Protein 5KSB (pdb70)

Radius of gyration: 41.84 Å; Cα contacts (8 Å, |Δi|>4): 4181; chains: 10; bounding box: 160×86×89 Å

CATH classification: 3.10.320.10 (+1 more: 2.60.40.10)

Sequence (1623 aa):
DIVADHVASYGVNLYQSYGPSGQYTHEFDGDEQFYVDLGRKETVWSLPVLRQFRFDPQFALTNIAVLKHNLNSLIKRSNSTAATNEVPEVTVFSKSPVTLGQPNILICLVDNIFPPVVNITWLSNGHSVTEGVSETSFLSKSDHSFFKISYLTLLPSAEESYDCKVEHWGLDKPLLKHWEPDSPEDFVYQFKGMCYFTNGTERVRLVTRYIYNREEYARFDSDVGVYRAVTPLGPPAAEYWNSQKEVLERTRAELDTVCRHNYQLELRTTLQRRVEPTVTISPLLVCSVTDFYPAQIKVRWFRNDQEETTGVVSTPLIRNGDWTFQILVMLEMTPQRGDVYTCHVEHPSLQNPIIVEWRADIVADHVASYGVNLYQSYGPSGQYTHEFDGDEQFYVDLGRKETVWSLPVLRQFRFDPQFALTNIAVLKHNLNSLIKRSNSTAATNEVPEVTVFSKSPVTLGQPNILICLVDNIFPPVVNITWLSNGHSVTEGVSETSFLSKSDHSFFKISYLTLLPSAEESYDCKVEHWGLDKPLLKHWEPDSPEDFVYQFKGMCYFTNGTERVRLVTRYIYNREEYARFDSDVGVYRAVTPLGPPAAEYWNSQKEVLERTRAELDTVCRHNYQLELRTTLQRRVEPTVTISPLLVCSVTDFYPAQIKVRWFRNDQEETTGVVSTPLIRNGDWTFQILVMLEMTPQRGDVYTCHVEHPSLQNPIIVEWRDQVTQSPEALRLQEGESSSLNCSYTVSGLRGLFWYRQDPGKGPEFLFTLYSAGEEKEKERLKATLTKKESFLHITAPKPEDSATYLCAVQASGGSYIPTFGRGTSLIVHPYIQNPDPAVYQLRDSKSSDKSVCLFTDFDSQTNVSQSKDSDVYITDKCVLDMRSMDFKSNSAVAWSNKSDFACANAFNNSIIPEDTFFPSGVTQTPKHLITATGQRVTLRCSPRSGDLSVYWYQQSLDQGLQFLIQYYNGEERAKGNILERFSAQQFPDLHSELNLSSLELGDSALYFCASSNRGLGTDTQYFGPGTRLTVLEDLKNVFPPEVAVFEPSEAEISHTQKATLVCLATGFFPDHVELSWWVNGKEVHSGVCTDPQPLKEQPALNDSRYALSSRLRVSATFWQNPRNHFRCQVQFYGLSENDEWTQDRAKPVTQIVSAEAWGRADQVTQSPEALRLQEGESSSLNCSYTVSGLRGLFWYRQDPGKGPEFLFTLYSAGEEKEKERLKATLTKKESFLHITAPKPEDSATYLCAVQASGGSYIPTFGRGTSLIVHPYIQNPDPAVYQLRDSKSSDKSVCLFTDFDSQTNVSQSKDSDVYITDKCVLDMRSMDFKSNSAVAWSNKSDFACANAFNNSIIPEDTFFPSGVTQTPKHLITATGQRVTLRCSPRSGDLSVYWYQQSLDQGLQFLIQYYNGEERAKGNILERFSAQQFPDLHSELNLSSLELGDSALYFCASSNRGLGTDTQYFGPGTRLTVLEDLKNVFPPEVAVFEPSEAEISHTQKATLVCLATGFFPDHVELSWWVNGKEVHSGVCTDPQPLKEQPALNDSRYALSSRLRVSATFWQNPRNHFRCQVQFYGLSENDEWTQDRAKPVTQIVSAEAWGRAGPQQSFPEQEAGPQQSFPEQEA

Secondary structure (DSSP, 8-state):
----SEEEEEEEEEEETTTTEEEEEEEETTEEEEEEETTTTEEEESSTTGGGS---THHHHHHHHHHHHHHHHHHHHTTS-PPPP---EEEEEESS---TTS-EEEEEEEEEESSS--EEEEEETTEEE-TTEEE---EE-TTS-EEEEEEEEE---SS--EEEEEE-TT-SS-EEEEE--/------EEEEEEEEEEETTTTEEEEEEEEEETTEEEEEEETTT-SEEESSTTSHHHHHHHHH-HHHHHHHHTHIIIIIIHHHHHHTTTTTT--B--EEEEE--EEEEEEEEBSS--EEEEEETTEE--TTEEEPP-EE-SSS-EEEEEEE-----TT--EEEEEE-TT-SS-EEEEE--/----SEEEEEEEEEEETTTTEEEEEEEETTEEEEEEETTTTEEEESSGGGTTS---THHHHHHHHHHHHHHHHHHHHTTSPPPPPPPPEEEEEESS---TTS-EEEEEEEEEE-SS--EEEEEETTEEE-TTEEE---EE-TTS-EEEEEEEEE---SS--EEEEEE-TT-SS-EEEEE--/-PPP--EEEEEEEEEEETTTTEEEEEEEEEETTEEEEEEETTT-SEEESSTTSHHHHHHHHH-HHHHHHHHTHIIIIIIHHHHHHHHTGGG--B--EEEEE--EEEEEEEEBSS--EEEEEETTEE--SS-EEPPPEE-SSS-EEEEEEE-----TT--EEEEEE-TT-SS-EEEEE-/--EEEE-SEEEEETT--EEEEEEE--SSEEEEEEEEE-TTS--EEEEEE-STT-EEEETTEEEEE-SSEEEEEE-S--GGG-EEEEEEEEEGGGTTS-EE---EEEEEE---SS---EEEEPBPPTT-S-EEEEEES--TT-------STTEEEPPPEEEEETTTTEEEEEEEEEE--TT--GGGTTSSS---SS-B---/--EEE-SEEEEETT--EEEEEE--TT--EEEEEEEETTTEEEEEEEEETTEEEEE-S--TTEEEEE-TTS-EEEEE-S--GGG-EEEEEEEESSSSTTPPPEE---EEEEEES-GGG-B--EEEEEBPPHHHHHHHSEEEEEEEEEEEBSS-EEEEEEETTEEE-TTEEE-SSPEESSTT-SSPPEEEEEEEEEEHHHHH-TT-EEEEEEEE--B-TTS---SSSPP-BSEEEEEEEE---/--EEEESSEEEEETT--EEEEEEE--SSEEEEEEEEE-TTSPPEEEEEE-STT-EEEETTEEEEE-SSEEEEEE-S--GGG-SEEEEEEEETTTTT--EE---EEEEEEPP-SS---EEEEPBPPSS---EEEEEEEE-TT-------STTEEEPPPEEEEETTTTEEEEEEEEEE--TT--GGGTTTTS---TT-B---/--EEE-SEEEEETT--EEEEEE--TT--EEEEEEEETTTEEEEEEEEETTEEEEE-S--SSEEEEE-TTS-EEEEE-S--GGG-SEEEEEEESS-STTPPPEE---EEEEEES-GGG-B--EEEEEBPPHHHHHHHSEEEEEEEEEEEBS--EEEEEEETTEEE-TTEEE-SSPEESSTT-TT--EEEEEEEEEEHHHHH-TT-EEEEEEEE--B-TTS---SSSPP-BSEEEEEEEE---/----PPPPPP-/----PPPPPP-

Structure (mmCIF, N/CA/C/O backbone):
data_5KSB
#
_entry.id   5KSB
#
_cell.length_a   115.890
_cell.length_b   125.050
_cell.length_c   165.630
_cell.angle_alpha   90.00
_cell.angle_beta   90.00
_cell.angle_gamma   90.00
#
_symmetry.space_group_name_H-M   'P 21 21 21'
#
loop_
_entity.id
_entity.type
_entity.pdbx_description
1 polymer 'HLA class II histocompatibility antigen, DQ alpha 1 chain'
2 polymer 'HLA class II histocompatibility antigen, DQ beta 1 chain'
3 polymer 'T15 TCR alpha TRAV20*02'
4 polymer 'T15 TCR beta TRBV9*01'
5 polymer 'DQ8.5-glia-gamma1 peptide'
6 branched 2-acetamido-2-deoxy-beta-D-glucopyranose-(1-4)-2-acetamido-2-deoxy-beta-D-glucopyranose
7 non-polymer 2-acetamido-2-deoxy-beta-D-glucopyranose
8 water water
#
loop_
_atom_site.group_PDB
_atom_site.id
_atom_site.type_symbol
_atom_site.label_atom_id
_atom_site.label_alt_id
_atom_site.label_comp_id
_atom_site.label_asym_id
_atom_site.label_entity_id
_atom_site.label_seq_id
_atom_site.pdbx_PDB_ins_code
_atom_site.Cartn_x
_atom_site.Cartn_y
_atom_site.Cartn_z
_atom_site.occupancy
_atom_site.B_iso_or_equiv
_atom_site.auth_seq_id
_atom_site.auth_comp_id
_atom_site.auth_asym_id
_atom_site.auth_atom_id
_atom_site.pdbx_PDB_model_num
ATOM 1 N N . ASP A 1 2 ? -72.154 -3.235 18.029 1.00 74.93 0 ASP A N 1
ATOM 2 C CA . ASP A 1 2 ? -71.415 -4.468 17.761 1.00 72.28 0 ASP A CA 1
ATOM 3 C C . ASP A 1 2 ? -71.488 -4.863 16.273 1.00 74.53 0 ASP A C 1
ATOM 4 O O . ASP A 1 2 ? -72.447 -4.499 15.582 1.00 75.88 0 ASP A O 1
ATOM 9 N N . ILE A 1 3 ? -70.469 -5.616 15.791 1.00 67.39 1 ILE A N 1
ATOM 10 C CA . ILE A 1 3 ? -70.370 -6.067 14.398 1.00 65.39 1 ILE A CA 1
ATOM 11 C C . ILE A 1 3 ? -71.324 -7.254 14.167 1.00 66.69 1 ILE A C 1
ATOM 12 O O . ILE A 1 3 ? -71.217 -8.283 14.842 1.00 65.14 1 ILE A O 1
ATOM 17 N N . VAL A 1 4 ? -72.258 -7.092 13.208 1.00 62.49 2 VAL A N 1
ATOM 18 C CA . VAL A 1 4 ? -73.230 -8.126 12.845 1.00 61.42 2 VAL A CA 1
ATOM 19 C C . VAL A 1 4 ? -72.642 -8.984 11.692 1.00 60.38 2 VAL A C 1
ATOM 20 O O . VAL A 1 4 ? -72.208 -8.447 10.664 1.00 60.23 2 VAL A O 1
ATOM 24 N N . ALA A 1 5 ? -72.591 -10.316 11.906 1.00 52.27 3 ALA A N 1
ATOM 25 C CA . ALA A 1 5 ? -72.072 -11.295 10.946 1.00 49.05 3 ALA A CA 1
ATOM 26 C C . ALA A 1 5 ? -72.719 -12.659 11.143 1.00 48.63 3 ALA A C 1
ATOM 27 O O . ALA A 1 5 ? -73.045 -13.019 12.279 1.00 48.28 3 ALA A O 1
ATOM 29 N N . ASP A 1 6 ? -72.878 -13.428 10.041 1.00 41.76 4 ASP A N 1
ATOM 30 C CA . ASP A 1 6 ? -73.433 -14.784 10.067 1.00 40.05 4 ASP A CA 1
ATOM 31 C C . ASP A 1 6 ? -72.586 -15.693 10.956 1.00 41.30 4 ASP A C 1
ATOM 32 O O . ASP A 1 6 ? -73.135 -16.399 11.798 1.00 41.25 4 ASP A O 1
ATOM 37 N N . HIS A 1 7 ? -71.248 -15.637 10.789 1.00 36.17 5 HIS A N 1
ATOM 38 C CA . HIS A 1 7 ? -70.271 -16.400 11.570 1.00 34.43 5 HIS A CA 1
ATOM 39 C C . HIS A 1 7 ? -69.151 -15.503 12.064 1.00 36.55 5 HIS A C 1
ATOM 40 O O . HIS A 1 7 ? -68.668 -14.652 11.319 1.00 34.74 5 HIS A O 1
ATOM 47 N N . VAL A 1 8 ? -68.745 -15.702 13.331 1.00 34.09 6 VAL A N 1
ATOM 48 C CA . VAL A 1 8 ? -67.666 -14.970 14.001 1.00 33.88 6 VAL A CA 1
ATOM 49 C C . VAL A 1 8 ? -66.627 -15.980 14.495 1.00 37.64 6 VAL A C 1
ATOM 50 O O . VAL A 1 8 ? -66.975 -16.932 15.202 1.00 37.28 6 VAL A O 1
ATOM 54 N N . ALA A 1 9 ? -65.350 -15.758 14.155 1.00 34.02 7 ALA A N 1
ATOM 55 C CA . ALA A 1 9 ? -64.284 -16.664 14.570 1.00 32.75 7 ALA A CA 1
ATOM 56 C C . ALA A 1 9 ? -63.040 -15.931 15.036 1.00 34.83 7 ALA A C 1
ATOM 57 O O . ALA A 1 9 ? -62.698 -14.889 14.483 1.00 34.44 7 ALA A O 1
ATOM 59 N N . SER A 1 10 ? -62.357 -16.498 16.046 1.00 30.64 8 SER A N 1
ATOM 60 C CA . SER A 1 10 ? -61.097 -15.998 16.600 1.00 29.71 8 SER A CA 1
ATOM 61 C C . SER A 1 10 ? -59.986 -16.984 16.275 1.00 32.81 8 SER A C 1
ATOM 62 O O . SER A 1 10 ? -60.024 -18.133 16.719 1.00 31.44 8 SER A O 1
ATOM 65 N N . TYR A 1 11 ? -59.002 -16.537 15.489 1.00 29.93 9 TYR A N 1
ATOM 66 C CA . TYR A 1 11 ? -57.857 -17.352 15.101 1.00 29.34 9 TYR A CA 1
ATOM 67 C C . TYR A 1 11 ? -56.543 -16.656 15.465 1.00 31.66 9 TYR A C 1
ATOM 68 O O . TYR A 1 11 ? -55.835 -16.211 14.572 1.00 30.77 9 TYR A O 1
ATOM 77 N N . GLY A 1 12 A -56.205 -16.564 16.746 1.00 28.29 9 GLY A N 1
ATOM 78 C CA . GLY A 1 12 A -56.999 -17.060 17.861 1.00 28.21 9 GLY A CA 1
ATOM 79 C C . GLY A 1 12 A -57.059 -16.092 19.016 1.00 31.90 9 GLY A C 1
ATOM 80 O O . GLY A 1 12 A -56.798 -14.895 18.849 1.00 31.37 9 GLY A O 1
ATOM 81 N N . VAL A 1 13 ? -57.428 -16.612 20.191 1.00 28.31 10 VAL A N 1
ATOM 82 C CA . VAL A 1 13 ? -57.480 -15.850 21.431 1.00 28.35 10 VAL A CA 1
ATOM 83 C C . VAL A 1 13 ? -56.141 -16.063 22.117 1.00 30.49 10 VAL A C 1
ATOM 84 O O . VAL A 1 13 ? -55.833 -17.174 22.557 1.00 29.94 10 VAL A O 1
ATOM 88 N N . ASN A 1 14 ? -55.329 -15.008 22.134 1.00 26.30 11 ASN A N 1
ATOM 89 C CA . ASN A 1 14 ? -54.011 -14.984 22.750 1.00 26.58 11 ASN A CA 1
ATOM 90 C C . ASN A 1 14 ? -54.131 -14.285 24.103 1.00 32.50 11 ASN A C 1
ATOM 91 O O . ASN A 1 14 ? -54.672 -13.181 24.174 1.00 32.66 11 ASN A O 1
ATOM 96 N N . LEU A 1 15 ? -53.666 -14.930 25.178 1.00 30.67 12 LEU A N 1
ATOM 97 C CA . LEU A 1 15 ? -53.782 -14.387 26.532 1.00 32.49 12 LEU A CA 1
ATOM 98 C C . LEU A 1 15 ? -52.504 -14.590 27.338 1.00 37.41 12 LEU A C 1
ATOM 99 O O . LEU A 1 15 ? -51.894 -15.655 27.267 1.00 36.71 12 LEU A O 1
ATOM 104 N N . TYR A 1 16 ? -52.101 -13.556 28.100 1.00 35.50 13 TYR A N 1
ATOM 105 C CA . TYR A 1 16 ? -50.921 -13.587 28.971 1.00 36.21 13 TYR A CA 1
ATOM 106 C C . TYR A 1 16 ? -51.122 -12.654 30.160 1.00 39.78 13 TYR A C 1
ATOM 107 O O . TYR A 1 16 ? -51.589 -11.523 29.981 1.00 39.11 13 TYR A O 1
ATOM 116 N N . GLN A 1 17 ? -50.779 -13.135 31.370 1.00 36.99 14 GLN A N 1
ATOM 117 C CA . GLN A 1 17 ? -50.928 -12.357 32.604 1.00 38.33 14 GLN A CA 1
ATOM 118 C C . GLN A 1 17 ? -49.729 -12.514 33.554 1.00 44.72 14 GLN A C 1
ATOM 119 O O . GLN A 1 17 ? -49.048 -13.543 33.544 1.00 44.31 14 GLN A O 1
ATOM 125 N N . SER A 1 18 ? -49.501 -11.478 34.385 1.00 43.55 15 SER A N 1
ATOM 126 C CA . SER A 1 18 ? -48.418 -11.407 35.370 1.00 45.62 15 SER A CA 1
ATOM 127 C C . SER A 1 18 ? -48.591 -12.420 36.528 1.00 52.76 15 SER A C 1
ATOM 128 O O . SER A 1 18 ? -47.605 -12.728 37.201 1.00 53.98 15 SER A O 1
ATOM 131 N N . TYR A 1 19 ? -49.818 -12.944 36.752 1.00 50.16 16 TYR A N 1
ATOM 132 C CA . TYR A 1 19 ? -50.058 -13.923 37.813 1.00 51.95 16 TYR A CA 1
ATOM 133 C C . TYR A 1 19 ? -49.591 -15.309 37.353 1.00 55.86 16 TYR A C 1
ATOM 134 O O . TYR A 1 19 ? -50.231 -15.940 36.507 1.00 54.10 16 TYR A O 1
ATOM 143 N N . GLY A 1 20 ? -48.459 -15.742 37.901 1.00 53.83 17 GLY A N 1
ATOM 144 C CA . GLY A 1 20 ? -47.842 -17.023 37.587 1.00 53.30 17 GLY A CA 1
ATOM 145 C C . GLY A 1 20 ? -46.398 -16.913 37.130 1.00 57.57 17 GLY A C 1
ATOM 146 O O . GLY A 1 20 ? -45.497 -17.276 37.895 1.00 58.52 17 GLY A O 1
ATOM 147 N N . PRO A 1 21 ? -46.117 -16.416 35.889 1.00 52.76 18 PRO A N 1
ATOM 148 C CA . PRO A 1 21 ? -47.058 -15.941 34.856 1.00 50.35 18 PRO A CA 1
ATOM 149 C C . PRO A 1 21 ? -47.764 -17.091 34.162 1.00 52.40 18 PRO A C 1
ATOM 150 O O . PRO A 1 21 ? -47.298 -18.229 34.211 1.00 52.75 18 PRO A O 1
ATOM 154 N N . SER A 1 22 ? -48.891 -16.795 33.521 1.00 46.61 19 SER A N 1
ATOM 155 C CA . SER A 1 22 ? -49.660 -17.809 32.818 1.00 44.72 19 SER A CA 1
ATOM 156 C C . SER A 1 22 ? -50.093 -17.325 31.427 1.00 46.21 19 SER A C 1
ATOM 157 O O . SER A 1 22 ? -50.293 -16.128 31.203 1.00 45.14 19 SER A O 1
ATOM 160 N N . GLY A 1 23 ? -50.216 -18.271 30.509 1.00 41.72 20 GLY A N 1
ATOM 161 C CA . GLY A 1 23 ? -50.648 -18.005 29.146 1.00 40.25 20 GLY A CA 1
ATOM 162 C C . GLY A 1 23 ? -51.777 -18.916 28.702 1.00 43.75 20 GLY A C 1
ATOM 163 O O . GLY A 1 23 ? -52.031 -19.956 29.325 1.00 44.53 20 GLY A O 1
ATOM 164 N N . GLN A 1 24 ? -52.466 -18.531 27.614 1.00 37.87 21 GLN A N 1
ATOM 165 C CA . GLN A 1 24 ? -53.535 -19.335 27.035 1.00 36.33 21 GLN A CA 1
ATOM 166 C C . GLN A 1 24 ? -53.681 -19.045 25.549 1.00 37.42 21 GLN A C 1
ATOM 167 O O . GLN A 1 24 ? -53.841 -17.894 25.148 1.00 36.20 21 GLN A O 1
ATOM 173 N N . TYR A 1 25 ? -53.625 -20.098 24.737 1.00 33.36 22 TYR A N 1
ATOM 174 C CA . TYR A 1 25 ? -53.839 -19.972 23.305 1.00 32.26 22 TYR A CA 1
ATOM 175 C C . TYR A 1 25 ? -55.013 -20.860 22.915 1.00 35.73 22 TYR A C 1
ATOM 176 O O . TYR A 1 25 ? -54.996 -22.055 23.192 1.00 35.84 22 TYR A O 1
ATOM 185 N N . THR A 1 26 ? -56.039 -20.264 22.301 1.00 32.21 23 THR A N 1
ATOM 186 C CA . THR A 1 26 ? -57.255 -20.953 21.852 1.00 32.11 23 THR A CA 1
ATOM 187 C C . THR A 1 26 ? -57.735 -20.434 20.483 1.00 34.76 23 THR A C 1
ATOM 188 O O . THR A 1 26 ? -57.357 -19.342 20.063 1.00 34.25 23 THR A O 1
ATOM 192 N N . HIS A 1 27 ? -58.579 -21.212 19.806 1.00 30.50 24 HIS A N 1
ATOM 193 C CA . HIS A 1 27 ? -59.263 -20.802 18.577 1.00 29.80 24 HIS A CA 1
ATOM 194 C C . HIS A 1 27 ? -60.740 -20.956 18.813 1.00 33.13 24 HIS A C 1
ATOM 195 O O . HIS A 1 27 ? -61.159 -21.946 19.420 1.00 33.63 24 HIS A O 1
ATOM 202 N N .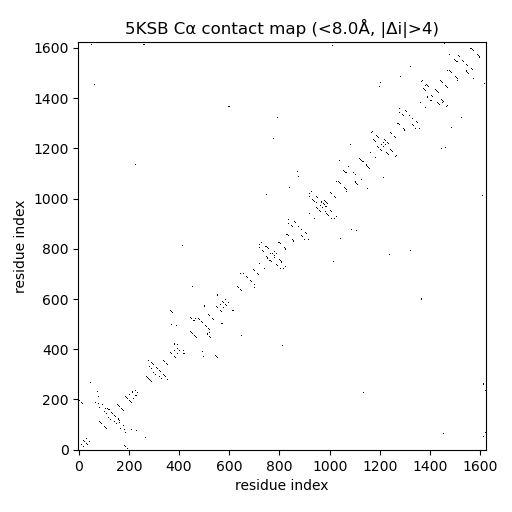 GLU A 1 28 ? -61.532 -19.986 18.371 1.00 28.33 25 GLU A N 1
ATOM 203 C CA . GLU A 1 28 ? -62.963 -20.064 18.593 1.00 28.15 25 GLU A CA 1
ATOM 204 C C . GLU A 1 28 ? -63.741 -19.957 17.293 1.00 32.07 25 GLU A C 1
ATOM 205 O O . GLU A 1 28 ? -63.313 -19.276 16.364 1.00 30.92 25 GLU A O 1
ATOM 211 N N . PHE A 1 29 ? -64.868 -20.676 17.217 1.00 29.97 26 PHE A N 1
ATOM 212 C CA . PHE A 1 29 ? -65.777 -20.607 16.082 1.00 30.31 26 PHE A CA 1
ATOM 213 C C . PHE A 1 29 ? -67.214 -20.562 16.572 1.00 36.17 26 PHE A C 1
ATOM 214 O O . PHE A 1 29 ? -67.728 -21.560 17.080 1.00 36.83 26 PHE A O 1
ATOM 222 N N . ASP A 1 30 ? -67.861 -19.393 16.371 1.00 33.44 27 ASP A N 1
ATOM 223 C CA . ASP A 1 30 ? -69.233 -19.042 16.747 1.00 34.41 27 ASP A CA 1
ATOM 224 C C . ASP A 1 30 ? -69.448 -19.224 18.262 1.00 40.67 27 ASP A C 1
ATOM 225 O O . ASP A 1 30 ? -70.494 -19.703 18.697 1.00 41.64 27 ASP A O 1
ATOM 230 N N . GLY A 1 31 ? -68.452 -18.801 19.041 1.00 38.14 28 GLY A N 1
ATOM 231 C CA . GLY A 1 31 ? -68.476 -18.842 20.499 1.00 39.10 28 GLY A CA 1
ATOM 232 C C . GLY A 1 31 ? -68.060 -20.155 21.128 1.00 43.76 28 GLY A C 1
ATOM 233 O O . GLY A 1 31 ? -68.120 -20.292 22.357 1.00 44.35 28 GLY A O 1
ATOM 234 N N . ASP A 1 32 ? -67.644 -21.132 20.298 1.00 39.36 29 ASP A N 1
ATOM 235 C CA . ASP A 1 32 ? -67.207 -22.445 20.773 1.00 39.21 29 ASP A CA 1
ATOM 236 C C . ASP A 1 32 ? -65.709 -22.615 20.570 1.00 41.57 29 ASP A C 1
ATOM 237 O O . ASP A 1 32 ? -65.172 -22.195 19.547 1.00 40.88 29 ASP A O 1
ATOM 242 N N . GLU A 1 33 ? -65.040 -23.237 21.548 1.00 37.09 30 GLU A N 1
ATOM 243 C CA . GLU A 1 33 ? -63.604 -23.500 21.536 1.00 35.39 30 GLU A CA 1
ATOM 244 C C . GLU A 1 33 ? -63.287 -24.642 20.561 1.00 37.60 30 GLU A C 1
ATOM 245 O O . GLU A 1 33 ? -63.725 -25.786 20.759 1.00 37.89 30 GLU A O 1
ATOM 251 N N . GLN A 1 34 ? -62.553 -24.307 19.488 1.00 31.69 31 GLN A N 1
ATOM 252 C CA . GLN A 1 34 ? -62.114 -25.259 18.466 1.00 30.20 31 GLN A CA 1
ATOM 253 C C . GLN A 1 34 ? -61.022 -26.141 19.052 1.00 32.32 31 GLN A C 1
ATOM 254 O O . GLN A 1 34 ? -61.051 -27.359 18.888 1.00 31.91 31 GLN A O 1
ATOM 260 N N . PHE A 1 35 ? -60.068 -25.506 19.763 1.00 27.53 32 PHE A N 1
ATOM 261 C CA . PHE A 1 35 ? -58.941 -26.148 20.439 1.00 26.73 32 PHE A CA 1
ATOM 262 C C . PHE A 1 35 ? -58.201 -25.166 21.339 1.00 31.07 32 PHE A C 1
ATOM 263 O O . PHE A 1 35 ? -58.392 -23.948 21.243 1.00 30.03 32 PHE A O 1
ATOM 271 N N . TYR A 1 36 ? -57.301 -25.714 22.160 1.00 27.77 33 TYR A N 1
ATOM 272 C CA . TYR A 1 36 ? -56.392 -24.968 23.006 1.00 27.16 33 TYR A CA 1
ATOM 273 C C . TYR A 1 36 ? -55.019 -25.601 22.888 1.00 31.94 33 TYR A C 1
ATOM 274 O O . TYR A 1 36 ? -54.896 -26.759 22.456 1.00 32.17 33 TYR A O 1
ATOM 283 N N . VAL A 1 37 ? -53.988 -24.855 23.303 1.00 28.08 34 VAL A N 1
ATOM 284 C CA . VAL A 1 37 ? -52.627 -25.365 23.324 1.00 27.73 34 VAL A CA 1
ATOM 285 C C . VAL A 1 37 ? -52.149 -25.398 24.772 1.00 33.71 34 VAL A C 1
ATOM 286 O O . VAL A 1 37 ? -52.093 -24.352 25.426 1.00 32.65 34 VAL A O 1
ATOM 290 N N . ASP A 1 38 ? -51.850 -26.612 25.277 1.00 32.87 35 ASP A N 1
ATOM 291 C CA . ASP A 1 38 ? -51.310 -26.820 26.621 1.00 34.56 35 ASP A CA 1
ATOM 292 C C . ASP A 1 38 ? -49.854 -26.409 26.553 1.00 38.19 35 ASP A C 1
ATOM 293 O O . ASP A 1 38 ? -49.036 -27.155 26.021 1.00 36.91 35 ASP A O 1
ATOM 298 N N . LEU A 1 39 ? -49.554 -25.176 26.997 1.00 35.78 36 LEU A N 1
ATOM 299 C CA . LEU A 1 39 ? -48.215 -24.576 26.919 1.00 36.40 36 LEU A CA 1
ATOM 300 C C . LEU A 1 39 ? -47.184 -25.309 27.792 1.00 44.61 36 LEU A C 1
ATOM 301 O O . LEU A 1 39 ? -46.022 -25.423 27.386 1.00 45.03 36 LEU A O 1
ATOM 306 N N . GLY A 1 40 ? -47.624 -25.831 28.938 1.00 43.28 37 GLY A N 1
ATOM 307 C CA . GLY A 1 40 ? -46.778 -26.597 29.841 1.00 45.61 37 GLY A CA 1
ATOM 308 C C . GLY A 1 40 ? -46.423 -27.950 29.257 1.00 52.09 37 GLY A C 1
ATOM 309 O O . GLY A 1 40 ? -45.255 -28.352 29.282 1.00 53.81 37 GLY A O 1
ATOM 310 N N . ARG A 1 41 ? -47.436 -28.646 28.698 1.00 47.98 38 ARG A N 1
ATOM 311 C CA . ARG A 1 41 ? -47.313 -29.970 28.083 1.00 48.20 38 ARG A CA 1
ATOM 312 C C . ARG A 1 41 ? -46.813 -29.925 26.625 1.00 50.31 38 ARG A C 1
ATOM 313 O O . ARG A 1 41 ? -46.470 -30.979 26.083 1.00 50.52 38 ARG A O 1
ATOM 321 N N . LYS A 1 42 ? -46.790 -28.721 25.993 1.00 45.62 39 LYS A N 1
ATOM 322 C CA . LYS A 1 42 ? -46.409 -28.473 24.585 1.00 44.64 39 LYS A CA 1
ATOM 323 C C . LYS A 1 42 ? -47.239 -29.401 23.640 1.00 47.88 39 LYS A C 1
ATOM 324 O O . LYS A 1 42 ? -46.681 -30.169 22.846 1.00 47.79 39 LYS A O 1
ATOM 330 N N . GLU A 1 43 ? -48.583 -29.328 23.770 1.00 43.45 40 GLU A N 1
ATOM 331 C CA . GLU A 1 43 ? -49.551 -30.160 23.046 1.00 42.62 40 GLU A CA 1
ATOM 332 C C . GLU A 1 43 ? -50.796 -29.395 22.636 1.00 43.35 40 GLU A C 1
ATOM 333 O O . GLU A 1 43 ? -51.309 -28.589 23.411 1.00 42.61 40 GLU A O 1
ATOM 339 N N . THR A 1 44 ? -51.316 -29.695 21.441 1.00 38.40 41 THR A N 1
ATOM 340 C CA . THR A 1 44 ? -52.552 -29.101 20.936 1.00 36.80 41 THR A CA 1
ATOM 341 C C . THR A 1 44 ? -53.705 -30.044 21.325 1.00 39.96 41 THR A C 1
ATOM 342 O O . THR A 1 44 ? -53.656 -31.238 21.014 1.00 39.96 41 THR A O 1
ATOM 346 N N . VAL A 1 45 ? -54.716 -29.518 22.034 1.00 35.71 42 VAL A N 1
ATOM 347 C CA . VAL A 1 45 ? -55.851 -30.322 22.491 1.00 35.93 42 VAL A CA 1
ATOM 348 C C . VAL A 1 45 ? -57.120 -29.876 21.769 1.00 40.15 42 VAL A C 1
ATOM 349 O O . VAL A 1 45 ? -57.553 -28.732 21.937 1.00 39.63 42 VAL A O 1
ATOM 353 N N . TRP A 1 46 ? -57.724 -30.798 20.994 1.00 37.02 43 TRP A N 1
ATOM 354 C CA . TRP A 1 46 ? -58.934 -30.545 20.202 1.00 36.71 43 TRP A CA 1
ATOM 355 C C . TRP A 1 46 ? -60.222 -30.781 20.999 1.00 40.88 43 TRP A C 1
ATOM 356 O O . TRP A 1 46 ? -60.230 -31.591 21.927 1.00 41.53 43 TRP A O 1
ATOM 367 N N . SER A 1 47 ? -61.283 -30.122 20.583 1.00 37.01 44 SER A N 1
ATOM 368 C CA . SER A 1 47 ? -62.562 -30.153 21.237 1.00 37.72 44 SER A CA 1
ATOM 369 C C . SER A 1 47 ? -63.694 -30.597 20.305 1.00 42.45 44 SER A C 1
ATOM 370 O O . SER A 1 47 ? -64.824 -30.515 20.650 1.00 41.86 44 SER A O 1
ATOM 373 N N . LEU A 1 48 ? -63.346 -31.076 19.124 1.00 40.00 45 LEU A N 1
ATOM 374 C CA . LEU A 1 48 ? -64.221 -31.675 18.124 1.00 40.35 45 LEU A CA 1
ATOM 375 C C . LEU A 1 48 ? -63.491 -32.818 17.414 1.00 45.44 45 LEU A C 1
ATOM 376 O O . LEU A 1 48 ? -62.385 -32.610 16.908 1.00 44.37 45 LEU A O 1
ATOM 381 N N . PRO A 1 49 ? -64.085 -34.025 17.335 1.00 44.01 46 PRO A N 1
ATOM 382 C CA . PRO A 1 49 ? -63.384 -35.138 16.663 1.00 44.89 46 PRO A CA 1
ATOM 383 C C . PRO A 1 49 ? -63.024 -34.861 15.195 1.00 47.49 46 PRO A C 1
ATOM 384 O O . PRO A 1 49 ? -62.026 -35.399 14.727 1.00 48.04 46 PRO A O 1
ATOM 388 N N . VAL A 1 50 ? -63.799 -34.013 14.485 1.00 41.75 47 VAL A N 1
ATOM 389 C CA . VAL A 1 50 ? -63.557 -33.678 13.068 1.00 39.96 47 VAL A CA 1
ATOM 390 C C . VAL A 1 50 ? -62.275 -32.835 12.922 1.00 41.18 47 VAL A C 1
ATOM 391 O O . VAL A 1 50 ? -61.544 -32.964 11.934 1.00 40.96 47 VAL A O 1
ATOM 395 N N . LEU A 1 51 ? -62.013 -31.993 13.918 1.00 35.71 48 LEU A N 1
ATOM 396 C CA . LEU A 1 51 ? -60.890 -31.060 13.977 1.00 34.17 48 LEU A CA 1
ATOM 397 C C . LEU A 1 51 ? -59.573 -31.722 14.381 1.00 37.41 48 LEU A C 1
ATOM 398 O O . LEU A 1 51 ? -58.504 -31.192 14.070 1.00 35.93 48 LEU A O 1
ATOM 403 N N . ARG A 1 52 ? -59.653 -32.868 15.084 1.00 34.68 49 ARG A N 1
ATOM 404 C CA . ARG A 1 52 ? -58.517 -33.580 15.665 1.00 34.79 49 ARG A CA 1
ATOM 405 C C . ARG A 1 52 ? -57.442 -33.982 14.649 1.00 40.36 49 ARG A C 1
ATOM 406 O O . ARG A 1 52 ? -56.276 -34.119 15.041 1.00 40.66 49 ARG A O 1
ATOM 414 N N . GLN A 1 53 ? -57.802 -34.132 13.368 1.00 37.18 50 GLN A N 1
ATOM 415 C CA . GLN A 1 53 ? -56.814 -34.545 12.382 1.00 37.54 50 GLN A CA 1
ATOM 416 C C . GLN A 1 53 ? -55.995 -33.374 11.832 1.00 39.96 50 GLN A C 1
ATOM 417 O O . GLN A 1 53 ? -55.005 -33.615 11.134 1.00 40.20 50 GLN A O 1
ATOM 423 N N . PHE A 1 54 ? -56.353 -32.121 12.186 1.00 34.49 51 PHE A N 1
ATOM 424 C CA . PHE A 1 54 ? -55.569 -30.964 11.761 1.00 32.97 51 PHE A CA 1
ATOM 425 C C . PHE A 1 54 ? -54.234 -30.943 12.503 1.00 37.96 51 PHE A C 1
ATOM 426 O O . PHE A 1 54 ? -54.129 -31.461 13.620 1.00 38.16 51 PHE A O 1
ATOM 434 N N . ARG A 1 55 ? -53.208 -30.391 11.854 1.00 34.81 53 ARG A N 1
ATOM 435 C CA . ARG A 1 55 ? -51.875 -30.335 12.424 1.00 35.66 53 ARG A CA 1
ATOM 436 C C . ARG A 1 55 ? -51.541 -28.910 12.818 1.00 40.26 53 ARG A C 1
ATOM 437 O O . ARG A 1 55 ? -51.070 -28.122 11.990 1.00 40.66 53 ARG A O 1
ATOM 445 N N . PHE A 1 56 ? -51.838 -28.563 14.080 1.00 35.92 54 PHE A N 1
ATOM 446 C CA . PHE A 1 56 ? -51.498 -27.256 14.625 1.00 34.06 54 PHE A CA 1
ATOM 447 C C . PHE A 1 56 ? -50.360 -27.465 15.603 1.00 36.77 54 PHE A C 1
ATOM 448 O O . PHE A 1 56 ? -50.515 -28.190 16.590 1.00 37.00 54 PHE A O 1
ATOM 456 N N . ASP A 1 57 ? -49.196 -26.889 15.280 1.00 32.38 55 ASP A N 1
ATOM 457 C CA . ASP A 1 57 ? -47.971 -27.009 16.061 1.00 33.00 55 ASP A CA 1
ATOM 458 C C . ASP A 1 57 ? -48.088 -26.188 17.350 1.00 37.81 55 ASP A C 1
ATOM 459 O O . ASP A 1 57 ? -48.332 -24.973 17.294 1.00 36.37 55 ASP A O 1
ATOM 464 N N . PRO A 1 58 ? -47.896 -26.842 18.525 1.00 35.75 56 PRO A N 1
ATOM 465 C CA . PRO A 1 58 ? -47.961 -26.106 19.801 1.00 35.98 56 PRO A CA 1
ATOM 466 C C . PRO A 1 58 ? -46.937 -24.968 19.896 1.00 41.10 56 PRO A C 1
ATOM 467 O O . PRO A 1 58 ? -47.175 -24.014 20.635 1.00 40.89 56 PRO A O 1
ATOM 471 N N . GLN A 1 59 ? -45.805 -25.070 19.146 1.00 38.31 57 GLN A N 1
ATOM 472 C CA . GLN A 1 59 ? -44.736 -24.063 19.084 1.00 38.04 57 GLN A CA 1
ATOM 473 C C . GLN A 1 59 ? -45.302 -22.700 18.660 1.00 40.56 57 GLN A C 1
ATOM 474 O O . GLN A 1 59 ? -44.982 -21.702 19.296 1.00 40.34 57 GLN A O 1
ATOM 480 N N . PHE A 1 60 ? -46.209 -22.687 17.656 1.00 35.86 58 PHE A N 1
ATOM 481 C CA . PHE A 1 60 ? -46.891 -21.508 17.109 1.00 34.52 58 PHE A CA 1
ATOM 482 C C . PHE A 1 60 ? -47.693 -20.745 18.170 1.00 39.48 58 PHE A C 1
ATOM 483 O O . PHE A 1 60 ? -47.951 -19.552 17.995 1.00 39.58 58 PHE A O 1
ATOM 491 N N . ALA A 1 61 ? -48.089 -21.422 19.260 1.00 35.90 59 ALA A N 1
ATOM 492 C CA . ALA A 1 61 ? -48.791 -20.782 20.364 1.00 35.40 59 ALA A CA 1
ATOM 493 C C . ALA A 1 61 ? -47.778 -20.113 21.285 1.00 39.93 59 ALA A C 1
ATOM 494 O O . ALA A 1 61 ? -47.912 -18.920 21.570 1.00 40.44 59 ALA A O 1
ATOM 496 N N . LEU A 1 62 ? -46.732 -20.871 21.698 1.00 35.68 60 LEU A N 1
ATOM 497 C CA . LEU A 1 62 ? -45.620 -20.426 22.546 1.00 36.15 60 LEU A CA 1
ATOM 498 C C . LEU A 1 62 ? -44.910 -19.214 21.916 1.00 38.40 60 LEU A C 1
ATOM 499 O O . LEU A 1 62 ? -44.436 -18.317 22.630 1.00 38.40 60 LEU A O 1
ATOM 504 N N . THR A 1 63 ? -44.850 -19.220 20.569 1.00 32.54 61 THR A N 1
ATOM 505 C CA . THR A 1 63 ? -44.214 -18.246 19.700 1.00 31.16 61 THR A CA 1
ATOM 506 C C . THR A 1 63 ? -44.989 -16.905 19.765 1.00 33.20 61 THR A C 1
ATOM 507 O O . THR A 1 63 ? -44.354 -15.857 19.853 1.00 32.59 61 THR A O 1
ATOM 511 N N . ASN A 1 64 ? -46.338 -16.941 19.772 1.00 29.33 62 ASN A N 1
ATOM 512 C CA . ASN A 1 64 ? -47.177 -15.735 19.823 1.00 28.42 62 ASN A CA 1
ATOM 513 C C . ASN A 1 64 ? -47.236 -15.172 21.231 1.00 32.56 62 ASN A C 1
ATOM 514 O O . ASN A 1 64 ? -47.066 -13.961 21.398 1.00 33.02 62 ASN A O 1
ATOM 519 N N . ILE A 1 65 ? -47.438 -16.044 22.245 1.00 28.16 63 ILE A N 1
ATOM 520 C CA . ILE A 1 65 ? -47.492 -15.656 23.659 1.00 28.49 63 ILE A CA 1
ATOM 521 C C . ILE A 1 65 ? -46.214 -14.867 24.041 1.00 33.02 63 ILE A C 1
ATOM 522 O O . ILE A 1 65 ? -46.313 -13.917 24.822 1.00 34.08 63 ILE A O 1
ATOM 527 N N . ALA A 1 66 ? -45.047 -15.205 23.430 1.00 28.11 64 ALA A N 1
ATOM 528 C CA . ALA A 1 66 ? -43.766 -14.520 23.655 1.00 28.01 64 ALA A CA 1
ATOM 529 C C . ALA A 1 66 ? -43.852 -13.027 23.304 1.00 33.34 64 ALA A C 1
ATOM 530 O O . ALA A 1 66 ? -43.260 -12.203 24.004 1.00 34.98 64 ALA A O 1
ATOM 532 N N . VAL A 1 67 ? -44.613 -12.678 22.244 1.00 29.26 65 VAL A N 1
ATOM 533 C CA . VAL A 1 67 ? -44.81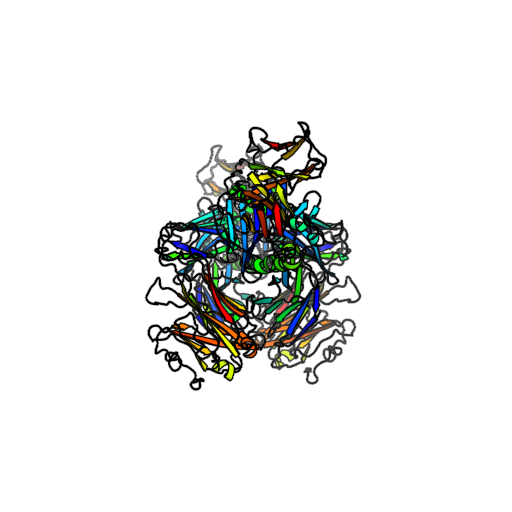5 -11.292 21.789 1.00 28.67 65 VAL A CA 1
ATOM 534 C C . VAL A 1 67 ? -45.741 -10.592 22.801 1.00 32.47 65 VAL A C 1
ATOM 535 O O . VAL A 1 67 ? -45.518 -9.428 23.134 1.00 32.50 65 VAL A O 1
ATOM 539 N N . LEU A 1 68 ? -46.742 -11.328 23.324 1.00 28.84 66 LEU A N 1
ATOM 540 C CA . LEU A 1 68 ? -47.682 -10.813 24.330 1.00 29.31 66 LEU A CA 1
ATOM 541 C C . LEU A 1 68 ? -46.957 -10.524 25.649 1.00 34.01 66 LEU A C 1
ATOM 542 O O . LEU A 1 68 ? -47.263 -9.525 26.309 1.00 33.74 66 LEU A O 1
ATOM 547 N N . LYS A 1 69 ? -45.964 -11.377 25.997 1.00 30.68 67 LYS A N 1
ATOM 548 C CA . LYS A 1 69 ? -45.132 -11.213 27.183 1.00 31.88 67 LYS A CA 1
ATOM 549 C C . LYS A 1 69 ? -44.403 -9.864 27.099 1.00 37.57 67 LYS A C 1
ATOM 550 O O . LYS A 1 69 ? -44.368 -9.122 28.089 1.00 38.65 67 LYS A O 1
ATOM 556 N N . HIS A 1 70 ? -43.873 -9.541 25.900 1.00 33.39 68 HIS A N 1
ATOM 557 C CA . HIS A 1 70 ? -43.162 -8.300 25.612 1.00 34.00 68 HIS A CA 1
ATOM 558 C C . HIS A 1 70 ? -44.111 -7.102 25.646 1.00 38.38 68 HIS A C 1
ATOM 559 O O . HIS A 1 70 ? -43.778 -6.080 26.254 1.00 39.27 68 HIS A O 1
ATOM 566 N N . ASN A 1 71 ? -45.269 -7.223 24.966 1.00 33.98 69 ASN A N 1
ATOM 567 C CA . ASN A 1 71 ? -46.286 -6.179 24.857 1.00 34.07 69 ASN A CA 1
ATOM 568 C C . ASN A 1 71 ? -46.854 -5.790 26.219 1.00 41.22 69 ASN A C 1
ATOM 569 O O . ASN A 1 71 ? -47.045 -4.600 26.456 1.00 42.52 69 ASN A O 1
ATOM 574 N N . LEU A 1 72 ? -47.078 -6.768 27.123 1.00 39.20 70 LEU A N 1
ATOM 575 C CA . LEU A 1 72 ? -47.587 -6.521 28.474 1.00 40.95 70 LEU A CA 1
ATOM 576 C C . LEU A 1 72 ? -46.598 -5.659 29.286 1.00 47.64 70 LEU A C 1
ATOM 577 O O . LEU A 1 72 ? -47.029 -4.698 29.927 1.00 49.00 70 LEU A O 1
ATOM 582 N N . ASN A 1 73 ? -45.281 -5.972 29.212 1.00 44.52 71 ASN A N 1
ATOM 583 C CA . ASN A 1 73 ? -44.207 -5.225 29.880 1.00 46.24 71 ASN A CA 1
ATOM 584 C C . ASN A 1 73 ? -44.229 -3.758 29.454 1.00 50.24 71 ASN A C 1
ATOM 585 O O . ASN A 1 73 ? -44.118 -2.868 30.302 1.00 51.69 71 ASN A O 1
ATOM 590 N N . SER A 1 74 ? -44.415 -3.523 28.141 1.00 45.42 72 SER A N 1
ATOM 591 C CA . SER A 1 74 ? -44.478 -2.207 27.507 1.00 46.15 72 SER A CA 1
ATOM 592 C C . SER A 1 74 ? -45.702 -1.411 27.961 1.00 51.04 72 SER A C 1
ATOM 593 O O . SER A 1 74 ? -45.600 -0.188 28.133 1.00 51.95 72 SER A O 1
ATOM 596 N N . LEU A 1 75 ? -46.852 -2.100 28.157 1.00 46.62 73 LEU A N 1
ATOM 597 C CA . LEU A 1 75 ? -48.094 -1.444 28.559 1.00 47.42 73 LEU A CA 1
ATOM 598 C C . LEU A 1 75 ? -48.208 -1.267 30.072 1.00 54.08 73 LEU A C 1
ATOM 599 O O . LEU A 1 75 ? -48.954 -0.391 30.516 1.00 54.85 73 LEU A O 1
ATOM 604 N N . ILE A 1 76 ? -47.415 -2.023 30.853 1.00 51.83 74 ILE A N 1
ATOM 605 C CA . ILE A 1 76 ? -47.323 -1.831 32.299 1.00 53.96 74 ILE A CA 1
ATOM 606 C C . ILE A 1 76 ? -46.567 -0.500 32.499 1.00 61.23 74 ILE A C 1
ATOM 607 O O . ILE A 1 76 ? -46.940 0.305 33.356 1.00 63.39 74 ILE A O 1
ATOM 612 N N . LYS A 1 77 ? -45.554 -0.247 31.646 1.00 57.79 75 LYS A N 1
ATOM 613 C CA . LYS A 1 77 ? -44.755 0.979 31.670 1.00 60.23 75 LYS A CA 1
ATOM 614 C C . LYS A 1 77 ? -45.567 2.188 31.160 1.00 64.91 75 LYS A C 1
ATOM 615 O O . LYS A 1 77 ? -45.332 3.316 31.607 1.00 67.37 75 LYS A O 1
ATOM 621 N N . ARG A 1 78 ? -46.513 1.942 30.229 1.00 58.50 76 ARG A N 1
ATOM 622 C CA . ARG A 1 78 ? -47.354 2.953 29.580 1.00 58.05 76 ARG A CA 1
ATOM 623 C C . ARG A 1 78 ? -48.521 3.401 30.471 1.00 61.78 76 ARG A C 1
ATOM 624 O O . ARG A 1 78 ? -48.797 4.595 30.552 1.00 62.78 76 ARG A O 1
ATOM 632 N N . SER A 1 79 ? -49.213 2.454 31.108 1.00 57.23 77 SER A N 1
ATOM 633 C CA . SER A 1 79 ? -50.362 2.752 31.960 1.00 58.25 77 SER A CA 1
ATOM 634 C C . SER A 1 79 ? -49.952 3.280 33.343 1.00 65.03 77 SER A C 1
ATOM 635 O O . SER A 1 79 ? -50.837 3.563 34.157 1.00 66.08 77 SER A O 1
ATOM 638 N N . ASN A 1 80 ? -48.624 3.426 33.604 1.00 62.32 78 ASN A N 1
ATOM 639 C CA . ASN A 1 80 ? -48.048 3.834 34.896 1.00 64.67 78 ASN A CA 1
ATOM 640 C C . ASN A 1 80 ? -48.414 2.741 35.942 1.00 67.63 78 ASN A C 1
ATOM 641 O O . ASN A 1 80 ? -48.786 3.040 37.084 1.00 68.75 78 ASN A O 1
ATOM 646 N N . SER A 1 81 ? -48.317 1.461 35.489 1.00 61.51 79 SER A N 1
ATOM 647 C CA . SER A 1 81 ? -48.604 0.197 36.179 1.00 60.42 79 SER A CA 1
ATOM 648 C C . SER A 1 81 ? -50.041 0.161 36.751 1.00 64.84 79 SER A C 1
ATOM 649 O O . SER A 1 81 ? -50.245 0.237 37.968 1.00 66.31 79 SER A O 1
ATOM 652 N N . THR A 1 82 ? -51.032 0.034 35.844 1.00 59.73 80 THR A N 1
ATOM 653 C CA . THR A 1 82 ? -52.455 -0.031 36.177 1.00 59.47 80 THR A CA 1
ATOM 654 C C . THR A 1 82 ? -52.907 -1.492 36.121 1.00 61.46 80 THR A C 1
ATOM 655 O O . THR A 1 82 ? -53.026 -2.083 35.042 1.00 58.65 80 THR A O 1
ATOM 659 N N . ALA A 1 83 ? -53.161 -2.062 37.306 1.00 59.26 81 ALA A N 1
ATOM 660 C CA . ALA A 1 83 ? -53.603 -3.439 37.475 1.00 57.74 81 ALA A CA 1
ATOM 661 C C . ALA A 1 83 ? -55.039 -3.629 36.997 1.00 60.01 81 ALA A C 1
ATOM 662 O O . ALA A 1 83 ? -55.819 -2.671 36.937 1.00 60.17 81 ALA A O 1
ATOM 664 N N . ALA A 1 84 ? -55.370 -4.874 36.637 1.00 54.54 82 ALA A N 1
ATOM 665 C CA . ALA A 1 84 ? -56.696 -5.253 36.184 1.00 53.21 82 ALA A CA 1
ATOM 666 C C . ALA A 1 84 ? -57.687 -5.164 37.335 1.00 59.10 82 ALA A C 1
ATOM 667 O O . ALA A 1 84 ? -57.321 -5.433 38.484 1.00 59.43 82 ALA A O 1
ATOM 669 N N . THR A 1 85 ? -58.927 -4.750 37.029 1.00 56.49 83 THR A N 1
ATOM 670 C CA . THR A 1 85 ? -59.993 -4.651 38.024 1.00 58.12 83 THR A CA 1
ATOM 671 C C . THR A 1 85 ? -60.667 -6.026 38.135 1.00 62.11 83 THR A C 1
ATOM 672 O O . THR A 1 85 ? -60.993 -6.639 37.108 1.00 60.24 83 THR A O 1
ATOM 676 N N . ASN A 1 86 ? -60.859 -6.510 39.377 1.00 59.89 84 ASN A N 1
ATOM 677 C CA . ASN A 1 86 ? -61.542 -7.775 39.630 1.00 59.08 84 ASN A CA 1
ATOM 678 C C . ASN A 1 86 ? -63.043 -7.582 39.395 1.00 63.76 84 ASN A C 1
ATOM 679 O O . ASN A 1 86 ? -63.608 -6.569 39.824 1.00 64.93 84 ASN A O 1
ATOM 684 N N . GLU A 1 87 ? -63.671 -8.529 38.682 1.00 59.08 85 GLU A N 1
ATOM 685 C CA . GLU A 1 87 ? -65.099 -8.498 38.358 1.00 59.07 85 GLU A CA 1
ATOM 686 C C . GLU A 1 87 ? -65.858 -9.545 39.157 1.00 63.36 85 GLU A C 1
ATOM 687 O O . GLU A 1 87 ? -65.269 -10.536 39.598 1.00 62.44 85 GLU A O 1
ATOM 693 N N . VAL A 1 88 ? -67.170 -9.326 39.335 1.00 60.96 86 VAL A N 1
ATOM 694 C CA . VAL A 1 88 ? -68.028 -10.264 40.047 1.00 61.64 86 VAL A CA 1
ATOM 695 C C . VAL A 1 88 ? -68.602 -11.257 39.015 1.00 63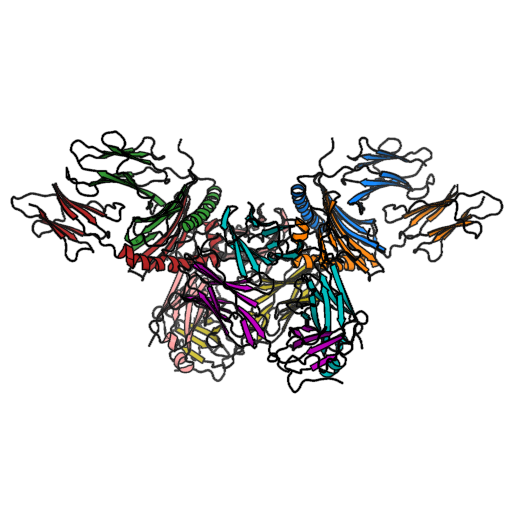.98 86 VAL A C 1
ATOM 696 O O . VAL A 1 88 ? -69.276 -10.842 38.067 1.00 63.18 86 VAL A O 1
ATOM 700 N N . PRO A 1 89 ? -68.318 -12.568 39.169 1.00 59.57 87 PRO A N 1
ATOM 701 C CA . PRO A 1 89 ? -68.822 -13.537 38.188 1.00 57.92 87 PRO A CA 1
ATOM 702 C C . PRO A 1 89 ? -70.264 -13.983 38.442 1.00 62.87 87 PRO A C 1
ATOM 703 O O . PRO A 1 89 ? -70.706 -14.055 39.591 1.00 64.30 87 PRO A O 1
ATOM 707 N N . GLU A 1 90 ? -70.990 -14.288 37.347 1.00 58.36 88 GLU A N 1
ATOM 708 C CA . GLU A 1 90 ? -72.379 -14.758 37.355 1.00 59.02 88 GLU A CA 1
ATOM 709 C C . GLU A 1 90 ? -72.391 -16.272 37.185 1.00 61.48 88 GLU A C 1
ATOM 710 O O . GLU A 1 90 ? -72.041 -16.776 36.114 1.00 59.78 88 GLU A O 1
ATOM 716 N N . VAL A 1 91 ? -72.777 -17.000 38.243 1.00 58.41 89 VAL A N 1
ATOM 717 C CA . VAL A 1 91 ? -72.783 -18.462 38.219 1.00 57.16 89 VAL A CA 1
ATOM 718 C C . VAL A 1 91 ? -74.216 -18.992 38.030 1.00 60.71 89 VAL A C 1
ATOM 719 O O . VAL A 1 91 ? -75.139 -18.575 38.733 1.00 61.81 89 VAL A O 1
ATOM 723 N N . THR A 1 92 ? -74.383 -19.897 37.046 1.00 55.24 90 THR A N 1
ATOM 724 C CA . THR A 1 92 ? -75.651 -20.538 36.699 1.00 55.22 90 THR A CA 1
ATOM 725 C C . THR A 1 92 ? -75.415 -22.047 36.584 1.00 58.03 90 THR A C 1
ATOM 726 O O . THR A 1 92 ? -74.494 -22.473 35.886 1.00 56.25 90 THR A O 1
ATOM 730 N N . VAL A 1 93 ? -76.232 -22.848 37.287 1.00 55.58 91 VAL A N 1
ATOM 731 C CA . VAL A 1 93 ? -76.147 -24.311 37.241 1.00 55.14 91 VAL A CA 1
ATOM 732 C C . VAL A 1 93 ? -77.418 -24.831 36.564 1.00 58.86 91 VAL A C 1
ATOM 733 O O . VAL A 1 93 ? -78.525 -24.404 36.908 1.00 59.68 91 VAL A O 1
ATOM 737 N N . PHE A 1 94 ? -77.244 -25.729 35.578 1.00 53.85 92 PHE A N 1
ATOM 738 C CA . PHE A 1 94 ? -78.332 -26.335 34.810 1.00 54.03 92 PHE A CA 1
ATOM 739 C C . PHE A 1 94 ? -77.898 -27.687 34.223 1.00 57.41 92 PHE A C 1
ATOM 740 O O . PHE A 1 94 ? -76.709 -27.885 33.978 1.00 55.31 92 PHE A O 1
ATOM 748 N N . SER A 1 95 ? -78.862 -28.605 33.993 1.00 55.52 93 SER A N 1
ATOM 749 C CA . SER A 1 95 ? -78.597 -29.930 33.416 1.00 55.23 93 SER A CA 1
ATOM 750 C C . SER A 1 95 ? -78.493 -29.850 31.883 1.00 57.17 93 SER A C 1
ATOM 751 O O . SER A 1 95 ? -79.113 -28.971 31.275 1.00 56.48 93 SER A O 1
ATOM 754 N N . LYS A 1 96 ? -77.705 -30.761 31.269 1.00 52.62 94 LYS A N 1
ATOM 755 C CA . LYS A 1 96 ? -77.497 -30.822 29.816 1.00 51.26 94 LYS A CA 1
ATOM 756 C C . LYS A 1 96 ? -78.779 -31.224 29.083 1.00 57.98 94 LYS A C 1
ATOM 757 O O . LYS A 1 96 ? -79.094 -30.656 28.032 1.00 56.29 94 LYS A O 1
ATOM 763 N N . SER A 1 97 ? -79.491 -32.224 29.641 1.00 58.17 95 SER A N 1
ATOM 764 C CA . SER A 1 97 ? -80.735 -32.801 29.131 1.00 60.23 95 SER A CA 1
ATOM 765 C C . SER A 1 97 ? -81.818 -32.804 30.237 1.00 67.56 95 SER A C 1
ATOM 766 O O . SER A 1 97 ? -81.453 -32.624 31.406 1.00 67.27 95 SER A O 1
ATOM 769 N N . PRO A 1 98 ? -83.138 -32.990 29.925 1.00 67.00 96 PRO A N 1
ATOM 770 C CA . PRO A 1 98 ? -84.155 -32.970 30.997 1.00 69.09 96 PRO A CA 1
ATOM 771 C C . PRO A 1 98 ? -83.911 -34.037 32.071 1.00 75.11 96 PRO A C 1
ATOM 772 O O . PRO A 1 98 ? -83.508 -35.163 31.759 1.00 74.81 96 PRO A O 1
ATOM 776 N N . VAL A 1 99 ? -84.127 -33.647 33.342 1.00 73.47 97 VAL A N 1
ATOM 777 C CA . VAL A 1 99 ? -83.912 -34.451 34.552 1.00 75.11 97 VAL A CA 1
ATOM 778 C C . VAL A 1 99 ? -84.846 -35.670 34.581 1.00 83.44 97 VAL A C 1
ATOM 779 O O . VAL A 1 99 ? -86.068 -35.523 34.508 1.00 84.79 97 VAL A O 1
ATOM 783 N N . THR A 1 100 ? -84.247 -36.872 34.678 1.00 81.78 98 THR A N 1
ATOM 784 C CA . THR A 1 100 ? -84.925 -38.171 34.768 1.00 84.61 98 THR A CA 1
ATOM 785 C C . THR A 1 100 ? -84.106 -39.046 35.721 1.00 90.00 98 THR A C 1
ATOM 786 O O . THR A 1 100 ? -82.913 -39.267 35.481 1.00 88.33 98 THR A O 1
ATOM 790 N N . LEU A 1 101 ? -84.739 -39.514 36.813 1.00 89.20 99 LEU A N 1
ATOM 791 C CA . LEU A 1 101 ? -84.100 -40.331 37.848 1.00 90.27 99 LEU A CA 1
ATOM 792 C C . LEU A 1 101 ? -83.632 -41.668 37.295 1.00 94.95 99 LEU A C 1
ATOM 793 O O . LEU A 1 101 ? -84.381 -42.338 36.583 1.00 95.89 99 LEU A O 1
ATOM 798 N N . GLY A 1 102 ? -82.384 -42.014 37.602 1.00 90.81 100 GLY A N 1
ATOM 799 C CA . GLY A 1 102 ? -81.755 -43.256 37.164 1.00 91.35 100 GLY A CA 1
ATOM 800 C C . GLY A 1 102 ? -81.297 -43.268 35.718 1.00 93.07 100 GLY A C 1
ATOM 801 O O . GLY A 1 102 ? -80.987 -44.336 35.182 1.00 93.72 100 GLY A O 1
ATOM 802 N N . GLN A 1 103 ? -81.238 -42.083 35.082 1.00 86.52 101 GLN A N 1
ATOM 803 C CA . GLN A 1 103 ? -80.796 -41.916 33.697 1.00 84.11 101 GLN A CA 1
ATOM 804 C C . GLN A 1 103 ? -79.574 -40.990 33.653 1.00 84.32 101 GLN A C 1
ATOM 805 O O . GLN A 1 103 ? -79.599 -39.935 34.295 1.00 83.17 101 GLN A O 1
ATOM 811 N N . PRO A 1 104 ? -78.492 -41.360 32.923 1.00 78.37 102 PRO A N 1
ATOM 812 C CA . PRO A 1 104 ? -77.292 -40.505 32.902 1.00 75.22 102 PRO A CA 1
ATOM 813 C C . PRO A 1 104 ? -77.567 -39.091 32.384 1.00 75.82 102 PRO A C 1
ATOM 814 O O . PRO A 1 104 ? -78.249 -38.907 31.374 1.00 75.31 102 PRO A O 1
ATOM 818 N N . ASN A 1 105 ? -77.069 -38.093 33.125 1.00 69.91 103 ASN A N 1
ATOM 819 C CA . ASN A 1 105 ? -77.211 -36.670 32.818 1.00 67.14 103 ASN A CA 1
ATOM 820 C C . ASN A 1 105 ? -75.943 -35.926 33.234 1.00 68.03 103 ASN A C 1
ATOM 821 O O . ASN A 1 105 ? -75.236 -36.387 34.130 1.00 68.41 103 ASN A O 1
ATOM 826 N N . ILE A 1 106 ? -75.646 -34.789 32.579 1.00 61.39 104 ILE A N 1
ATOM 827 C CA . ILE A 1 106 ? -74.461 -33.978 32.887 1.00 59.02 104 ILE A CA 1
ATOM 828 C C . ILE A 1 106 ? -74.896 -32.637 33.474 1.00 62.39 104 ILE A C 1
ATOM 829 O O . ILE A 1 106 ? -75.759 -31.968 32.902 1.00 61.60 104 ILE A O 1
ATOM 834 N N . LEU A 1 107 ? -74.286 -32.249 34.607 1.00 59.32 105 LEU A N 1
ATOM 835 C CA . LEU A 1 107 ? -74.525 -30.962 35.252 1.00 59.11 105 LEU A CA 1
ATOM 836 C C . LEU A 1 107 ? -73.571 -29.923 34.676 1.00 61.50 105 LEU A C 1
ATOM 837 O O . LEU A 1 107 ? -72.378 -30.198 34.545 1.00 60.75 105 LEU A O 1
ATOM 842 N N . ILE A 1 108 ? -74.088 -28.743 34.313 1.00 57.36 106 ILE A N 1
ATOM 843 C CA . ILE A 1 108 ? -73.271 -27.691 33.710 1.00 55.54 106 ILE A CA 1
ATOM 844 C C . ILE A 1 108 ? -73.207 -26.465 34.622 1.00 60.54 106 ILE A C 1
ATOM 845 O O . ILE A 1 108 ? -74.246 -25.902 34.980 1.00 61.21 106 ILE A O 1
ATOM 850 N N . CYS A 1 109 ? -71.982 -26.039 34.964 1.00 56.93 107 CYS A N 1
ATOM 851 C CA . CYS A 1 109 ? -71.770 -24.836 35.761 1.00 57.50 107 CYS A CA 1
ATOM 852 C C . CYS A 1 109 ? -71.174 -23.764 34.869 1.00 58.91 107 CYS A C 1
ATOM 853 O O . CYS A 1 109 ? -70.041 -23.898 34.404 1.00 57.01 107 CYS A O 1
ATOM 856 N N . LEU A 1 110 ? -71.961 -22.725 34.595 1.00 55.25 108 LEU A N 1
ATOM 857 C CA . LEU A 1 110 ? -71.550 -21.614 33.754 1.00 53.60 108 LEU A CA 1
ATOM 858 C C . LEU A 1 110 ? -71.129 -20.445 34.635 1.00 57.80 108 LEU A C 1
ATOM 859 O O . LEU A 1 110 ? -71.959 -19.860 35.337 1.00 58.69 108 LEU A O 1
ATOM 864 N N . VAL A 1 111 ? -69.827 -20.140 34.619 1.00 53.07 109 VAL A N 1
ATOM 865 C CA . VAL A 1 111 ? -69.235 -19.029 35.357 1.00 53.14 109 VAL A CA 1
ATOM 866 C C . VAL A 1 111 ? -68.997 -17.932 34.322 1.00 56.96 109 VAL A C 1
ATOM 867 O O . VAL A 1 111 ? -68.068 -18.030 33.520 1.00 54.84 109 VAL A O 1
ATOM 871 N N . ASP A 1 112 ? -69.901 -16.944 34.274 1.00 55.32 110 ASP A N 1
ATOM 872 C CA . ASP A 1 112 ? -69.822 -15.847 33.314 1.00 55.06 110 ASP A CA 1
ATOM 873 C C . ASP A 1 112 ? -69.235 -14.590 33.971 1.00 59.89 110 ASP A C 1
ATOM 874 O O . ASP A 1 112 ? -69.209 -14.499 35.199 1.00 60.20 110 ASP A O 1
ATOM 879 N N . ASN A 1 113 ? -68.751 -13.634 33.139 1.00 56.31 111 ASN A N 1
ATOM 880 C CA . ASN A 1 113 ? -68.146 -12.355 33.522 1.00 56.89 111 ASN A CA 1
ATOM 881 C C . ASN A 1 113 ? -66.914 -12.604 34.427 1.00 61.21 111 ASN A C 1
ATOM 882 O O . ASN A 1 113 ? -66.895 -12.247 35.613 1.00 62.89 111 ASN A O 1
ATOM 887 N N . ILE A 1 114 ? -65.895 -13.260 33.844 1.00 55.65 112 ILE A N 1
ATOM 888 C CA . ILE A 1 114 ? -64.638 -13.594 34.515 1.00 54.91 112 ILE A CA 1
ATOM 889 C C . ILE A 1 114 ? -63.574 -12.572 34.124 1.00 57.00 112 ILE A C 1
ATOM 890 O O . ILE A 1 114 ? -63.295 -12.385 32.935 1.00 54.37 112 ILE A O 1
ATOM 895 N N . PHE A 1 115 ? -62.994 -11.909 35.134 1.00 55.25 113 PHE A N 1
ATOM 896 C CA . PHE A 1 115 ? -61.893 -10.972 34.971 1.00 55.27 113 PHE A CA 1
ATOM 897 C C . PHE A 1 115 ? -61.265 -10.636 36.317 1.00 60.49 113 PHE A C 1
ATOM 898 O O . PHE A 1 115 ? -61.958 -10.146 37.208 1.00 61.39 113 PHE A O 1
ATOM 906 N N . PRO A 1 116 ? -59.954 -10.914 36.495 1.00 56.98 114 PRO A N 1
ATOM 907 C CA . PRO A 1 116 ? -59.006 -11.493 35.520 1.00 55.01 114 PRO A CA 1
ATOM 908 C C . PRO A 1 116 ? -59.224 -12.998 35.280 1.00 57.30 114 PRO A C 1
ATOM 909 O O . PRO A 1 116 ? -59.876 -13.649 36.101 1.00 57.27 114 PRO A O 1
ATOM 913 N N . PRO A 1 117 ? -58.721 -13.569 34.157 1.00 52.40 115 PRO A N 1
ATOM 914 C CA . PRO A 1 117 ? -58.949 -15.003 33.897 1.00 51.50 115 PRO A CA 1
ATOM 915 C C . PRO A 1 117 ? -58.077 -15.925 34.767 1.00 56.90 115 PRO A C 1
ATOM 916 O O . PRO A 1 117 ? -57.096 -16.515 34.300 1.00 55.51 115 PRO A O 1
ATOM 920 N N . VAL A 1 118 ? -58.460 -16.036 36.054 1.00 55.90 116 VAL A N 1
ATOM 921 C CA . VAL A 1 118 ? -57.858 -16.875 37.105 1.00 57.18 116 VAL A CA 1
ATOM 922 C C . VAL A 1 118 ? -58.965 -17.172 38.115 1.00 62.42 116 VAL A C 1
ATOM 923 O O . VAL A 1 118 ? -59.328 -16.302 38.914 1.00 63.56 116 VAL A O 1
ATOM 927 N N . VAL A 1 119 ? -59.554 -18.380 38.018 1.00 58.30 117 VAL A N 1
ATOM 928 C CA . VAL A 1 119 ? -60.685 -18.790 38.846 1.00 59.30 117 VAL A CA 1
ATOM 929 C C . VAL A 1 119 ? -60.620 -20.300 39.179 1.00 63.97 117 VAL A C 1
ATOM 930 O O . VAL A 1 119 ? -60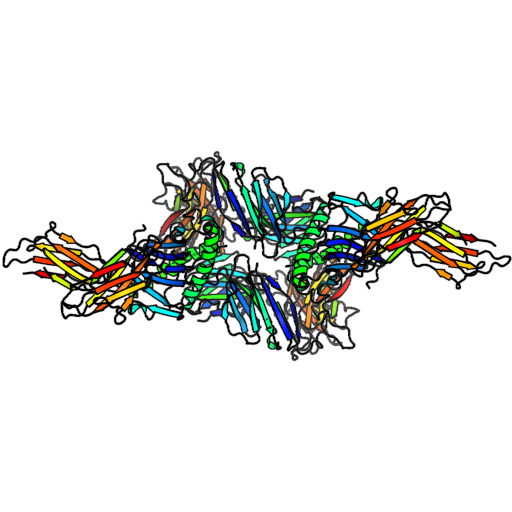.042 -21.088 38.423 1.00 62.79 117 VAL A O 1
ATOM 934 N N . ASN A 1 120 ? -61.214 -20.677 40.330 1.00 61.98 118 ASN A N 1
ATOM 935 C CA . ASN A 1 120 ? -61.334 -22.048 40.827 1.00 62.35 118 ASN A CA 1
ATOM 936 C C . ASN A 1 120 ? -62.793 -22.487 40.768 1.00 65.44 118 ASN A C 1
ATOM 937 O O . ASN A 1 120 ? -63.638 -21.838 41.387 1.00 65.96 118 ASN A O 1
ATOM 942 N N . ILE A 1 121 ? -63.099 -23.564 40.016 1.00 60.61 119 ILE A N 1
ATOM 943 C CA . ILE A 1 121 ? -64.464 -24.092 39.911 1.00 60.58 119 ILE A CA 1
ATOM 944 C C . ILE A 1 121 ? -64.448 -25.566 40.327 1.00 64.76 119 ILE A C 1
ATOM 945 O O . ILE A 1 121 ? -64.078 -26.435 39.532 1.00 62.93 119 ILE A O 1
ATOM 950 N N . THR A 1 122 ? -64.836 -25.834 41.585 1.00 63.54 120 THR A N 1
ATOM 951 C CA . THR A 1 122 ? -64.901 -27.186 42.144 1.00 64.80 120 THR A CA 1
ATOM 952 C C . THR A 1 122 ? -66.361 -27.585 42.337 1.00 69.69 120 THR A C 1
ATOM 953 O O . THR A 1 122 ? -67.227 -26.713 42.454 1.00 68.93 120 THR A O 1
ATOM 957 N N . TRP A 1 123 ? -66.632 -28.899 42.343 1.00 67.96 121 TRP A N 1
ATOM 958 C CA . TRP A 1 123 ? -67.972 -29.453 42.518 1.00 69.37 121 TRP A CA 1
ATOM 959 C C . TRP A 1 123 ? -68.130 -30.120 43.880 1.00 76.09 121 TRP A C 1
ATOM 960 O O . TRP A 1 123 ? -67.174 -30.691 44.409 1.00 76.13 121 TRP A O 1
ATOM 971 N N . LEU A 1 124 ? -69.354 -30.074 44.425 1.00 75.18 122 LEU A N 1
ATOM 972 C CA . LEU A 1 124 ? -69.703 -30.679 45.708 1.00 78.22 122 LEU A CA 1
ATOM 973 C C . LEU A 1 124 ? -70.945 -31.560 45.593 1.00 85.27 122 LEU A C 1
ATOM 974 O O . LEU A 1 124 ? -71.956 -31.116 45.052 1.00 84.10 122 LEU A O 1
ATOM 979 N N . SER A 1 125 ? -70.915 -32.772 46.095 1.00 85.55 123 SER A N 1
ATOM 980 C CA . SER A 1 125 ? -72.153 -33.496 46.200 1.00 87.64 123 SER A CA 1
ATOM 981 C C . SER A 1 125 ? -72.448 -33.645 47.662 1.00 95.67 123 SER A C 1
ATOM 982 O O . SER A 1 125 ? -71.684 -34.265 48.388 1.00 96.55 123 SER A O 1
ATOM 985 N N . ASN A 1 126 ? -73.567 -33.099 48.100 1.00 94.46 124 ASN A N 1
ATOM 986 C CA . ASN A 1 126 ? -73.928 -33.239 49.489 1.00 97.54 124 ASN A CA 1
ATOM 987 C C . ASN A 1 126 ? -72.778 -32.797 50.378 1.00 102.48 124 ASN A C 1
ATOM 988 O O . ASN A 1 126 ? -72.371 -33.513 51.275 1.00 104.19 124 ASN A O 1
ATOM 993 N N . GLY A 1 127 ? -72.233 -31.626 50.115 1.00 97.52 125 GLY A N 1
ATOM 994 C CA . GLY A 1 127 ? -71.185 -31.104 50.960 1.00 98.05 125 GLY A CA 1
ATOM 995 C C . GLY A 1 127 ? -69.787 -31.608 50.705 1.00 101.90 125 GLY A C 1
ATOM 996 O O . GLY A 1 127 ? -68.877 -30.816 50.664 1.00 100.33 125 GLY A O 1
ATOM 997 N N . HIS A 1 128 ? -69.573 -32.906 50.568 1.00 99.86 126 HIS A N 1
ATOM 998 C CA . HIS A 1 128 ? -68.205 -33.327 50.242 1.00 99.15 126 HIS A CA 1
ATOM 999 C C . HIS A 1 128 ? -67.794 -32.950 48.815 1.00 99.65 126 HIS A C 1
ATOM 1000 O O . HIS A 1 128 ? -68.647 -32.752 47.952 1.00 97.71 126 HIS A O 1
ATOM 1007 N N . SER A 1 129 ? -66.474 -32.866 48.584 1.00 95.15 127 SER A N 1
ATOM 1008 C CA . SER A 1 129 ? -65.846 -32.533 47.303 1.00 92.19 127 SER A CA 1
ATOM 1009 C C . SER A 1 129 ? -66.024 -33.647 46.272 1.00 94.95 127 SER A C 1
ATOM 1010 O O . SER A 1 129 ? -66.181 -34.806 46.655 1.00 96.31 127 SER A O 1
ATOM 1013 N N . VAL A 1 130 ? -65.989 -33.296 44.965 1.00 88.92 128 VAL A N 1
ATOM 1014 C CA . VAL A 1 130 ? -66.116 -34.258 43.860 1.00 87.97 128 VAL A CA 1
ATOM 1015 C C . VAL A 1 130 ? -64.929 -34.105 42.906 1.00 90.11 128 VAL A C 1
ATOM 1016 O O . VAL A 1 130 ? -64.694 -33.012 42.377 1.00 88.10 128 VAL A O 1
ATOM 1020 N N . THR A 1 131 ? -64.209 -35.216 42.668 1.00 86.86 129 THR A N 1
ATOM 1021 C CA . THR A 1 131 ? -63.045 -35.271 41.780 1.00 84.89 129 THR A CA 1
ATOM 1022 C C . THR A 1 131 ? -63.344 -36.123 40.536 1.00 86.53 129 THR A C 1
ATOM 1023 O O . THR A 1 131 ? -62.893 -35.777 39.444 1.00 83.98 129 THR A O 1
ATOM 1027 N N . GLU A 1 132 ? -64.112 -37.223 40.705 1.00 83.79 130 GLU A N 1
ATOM 1028 C CA . GLU A 1 132 ? -64.489 -38.152 39.634 1.00 82.84 130 GLU A CA 1
ATOM 1029 C C . GLU A 1 132 ? -65.611 -37.584 38.757 1.00 82.74 130 GLU A C 1
ATOM 1030 O O . GLU A 1 132 ? -66.578 -37.024 39.277 1.00 82.35 130 GLU A O 1
ATOM 1036 N N . GLY A 1 133 ? -65.462 -37.741 37.440 1.00 76.38 131 GLY A N 1
ATOM 1037 C CA . GLY A 1 133 ? -66.430 -37.290 36.441 1.00 74.07 131 GLY A CA 1
ATOM 1038 C C . GLY A 1 133 ? -66.495 -35.790 36.213 1.00 74.20 131 GLY A C 1
ATOM 1039 O O . GLY A 1 133 ? -67.450 -35.296 35.604 1.00 72.79 131 GLY A O 1
ATOM 1040 N N . VAL A 1 134 ? -65.473 -35.054 36.689 1.00 68.66 132 VAL A N 1
ATOM 1041 C CA . VAL A 1 134 ? -65.395 -33.599 36.555 1.00 65.82 132 VAL A CA 1
ATOM 1042 C C . VAL A 1 134 ? -64.460 -33.241 35.406 1.00 66.18 132 VAL A C 1
ATOM 1043 O O . VAL A 1 134 ? -63.323 -33.722 35.348 1.00 65.86 132 VAL A O 1
ATOM 1047 N N . SER A 1 135 ? -64.953 -32.382 34.507 1.00 59.61 133 SER A N 1
ATOM 1048 C CA . SER A 1 135 ? -64.223 -31.837 33.367 1.00 56.65 133 SER A CA 1
ATOM 1049 C C . SER A 1 135 ? -64.584 -30.362 33.220 1.00 59.01 133 SER A C 1
ATOM 1050 O O . SER A 1 135 ? -65.602 -29.925 33.756 1.00 59.03 133 SER A O 1
ATOM 1053 N N . GLU A 1 136 ? -63.748 -29.590 32.520 1.00 53.83 134 GLU A N 1
ATOM 1054 C CA . GLU A 1 136 ? -64.011 -28.169 32.302 1.00 52.22 134 GLU A CA 1
ATOM 1055 C C . GLU A 1 136 ? -63.477 -27.720 30.935 1.00 52.98 134 GLU A C 1
ATOM 1056 O O . GLU A 1 136 ? -62.749 -28.470 30.277 1.00 52.54 134 GLU A O 1
ATOM 1062 N N . THR A 1 137 ? -63.875 -26.513 30.504 1.00 47.09 135 THR A N 1
ATOM 1063 C CA . THR A 1 137 ? -63.414 -25.908 29.259 1.00 44.89 135 THR A CA 1
ATOM 1064 C C . THR A 1 137 ? -62.279 -24.935 29.614 1.00 48.26 135 THR A C 1
ATOM 1065 O O . THR A 1 137 ? -61.757 -24.977 30.734 1.00 49.17 135 THR A O 1
ATOM 1069 N N . SER A 1 138 ? -61.888 -24.080 28.661 1.00 42.46 136 SER A N 1
ATOM 1070 C CA . SER A 1 138 ? -60.877 -23.053 28.865 1.00 41.12 136 SER A CA 1
ATOM 1071 C C . SER A 1 138 ? -61.589 -21.716 29.055 1.00 45.27 136 SER A C 1
ATOM 1072 O O . SER A 1 138 ? -62.826 -21.687 29.111 1.00 45.03 136 SER A O 1
ATOM 1075 N N . PHE A 1 139 ? -60.822 -20.616 29.172 1.00 41.72 137 PHE A N 1
ATOM 1076 C CA . PHE A 1 139 ? -61.390 -19.282 29.291 1.00 41.61 137 PHE A CA 1
ATOM 1077 C C . PHE A 1 139 ? -61.817 -18.842 27.908 1.00 45.00 137 PHE A C 1
ATOM 1078 O O . PHE A 1 139 ? -60.966 -18.631 27.034 1.00 44.39 137 PHE A O 1
ATOM 1086 N N . LEU A 1 140 ? -63.140 -18.815 27.682 1.00 40.97 138 LEU A N 1
ATOM 1087 C CA . LEU A 1 140 ? -63.723 -18.444 26.399 1.00 39.91 138 LEU A CA 1
ATOM 1088 C C . LEU A 1 140 ? -63.942 -16.930 26.346 1.00 43.93 138 LEU A C 1
ATOM 1089 O O . LEU A 1 140 ? -64.449 -16.339 27.305 1.00 44.71 138 LEU A O 1
ATOM 1094 N N . SER A 1 141 ? -63.501 -16.305 25.237 1.00 39.22 139 SER A N 1
ATOM 1095 C CA . SER A 1 141 ? -63.529 -14.860 25.029 1.00 39.14 139 SER A CA 1
ATOM 1096 C C . SER A 1 141 ? -64.937 -14.292 24.856 1.00 43.92 139 SER A C 1
ATOM 1097 O O . SER A 1 141 ? -65.837 -14.964 24.354 1.00 43.76 139 SER A O 1
ATOM 1100 N N . LYS A 1 142 ? -65.094 -13.029 25.280 1.00 41.54 140 LYS A N 1
ATOM 1101 C CA . LYS A 1 142 ? -66.307 -12.210 25.205 1.00 42.25 140 LYS A CA 1
ATOM 1102 C C . LYS A 1 142 ? -65.960 -10.879 24.542 1.00 45.54 140 LYS A C 1
ATOM 1103 O O . LYS A 1 142 ? -64.818 -10.437 24.664 1.00 44.94 140 LYS A O 1
ATOM 1109 N N . SER A 1 143 ? -66.926 -10.243 23.842 1.00 42.33 141 SER A N 1
ATOM 1110 C CA . SER A 1 143 ? -66.724 -8.963 23.144 1.00 42.43 141 SER A CA 1
ATOM 1111 C C . SER A 1 143 ? -66.249 -7.855 24.092 1.00 47.59 141 SER A C 1
ATOM 1112 O O . SER A 1 143 ? -65.406 -7.051 23.688 1.00 47.38 141 SER A O 1
ATOM 1115 N N . ASP A 1 144 ? -66.743 -7.853 25.363 1.00 45.44 142 ASP A N 1
ATOM 1116 C CA . ASP A 1 144 ? -66.383 -6.901 26.429 1.00 46.43 142 ASP A CA 1
ATOM 1117 C C . ASP A 1 144 ? -65.001 -7.226 27.059 1.00 49.15 142 ASP A C 1
ATOM 1118 O O . ASP A 1 144 ? -64.596 -6.590 28.035 1.00 50.06 142 ASP A O 1
ATOM 1123 N N . HIS A 1 145 ? -64.281 -8.197 26.460 1.00 43.76 143 HIS A N 1
ATOM 1124 C CA . HIS A 1 145 ? -62.916 -8.659 26.750 1.00 42.44 143 HIS A CA 1
ATOM 1125 C C . HIS A 1 145 ? -62.800 -9.289 28.150 1.00 47.35 143 HIS A C 1
ATOM 1126 O O . HIS A 1 145 ? -61.705 -9.420 28.708 1.00 47.01 143 HIS A O 1
ATOM 1133 N N . SER A 1 146 ? -63.940 -9.788 28.648 1.00 44.29 144 SER A N 1
ATOM 1134 C CA . SER A 1 146 ? -64.042 -10.566 29.869 1.00 44.13 144 SER A CA 1
ATOM 1135 C C . SER A 1 146 ? -64.097 -12.030 29.441 1.00 47.29 144 SER A C 1
ATOM 1136 O O . SER A 1 146 ? -63.925 -12.325 28.251 1.00 45.60 144 SER A O 1
ATOM 1139 N N . PHE A 1 147 ? -64.316 -12.951 30.381 1.00 44.41 145 PHE A N 1
ATOM 1140 C CA . PHE A 1 147 ? -64.340 -14.365 30.035 1.00 42.99 145 PHE A CA 1
ATOM 1141 C C . PHE A 1 147 ? -65.514 -15.104 30.649 1.00 47.84 145 PHE A C 1
ATOM 1142 O O . PHE A 1 147 ? -66.313 -14.531 31.392 1.00 48.07 145 PHE A O 1
ATOM 1150 N N . PHE A 1 148 ? -65.627 -16.385 30.272 1.00 44.58 146 PHE A N 1
ATOM 1151 C CA . PHE A 1 148 ? -66.573 -17.359 30.785 1.00 45.38 146 PHE A CA 1
ATOM 1152 C C . PHE A 1 148 ? -65.946 -18.741 30.614 1.00 49.45 146 PHE A C 1
ATOM 1153 O O . PHE A 1 148 ? -65.261 -19.000 29.619 1.00 47.74 146 PHE A O 1
ATOM 1161 N N . LYS A 1 149 ? -66.122 -19.589 31.633 1.00 47.19 147 LYS A N 1
ATOM 1162 C CA . LYS A 1 149 ? -65.623 -20.959 31.687 1.00 46.51 147 LYS A CA 1
ATOM 1163 C C . LYS A 1 149 ? -66.767 -21.865 32.128 1.00 51.61 147 LYS A C 1
ATOM 1164 O O . LYS A 1 149 ? -67.545 -21.477 33.004 1.00 52.56 147 LYS A O 1
ATOM 1170 N N . ILE A 1 150 ? -66.889 -23.052 31.509 1.00 48.03 148 ILE A N 1
ATOM 1171 C CA . ILE A 1 150 ? -67.954 -24.010 31.818 1.00 48.91 148 ILE A CA 1
ATOM 1172 C C . ILE A 1 150 ? -67.345 -25.303 32.387 1.00 54.77 148 ILE A C 1
ATOM 1173 O O . ILE A 1 150 ? -66.407 -25.852 31.802 1.00 53.79 148 ILE A O 1
ATOM 1178 N N . SER A 1 151 ? -67.895 -25.778 33.527 1.00 53.28 149 SER A N 1
ATOM 1179 C CA . SER A 1 151 ? -67.473 -27.005 34.191 1.00 53.94 149 SER A CA 1
ATOM 1180 C C . SER A 1 151 ? -68.610 -28.029 34.172 1.00 58.97 149 SER A C 1
ATOM 1181 O O . SER A 1 151 ? -69.760 -27.701 34.484 1.00 59.42 149 SER A O 1
ATOM 1184 N N . TYR A 1 152 ? -68.275 -29.266 33.780 1.00 55.28 150 TYR A N 1
ATOM 1185 C CA . TYR A 1 152 ? -69.198 -30.385 33.625 1.00 55.87 150 TYR A CA 1
ATOM 1186 C C . TYR A 1 152 ? -69.065 -31.389 34.754 1.00 62.64 150 TYR A C 1
ATOM 1187 O O . TYR A 1 152 ? -68.033 -31.442 35.425 1.00 62.25 150 TYR A O 1
ATOM 1196 N N . LEU A 1 153 ? -70.127 -32.192 34.952 1.00 62.13 151 LEU A N 1
ATOM 1197 C CA . LEU A 1 153 ? -70.214 -33.229 35.971 1.00 64.51 151 LEU A CA 1
ATOM 1198 C C . LEU A 1 153 ? -71.120 -34.366 35.490 1.00 70.90 151 LEU A C 1
ATOM 1199 O O . LEU A 1 153 ? -72.347 -34.240 35.529 1.00 71.73 151 LEU A O 1
ATOM 1204 N N . THR A 1 154 ? -70.506 -35.469 35.027 1.00 68.67 152 THR A N 1
ATOM 1205 C CA . THR A 1 154 ? -71.216 -36.668 34.569 1.00 70.00 152 THR A CA 1
ATOM 1206 C C . THR A 1 154 ? -71.596 -37.490 35.803 1.00 76.01 152 THR A C 1
ATOM 1207 O O . THR A 1 154 ? -70.718 -37.867 36.587 1.00 75.86 152 THR A O 1
ATOM 1211 N N . LEU A 1 155 ? -72.927 -37.638 35.982 1.00 74.26 153 LEU A N 1
ATOM 1212 C CA . LEU A 1 155 ? -73.646 -38.177 37.171 1.00 76.67 153 LEU A CA 1
ATOM 1213 C C . LEU A 1 155 ? -74.932 -38.986 36.909 1.00 84.10 153 LEU A C 1
ATOM 1214 O O . LEU A 1 155 ? -75.511 -38.909 35.845 1.00 83.01 153 LEU A O 1
ATOM 1219 N N . LEU A 1 156 ? -75.382 -39.754 37.904 1.00 84.23 154 LEU A N 1
ATOM 1220 C CA . LEU A 1 156 ? -76.719 -40.342 37.891 1.00 86.37 154 LEU A CA 1
ATOM 1221 C C . LEU A 1 156 ? -77.568 -39.652 38.975 1.00 93.06 154 LEU A C 1
ATOM 1222 O O . LEU A 1 156 ? -77.145 -39.592 40.136 1.00 93.99 154 LEU A O 1
ATOM 1227 N N . PRO A 1 157 ? -78.727 -39.058 38.611 1.00 89.87 155 PRO A N 1
ATOM 1228 C CA . PRO A 1 157 ? -79.524 -38.339 39.615 1.00 90.59 155 PRO A CA 1
ATOM 1229 C C . PRO A 1 157 ? -80.387 -39.257 40.479 1.00 96.87 155 PRO A C 1
ATOM 1230 O O . PRO A 1 157 ? -81.035 -40.184 39.984 1.00 97.26 155 PRO A O 1
ATOM 1234 N N . SER A 1 158 ? -80.386 -38.970 41.789 1.00 94.76 156 SER A N 1
ATOM 1235 C CA . SER A 1 158 ? -81.153 -39.670 42.815 1.00 97.64 156 SER A CA 1
ATOM 1236 C C . SER A 1 158 ? -82.136 -38.706 43.490 1.00 102.59 156 SER A C 1
ATOM 1237 O O . SER A 1 158 ? -81.972 -37.486 43.397 1.00 99.69 156 SER A O 1
ATOM 1240 N N . ALA A 1 159 ? -83.152 -39.263 44.175 1.00 102.84 157 ALA A N 1
ATOM 1241 C CA . ALA A 1 159 ? -84.200 -38.513 44.867 1.00 104.18 157 ALA A CA 1
ATOM 1242 C C . ALA A 1 159 ? -83.657 -37.618 45.994 1.00 108.54 157 ALA A C 1
ATOM 1243 O O . ALA A 1 159 ? -84.228 -36.554 46.237 1.00 108.64 157 ALA A O 1
ATOM 1245 N N . GLU A 1 160 ? -82.564 -38.040 46.614 1.00 104.92 158 GLU A N 1
ATOM 1246 C CA . GLU A 1 160 ? -81.972 -37.290 47.702 1.00 104.49 158 GLU A CA 1
ATOM 1247 C C . GLU A 1 160 ? -80.588 -36.717 47.460 1.00 104.56 158 GLU A C 1
ATOM 1248 O O . GLU A 1 160 ? -80.018 -36.114 48.362 1.00 103.70 158 GLU A O 1
ATOM 1250 N N . GLU A 1 161 ? -80.053 -36.907 46.261 1.00 98.24 159 GLU A N 1
ATOM 1251 C CA . GLU A 1 161 ? -78.719 -36.421 45.884 1.00 95.24 159 GLU A CA 1
ATOM 1252 C C . GLU A 1 161 ? -78.751 -34.948 45.415 1.00 95.78 159 GLU A C 1
ATOM 1253 O O . GLU A 1 161 ? -79.290 -34.640 44.346 1.00 93.70 159 GLU A O 1
ATOM 1259 N N . SER A 1 162 ? -78.090 -34.078 46.160 1.00 91.09 160 SER A N 1
ATOM 1260 C CA . SER A 1 162 ? -78.029 -32.667 45.854 1.00 88.81 160 SER A CA 1
ATOM 1261 C C . SER A 1 162 ? -76.613 -32.305 45.438 1.00 89.29 160 SER A C 1
ATOM 1262 O O . SER A 1 162 ? -75.665 -32.990 45.814 1.00 89.52 160 SER A O 1
ATOM 1265 N N . TYR A 1 163 ? -76.468 -31.239 44.653 1.00 82.12 161 TYR A N 1
ATOM 1266 C CA . TYR A 1 163 ? -75.156 -30.856 44.127 1.00 78.91 161 TYR A CA 1
ATOM 1267 C C . TYR A 1 163 ? -74.905 -29.360 44.221 1.00 79.66 161 TYR A C 1
ATOM 1268 O O . TYR A 1 163 ? -75.841 -28.568 44.112 1.00 79.03 161 TYR A O 1
ATOM 1277 N N . ASP A 1 164 ? -73.631 -28.978 44.417 1.00 74.36 162 ASP A N 1
ATOM 1278 C CA . ASP A 1 164 ? -73.216 -27.582 44.565 1.00 73.01 162 ASP A CA 1
ATOM 1279 C C . ASP A 1 164 ? -72.000 -27.233 43.705 1.00 73.13 162 ASP A C 1
ATOM 1280 O O . ASP A 1 164 ? -71.072 -28.033 43.578 1.00 71.93 162 ASP A O 1
ATOM 1285 N N . CYS A 1 165 ? -72.003 -26.017 43.139 1.00 67.90 163 CYS A N 1
ATOM 1286 C CA . CYS A 1 165 ? -70.896 -25.497 42.343 1.00 65.56 163 CYS A CA 1
ATOM 1287 C C . CYS A 1 165 ? -70.191 -24.384 43.139 1.00 68.69 163 CYS A C 1
ATOM 1288 O O . CYS A 1 165 ? -70.746 -23.293 43.305 1.00 67.96 163 CYS A O 1
ATOM 1291 N N . LYS A 1 166 ? -68.991 -24.694 43.678 1.00 65.35 164 LYS A N 1
ATOM 1292 C CA . LYS A 1 166 ? -68.168 -23.774 44.473 1.00 65.52 164 LYS A CA 1
ATOM 1293 C C . LYS A 1 166 ? -67.192 -23.031 43.565 1.00 67.10 164 LYS A C 1
ATOM 1294 O O . LYS A 1 166 ? -66.342 -23.651 42.919 1.00 65.52 164 LYS A O 1
ATOM 1296 N N . VAL A 1 167 ? -67.341 -21.702 43.500 1.00 63.20 165 VAL A N 1
ATOM 1297 C CA . VAL A 1 167 ? -66.520 -20.830 42.662 1.00 61.26 165 VAL A CA 1
ATOM 1298 C C . VAL A 1 167 ? -65.731 -19.858 43.551 1.00 66.44 165 VAL A C 1
ATOM 1299 O O . VAL A 1 167 ? -66.322 -19.124 44.343 1.00 67.33 165 VAL A O 1
ATOM 1303 N N . GLU A 1 168 ? -64.395 -19.864 43.406 1.00 62.74 166 GLU A N 1
ATOM 1304 C CA . GLU A 1 168 ? -63.481 -18.985 44.140 1.00 63.59 166 GLU A CA 1
ATOM 1305 C C . GLU A 1 168 ? -62.836 -17.981 43.179 1.00 66.45 166 GLU A C 1
ATOM 1306 O O . GLU A 1 168 ? -62.099 -18.384 42.273 1.00 64.35 166 GLU A O 1
ATOM 1312 N N . HIS A 1 169 ? -63.115 -16.683 43.372 1.00 64.18 167 HIS A N 1
ATOM 1313 C CA . HIS A 1 169 ? -62.568 -15.599 42.547 1.00 63.18 167 HIS A CA 1
ATOM 1314 C C . HIS A 1 169 ? -62.239 -14.393 43.430 1.00 68.97 167 HIS A C 1
ATOM 1315 O O . HIS A 1 169 ? -62.846 -14.223 44.491 1.00 70.53 167 HIS A O 1
ATOM 1322 N N . TRP A 1 170 ? -61.274 -13.561 42.991 1.00 65.22 168 TRP A N 1
ATOM 1323 C CA . TRP A 1 170 ? -60.816 -12.372 43.718 1.00 66.74 168 TRP A CA 1
ATOM 1324 C C . TRP A 1 170 ? -61.909 -11.303 43.796 1.00 72.87 168 TRP A C 1
ATOM 1325 O O . TRP A 1 170 ? -61.959 -10.561 44.783 1.00 74.55 168 TRP A O 1
ATOM 1336 N N . GLY A 1 171 ? -62.798 -11.286 42.797 1.00 68.72 169 GLY A N 1
ATOM 1337 C CA . GLY A 1 171 ? -63.950 -10.390 42.738 1.00 69.70 169 GLY A CA 1
ATOM 1338 C C . GLY A 1 171 ? -65.031 -10.726 43.755 1.00 75.85 169 GLY A C 1
ATOM 1339 O O . GLY A 1 171 ? -65.953 -9.931 43.963 1.00 76.69 169 GLY A O 1
ATOM 1340 N N . LEU A 1 172 ? -64.926 -11.913 44.394 1.00 72.94 170 LEU A N 1
ATOM 1341 C CA . LEU A 1 172 ? -65.851 -12.406 45.420 1.00 74.64 170 LEU A CA 1
ATOM 1342 C C . LEU A 1 172 ? -65.189 -12.375 46.794 1.00 81.68 170 LEU A C 1
ATOM 1343 O O . LEU A 1 172 ? -64.035 -12.786 46.918 1.00 81.17 170 LEU A O 1
ATOM 1348 N N . ASP A 1 173 ? -65.914 -11.891 47.823 1.00 81.06 171 ASP A N 1
ATOM 1349 C CA . ASP A 1 173 ? -65.405 -11.817 49.200 1.00 83.30 171 ASP A CA 1
ATOM 1350 C C . ASP A 1 173 ? -65.397 -13.210 49.843 1.00 86.82 171 ASP A C 1
ATOM 1351 O O . ASP A 1 173 ? -64.478 -13.543 50.598 1.00 87.14 171 ASP A O 1
ATOM 1356 N N . LYS A 1 174 ? -66.426 -14.015 49.527 1.00 82.07 172 LYS A N 1
ATOM 1357 C CA . LYS A 1 174 ? -66.609 -15.387 49.992 1.00 81.87 172 LYS A CA 1
ATOM 1358 C C . LYS A 1 174 ? -66.829 -16.307 48.775 1.00 82.93 172 LYS A C 1
ATOM 1359 O O . LYS A 1 174 ? -67.382 -15.830 47.777 1.00 81.47 172 LYS A O 1
ATOM 1361 N N . PRO A 1 175 ? -66.411 -17.604 48.807 1.00 78.06 173 PRO A N 1
ATOM 1362 C CA . PRO A 1 175 ? -66.629 -18.476 47.636 1.00 75.53 173 PRO A CA 1
ATOM 1363 C C . PRO A 1 175 ? -68.115 -18.652 47.322 1.00 79.93 173 PRO A C 1
ATOM 1364 O O . PRO A 1 175 ? -68.895 -18.994 48.216 1.00 81.70 173 PRO A O 1
ATOM 1368 N N . LEU A 1 176 ? -68.510 -18.355 46.065 1.00 74.40 174 LEU A N 1
ATOM 1369 C CA . LEU A 1 176 ? -69.904 -18.429 45.622 1.00 73.91 174 LEU A CA 1
ATOM 1370 C C . LEU A 1 176 ? -70.337 -19.870 45.397 1.00 76.70 174 LEU A C 1
ATOM 1371 O O . LEU A 1 176 ? -69.614 -20.653 44.781 1.00 74.41 174 LEU A O 1
ATOM 1376 N N . LEU A 1 177 ? -71.532 -20.206 45.910 1.00 74.95 175 LEU A N 1
ATOM 1377 C CA . LEU A 1 177 ? -72.131 -21.531 45.810 1.00 74.83 175 LEU A CA 1
ATOM 1378 C C . LEU A 1 177 ? -73.503 -21.468 45.152 1.00 78.29 175 LEU A C 1
ATOM 1379 O O . LEU A 1 177 ? -74.416 -20.810 45.665 1.00 79.26 175 LEU A O 1
ATOM 1384 N N . LYS A 1 178 ? -73.630 -22.139 43.994 1.00 72.88 176 LYS A N 1
ATOM 1385 C CA . LYS A 1 178 ? -74.879 -22.227 43.252 1.00 72.26 176 LYS A CA 1
ATOM 1386 C C . LYS A 1 178 ? -75.388 -23.659 43.364 1.00 77.41 176 LYS A C 1
ATOM 1387 O O . LYS A 1 178 ? -74.834 -24.579 42.757 1.00 75.48 176 LYS A O 1
ATOM 1393 N N . HIS A 1 179 ? -76.406 -23.839 44.217 1.00 76.92 177 HIS A N 1
ATOM 1394 C CA . HIS A 1 179 ? -77.026 -25.123 44.532 1.00 78.36 177 HIS A CA 1
ATOM 1395 C C . HIS A 1 179 ? -77.900 -25.653 43.389 1.00 81.72 177 HIS A C 1
ATOM 1396 O O . HIS A 1 179 ? -78.493 -24.875 42.639 1.00 80.67 177 HIS A O 1
ATOM 1403 N N . TRP A 1 180 ? -77.982 -26.993 43.290 1.00 78.63 178 TRP A N 1
ATOM 1404 C CA . TRP A 1 180 ? -78.792 -27.735 42.330 1.00 78.29 178 TRP A CA 1
ATOM 1405 C C . TRP A 1 180 ? -79.435 -28.945 43.002 1.00 84.21 178 TRP A C 1
ATOM 1406 O O . TRP A 1 180 ? -78.793 -29.624 43.806 1.00 84.10 178 TRP A O 1
ATOM 1417 N N . GLU A 1 181 ? -80.692 -29.233 42.635 1.00 82.54 179 GLU A N 1
ATOM 1418 C CA . GLU A 1 181 ? -81.443 -30.388 43.131 1.00 85.01 179 GLU A CA 1
ATOM 1419 C C . GLU A 1 181 ? -82.504 -30.827 42.101 1.00 89.29 179 GLU A C 1
ATOM 1420 O O . GLU A 1 181 ? -83.060 -29.966 41.411 1.00 88.12 179 GLU A O 1
ATOM 1426 N N . PRO A 1 182 ? -82.792 -32.150 41.967 1.00 87.23 180 PRO A N 1
ATOM 1427 C CA . PRO A 1 182 ? -83.820 -32.586 40.999 1.00 90.36 180 PRO A CA 1
ATOM 1428 C C . PRO A 1 182 ? -85.245 -32.286 41.478 1.00 102.73 180 PRO A C 1
ATOM 1429 O O . PRO A 1 182 ? -85.561 -32.402 42.664 1.00 55.94 180 PRO A O 1
ATOM 1433 N N . ASP B 2 27 ? -56.944 -9.987 50.960 1.00 104.25 2 ASP B N 1
ATOM 1434 C CA . ASP B 2 27 ? -56.013 -9.329 50.045 1.00 101.86 2 ASP B CA 1
ATOM 1435 C C . ASP B 2 27 ? -56.363 -9.626 48.585 1.00 100.70 2 ASP B C 1
ATOM 1436 O O . ASP B 2 27 ? -56.868 -10.711 48.274 1.00 98.84 2 ASP B O 1
ATOM 1438 N N . SER B 2 28 ? -56.091 -8.654 47.693 1.00 94.54 3 SER B N 1
ATOM 1439 C CA . SER B 2 28 ? -56.347 -8.787 46.258 1.00 89.61 3 SER B CA 1
ATOM 1440 C C . SER B 2 28 ? -55.012 -8.920 45.490 1.00 88.76 3 SER B C 1
ATOM 1441 O O . SER B 2 28 ? -54.226 -7.964 45.463 1.00 89.21 3 SER B O 1
ATOM 1444 N N . PRO B 2 29 ? -54.729 -10.107 44.887 1.00 80.44 4 PRO B N 1
ATOM 1445 C CA . PRO B 2 29 ? -53.450 -10.291 44.176 1.00 77.67 4 PRO B CA 1
ATOM 1446 C C . PRO B 2 29 ? -53.338 -9.415 42.926 1.00 75.42 4 PRO B C 1
ATOM 1447 O O . PRO B 2 29 ? -54.272 -9.335 42.127 1.00 72.33 4 PRO B O 1
ATOM 1451 N N . GLU B 2 30 ? -52.189 -8.736 42.790 1.00 70.35 5 GLU B N 1
ATOM 1452 C CA . GLU B 2 30 ? -51.871 -7.824 41.692 1.00 67.34 5 GLU B CA 1
ATOM 1453 C C . GLU B 2 30 ? -51.740 -8.584 40.362 1.00 65.09 5 GLU B C 1
ATOM 1454 O O . GLU B 2 30 ? -50.921 -9.502 40.245 1.00 63.96 5 GLU B O 1
ATOM 1460 N N . ASP B 2 31 ? -52.546 -8.194 39.364 1.00 57.64 6 ASP B N 1
ATOM 1461 C CA . ASP B 2 31 ? -52.516 -8.850 38.060 1.00 53.61 6 ASP B CA 1
ATOM 1462 C C . ASP B 2 31 ? -52.660 -7.859 36.915 1.00 54.30 6 ASP B C 1
ATOM 1463 O O . ASP B 2 31 ? -53.515 -6.972 36.949 1.00 54.03 6 ASP B O 1
ATOM 1468 N N . PHE B 2 32 ? -51.805 -8.031 35.898 1.00 48.18 7 PHE B N 1
ATOM 1469 C CA . PHE B 2 32 ? -51.787 -7.259 34.660 1.00 45.58 7 PHE B CA 1
ATOM 1470 C C . PHE B 2 32 ? -52.089 -8.202 33.515 1.00 44.84 7 PHE B C 1
ATOM 1471 O O . PHE B 2 32 ? -51.377 -9.194 33.339 1.00 43.38 7 PHE B O 1
ATOM 1479 N N . VAL B 2 33 ? -53.157 -7.928 32.761 1.00 39.50 8 VAL B N 1
ATOM 1480 C CA . VAL B 2 33 ? -53.566 -8.819 31.674 1.00 37.16 8 VAL B CA 1
ATOM 1481 C C . VAL B 2 33 ? -53.351 -8.158 30.298 1.00 40.70 8 VAL B C 1
ATOM 1482 O O . VAL B 2 33 ? -53.516 -6.945 30.149 1.00 39.94 8 VAL B O 1
ATOM 1486 N N . TYR B 2 34 ? -52.963 -8.983 29.307 1.00 36.74 9 TYR B N 1
ATOM 1487 C CA . TYR B 2 34 ? -52.801 -8.589 27.913 1.00 35.38 9 TYR B CA 1
ATOM 1488 C C . TYR B 2 34 ? -53.491 -9.625 27.028 1.00 38.85 9 TYR B C 1
ATOM 1489 O O . TYR B 2 34 ? -53.276 -10.827 27.197 1.00 38.81 9 TYR B O 1
ATOM 1498 N N . GLN B 2 35 ? -54.327 -9.156 26.097 1.00 34.90 10 GLN B N 1
ATOM 1499 C CA . GLN B 2 35 ? -55.081 -10.008 25.179 1.00 33.55 10 GLN B CA 1
ATOM 1500 C C . GLN B 2 35 ? -54.909 -9.579 23.727 1.00 37.50 10 GLN B C 1
ATOM 1501 O O . GLN B 2 35 ? -54.944 -8.382 23.425 1.00 37.90 10 GLN B O 1
ATOM 1507 N N . PHE B 2 36 ? -54.772 -10.560 22.825 1.00 32.81 11 PHE B N 1
ATOM 1508 C CA . PHE B 2 36 ? -54.715 -10.334 21.381 1.00 31.44 11 PHE B CA 1
ATOM 1509 C C . PHE B 2 36 ? -55.713 -11.286 20.712 1.00 35.17 11 PHE B C 1
ATOM 1510 O O . PHE B 2 36 ? -55.632 -12.502 20.911 1.00 34.36 11 PHE B O 1
ATOM 1518 N N . LYS B 2 37 ? -56.662 -10.732 19.939 1.00 31.79 12 LYS B N 1
ATOM 1519 C CA . LYS B 2 37 ? -57.708 -11.517 19.271 1.00 30.88 12 LYS B CA 1
ATOM 1520 C C . LYS B 2 37 ? -57.701 -11.273 17.743 1.00 35.41 12 LYS B C 1
ATOM 1521 O O . LYS B 2 37 ? -57.818 -10.125 17.306 1.00 35.09 12 LYS B O 1
ATOM 1527 N N . GLY B 2 38 ? -57.542 -12.347 16.966 1.00 32.51 13 GLY B N 1
ATOM 1528 C CA . GLY B 2 38 ? -57.564 -12.304 15.503 1.00 32.83 13 GLY B CA 1
ATOM 1529 C C . GLY B 2 38 ? -58.949 -12.691 15.030 1.00 38.32 13 GLY B C 1
ATOM 1530 O O . GLY B 2 38 ? -59.231 -13.872 14.822 1.00 37.93 13 GLY B O 1
ATOM 1531 N N . MET B 2 39 ? -59.840 -11.703 14.913 1.00 35.78 14 MET B N 1
ATOM 1532 C CA . MET B 2 39 ? -61.245 -11.940 14.625 1.00 35.72 14 MET B CA 1
ATOM 1533 C C . MET B 2 39 ? -61.663 -11.777 13.164 1.00 38.40 14 MET B C 1
ATOM 1534 O O . MET B 2 39 ? -61.521 -10.712 12.567 1.00 38.06 14 MET B O 1
ATOM 1539 N N . CYS B 2 40 ? -62.252 -12.847 12.623 1.00 34.59 15 CYS B N 1
ATOM 1540 C CA . CYS B 2 40 ? -62.799 -12.899 11.273 1.00 34.50 15 CYS B CA 1
ATOM 1541 C C . CYS B 2 40 ? -64.332 -12.952 11.342 1.00 38.28 15 CYS B C 1
ATOM 1542 O O . CYS B 2 40 ? -64.901 -13.752 12.091 1.00 37.18 15 CYS B O 1
ATOM 1545 N N . TYR B 2 41 ? -64.985 -12.073 10.572 1.00 35.53 16 TYR B N 1
ATOM 1546 C CA . TYR B 2 41 ? -66.437 -11.956 10.497 1.00 35.60 16 TYR B CA 1
ATOM 1547 C C . TYR B 2 41 ? -66.897 -12.369 9.088 1.00 39.73 16 TYR B C 1
ATOM 1548 O O . TYR B 2 41 ? -66.554 -11.714 8.099 1.00 39.70 16 TYR B O 1
ATOM 1557 N N . PHE B 2 42 ? -67.629 -13.492 9.006 1.00 36.43 17 PHE B N 1
ATOM 1558 C CA . PHE B 2 42 ? -68.128 -14.055 7.752 1.00 37.29 17 PHE B CA 1
ATOM 1559 C C . PHE B 2 42 ? -69.635 -13.824 7.598 1.00 44.45 17 PHE B C 1
ATOM 1560 O O . PHE B 2 42 ? -70.401 -14.127 8.510 1.00 44.01 17 PHE B O 1
ATOM 1568 N N . THR B 2 43 ? -70.054 -13.272 6.447 1.00 43.97 18 THR B N 1
ATOM 1569 C CA . THR B 2 43 ? -71.459 -12.996 6.117 1.00 45.99 18 THR B CA 1
ATOM 1570 C C . THR B 2 43 ? -71.693 -13.397 4.646 1.00 53.28 18 THR B C 1
ATOM 1571 O O . THR B 2 43 ? -70.789 -13.234 3.822 1.00 53.15 18 THR B O 1
ATOM 1575 N N . ASN B 2 44 ? -72.891 -13.940 4.333 1.00 52.44 19 ASN B N 1
ATOM 1576 C CA . ASN B 2 44 ? -73.330 -14.434 3.013 1.00 54.93 19 ASN B CA 1
ATOM 1577 C C . ASN B 2 44 ? -72.276 -15.371 2.402 1.00 59.06 19 ASN B C 1
ATOM 1578 O O . ASN B 2 44 ? -71.925 -15.251 1.222 1.00 60.04 19 ASN B O 1
ATOM 1583 N N . GLY B 2 45 ? -71.775 -16.279 3.235 1.00 54.26 20 GLY B N 1
ATOM 1584 C CA . GLY B 2 45 ? -70.749 -17.233 2.852 1.00 53.74 20 GLY B CA 1
ATOM 1585 C C . GLY B 2 45 ? -69.391 -16.598 2.646 1.00 56.70 20 GLY B C 1
ATOM 1586 O O . GLY B 2 45 ? -68.849 -15.957 3.553 1.00 55.03 20 GLY B O 1
ATOM 1587 N N . THR B 2 46 ? -68.850 -16.765 1.433 1.00 54.14 21 THR B N 1
ATOM 1588 C CA . THR B 2 46 ? -67.523 -16.294 1.042 1.00 53.75 21 THR B CA 1
ATOM 1589 C C . THR B 2 46 ? -67.482 -14.827 0.616 1.00 59.03 21 THR B C 1
ATOM 1590 O O . THR B 2 46 ? -66.396 -14.243 0.600 1.00 59.04 21 THR B O 1
ATOM 1594 N N . GLU B 2 47 ? -68.640 -14.240 0.257 1.00 56.12 22 GLU B N 1
ATOM 1595 C CA . GLU B 2 47 ? -68.746 -12.866 -0.244 1.00 56.49 22 GLU B CA 1
ATOM 1596 C C . GLU B 2 47 ? -68.209 -11.820 0.742 1.00 56.70 22 GLU B C 1
ATOM 1597 O O . GLU B 2 47 ? -67.147 -11.252 0.481 1.00 56.41 22 GLU B O 1
ATOM 1603 N N . ARG B 2 48 ? -68.915 -11.584 1.859 1.00 50.56 23 ARG B N 1
ATOM 1604 C CA . ARG B 2 48 ? -68.537 -10.599 2.871 1.00 48.61 23 ARG B CA 1
ATOM 1605 C C . ARG B 2 48 ? -67.532 -11.193 3.903 1.00 47.95 23 ARG B C 1
ATOM 1606 O O . ARG B 2 48 ? -67.855 -12.142 4.625 1.00 46.89 23 ARG B O 1
ATOM 1614 N N . VAL B 2 49 ? -66.299 -10.642 3.925 1.00 41.84 24 VAL B N 1
ATOM 1615 C CA . VAL B 2 49 ? -65.214 -11.040 4.836 1.00 39.14 24 VAL B CA 1
ATOM 1616 C C . VAL B 2 49 ? -64.557 -9.789 5.422 1.00 41.59 24 VAL B C 1
ATOM 1617 O O . VAL B 2 49 ? -64.258 -8.833 4.696 1.00 41.22 24 VAL B O 1
ATOM 1621 N N . ARG B 2 50 ? -64.333 -9.820 6.745 1.00 36.63 25 ARG B N 1
ATOM 1622 C CA . ARG B 2 50 ? -63.716 -8.753 7.517 1.00 35.83 25 ARG B CA 1
ATOM 1623 C C . ARG B 2 50 ? -62.761 -9.340 8.551 1.00 39.64 25 ARG B C 1
ATOM 1624 O O . ARG B 2 50 ? -63.082 -10.344 9.191 1.00 38.77 25 ARG B O 1
ATOM 1632 N N . LEU B 2 51 ? -61.581 -8.714 8.697 1.00 36.14 26 LEU B N 1
ATOM 1633 C CA . LEU B 2 51 ? -60.562 -9.082 9.676 1.00 34.61 26 LEU B CA 1
ATOM 1634 C C . LEU B 2 51 ? -60.407 -7.936 10.664 1.00 37.53 26 LEU B C 1
ATOM 1635 O O . LEU B 2 51 ? -60.276 -6.779 10.252 1.00 38.11 26 LEU B O 1
ATOM 1640 N N . VAL B 2 52 ? -60.466 -8.256 11.964 1.00 32.14 27 VAL B N 1
ATOM 1641 C CA . VAL B 2 52 ? -60.291 -7.298 13.053 1.00 31.72 27 VAL B CA 1
ATOM 1642 C C . VAL B 2 52 ? -59.325 -7.909 14.074 1.00 34.77 27 VAL B C 1
ATOM 1643 O O . VAL B 2 52 ? -59.659 -8.892 14.732 1.00 33.43 27 VAL B O 1
ATOM 1647 N N . THR B 2 53 ? -58.113 -7.343 14.177 1.00 31.83 28 THR B N 1
ATOM 1648 C CA . THR B 2 53 ? -57.117 -7.796 15.147 1.00 30.70 28 THR B CA 1
ATOM 1649 C C . THR B 2 53 ? -57.146 -6.799 16.297 1.00 33.99 28 THR B C 1
ATOM 1650 O O . THR B 2 53 ? -56.855 -5.623 16.090 1.00 34.64 28 THR B O 1
ATOM 1654 N N . ARG B 2 54 ? -57.575 -7.252 17.483 1.00 28.94 29 ARG B N 1
ATOM 1655 C CA . ARG B 2 54 ? -57.720 -6.392 18.656 1.00 29.03 29 ARG B CA 1
ATOM 1656 C C . ARG B 2 54 ? -56.543 -6.562 19.617 1.00 32.09 29 ARG B C 1
ATOM 1657 O O . ARG B 2 54 ? -56.172 -7.694 19.942 1.00 31.54 29 ARG B O 1
ATOM 1665 N N . TYR B 2 55 ? -55.954 -5.433 20.053 1.00 28.24 30 TYR B N 1
ATOM 1666 C CA . TYR B 2 55 ? -54.841 -5.375 21.008 1.00 28.29 30 TYR B CA 1
ATOM 1667 C C . TYR B 2 55 ? -55.403 -4.803 22.310 1.00 31.73 30 TYR B C 1
ATOM 1668 O O . TYR B 2 55 ? -55.842 -3.649 22.339 1.00 31.81 30 TYR B O 1
ATOM 1677 N N . ILE B 2 56 ? -55.501 -5.657 23.348 1.00 28.05 31 ILE B N 1
ATOM 1678 C CA . ILE B 2 56 ? -56.162 -5.334 24.614 1.00 29.08 31 ILE B CA 1
ATOM 1679 C C . ILE B 2 56 ? -55.220 -5.388 25.817 1.00 34.70 31 ILE B C 1
ATOM 1680 O O . ILE B 2 56 ? -54.524 -6.380 26.022 1.00 33.08 31 ILE B O 1
ATOM 1685 N N . TYR B 2 57 ? -55.260 -4.324 26.638 1.00 34.55 32 TYR B N 1
ATOM 1686 C CA . TYR B 2 57 ? -54.571 -4.241 27.924 1.00 36.86 32 TYR B CA 1
ATOM 1687 C C . TYR B 2 57 ? -55.655 -4.279 29.003 1.00 42.81 32 TYR B C 1
ATOM 1688 O O . TYR B 2 57 ? -56.480 -3.364 29.077 1.00 43.27 32 TYR B O 1
ATOM 1697 N N . ASN B 2 58 ? -55.688 -5.382 29.787 1.00 39.82 33 ASN B N 1
ATOM 1698 C CA . ASN B 2 58 ? -56.691 -5.728 30.798 1.00 40.70 33 ASN B CA 1
ATOM 1699 C C . ASN B 2 58 ? -58.010 -5.942 30.059 1.00 45.84 33 ASN B C 1
ATOM 1700 O O . ASN B 2 58 ? -58.119 -6.932 29.332 1.00 44.03 33 ASN B O 1
ATOM 1705 N N . ARG B 2 59 ? -58.983 -5.022 30.193 1.00 44.89 34 ARG B N 1
ATOM 1706 C CA . ARG B 2 59 ? -60.262 -5.109 29.478 1.00 44.28 34 ARG B CA 1
ATOM 1707 C C . ARG B 2 59 ? -60.403 -3.915 28.525 1.00 48.95 34 ARG B C 1
ATOM 1708 O O . ARG B 2 59 ? -61.445 -3.732 27.887 1.00 48.65 34 ARG B O 1
ATOM 1716 N N . GLU B 2 60 ? -59.323 -3.128 28.411 1.00 45.99 35 GLU B N 1
ATOM 1717 C CA . GLU B 2 60 ? -59.265 -1.946 27.574 1.00 46.02 35 GLU B CA 1
ATOM 1718 C C . GLU B 2 60 ? -58.567 -2.257 26.252 1.00 47.59 35 GLU B C 1
ATOM 1719 O O . GLU B 2 60 ? -57.348 -2.453 26.221 1.00 46.88 35 GLU B O 1
ATOM 1725 N N . GLU B 2 61 ? -59.360 -2.310 25.161 1.00 42.56 36 GLU B N 1
ATOM 1726 C CA . GLU B 2 61 ? -58.871 -2.482 23.792 1.00 40.47 36 GLU B CA 1
ATOM 1727 C C . GLU B 2 61 ? -58.337 -1.116 23.399 1.00 44.36 36 GLU B C 1
ATOM 1728 O O . GLU B 2 61 ? -59.104 -0.153 23.361 1.00 45.44 36 GLU B O 1
ATOM 1734 N N . TYR B 2 62 ? -57.014 -1.004 23.235 1.00 39.51 37 TYR B N 1
ATOM 1735 C CA . TYR B 2 62 ? -56.367 0.271 22.962 1.00 39.57 37 TYR B CA 1
ATOM 1736 C C . TYR B 2 62 ? -56.043 0.475 21.472 1.00 42.09 37 TYR B C 1
ATOM 1737 O O . TYR B 2 62 ? -55.934 1.622 21.036 1.00 43.04 37 TYR B O 1
ATOM 1746 N N . ALA B 2 63 ? -55.875 -0.612 20.701 1.00 36.09 38 ALA B N 1
ATOM 1747 C CA . ALA B 2 63 ? -55.576 -0.519 19.271 1.00 35.11 38 ALA B CA 1
ATOM 1748 C C . ALA B 2 63 ? -56.163 -1.700 18.497 1.00 38.14 38 ALA B C 1
ATOM 1749 O O . ALA B 2 63 ? -56.199 -2.824 19.009 1.00 37.07 38 ALA B O 1
ATOM 1751 N N . ARG B 2 64 ? -56.617 -1.447 17.259 1.00 34.22 39 ARG B N 1
ATOM 1752 C CA . ARG B 2 64 ? -57.155 -2.504 16.408 1.00 32.66 39 ARG B CA 1
ATOM 1753 C C . ARG B 2 64 ? -56.934 -2.225 14.926 1.00 37.35 39 ARG B C 1
ATOM 1754 O O . ARG B 2 64 ? -56.981 -1.074 14.475 1.00 38.72 39 ARG B O 1
ATOM 1762 N N . PHE B 2 65 ? -56.700 -3.296 14.169 1.00 32.42 40 PHE B N 1
ATOM 1763 C CA . PHE B 2 65 ? -56.627 -3.208 12.723 1.00 31.50 40 PHE B CA 1
ATOM 1764 C C . PHE B 2 65 ? -57.967 -3.681 12.208 1.00 32.98 40 PHE B C 1
ATOM 1765 O O . PHE B 2 65 ? -58.483 -4.686 12.696 1.00 31.53 40 PHE B O 1
ATOM 1773 N N . ASP B 2 66 ? -58.532 -2.965 11.242 1.00 29.11 41 ASP B N 1
ATOM 1774 C CA . ASP B 2 66 ? -59.786 -3.345 10.605 1.00 28.52 41 ASP B CA 1
ATOM 1775 C C . ASP B 2 66 ? -59.554 -3.336 9.101 1.00 31.68 41 ASP B C 1
ATOM 1776 O O . ASP B 2 66 ? -59.134 -2.319 8.544 1.00 32.76 41 ASP B O 1
ATOM 1781 N N . SER B 2 67 ? -59.801 -4.483 8.455 1.00 26.78 42 SER B N 1
ATOM 1782 C CA . SER B 2 67 ? -59.615 -4.692 7.017 1.00 26.77 42 SER B CA 1
ATOM 1783 C C . SER B 2 67 ? -60.435 -3.701 6.192 1.00 31.98 42 SER B C 1
ATOM 1784 O O . SER B 2 67 ? -59.966 -3.254 5.142 1.00 32.74 42 SER B O 1
ATOM 1787 N N . ASP B 2 68 ? -61.634 -3.337 6.688 1.00 28.50 43 ASP B N 1
ATOM 1788 C CA . ASP B 2 68 ? -62.532 -2.373 6.055 1.00 29.86 43 ASP B CA 1
ATOM 1789 C C . ASP B 2 68 ? -61.971 -0.958 6.146 1.00 35.95 43 ASP B C 1
ATOM 1790 O O . ASP B 2 68 ? -62.236 -0.154 5.250 1.00 38.49 43 ASP B O 1
ATOM 1795 N N . VAL B 2 69 ? -61.183 -0.660 7.215 1.00 31.24 44 VAL B N 1
ATOM 1796 C CA . VAL B 2 69 ? -60.542 0.640 7.483 1.00 31.72 44 VAL B CA 1
ATOM 1797 C C . VAL B 2 69 ? -59.215 0.753 6.691 1.00 34.77 44 VAL B C 1
ATOM 1798 O O . VAL B 2 69 ? -58.984 1.781 6.043 1.00 35.29 44 VAL B O 1
ATOM 1802 N N . GLY B 2 70 ? -58.370 -0.286 6.776 1.00 29.08 45 GLY B N 1
ATOM 1803 C CA . GLY B 2 70 ? -57.107 -0.377 6.044 1.00 28.74 45 GLY B CA 1
ATOM 1804 C C . GLY B 2 70 ? -55.820 -0.115 6.794 1.00 31.83 45 GLY B C 1
ATOM 1805 O O . GLY B 2 70 ? -54.737 -0.393 6.275 1.00 30.34 45 GLY B O 1
ATOM 1806 N N . VAL B 2 71 ? -55.921 0.436 8.001 1.00 29.69 46 VAL B N 1
ATOM 1807 C CA . VAL B 2 71 ? -54.776 0.753 8.857 1.00 30.28 46 VAL B CA 1
ATOM 1808 C C . VAL B 2 71 ? -55.116 0.442 10.316 1.00 36.00 46 VAL B C 1
ATOM 1809 O O . VAL B 2 71 ? -56.283 0.226 10.651 1.00 36.27 46 VAL B O 1
ATOM 1813 N N . TYR B 2 72 ? -54.095 0.433 11.179 1.00 33.81 47 TYR B N 1
ATOM 1814 C CA . TYR B 2 72 ? -54.248 0.273 12.621 1.00 34.26 47 TYR B CA 1
ATOM 1815 C C . TYR B 2 72 ? -54.845 1.556 13.182 1.00 41.18 47 TYR B C 1
ATOM 1816 O O . TYR B 2 72 ? -54.549 2.641 12.666 1.00 42.36 47 TYR B O 1
ATOM 1825 N N . ARG B 2 73 ? -55.687 1.459 14.215 1.00 38.60 48 ARG B N 1
ATOM 1826 C CA . ARG B 2 73 ? -56.259 2.671 14.805 1.00 40.47 48 ARG B CA 1
ATOM 1827 C C . ARG B 2 73 ? -56.131 2.674 16.323 1.00 45.18 48 ARG B C 1
ATOM 1828 O O . ARG B 2 73 ? -56.032 1.614 16.941 1.00 43.83 48 ARG B O 1
ATOM 1836 N N . ALA B 2 74 ? -56.079 3.876 16.909 1.00 43.86 49 ALA B N 1
ATOM 1837 C CA . ALA B 2 74 ? -55.983 4.081 18.349 1.00 44.81 49 ALA B CA 1
ATOM 1838 C C . ALA B 2 74 ? -57.385 4.243 18.930 1.00 50.47 49 ALA B C 1
ATOM 1839 O O . ALA B 2 74 ? -58.082 5.219 18.631 1.00 52.21 49 ALA B O 1
ATOM 1841 N N . VAL B 2 75 ? -57.812 3.252 19.719 1.00 46.06 50 VAL B N 1
ATOM 1842 C CA . VAL B 2 75 ? -59.133 3.189 20.348 1.00 45.95 50 VAL B CA 1
ATOM 1843 C C . VAL B 2 75 ? -59.164 4.066 21.623 1.00 51.59 50 VAL B C 1
ATOM 1844 O O . VAL B 2 75 ? -60.185 4.710 21.891 1.00 52.18 50 VAL B O 1
ATOM 1848 N N . THR B 2 76 ? -58.056 4.069 22.406 1.00 48.25 51 THR B N 1
ATOM 1849 C CA . THR B 2 76 ? -57.915 4.804 23.674 1.00 50.10 51 THR B CA 1
ATOM 1850 C C . THR B 2 76 ? -56.581 5.606 23.698 1.00 54.64 51 THR B C 1
ATOM 1851 O O . THR B 2 76 ? -55.728 5.340 22.846 1.00 53.45 51 THR B O 1
ATOM 1855 N N . PRO B 2 77 ? -56.341 6.540 24.671 1.00 52.85 52 PRO B N 1
ATOM 1856 C CA . PRO B 2 77 ? -55.071 7.305 24.680 1.00 53.64 52 PRO B CA 1
ATOM 1857 C C . PRO B 2 77 ? -53.793 6.462 24.863 1.00 55.92 52 PRO B C 1
ATOM 1858 O O . PRO B 2 77 ? -52.687 7.016 24.836 1.00 56.96 52 PRO B O 1
ATOM 1862 N N . LEU B 2 78 ? -53.940 5.134 25.029 1.00 49.34 53 LEU B N 1
ATOM 1863 C CA . LEU B 2 78 ? -52.833 4.183 25.153 1.00 47.40 53 LEU B CA 1
ATOM 1864 C C . LEU B 2 78 ? -52.562 3.507 23.795 1.00 48.85 53 LEU B C 1
ATOM 1865 O O . LEU B 2 78 ? -51.719 2.620 23.698 1.00 47.74 53 LEU B O 1
ATOM 1870 N N . GLY B 2 79 ? -53.271 3.959 22.764 1.00 44.48 54 GLY B N 1
ATOM 1871 C CA . GLY B 2 79 ? -53.196 3.426 21.409 1.00 41.94 54 GLY B CA 1
ATOM 1872 C C . GLY B 2 79 ? -52.195 4.049 20.456 1.00 44.19 54 GLY B C 1
ATOM 1873 O O . GLY B 2 79 ? -51.575 3.294 19.701 1.00 41.77 54 GLY B O 1
ATOM 1874 N N . PRO B 2 80 ? -52.020 5.408 20.417 1.00 41.99 55 PRO B N 1
ATOM 1875 C CA . PRO B 2 80 ? -51.071 6.012 19.452 1.00 41.89 55 PRO B CA 1
ATOM 1876 C C . PRO B 2 80 ? -49.620 5.475 19.484 1.00 44.41 55 PRO B C 1
ATOM 1877 O O . PRO B 2 80 ? -49.100 5.274 18.383 1.00 42.60 55 PRO B O 1
ATOM 1881 N N . PRO B 2 81 ? -48.944 5.175 20.635 1.00 41.38 56 PRO B N 1
ATOM 1882 C CA . PRO B 2 81 ? -47.568 4.642 20.547 1.00 41.33 56 PRO B CA 1
ATOM 1883 C C . PRO B 2 81 ? -47.470 3.314 19.787 1.00 46.31 56 PRO B C 1
ATOM 1884 O O . PRO B 2 81 ? -46.415 3.005 19.225 1.00 46.69 56 PRO B O 1
ATOM 1888 N N . ALA B 2 82 ? -48.568 2.539 19.768 1.00 42.39 57 ALA B N 1
ATOM 1889 C CA . ALA B 2 82 ? -48.654 1.263 19.071 1.00 40.73 57 ALA B CA 1
ATOM 1890 C C . ALA B 2 82 ? -49.172 1.446 17.628 1.00 45.21 57 ALA B C 1
ATOM 1891 O O . ALA B 2 82 ? -48.503 1.008 16.686 1.00 45.01 57 ALA B O 1
ATOM 1893 N N . ALA B 2 83 ? -50.349 2.096 17.459 1.00 41.60 58 ALA B N 1
ATOM 1894 C CA . ALA B 2 83 ? -50.993 2.335 16.164 1.00 40.90 58 ALA B CA 1
ATOM 1895 C C . ALA B 2 83 ? -50.072 3.059 15.169 1.00 46.65 58 ALA B C 1
ATOM 1896 O O . ALA B 2 83 ? -49.892 2.550 14.063 1.00 46.58 58 ALA B O 1
ATOM 1898 N N . GLU B 2 84 ? -49.468 4.207 15.566 1.00 43.86 59 GLU B N 1
ATOM 1899 C CA . GLU B 2 84 ? -48.579 5.002 14.707 1.00 44.65 59 GLU B CA 1
ATOM 1900 C C . GLU B 2 84 ? -47.334 4.220 14.276 1.00 47.25 59 GLU B C 1
ATOM 1901 O O . GLU B 2 84 ? -46.922 4.303 13.113 1.00 46.77 59 GLU B O 1
ATOM 1907 N N . TYR B 2 85 ? -46.737 3.475 15.226 1.00 42.48 60 TYR B N 1
ATOM 1908 C CA . TYR B 2 85 ? -45.529 2.695 15.010 1.00 41.69 60 TYR B CA 1
ATOM 1909 C C . TYR B 2 85 ? -45.773 1.632 13.950 1.00 44.95 60 TYR B C 1
ATOM 1910 O O . TYR B 2 85 ? -44.955 1.492 13.044 1.00 45.29 60 TYR B O 1
ATOM 1919 N N . TRP B 2 86 ? -46.922 0.935 14.018 1.00 40.03 61 TRP B N 1
ATOM 1920 C CA . TRP B 2 86 ? -47.264 -0.117 13.064 1.00 38.07 61 TRP B CA 1
ATOM 1921 C C . TRP B 2 86 ? -47.745 0.468 11.723 1.00 41.82 61 TRP B C 1
ATOM 1922 O O . TRP B 2 86 ? -47.727 -0.231 10.707 1.00 41.40 61 TRP B O 1
ATOM 1933 N N . ASN B 2 87 ? -48.134 1.750 11.712 1.00 38.11 62 ASN B N 1
ATOM 1934 C CA . ASN B 2 87 ? -48.593 2.421 10.501 1.00 37.49 62 ASN B CA 1
ATOM 1935 C C . ASN B 2 87 ? -47.425 3.010 9.717 1.00 40.91 62 ASN B C 1
ATOM 1936 O O . ASN B 2 87 ? -47.541 3.185 8.501 1.00 40.87 62 ASN B O 1
ATOM 1941 N N . SER B 2 88 ? -46.301 3.304 10.400 1.00 37.13 63 SER B N 1
ATOM 1942 C CA . SER B 2 88 ? -45.121 3.893 9.767 1.00 38.02 63 SER B CA 1
ATOM 1943 C C . SER B 2 88 ? -44.436 2.951 8.759 1.00 42.31 63 SER B C 1
ATOM 1944 O O . SER B 2 88 ? -43.895 3.445 7.764 1.00 44.27 63 SER B O 1
ATOM 1947 N N . GLN B 2 89 ? -44.467 1.619 8.999 1.00 36.15 64 GLN B N 1
ATOM 1948 C CA . GLN B 2 89 ? -43.800 0.629 8.140 1.00 35.22 64 GLN B CA 1
ATOM 1949 C C . GLN B 2 89 ? -44.773 -0.045 7.175 1.00 38.40 64 GLN B C 1
ATOM 1950 O O . GLN B 2 89 ? -45.727 -0.686 7.629 1.00 36.53 64 GLN B O 1
ATOM 1956 N N . LYS B 2 90 ? -44.513 0.054 5.847 1.00 36.18 65 LYS B N 1
ATOM 1957 C CA . LYS B 2 90 ? -45.382 -0.559 4.828 1.00 35.82 65 LYS B CA 1
ATOM 1958 C C . LYS B 2 90 ? -45.381 -2.089 4.920 1.00 40.67 65 LYS B C 1
ATOM 1959 O O . LYS B 2 90 ? -46.418 -2.693 4.672 1.00 39.70 65 LYS B O 1
ATOM 1965 N N . GLU B 2 91 ? -44.255 -2.706 5.328 1.00 38.98 66 GLU B N 1
ATOM 1966 C CA . GLU B 2 91 ? -44.164 -4.160 5.460 1.00 38.71 66 GLU B CA 1
ATOM 1967 C C . GLU B 2 91 ? -45.047 -4.666 6.607 1.00 40.35 66 GLU B C 1
ATOM 1968 O O . GLU B 2 91 ? -45.510 -5.803 6.524 1.00 39.57 66 GLU B O 1
ATOM 1974 N N . VAL B 2 92 ? -45.302 -3.834 7.650 1.00 35.43 67 VAL B N 1
ATOM 1975 C CA . VAL B 2 92 ? -46.187 -4.215 8.766 1.00 33.42 67 VAL B CA 1
ATOM 1976 C C . VAL B 2 92 ? -47.634 -4.155 8.262 1.00 34.93 67 VAL B C 1
ATOM 1977 O O . VAL B 2 92 ? -48.407 -5.073 8.513 1.00 32.65 67 VAL B O 1
ATOM 1981 N N . LEU B 2 93 ? -47.976 -3.091 7.515 1.00 32.30 68 LEU B N 1
ATOM 1982 C CA . LEU B 2 93 ? -49.306 -2.905 6.934 1.00 31.56 68 LEU B CA 1
ATOM 1983 C C . LEU B 2 93 ? -49.611 -4.016 5.930 1.00 34.66 68 LEU B C 1
ATOM 1984 O O . LEU B 2 93 ? -50.657 -4.643 6.052 1.00 33.97 68 LEU B O 1
ATOM 1989 N N . GLU B 2 94 ? -48.670 -4.317 5.007 1.00 30.79 69 GLU B N 1
ATOM 1990 C CA . GLU B 2 94 ? -48.823 -5.366 3.997 1.00 29.65 69 GLU B CA 1
ATOM 1991 C C . GLU B 2 94 ? -49.030 -6.754 4.645 1.00 31.35 69 GLU B C 1
ATOM 1992 O O . GLU B 2 94 ? -49.995 -7.432 4.288 1.00 30.12 69 GLU B O 1
ATOM 1998 N N . ARG B 2 95 ? -48.191 -7.135 5.637 1.00 27.85 70 ARG B N 1
ATOM 1999 C CA . ARG B 2 95 ? -48.278 -8.435 6.319 1.00 27.24 70 ARG B CA 1
ATOM 2000 C C . ARG B 2 95 ? -49.577 -8.585 7.135 1.00 31.65 70 ARG B C 1
ATOM 2001 O O . ARG B 2 95 ? -50.057 -9.716 7.284 1.00 31.38 70 ARG B O 1
ATOM 2009 N N . THR B 2 96 ? -50.137 -7.464 7.657 1.00 27.76 71 THR B N 1
ATOM 2010 C CA . THR B 2 96 ? -51.395 -7.471 8.410 1.00 26.36 71 THR B CA 1
ATOM 2011 C C . THR B 2 96 ? -52.547 -7.587 7.438 1.00 30.04 71 THR B C 1
ATOM 2012 O O . THR B 2 96 ? -53.397 -8.455 7.619 1.00 29.12 71 THR B O 1
ATOM 2016 N N . ARG B 2 97 ? -52.569 -6.716 6.402 1.00 28.10 72 ARG B N 1
ATOM 2017 C CA . ARG B 2 97 ? -53.593 -6.667 5.344 1.00 28.62 72 ARG B CA 1
ATOM 2018 C C . ARG B 2 97 ? -53.756 -8.018 4.645 1.00 33.95 72 ARG B C 1
ATOM 2019 O O . ARG B 2 97 ? -54.867 -8.347 4.227 1.00 34.16 72 ARG B O 1
ATOM 2027 N N . ALA B 2 98 ? -52.657 -8.803 4.545 1.00 31.16 73 ALA B N 1
ATOM 2028 C CA . ALA B 2 98 ? -52.625 -10.137 3.934 1.00 31.13 73 ALA B CA 1
ATOM 2029 C C . ALA B 2 98 ? -53.429 -11.181 4.724 1.00 33.36 73 ALA B C 1
ATOM 2030 O O . ALA B 2 98 ? -53.865 -12.167 4.128 1.00 34.35 73 ALA B O 1
ATOM 2032 N N . GLU B 2 99 ? -53.615 -10.980 6.048 1.00 27.23 74 GLU B N 1
ATOM 2033 C CA . GLU B 2 99 ? -54.318 -11.936 6.906 1.00 26.00 74 GLU B CA 1
ATOM 2034 C C . GLU B 2 99 ? -55.819 -12.028 6.592 1.00 31.79 74 GLU B C 1
ATOM 2035 O O . GLU B 2 99 ? -56.443 -13.007 7.010 1.00 31.62 74 GLU B O 1
ATOM 2041 N N . LEU B 2 100 ? -56.390 -11.076 5.805 1.00 28.98 75 LEU B N 1
ATOM 2042 C CA . LEU B 2 100 ? -57.793 -11.175 5.389 1.00 28.84 75 LEU B CA 1
ATOM 2043 C C . LEU B 2 100 ? -57.966 -12.400 4.446 1.00 35.09 75 LEU B C 1
ATOM 2044 O O . LEU B 2 100 ? -59.063 -12.977 4.363 1.00 35.44 75 LEU B O 1
ATOM 2049 N N . ASP B 2 101 ? -56.865 -12.815 3.788 1.00 31.59 76 ASP B N 1
ATOM 2050 C CA . ASP B 2 101 ? -56.858 -13.949 2.881 1.00 32.40 76 ASP B CA 1
ATOM 2051 C C . ASP B 2 101 ? -56.121 -15.135 3.469 1.00 35.54 76 ASP B C 1
ATOM 2052 O O . ASP B 2 101 ? -56.606 -16.262 3.350 1.00 34.49 76 ASP B O 1
ATOM 2057 N N . THR B 2 102 ? -54.940 -14.891 4.082 1.00 32.37 77 THR B N 1
ATOM 2058 C CA . THR B 2 102 ? -54.084 -15.950 4.634 1.00 31.95 77 THR B CA 1
ATOM 2059 C C . THR B 2 102 ? -54.619 -16.523 5.954 1.00 34.74 77 THR B C 1
ATOM 2060 O O . THR B 2 102 ? -54.181 -17.606 6.335 1.00 34.88 77 THR B O 1
ATOM 2064 N N . VAL B 2 103 ? -55.547 -15.828 6.644 1.00 30.02 78 VAL B N 1
ATOM 2065 C CA . VAL B 2 103 ? -56.092 -16.323 7.907 1.00 28.75 78 VAL B CA 1
ATOM 2066 C C . VAL B 2 103 ? -57.595 -16.499 7.798 1.00 35.32 78 VAL B C 1
ATOM 2067 O O . VAL B 2 103 ? -58.071 -17.583 8.096 1.00 35.70 78 VAL B O 1
ATOM 2071 N N . CYS B 2 104 ? -58.351 -15.465 7.391 1.00 33.70 79 CYS B N 1
ATOM 2072 C CA . CYS B 2 104 ? -59.818 -15.553 7.331 1.00 33.50 79 CYS B CA 1
ATOM 2073 C C . CYS B 2 104 ? -60.314 -16.501 6.231 1.00 35.63 79 CYS B C 1
ATOM 2074 O O . CYS B 2 104 ? -60.896 -17.531 6.561 1.00 34.29 79 CYS B O 1
ATOM 2077 N N . ARG B 2 105 ? -60.087 -16.158 4.944 1.00 32.62 80 ARG B N 1
ATOM 2078 C CA . ARG B 2 105 ? -60.533 -16.947 3.789 1.00 33.17 80 ARG B CA 1
ATOM 2079 C C . ARG B 2 105 ? -59.910 -18.346 3.775 1.00 36.69 80 ARG B C 1
ATOM 2080 O O . ARG B 2 105 ? -60.593 -19.297 3.396 1.00 36.80 80 ARG B O 1
ATOM 2088 N N . HIS B 2 106 ? -58.647 -18.477 4.232 1.00 32.81 81 HIS B N 1
ATOM 2089 C CA . HIS B 2 106 ? -57.946 -19.757 4.337 1.00 32.83 81 HIS B CA 1
ATOM 2090 C C . HIS B 2 106 ? -58.685 -20.673 5.300 1.00 36.07 81 HIS B C 1
ATOM 2091 O O . HIS B 2 106 ? -59.076 -21.777 4.908 1.00 37.57 81 HIS B O 1
ATOM 2098 N N . ASN B 2 107 ? -58.880 -20.210 6.550 1.00 30.09 82 ASN B N 1
ATOM 2099 C CA . ASN B 2 107 ? -59.525 -20.976 7.610 1.00 29.25 82 ASN B CA 1
ATOM 2100 C C . ASN B 2 107 ? -60.994 -21.259 7.337 1.00 34.75 82 ASN B C 1
ATOM 2101 O O . ASN B 2 107 ? -61.453 -22.330 7.731 1.00 36.00 82 ASN B O 1
ATOM 2106 N N . TYR B 2 108 ? -61.714 -20.362 6.625 1.00 30.76 83 TYR B N 1
ATOM 2107 C CA . TYR B 2 108 ? -63.124 -20.579 6.269 1.00 30.72 83 TYR B CA 1
ATOM 2108 C C . TYR B 2 108 ? -63.288 -21.829 5.393 1.00 35.89 83 TYR B C 1
ATOM 2109 O O . TYR B 2 108 ? -64.290 -22.535 5.520 1.00 35.79 83 TYR B O 1
ATOM 2118 N N . GLN B 2 109 ? -62.287 -22.122 4.539 1.00 33.17 84 GLN B N 1
ATOM 2119 C CA . GLN B 2 109 ? -62.295 -23.303 3.672 1.00 34.20 84 GLN B CA 1
ATOM 2120 C C . GLN B 2 109 ? -62.231 -24.575 4.505 1.00 37.64 84 GLN B C 1
ATOM 2121 O O . GLN B 2 109 ? -62.792 -25.589 4.102 1.00 37.77 84 GLN B O 1
ATOM 2127 N N . LEU B 2 110 ? -61.589 -24.503 5.683 1.00 33.41 85 LEU B N 1
ATOM 2128 C CA . LEU B 2 110 ? -61.488 -25.621 6.619 1.00 33.32 85 LEU B CA 1
ATOM 2129 C C . LEU B 2 110 ? -62.779 -25.723 7.408 1.00 39.19 85 LEU B C 1
ATOM 2130 O O . LEU B 2 110 ? -63.232 -26.833 7.700 1.00 40.09 85 LEU B O 1
ATOM 2135 N N . GLU B 2 111 ? -63.404 -24.568 7.706 1.00 35.94 86 GLU B N 1
ATOM 2136 C CA . GLU B 2 111 ? -64.670 -24.520 8.436 1.00 36.11 86 GLU B CA 1
ATOM 2137 C C . GLU B 2 111 ? -65.804 -25.139 7.618 1.00 42.93 86 GLU B C 1
ATOM 2138 O O . GLU B 2 111 ? -66.599 -25.900 8.179 1.00 43.65 86 GLU B O 1
ATOM 2144 N N . LEU B 2 112 ? -65.825 -24.879 6.285 1.00 39.99 87 LEU B N 1
ATOM 2145 C CA . LEU B 2 112 ? -66.808 -25.418 5.341 1.00 40.95 87 LEU B CA 1
ATOM 2146 C C . LEU B 2 112 ? -66.830 -26.942 5.324 1.00 45.65 87 LEU B C 1
ATOM 2147 O O . LEU B 2 112 ? -67.875 -27.522 5.050 1.00 46.83 87 LEU B O 1
ATOM 2152 N N . ARG B 2 113 ? -65.682 -27.580 5.603 1.00 41.40 88 ARG B N 1
ATOM 2153 C CA . ARG B 2 113 ? -65.516 -29.031 5.621 1.00 41.96 88 ARG B CA 1
ATOM 2154 C C . ARG B 2 113 ? -65.725 -29.650 7.018 1.00 45.48 88 ARG B C 1
ATOM 2155 O O . ARG B 2 113 ? -66.057 -30.834 7.109 1.00 46.03 88 ARG B O 1
ATOM 2163 N N . THR B 2 114 ? -65.517 -28.868 8.099 1.00 40.26 89 THR B N 1
ATOM 2164 C CA . THR B 2 114 ? -65.606 -29.402 9.456 1.00 38.64 89 THR B CA 1
ATOM 2165 C C . THR B 2 114 ? -66.799 -28.845 10.240 1.00 39.91 89 THR B C 1
ATOM 2166 O O . THR B 2 114 ? -67.855 -29.480 10.274 1.00 40.49 89 THR B O 1
ATOM 2170 N N . THR B 2 115 ? -66.606 -27.698 10.901 1.00 34.04 90 THR B N 1
ATOM 2171 C CA . THR B 2 115 ? -67.548 -27.043 11.798 1.00 33.36 90 THR B CA 1
ATOM 2172 C C . THR B 2 115 ? -68.862 -26.579 11.093 1.00 38.15 90 THR B C 1
ATOM 2173 O O . THR B 2 115 ? -69.915 -26.573 11.745 1.00 37.82 90 THR B O 1
ATOM 2177 N N . LEU B 2 116 ? -68.810 -26.210 9.794 1.00 34.45 91 LEU B N 1
ATOM 2178 C CA . LEU B 2 116 ? -70.016 -25.762 9.092 1.00 34.16 91 LEU B CA 1
ATOM 2179 C C . LEU B 2 116 ? -70.863 -26.949 8.596 1.00 37.59 91 LEU B C 1
ATOM 2180 O O . LEU B 2 116 ? -72.046 -26.749 8.298 1.00 38.65 91 LEU B O 1
ATOM 2185 N N . GLN B 2 117 ? -70.288 -28.172 8.550 1.00 32.36 92 GLN B N 1
ATOM 2186 C CA . GLN B 2 117 ? -71.015 -29.384 8.146 1.00 33.13 92 GLN B CA 1
ATOM 2187 C C . GLN B 2 117 ? -71.739 -30.007 9.324 1.00 37.28 92 GLN B C 1
ATOM 2188 O O . GLN B 2 117 ? -72.707 -30.731 9.110 1.00 38.27 92 GLN B O 1
ATOM 2194 N N . ARG B 2 118 ? -71.259 -29.746 10.560 1.00 33.28 93 ARG B N 1
ATOM 2195 C CA . ARG B 2 118 ? -71.798 -30.268 11.823 1.00 33.42 93 ARG B CA 1
ATOM 2196 C C . ARG B 2 118 ? -73.313 -30.034 11.961 1.00 39.40 93 ARG B C 1
ATOM 2197 O O . ARG B 2 118 ? -73.769 -28.902 12.116 1.00 38.49 93 ARG B O 1
ATOM 2205 N N . ARG B 2 119 ? -74.068 -31.134 11.902 1.00 38.39 94 ARG B N 1
ATOM 2206 C CA . ARG B 2 119 ? -75.513 -31.160 12.047 1.00 39.47 94 ARG B CA 1
ATOM 2207 C C . ARG B 2 119 ? -75.875 -32.156 13.137 1.00 45.82 94 ARG B C 1
ATOM 2208 O O . ARG B 2 119 ? -75.751 -33.370 12.946 1.00 47.62 94 ARG B O 1
ATOM 2216 N N . VAL B 2 120 ? -76.278 -31.633 14.296 1.00 41.73 95 VAL B N 1
ATOM 2217 C CA . VAL B 2 120 ? -76.724 -32.417 15.441 1.00 42.15 95 VAL B CA 1
ATOM 2218 C C . VAL B 2 120 ? -78.212 -32.098 15.611 1.00 47.67 95 VAL B C 1
ATOM 2219 O O . VAL B 2 120 ? -78.584 -30.929 15.764 1.00 46.61 95 VAL B O 1
ATOM 2223 N N . GLU B 2 121 ? -79.057 -33.140 15.508 1.00 46.17 96 GLU B N 1
ATOM 2224 C CA . GLU B 2 121 ? -80.515 -33.043 15.593 1.00 47.19 96 GLU B CA 1
ATOM 2225 C C . GLU B 2 121 ? -80.981 -32.960 17.065 1.00 51.66 96 GLU B C 1
ATOM 2226 O O . GLU B 2 121 ? -80.379 -33.598 17.934 1.00 51.00 96 GLU B O 1
ATOM 2232 N N . PRO B 2 122 ? -82.032 -32.158 17.367 1.00 49.16 97 PRO B N 1
ATOM 2233 C CA . PRO B 2 122 ? -82.452 -31.997 18.769 1.00 49.75 97 PRO B CA 1
ATOM 2234 C C . PRO B 2 122 ? -83.385 -33.083 19.307 1.00 57.27 97 PRO B C 1
ATOM 2235 O O . PRO B 2 122 ? -83.973 -33.848 18.540 1.00 58.42 97 PRO B O 1
ATOM 2239 N N . THR B 2 123 ? -83.533 -33.115 20.649 1.00 55.12 98 THR B N 1
ATOM 2240 C CA . THR B 2 123 ? -84.408 -34.025 21.397 1.00 57.16 98 THR B CA 1
ATOM 2241 C C . THR B 2 123 ? -85.554 -33.168 21.956 1.00 62.71 98 THR B C 1
ATOM 2242 O O . THR B 2 123 ? -85.299 -32.273 22.768 1.00 62.18 98 THR B O 1
ATOM 2246 N N . VAL B 2 124 ? -86.797 -33.406 21.493 1.00 60.41 99 VAL B N 1
ATOM 2247 C CA . VAL B 2 124 ? -87.953 -32.613 21.918 1.00 60.85 99 VAL B CA 1
ATOM 2248 C C . VAL B 2 124 ? -88.796 -33.415 22.905 1.00 67.98 99 VAL B C 1
ATOM 2249 O O . VAL B 2 124 ? -89.237 -34.517 22.585 1.00 69.17 99 VAL B O 1
ATOM 2253 N N . THR B 2 125 ? -88.995 -32.859 24.116 1.00 65.66 100 THR B N 1
ATOM 2254 C CA . THR B 2 125 ? -89.780 -33.476 25.192 1.00 67.92 100 THR B CA 1
ATOM 2255 C C . THR B 2 125 ? -90.708 -32.460 25.848 1.00 73.39 100 THR B C 1
ATOM 2256 O O . THR B 2 125 ? -90.338 -31.294 26.001 1.00 71.38 100 THR B O 1
ATOM 2260 N N . ILE B 2 126 ? -91.902 -32.915 26.259 1.00 73.18 101 ILE B N 1
ATOM 2261 C CA . ILE B 2 126 ? -92.874 -32.086 26.970 1.00 74.73 101 ILE B CA 1
ATOM 2262 C C . ILE B 2 126 ? -93.005 -32.656 28.392 1.00 81.32 101 ILE B C 1
ATOM 2263 O O . ILE B 2 126 ? -93.234 -33.859 28.554 1.00 82.41 101 ILE B O 1
ATOM 2268 N N . SER B 2 127 ? -92.819 -31.792 29.411 1.00 78.52 102 SER B N 1
ATOM 2269 C CA . SER B 2 127 ? -92.899 -32.154 30.827 1.00 80.48 102 SER B CA 1
ATOM 2270 C C . SER B 2 127 ? -93.569 -31.039 31.657 1.00 86.24 102 SER B C 1
ATOM 2271 O O . SER B 2 127 ? -93.304 -29.862 31.401 1.00 84.81 102 SER B O 1
ATOM 2273 N N . PRO B 2 128 ? -94.431 -31.363 32.652 1.00 85.49 103 PRO B N 1
ATOM 2274 C CA . PRO B 2 128 ? -95.055 -30.293 33.449 1.00 90.11 103 PRO B CA 1
ATOM 2275 C C . PRO B 2 128 ? -94.126 -29.791 34.553 1.00 123.45 103 PRO B C 1
ATOM 2276 O O . PRO B 2 128 ? -94.054 -28.592 34.808 1.00 85.62 103 PRO B O 1
ATOM 2280 N N . LEU B 2 139 ? -96.370 -24.037 33.406 1.00 92.59 114 LEU B N 1
ATOM 2281 C CA . LEU B 2 139 ? -97.341 -25.128 33.449 1.00 94.44 114 LEU B CA 1
ATOM 2282 C C . LEU B 2 139 ? -96.863 -26.312 32.594 1.00 96.07 114 LEU B C 1
ATOM 2283 O O . LEU B 2 139 ? -96.769 -27.431 33.101 1.00 96.36 114 LEU B O 1
ATOM 2288 N N . LEU B 2 140 ? -96.554 -26.058 31.307 1.00 89.98 115 LEU B N 1
ATOM 2289 C CA . LEU B 2 140 ? -96.059 -27.054 30.353 1.00 87.69 115 LEU B CA 1
ATOM 2290 C C . LEU B 2 140 ? -94.792 -26.518 29.684 1.00 87.71 115 LEU B C 1
ATOM 2291 O O . LEU B 2 140 ? -94.784 -25.366 29.243 1.00 86.28 115 LEU B O 1
ATOM 2293 N N . VAL B 2 141 ? -93.712 -27.322 29.636 1.00 82.25 116 VAL B N 1
ATOM 2294 C CA . VAL B 2 141 ? -92.463 -26.847 29.041 1.00 79.28 116 VAL B CA 1
ATOM 2295 C C . VAL B 2 141 ? -91.933 -27.819 27.962 1.00 82.05 116 VAL B C 1
ATOM 2296 O O . VAL B 2 141 ? -91.867 -29.034 28.168 1.00 82.10 116 VAL B O 1
ATOM 2300 N N . CYS B 2 142 ? -91.559 -27.241 26.807 1.00 77.30 117 CYS B N 1
ATOM 2301 C CA . CYS B 2 142 ? -90.982 -27.930 25.656 1.00 75.78 117 CYS B CA 1
ATOM 2302 C C . CYS B 2 142 ? -89.464 -27.832 25.755 1.00 75.59 117 CYS B C 1
ATOM 2303 O O . CYS B 2 142 ? -88.896 -26.763 25.524 1.00 73.60 117 CYS B O 1
ATOM 2306 N N . SER B 2 143 ? -88.817 -28.932 26.158 1.00 70.86 118 SER B N 1
ATOM 2307 C CA . SER B 2 143 ? -87.367 -28.996 26.321 1.00 68.17 118 SER B CA 1
ATOM 2308 C C . SER B 2 143 ? -86.715 -29.483 25.023 1.00 68.44 118 SER B C 1
ATOM 2309 O O . SER B 2 143 ? -86.881 -30.643 24.637 1.00 69.13 118 SER B O 1
ATOM 2312 N N . VAL B 2 144 ? -86.012 -28.574 24.334 1.00 61.07 119 VAL B N 1
ATOM 2313 C CA . VAL B 2 144 ? -85.311 -28.846 23.079 1.00 58.73 119 VAL B CA 1
ATOM 2314 C C . VAL B 2 144 ? -83.836 -29.007 23.466 1.00 60.93 119 VAL B C 1
ATOM 2315 O O . VAL B 2 144 ? -83.164 -28.030 23.805 1.00 58.84 119 VAL B O 1
ATOM 2319 N N . THR B 2 145 ? -83.363 -30.267 23.484 1.00 58.14 120 THR B N 1
ATOM 2320 C CA . THR B 2 145 ? -82.056 -30.641 24.005 1.00 57.10 120 THR B CA 1
ATOM 2321 C C . THR B 2 145 ? -81.035 -31.066 22.917 1.00 59.33 120 THR B C 1
ATOM 2322 O O . THR B 2 145 ? -81.367 -31.778 21.967 1.00 59.35 120 THR B O 1
ATOM 2326 N N . ASP B 2 146 ? -79.777 -30.590 23.117 1.00 54.03 121 ASP B N 1
ATOM 2327 C CA . ASP B 2 146 ? -78.517 -30.858 22.412 1.00 52.66 121 ASP B CA 1
ATOM 2328 C C . ASP B 2 146 ? -78.609 -30.857 20.875 1.00 54.79 121 ASP B C 1
ATOM 2329 O O . ASP B 2 146 ? -78.807 -31.903 20.256 1.00 55.48 121 ASP B O 1
ATOM 2334 N N . PHE B 2 147 ? -78.379 -29.681 20.266 1.00 48.91 122 PHE B N 1
ATOM 2335 C CA . PHE B 2 147 ? -78.426 -29.498 18.813 1.00 47.51 122 PHE B CA 1
ATOM 2336 C C . PHE B 2 147 ? -77.325 -28.545 18.291 1.00 48.12 122 PHE B C 1
ATOM 2337 O O . PHE B 2 147 ? -76.765 -27.751 19.050 1.00 45.92 122 PHE B O 1
ATOM 2345 N N . TYR B 2 148 ? -77.018 -28.656 16.980 1.00 43.76 123 TYR B N 1
ATOM 2346 C CA . TYR B 2 148 ? -76.055 -27.825 16.253 1.00 41.52 123 TYR B CA 1
ATOM 2347 C C . TYR B 2 148 ? -76.484 -27.711 14.776 1.00 44.73 123 TYR B C 1
ATOM 2348 O O . TYR B 2 148 ? -76.830 -28.731 14.177 1.00 44.87 123 TYR B O 1
ATOM 2357 N N . PRO B 2 149 ? -76.521 -26.507 14.160 1.00 40.75 124 PRO B N 1
ATOM 2358 C CA . PRO B 2 149 ? -76.114 -25.184 14.679 1.00 39.16 124 PRO B CA 1
ATOM 2359 C C . PRO B 2 149 ? -77.113 -24.550 15.657 1.00 42.84 124 PRO B C 1
ATOM 2360 O O . PRO B 2 149 ? -78.055 -25.207 16.098 1.00 43.00 124 PRO B O 1
ATOM 2364 N N . ALA B 2 150 ? -76.870 -23.270 16.014 1.00 38.71 125 ALA B N 1
ATOM 2365 C CA . ALA B 2 150 ? -77.669 -22.477 16.949 1.00 38.47 125 ALA B CA 1
ATOM 2366 C C . ALA B 2 150 ? -79.088 -22.183 16.437 1.00 42.95 125 ALA B C 1
ATOM 2367 O O . ALA B 2 150 ? -80.022 -22.166 17.238 1.00 43.31 125 ALA B O 1
ATOM 2369 N N . GLN B 2 151 ? -79.239 -21.958 15.159 1.00 39.83 126 GLN B N 1
ATOM 2370 C CA . GLN B 2 151 ? -80.523 -21.679 14.580 1.00 41.27 126 GLN B CA 1
ATOM 2371 C C . GLN B 2 151 ? -81.625 -22.640 14.941 1.00 45.94 126 GLN B C 1
ATOM 2372 O O . GLN B 2 151 ? -81.525 -23.802 14.703 1.00 46.59 126 GLN B O 1
ATOM 2378 N N . ILE B 2 152 ? -82.703 -22.122 15.492 1.00 42.36 127 ILE B N 1
ATOM 2379 C CA . ILE B 2 152 ? -83.858 -22.923 15.921 1.00 43.14 127 ILE B CA 1
ATOM 2380 C C . ILE B 2 152 ? -85.145 -22.072 15.880 1.00 49.36 127 ILE B C 1
ATOM 2381 O O . ILE B 2 152 ? -85.083 -20.843 15.898 1.00 48.84 127 ILE B O 1
ATOM 2386 N N . LYS B 2 153 ? -86.306 -22.743 15.826 1.00 48.56 128 LYS B N 1
ATOM 2387 C CA . LYS B 2 153 ? -87.620 -22.114 15.824 1.00 50.28 128 LYS B CA 1
ATOM 2388 C C . LYS B 2 153 ? -88.618 -23.040 16.534 1.00 56.07 128 LYS B C 1
ATOM 2389 O O . LYS B 2 153 ? -89.073 -24.033 15.961 1.00 56.67 128 LYS B O 1
ATOM 2395 N N . VAL B 2 154 ? -88.931 -22.711 17.797 1.00 53.14 129 VAL B N 1
ATOM 2396 C CA . VAL B 2 154 ? -89.886 -23.447 18.631 1.00 54.66 129 VAL B CA 1
ATOM 2397 C C . VAL B 2 154 ? -91.240 -22.707 18.594 1.00 62.78 129 VAL B C 1
ATOM 2398 O O . VAL B 2 154 ? -91.272 -21.481 18.752 1.00 62.80 129 VAL B O 1
ATOM 2402 N N . ARG B 2 155 ? -92.344 -23.449 18.363 1.00 62.04 130 ARG B N 1
ATOM 2403 C CA . ARG B 2 155 ? -93.704 -22.905 18.276 1.00 64.67 130 ARG B CA 1
ATOM 2404 C C . ARG B 2 155 ? -94.720 -23.819 18.955 1.00 72.61 130 ARG B C 1
ATOM 2405 O O . ARG B 2 155 ? -94.736 -25.023 18.698 1.00 72.51 130 ARG B O 1
ATOM 2413 N N . TRP B 2 156 ? -95.618 -23.270 19.743 1.00 72.73 131 TRP B N 1
ATOM 2414 C CA . TRP B 2 156 ? -96.675 -24.069 20.315 1.00 75.68 131 TRP B CA 1
ATOM 2415 C C . TRP B 2 156 ? -97.911 -23.968 19.470 1.00 85.36 131 TRP B C 1
ATOM 2416 O O . TRP B 2 156 ? -98.185 -22.932 18.911 1.00 85.77 131 TRP B O 1
ATOM 2427 N N . PHE B 2 157 ? -98.657 -25.047 19.358 1.00 85.91 132 PHE B N 1
ATOM 2428 C CA . PHE B 2 157 ? -99.925 -24.987 18.664 1.00 89.64 132 PHE B CA 1
ATOM 2429 C C . PHE B 2 157 ? -101.066 -25.470 19.543 1.00 98.42 132 PHE B C 1
ATOM 2430 O O . PHE B 2 157 ? -101.014 -26.579 20.052 1.00 98.02 132 PHE B O 1
ATOM 2438 N N . ARG B 2 158 ? -102.082 -24.634 19.697 1.00 98.93 133 ARG B N 1
ATOM 2439 C CA . ARG B 2 158 ? -103.338 -25.078 20.240 1.00 102.44 133 ARG B CA 1
ATOM 2440 C C . ARG B 2 158 ? -104.117 -25.623 19.067 1.00 109.68 133 ARG B C 1
ATOM 2441 O O . ARG B 2 158 ? -104.469 -24.901 18.145 1.00 110.07 133 ARG B O 1
ATOM 2443 N N . ASN B 2 159 ? -104.292 -26.924 19.049 1.00 108.04 134 ASN B N 1
ATOM 2444 C CA . ASN B 2 159 ? -105.281 -27.520 18.191 1.00 110.96 134 ASN B CA 1
ATOM 2445 C C . ASN B 2 159 ? -105.268 -27.098 16.736 1.00 116.54 134 ASN B C 1
ATOM 2446 O O . ASN B 2 159 ? -106.288 -26.735 16.195 1.00 118.91 134 ASN B O 1
ATOM 2451 N N . ASP B 2 160 ? -104.110 -27.144 16.111 1.00 111.43 135 ASP B N 1
ATOM 2452 C CA . ASP B 2 160 ? -103.922 -26.627 14.757 1.00 111.41 135 ASP B CA 1
ATOM 2453 C C . ASP B 2 160 ? -104.088 -25.138 14.749 1.00 115.36 135 ASP B C 1
ATOM 2454 O O . ASP B 2 160 ? -104.304 -24.521 13.723 1.00 115.61 135 ASP B O 1
ATOM 2459 N N . GLN B 2 161 ? -103.952 -24.570 15.933 1.00 111.25 136 GLN B N 1
ATOM 2460 C CA . GLN B 2 161 ? -104.054 -23.156 16.161 1.00 111.05 136 GLN B CA 1
ATOM 2461 C C . GLN B 2 161 ? -102.797 -22.767 16.866 1.00 111.51 136 GLN B C 1
ATOM 2462 O O . GLN B 2 161 ? -102.278 -23.520 17.656 1.00 109.93 136 GLN B O 1
ATOM 2464 N N . GLU B 2 162 ? -102.295 -21.590 16.566 1.00 106.61 137 GLU B N 1
ATOM 2465 C CA . GLU B 2 162 ? -101.110 -21.120 17.223 1.00 103.54 137 GLU B CA 1
ATOM 2466 C C . GLU B 2 162 ? -101.414 -20.905 18.678 1.00 107.74 137 GLU B C 1
ATOM 2467 O O . GLU B 2 162 ? -102.518 -21.082 19.121 1.00 109.88 137 GLU B O 1
ATOM 2473 N N . GLU B 2 163 ? -100.404 -20.528 19.419 1.00 101.89 138 GLU B N 1
ATOM 2474 C CA . GLU B 2 163 ? -100.550 -20.009 20.776 1.00 102.34 138 GLU B CA 1
ATOM 2475 C C . GLU B 2 163 ? -99.392 -19.037 21.036 1.00 104.45 138 GLU B C 1
ATOM 2476 O O . GLU B 2 163 ? -98.249 -19.469 21.206 1.00 101.54 138 GLU B O 1
ATOM 2478 N N . THR B 2 164 ? -99.686 -17.720 20.989 1.00 102.36 139 THR B N 1
ATOM 2479 C CA . THR B 2 164 ? -98.708 -16.629 21.156 1.00 100.63 139 THR B CA 1
ATOM 2480 C C . THR B 2 164 ? -98.464 -16.283 22.633 1.00 103.82 139 THR B C 1
ATOM 2481 O O . THR B 2 164 ? -97.324 -16.003 23.020 1.00 101.19 139 THR B O 1
ATOM 2485 N N . THR B 2 165 ? -99.539 -16.277 23.439 1.00 102.19 140 THR B N 1
ATOM 2486 C CA . THR B 2 165 ? -99.496 -15.968 24.866 1.00 102.62 140 THR B CA 1
ATOM 2487 C C . THR B 2 165 ? -100.296 -17.031 25.638 1.00 107.90 140 THR B C 1
ATOM 2488 O O . THR B 2 165 ? -101.335 -17.468 25.145 1.00 109.31 140 THR B O 1
ATOM 2492 N N . GLY B 2 166 ? -99.822 -17.468 26.813 1.00 103.81 141 GLY B N 1
ATOM 2493 C CA . GLY B 2 166 ? -98.601 -17.017 27.477 1.00 101.62 141 GLY B CA 1
ATOM 2494 C C . GLY B 2 166 ? -97.422 -17.925 27.210 1.00 101.62 141 GLY B C 1
ATOM 2495 O O . GLY B 2 166 ? -97.379 -19.055 27.707 1.00 101.00 141 GLY B O 1
ATOM 2496 N N . VAL B 2 167 ? -96.461 -17.432 26.414 1.00 95.25 142 VAL B N 1
ATOM 2497 C CA . VAL B 2 167 ? -95.259 -18.171 26.032 1.00 91.98 142 VAL B CA 1
ATOM 2498 C C . VAL B 2 167 ? -94.025 -17.469 26.627 1.00 93.96 142 VAL B C 1
ATOM 2499 O O . VAL B 2 167 ? -93.750 -16.313 26.289 1.00 93.23 142 VAL B O 1
ATOM 2503 N N . VAL B 2 168 ? -93.293 -18.172 27.516 1.00 89.37 143 VAL B N 1
ATOM 2504 C CA . VAL B 2 168 ? -92.089 -17.649 28.167 1.00 87.72 143 VAL B CA 1
ATOM 2505 C C . VAL B 2 168 ? -90.872 -18.495 27.763 1.00 87.80 143 VAL B C 1
ATOM 2506 O O . VAL B 2 168 ? -90.521 -19.456 28.453 1.00 87.40 143 VAL B O 1
ATOM 2508 N N . SER B 2 169 ? -90.247 -18.141 26.626 1.00 81.39 144 SER B N 1
ATOM 2509 C CA . SER B 2 169 ? -89.078 -18.847 26.101 1.00 78.36 144 SER B CA 1
ATOM 2510 C C . SER B 2 169 ? -87.796 -18.377 26.770 1.00 79.71 144 SER B C 1
ATOM 2511 O O . SER B 2 169 ? -87.573 -17.171 26.912 1.00 79.78 144 SER B O 1
ATOM 2514 N N . THR B 2 170 ? -86.943 -19.333 27.157 1.00 73.69 145 THR B N 1
ATOM 2515 C CA . THR B 2 170 ? -85.644 -19.027 27.754 1.00 71.90 145 THR B CA 1
ATOM 2516 C C . THR B 2 170 ? -84.697 -18.605 26.633 1.00 71.99 145 THR B C 1
ATOM 2517 O O . THR B 2 170 ? -84.927 -19.025 25.495 1.00 71.28 145 THR B O 1
ATOM 2521 N N . PRO B 2 171 ? -83.613 -17.835 26.891 1.00 65.75 146 PRO B N 1
ATOM 2522 C CA . PRO B 2 171 ? -82.683 -17.519 25.793 1.00 63.00 146 PRO B CA 1
ATOM 2523 C C . PRO B 2 171 ? -81.973 -18.786 25.299 1.00 64.08 146 PRO B C 1
ATOM 2524 O O . PRO B 2 171 ? -82.068 -19.834 25.951 1.00 64.57 146 PRO B O 1
ATOM 2528 N N . LEU B 2 172 ? -81.289 -18.712 24.145 1.00 57.13 147 LEU B N 1
ATOM 2529 C CA . LEU B 2 172 ? -80.579 -19.873 23.617 1.00 54.76 147 LEU B CA 1
ATOM 2530 C C . LEU B 2 172 ? -79.404 -20.205 24.539 1.00 56.97 147 LEU B C 1
ATOM 2531 O O . LEU B 2 172 ? -78.459 -19.426 24.662 1.00 56.22 147 LEU B O 1
ATOM 2536 N N . ILE B 2 173 ? -79.512 -21.339 25.232 1.00 53.02 148 ILE B N 1
ATOM 2537 C CA . ILE B 2 173 ? -78.510 -21.801 26.183 1.00 52.06 148 ILE B CA 1
ATOM 2538 C C . ILE B 2 173 ? -77.391 -22.525 25.436 1.00 53.55 148 ILE B C 1
ATOM 2539 O O . ILE B 2 173 ? -77.648 -23.460 24.672 1.00 52.90 148 ILE B O 1
ATOM 2544 N N . ARG B 2 174 ? -76.146 -22.068 25.663 1.00 48.35 149 ARG B N 1
ATOM 2545 C CA . ARG B 2 174 ? -74.925 -22.643 25.112 1.00 46.28 149 ARG B CA 1
ATOM 2546 C C . ARG B 2 174 ? -74.355 -23.601 26.146 1.00 50.86 149 ARG B C 1
ATOM 2547 O O . ARG B 2 174 ? -74.089 -23.187 27.280 1.00 51.14 149 ARG B O 1
ATOM 2555 N N . ASN B 2 175 ? -74.197 -24.882 25.770 1.00 47.59 150 ASN B N 1
ATOM 2556 C CA . ASN B 2 175 ? -73.686 -25.929 26.660 1.00 48.37 150 ASN B CA 1
ATOM 2557 C C . ASN B 2 175 ? -72.148 -26.000 26.640 1.00 52.25 150 ASN B C 1
ATOM 2558 O O . ASN B 2 175 ? -71.557 -26.605 27.538 1.00 52.72 150 ASN B O 1
ATOM 2563 N N . GLY B 2 176 ? -71.525 -25.386 25.628 1.00 47.61 151 GLY B N 1
ATOM 2564 C CA . GLY B 2 176 ? -70.073 -25.342 25.480 1.00 46.81 151 GLY B CA 1
ATOM 2565 C C . GLY B 2 176 ? -69.427 -26.598 24.928 1.00 52.13 151 GLY B C 1
ATOM 2566 O O . GLY B 2 176 ? -68.215 -26.612 24.695 1.00 51.67 151 GLY B O 1
ATOM 2567 N N . ASP B 2 177 ? -70.211 -27.674 24.745 1.00 50.13 152 ASP B N 1
ATOM 2568 C CA . ASP B 2 177 ? -69.712 -28.927 24.187 1.00 50.29 152 ASP B CA 1
ATOM 2569 C C . ASP B 2 177 ? -70.242 -29.065 22.742 1.00 53.69 152 ASP B C 1
ATOM 2570 O O . ASP B 2 177 ? -70.559 -30.165 22.277 1.00 54.39 152 ASP B O 1
ATOM 2575 N N . TRP B 2 178 ? -70.312 -27.913 22.035 1.00 48.62 153 TRP B N 1
ATOM 2576 C CA . TRP B 2 178 ? -70.751 -27.755 20.646 1.00 47.65 153 TRP B CA 1
ATOM 2577 C C . TRP B 2 178 ? -72.219 -28.197 20.443 1.00 51.63 153 TRP B C 1
ATOM 2578 O O . TRP B 2 178 ? -72.596 -28.620 19.350 1.00 50.99 153 TRP B O 1
ATOM 2589 N N . THR B 2 179 ? -73.044 -28.059 21.496 1.00 48.96 154 THR B N 1
ATOM 2590 C CA . THR B 2 179 ? -74.485 -28.342 21.476 1.00 49.91 154 THR B CA 1
ATOM 2591 C C . THR B 2 179 ? -75.226 -27.175 22.110 1.00 53.27 154 THR B C 1
ATOM 2592 O O . THR B 2 179 ? -74.652 -26.461 22.936 1.00 52.77 154 THR B O 1
ATOM 2596 N N . PHE B 2 180 ? -76.492 -26.979 21.729 1.00 49.81 155 PHE B N 1
ATOM 2597 C CA . PHE B 2 180 ? -77.322 -25.909 22.271 1.00 49.65 155 PHE B CA 1
ATOM 2598 C C . PHE B 2 180 ? -78.578 -26.489 22.925 1.00 54.38 155 PHE B C 1
ATOM 2599 O O . PHE B 2 180 ? -78.925 -27.648 22.693 1.00 54.91 155 PHE B O 1
ATOM 2607 N N . GLN B 2 181 ? -79.234 -25.680 23.767 1.00 50.76 156 GLN B N 1
ATOM 2608 C CA . GLN B 2 181 ? -80.424 -26.034 24.543 1.00 51.48 156 GLN B CA 1
ATOM 2609 C C . GLN B 2 181 ? -81.389 -24.833 24.579 1.00 55.99 156 GLN B C 1
ATOM 2610 O O . GLN B 2 181 ? -80.926 -23.695 24.630 1.00 55.34 156 GLN B O 1
ATOM 2616 N N . ILE B 2 182 ? -82.713 -25.072 24.522 1.00 53.80 157 ILE B N 1
ATOM 2617 C CA . ILE B 2 182 ? -83.716 -24.000 24.601 1.00 54.41 157 ILE B CA 1
ATOM 2618 C C . ILE B 2 182 ? -85.018 -24.567 25.203 1.00 62.41 157 ILE B C 1
ATOM 2619 O O . ILE B 2 182 ? -85.540 -25.583 24.735 1.00 62.59 157 ILE B O 1
ATOM 2624 N N . LEU B 2 183 ? -85.507 -23.911 26.271 1.00 61.96 158 LEU B N 1
ATOM 2625 C CA . LEU B 2 183 ? -86.723 -24.296 26.999 1.00 64.66 158 LEU B CA 1
ATOM 2626 C C . LEU B 2 183 ? -87.823 -23.260 26.783 1.00 72.54 158 LEU B C 1
ATOM 2627 O O . LEU B 2 183 ? -87.578 -22.062 26.930 1.00 72.08 158 LEU B O 1
ATOM 2632 N N . VAL B 2 184 ? -89.024 -23.713 26.400 1.00 72.98 159 VAL B N 1
ATOM 2633 C CA . VAL B 2 184 ? -90.150 -22.812 26.136 1.00 75.37 159 VAL B CA 1
ATOM 2634 C C . VAL B 2 184 ? -91.335 -23.198 27.041 1.00 84.81 159 VAL B C 1
ATOM 2635 O O . VAL B 2 184 ? -91.919 -24.271 26.871 1.00 85.15 159 VAL B O 1
ATOM 2639 N N . MET B 2 185 ? -91.669 -22.316 28.005 1.00 85.38 160 MET B N 1
ATOM 2640 C CA . MET B 2 185 ? -92.768 -22.503 28.960 1.00 89.24 160 MET B CA 1
ATOM 2641 C C . MET B 2 185 ? -94.071 -21.954 28.385 1.00 96.09 160 MET B C 1
ATOM 2642 O O . MET B 2 185 ? -94.086 -20.843 27.849 1.00 95.53 160 MET B O 1
ATOM 2647 N N . LEU B 2 186 ? -95.161 -22.733 28.502 1.00 95.30 161 LEU B N 1
ATOM 2648 C CA . LEU B 2 186 ? -96.488 -22.372 28.000 1.00 97.41 161 LEU B CA 1
ATOM 2649 C C . LEU B 2 186 ? -97.551 -22.439 29.107 1.00 105.31 161 LEU B C 1
ATOM 2650 O O . LEU B 2 186 ? -97.704 -23.476 29.762 1.00 105.74 161 LEU B O 1
ATOM 2655 N N . GLU B 2 187 ? -98.294 -21.331 29.289 1.00 104.45 162 GLU B N 1
ATOM 2656 C CA . GLU B 2 187 ? -99.397 -21.230 30.246 1.00 107.80 162 GLU B CA 1
ATOM 2657 C C . GLU B 2 187 ? -100.663 -21.690 29.535 1.00 114.34 162 GLU B C 1
ATOM 2658 O O . GLU B 2 187 ? -101.111 -21.037 28.590 1.00 114.00 162 GLU B O 1
ATOM 2664 N N . MET B 2 188 ? -101.178 -22.815 29.997 1.00 113.29 163 MET B N 1
ATOM 2665 C CA . MET B 2 188 ? -102.303 -23.475 29.404 1.00 115.46 163 MET B CA 1
ATOM 2666 C C . MET B 2 188 ? -103.439 -23.588 30.400 1.00 123.90 163 MET B C 1
ATOM 2667 O O . MET B 2 188 ? -103.277 -23.299 31.587 1.00 124.55 163 MET B O 1
ATOM 2672 N N . THR B 2 189 ? -104.595 -23.996 29.893 1.00 123.05 164 THR B N 1
ATOM 2673 C CA . THR B 2 189 ? -105.725 -24.390 30.707 1.00 126.58 164 THR B CA 1
ATOM 2674 C C . THR B 2 189 ? -106.110 -25.759 30.230 1.00 131.42 164 THR B C 1
ATOM 2675 O O . THR B 2 189 ? -106.409 -25.896 29.043 1.00 130.67 164 THR B O 1
ATOM 2679 N N . PRO B 2 190 ? -106.143 -26.789 31.185 1.00 129.36 165 PRO B N 1
ATOM 2680 C CA . PRO B 2 190 ? -106.449 -28.096 30.591 1.00 129.45 165 PRO B CA 1
ATOM 2681 C C . PRO B 2 190 ? -107.942 -28.207 30.369 1.00 136.36 165 PRO B C 1
ATOM 2682 O O . PRO B 2 190 ? -108.747 -28.178 31.295 1.00 138.65 165 PRO B O 1
ATOM 2686 N N . GLN B 2 191 ? -108.298 -28.376 29.110 1.00 132.38 166 GLN B N 1
ATOM 2687 C CA . GLN B 2 191 ? -109.673 -28.346 28.704 1.00 135.00 166 GLN B CA 1
ATOM 2688 C C . GLN B 2 191 ? -109.925 -29.623 27.962 1.00 138.57 166 GLN B C 1
ATOM 2689 O O . GLN B 2 191 ? -109.002 -30.271 27.491 1.00 135.59 166 GLN B O 1
ATOM 2691 N N . ARG B 2 192 ? -111.180 -30.016 27.899 1.00 137.94 167 ARG B N 1
ATOM 2692 C CA . ARG B 2 192 ? -111.517 -31.239 27.232 1.00 138.31 167 ARG B CA 1
ATOM 2693 C C . ARG B 2 192 ? -111.188 -31.082 25.757 1.00 139.91 167 ARG B C 1
ATOM 2694 O O . ARG B 2 192 ? -111.226 -29.982 25.222 1.00 138.98 167 ARG B O 1
ATOM 2702 N N . GLY B 2 193 ? -110.796 -32.185 25.134 1.00 134.93 168 GLY B N 1
ATOM 2703 C CA . GLY B 2 193 ? -110.640 -32.279 23.704 1.00 133.25 168 GLY B CA 1
ATOM 2704 C C . GLY B 2 193 ? -109.711 -31.328 22.974 1.00 132.40 168 GLY B C 1
ATOM 2705 O O . GLY B 2 193 ? -110.010 -30.915 21.847 1.00 132.14 168 GLY B O 1
ATOM 2706 N N . ASP B 2 194 ? -108.584 -30.983 23.577 1.00 125.00 169 ASP B N 1
ATOM 2707 C CA . ASP B 2 194 ? -107.582 -30.238 22.832 1.00 121.19 169 ASP B CA 1
ATOM 2708 C C . ASP B 2 194 ? -106.244 -30.915 22.879 1.00 119.54 169 ASP B C 1
ATOM 2709 O O . ASP B 2 194 ? -105.804 -31.336 23.936 1.00 118.52 169 ASP B O 1
ATOM 2714 N N . VAL B 2 195 ? -105.599 -31.023 21.725 1.00 112.56 170 VAL B N 1
ATOM 2715 C CA . VAL B 2 195 ? -104.236 -31.539 21.671 1.00 108.72 170 VAL B CA 1
ATOM 2716 C C . VAL B 2 195 ? -103.221 -30.410 21.551 1.00 107.49 170 VAL B C 1
ATOM 2717 O O . VAL B 2 195 ? -103.293 -29.572 20.661 1.00 106.01 170 VAL B O 1
ATOM 2719 N N . TYR B 2 196 ? -102.269 -30.430 22.475 1.00 101.37 171 TYR B N 1
ATOM 2720 C CA . TYR B 2 196 ? -101.171 -29.480 22.534 1.00 97.98 171 TYR B CA 1
ATOM 2721 C C . TYR B 2 196 ? -99.924 -30.092 21.897 1.00 97.35 171 TYR B C 1
ATOM 2722 O O . TYR B 2 196 ? -99.462 -31.149 22.308 1.00 96.18 171 TYR B O 1
ATOM 2731 N N . THR B 2 197 ? -99.395 -29.408 20.892 1.00 91.28 172 THR B N 1
ATOM 2732 C CA . THR B 2 197 ? -98.196 -29.847 20.212 1.00 88.42 172 THR B CA 1
ATOM 2733 C C . THR B 2 197 ? -97.131 -28.778 20.127 1.00 88.84 172 THR B C 1
ATOM 2734 O O . THR B 2 197 ? -97.403 -27.601 19.940 1.00 88.28 172 THR B O 1
ATOM 2738 N N . CYS B 2 198 ? -95.899 -29.239 20.237 1.00 82.64 173 CYS B N 1
ATOM 2739 C CA . CYS B 2 198 ? -94.716 -28.388 20.181 1.00 79.42 173 CYS B CA 1
ATOM 2740 C C . CYS B 2 198 ? -94.012 -28.618 18.847 1.00 79.06 173 CYS B C 1
ATOM 2741 O O . CYS B 2 198 ? -93.505 -29.716 18.591 1.00 78.31 173 CYS B O 1
ATOM 2744 N N . HIS B 2 199 ? -94.021 -27.592 17.986 1.00 72.73 174 HIS B N 1
ATOM 2745 C CA . HIS B 2 199 ? -93.407 -27.633 16.658 1.00 70.50 174 HIS B CA 1
ATOM 2746 C C . HIS B 2 199 ? -92.015 -27.005 16.711 1.00 69.58 174 HIS B C 1
ATOM 2747 O O . HIS B 2 199 ? -91.871 -25.840 17.084 1.00 68.66 174 HIS B O 1
ATOM 2754 N N . VAL B 2 200 ? -90.986 -27.792 16.381 1.00 63.05 175 VAL B N 1
ATOM 2755 C CA . VAL B 2 200 ? -89.599 -27.340 16.441 1.00 59.87 175 VAL B CA 1
ATOM 2756 C C . VAL B 2 200 ? -88.936 -27.497 15.056 1.00 63.53 175 VAL B C 1
ATOM 2757 O O . VAL B 2 200 ? -88.936 -28.588 14.489 1.00 64.04 175 VAL B O 1
ATOM 2761 N N . GLU B 2 201 ? -88.399 -26.386 14.517 1.00 59.20 176 GLU B N 1
ATOM 2762 C CA . GLU B 2 201 ? -87.713 -26.321 13.221 1.00 58.50 176 GLU B CA 1
ATOM 2763 C C . GLU B 2 201 ? -86.214 -26.101 13.434 1.00 60.11 176 GLU B C 1
ATOM 2764 O O . GLU B 2 201 ? -85.831 -25.292 14.287 1.00 58.63 176 GLU B O 1
ATOM 2770 N N . HIS B 2 202 ? -85.369 -26.832 12.664 1.00 55.69 177 HIS B N 1
ATOM 2771 C CA . HIS B 2 202 ? -83.899 -26.790 12.740 1.00 52.93 177 HIS B CA 1
ATOM 2772 C C . HIS B 2 202 ? -83.261 -27.232 11.389 1.00 57.16 177 HIS B C 1
ATOM 2773 O O . HIS B 2 202 ? -83.836 -28.103 10.723 1.00 58.26 177 HIS B O 1
ATOM 2780 N N . PRO B 2 203 ? -82.072 -26.687 10.983 1.00 52.48 178 PRO B N 1
ATOM 2781 C CA . PRO B 2 203 ? -81.478 -27.069 9.681 1.00 52.47 178 PRO B CA 1
ATOM 2782 C C . PRO B 2 203 ? -81.051 -28.535 9.535 1.00 57.32 178 PRO B C 1
ATOM 2783 O O . PRO B 2 203 ? -80.821 -28.974 8.405 1.00 58.11 178 PRO B O 1
ATOM 2787 N N . SER B 2 204 ? -80.953 -29.291 10.647 1.00 53.44 179 SER B N 1
ATOM 2788 C CA . SER B 2 204 ? -80.599 -30.716 10.621 1.00 53.72 179 SER B CA 1
ATOM 2789 C C . SER B 2 204 ? -81.807 -31.593 10.217 1.00 58.16 179 SER B C 1
ATOM 2790 O O . SER B 2 204 ? -81.628 -32.759 9.850 1.00 59.06 179 SER B O 1
ATOM 2793 N N . LEU B 2 205 ? -83.026 -31.027 10.307 1.00 54.11 180 LEU B N 1
ATOM 2794 C CA . LEU B 2 205 ? -84.285 -31.709 10.005 1.00 55.72 180 LEU B CA 1
ATOM 2795 C C . LEU B 2 205 ? -84.839 -31.290 8.642 1.00 60.25 180 LEU B C 1
ATOM 2796 O O . LEU B 2 205 ? -84.877 -30.097 8.330 1.00 59.96 180 LEU B O 1
ATOM 2801 N N . GLN B 2 206 ? -85.269 -32.277 7.840 1.00 57.81 181 GLN B N 1
ATOM 2802 C CA . GLN B 2 206 ? -85.869 -32.086 6.514 1.00 59.18 181 GLN B CA 1
ATOM 2803 C C . GLN B 2 206 ? -87.319 -31.587 6.665 1.00 62.64 181 GLN B C 1
ATOM 2804 O O . GLN B 2 206 ? -87.828 -30.869 5.797 1.00 62.60 181 GLN B O 1
ATOM 2810 N N . ASN B 2 207 ? -87.970 -31.984 7.773 1.00 58.52 182 ASN B N 1
ATOM 2811 C CA . ASN B 2 207 ? -89.330 -31.609 8.152 1.00 59.03 182 ASN B CA 1
ATOM 2812 C C . ASN B 2 207 ? -89.373 -31.281 9.659 1.00 60.53 182 ASN B C 1
ATOM 2813 O O . ASN B 2 207 ? -88.567 -31.832 10.412 1.00 58.96 182 ASN B O 1
ATOM 2818 N N . PRO B 2 208 ? -90.260 -30.366 10.123 1.00 56.58 183 PRO B N 1
ATOM 2819 C CA . PRO B 2 208 ? -90.271 -30.016 11.558 1.00 55.26 183 PRO B CA 1
ATOM 2820 C C . PRO B 2 208 ? -90.609 -31.191 12.477 1.00 60.10 183 PRO B C 1
ATOM 2821 O O . PRO B 2 208 ? -91.431 -32.042 12.127 1.00 61.74 183 PRO B O 1
ATOM 2825 N N . ILE B 2 209 ? -89.960 -31.232 13.648 1.00 55.04 184 ILE B N 1
ATOM 2826 C CA . ILE B 2 209 ? -90.162 -32.271 14.656 1.00 55.73 184 ILE B CA 1
ATOM 2827 C C . ILE B 2 209 ? -91.353 -31.842 15.533 1.00 60.83 184 ILE B C 1
ATOM 2828 O O . ILE B 2 209 ? -91.358 -30.727 16.064 1.00 59.41 184 ILE B O 1
ATOM 2833 N N . ILE B 2 210 ? -92.399 -32.697 15.603 1.00 59.54 185 ILE B N 1
ATOM 2834 C CA . ILE B 2 210 ? -93.624 -32.423 16.368 1.00 60.80 185 ILE B CA 1
ATOM 2835 C C . ILE B 2 210 ? -93.803 -33.472 17.480 1.00 65.86 185 ILE B C 1
ATOM 2836 O O . ILE B 2 210 ? -93.737 -34.676 17.224 1.00 66.32 185 ILE B O 1
ATOM 2841 N N . VAL B 2 211 ? -94.020 -32.988 18.713 1.00 62.72 186 VAL B N 1
ATOM 2842 C CA . VAL B 2 211 ? -94.256 -33.784 19.919 1.00 64.01 186 VAL B CA 1
ATOM 2843 C C . VAL B 2 211 ? -95.550 -33.259 20.538 1.00 71.70 186 VAL B C 1
ATOM 2844 O O . VAL B 2 211 ? -95.695 -32.045 20.719 1.00 69.98 186 VAL B O 1
ATOM 2848 N N . GLU B 2 212 ? -96.510 -34.171 20.797 1.00 73.17 187 GLU B N 1
ATOM 2849 C CA . GLU B 2 212 ? -97.827 -33.821 21.335 1.00 76.25 187 GLU B CA 1
ATOM 2850 C C . GLU B 2 212 ? -98.006 -34.224 22.805 1.00 83.23 187 GLU B C 1
ATOM 2851 O O . GLU B 2 212 ? -97.295 -35.098 23.310 1.00 82.47 187 GLU B O 1
ATOM 2857 N N . TRP B 2 213 ? -98.962 -33.553 23.479 1.00 82.85 188 TRP B N 1
ATOM 2858 C CA . TRP B 2 213 ? -99.329 -33.757 24.879 1.00 85.10 188 TRP B CA 1
ATOM 2859 C C . TRP B 2 213 ? -100.841 -33.637 25.049 1.00 92.33 188 TRP B C 1
ATOM 2860 O O . TRP B 2 213 ? -101.453 -32.732 24.475 1.00 92.09 188 TRP B O 1
ATOM 2871 N N . ARG B 2 214 ? -101.430 -34.514 25.883 1.00 91.77 189 ARG B N 1
ATOM 2872 C CA . ARG B 2 214 ? -102.871 -34.523 26.159 1.00 94.89 189 ARG B CA 1
ATOM 2873 C C . ARG B 2 214 ? -103.172 -34.481 27.665 1.00 100.23 189 ARG B C 1
ATOM 2874 O O . ARG B 2 214 ? -102.374 -34.969 28.473 1.00 99.23 189 ARG B O 1
ATOM 2882 N N . ALA B 2 215 ? -104.338 -33.905 28.028 1.00 98.64 190 ALA B N 1
ATOM 2883 C CA . ALA B 2 215 ? -104.797 -33.769 29.410 1.00 124.39 190 ALA B CA 1
ATOM 2884 C C . ALA B 2 215 ? -105.239 -35.113 29.999 1.00 151.13 190 ALA B C 1
ATOM 2885 O O . ALA B 2 215 ? -105.683 -36.001 29.275 1.00 110.38 190 ALA B O 1
ATOM 2887 N N . ASP C 1 2 ? 9.706 3.329 18.323 1.00 72.54 0 ASP C N 1
ATOM 2888 C CA . ASP C 1 2 ? 9.719 4.781 18.158 1.00 71.31 0 ASP C CA 1
ATOM 2889 C C . ASP C 1 2 ? 9.975 5.150 16.680 1.00 73.12 0 ASP C C 1
ATOM 2890 O O . ASP C 1 2 ? 11.054 4.863 16.145 1.00 73.86 0 ASP C O 1
ATOM 2895 N N . ILE C 1 3 ? 8.960 5.769 16.025 1.00 66.47 1 ILE C N 1
ATOM 2896 C CA . ILE C 1 3 ? 8.995 6.179 14.613 1.00 64.94 1 ILE C CA 1
ATOM 2897 C C . ILE C 1 3 ? 9.963 7.364 14.438 1.00 66.74 1 ILE C C 1
ATOM 2898 O O . ILE C 1 3 ? 9.814 8.398 15.097 1.00 65.47 1 ILE C O 1
ATOM 2903 N N . VAL C 1 4 ? 10.958 7.194 13.549 1.00 62.74 2 VAL C N 1
ATOM 2904 C CA . VAL C 1 4 ? 11.937 8.239 13.236 1.00 62.18 2 VAL C CA 1
ATOM 2905 C C . VAL C 1 4 ? 11.431 9.007 11.995 1.00 62.96 2 VAL C C 1
ATOM 2906 O O . VAL C 1 4 ? 11.077 8.394 10.982 1.00 63.47 2 VAL C O 1
ATOM 2910 N N . ALA C 1 5 ? 11.344 10.341 12.112 1.00 55.53 3 ALA C N 1
ATOM 2911 C CA . ALA C 1 5 ? 10.881 11.238 11.050 1.00 53.40 3 ALA C CA 1
ATOM 2912 C C . ALA C 1 5 ? 11.487 12.623 11.219 1.00 54.06 3 ALA C C 1
ATOM 2913 O O . ALA C 1 5 ? 11.772 13.028 12.353 1.00 53.88 3 ALA C O 1
ATOM 2915 N N . ASP C 1 6 ? 11.658 13.363 10.102 1.00 47.62 4 ASP C N 1
ATOM 2916 C CA . ASP C 1 6 ? 12.211 14.720 10.120 1.00 46.08 4 ASP C CA 1
ATOM 2917 C C . ASP C 1 6 ? 11.362 15.645 10.990 1.00 47.09 4 ASP C C 1
ATOM 2918 O O . ASP C 1 6 ? 11.922 16.408 11.776 1.00 46.62 4 ASP C O 1
ATOM 2923 N N . HIS C 1 7 ? 10.017 15.534 10.890 1.00 42.23 5 HIS C N 1
ATOM 2924 C CA . HIS C 1 7 ? 9.062 16.329 11.675 1.00 40.58 5 HIS C CA 1
ATOM 2925 C C . HIS C 1 7 ? 7.906 15.477 12.208 1.00 41.53 5 HIS C C 1
ATOM 2926 O O . HIS C 1 7 ? 7.362 14.647 11.478 1.00 39.55 5 HIS C O 1
ATOM 2933 N N . VAL C 1 8 ? 7.534 15.699 13.485 1.00 37.92 6 VAL C N 1
ATOM 2934 C CA . VAL C 1 8 ? 6.432 14.994 14.147 1.00 37.35 6 VAL C CA 1
ATOM 2935 C C . VAL C 1 8 ? 5.442 16.006 14.721 1.00 40.34 6 VAL C C 1
ATOM 2936 O O . VAL C 1 8 ? 5.764 16.782 15.630 1.00 39.59 6 VAL C O 1
ATOM 2940 N N . ALA C 1 9 ? 4.220 15.952 14.207 1.00 36.47 7 ALA C N 1
ATOM 2941 C CA . ALA C 1 9 ? 3.146 16.815 14.644 1.00 35.71 7 ALA C CA 1
ATOM 2942 C C . ALA C 1 9 ? 1.985 15.997 15.154 1.00 40.10 7 ALA C C 1
ATOM 2943 O O . ALA C 1 9 ? 1.786 14.859 14.728 1.00 40.21 7 ALA C O 1
ATOM 2945 N N . SER C 1 10 ? 1.232 16.573 16.086 1.00 36.47 8 SER C N 1
ATOM 2946 C CA . SER C 1 10 ? 0.050 15.967 16.679 1.00 35.70 8 SER C CA 1
ATOM 2947 C C . SER C 1 10 ? -1.120 16.946 16.500 1.00 38.71 8 SER C C 1
ATOM 2948 O O . SER C 1 10 ? -1.090 18.040 17.059 1.00 37.60 8 SER C O 1
ATOM 2951 N N . TYR C 1 11 ? -2.095 16.588 15.634 1.00 35.34 9 TYR C N 1
ATOM 2952 C CA . TYR C 1 11 ? -3.294 17.379 15.330 1.00 34.83 9 TYR C CA 1
ATOM 2953 C C . TYR C 1 11 ? -4.561 16.593 15.680 1.00 38.56 9 TYR C C 1
ATOM 2954 O O . TYR C 1 11 ? -5.226 16.098 14.776 1.00 38.77 9 TYR C O 1
ATOM 2963 N N . GLY C 1 12 A -4.913 16.474 16.955 1.00 35.13 9 GLY C N 1
ATOM 2964 C CA . GLY C 1 12 A -4.184 17.021 18.087 1.00 35.14 9 GLY C CA 1
ATOM 2965 C C . GLY C 1 12 A -4.168 16.104 19.285 1.00 39.75 9 GLY C C 1
ATOM 2966 O O . GLY C 1 12 A -4.634 14.959 19.213 1.00 39.07 9 GLY C O 1
ATOM 2967 N N . VAL C 1 13 ? -3.622 16.607 20.398 1.00 36.82 10 VAL C N 1
ATOM 2968 C CA . VAL C 1 13 ? -3.582 15.842 21.636 1.00 37.06 10 VAL C CA 1
ATOM 2969 C C . VAL C 1 13 ? -4.951 16.020 22.323 1.00 40.29 10 VAL C C 1
ATOM 2970 O O . VAL C 1 13 ? -5.245 17.087 22.872 1.00 40.88 10 VAL C O 1
ATOM 2974 N N . ASN C 1 14 ? -5.804 14.996 22.197 1.00 35.19 11 ASN C N 1
ATOM 2975 C CA . ASN C 1 14 ? -7.142 14.939 22.774 1.00 35.48 11 ASN C CA 1
ATOM 2976 C C . ASN C 1 14 ? -7.069 14.200 24.098 1.00 40.99 11 ASN C C 1
ATOM 2977 O O . ASN C 1 14 ? -6.613 13.051 24.130 1.00 41.00 11 ASN C O 1
ATOM 2982 N N . LEU C 1 15 ? -7.512 14.839 25.189 1.00 38.34 12 LEU C N 1
ATOM 2983 C CA . LEU C 1 15 ? -7.434 14.226 26.513 1.00 39.59 12 LEU C CA 1
ATOM 2984 C C . LEU C 1 15 ? -8.696 14.475 27.353 1.00 45.38 12 LEU C C 1
ATOM 2985 O O . LEU C 1 15 ? -9.220 15.588 27.371 1.00 44.94 12 LEU C O 1
ATOM 2990 N N . TYR C 1 16 ? -9.166 13.422 28.057 1.00 43.05 13 TYR C N 1
ATOM 2991 C CA . TYR C 1 16 ? -10.320 13.486 28.953 1.00 43.87 13 TYR C CA 1
ATOM 2992 C C . TYR C 1 16 ? -10.106 12.593 30.171 1.00 49.18 13 TYR C C 1
ATOM 2993 O O . TYR C 1 16 ? -9.728 11.429 30.018 1.00 48.74 13 TYR C O 1
ATOM 3002 N N . GLN C 1 17 ? -10.376 13.135 31.378 1.00 47.08 14 GLN C N 1
ATOM 3003 C CA . GLN C 1 17 ? -10.237 12.393 32.633 1.00 48.27 14 GLN C CA 1
ATOM 3004 C C . GLN C 1 17 ? -11.444 12.595 33.570 1.00 54.08 14 GLN C C 1
ATOM 3005 O O . GLN C 1 17 ? -12.075 13.659 33.572 1.00 54.42 14 GLN C O 1
ATOM 3011 N N . SER C 1 18 ? -11.741 11.558 34.373 1.00 51.68 15 SER C N 1
ATOM 3012 C CA . SER C 1 18 ? -12.853 11.524 35.326 1.00 53.21 15 SER C CA 1
ATOM 3013 C C . SER C 1 18 ? -12.638 12.471 36.524 1.00 58.63 15 SER C C 1
ATOM 3014 O O . SER C 1 18 ? -13.618 12.823 37.185 1.00 59.73 15 SER C O 1
ATOM 3017 N N . TYR C 1 19 ? -11.381 12.885 36.799 1.00 54.86 16 TYR C N 1
ATOM 3018 C CA . TYR C 1 19 ? -11.108 13.820 37.888 1.00 56.03 16 TYR C CA 1
ATOM 3019 C C . TYR C 1 19 ? -11.475 15.220 37.423 1.00 59.86 16 TYR C C 1
ATOM 3020 O O . TYR C 1 19 ? -10.844 15.751 36.506 1.00 58.26 16 TYR C O 1
ATOM 3029 N N . GLY C 1 20 ? -12.521 15.775 38.030 1.00 57.88 17 GLY C N 1
ATOM 3030 C CA . GLY C 1 20 ? -13.048 17.092 37.703 1.00 57.61 17 GLY C CA 1
ATOM 3031 C C . GLY C 1 20 ? -14.526 17.059 37.361 1.00 62.09 17 GLY C C 1
ATOM 3032 O O . GLY C 1 20 ? -15.343 17.495 38.181 1.00 63.76 17 GLY C O 1
ATOM 3033 N N . PRO C 1 21 ? -14.932 16.534 36.173 1.00 56.94 18 PRO C N 1
ATOM 3034 C CA . PRO C 1 21 ? -14.105 15.994 35.079 1.00 54.74 18 PRO C CA 1
ATOM 3035 C C . PRO C 1 21 ? -13.439 17.110 34.288 1.00 57.80 18 PRO C C 1
ATOM 3036 O O . PRO C 1 21 ? -13.953 18.232 34.220 1.00 58.16 18 PRO C O 1
ATOM 3040 N N . SER C 1 22 ? -12.274 16.810 33.719 1.00 52.35 19 SER C N 1
ATOM 3041 C CA . SER C 1 22 ? -11.529 17.795 32.952 1.00 50.47 19 SER C CA 1
ATOM 3042 C C . SER C 1 22 ? -11.024 17.197 31.644 1.00 51.52 19 SER C C 1
ATOM 3043 O O . SER C 1 22 ? -10.772 15.986 31.554 1.00 50.38 19 SER C O 1
ATOM 3046 N N . GLY C 1 23 ? -10.920 18.058 30.641 1.00 46.51 20 GLY C N 1
ATOM 3047 C CA . GLY C 1 23 ? -10.433 17.709 29.315 1.00 44.88 20 GLY C CA 1
ATOM 3048 C C . GLY C 1 23 ? -9.433 18.715 28.778 1.00 48.29 20 GLY C C 1
ATOM 3049 O O . GLY C 1 23 ? -9.348 19.844 29.280 1.00 48.72 20 GLY C O 1
ATOM 3050 N N . GLN C 1 24 ? -8.662 18.313 27.751 1.00 43.09 21 GLN C N 1
ATOM 3051 C CA . GLN C 1 24 ? -7.690 19.189 27.103 1.00 41.71 21 GLN C CA 1
ATOM 3052 C C . GLN C 1 24 ? -7.619 18.924 25.607 1.00 43.15 21 GLN C C 1
ATOM 3053 O O . GLN C 1 24 ? -7.657 17.776 25.171 1.00 41.93 21 GLN C O 1
ATOM 3059 N N . TYR C 1 25 ? -7.510 20.001 24.828 1.00 39.53 22 TYR C N 1
ATOM 3060 C CA . TYR C 1 25 ? -7.340 19.939 23.387 1.00 38.40 22 TYR C CA 1
ATOM 3061 C C . TYR C 1 25 ? -6.193 20.848 22.968 1.00 42.26 22 TYR C C 1
ATOM 3062 O O . TYR C 1 25 ? -6.276 22.070 23.124 1.00 43.17 22 TYR C O 1
ATOM 3071 N N . THR C 1 26 ? -5.119 20.244 22.453 1.00 36.98 23 THR C N 1
ATOM 3072 C CA . THR C 1 26 ? -3.935 20.951 21.973 1.00 35.70 23 THR C CA 1
ATOM 3073 C C . THR C 1 26 ? -3.515 20.402 20.614 1.00 38.66 23 THR C C 1
ATOM 3074 O O . THR C 1 26 ? -3.994 19.350 20.186 1.00 38.25 23 THR C O 1
ATOM 3078 N N . HIS C 1 27 ? -2.632 21.134 19.932 1.00 34.51 24 HIS C N 1
ATOM 3079 C CA . HIS C 1 27 ? -2.017 20.767 18.660 1.00 33.50 24 HIS C CA 1
ATOM 3080 C C . HIS C 1 27 ? -0.551 20.955 18.812 1.00 35.00 24 HIS C C 1
ATOM 3081 O O . HIS C 1 27 ? -0.116 22.047 19.194 1.00 35.29 24 HIS C O 1
ATOM 3088 N N . GLU C 1 28 ? 0.223 19.908 18.559 1.00 29.24 25 GLU C N 1
ATOM 3089 C CA . GLU C 1 28 ? 1.666 20.011 18.719 1.00 28.24 25 GLU C CA 1
ATOM 3090 C C . GLU C 1 28 ? 2.386 19.892 17.404 1.00 30.48 25 GLU C C 1
ATOM 3091 O O . GLU C 1 28 ? 1.922 19.201 16.503 1.00 29.25 25 GLU C O 1
ATOM 3097 N N . PHE C 1 29 ? 3.491 20.634 17.284 1.00 27.41 26 PHE C N 1
ATOM 3098 C CA . PHE C 1 29 ? 4.396 20.589 16.149 1.00 27.34 26 PHE C CA 1
ATOM 3099 C C . PHE C 1 29 ? 5.814 20.555 16.677 1.00 33.46 26 PHE C C 1
ATOM 3100 O O . PHE C 1 29 ? 6.236 21.482 17.372 1.00 33.44 26 PHE C O 1
ATOM 3108 N N . ASP C 1 30 ? 6.538 19.464 16.345 1.00 31.11 27 ASP C N 1
ATOM 3109 C CA . ASP C 1 30 ? 7.927 19.177 16.700 1.00 31.99 27 ASP C CA 1
ATOM 3110 C C . ASP C 1 30 ? 8.201 19.349 18.206 1.00 37.86 27 ASP C C 1
ATOM 3111 O O . ASP C 1 30 ? 9.251 19.854 18.596 1.00 38.62 27 ASP C O 1
ATOM 3116 N N . GLY C 1 31 ? 7.266 18.883 19.025 1.00 35.73 28 GLY C N 1
ATOM 3117 C CA . GLY C 1 31 ? 7.386 18.898 20.478 1.00 36.87 28 GLY C CA 1
ATOM 3118 C C . GLY C 1 31 ? 6.813 20.112 21.170 1.00 42.76 28 GLY C C 1
ATOM 3119 O O . GLY C 1 31 ? 6.501 20.038 22.360 1.00 43.81 28 GLY C O 1
ATOM 3120 N N . ASP C 1 32 ? 6.685 21.239 20.444 1.00 38.98 29 ASP C N 1
ATOM 3121 C CA . ASP C 1 32 ? 6.165 22.491 20.997 1.00 38.77 29 ASP C CA 1
ATOM 3122 C C . ASP C 1 32 ? 4.659 22.626 20.764 1.00 41.81 29 ASP C C 1
ATOM 3123 O O . ASP C 1 32 ? 4.137 22.183 19.735 1.00 40.97 29 ASP C O 1
ATOM 3128 N N . GLU C 1 33 ? 3.976 23.270 21.724 1.00 37.92 30 GLU C N 1
ATOM 3129 C CA . GLU C 1 33 ? 2.542 23.523 21.705 1.00 36.90 30 GLU C CA 1
ATOM 3130 C C . GLU C 1 33 ? 2.207 24.646 20.724 1.00 41.03 30 GLU C C 1
ATOM 3131 O O . GLU C 1 33 ? 2.756 25.749 20.822 1.00 41.32 30 GLU C O 1
ATOM 3137 N N . GLN C 1 34 ? 1.301 24.367 19.787 1.00 36.80 31 GLN C N 1
ATOM 3138 C CA . GLN C 1 34 ? 0.863 25.365 18.810 1.00 36.35 31 GLN C CA 1
ATOM 3139 C C . GLN C 1 34 ? -0.232 26.244 19.430 1.00 40.02 31 GLN C C 1
ATOM 3140 O O . GLN C 1 34 ? -0.117 27.468 19.421 1.00 40.03 31 GLN C O 1
ATOM 3146 N N . PHE C 1 35 ? -1.272 25.606 20.003 1.00 36.33 32 PHE C N 1
ATOM 3147 C CA . PHE C 1 35 ? -2.410 26.251 20.666 1.00 36.06 32 PHE C CA 1
ATOM 3148 C C . PHE C 1 35 ? -3.143 25.283 21.604 1.00 39.06 32 PHE C C 1
ATOM 3149 O O . PHE C 1 35 ? -2.984 24.069 21.493 1.00 37.32 32 PHE C O 1
ATOM 3157 N N . TYR C 1 36 ? -3.965 25.834 22.504 1.00 36.62 33 TYR C N 1
ATOM 3158 C CA . TYR C 1 36 ? -4.848 25.083 23.386 1.00 36.76 33 TYR C CA 1
ATOM 3159 C C . TYR C 1 36 ? -6.225 25.718 23.311 1.00 42.65 33 TYR C C 1
ATOM 3160 O O . TYR C 1 36 ? -6.336 26.948 23.166 1.00 43.84 33 TYR C O 1
ATOM 3169 N N . VAL C 1 37 ? -7.271 24.892 23.435 1.00 38.27 34 VAL C N 1
ATOM 3170 C CA . VAL C 1 37 ? -8.652 25.369 23.424 1.00 37.88 34 VAL C CA 1
ATOM 3171 C C . VAL C 1 37 ? -9.179 25.418 24.864 1.00 41.67 34 VAL C C 1
ATOM 3172 O O . VAL C 1 37 ? -9.288 24.376 25.521 1.00 40.64 34 VAL C O 1
ATOM 3176 N N . ASP C 1 38 ? -9.474 26.637 25.353 1.00 39.29 35 ASP C N 1
ATOM 3177 C CA . ASP C 1 38 ? -10.047 26.864 26.680 1.00 40.43 35 ASP C CA 1
ATOM 3178 C C . ASP C 1 38 ? -11.493 26.400 26.606 1.00 44.20 35 ASP C C 1
ATOM 3179 O O . ASP C 1 38 ? -12.306 27.054 25.958 1.00 43.10 35 ASP C O 1
ATOM 3184 N N . LEU C 1 39 ? -11.784 25.212 27.163 1.00 41.37 36 LEU C N 1
ATOM 3185 C CA . LEU C 1 39 ? -13.112 24.591 27.075 1.00 41.95 36 LEU C CA 1
ATOM 3186 C C . LEU C 1 39 ? -14.130 25.288 27.992 1.00 49.93 36 LEU C C 1
ATOM 3187 O O . LEU C 1 39 ? -15.329 25.268 27.698 1.00 50.47 36 LEU C O 1
ATOM 3192 N N . GLY C 1 40 ? -13.638 25.933 29.049 1.00 48.55 37 GLY C N 1
ATOM 3193 C CA . GLY C 1 40 ? -14.470 26.687 29.978 1.00 50.93 37 GLY C CA 1
ATOM 3194 C C . GLY C 1 40 ? -14.895 28.020 29.394 1.00 57.08 37 GLY C C 1
ATOM 3195 O O . GLY C 1 40 ? -16.077 28.378 29.441 1.00 58.40 37 GLY C O 1
ATOM 3196 N N . ARG C 1 41 ? -13.921 28.749 28.811 1.00 52.91 38 ARG C N 1
ATOM 3197 C CA . ARG C 1 41 ? -14.097 30.062 28.194 1.00 53.04 38 ARG C CA 1
ATOM 3198 C C . ARG C 1 41 ? -14.530 29.991 26.716 1.00 55.15 38 ARG C C 1
ATOM 3199 O O . ARG C 1 41 ? -14.939 31.016 26.166 1.00 55.69 38 ARG C O 1
ATOM 3207 N N . LYS C 1 42 ? -14.431 28.794 26.079 1.00 49.74 39 LYS C N 1
ATOM 3208 C CA . LYS C 1 42 ? -14.721 28.518 24.658 1.00 48.37 39 LYS C CA 1
ATOM 3209 C C . LYS C 1 42 ? -13.901 29.498 23.796 1.00 51.88 39 LYS C C 1
ATOM 3210 O O . LYS C 1 42 ? -14.450 30.452 23.238 1.00 52.63 39 LYS C O 1
ATOM 3216 N N . GLU C 1 43 ? -12.557 29.303 23.783 1.00 46.93 40 GLU C N 1
ATOM 3217 C CA . GLU C 1 43 ? -11.586 30.185 23.112 1.00 45.69 40 GLU C CA 1
ATOM 3218 C C . GLU C 1 43 ? -10.267 29.483 22.778 1.00 45.70 40 GLU C C 1
ATOM 3219 O O . GLU C 1 43 ? -9.724 28.771 23.623 1.00 44.68 40 GLU C O 1
ATOM 3225 N N . THR C 1 44 ? -9.720 29.745 21.575 1.00 40.41 41 THR C N 1
ATOM 3226 C CA . THR C 1 44 ? -8.429 29.210 21.116 1.00 38.59 41 THR C CA 1
ATOM 3227 C C . THR C 1 44 ? -7.295 30.160 21.568 1.00 42.28 41 THR C C 1
ATOM 3228 O O . THR C 1 44 ? -7.400 31.380 21.386 1.00 41.92 41 THR C O 1
ATOM 3232 N N . VAL C 1 45 ? -6.227 29.596 22.170 1.00 38.42 42 VAL C N 1
ATOM 3233 C CA . VAL C 1 45 ? -5.100 30.375 22.687 1.00 38.54 42 VAL C CA 1
ATOM 3234 C C . VAL C 1 45 ? -3.804 29.926 21.999 1.00 43.67 42 VAL C C 1
ATOM 3235 O O . VAL C 1 45 ? -3.226 28.898 22.349 1.00 43.57 42 VAL C O 1
ATOM 3239 N N . TRP C 1 46 ? -3.356 30.714 21.025 1.00 41.39 43 TRP C N 1
ATOM 3240 C CA . TRP C 1 46 ? -2.146 30.460 20.245 1.00 41.42 43 TRP C CA 1
ATOM 3241 C C . TRP C 1 46 ? -0.891 30.750 21.075 1.00 45.24 43 TRP C C 1
ATOM 3242 O O . TRP C 1 46 ? -0.893 31.679 21.883 1.00 45.57 43 TRP C O 1
ATOM 3253 N N . SER C 1 47 ? 0.143 29.961 20.846 1.00 40.84 44 SER C N 1
ATOM 3254 C CA . SER C 1 47 ? 1.398 30.047 21.546 1.00 40.84 44 SER C CA 1
ATOM 3255 C C . SER C 1 47 ? 2.551 30.532 20.666 1.00 45.15 44 SER C C 1
ATOM 3256 O O . SER C 1 47 ? 3.677 30.569 21.086 1.00 44.81 44 SER C O 1
ATOM 3259 N N . LEU C 1 48 ? 2.210 30.911 19.445 1.00 41.44 45 LEU C N 1
ATOM 3260 C CA . LEU C 1 48 ? 3.079 31.453 18.409 1.00 40.95 45 LEU C CA 1
ATOM 3261 C C . LEU C 1 48 ? 2.348 32.606 17.689 1.00 44.11 45 LEU C C 1
ATOM 3262 O O . LEU C 1 48 ? 1.172 32.452 17.353 1.00 42.91 45 LEU C O 1
ATOM 3267 N N . PRO C 1 49 ? 2.986 33.778 17.475 1.00 41.75 46 PRO C N 1
ATOM 3268 C CA . PRO C 1 49 ? 2.254 34.900 16.856 1.00 42.38 46 PRO C CA 1
ATOM 3269 C C . PRO C 1 49 ? 1.906 34.688 15.379 1.00 45.16 46 PRO C C 1
ATOM 3270 O O . PRO C 1 49 ? 0.816 35.088 14.977 1.00 45.33 46 PRO C O 1
ATOM 3274 N N . VAL C 1 50 ? 2.788 34.039 14.588 1.00 39.97 47 VAL C N 1
ATOM 3275 C CA . VAL C 1 50 ? 2.550 33.771 13.155 1.00 38.86 47 VAL C CA 1
ATOM 3276 C C . VAL C 1 50 ? 1.330 32.859 12.940 1.00 41.88 47 VAL C C 1
ATOM 3277 O O . VAL C 1 50 ? 0.762 32.825 11.849 1.00 42.24 47 VAL C O 1
ATOM 3281 N N . LEU C 1 51 ? 0.928 32.154 13.993 1.00 37.00 48 LEU C N 1
ATOM 3282 C CA . LEU C 1 51 ? -0.179 31.205 14.033 1.00 36.14 48 LEU C CA 1
ATOM 3283 C C . LEU C 1 51 ? -1.527 31.839 14.392 1.00 40.23 48 LEU C C 1
ATOM 3284 O O . LEU C 1 51 ? -2.570 31.252 14.086 1.00 39.58 48 LEU C O 1
ATOM 3289 N N . ARG C 1 52 ? -1.497 32.999 15.091 1.00 36.66 49 ARG C N 1
ATOM 3290 C CA . ARG C 1 52 ? -2.654 33.686 15.672 1.00 36.48 49 ARG C CA 1
ATOM 3291 C C . ARG C 1 52 ? -3.745 34.096 14.663 1.00 41.42 49 ARG C C 1
ATOM 3292 O O . ARG C 1 52 ? -4.889 34.296 15.090 1.00 42.15 49 ARG C O 1
ATOM 3300 N N . GLN C 1 53 ? -3.434 34.200 13.360 1.00 37.58 50 GLN C N 1
ATOM 3301 C CA . GLN C 1 53 ? -4.479 34.600 12.416 1.00 37.93 50 GLN C CA 1
ATOM 3302 C C . GLN C 1 53 ? -5.230 33.392 11.809 1.00 40.42 50 GLN C C 1
ATOM 3303 O O . GLN C 1 53 ? -6.122 33.566 10.971 1.00 39.78 50 GLN C O 1
ATOM 3309 N N . PHE C 1 54 ? -4.917 32.180 12.284 1.00 36.20 51 PHE C N 1
ATOM 3310 C CA . PHE C 1 54 ? -5.614 30.992 11.825 1.00 35.88 51 PHE C CA 1
ATOM 3311 C C . PHE C 1 54 ? -6.967 30.924 12.494 1.00 42.16 51 PHE C C 1
ATOM 3312 O O . PHE C 1 54 ? -7.134 31.426 13.611 1.00 42.47 51 PHE C O 1
ATOM 3320 N N . ARG C 1 55 ? -7.948 30.362 11.789 1.00 39.76 53 ARG C N 1
ATOM 3321 C CA . ARG C 1 55 ? -9.298 30.283 12.317 1.00 40.76 53 ARG C CA 1
ATOM 3322 C C . ARG C 1 55 ? -9.579 28.868 12.795 1.00 46.08 53 ARG C C 1
ATOM 3323 O O . ARG C 1 55 ? -9.938 27.996 11.995 1.00 46.81 53 ARG C O 1
ATOM 3331 N N . PHE C 1 56 ? -9.356 28.617 14.093 1.00 42.19 54 PHE C N 1
ATOM 3332 C CA . PHE C 1 56 ? -9.670 27.304 14.644 1.00 41.12 54 PHE C CA 1
ATOM 3333 C C . PHE C 1 56 ? -10.785 27.479 15.646 1.00 45.67 54 PHE C C 1
ATOM 3334 O O . PHE C 1 56 ? -10.588 28.108 16.689 1.00 46.93 54 PHE C O 1
ATOM 3342 N N . ASP C 1 57 ? -11.970 26.976 15.291 1.00 40.42 55 ASP C N 1
ATOM 3343 C CA . ASP C 1 57 ? -13.176 27.076 16.094 1.00 40.75 55 ASP C CA 1
ATOM 3344 C C . ASP C 1 57 ? -13.027 26.259 17.386 1.00 45.71 55 ASP C C 1
ATOM 3345 O O . ASP C 1 57 ? -12.645 25.083 17.309 1.00 45.19 55 ASP C O 1
ATOM 3350 N N . PRO C 1 58 ? -13.318 26.845 18.578 1.00 42.89 56 PRO C N 1
ATOM 3351 C CA . PRO C 1 58 ? -13.212 26.069 19.827 1.00 42.60 56 PRO C CA 1
ATOM 3352 C C . PRO C 1 58 ? -14.203 24.899 19.889 1.00 46.59 56 PRO C C 1
ATOM 3353 O O . PRO C 1 58 ? -13.871 23.863 20.464 1.00 46.42 56 PRO C O 1
ATOM 3357 N N . GLN C 1 59 ? -15.396 25.050 19.262 1.00 42.79 57 GLN C N 1
ATOM 3358 C CA . GLN C 1 59 ? -16.455 24.034 19.195 1.00 42.51 57 GLN C CA 1
ATOM 3359 C C . GLN C 1 59 ? -15.920 22.712 18.659 1.00 45.13 57 GLN C C 1
ATOM 3360 O O . GLN C 1 59 ? -16.383 21.662 19.090 1.00 45.20 57 GLN C O 1
ATOM 3366 N N . PHE C 1 60 ? -14.924 22.766 17.752 1.00 40.25 58 PHE C N 1
ATOM 3367 C CA . PHE C 1 60 ? -14.288 21.598 17.147 1.00 38.67 58 PHE C CA 1
ATOM 3368 C C . PHE C 1 60 ? -13.574 20.755 18.209 1.00 43.25 58 PHE C C 1
ATOM 3369 O O . PHE C 1 60 ? -13.553 19.525 18.086 1.00 43.55 58 PHE C O 1
ATOM 3377 N N . ALA C 1 61 ? -13.046 21.405 19.277 1.00 39.12 59 ALA C N 1
ATOM 3378 C CA . ALA C 1 61 ? -12.423 20.709 20.402 1.00 38.25 59 ALA C CA 1
ATOM 3379 C C . ALA C 1 61 ? -13.487 20.005 21.250 1.00 43.81 59 ALA C C 1
ATOM 3380 O O . ALA C 1 61 ? -13.339 18.817 21.528 1.00 43.71 59 ALA C O 1
ATOM 3382 N N . LEU C 1 62 ? -14.578 20.732 21.620 1.00 41.07 60 LEU C N 1
ATOM 3383 C CA . LEU C 1 62 ? -15.729 20.237 22.395 1.00 42.01 60 LEU C CA 1
ATOM 3384 C C . LEU C 1 62 ? -16.338 18.995 21.728 1.00 45.01 60 LEU C C 1
ATOM 3385 O O . LEU C 1 62 ? -16.651 18.018 22.413 1.00 45.15 60 LEU C O 1
ATOM 3390 N N . THR C 1 63 ? -16.514 19.071 20.392 1.00 40.20 61 THR C N 1
ATOM 3391 C CA . THR C 1 63 ? -17.040 18.059 19.482 1.00 39.52 61 THR C CA 1
ATOM 3392 C C . THR C 1 63 ? -16.191 16.768 19.583 1.00 42.20 61 THR C C 1
ATOM 3393 O O . THR C 1 63 ? -16.757 15.676 19.632 1.00 42.70 61 THR C O 1
ATOM 3397 N N . ASN C 1 64 ? -14.851 16.899 19.633 1.00 36.64 62 ASN C N 1
ATOM 3398 C CA . ASN C 1 64 ? -13.938 15.762 19.752 1.00 34.98 62 ASN C CA 1
ATOM 3399 C C . ASN C 1 64 ? -13.960 15.178 21.172 1.00 39.15 62 ASN C C 1
ATOM 3400 O O . ASN C 1 64 ? -14.068 13.958 21.318 1.00 39.50 62 ASN C O 1
ATOM 3405 N N . ILE C 1 65 ? -13.887 16.038 22.210 1.00 35.01 63 ILE C N 1
ATOM 3406 C CA . ILE C 1 65 ? -13.899 15.635 23.625 1.00 34.94 63 ILE C CA 1
ATOM 3407 C C . ILE C 1 65 ? -15.193 14.831 23.954 1.00 39.93 63 ILE C C 1
ATOM 3408 O O . ILE C 1 65 ? -15.112 13.850 24.701 1.00 40.08 63 ILE C O 1
ATOM 3413 N N . ALA C 1 66 ? -16.353 15.204 23.346 1.00 36.08 64 ALA C N 1
ATOM 3414 C CA . ALA C 1 66 ? -17.639 14.509 23.512 1.00 36.33 64 ALA C CA 1
ATOM 3415 C C . ALA C 1 66 ? -17.511 13.008 23.180 1.00 40.57 64 ALA C C 1
ATOM 3416 O O . ALA C 1 66 ? -18.069 12.174 23.896 1.00 41.64 64 ALA C O 1
ATOM 3418 N N . VAL C 1 67 ? -16.737 12.673 22.126 1.00 35.93 65 VAL C N 1
ATOM 3419 C CA . VAL C 1 67 ? -16.460 11.300 21.690 1.00 35.28 65 VAL C CA 1
ATOM 3420 C C . VAL C 1 67 ? -15.582 10.606 22.749 1.00 38.71 65 VAL C C 1
ATOM 3421 O O . VAL C 1 67 ? -15.879 9.484 23.143 1.00 38.43 65 VAL C O 1
ATOM 3425 N N . LEU C 1 68 ? -14.530 11.296 23.227 1.00 35.53 66 LEU C N 1
ATOM 3426 C CA . LEU C 1 68 ? -13.590 10.805 24.249 1.00 35.18 66 LEU C CA 1
ATOM 3427 C C . LEU C 1 68 ? -14.304 10.487 25.580 1.00 40.48 66 LEU C C 1
ATOM 3428 O O . LEU C 1 68 ? -14.002 9.466 26.200 1.00 39.09 66 LEU C O 1
ATOM 3433 N N . LYS C 1 69 ? -15.259 11.357 25.996 1.00 38.87 67 LYS C N 1
ATOM 3434 C CA . LYS C 1 69 ? -16.054 11.194 27.215 1.00 40.39 67 LYS C CA 1
ATOM 3435 C C . LYS C 1 69 ? -16.809 9.868 27.144 1.00 45.98 67 LYS C C 1
ATOM 3436 O O . LYS C 1 69 ? -16.830 9.129 28.131 1.00 46.79 67 LYS C O 1
ATOM 3442 N N . HIS C 1 70 ? -17.376 9.552 25.956 1.00 42.49 68 HIS C N 1
ATOM 3443 C CA . HI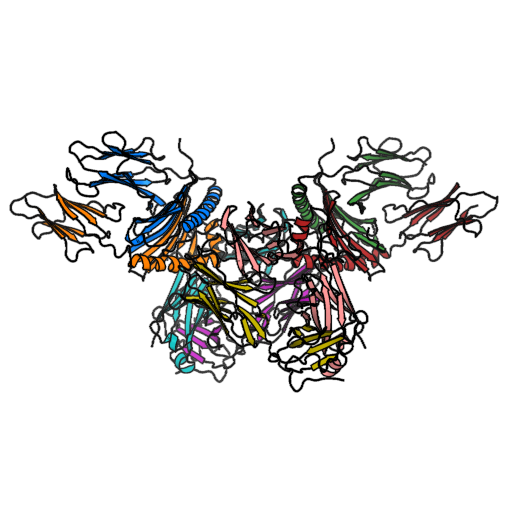S C 1 70 ? -18.105 8.312 25.685 1.00 43.07 68 HIS C CA 1
ATOM 3444 C C . HIS C 1 70 ? -17.141 7.123 25.628 1.00 45.64 68 HIS C C 1
ATOM 3445 O O . HIS C 1 70 ? -17.383 6.115 26.291 1.00 46.12 68 HIS C O 1
ATOM 3452 N N . ASN C 1 71 ? -16.048 7.249 24.849 1.00 40.70 69 ASN C N 1
ATOM 3453 C CA . ASN C 1 71 ? -15.019 6.219 24.695 1.00 39.96 69 ASN C CA 1
ATOM 3454 C C . ASN C 1 71 ? -14.379 5.834 26.030 1.00 46.07 69 ASN C C 1
ATOM 3455 O O . ASN C 1 71 ? -14.029 4.672 26.199 1.00 46.85 69 ASN C O 1
ATOM 3460 N N . LEU C 1 72 ? -14.261 6.785 26.981 1.00 43.61 70 LEU C N 1
ATOM 3461 C CA . LEU C 1 72 ? -13.694 6.534 28.307 1.00 44.38 70 LEU C CA 1
ATOM 3462 C C . LEU C 1 72 ? -14.635 5.650 29.116 1.00 50.99 70 LEU C C 1
ATOM 3463 O O . LEU C 1 72 ? -14.186 4.622 29.622 1.00 51.64 70 LEU C O 1
ATOM 3468 N N . ASN C 1 73 ? -15.940 6.016 29.197 1.00 48.66 71 ASN C N 1
ATOM 3469 C CA . ASN C 1 73 ? -16.965 5.245 29.920 1.00 50.34 71 ASN C CA 1
ATOM 3470 C C . ASN C 1 73 ? -16.996 3.806 29.419 1.00 54.34 71 ASN C C 1
ATOM 3471 O O . ASN C 1 73 ? -17.140 2.880 30.222 1.00 55.62 71 ASN C O 1
ATOM 3476 N N . SER C 1 74 ? -16.818 3.627 28.090 1.00 49.41 72 SER C N 1
ATOM 3477 C CA . SER C 1 74 ? -16.782 2.329 27.421 1.00 49.46 72 SER C CA 1
ATOM 3478 C C . SER C 1 74 ? -15.560 1.530 27.844 1.00 53.69 72 SER C C 1
ATOM 3479 O O . SER C 1 74 ? -15.659 0.314 28.027 1.00 54.13 72 SER C O 1
ATOM 3482 N N . LEU C 1 75 ? -14.412 2.209 28.015 1.00 49.64 73 LEU C N 1
ATOM 3483 C CA . LEU C 1 75 ? -13.187 1.521 28.393 1.00 49.82 73 LEU C CA 1
ATOM 3484 C C . LEU C 1 75 ? -13.054 1.310 29.898 1.00 55.56 73 LEU C C 1
ATOM 3485 O O . LEU C 1 75 ? -12.360 0.376 30.291 1.00 55.50 73 LEU C O 1
ATOM 3490 N N . ILE C 1 76 ? -13.755 2.115 30.733 1.00 53.04 74 ILE C N 1
ATOM 3491 C CA . ILE C 1 76 ? -13.768 1.925 32.187 1.00 54.50 74 ILE C CA 1
ATOM 3492 C C . ILE C 1 76 ? -14.395 0.552 32.452 1.00 61.86 74 ILE C C 1
ATOM 3493 O O . ILE C 1 76 ? -13.822 -0.242 33.192 1.00 62.93 74 ILE C O 1
ATOM 3498 N N . LYS C 1 77 ? -15.519 0.251 31.774 1.00 59.72 75 LYS C N 1
ATOM 3499 C CA . LYS C 1 77 ? -16.229 -1.024 31.896 1.00 61.73 75 LYS C CA 1
ATOM 3500 C C . LYS C 1 77 ? -15.432 -2.187 31.268 1.00 65.68 75 LYS C C 1
ATOM 3501 O O . LYS C 1 77 ? -15.456 -3.290 31.815 1.00 67.32 75 LYS C O 1
ATOM 3507 N N . ARG C 1 78 ? -14.724 -1.939 30.143 1.00 59.95 76 ARG C N 1
ATOM 3508 C CA . ARG C 1 78 ? -13.930 -2.952 29.434 1.00 59.27 76 ARG C CA 1
ATOM 3509 C C . ARG C 1 78 ? -12.654 -3.320 30.208 1.00 63.55 76 ARG C C 1
ATOM 3510 O O . ARG C 1 78 ? -12.311 -4.501 30.287 1.00 64.24 76 ARG C O 1
ATOM 3518 N N . SER C 1 79 ? -11.965 -2.318 30.780 1.00 59.22 77 SER C N 1
ATOM 3519 C CA . SER C 1 79 ? -10.742 -2.513 31.556 1.00 59.57 77 SER C CA 1
ATOM 3520 C C . SER C 1 79 ? -11.020 -3.168 32.908 1.00 66.58 77 SER C C 1
ATOM 3521 O O . SER C 1 79 ? -10.081 -3.359 33.689 1.00 66.77 77 SER C O 1
ATOM 3524 N N . ASN C 1 80 ? -12.308 -3.506 33.187 1.00 65.44 78 ASN C N 1
ATOM 3525 C CA . ASN C 1 80 ? -12.776 -4.127 34.436 1.00 68.21 78 ASN C CA 1
ATOM 3526 C C . ASN C 1 80 ? -12.506 -3.099 35.574 1.00 71.62 78 ASN C C 1
ATOM 3527 O O . ASN C 1 80 ? -12.198 -3.453 36.715 1.00 72.65 78 ASN C O 1
ATOM 3532 N N . SER C 1 81 ? -12.638 -1.800 35.196 1.00 66.17 79 SER C N 1
ATOM 3533 C CA . SER C 1 81 ? -12.453 -0.566 35.962 1.00 65.75 79 SER C CA 1
ATOM 3534 C C . SER C 1 81 ? -11.043 -0.489 36.564 1.00 69.99 79 SER C C 1
ATOM 3535 O O . SER C 1 81 ? -10.857 -0.680 37.767 1.00 71.82 79 SER C O 1
ATOM 3538 N N . THR C 1 82 ? -10.052 -0.216 35.698 1.00 64.48 80 THR C N 1
ATOM 3539 C CA . THR C 1 82 ? -8.647 -0.085 36.075 1.00 64.02 80 THR C CA 1
ATOM 3540 C C . THR C 1 82 ? -8.291 1.400 36.087 1.00 66.44 80 THR C C 1
ATOM 3541 O O . THR C 1 82 ? -8.404 2.072 35.059 1.00 64.33 80 THR C O 1
ATOM 3545 N N . ALA C 1 83 ? -7.870 1.904 37.258 1.00 63.81 81 ALA C N 1
ATOM 3546 C CA . ALA C 1 83 ? -7.487 3.301 37.458 1.00 62.60 81 ALA C CA 1
ATOM 3547 C C . ALA C 1 83 ? -6.045 3.562 37.021 1.00 65.03 81 ALA C C 1
ATOM 3548 O O . ALA C 1 83 ? -5.233 2.635 36.957 1.00 64.52 81 ALA C O 1
ATOM 3550 N N . ALA C 1 84 ? -5.739 4.832 36.713 1.00 60.70 82 ALA C N 1
ATOM 3551 C CA . ALA C 1 84 ? -4.415 5.256 36.274 1.00 59.69 82 ALA C CA 1
ATOM 3552 C C . ALA C 1 84 ? -3.406 5.178 37.418 1.00 65.60 82 ALA C C 1
ATOM 3553 O O . ALA C 1 84 ? -3.735 5.522 38.557 1.00 66.58 82 ALA C O 1
ATOM 3555 N N . THR C 1 85 ? -2.187 4.691 37.111 1.00 62.32 83 THR C N 1
ATOM 3556 C CA . THR C 1 85 ? -1.097 4.547 38.076 1.00 63.73 83 THR C CA 1
ATOM 3557 C C . THR C 1 85 ? -0.397 5.904 38.227 1.00 68.09 83 THR C C 1
ATOM 3558 O O . THR C 1 85 ? 0.058 6.473 37.228 1.00 66.81 83 THR C O 1
ATOM 3562 N N . ASN C 1 86 ? -0.325 6.422 39.472 1.00 65.81 84 ASN C N 1
ATOM 3563 C CA . ASN C 1 86 ? 0.338 7.691 39.779 1.00 65.40 84 ASN C CA 1
ATOM 3564 C C . ASN C 1 86 ? 1.853 7.541 39.568 1.00 70.84 84 ASN C C 1
ATOM 3565 O O . ASN C 1 86 ? 2.481 6.666 40.171 1.00 72.23 84 ASN C O 1
ATOM 3570 N N . GLU C 1 87 ? 2.417 8.359 38.665 1.00 66.15 85 GLU C N 1
ATOM 3571 C CA . GLU C 1 87 ? 3.834 8.320 38.316 1.00 65.84 85 GLU C CA 1
ATOM 3572 C C . GLU C 1 87 ? 4.604 9.405 39.042 1.00 70.20 85 GLU C C 1
ATOM 3573 O O . GLU C 1 87 ? 4.067 10.488 39.293 1.00 69.61 85 GLU C O 1
ATOM 3579 N N . VAL C 1 88 ? 5.873 9.114 39.369 1.00 67.19 86 VAL C N 1
ATOM 3580 C CA . VAL C 1 88 ? 6.751 10.058 40.053 1.00 67.32 86 VAL C CA 1
ATOM 3581 C C . VAL C 1 88 ? 7.262 11.106 39.025 1.00 68.29 86 VAL C C 1
ATOM 3582 O O . VAL C 1 88 ? 7.888 10.735 38.025 1.00 66.94 86 VAL C O 1
ATOM 3586 N N . PRO C 1 89 ? 6.977 12.413 39.251 1.00 62.89 87 PRO C N 1
ATOM 3587 C CA . PRO C 1 89 ? 7.432 13.437 38.300 1.00 60.59 87 PRO C CA 1
ATOM 3588 C C . PRO C 1 89 ? 8.884 13.851 38.507 1.00 64.54 87 PRO C C 1
ATOM 3589 O O . PRO C 1 89 ? 9.388 13.807 39.626 1.00 65.73 87 PRO C O 1
ATOM 3593 N N . GLU C 1 90 ? 9.546 14.268 37.414 1.00 60.17 88 GLU C N 1
ATOM 3594 C CA . GLU C 1 90 ? 10.930 14.760 37.379 1.00 60.88 88 GLU C CA 1
ATOM 3595 C C . GLU C 1 90 ? 10.925 16.282 37.282 1.00 64.10 88 GLU C C 1
ATOM 3596 O O . GLU C 1 90 ? 10.303 16.821 36.366 1.00 62.51 88 GLU C O 1
ATOM 3602 N N . VAL C 1 91 ? 11.603 16.984 38.204 1.00 61.41 89 VAL C N 1
ATOM 3603 C CA . VAL C 1 91 ? 11.620 18.451 38.174 1.00 60.43 89 VAL C CA 1
ATOM 3604 C C . VAL C 1 91 ? 13.053 18.954 37.917 1.00 64.67 89 VAL C C 1
ATOM 3605 O O . VAL C 1 91 ? 14.001 18.502 38.563 1.00 65.63 89 VAL C O 1
ATOM 3609 N N . THR C 1 92 ? 13.193 19.877 36.948 1.00 59.83 90 THR C N 1
ATOM 3610 C CA . THR C 1 92 ? 14.460 20.497 36.567 1.00 60.00 90 THR C CA 1
ATOM 3611 C C . THR C 1 92 ? 14.264 22.014 36.537 1.00 63.02 90 THR C C 1
ATOM 3612 O O . THR C 1 92 ? 13.385 22.506 35.827 1.00 61.33 90 THR C O 1
ATOM 3616 N N . VAL C 1 93 ? 15.062 22.749 37.322 1.00 60.72 91 VAL C N 1
ATOM 3617 C CA . VAL C 1 93 ? 14.990 24.210 37.361 1.00 60.60 91 VAL C CA 1
ATOM 3618 C C . VAL C 1 93 ? 16.256 24.754 36.700 1.00 64.71 91 VAL C C 1
ATOM 3619 O O . VAL C 1 93 ? 17.367 24.338 37.043 1.00 65.83 91 VAL C O 1
ATOM 3623 N N . PHE C 1 94 ? 16.073 25.664 35.728 1.00 59.64 92 PHE C N 1
ATOM 3624 C CA . PHE C 1 94 ? 17.146 26.288 34.952 1.00 59.55 92 PHE C CA 1
ATOM 3625 C C . PHE C 1 94 ? 16.697 27.645 34.401 1.00 63.45 92 PHE C C 1
ATOM 3626 O O . PHE C 1 94 ? 15.501 27.855 34.220 1.00 61.78 92 PHE C O 1
ATOM 3634 N N . SER C 1 95 ? 17.648 28.555 34.122 1.00 61.68 93 SER C N 1
ATOM 3635 C CA . SER C 1 95 ? 17.355 29.885 33.571 1.00 61.54 93 SER C CA 1
ATOM 3636 C C . SER C 1 95 ? 17.164 29.823 32.042 1.00 64.57 93 SER C C 1
ATOM 3637 O O . SER C 1 95 ? 17.567 28.840 31.417 1.00 63.95 93 SER C O 1
ATOM 3640 N N . LYS C 1 96 ? 16.541 30.861 31.446 1.00 60.63 94 LYS C N 1
ATOM 3641 C CA . LYS C 1 96 ? 16.304 30.928 29.998 1.00 59.31 94 LYS C CA 1
ATOM 3642 C C . LYS C 1 96 ? 17.587 31.313 29.272 1.00 65.71 94 LYS C C 1
ATOM 3643 O O . LYS C 1 96 ? 17.888 30.757 28.213 1.00 64.58 94 LYS C O 1
ATOM 3649 N N . SER C 1 97 ? 18.322 32.284 29.844 1.00 65.22 95 SER C N 1
ATOM 3650 C CA . SER C 1 97 ? 19.580 32.830 29.337 1.00 66.99 95 SER C CA 1
ATOM 3651 C C . SER C 1 97 ? 20.662 32.782 30.446 1.00 74.27 95 SER C C 1
ATOM 3652 O O . SER C 1 97 ? 20.283 32.623 31.613 1.00 74.13 95 SER C O 1
ATOM 3655 N N . PRO C 1 98 ? 21.990 32.910 30.146 1.00 73.16 96 PRO C N 1
ATOM 3656 C CA . PRO C 1 98 ? 22.985 32.884 31.236 1.00 75.26 96 PRO C CA 1
ATOM 3657 C C . PRO C 1 98 ? 22.741 34.006 32.253 1.00 80.98 96 PRO C C 1
ATOM 3658 O O . PRO C 1 98 ? 22.378 35.126 31.878 1.00 80.38 96 PRO C O 1
ATOM 3662 N N . VAL C 1 99 ? 22.887 33.667 33.545 1.00 79.31 97 VAL C N 1
ATOM 3663 C CA . VAL C 1 99 ? 22.647 34.542 34.697 1.00 80.65 97 VAL C CA 1
ATOM 3664 C C . VAL C 1 99 ? 23.639 35.721 34.719 1.00 87.66 97 VAL C C 1
ATOM 3665 O O . VAL C 1 99 ? 24.850 35.526 34.588 1.00 88.61 97 VAL C O 1
ATOM 3669 N N . THR C 1 100 ? 23.092 36.943 34.861 1.00 85.30 98 THR C N 1
ATOM 3670 C CA . THR C 1 100 ? 23.819 38.211 34.984 1.00 87.55 98 THR C CA 1
ATOM 3671 C C . THR C 1 100 ? 23.027 39.077 35.974 1.00 92.49 98 THR C C 1
ATOM 3672 O O . THR C 1 100 ? 21.857 39.386 35.725 1.00 91.04 98 THR C O 1
ATOM 3676 N N . LEU C 1 101 ? 23.653 39.420 37.115 1.00 91.08 99 LEU C N 1
ATOM 3677 C CA . LEU C 1 101 ? 23.035 40.199 38.186 1.00 91.72 99 LEU C CA 1
ATOM 3678 C C . LEU C 1 101 ? 22.732 41.627 37.735 1.00 96.41 99 LEU C C 1
ATOM 3679 O O . LEU C 1 101 ? 23.649 42.419 37.504 1.00 97.70 99 LEU C O 1
ATOM 3684 N N . GLY C 1 102 ? 21.439 41.917 37.591 1.00 91.77 100 GLY C N 1
ATOM 3685 C CA . GLY C 1 102 ? 20.940 43.217 37.158 1.00 92.04 100 GLY C CA 1
ATOM 3686 C C . GLY C 1 102 ? 20.270 43.212 35.798 1.00 94.25 100 GLY C C 1
ATOM 3687 O O . GLY C 1 102 ? 19.556 44.162 35.461 1.00 93.78 100 GLY C O 1
ATOM 3688 N N . GLN C 1 103 ? 20.513 42.151 34.999 1.00 89.39 101 GLN C N 1
ATOM 3689 C CA . GLN C 1 103 ? 19.938 41.973 33.662 1.00 87.21 101 GLN C CA 1
ATOM 3690 C C . GLN C 1 103 ? 18.746 40.998 33.746 1.00 88.31 101 GLN C C 1
ATOM 3691 O O . GLN C 1 103 ? 18.902 39.917 34.319 1.00 87.72 101 GLN C O 1
ATOM 3697 N N . PRO C 1 104 ? 17.550 41.368 33.211 1.00 82.61 102 PRO C N 1
ATOM 3698 C CA . PRO C 1 104 ? 16.368 40.489 33.337 1.00 80.06 102 PRO C CA 1
ATOM 3699 C C . PRO C 1 104 ? 16.536 39.089 32.751 1.00 80.65 102 PRO C C 1
ATOM 3700 O O . PRO C 1 104 ? 17.276 38.890 31.785 1.00 80.24 102 PRO C O 1
ATOM 3704 N N . ASN C 1 105 ? 15.841 38.117 33.365 1.00 74.52 103 ASN C N 1
ATOM 3705 C CA . ASN C 1 105 ? 15.856 36.711 32.973 1.00 71.95 103 ASN C CA 1
ATOM 3706 C C . ASN C 1 105 ? 14.527 36.035 33.309 1.00 72.88 103 ASN C C 1
ATOM 3707 O O . ASN C 1 105 ? 13.659 36.639 33.943 1.00 72.63 103 ASN C O 1
ATOM 3712 N N . ILE C 1 106 ? 14.366 34.785 32.854 1.00 67.10 104 ILE C N 1
ATOM 3713 C CA . ILE C 1 106 ? 13.194 33.947 33.089 1.00 64.93 104 ILE C CA 1
ATOM 3714 C C . ILE C 1 106 ? 13.665 32.609 33.662 1.00 67.95 104 ILE C C 1
ATOM 3715 O O . ILE C 1 106 ? 14.534 31.958 33.078 1.00 66.74 104 ILE C O 1
ATOM 3720 N N . LEU C 1 107 ? 13.097 32.217 34.808 1.00 65.10 105 LEU C N 1
ATOM 3721 C CA . LEU C 1 107 ? 13.363 30.928 35.433 1.00 65.00 105 LEU C CA 1
ATOM 3722 C C . LEU C 1 107 ? 12.397 29.903 34.853 1.00 66.86 105 LEU C C 1
ATOM 3723 O O . LEU C 1 107 ? 11.208 30.194 34.714 1.00 65.92 105 LEU C O 1
ATOM 3728 N N . ILE C 1 108 ? 12.905 28.730 34.469 1.00 62.42 106 ILE C N 1
ATOM 3729 C CA . ILE C 1 108 ? 12.087 27.692 33.852 1.00 60.62 106 ILE C CA 1
ATOM 3730 C C . ILE C 1 108 ? 12.051 26.449 34.738 1.00 66.58 106 ILE C C 1
ATOM 3731 O O . ILE C 1 108 ? 13.098 25.970 35.176 1.00 67.23 106 ILE C O 1
ATOM 3736 N N . CYS C 1 109 ? 10.830 25.933 34.988 1.00 63.88 107 CYS C N 1
ATOM 3737 C CA . CYS C 1 109 ? 10.574 24.726 35.776 1.00 64.73 107 CYS C CA 1
ATOM 3738 C C . CYS C 1 109 ? 9.986 23.649 34.855 1.00 65.67 107 CYS C C 1
ATOM 3739 O O . CYS C 1 109 ? 8.864 23.802 34.364 1.00 64.02 107 CYS C O 1
ATOM 3742 N N . LEU C 1 110 ? 10.767 22.586 34.583 1.00 61.13 108 LEU C N 1
ATOM 3743 C CA . LEU C 1 110 ? 10.356 21.485 33.706 1.00 58.87 108 LEU C CA 1
ATOM 3744 C C . LEU C 1 110 ? 9.877 20.305 34.536 1.00 61.20 108 LEU C C 1
ATOM 3745 O O . LEU C 1 110 ? 10.688 19.606 35.147 1.00 61.48 108 LEU C O 1
ATOM 3750 N N . VAL C 1 111 ? 8.553 20.101 34.566 1.00 56.29 109 VAL C N 1
ATOM 3751 C CA . VAL C 1 111 ? 7.926 18.992 35.284 1.00 56.10 109 VAL C CA 1
ATOM 3752 C C . VAL C 1 111 ? 7.643 17.918 34.240 1.00 58.04 109 VAL C C 1
ATOM 3753 O O . VAL C 1 111 ? 6.770 18.083 33.391 1.00 55.75 109 VAL C O 1
ATOM 3757 N N . ASP C 1 112 ? 8.470 16.873 34.251 1.00 55.39 110 ASP C N 1
ATOM 3758 C CA . ASP C 1 112 ? 8.432 15.751 33.322 1.00 54.43 110 ASP C CA 1
ATOM 3759 C C . ASP C 1 112 ? 7.855 14.514 34.020 1.00 58.36 110 ASP C C 1
ATOM 3760 O O . ASP C 1 112 ? 7.810 14.476 35.249 1.00 58.57 110 ASP C O 1
ATOM 3765 N N . ASN C 1 113 ? 7.403 13.516 33.228 1.00 54.29 111 ASN C N 1
ATOM 3766 C CA . ASN C 1 113 ? 6.816 12.241 33.665 1.00 54.41 111 ASN C CA 1
ATOM 3767 C C . ASN C 1 113 ? 5.553 12.461 34.551 1.00 57.58 111 ASN C C 1
ATOM 3768 O O . ASN C 1 113 ? 5.333 11.749 35.538 1.00 58.19 111 ASN C O 1
ATOM 3773 N N . ILE C 1 114 ? 4.710 13.436 34.159 1.00 52.86 112 ILE C N 1
ATOM 3774 C CA . ILE C 1 114 ? 3.453 13.741 34.845 1.00 52.79 112 ILE C CA 1
ATOM 3775 C C . ILE C 1 114 ? 2.394 12.752 34.390 1.00 56.62 112 ILE C C 1
ATOM 3776 O O . ILE C 1 114 ? 2.031 12.734 33.210 1.00 53.95 112 ILE C O 1
ATOM 3781 N N . PHE C 1 115 ? 1.894 11.941 35.326 1.00 56.06 113 PHE C N 1
ATOM 3782 C CA . PHE C 1 115 ? 0.801 11.021 35.056 1.00 56.62 113 PHE C CA 1
ATOM 3783 C C . PHE C 1 115 ? 0.092 10.634 36.350 1.00 62.36 113 PHE C C 1
ATOM 3784 O O . PHE C 1 115 ? 0.736 10.107 37.257 1.00 63.35 113 PHE C O 1
ATOM 3792 N N . PRO C 1 116 ? -1.229 10.903 36.469 1.00 59.28 114 PRO C N 1
ATOM 3793 C CA . PRO C 1 116 ? -2.134 11.508 35.468 1.00 57.99 114 PRO C CA 1
ATOM 3794 C C . PRO C 1 116 ? -1.936 13.030 35.304 1.00 61.25 114 PRO C C 1
ATOM 3795 O O . PRO C 1 116 ? -1.250 13.628 36.134 1.00 61.35 114 PRO C O 1
ATOM 3799 N N . PRO C 1 117 ? -2.487 13.676 34.239 1.00 56.78 115 PRO C N 1
ATOM 3800 C CA . PRO C 1 117 ? -2.269 15.123 34.063 1.00 56.18 115 PRO C CA 1
ATOM 3801 C C . PRO C 1 117 ? -3.109 15.995 35.013 1.00 61.67 115 PRO C C 1
ATOM 3802 O O . PRO C 1 117 ? -4.042 16.690 34.593 1.00 60.67 115 PRO C O 1
ATOM 3806 N N . VAL C 1 118 ? -2.753 15.950 36.310 1.00 60.32 116 VAL C N 1
ATOM 3807 C CA . VAL C 1 118 ? -3.322 16.720 37.423 1.00 61.61 116 VAL C CA 1
ATOM 3808 C C . VAL C 1 118 ? -2.135 17.121 38.306 1.00 67.04 116 VAL C C 1
ATOM 3809 O O . VAL C 1 118 ? -1.620 16.295 39.071 1.00 67.77 116 VAL C O 1
ATOM 3813 N N . VAL C 1 119 ? -1.669 18.374 38.153 1.00 63.34 117 VAL C N 1
ATOM 3814 C CA . VAL C 1 119 ? -0.515 18.888 38.885 1.00 64.19 117 VAL C CA 1
ATOM 3815 C C . VAL C 1 119 ? -0.702 20.390 39.220 1.00 69.23 117 VAL C C 1
ATOM 3816 O O . VAL C 1 119 ? -1.488 21.087 38.568 1.00 68.18 117 VAL C O 1
ATOM 3820 N N . ASN C 1 120 ? 0.020 20.857 40.258 1.00 67.35 118 ASN C N 1
ATOM 3821 C CA . ASN C 1 120 ? 0.047 22.239 40.736 1.00 67.90 118 ASN C CA 1
ATOM 3822 C C . ASN C 1 120 ? 1.484 22.742 40.758 1.00 71.54 118 ASN C C 1
ATOM 3823 O O . ASN C 1 120 ? 2.303 22.210 41.516 1.00 72.72 118 ASN C O 1
ATOM 3828 N N . ILE C 1 121 ? 1.807 23.746 39.929 1.00 66.08 119 ILE C N 1
ATOM 3829 C CA . ILE C 1 121 ? 3.163 24.292 39.913 1.00 65.52 119 ILE C CA 1
ATOM 3830 C C . ILE C 1 121 ? 3.102 25.725 40.420 1.00 69.51 119 ILE C C 1
ATOM 3831 O O . ILE C 1 121 ? 2.543 26.609 39.765 1.00 67.80 119 ILE C O 1
ATOM 3836 N N . THR C 1 122 ? 3.660 25.920 41.622 1.00 68.05 120 THR C N 1
ATOM 3837 C CA . THR C 1 122 ? 3.745 27.193 42.335 1.00 69.34 120 THR C CA 1
ATOM 3838 C C . THR C 1 122 ? 5.216 27.583 42.459 1.00 74.16 120 THR C C 1
ATOM 3839 O O . THR C 1 122 ? 6.079 26.703 42.485 1.00 73.44 120 THR C O 1
ATOM 3843 N N . TRP C 1 123 ? 5.498 28.893 42.528 1.00 72.11 121 TRP C N 1
ATOM 3844 C CA . TRP C 1 123 ? 6.852 29.419 42.693 1.00 73.13 121 TRP C CA 1
ATOM 3845 C C . TRP C 1 123 ? 7.016 30.048 44.070 1.00 79.89 121 TRP C C 1
ATOM 3846 O O . TRP C 1 123 ? 6.039 30.537 44.639 1.00 80.00 121 TRP C O 1
ATOM 3857 N N . LEU C 1 124 ? 8.253 30.045 44.600 1.00 78.74 122 LEU C N 1
ATOM 3858 C CA . LEU C 1 124 ? 8.572 30.598 45.915 1.00 81.35 122 LEU C CA 1
ATOM 3859 C C . LEU C 1 124 ? 9.829 31.472 45.891 1.00 87.51 122 LEU C C 1
ATOM 3860 O O . LEU C 1 124 ? 10.924 30.965 45.626 1.00 86.68 122 LEU C O 1
ATOM 3865 N N . SER C 1 125 ? 9.668 32.753 46.181 1.00 86.55 123 SER C N 1
ATOM 3866 C CA . SER C 1 125 ? 10.819 33.615 46.327 1.00 88.21 123 SER C CA 1
ATOM 3867 C C . SER C 1 125 ? 11.177 33.762 47.789 1.00 95.37 123 SER C C 1
ATOM 3868 O O . SER C 1 125 ? 10.439 34.324 48.572 1.00 95.69 123 SER C O 1
ATOM 3871 N N . ASN C 1 126 ? 12.315 33.203 48.152 1.00 94.08 124 ASN C N 1
ATOM 3872 C CA . ASN C 1 126 ? 12.844 33.363 49.479 1.00 97.12 124 ASN C CA 1
ATOM 3873 C C . ASN C 1 126 ? 11.795 32.961 50.479 1.00 102.82 124 ASN C C 1
ATOM 3874 O O . ASN C 1 126 ? 11.668 33.547 51.537 1.00 104.94 124 ASN C O 1
ATOM 3879 N N . GLY C 1 127 ? 11.049 31.937 50.128 1.00 97.97 125 GLY C N 1
ATOM 3880 C CA . GLY C 1 127 ? 10.208 31.226 51.059 1.00 99.00 125 GLY C CA 1
ATOM 3881 C C . GLY C 1 127 ? 8.760 31.612 51.158 1.00 103.61 125 GLY C C 1
ATOM 3882 O O . GLY C 1 127 ? 7.972 30.775 51.539 1.00 103.33 125 GLY C O 1
ATOM 3883 N N . HIS C 1 128 ? 8.375 32.809 50.741 1.00 100.53 126 HIS C N 1
ATOM 3884 C CA . HIS C 1 128 ? 6.966 33.041 50.403 1.00 99.59 126 HIS C CA 1
ATOM 3885 C C . HIS C 1 128 ? 6.644 32.789 48.924 1.00 100.45 126 HIS C C 1
ATOM 3886 O O . HIS C 1 128 ? 7.544 32.761 48.086 1.00 98.63 126 HIS C O 1
ATOM 3893 N N . SER C 1 129 ? 5.339 32.610 48.622 1.00 96.27 127 SER C N 1
ATOM 3894 C CA . SER C 1 129 ? 4.791 32.337 47.288 1.00 93.44 127 SER C CA 1
ATOM 3895 C C . SER C 1 129 ? 4.798 33.575 46.388 1.00 95.68 127 SER C C 1
ATOM 3896 O O . SER C 1 129 ? 4.734 34.702 46.882 1.00 96.52 127 SER C O 1
ATOM 3899 N N . VAL C 1 130 ? 4.865 33.347 45.059 1.00 89.80 128 VAL C N 1
ATOM 3900 C CA . VAL C 1 130 ? 4.886 34.389 44.027 1.00 88.63 128 VAL C CA 1
ATOM 3901 C C . VAL C 1 130 ? 3.736 34.154 43.044 1.00 90.49 128 VAL C C 1
ATOM 3902 O O . VAL C 1 130 ? 3.546 33.033 42.560 1.00 88.65 128 VAL C O 1
ATOM 3906 N N . THR C 1 131 ? 2.984 35.227 42.751 1.00 86.94 129 THR C N 1
ATOM 3907 C CA . THR C 1 131 ? 1.853 35.219 41.823 1.00 85.07 129 THR C CA 1
ATOM 3908 C C . THR C 1 131 ? 2.207 36.019 40.548 1.00 86.98 129 THR C C 1
ATOM 3909 O O . THR C 1 131 ? 1.864 35.581 39.446 1.00 84.57 129 THR C O 1
ATOM 3913 N N . GLU C 1 132 ? 2.899 37.171 40.704 1.00 84.07 130 GLU C N 1
ATOM 3914 C CA . GLU C 1 132 ? 3.296 38.066 39.614 1.00 82.81 130 GLU C CA 1
ATOM 3915 C C . GLU C 1 132 ? 4.456 37.494 38.794 1.00 83.27 130 GLU C C 1
ATOM 3916 O O . GLU C 1 132 ? 5.465 37.065 39.357 1.00 83.45 130 GLU C O 1
ATOM 3922 N N . GLY C 1 133 ? 4.295 37.516 37.472 1.00 76.65 131 GLY C N 1
ATOM 3923 C CA . GLY C 1 133 ? 5.285 37.028 36.518 1.00 74.49 131 GLY C CA 1
ATOM 3924 C C . GLY C 1 133 ? 5.319 35.520 36.371 1.00 75.20 131 GLY C C 1
ATOM 3925 O O . GLY C 1 133 ? 6.349 34.958 35.988 1.00 74.04 131 GLY C O 1
ATOM 3926 N N . VAL C 1 134 ? 4.189 34.853 36.665 1.00 69.95 132 VAL C N 1
ATOM 3927 C CA . VAL C 1 134 ? 4.074 33.398 36.575 1.00 67.78 132 VAL C CA 1
ATOM 3928 C C . VAL C 1 134 ? 3.144 33.028 35.419 1.00 68.94 132 VAL C C 1
ATOM 3929 O O . VAL C 1 134 ? 2.010 33.514 35.340 1.00 68.32 132 VAL C O 1
ATOM 3933 N N . SER C 1 135 ? 3.643 32.161 34.531 1.00 63.55 133 SER C N 1
ATOM 3934 C CA . SER C 1 135 ? 2.924 31.613 33.383 1.00 61.47 133 SER C CA 1
ATOM 3935 C C . SER C 1 135 ? 3.295 30.135 33.238 1.00 64.72 133 SER C C 1
ATOM 3936 O O . SER C 1 135 ? 4.315 29.718 33.786 1.00 65.22 133 SER C O 1
ATOM 3939 N N . GLU C 1 136 ? 2.464 29.338 32.545 1.00 59.89 134 GLU C N 1
ATOM 3940 C CA . GLU C 1 136 ? 2.746 27.914 32.344 1.00 59.13 134 GLU C CA 1
ATOM 3941 C C . GLU C 1 136 ? 2.067 27.371 31.077 1.00 61.45 134 GLU C C 1
ATOM 3942 O O . GLU C 1 136 ? 0.927 27.733 30.772 1.00 61.29 134 GLU C O 1
ATOM 3948 N N . THR C 1 137 ? 2.776 26.482 30.358 1.00 56.28 135 THR C N 1
ATOM 3949 C CA . THR C 1 137 ? 2.290 25.831 29.136 1.00 54.52 135 THR C CA 1
ATOM 3950 C C . THR C 1 137 ? 1.201 24.799 29.474 1.00 57.29 135 THR C C 1
ATOM 3951 O O . THR C 1 137 ? 0.990 24.496 30.647 1.00 57.83 135 THR C O 1
ATOM 3955 N N . SER C 1 138 ? 0.521 24.250 28.450 1.00 51.80 136 SER C N 1
ATOM 3956 C CA . SER C 1 138 ? -0.479 23.203 28.641 1.00 51.03 136 SER C CA 1
ATOM 3957 C C . SER C 1 138 ? 0.228 21.873 28.900 1.00 54.33 136 SER C C 1
ATOM 3958 O O . SER C 1 138 ? 1.462 21.828 28.896 1.00 54.23 136 SER C O 1
ATOM 3961 N N . PHE C 1 139 ? -0.540 20.788 29.113 1.00 50.25 137 PHE C N 1
ATOM 3962 C CA . PHE C 1 139 ? 0.044 19.462 29.288 1.00 49.44 137 PHE C CA 1
ATOM 3963 C C . PHE C 1 139 ? 0.508 18.970 27.923 1.00 51.17 137 PHE C C 1
ATOM 3964 O O . PHE C 1 139 ? -0.314 18.699 27.039 1.00 49.86 137 PHE C O 1
ATOM 3972 N N . LEU C 1 140 ? 1.832 18.963 27.727 1.00 47.15 138 LEU C N 1
ATOM 3973 C CA . LEU C 1 140 ? 2.465 18.533 26.484 1.00 46.26 138 LEU C CA 1
ATOM 3974 C C . LEU C 1 140 ? 2.628 17.018 26.504 1.00 49.95 138 LEU C C 1
ATOM 3975 O O . LEU C 1 140 ? 2.993 16.451 27.535 1.00 50.62 138 LEU C O 1
ATOM 3980 N N . SER C 1 141 ? 2.296 16.359 25.380 1.00 45.07 139 SER C N 1
ATOM 3981 C CA . SER C 1 141 ? 2.306 14.906 25.257 1.00 44.38 139 SER C CA 1
ATOM 3982 C C . SER C 1 141 ? 3.704 14.324 25.086 1.00 47.80 139 SER C C 1
ATOM 3983 O O . SER C 1 141 ? 4.605 14.981 24.561 1.00 47.43 139 SER C O 1
ATOM 3986 N N . LYS C 1 142 ? 3.858 13.071 25.538 1.00 44.42 140 LYS C N 1
ATOM 3987 C CA . LYS C 1 142 ? 5.073 12.265 25.454 1.00 44.66 140 LYS C CA 1
ATOM 3988 C C . LYS C 1 142 ? 4.764 10.957 24.718 1.00 48.13 140 LYS C C 1
ATOM 3989 O O . LYS C 1 142 ? 3.617 10.503 24.744 1.00 46.97 140 LYS C O 1
ATOM 3995 N N . SER C 1 143 ? 5.782 10.359 24.060 1.00 45.52 141 SER C N 1
ATOM 3996 C CA . SER C 1 143 ? 5.675 9.098 23.304 1.00 45.65 141 SER C CA 1
ATOM 3997 C C . SER C 1 143 ? 5.197 7.929 24.187 1.00 50.45 141 SER C C 1
ATOM 3998 O O . SER C 1 143 ? 4.474 7.052 23.707 1.00 49.32 141 SER C O 1
ATOM 4001 N N . ASP C 1 144 ? 5.588 7.944 25.482 1.00 48.75 142 ASP C N 1
ATOM 4002 C CA . ASP C 1 144 ? 5.226 6.955 26.502 1.00 49.72 142 ASP C CA 1
ATOM 4003 C C . ASP C 1 144 ? 3.811 7.233 27.075 1.00 53.05 142 ASP C C 1
ATOM 4004 O O . ASP C 1 144 ? 3.430 6.654 28.098 1.00 53.95 142 ASP C O 1
ATOM 4009 N N . HIS C 1 145 ? 3.039 8.108 26.385 1.00 47.84 143 HIS C N 1
ATOM 4010 C CA . HIS C 1 145 ? 1.649 8.515 26.646 1.00 47.00 143 HIS C CA 1
ATOM 4011 C C . HIS C 1 145 ? 1.460 9.174 28.021 1.00 51.72 143 HIS C C 1
ATOM 4012 O O . HIS C 1 145 ? 0.334 9.233 28.535 1.00 51.26 143 HIS C O 1
ATOM 4019 N N . SER C 1 146 ? 2.560 9.723 28.580 1.00 48.53 144 SER C N 1
ATOM 4020 C CA . SER C 1 146 ? 2.542 10.501 29.811 1.00 48.44 144 SER C CA 1
ATOM 4021 C C . SER C 1 146 ? 2.613 11.971 29.398 1.00 51.92 144 SER C C 1
ATOM 4022 O O . SER C 1 146 ? 2.523 12.269 28.202 1.00 50.91 144 SER C O 1
ATOM 4025 N N . PHE C 1 147 ? 2.738 12.891 30.355 1.00 48.61 145 PHE C N 1
ATOM 4026 C CA . PHE C 1 147 ? 2.777 14.302 30.011 1.00 47.19 145 PHE C CA 1
ATOM 4027 C C . PHE C 1 147 ? 3.911 15.037 30.706 1.00 51.36 145 PHE C C 1
ATOM 4028 O O . PHE C 1 147 ? 4.555 14.507 31.613 1.00 52.03 145 PHE C O 1
ATOM 4036 N N . PHE C 1 148 ? 4.165 16.262 30.242 1.00 46.84 146 PHE C N 1
ATOM 4037 C CA . PHE C 1 148 ? 5.118 17.192 30.817 1.00 46.57 146 PHE C CA 1
ATOM 4038 C C . PHE C 1 148 ? 4.545 18.587 30.673 1.00 50.61 146 PHE C C 1
ATOM 4039 O O . PHE C 1 148 ? 3.799 18.854 29.729 1.00 48.78 146 PHE C O 1
ATOM 4047 N N . LYS C 1 149 ? 4.864 19.456 31.631 1.00 49.08 147 LYS C N 1
ATOM 4048 C CA . LYS C 1 149 ? 4.412 20.842 31.672 1.00 48.93 147 LYS C CA 1
ATOM 4049 C C . LYS C 1 149 ? 5.590 21.715 32.046 1.00 54.55 147 LYS C C 1
ATOM 4050 O O . LYS C 1 149 ? 6.442 21.283 32.824 1.00 54.97 147 LYS C O 1
ATOM 4056 N N . ILE C 1 150 ? 5.658 22.930 31.474 1.00 52.05 148 ILE C N 1
ATOM 4057 C CA . ILE C 1 150 ? 6.739 23.885 31.738 1.00 52.75 148 ILE C CA 1
ATOM 4058 C C . ILE C 1 150 ? 6.137 25.184 32.291 1.00 57.52 148 ILE C C 1
ATOM 4059 O O . ILE C 1 150 ? 5.150 25.682 31.751 1.00 56.46 148 ILE C O 1
ATOM 4064 N N . SER C 1 151 ? 6.736 25.707 33.383 1.00 55.85 149 SER C N 1
ATOM 4065 C CA . SER C 1 151 ? 6.344 26.947 34.057 1.00 56.49 149 SER C CA 1
ATOM 4066 C C . SER C 1 151 ? 7.436 27.997 33.911 1.00 61.15 149 SER C C 1
ATOM 4067 O O . SER C 1 151 ? 8.605 27.643 33.764 1.00 61.40 149 SER C O 1
ATOM 4070 N N . TYR C 1 152 ? 7.060 29.286 33.967 1.00 58.07 150 TYR C N 1
ATOM 4071 C CA . TYR C 1 152 ? 7.983 30.407 33.792 1.00 58.57 150 TYR C CA 1
ATOM 4072 C C . TYR C 1 152 ? 7.881 31.406 34.932 1.00 66.20 150 TYR C C 1
ATOM 4073 O O . TYR C 1 152 ? 6.839 31.502 35.582 1.00 66.26 150 TYR C O 1
ATOM 4082 N N . LEU C 1 153 ? 8.980 32.148 35.171 1.00 65.74 151 LEU C N 1
ATOM 4083 C CA . LEU C 1 153 ? 9.078 33.171 36.205 1.00 67.91 151 LEU C CA 1
ATOM 4084 C C . LEU C 1 153 ? 10.023 34.297 35.763 1.00 73.92 151 LEU C C 1
ATOM 4085 O O . LEU C 1 153 ? 11.247 34.144 35.813 1.00 74.21 151 LEU C O 1
ATOM 4090 N N . THR C 1 154 ? 9.433 35.429 35.334 1.00 71.90 152 THR C N 1
ATOM 4091 C CA . THR C 1 154 ? 10.151 36.636 34.908 1.00 73.13 152 THR C CA 1
ATOM 4092 C C . THR C 1 154 ? 10.674 37.337 36.162 1.00 79.28 152 THR C C 1
ATOM 4093 O O . THR C 1 154 ? 9.895 37.593 37.086 1.00 79.36 152 THR C O 1
ATOM 4097 N N . LEU C 1 155 ? 12.006 37.533 36.200 1.00 77.28 153 LEU C N 1
ATOM 4098 C CA . LEU C 1 155 ? 12.774 38.038 37.356 1.00 79.39 153 LEU C CA 1
ATOM 4099 C C . LEU C 1 155 ? 14.088 38.783 37.050 1.00 86.56 153 LEU C C 1
ATOM 4100 O O . LEU C 1 155 ? 14.589 38.733 35.942 1.00 85.35 153 LEU C O 1
ATOM 4105 N N . LEU C 1 156 ? 14.640 39.481 38.048 1.00 86.54 154 LEU C N 1
ATOM 4106 C CA . LEU C 1 156 ? 15.964 40.087 37.939 1.00 88.28 154 LEU C CA 1
ATOM 4107 C C . LEU C 1 156 ? 16.911 39.408 38.947 1.00 94.44 154 LEU C C 1
ATOM 4108 O O . LEU C 1 156 ? 16.654 39.459 40.156 1.00 95.37 154 LEU C O 1
ATOM 4113 N N . PRO C 1 157 ? 17.975 38.720 38.459 1.00 91.17 155 PRO C N 1
ATOM 4114 C CA . PRO C 1 157 ? 18.888 38.008 39.375 1.00 92.40 155 PRO C CA 1
ATOM 4115 C C . PRO C 1 157 ? 19.608 38.927 40.363 1.00 98.50 155 PRO C C 1
ATOM 4116 O O . PRO C 1 157 ? 20.168 39.953 39.975 1.00 98.56 155 PRO C O 1
ATOM 4120 N N . SER C 1 158 ? 19.568 38.542 41.649 1.00 96.66 156 SER C N 1
ATOM 4121 C CA . SER C 1 158 ? 20.185 39.252 42.769 1.00 99.39 156 SER C CA 1
ATOM 4122 C C . SER C 1 158 ? 20.829 38.261 43.744 1.00 105.56 156 SER C C 1
ATOM 4123 O O . SER C 1 158 ? 20.348 37.134 43.874 1.00 103.47 156 SER C O 1
ATOM 4126 N N . ALA C 1 159 ? 21.906 38.696 44.438 1.00 105.75 157 ALA C N 1
ATOM 4127 C CA . ALA C 1 159 ? 22.656 37.895 45.416 1.00 107.56 157 ALA C CA 1
ATOM 4128 C C . ALA C 1 159 ? 21.794 37.507 46.624 1.00 112.99 157 ALA C C 1
ATOM 4129 O O . ALA C 1 159 ? 22.032 36.460 47.233 1.00 113.46 157 ALA C O 1
ATOM 4131 N N . GLU C 1 160 ? 20.816 38.332 46.960 1.00 110.21 158 GLU C N 1
ATOM 4132 C CA . GLU C 1 160 ? 19.921 37.951 48.038 1.00 110.61 158 GLU C CA 1
ATOM 4133 C C . GLU C 1 160 ? 18.592 37.299 47.626 1.00 111.86 158 GLU C C 1
ATOM 4134 O O . GLU C 1 160 ? 17.942 36.695 48.468 1.00 111.10 158 GLU C O 1
ATOM 4136 N N . GLU C 1 161 ? 18.263 37.313 46.335 1.00 106.25 159 GLU C N 1
ATOM 4137 C CA . GLU C 1 161 ? 17.016 36.698 45.878 1.00 103.54 159 GLU C CA 1
ATOM 4138 C C . GLU C 1 161 ? 17.178 35.271 45.397 1.00 104.14 159 GLU C C 1
ATOM 4139 O O . GLU C 1 161 ? 17.738 35.018 44.354 1.00 102.04 159 GLU C O 1
ATOM 4145 N N . SER C 1 162 ? 16.609 34.352 46.150 1.00 99.71 160 SER C N 1
ATOM 4146 C CA . SER C 1 162 ? 16.714 32.926 45.939 1.00 98.02 160 SER C CA 1
ATOM 4147 C C . SER C 1 162 ? 15.336 32.341 45.660 1.00 98.89 160 SER C C 1
ATOM 4148 O O . SER C 1 162 ? 14.336 32.834 46.157 1.00 99.17 160 SER C O 1
ATOM 4151 N N . TYR C 1 163 ? 15.273 31.297 44.852 1.00 92.10 161 TYR C N 1
ATOM 4152 C CA . TYR C 1 163 ? 13.979 30.828 44.354 1.00 89.09 161 TYR C CA 1
ATOM 4153 C C . TYR C 1 163 ? 13.792 29.321 44.482 1.00 89.91 161 TYR C C 1
ATOM 4154 O O . TYR C 1 163 ? 14.765 28.565 44.486 1.00 89.38 161 TYR C O 1
ATOM 4163 N N . ASP C 1 164 ? 12.520 28.891 44.580 1.00 84.61 162 ASP C N 1
ATOM 4164 C CA . ASP C 1 164 ? 12.131 27.484 44.707 1.00 83.34 162 ASP C CA 1
ATOM 4165 C C . ASP C 1 164 ? 10.872 27.171 43.889 1.00 83.32 162 ASP C C 1
ATOM 4166 O O . ASP C 1 164 ? 9.937 27.971 43.853 1.00 82.45 162 ASP C O 1
ATOM 4171 N N . CYS C 1 165 ? 10.857 26.003 43.234 1.00 77.30 163 CYS C N 1
ATOM 4172 C CA . CYS C 1 165 ? 9.726 25.529 42.443 1.00 74.51 163 CYS C CA 1
ATOM 4173 C C . CYS C 1 165 ? 8.987 24.458 43.249 1.00 78.62 163 CYS C C 1
ATOM 4174 O O . CYS C 1 165 ? 9.577 23.425 43.573 1.00 78.67 163 CYS C O 1
ATOM 4177 N N . LYS C 1 166 ? 7.720 24.732 43.623 1.00 75.22 164 LYS C N 1
ATOM 4178 C CA . LYS C 1 166 ? 6.884 23.822 44.416 1.00 75.56 164 LYS C CA 1
ATOM 4179 C C . LYS C 1 166 ? 5.901 23.068 43.523 1.00 77.27 164 LYS C C 1
ATOM 4180 O O . LYS C 1 166 ? 5.023 23.673 42.900 1.00 76.05 164 LYS C O 1
ATOM 4182 N N . VAL C 1 167 ? 6.058 21.740 43.464 1.00 73.16 165 VAL C N 1
ATOM 4183 C CA . VAL C 1 167 ? 5.227 20.858 42.645 1.00 71.13 165 VAL C CA 1
ATOM 4184 C C . VAL C 1 167 ? 4.401 19.932 43.554 1.00 75.48 165 VAL C C 1
ATOM 4185 O O . VAL C 1 167 ? 4.958 19.249 44.414 1.00 76.30 165 VAL C O 1
ATOM 4189 N N . GLU C 1 168 ? 3.071 19.930 43.352 1.00 71.52 166 GLU C N 1
ATOM 4190 C CA . GLU C 1 168 ? 2.111 19.088 44.070 1.00 72.39 166 GLU C CA 1
ATOM 4191 C C . GLU C 1 168 ? 1.533 18.031 43.111 1.00 75.63 166 GLU C C 1
ATOM 4192 O O . GLU C 1 168 ? 0.867 18.391 42.136 1.00 73.60 166 GLU C O 1
ATOM 4198 N N . HIS C 1 169 ? 1.801 16.737 43.375 1.00 73.36 167 HIS C N 1
ATOM 4199 C CA . HIS C 1 169 ? 1.327 15.618 42.548 1.00 72.33 167 HIS C CA 1
ATOM 4200 C C . HIS C 1 169 ? 1.008 14.409 43.424 1.00 78.16 167 HIS C C 1
ATOM 4201 O O . HIS C 1 169 ? 1.668 14.204 44.446 1.00 79.77 167 HIS C O 1
ATOM 4208 N N . TRP C 1 170 ? 0.008 13.600 43.012 1.00 74.10 168 TRP C N 1
ATOM 4209 C CA . TRP C 1 170 ? -0.449 12.407 43.741 1.00 75.18 168 TRP C CA 1
ATOM 4210 C C . TRP C 1 170 ? 0.636 11.328 43.830 1.00 79.56 168 TRP C C 1
ATOM 4211 O O . TRP C 1 170 ? 0.651 10.565 44.797 1.00 80.98 168 TRP C O 1
ATOM 4222 N N . GLY C 1 171 ? 1.545 11.308 42.853 1.00 74.80 169 GLY C N 1
ATOM 4223 C CA . GLY C 1 171 ? 2.687 10.399 42.811 1.00 75.27 169 GLY C CA 1
ATOM 4224 C C . GLY C 1 171 ? 3.816 10.834 43.731 1.00 80.84 169 GLY C C 1
ATOM 4225 O O . GLY C 1 171 ? 4.925 10.296 43.652 1.00 80.78 169 GLY C O 1
ATOM 4226 N N . LEU C 1 172 ? 3.536 11.829 44.603 1.00 78.31 170 LEU C N 1
ATOM 4227 C CA . LEU C 1 172 ? 4.446 12.395 45.598 1.00 79.76 170 LEU C CA 1
ATOM 4228 C C . LEU C 1 172 ? 3.746 12.489 46.957 1.00 85.83 170 LEU C C 1
ATOM 4229 O O . LEU C 1 172 ? 2.696 13.134 47.064 1.00 85.32 170 LEU C O 1
ATOM 4234 N N . ASP C 1 173 ? 4.327 11.841 47.991 1.00 84.31 171 ASP C N 1
ATOM 4235 C CA . ASP C 1 173 ? 3.798 11.838 49.364 1.00 86.13 171 ASP C CA 1
ATOM 4236 C C . ASP C 1 173 ? 3.977 13.215 50.015 1.00 89.22 171 ASP C C 1
ATOM 4237 O O . ASP C 1 173 ? 3.093 13.674 50.742 1.00 89.11 171 ASP C O 1
ATOM 4242 N N . LYS C 1 174 ? 5.116 13.871 49.728 1.00 84.83 172 LYS C N 1
ATOM 4243 C CA . LYS C 1 174 ? 5.461 15.208 50.209 1.00 85.00 172 LYS C CA 1
ATOM 4244 C C . LYS C 1 174 ? 5.629 16.157 49.012 1.00 86.11 172 LYS C C 1
ATOM 4245 O O . LYS C 1 174 ? 6.121 15.705 47.972 1.00 84.45 172 LYS C O 1
ATOM 4247 N N . PRO C 1 175 ? 5.235 17.457 49.111 1.00 81.50 173 PRO C N 1
ATOM 4248 C CA . PRO C 1 175 ? 5.421 18.372 47.968 1.00 78.94 173 PRO C CA 1
ATOM 4249 C C . PRO C 1 175 ? 6.897 18.520 47.608 1.00 83.49 173 PRO C C 1
ATOM 4250 O O . PRO C 1 175 ? 7.728 18.730 48.497 1.00 85.57 173 PRO C O 1
ATOM 4254 N N . LEU C 1 176 ? 7.225 18.346 46.315 1.00 77.56 174 LEU C N 1
ATOM 4255 C CA . LEU C 1 176 ? 8.601 18.423 45.829 1.00 76.86 174 LEU C CA 1
ATOM 4256 C C . LEU C 1 176 ? 9.026 19.869 45.610 1.00 79.86 174 LEU C C 1
ATOM 4257 O O . LEU C 1 176 ? 8.364 20.614 44.882 1.00 77.47 174 LEU C O 1
ATOM 4262 N N . LEU C 1 177 ? 10.131 20.260 46.264 1.00 78.20 175 LEU C N 1
ATOM 4263 C CA . LEU C 1 177 ? 10.716 21.594 46.174 1.00 78.16 175 LEU C CA 1
ATOM 4264 C C . LEU C 1 177 ? 12.081 21.497 45.503 1.00 81.77 175 LEU C C 1
ATOM 4265 O O . LEU C 1 177 ? 12.992 20.853 46.037 1.00 82.90 175 LEU C O 1
ATOM 4270 N N . LYS C 1 178 ? 12.201 22.089 44.303 1.00 76.34 176 LYS C N 1
ATOM 4271 C CA . LYS C 1 178 ? 13.445 22.081 43.545 1.00 75.89 176 LYS C CA 1
ATOM 4272 C C . LYS C 1 178 ? 14.087 23.454 43.649 1.00 81.43 176 LYS C C 1
ATOM 4273 O O . LYS C 1 178 ? 13.623 24.420 43.036 1.00 79.89 176 LYS C O 1
ATOM 4279 N N . HIS C 1 179 ? 15.136 23.533 44.477 1.00 80.78 177 HIS C N 1
ATOM 4280 C CA . HIS C 1 179 ? 15.871 24.749 44.807 1.00 82.15 177 HIS C CA 1
ATOM 4281 C C . HIS C 1 179 ? 16.630 25.343 43.620 1.00 84.28 177 HIS C C 1
ATOM 4282 O O . HIS C 1 179 ? 17.031 24.623 42.704 1.00 82.40 177 HIS C O 1
ATOM 4289 N N . TRP C 1 180 ? 16.821 26.674 43.660 1.00 81.40 178 TRP C N 1
ATOM 4290 C CA . TRP C 1 180 ? 17.568 27.460 42.682 1.00 80.70 178 TRP C CA 1
ATOM 4291 C C . TRP C 1 180 ? 18.180 28.697 43.350 1.00 86.08 178 TRP C C 1
ATOM 4292 O O . TRP C 1 180 ? 17.547 29.325 44.204 1.00 86.27 178 TRP C O 1
ATOM 4303 N N . GLU C 1 181 ? 19.407 29.051 42.935 1.00 83.49 179 GLU C N 1
ATOM 4304 C CA . GLU C 1 181 ? 20.141 30.229 43.404 1.00 85.16 179 GLU C CA 1
ATOM 4305 C C . GLU C 1 181 ? 21.283 30.580 42.432 1.00 88.51 179 GLU C C 1
ATOM 4306 O O . GLU C 1 181 ? 21.908 29.667 41.882 1.00 87.41 179 GLU C O 1
ATOM 4312 N N . PRO C 1 182 ? 21.566 31.888 42.199 1.00 85.63 180 PRO C N 1
ATOM 4313 C CA . PRO C 1 182 ? 22.661 32.249 41.279 1.00 89.18 180 PRO C CA 1
ATOM 4314 C C . PRO C 1 182 ? 24.042 32.029 41.906 1.00 113.59 180 PRO C C 1
ATOM 4315 O O . PRO C 1 182 ? 24.737 31.064 41.580 1.00 68.75 180 PRO C O 1
ATOM 4319 N N . ASP D 2 27 ? -4.723 9.137 50.956 1.00 105.84 2 ASP D N 1
ATOM 4320 C CA . ASP D 2 27 ? -5.238 8.330 49.854 1.00 103.07 2 ASP D CA 1
ATOM 4321 C C . ASP D 2 27 ? -5.451 9.192 48.605 1.00 102.78 2 ASP D C 1
ATOM 4322 O O . ASP D 2 27 ? -6.166 10.197 48.667 1.00 102.34 2 ASP D O 1
ATOM 4324 N N . SER D 2 28 ? -4.815 8.802 47.479 1.00 95.97 3 SER D N 1
ATOM 4325 C CA . SER D 2 28 ? -4.906 9.510 46.195 1.00 91.96 3 SER D CA 1
ATOM 4326 C C . SER D 2 28 ? -6.296 9.320 45.550 1.00 93.22 3 SER D C 1
ATOM 4327 O O . SER D 2 28 ? -6.844 8.213 45.619 1.00 93.79 3 SER D O 1
ATOM 4330 N N . PRO D 2 29 ? -6.882 10.372 44.922 1.00 86.45 4 PRO D N 1
ATOM 4331 C CA . PRO D 2 29 ? -8.220 10.218 44.320 1.00 84.69 4 PRO D CA 1
ATOM 4332 C C . PRO D 2 29 ? -8.220 9.331 43.074 1.00 83.72 4 PRO D C 1
ATOM 4333 O O . PRO D 2 29 ? -7.235 9.286 42.333 1.00 81.02 4 PRO D O 1
ATOM 4337 N N . GLU D 2 30 ? -9.343 8.619 42.864 1.00 79.00 5 GLU D N 1
ATOM 4338 C CA . GLU D 2 30 ? -9.573 7.714 41.737 1.00 76.15 5 GLU D CA 1
ATOM 4339 C C . GLU D 2 30 ? -9.589 8.500 40.418 1.00 74.24 5 GLU D C 1
ATOM 4340 O O . GLU D 2 30 ? -10.253 9.538 40.332 1.00 73.38 5 GLU D O 1
ATOM 4346 N N . ASP D 2 31 ? -8.844 8.023 39.406 1.00 66.46 6 ASP D N 1
ATOM 4347 C CA . ASP D 2 31 ? -8.812 8.707 38.117 1.00 62.43 6 ASP D CA 1
ATOM 4348 C C . ASP D 2 31 ? -8.642 7.747 36.950 1.00 62.59 6 ASP D C 1
ATOM 4349 O O . ASP D 2 31 ? -7.737 6.908 36.940 1.00 62.06 6 ASP D O 1
ATOM 4354 N N . PHE D 2 32 ? -9.523 7.903 35.955 1.00 56.38 7 PHE D N 1
ATOM 4355 C CA . PHE D 2 32 ? -9.518 7.156 34.703 1.00 53.77 7 PHE D CA 1
ATOM 4356 C C . PHE D 2 32 ? -9.244 8.154 33.593 1.00 53.26 7 PHE D C 1
ATOM 4357 O O . PHE D 2 32 ? -9.933 9.168 33.495 1.00 51.75 7 PHE D O 1
ATOM 4365 N N . VAL D 2 33 ? -8.188 7.905 32.811 1.00 47.98 8 VAL D N 1
ATOM 4366 C CA . VAL D 2 33 ? -7.725 8.797 31.745 1.00 45.28 8 VAL D CA 1
ATOM 4367 C C . VAL D 2 33 ? -7.937 8.154 30.359 1.00 47.02 8 VAL D C 1
ATOM 4368 O O . VAL D 2 33 ? -7.841 6.935 30.213 1.00 46.75 8 VAL D O 1
ATOM 4372 N N . TYR D 2 34 ? -8.215 8.994 29.351 1.00 41.78 9 TYR D N 1
ATOM 4373 C CA . TYR D 2 34 ? -8.369 8.598 27.952 1.00 40.08 9 TYR D CA 1
ATOM 4374 C C . TYR D 2 34 ? -7.637 9.607 27.052 1.00 42.27 9 TYR D C 1
ATOM 4375 O O . TYR D 2 34 ? -7.714 10.813 27.300 1.00 42.67 9 TYR D O 1
ATOM 4384 N N . GLN D 2 35 ? -6.929 9.118 26.021 1.00 36.78 10 GLN D N 1
ATOM 4385 C CA . GLN D 2 35 ? -6.160 9.955 25.101 1.00 35.09 10 GLN D CA 1
ATOM 4386 C C . GLN D 2 35 ? -6.317 9.552 23.637 1.00 38.13 10 GLN D C 1
ATOM 4387 O O . GLN D 2 35 ? -6.357 8.363 23.317 1.00 37.70 10 GLN D O 1
ATOM 4393 N N . PHE D 2 36 ? -6.337 10.555 22.744 1.00 33.80 11 PHE D N 1
ATOM 4394 C CA . PHE D 2 36 ? -6.383 10.345 21.297 1.00 32.71 11 PHE D CA 1
ATOM 4395 C C . PHE D 2 36 ? -5.435 11.332 20.599 1.00 36.99 11 PHE D C 1
ATOM 4396 O O . PHE D 2 36 ? -5.432 12.522 20.915 1.00 36.86 11 PHE D O 1
ATOM 4404 N N . LYS D 2 37 ? -4.619 10.806 19.664 1.00 33.07 12 LYS D N 1
ATOM 4405 C CA . LYS D 2 37 ? -3.623 11.483 18.807 1.00 32.22 12 LYS D CA 1
ATOM 4406 C C . LYS D 2 37 ? -3.659 10.730 17.461 1.00 38.06 12 LYS D C 1
ATOM 4407 O O . LYS D 2 37 ? -3.735 9.522 17.541 1.00 38.98 12 LYS D O 1
ATOM 4413 N N . GLY D 2 38 ? -3.716 11.332 16.264 1.00 34.56 13 GLY D N 1
ATOM 4414 C CA . GLY D 2 38 ? -3.602 12.733 15.901 1.00 34.26 13 GLY D CA 1
ATOM 4415 C C . GLY D 2 38 ? -2.255 12.986 15.253 1.00 40.20 13 GLY D C 1
ATOM 4416 O O . GLY D 2 38 ? -2.031 14.039 14.658 1.00 40.27 13 GLY D O 1
ATOM 4417 N N . MET D 2 39 ? -1.360 11.994 15.332 1.00 37.90 14 MET D N 1
ATOM 4418 C CA . MET D 2 39 ? 0.037 12.088 14.921 1.00 37.79 14 MET D CA 1
ATOM 4419 C C . MET D 2 39 ? 0.315 11.905 13.418 1.00 39.22 14 MET D C 1
ATOM 4420 O O . MET D 2 39 ? -0.054 10.904 12.807 1.00 38.40 14 MET D O 1
ATOM 4425 N N . CYS D 2 40 ? 1.030 12.899 12.860 1.00 35.06 15 CYS D N 1
ATOM 4426 C CA . CYS D 2 40 ? 1.532 12.978 11.486 1.00 34.72 15 CYS D CA 1
ATOM 4427 C C . CYS D 2 40 ? 3.066 12.931 11.520 1.00 38.98 15 CYS D C 1
ATOM 4428 O O . CYS D 2 40 ? 3.678 13.580 12.374 1.00 37.96 15 CYS D O 1
ATOM 4431 N N . TYR D 2 41 ? 3.680 12.163 10.598 1.00 36.66 16 TYR D N 1
ATOM 4432 C CA . TYR D 2 41 ? 5.131 11.976 10.505 1.00 36.82 16 TYR D CA 1
ATOM 4433 C C . TYR D 2 41 ? 5.626 12.362 9.113 1.00 40.11 16 TYR D C 1
ATOM 4434 O O . TYR D 2 41 ? 5.264 11.705 8.133 1.00 41.42 16 TYR D O 1
ATOM 4443 N N . PHE D 2 42 ? 6.440 13.436 9.030 1.00 34.53 17 PHE D N 1
ATOM 4444 C CA . PHE D 2 42 ? 6.971 13.981 7.775 1.00 34.14 17 PHE D CA 1
ATOM 4445 C C . PHE D 2 42 ? 8.479 13.708 7.613 1.00 40.98 17 PHE D C 1
ATOM 4446 O O . PHE D 2 42 ? 9.242 13.852 8.570 1.00 40.54 17 PHE D O 1
ATOM 4454 N N . THR D 2 43 ? 8.896 13.311 6.391 1.00 40.10 18 THR D N 1
ATOM 4455 C CA . THR D 2 43 ? 10.287 12.985 6.027 1.00 41.58 18 THR D CA 1
ATOM 4456 C C . THR D 2 43 ? 10.567 13.447 4.582 1.00 48.06 18 THR D C 1
ATOM 4457 O O . THR D 2 43 ? 9.720 13.260 3.707 1.00 47.88 18 THR D O 1
ATOM 4461 N N . ASN D 2 44 ? 11.768 14.023 4.344 1.00 47.21 19 ASN D N 1
ATOM 4462 C CA . ASN D 2 44 ? 12.253 14.569 3.063 1.00 49.61 19 ASN D CA 1
ATOM 4463 C C . ASN D 2 44 ? 11.187 15.471 2.438 1.00 53.76 19 ASN D C 1
ATOM 4464 O O . ASN D 2 44 ? 10.791 15.289 1.280 1.00 54.52 19 ASN D O 1
ATOM 4469 N N . GLY D 2 45 ? 10.711 16.409 3.251 1.00 49.13 20 GLY D N 1
ATOM 4470 C CA . GLY D 2 45 ? 9.674 17.351 2.871 1.00 48.65 20 GLY D CA 1
ATOM 4471 C C . GLY D 2 45 ? 8.312 16.709 2.714 1.00 52.00 20 GLY D C 1
ATOM 4472 O O . GLY D 2 45 ? 7.736 16.197 3.679 1.00 50.40 20 GLY D O 1
ATOM 4473 N N . THR D 2 46 ? 7.809 16.713 1.473 1.00 49.77 21 THR D N 1
ATOM 4474 C CA . THR D 2 46 ? 6.479 16.226 1.094 1.00 49.55 21 THR D CA 1
ATOM 4475 C C . THR D 2 46 ? 6.472 14.804 0.491 1.00 54.27 21 THR D C 1
ATOM 4476 O O . THR D 2 46 ? 5.415 14.331 0.054 1.00 54.18 21 THR D O 1
ATOM 4480 N N . GLU D 2 47 ? 7.624 14.123 0.475 1.00 51.08 22 GLU D N 1
ATOM 4481 C CA . GLU D 2 47 ? 7.729 12.811 -0.159 1.00 51.82 22 GLU D CA 1
ATOM 4482 C C . GLU D 2 47 ? 7.344 11.633 0.755 1.00 52.68 22 GLU D C 1
ATOM 4483 O O . GLU D 2 47 ? 6.972 10.583 0.228 1.00 52.94 22 GLU D O 1
ATOM 4489 N N . ARG D 2 48 ? 7.425 11.797 2.091 1.00 46.20 23 ARG D N 1
ATOM 4490 C CA . ARG D 2 48 ? 7.072 10.735 3.039 1.00 44.43 23 ARG D CA 1
ATOM 4491 C C . ARG D 2 48 ? 6.115 11.272 4.105 1.00 43.69 23 ARG D C 1
ATOM 4492 O O . ARG D 2 48 ? 6.494 12.108 4.931 1.00 42.88 23 ARG D O 1
ATOM 4500 N N . VAL D 2 49 ? 4.861 10.802 4.051 1.00 37.11 24 VAL D N 1
ATOM 4501 C CA . VAL D 2 49 ? 3.799 11.187 4.977 1.00 34.44 24 VAL D CA 1
ATOM 4502 C C . VAL D 2 49 ? 3.205 9.936 5.613 1.00 36.96 24 VAL D C 1
ATOM 4503 O O . VAL D 2 49 ? 2.881 8.973 4.910 1.00 37.25 24 VAL D O 1
ATOM 4507 N N . ARG D 2 50 ? 3.058 9.960 6.943 1.00 31.60 25 ARG D N 1
ATOM 4508 C CA . ARG D 2 50 ? 2.495 8.856 7.706 1.00 31.22 25 ARG D CA 1
ATOM 4509 C C . ARG D 2 50 ? 1.541 9.380 8.772 1.00 35.44 25 ARG D C 1
ATOM 4510 O O . ARG D 2 50 ? 1.897 10.263 9.558 1.00 34.31 25 ARG D O 1
ATOM 4518 N N . LEU D 2 51 ? 0.327 8.821 8.796 1.00 32.61 26 LEU D N 1
ATOM 4519 C CA . LEU D 2 51 ? -0.686 9.167 9.784 1.00 31.42 26 LEU D CA 1
ATOM 4520 C C . LEU D 2 51 ? -0.827 7.992 10.731 1.00 35.73 26 LEU D C 1
ATOM 4521 O O . LEU D 2 51 ? -0.940 6.846 10.284 1.00 36.07 26 LEU D O 1
ATOM 4526 N N . VAL D 2 52 ? -0.758 8.280 12.040 1.00 31.50 27 VAL D N 1
ATOM 4527 C CA . VAL D 2 52 ? -0.904 7.299 13.110 1.00 31.50 27 VAL D CA 1
ATOM 4528 C C . VAL D 2 52 ? -1.918 7.852 14.121 1.00 35.82 27 VAL D C 1
ATOM 4529 O O . VAL D 2 52 ? -1.671 8.891 14.739 1.00 35.26 27 VAL D O 1
ATOM 4533 N N . THR D 2 53 ? -3.069 7.175 14.266 1.00 33.00 28 THR D N 1
ATOM 4534 C CA . THR D 2 53 ? -4.090 7.609 15.222 1.00 32.01 28 THR D CA 1
ATOM 4535 C C . THR D 2 53 ? -4.159 6.589 16.363 1.00 35.57 28 THR D C 1
ATOM 4536 O O . THR D 2 53 ? -4.743 5.520 16.220 1.00 36.70 28 THR D O 1
ATOM 4540 N N . ARG D 2 54 ? -3.505 6.935 17.475 1.00 30.17 29 ARG D N 1
ATOM 4541 C CA . ARG D 2 54 ? -3.381 6.198 18.728 1.00 30.14 29 ARG D CA 1
ATOM 4542 C C . ARG D 2 54 ? -4.594 6.431 19.648 1.00 33.06 29 ARG D C 1
ATOM 4543 O O . ARG D 2 54 ? -5.014 7.573 19.846 1.00 32.34 29 ARG D O 1
ATOM 4551 N N . TYR D 2 55 ? -5.154 5.343 20.196 1.00 28.93 30 TYR D N 1
ATOM 4552 C CA . TYR D 2 55 ? -6.273 5.365 21.142 1.00 28.69 30 TYR D CA 1
ATOM 4553 C C . TYR D 2 55 ? -5.711 4.818 22.441 1.00 33.81 30 TYR D C 1
ATOM 4554 O O . TYR D 2 55 ? -5.269 3.664 22.485 1.00 34.65 30 TYR D O 1
ATOM 4563 N N . ILE D 2 56 ? -5.592 5.689 23.456 1.00 29.89 31 ILE D N 1
ATOM 4564 C CA . ILE D 2 56 ? -4.943 5.342 24.718 1.00 30.57 31 ILE D CA 1
ATOM 4565 C C . ILE D 2 56 ? -5.904 5.407 25.914 1.00 35.92 31 ILE D C 1
ATOM 4566 O O . ILE D 2 56 ? -6.614 6.391 26.095 1.00 34.82 31 ILE D O 1
ATOM 4571 N N . TYR D 2 57 ? -5.897 4.346 26.735 1.00 34.62 32 TYR D N 1
ATOM 4572 C CA . TYR D 2 57 ? -6.618 4.273 28.006 1.00 36.24 32 TYR D CA 1
ATOM 4573 C C . TYR D 2 57 ? -5.545 4.318 29.095 1.00 42.27 32 TYR D C 1
ATOM 4574 O O . TYR D 2 57 ? -4.679 3.435 29.129 1.00 42.54 32 TYR D O 1
ATOM 4583 N N . ASN D 2 58 ? -5.561 5.382 29.937 1.00 39.05 33 ASN D N 1
ATOM 4584 C CA . ASN D 2 58 ? -4.534 5.671 30.943 1.00 39.96 33 ASN D CA 1
ATOM 4585 C C . ASN D 2 58 ? -3.221 5.842 30.150 1.00 44.29 33 ASN D C 1
ATOM 4586 O O . ASN D 2 58 ? -3.124 6.815 29.401 1.00 42.06 33 ASN D O 1
ATOM 4591 N N . ARG D 2 59 ? -2.278 4.880 30.211 1.00 43.29 34 ARG D N 1
ATOM 4592 C CA . ARG D 2 59 ? -1.034 4.946 29.426 1.00 42.61 34 ARG D CA 1
ATOM 4593 C C . ARG D 2 59 ? -0.946 3.767 28.448 1.00 46.77 34 ARG D C 1
ATOM 4594 O O . ARG D 2 59 ? 0.042 3.621 27.721 1.00 46.01 34 ARG D O 1
ATOM 4602 N N . GLU D 2 60 ? -2.007 2.950 28.417 1.00 43.94 35 GLU D N 1
ATOM 4603 C CA . GLU D 2 60 ? -2.107 1.777 27.566 1.00 44.04 35 GLU D CA 1
ATOM 4604 C C . GLU D 2 60 ? -2.740 2.148 26.227 1.00 46.07 35 GLU D C 1
ATOM 4605 O O . GLU D 2 60 ? -3.946 2.400 26.160 1.00 45.87 35 GLU D O 1
ATOM 4611 N N . GLU D 2 61 ? -1.917 2.187 25.165 1.00 40.81 36 GLU D N 1
ATOM 4612 C CA . GLU D 2 61 ? -2.381 2.447 23.802 1.00 39.12 36 GLU D CA 1
ATOM 4613 C C . GLU D 2 61 ? -3.012 1.139 23.308 1.00 44.13 36 GLU D C 1
ATOM 4614 O O . GLU D 2 61 ? -2.295 0.222 22.912 1.00 44.81 36 GLU D O 1
ATOM 4620 N N . TYR D 2 62 ? -4.343 1.019 23.433 1.00 40.47 37 TYR D N 1
ATOM 4621 C CA . TYR D 2 62 ? -5.049 -0.218 23.118 1.00 41.17 37 TYR D CA 1
ATOM 4622 C C . TYR D 2 62 ? -5.287 -0.438 21.621 1.00 43.51 37 TYR D C 1
ATOM 4623 O O . TYR D 2 62 ? -5.392 -1.596 21.195 1.00 44.44 37 TYR D O 1
ATOM 4632 N N . ALA D 2 63 ? -5.395 0.642 20.832 1.00 37.38 38 ALA D N 1
ATOM 4633 C CA . ALA D 2 63 ? -5.638 0.520 19.395 1.00 36.76 38 ALA D CA 1
ATOM 4634 C C . ALA D 2 63 ? -5.058 1.696 18.598 1.00 39.57 38 ALA D C 1
ATOM 4635 O O . ALA D 2 63 ? -4.987 2.824 19.095 1.00 38.13 38 ALA D O 1
ATOM 4637 N N . ARG D 2 64 ? -4.673 1.435 17.345 1.00 36.12 39 ARG D N 1
ATOM 4638 C CA . ARG D 2 64 ? -4.149 2.477 16.473 1.00 34.81 39 ARG D CA 1
ATOM 4639 C C . ARG D 2 64 ? -4.422 2.185 15.003 1.00 38.63 39 ARG D C 1
ATOM 4640 O O . ARG D 2 64 ? -4.581 1.024 14.599 1.00 40.26 39 ARG D O 1
ATOM 4648 N N . PHE D 2 65 ? -4.459 3.260 14.212 1.00 32.46 40 PHE D N 1
ATOM 4649 C CA . PHE D 2 65 ? -4.519 3.208 12.765 1.00 31.45 40 PHE D CA 1
ATOM 4650 C C . PHE D 2 65 ? -3.199 3.764 12.266 1.00 34.70 40 PHE D C 1
ATOM 4651 O O . PHE D 2 65 ? -2.794 4.844 12.686 1.00 33.88 40 PHE D O 1
ATOM 4659 N N . ASP D 2 66 ? -2.542 3.035 11.378 1.00 31.37 41 ASP D N 1
ATOM 4660 C CA . ASP D 2 66 ? -1.294 3.426 10.733 1.00 30.91 41 ASP D CA 1
ATOM 4661 C C . ASP D 2 66 ? -1.584 3.482 9.245 1.00 34.41 41 ASP D C 1
ATOM 4662 O O . ASP D 2 66 ? -2.121 2.515 8.705 1.00 35.88 41 ASP D O 1
ATOM 4667 N N . SER D 2 67 ? -1.283 4.608 8.586 1.00 29.86 42 SER D N 1
ATOM 4668 C CA . SER D 2 67 ? -1.550 4.771 7.152 1.00 30.12 42 SER D CA 1
ATOM 4669 C C . SER D 2 67 ? -0.764 3.741 6.319 1.00 36.60 42 SER D C 1
ATOM 4670 O O . SER D 2 67 ? -1.240 3.340 5.250 1.00 37.34 42 SER D O 1
ATOM 4673 N N . ASP D 2 68 ? 0.399 3.273 6.844 1.00 33.80 43 ASP D N 1
ATOM 4674 C CA . ASP D 2 68 ? 1.255 2.274 6.206 1.00 35.44 43 ASP D CA 1
ATOM 4675 C C . ASP D 2 68 ? 0.675 0.870 6.348 1.00 42.10 43 ASP D C 1
ATOM 4676 O O . ASP D 2 68 ? 0.904 0.044 5.465 1.00 44.88 43 ASP D O 1
ATOM 4681 N N . VAL D 2 69 ? -0.073 0.591 7.439 1.00 37.60 44 VAL D N 1
ATOM 4682 C CA . VAL D 2 69 ? -0.732 -0.711 7.657 1.00 38.29 44 VAL D CA 1
ATOM 4683 C C . VAL D 2 69 ? -2.041 -0.729 6.843 1.00 41.74 44 VAL D C 1
ATOM 4684 O O . VAL D 2 69 ? -2.329 -1.718 6.166 1.00 42.70 44 VAL D O 1
ATOM 4688 N N . GLY D 2 70 ? -2.791 0.374 6.906 1.00 36.35 45 GLY D N 1
ATOM 4689 C CA . GLY D 2 70 ? -4.031 0.565 6.165 1.00 36.46 45 GLY D CA 1
ATOM 4690 C C . GLY D 2 70 ? -5.306 0.256 6.916 1.00 41.17 45 GLY D C 1
ATOM 4691 O O . GLY D 2 70 ? -6.396 0.570 6.428 1.00 41.07 45 GLY D O 1
ATOM 4692 N N . VAL D 2 71 ? -5.191 -0.377 8.095 1.00 37.68 46 VAL D N 1
ATOM 4693 C CA . VAL D 2 71 ? -6.345 -0.747 8.922 1.00 37.30 46 VAL D CA 1
ATOM 4694 C C . VAL D 2 71 ? -6.088 -0.445 10.397 1.00 42.13 46 VAL D C 1
ATOM 4695 O O . VAL D 2 71 ? -4.949 -0.176 10.804 1.00 41.47 46 VAL D O 1
ATOM 4699 N N . TYR D 2 72 ? -7.159 -0.524 11.199 1.00 39.13 47 TYR D N 1
ATOM 4700 C CA . TYR D 2 72 ? -7.089 -0.375 12.641 1.00 38.53 47 TYR D CA 1
ATOM 4701 C C . TYR D 2 72 ? -6.470 -1.654 13.209 1.00 44.62 47 TYR D C 1
ATOM 4702 O O . TYR D 2 72 ? -6.588 -2.723 12.590 1.00 45.29 47 TYR D O 1
ATOM 4711 N N . ARG D 2 73 ? -5.763 -1.548 14.342 1.00 41.49 48 ARG D N 1
ATOM 4712 C CA . ARG D 2 73 ? -5.119 -2.723 14.934 1.00 42.86 48 ARG D CA 1
ATOM 4713 C C . ARG D 2 73 ? -5.268 -2.784 16.454 1.00 45.70 48 ARG D C 1
ATOM 4714 O O . ARG D 2 73 ? -5.353 -1.756 17.123 1.00 43.34 48 ARG D O 1
ATOM 4722 N N . ALA D 2 74 ? -5.301 -4.007 16.989 1.00 44.09 49 ALA D N 1
ATOM 4723 C CA . ALA D 2 74 ? -5.382 -4.249 18.424 1.00 44.36 49 ALA D CA 1
ATOM 4724 C C . ALA D 2 74 ? -3.962 -4.359 18.982 1.00 47.83 49 ALA D C 1
ATOM 4725 O O . ALA D 2 74 ? -3.226 -5.297 18.647 1.00 49.44 49 ALA D O 1
ATOM 4727 N N . VAL D 2 75 ? -3.557 -3.373 19.777 1.00 41.73 50 VAL D N 1
ATOM 4728 C CA . VAL D 2 75 ? -2.208 -3.343 20.346 1.00 41.56 50 VAL D CA 1
ATOM 4729 C C . VAL D 2 75 ? -2.179 -4.177 21.656 1.00 47.91 50 VAL D C 1
ATOM 4730 O O . VAL D 2 75 ? -1.164 -4.818 21.968 1.00 48.83 50 VAL D O 1
ATOM 4734 N N . THR D 2 76 ? -3.299 -4.159 22.408 1.00 43.80 51 THR D N 1
ATOM 4735 C CA . THR D 2 76 ? -3.460 -4.848 23.692 1.00 44.86 51 THR D CA 1
ATOM 4736 C C . THR D 2 76 ? -4.804 -5.615 23.715 1.00 49.18 51 THR D C 1
ATOM 4737 O O . THR D 2 76 ? -5.670 -5.295 22.893 1.00 48.12 51 THR D O 1
ATOM 4741 N N . PRO D 2 77 ? -5.039 -6.567 24.668 1.00 46.63 52 PRO D N 1
ATOM 4742 C CA . PRO D 2 77 ? -6.327 -7.303 24.693 1.00 47.48 52 PRO D CA 1
ATOM 4743 C C . PRO D 2 77 ? -7.597 -6.434 24.840 1.00 50.23 52 PRO D C 1
ATOM 4744 O O . PRO D 2 77 ? -8.709 -6.941 24.660 1.00 50.59 52 PRO D O 1
ATOM 4748 N N . LEU D 2 78 ? -7.436 -5.134 25.139 1.00 44.96 53 LEU D N 1
ATOM 4749 C CA . LEU D 2 78 ? -8.530 -4.159 25.258 1.00 43.46 53 LEU D CA 1
ATOM 4750 C C . LEU D 2 78 ? -8.911 -3.573 23.871 1.00 44.99 53 LEU D C 1
ATOM 4751 O O . LEU D 2 78 ? -9.967 -2.957 23.729 1.00 43.24 53 LEU D O 1
ATOM 4756 N N . GLY D 2 79 ? -8.044 -3.798 22.879 1.00 41.10 54 GLY D N 1
ATOM 4757 C CA . GLY D 2 79 ? -8.164 -3.320 21.503 1.00 39.04 54 GLY D CA 1
ATOM 4758 C C . GLY D 2 79 ? -9.138 -4.007 20.561 1.00 41.86 54 GLY D C 1
ATOM 4759 O O . GLY D 2 79 ? -9.810 -3.294 19.807 1.00 39.30 54 GLY D O 1
ATOM 4760 N N . PRO D 2 80 ? -9.238 -5.370 20.524 1.00 40.57 55 PRO D N 1
ATOM 4761 C CA . PRO D 2 80 ? -10.163 -6.021 19.572 1.00 41.10 55 PRO D CA 1
ATOM 4762 C C . PRO D 2 80 ? -11.619 -5.504 19.602 1.00 45.55 55 PRO D C 1
ATOM 4763 O O . PRO D 2 80 ? -12.115 -5.256 18.499 1.00 44.89 55 PRO D O 1
ATOM 4767 N N . PRO D 2 81 ? -12.320 -5.248 20.749 1.00 42.11 56 PRO D N 1
ATOM 4768 C CA . PRO D 2 81 ? -13.687 -4.698 20.644 1.00 41.85 56 PRO D CA 1
ATOM 4769 C C . PRO D 2 81 ? -13.758 -3.397 19.827 1.00 45.67 56 PRO D C 1
ATOM 4770 O O . PRO D 2 81 ? -14.768 -3.151 19.162 1.00 46.23 56 PRO D O 1
ATOM 4774 N N . ALA D 2 82 ? -12.680 -2.583 19.854 1.00 40.57 57 ALA D N 1
ATOM 4775 C CA . ALA D 2 82 ? -12.610 -1.324 19.126 1.00 38.15 57 ALA D CA 1
ATOM 4776 C C . ALA D 2 82 ? -12.141 -1.508 17.676 1.00 41.55 57 ALA D C 1
ATOM 4777 O O . ALA D 2 82 ? -12.810 -1.015 16.768 1.00 41.06 57 ALA D O 1
ATOM 4779 N N . ALA D 2 83 ? -10.992 -2.197 17.462 1.00 37.79 58 ALA D N 1
ATOM 4780 C CA . ALA D 2 83 ? -10.397 -2.415 16.140 1.00 37.21 58 ALA D CA 1
ATOM 4781 C C . ALA D 2 83 ? -11.346 -3.146 15.190 1.00 44.04 58 ALA D C 1
ATOM 4782 O O . ALA D 2 83 ? -11.587 -2.638 14.097 1.00 43.96 58 ALA D O 1
ATOM 4784 N N . GLU D 2 84 ? -11.915 -4.298 15.615 1.00 42.47 59 GLU D N 1
ATOM 4785 C CA . GLU D 2 84 ? -12.838 -5.120 14.813 1.00 44.02 59 GLU D CA 1
ATOM 4786 C C . GLU D 2 84 ? -14.115 -4.350 14.422 1.00 48.40 59 GLU D C 1
ATOM 4787 O O . GLU D 2 84 ? -14.567 -4.468 13.278 1.00 49.08 59 GLU D O 1
ATOM 4793 N N . TYR D 2 85 ? -14.673 -3.549 15.361 1.00 43.39 60 TYR D N 1
ATOM 4794 C CA . TYR D 2 85 ? -15.879 -2.757 15.130 1.00 42.12 60 TYR D CA 1
ATOM 4795 C C . TYR D 2 85 ? -15.615 -1.716 14.047 1.00 45.18 60 TYR D C 1
ATOM 4796 O O . TYR D 2 85 ? -16.408 -1.613 13.113 1.00 46.47 60 TYR D O 1
ATOM 4805 N N . TRP D 2 86 ? -14.485 -0.994 14.141 1.00 38.53 61 TRP D N 1
ATOM 4806 C CA . TRP D 2 86 ? -14.117 0.037 13.181 1.00 35.92 61 TRP D CA 1
ATOM 4807 C C . TRP D 2 86 ? -13.657 -0.564 11.825 1.00 38.92 61 TRP D C 1
ATOM 4808 O O . TRP D 2 86 ? -13.933 0.035 10.786 1.00 38.62 61 TRP D O 1
ATOM 4819 N N . ASN D 2 87 ? -13.012 -1.752 11.827 1.00 34.63 62 ASN D N 1
ATOM 4820 C CA . ASN D 2 87 ? -12.532 -2.415 10.605 1.00 34.13 62 ASN D CA 1
ATOM 4821 C C . ASN D 2 87 ? -13.672 -2.962 9.721 1.00 38.67 62 ASN D C 1
ATOM 4822 O O . ASN D 2 87 ? -13.495 -3.070 8.505 1.00 37.69 62 ASN D O 1
ATOM 4827 N N . SER D 2 88 ? -14.816 -3.336 10.332 1.00 36.51 63 SER D N 1
ATOM 4828 C CA . SER D 2 88 ? -15.977 -3.896 9.634 1.00 38.12 63 SER D CA 1
ATOM 4829 C C . SER D 2 88 ? -16.656 -2.885 8.694 1.00 43.30 63 SER D C 1
ATOM 4830 O O . SER D 2 88 ? -17.182 -3.281 7.650 1.00 45.20 63 SER D O 1
ATOM 4833 N N . GLN D 2 89 ? -16.653 -1.595 9.069 1.00 38.15 64 GLN D N 1
ATOM 4834 C CA . GLN D 2 89 ? -17.285 -0.512 8.312 1.00 37.09 64 GLN D CA 1
ATOM 4835 C C . GLN D 2 89 ? -16.326 0.104 7.269 1.00 39.44 64 GLN D C 1
ATOM 4836 O O . GLN D 2 89 ? -15.293 0.682 7.643 1.00 36.24 64 GLN D O 1
ATOM 4842 N N . LYS D 2 90 ? -16.695 0.000 5.961 1.00 36.99 65 LYS D N 1
ATOM 4843 C CA . LYS D 2 90 ? -15.927 0.559 4.836 1.00 36.18 65 LYS D CA 1
ATOM 4844 C C . LYS D 2 90 ? -15.803 2.072 4.985 1.00 40.02 65 LYS D C 1
ATOM 4845 O O . LYS D 2 90 ? -14.739 2.634 4.728 1.00 40.22 65 LYS D O 1
ATOM 4851 N N . GLU D 2 91 ? -16.891 2.714 5.439 1.00 36.30 66 GLU D N 1
ATOM 4852 C CA . GLU D 2 91 ? -17.035 4.145 5.698 1.00 34.52 66 GLU D CA 1
ATOM 4853 C C . GLU D 2 91 ? -15.983 4.616 6.686 1.00 35.32 66 GLU D C 1
ATOM 4854 O O . GLU D 2 91 ? -15.358 5.648 6.443 1.00 33.94 66 GLU D O 1
ATOM 4860 N N . VAL D 2 92 ? -15.784 3.858 7.791 1.00 30.76 67 VAL D N 1
ATOM 4861 C CA . VAL D 2 92 ? -14.810 4.181 8.844 1.00 28.66 67 VAL D CA 1
ATOM 4862 C C . VAL D 2 92 ? -13.389 4.080 8.276 1.00 31.64 67 VAL D C 1
ATOM 4863 O O . VAL D 2 92 ? -12.589 4.972 8.524 1.00 30.56 67 VAL D O 1
ATOM 4867 N N . LEU D 2 93 ? -13.093 3.058 7.463 1.00 29.09 68 LEU D N 1
ATOM 4868 C CA . LEU D 2 93 ? -11.766 2.933 6.865 1.00 28.71 68 LEU D CA 1
ATOM 4869 C C . LEU D 2 93 ? -11.535 4.045 5.851 1.00 33.41 68 LEU D C 1
ATOM 4870 O O . LEU D 2 93 ? -10.530 4.742 5.976 1.00 32.69 68 LEU D O 1
ATOM 4875 N N . GLU D 2 94 ? -12.496 4.285 4.923 1.00 30.61 69 GLU D N 1
ATOM 4876 C CA . GLU D 2 94 ? -12.411 5.359 3.917 1.00 30.07 69 GLU D CA 1
ATOM 4877 C C . GLU D 2 94 ? -12.166 6.764 4.550 1.00 31.74 69 GLU D C 1
ATOM 4878 O O . GLU D 2 94 ? -11.278 7.479 4.082 1.00 30.64 69 GLU D O 1
ATOM 4884 N N . ARG D 2 95 ? -12.923 7.134 5.618 1.00 27.42 70 ARG D N 1
ATOM 4885 C CA . ARG D 2 95 ? -12.785 8.427 6.309 1.00 25.79 70 ARG D CA 1
ATOM 4886 C C . ARG D 2 95 ? -11.464 8.529 7.064 1.00 27.86 70 ARG D C 1
ATOM 4887 O O . ARG D 2 95 ? -10.883 9.612 7.068 1.00 26.22 70 ARG D O 1
ATOM 4895 N N . THR D 2 96 ? -10.979 7.419 7.684 1.00 24.84 71 THR D N 1
ATOM 4896 C CA . THR D 2 96 ? -9.701 7.402 8.426 1.00 23.53 71 THR D CA 1
ATOM 4897 C C . THR D 2 96 ? -8.523 7.466 7.455 1.00 26.16 71 THR D C 1
ATOM 4898 O O . THR D 2 96 ? -7.597 8.243 7.670 1.00 24.60 71 THR D O 1
ATOM 4902 N N . ARG D 2 97 ? -8.580 6.678 6.376 1.00 24.01 72 ARG D N 1
ATOM 4903 C CA . ARG D 2 97 ? -7.559 6.634 5.328 1.00 24.58 72 ARG D CA 1
ATOM 4904 C C . ARG D 2 97 ? -7.381 7.986 4.646 1.00 30.00 72 ARG D C 1
ATOM 4905 O O . ARG D 2 97 ? -6.265 8.313 4.238 1.00 29.76 72 ARG D O 1
ATOM 4913 N N . ALA D 2 98 ? -8.479 8.772 4.537 1.00 27.61 73 ALA D N 1
ATOM 4914 C CA . ALA D 2 98 ? -8.506 10.098 3.917 1.00 27.29 73 ALA D CA 1
ATOM 4915 C C . ALA D 2 98 ? -7.746 11.143 4.716 1.00 31.15 73 ALA D C 1
ATOM 4916 O O . ALA D 2 98 ? -7.299 12.112 4.117 1.00 31.58 73 ALA D O 1
ATOM 4918 N N . GLU D 2 99 ? -7.593 10.958 6.050 1.00 28.22 74 GLU D N 1
ATOM 4919 C CA . GLU D 2 99 ? -6.926 11.902 6.969 1.00 27.56 74 GLU D CA 1
ATOM 4920 C C . GLU D 2 99 ? -5.424 12.086 6.660 1.00 33.43 74 GLU D C 1
ATOM 4921 O O . GLU D 2 99 ? -4.848 13.101 7.060 1.00 32.61 74 GLU D O 1
ATOM 4927 N N . LEU D 2 100 ? -4.807 11.152 5.906 1.00 31.98 75 LEU D N 1
ATOM 4928 C CA . LEU D 2 100 ? -3.415 11.286 5.471 1.00 32.48 75 LEU D CA 1
ATOM 4929 C C . LEU D 2 100 ? -3.281 12.534 4.593 1.00 38.86 75 LEU D C 1
ATOM 4930 O O . LEU D 2 100 ? -2.304 13.273 4.723 1.00 39.89 75 LEU D O 1
ATOM 4935 N N . ASP D 2 101 ? -4.282 12.778 3.729 1.00 35.13 76 ASP D N 1
ATOM 4936 C CA . ASP D 2 101 ? -4.300 13.914 2.828 1.00 35.51 76 ASP D CA 1
ATOM 4937 C C . ASP D 2 101 ? -4.981 15.125 3.459 1.00 38.10 76 ASP D C 1
ATOM 4938 O O . ASP D 2 101 ? -4.419 16.225 3.405 1.00 38.26 76 ASP D O 1
ATOM 4943 N N . THR D 2 102 ? -6.189 14.933 4.043 1.00 32.48 77 THR D N 1
ATOM 4944 C CA . THR D 2 102 ? -7.001 16.005 4.631 1.00 30.99 77 THR D CA 1
ATOM 4945 C C . THR D 2 102 ? -6.422 16.595 5.932 1.00 32.85 77 THR D C 1
ATOM 4946 O O . THR D 2 102 ? -6.782 17.720 6.266 1.00 32.48 77 THR D O 1
ATOM 4950 N N . VAL D 2 103 ? -5.567 15.863 6.671 1.00 28.31 78 VAL D N 1
ATOM 4951 C CA . VAL D 2 103 ? -5.006 16.401 7.911 1.00 27.32 78 VAL D CA 1
ATOM 4952 C C . VAL D 2 103 ? -3.492 16.567 7.769 1.00 33.60 78 VAL D C 1
ATOM 4953 O O . VAL D 2 103 ? -3.017 17.694 7.859 1.00 33.13 78 VAL D O 1
ATOM 4957 N N . CYS D 2 104 ? -2.738 15.470 7.556 1.00 32.60 79 CYS D N 1
ATOM 4958 C CA . CYS D 2 104 ? -1.271 15.491 7.468 1.00 32.99 79 CYS D CA 1
ATOM 4959 C C . CYS D 2 104 ? -0.768 16.335 6.307 1.00 36.22 79 CYS D C 1
ATOM 4960 O O . CYS D 2 104 ? -0.002 17.274 6.541 1.00 36.20 79 CYS D O 1
ATOM 4963 N N . ARG D 2 105 ? -1.176 16.009 5.069 1.00 32.19 80 ARG D N 1
ATOM 4964 C CA . ARG D 2 105 ? -0.708 16.738 3.893 1.00 32.69 80 ARG D CA 1
ATOM 4965 C C . ARG D 2 105 ? -1.231 18.187 3.874 1.00 36.82 80 ARG D C 1
ATOM 4966 O O . ARG D 2 105 ? -0.470 19.087 3.505 1.00 37.10 80 ARG D O 1
ATOM 4974 N N . HIS D 2 106 ? -2.487 18.417 4.338 1.00 32.86 81 HIS D N 1
ATOM 4975 C CA . HIS D 2 106 ? -3.118 19.744 4.405 1.00 32.48 81 HIS D CA 1
ATOM 4976 C C . HIS D 2 106 ? -2.340 20.663 5.339 1.00 35.69 81 HIS D C 1
ATOM 4977 O O . HIS D 2 106 ? -1.910 21.737 4.909 1.00 36.43 81 HIS D O 1
ATOM 4984 N N . ASN D 2 107 ? -2.132 20.232 6.598 1.00 30.94 82 ASN D N 1
ATOM 4985 C CA . ASN D 2 107 ? -1.422 21.012 7.616 1.00 30.33 82 ASN D CA 1
ATOM 4986 C C . ASN D 2 107 ? 0.061 21.240 7.288 1.00 35.64 82 ASN D C 1
ATOM 4987 O O . ASN D 2 107 ? 0.579 22.295 7.658 1.00 35.88 82 ASN D O 1
ATOM 4992 N N . TYR D 2 108 ? 0.726 20.322 6.548 1.00 32.43 83 TYR D N 1
ATOM 4993 C CA . TYR D 2 108 ? 2.132 20.537 6.171 1.00 32.66 83 TYR D CA 1
ATOM 4994 C C . TYR D 2 108 ? 2.290 21.795 5.329 1.00 38.40 83 TYR D C 1
ATOM 4995 O O . TYR D 2 108 ? 3.293 22.493 5.471 1.00 39.27 83 TYR D O 1
ATOM 5004 N N . GLN D 2 109 ? 1.293 22.095 4.477 1.00 35.04 84 GLN D N 1
ATOM 5005 C CA . GLN D 2 109 ? 1.295 23.288 3.638 1.00 35.90 84 GLN D CA 1
ATOM 5006 C C . GLN D 2 109 ? 1.202 24.531 4.504 1.00 40.35 84 GLN D C 1
ATOM 5007 O O . GLN D 2 109 ? 1.765 25.573 4.144 1.00 41.25 84 GLN D O 1
ATOM 5013 N N . LEU D 2 110 ? 0.514 24.415 5.661 1.00 35.72 85 LEU D N 1
ATOM 5014 C CA . LEU D 2 110 ? 0.382 25.518 6.612 1.00 34.90 85 LEU D CA 1
ATOM 5015 C C . LEU D 2 110 ? 1.714 25.690 7.342 1.00 38.83 85 LEU D C 1
ATOM 5016 O O . LEU D 2 110 ? 2.254 26.798 7.328 1.00 39.47 85 LEU D O 1
ATOM 5021 N N . GLU D 2 111 ? 2.295 24.573 7.866 1.00 33.62 86 GLU D N 1
ATOM 5022 C CA . GLU D 2 111 ? 3.587 24.551 8.568 1.00 32.91 86 GLU D CA 1
ATOM 5023 C C . GLU D 2 111 ? 4.702 25.181 7.718 1.00 37.94 86 GLU D C 1
ATOM 5024 O O . GLU D 2 111 ? 5.489 25.971 8.244 1.00 37.68 86 GLU D O 1
ATOM 5030 N N . LEU D 2 112 ? 4.727 24.877 6.400 1.00 35.15 87 LEU D N 1
ATOM 5031 C CA . LEU D 2 112 ? 5.696 25.401 5.435 1.00 36.30 87 LEU D CA 1
ATOM 5032 C C . LEU D 2 112 ? 5.710 26.920 5.381 1.00 43.09 87 LEU D C 1
ATOM 5033 O O . LEU D 2 112 ? 6.749 27.508 5.085 1.00 44.57 87 LEU D O 1
ATOM 5038 N N . ARG D 2 113 ? 4.556 27.549 5.645 1.00 40.30 88 ARG D N 1
ATOM 5039 C CA . ARG D 2 113 ? 4.364 29.001 5.615 1.00 41.22 88 ARG D CA 1
ATOM 5040 C C . ARG D 2 113 ? 4.433 29.628 7.017 1.00 45.19 88 ARG D C 1
ATOM 5041 O O . ARG D 2 113 ? 4.527 30.850 7.124 1.00 45.83 88 ARG D O 1
ATOM 5049 N N . THR D 2 114 ? 4.412 28.805 8.084 1.00 40.82 89 THR D N 1
ATOM 5050 C CA . THR D 2 114 ? 4.450 29.337 9.442 1.00 39.99 89 THR D CA 1
ATOM 5051 C C . THR D 2 114 ? 5.653 28.755 10.255 1.00 41.40 89 THR D C 1
ATOM 5052 O O . THR D 2 114 ? 6.700 29.405 10.295 1.00 41.73 89 THR D O 1
ATOM 5056 N N . THR D 2 115 ? 5.499 27.572 10.893 1.00 35.26 90 THR D N 1
ATOM 5057 C CA . THR D 2 115 ? 6.485 26.941 11.776 1.00 34.14 90 THR D CA 1
ATOM 5058 C C . THR D 2 115 ? 7.807 26.590 11.092 1.00 39.25 90 THR D C 1
ATOM 5059 O O . THR D 2 115 ? 8.857 26.803 11.701 1.00 40.04 90 THR D O 1
ATOM 5063 N N . LEU D 2 116 ? 7.769 26.054 9.853 1.00 35.20 91 LEU D N 1
ATOM 5064 C CA . LEU D 2 116 ? 8.986 25.661 9.124 1.00 34.92 91 LEU D CA 1
ATOM 5065 C C . LEU D 2 116 ? 9.777 26.873 8.597 1.00 39.03 91 LEU D C 1
ATOM 5066 O O . LEU D 2 116 ? 10.958 26.721 8.263 1.00 39.69 91 LEU D O 1
ATOM 5071 N N . GLN D 2 117 ? 9.145 28.066 8.550 1.00 34.56 92 GLN D N 1
ATOM 5072 C CA . GLN D 2 117 ? 9.814 29.288 8.118 1.00 35.55 92 GLN D CA 1
ATOM 5073 C C . GLN D 2 117 ? 10.437 30.008 9.304 1.00 40.26 92 GLN D C 1
ATOM 5074 O O . GLN D 2 117 ? 11.274 30.885 9.086 1.00 41.56 92 GLN D O 1
ATOM 5080 N N . ARG D 2 118 ? 10.066 29.626 10.552 1.00 36.22 93 ARG D N 1
ATOM 5081 C CA . ARG D 2 118 ? 10.601 30.232 11.781 1.00 37.11 93 ARG D CA 1
ATOM 5082 C C . ARG D 2 118 ? 12.112 30.021 11.881 1.00 43.84 93 ARG D C 1
ATOM 5083 O O . ARG D 2 118 ? 12.594 28.895 11.714 1.00 43.53 93 ARG D O 1
ATOM 5091 N N . ARG D 2 119 ? 12.850 31.118 12.123 1.00 42.46 94 ARG D N 1
ATOM 5092 C CA . ARG D 2 119 ? 14.305 31.123 12.272 1.00 44.14 94 ARG D CA 1
A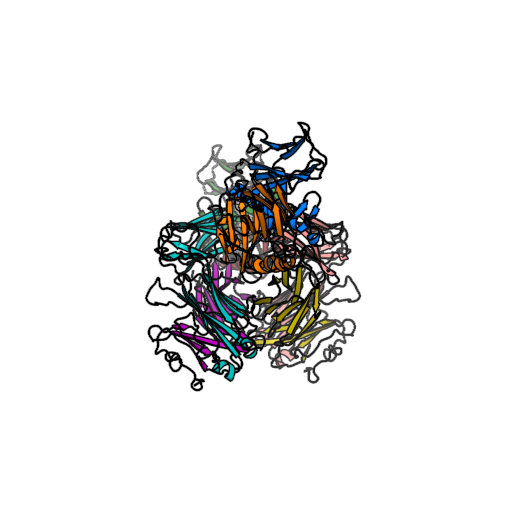TOM 5093 C C . ARG D 2 119 ? 14.711 32.126 13.363 1.00 50.26 94 ARG D C 1
ATOM 5094 O O . ARG D 2 119 ? 14.554 33.338 13.187 1.00 51.74 94 ARG D O 1
ATOM 5102 N N . VAL D 2 120 ? 15.209 31.610 14.495 1.00 46.56 95 VAL D N 1
ATOM 5103 C CA . VAL D 2 120 ? 15.659 32.411 15.635 1.00 47.67 95 VAL D CA 1
ATOM 5104 C C . VAL D 2 120 ? 17.159 32.128 15.846 1.00 53.30 95 VAL D C 1
ATOM 5105 O O . VAL D 2 120 ? 17.551 30.990 16.114 1.00 51.95 95 VAL D O 1
ATOM 5109 N N . GLU D 2 121 ? 17.986 33.170 15.683 1.00 52.71 96 GLU D N 1
ATOM 5110 C CA . GLU D 2 121 ? 19.444 33.112 15.803 1.00 54.43 96 GLU D CA 1
ATOM 5111 C C . GLU D 2 121 ? 19.892 32.913 17.268 1.00 58.33 96 GLU D C 1
ATOM 5112 O O . GLU D 2 121 ? 19.321 33.536 18.174 1.00 57.93 96 GLU D O 1
ATOM 5118 N N . PRO D 2 122 ? 20.910 32.054 17.524 1.00 54.67 97 PRO D N 1
ATOM 5119 C CA . PRO D 2 122 ? 21.341 31.832 18.914 1.00 55.08 97 PRO D CA 1
ATOM 5120 C C . PRO D 2 122 ? 22.260 32.927 19.446 1.00 62.18 97 PRO D C 1
ATOM 5121 O O . PRO D 2 122 ? 22.958 33.586 18.672 1.00 63.34 97 PRO D O 1
ATOM 5125 N N . THR D 2 123 ? 22.257 33.113 20.778 1.00 59.75 98 THR D N 1
ATOM 5126 C CA . THR D 2 123 ? 23.107 34.074 21.477 1.00 62.02 98 THR D CA 1
ATOM 5127 C C . THR D 2 123 ? 24.191 33.247 22.172 1.00 67.75 98 THR D C 1
ATOM 5128 O O . THR D 2 123 ? 23.918 32.539 23.146 1.00 66.81 98 THR D O 1
ATOM 5132 N N . VAL D 2 124 ? 25.412 33.312 21.625 1.00 66.25 99 VAL D N 1
ATOM 5133 C CA . VAL D 2 124 ? 26.560 32.550 22.094 1.00 67.26 99 VAL D CA 1
ATOM 5134 C C . VAL D 2 124 ? 27.444 33.415 22.991 1.00 74.11 99 VAL D C 1
ATOM 5135 O O . VAL D 2 124 ? 27.879 34.492 22.580 1.00 74.78 99 VAL D O 1
ATOM 5139 N N . THR D 2 125 ? 27.689 32.929 24.227 1.00 71.90 100 THR D N 1
ATOM 5140 C CA . THR D 2 125 ? 28.523 33.571 25.255 1.00 74.15 100 THR D CA 1
ATOM 5141 C C . THR D 2 125 ? 29.386 32.538 25.969 1.00 78.48 100 THR D C 1
ATOM 5142 O O . THR D 2 125 ? 28.963 31.391 26.128 1.00 76.32 100 THR D O 1
ATOM 5146 N N . ILE D 2 126 ? 30.579 32.954 26.423 1.00 77.35 101 ILE D N 1
ATOM 5147 C CA . ILE D 2 126 ? 31.494 32.098 27.179 1.00 78.28 101 ILE D CA 1
ATOM 5148 C C . ILE D 2 126 ? 31.661 32.711 28.578 1.00 84.61 101 ILE D C 1
ATOM 5149 O O . ILE D 2 126 ? 31.791 33.929 28.703 1.00 85.95 101 ILE D O 1
ATOM 5154 N N . SER D 2 127 ? 31.614 31.865 29.622 1.00 81.60 102 SER D N 1
ATOM 5155 C CA . SER D 2 127 ? 31.750 32.262 31.024 1.00 83.75 102 SER D CA 1
ATOM 5156 C C . SER D 2 127 ? 32.486 31.173 31.828 1.00 89.08 102 SER D C 1
ATOM 5157 O O . SER D 2 127 ? 32.183 29.989 31.654 1.00 87.15 102 SER D O 1
ATOM 5159 N N . PRO D 2 128 ? 33.453 31.530 32.707 1.00 88.78 103 PRO D N 1
ATOM 5160 C CA . PRO D 2 128 ? 34.166 30.490 33.468 1.00 93.20 103 PRO D CA 1
ATOM 5161 C C . PRO D 2 128 ? 33.392 30.059 34.713 1.00 125.20 103 PRO D C 1
ATOM 5162 O O . PRO D 2 128 ? 33.018 28.895 34.842 1.00 85.27 103 PRO D O 1
ATOM 5166 N N . LEU D 2 139 ? 35.844 23.835 32.963 1.00 100.54 114 LEU D N 1
ATOM 5167 C CA . LEU D 2 139 ? 36.267 25.122 33.517 1.00 102.47 114 LEU D CA 1
ATOM 5168 C C . LEU D 2 139 ? 35.597 26.294 32.771 1.00 104.84 114 LEU D C 1
ATOM 5169 O O . LEU D 2 139 ? 35.118 27.229 33.419 1.00 105.13 114 LEU D O 1
ATOM 5174 N N . LEU D 2 140 ? 35.560 26.235 31.419 1.00 99.18 115 LEU D N 1
ATOM 5175 C CA . LEU D 2 140 ? 34.937 27.246 30.555 1.00 97.18 115 LEU D CA 1
ATOM 5176 C C . LEU D 2 140 ? 33.754 26.626 29.794 1.00 97.12 115 LEU D C 1
ATOM 5177 O O . LEU D 2 140 ? 33.909 25.565 29.180 1.00 96.07 115 LEU D O 1
ATOM 5179 N N . VAL D 2 141 ? 32.570 27.272 29.858 1.00 90.86 116 VAL D N 1
ATOM 5180 C CA . VAL D 2 141 ? 31.351 26.772 29.211 1.00 86.97 116 VAL D CA 1
ATOM 5181 C C . VAL D 2 141 ? 30.857 27.745 28.123 1.00 88.43 116 VAL D C 1
ATOM 5182 O O . VAL D 2 141 ? 30.926 28.965 28.289 1.00 88.74 116 VAL D O 1
ATOM 5186 N N . CYS D 2 142 ? 30.349 27.176 27.016 1.00 82.42 117 CYS D N 1
ATOM 5187 C CA . CYS D 2 142 ? 29.776 27.907 25.885 1.00 80.55 117 CYS D CA 1
ATOM 5188 C C . CYS D 2 142 ? 28.250 27.850 25.993 1.00 80.40 117 CYS D C 1
ATOM 5189 O O . CYS D 2 142 ? 27.667 26.772 25.866 1.00 78.14 117 CYS D O 1
ATOM 5192 N N . SER D 2 143 ? 27.615 28.994 26.288 1.00 75.85 118 SER D N 1
ATOM 5193 C CA . SER D 2 143 ? 26.162 29.102 26.435 1.00 73.06 118 SER D CA 1
ATOM 5194 C C . SER D 2 143 ? 25.506 29.503 25.107 1.00 72.56 118 SER D C 1
ATOM 5195 O O . SER D 2 143 ? 25.618 30.656 24.679 1.00 72.96 118 SER D O 1
ATOM 5198 N N . VAL D 2 144 ? 24.849 28.535 24.449 1.00 64.76 119 VAL D N 1
ATOM 5199 C CA . VAL D 2 144 ? 24.133 28.737 23.185 1.00 62.32 119 VAL D CA 1
ATOM 5200 C C . VAL D 2 144 ? 22.645 28.865 23.563 1.00 64.12 119 VAL D C 1
ATOM 5201 O O . VAL D 2 144 ? 21.941 27.872 23.748 1.00 62.43 119 VAL D O 1
ATOM 5205 N N . THR D 2 145 ? 22.202 30.110 23.731 1.00 61.01 120 THR D N 1
ATOM 5206 C CA . THR D 2 145 ? 20.890 30.468 24.241 1.00 60.29 120 THR D CA 1
ATOM 5207 C C . THR D 2 145 ? 19.921 30.937 23.142 1.00 62.69 120 THR D C 1
ATOM 5208 O O . THR D 2 145 ? 20.326 31.623 22.204 1.00 62.88 120 THR D O 1
ATOM 5212 N N . ASP D 2 146 ? 18.630 30.542 23.305 1.00 57.49 121 ASP D N 1
ATOM 5213 C CA . ASP D 2 146 ? 17.429 30.875 22.531 1.00 55.97 121 ASP D CA 1
ATOM 5214 C C . ASP D 2 146 ? 17.604 30.770 21.010 1.00 58.10 121 ASP D C 1
ATOM 5215 O O . ASP D 2 146 ? 17.987 31.740 20.354 1.00 58.95 121 ASP D O 1
ATOM 5220 N N . PHE D 2 147 ? 17.266 29.600 20.448 1.00 52.28 122 PHE D N 1
ATOM 5221 C CA . PHE D 2 147 ? 17.361 29.356 19.008 1.00 50.95 122 PHE D CA 1
ATOM 5222 C C . PHE D 2 147 ? 16.269 28.387 18.512 1.00 51.57 122 PHE D C 1
ATOM 5223 O O . PHE D 2 147 ? 15.758 27.582 19.284 1.00 49.27 122 PHE D O 1
ATOM 5231 N N . TYR D 2 148 ? 15.895 28.512 17.223 1.00 47.58 123 TYR D N 1
ATOM 5232 C CA . TYR D 2 148 ? 14.898 27.683 16.531 1.00 45.66 123 TYR D CA 1
ATOM 5233 C C . TYR D 2 148 ? 15.194 27.681 15.020 1.00 50.43 123 TYR D C 1
ATOM 5234 O O . TYR D 2 148 ? 15.434 28.759 14.475 1.00 51.22 123 TYR D O 1
ATOM 5243 N N . PRO D 2 149 ? 15.244 26.523 14.312 1.00 46.48 124 PRO D N 1
ATOM 5244 C CA . PRO D 2 149 ? 14.953 25.142 14.751 1.00 44.93 124 PRO D CA 1
ATOM 5245 C C . PRO D 2 149 ? 16.012 24.510 15.664 1.00 49.08 124 PRO D C 1
ATOM 5246 O O . PRO D 2 149 ? 16.970 25.160 16.068 1.00 49.41 124 PRO D O 1
ATOM 5250 N N . ALA D 2 150 ? 15.800 23.229 15.998 1.00 45.49 125 ALA D N 1
ATOM 5251 C CA . ALA D 2 150 ? 16.624 22.414 16.888 1.00 45.68 125 ALA D CA 1
ATOM 5252 C C . ALA D 2 150 ? 18.049 22.127 16.356 1.00 50.12 125 ALA D C 1
ATOM 5253 O O . ALA D 2 150 ? 18.976 22.052 17.169 1.00 50.39 125 ALA D O 1
ATOM 5255 N N . GLN D 2 151 ? 18.212 21.955 15.059 1.00 46.59 126 GLN D N 1
ATOM 5256 C CA . GLN D 2 151 ? 19.504 21.667 14.472 1.00 47.50 126 GLN D CA 1
ATOM 5257 C C . GLN D 2 151 ? 20.604 22.598 14.900 1.00 52.43 126 GLN D C 1
ATOM 5258 O O . GLN D 2 151 ? 20.556 23.764 14.639 1.00 53.18 126 GLN D O 1
ATOM 5264 N N . ILE D 2 152 ? 21.615 22.056 15.545 1.00 48.97 127 ILE D N 1
ATOM 5265 C CA . ILE D 2 152 ? 22.740 22.833 16.063 1.00 49.95 127 ILE D CA 1
ATOM 5266 C C . ILE D 2 152 ? 24.014 21.975 16.078 1.00 55.38 127 ILE D C 1
ATOM 5267 O O . ILE D 2 152 ? 23.947 20.753 16.232 1.00 54.62 127 ILE D O 1
ATOM 5272 N N . LYS D 2 153 ? 25.165 22.632 15.889 1.00 54.32 128 LYS D N 1
ATOM 5273 C CA . LYS D 2 153 ? 26.497 22.037 15.921 1.00 56.01 128 LYS D CA 1
ATOM 5274 C C . LYS D 2 153 ? 27.427 23.023 16.612 1.00 63.48 128 LYS D C 1
ATOM 5275 O O . LYS D 2 153 ? 27.602 24.147 16.133 1.00 64.04 128 LYS D O 1
ATOM 5281 N N . VAL D 2 154 ? 27.976 22.618 17.769 1.00 61.88 129 VAL D N 1
ATOM 5282 C CA . VAL D 2 154 ? 28.896 23.430 18.572 1.00 63.88 129 VAL D CA 1
ATOM 5283 C C . VAL D 2 154 ? 30.263 22.707 18.643 1.00 71.03 129 VAL D C 1
ATOM 5284 O O . VAL D 2 154 ? 30.311 21.513 18.960 1.00 70.98 129 VAL D O 1
ATOM 5288 N N . ARG D 2 155 ? 31.362 23.430 18.324 1.00 69.74 130 ARG D N 1
ATOM 5289 C CA . ARG D 2 155 ? 32.731 22.898 18.325 1.00 71.63 130 ARG D CA 1
ATOM 5290 C C . ARG D 2 155 ? 33.703 23.841 19.042 1.00 79.17 130 ARG D C 1
ATOM 5291 O O . ARG D 2 155 ? 33.789 25.023 18.697 1.00 79.27 130 ARG D O 1
ATOM 5299 N N . TRP D 2 156 ? 34.439 23.310 20.032 1.00 78.67 131 TRP D N 1
ATOM 5300 C CA . TRP D 2 156 ? 35.442 24.053 20.795 1.00 81.70 131 TRP D CA 1
ATOM 5301 C C . TRP D 2 156 ? 36.797 23.980 20.090 1.00 90.03 131 TRP D C 1
ATOM 5302 O O . TRP D 2 156 ? 37.199 22.896 19.667 1.00 90.36 131 TRP D O 1
ATOM 5313 N N . PHE D 2 157 ? 37.501 25.118 19.965 1.00 89.63 132 PHE D N 1
ATOM 5314 C CA . PHE D 2 157 ? 38.810 25.166 19.306 1.00 92.49 132 PHE D CA 1
ATOM 5315 C C . PHE D 2 157 ? 39.869 25.811 20.208 1.00 100.27 132 PHE D C 1
ATOM 5316 O O . PHE D 2 157 ? 39.638 26.891 20.758 1.00 99.97 132 PHE D O 1
ATOM 5324 N N . ARG D 2 158 ? 41.000 25.128 20.287 1.00 99.88 133 ARG D N 1
ATOM 5325 C CA . ARG D 2 158 ? 42.214 25.638 20.848 1.00 103.10 133 ARG D CA 1
ATOM 5326 C C . ARG D 2 158 ? 42.986 26.075 19.642 1.00 109.57 133 ARG D C 1
ATOM 5327 O O . ARG D 2 158 ? 43.514 25.252 18.911 1.00 109.63 133 ARG D O 1
ATOM 5329 N N . ASN D 2 159 ? 42.984 27.364 19.380 1.00 107.74 134 ASN D N 1
ATOM 5330 C CA . ASN D 2 159 ? 43.809 27.905 18.325 1.00 109.96 134 ASN D CA 1
ATOM 5331 C C . ASN D 2 159 ? 43.705 27.238 16.966 1.00 115.28 134 ASN D C 1
ATOM 5332 O O . ASN D 2 159 ? 44.699 26.885 16.381 1.00 116.80 134 ASN D O 1
ATOM 5337 N N . ASP D 2 160 ? 42.499 27.051 16.477 1.00 111.05 135 ASP D N 1
ATOM 5338 C CA . ASP D 2 160 ? 42.276 26.475 15.160 1.00 111.00 135 ASP D CA 1
ATOM 5339 C C . ASP D 2 160 ? 42.566 25.004 15.135 1.00 116.31 135 ASP D C 1
ATOM 5340 O O . ASP D 2 160 ? 42.647 24.371 14.093 1.00 116.13 135 ASP D O 1
ATOM 5345 N N . GLN D 2 161 ? 42.710 24.465 16.318 1.00 113.69 136 GLN D N 1
ATOM 5346 C CA . GLN D 2 161 ? 42.831 23.023 16.522 1.00 113.51 136 GLN D CA 1
ATOM 5347 C C . GLN D 2 161 ? 41.690 22.589 17.441 1.00 115.55 136 GLN D C 1
ATOM 5348 O O . GLN D 2 161 ? 41.637 23.033 18.592 1.00 115.65 136 GLN D O 1
ATOM 5354 N N . GLU D 2 162 ? 40.747 21.778 16.923 1.00 109.88 137 GLU D N 1
ATOM 5355 C CA . GLU D 2 162 ? 39.592 21.313 17.696 1.00 107.52 137 GLU D CA 1
ATOM 5356 C C . GLU D 2 162 ? 40.024 20.419 18.864 1.00 112.57 137 GLU D C 1
ATOM 5357 O O . GLU D 2 162 ? 40.997 19.669 18.744 1.00 114.27 137 GLU D O 1
ATOM 5363 N N . GLU D 2 163 ? 39.306 20.522 19.996 1.00 107.83 138 GLU D N 1
ATOM 5364 C CA . GLU D 2 163 ? 39.563 19.726 21.193 1.00 108.30 138 GLU D CA 1
ATOM 5365 C C . GLU D 2 163 ? 38.365 18.801 21.458 1.00 109.40 138 GLU D C 1
ATOM 5366 O O . GLU D 2 163 ? 37.315 19.249 21.930 1.00 107.02 138 GLU D O 1
ATOM 5368 N N . THR D 2 164 ? 38.523 17.513 21.099 1.00 105.83 139 THR D N 1
ATOM 5369 C CA . THR D 2 164 ? 37.506 16.467 21.272 1.00 103.68 139 THR D CA 1
ATOM 5370 C C . THR D 2 164 ? 37.532 15.917 22.709 1.00 107.45 139 THR D C 1
ATOM 5371 O O . THR D 2 164 ? 36.569 15.277 23.141 1.00 105.53 139 THR D O 1
ATOM 5375 N N . THR D 2 165 ? 38.632 16.176 23.441 1.00 105.64 140 THR D N 1
ATOM 5376 C CA . THR D 2 165 ? 38.822 15.740 24.824 1.00 106.45 140 THR D CA 1
ATOM 5377 C C . THR D 2 165 ? 38.546 16.907 25.779 1.00 109.48 140 THR D C 1
ATOM 5378 O O . THR D 2 165 ? 39.090 18.001 25.597 1.00 109.82 140 THR D O 1
ATOM 5382 N N . GLY D 2 166 ? 37.690 16.659 26.771 1.00 104.46 141 GLY D N 1
ATOM 5383 C CA . GLY D 2 166 ? 37.310 17.646 27.777 1.00 103.85 141 GLY D CA 1
ATOM 5384 C C . GLY D 2 166 ? 35.939 18.262 27.583 1.00 103.51 141 GLY D C 1
ATOM 5385 O O . GLY D 2 166 ? 35.432 18.928 28.490 1.00 103.07 141 GLY D O 1
ATOM 5386 N N . VAL D 2 167 ? 35.329 18.050 26.401 1.00 96.70 142 VAL D N 1
ATOM 5387 C CA . VAL D 2 167 ? 34.006 18.584 26.066 1.00 93.37 142 VAL D CA 1
ATOM 5388 C C . VAL D 2 167 ? 32.909 17.733 26.711 1.00 94.71 142 VAL D C 1
ATOM 5389 O O . VAL D 2 167 ? 32.950 16.503 26.637 1.00 94.38 142 VAL D O 1
ATOM 5393 N N . VAL D 2 168 ? 31.937 18.396 27.352 1.00 89.24 143 VAL D N 1
ATOM 5394 C CA . VAL D 2 168 ? 30.814 17.725 28.000 1.00 87.44 143 VAL D CA 1
ATOM 5395 C C . VAL D 2 168 ? 29.542 18.513 27.699 1.00 87.51 143 VAL D C 1
ATOM 5396 O O . VAL D 2 168 ? 29.029 19.232 28.561 1.00 87.15 143 VAL D O 1
ATOM 5398 N N . SER D 2 169 ? 29.055 18.396 26.450 1.00 81.20 144 SER D N 1
ATOM 5399 C CA . SER D 2 169 ? 27.849 19.083 25.986 1.00 78.49 144 SER D CA 1
ATOM 5400 C C . SER D 2 169 ? 26.610 18.518 26.652 1.00 80.38 144 SER D C 1
ATOM 5401 O O . SER D 2 169 ? 26.423 17.299 26.690 1.00 79.94 144 SER D O 1
ATOM 5404 N N . THR D 2 170 ? 25.772 19.411 27.183 1.00 75.67 145 THR D N 1
ATOM 5405 C CA . THR D 2 170 ? 24.504 19.034 27.803 1.00 74.39 145 THR D CA 1
ATOM 5406 C C . THR D 2 170 ? 23.542 18.641 26.687 1.00 75.14 145 THR D C 1
ATOM 5407 O O . THR D 2 170 ? 23.658 19.221 25.604 1.00 74.71 145 THR D O 1
ATOM 5411 N N . PRO D 2 171 ? 22.565 17.721 26.887 1.00 68.84 146 PRO D N 1
ATOM 5412 C CA . PRO D 2 171 ? 21.612 17.447 25.798 1.00 65.79 146 PRO D CA 1
ATOM 5413 C C . PRO D 2 171 ? 20.825 18.714 25.442 1.00 66.45 146 PRO D C 1
ATOM 5414 O O . PRO D 2 171 ? 20.816 19.674 26.221 1.00 67.33 146 PRO D O 1
ATOM 5418 N N . LEU D 2 172 ? 20.209 18.740 24.254 1.00 58.86 147 LEU D N 1
ATOM 5419 C CA . LEU D 2 172 ? 19.419 19.876 23.779 1.00 56.27 147 LEU D CA 1
ATOM 5420 C C . LEU D 2 172 ? 18.281 20.167 24.764 1.00 57.71 147 LEU D C 1
ATOM 5421 O O . LEU D 2 172 ? 17.506 19.271 25.096 1.00 56.81 147 LEU D O 1
ATOM 5426 N N . ILE D 2 173 ? 18.240 21.397 25.287 1.00 53.44 148 ILE D N 1
ATOM 5427 C CA . ILE D 2 173 ? 17.239 21.826 26.264 1.00 52.38 148 ILE D CA 1
ATOM 5428 C C . ILE D 2 173 ? 16.116 22.572 25.556 1.00 53.34 148 ILE D C 1
ATOM 5429 O O . ILE D 2 173 ? 16.358 23.615 24.956 1.00 53.00 148 ILE D O 1
ATOM 5434 N N . ARG D 2 174 ? 14.888 22.044 25.655 1.00 47.96 149 ARG D N 1
ATOM 5435 C CA . ARG D 2 174 ? 13.675 22.653 25.109 1.00 46.21 149 ARG D CA 1
ATOM 5436 C C . ARG D 2 174 ? 13.111 23.604 26.168 1.00 51.30 149 ARG D C 1
ATOM 5437 O O . ARG D 2 174 ? 12.906 23.187 27.313 1.00 51.66 149 ARG D O 1
ATOM 5445 N N . ASN D 2 175 ? 12.884 24.877 25.800 1.00 48.52 150 ASN D N 1
ATOM 5446 C CA . ASN D 2 175 ? 12.381 25.896 26.729 1.00 49.59 150 ASN D CA 1
ATOM 5447 C C . ASN D 2 175 ? 10.850 25.926 26.776 1.00 53.77 150 ASN D C 1
ATOM 5448 O O . ASN D 2 175 ? 10.284 26.355 27.785 1.00 55.03 150 ASN D O 1
ATOM 5453 N N . GLY D 2 176 ? 10.202 25.456 25.710 1.00 48.49 151 GLY D N 1
ATOM 5454 C CA . GLY D 2 176 ? 8.749 25.398 25.631 1.00 47.69 151 GLY D CA 1
ATOM 5455 C C . GLY D 2 176 ? 8.094 26.650 25.092 1.00 52.98 151 GLY D C 1
ATOM 5456 O O . GLY D 2 176 ? 6.861 26.719 25.019 1.00 52.47 151 GLY D O 1
ATOM 5457 N N . ASP D 2 177 ? 8.906 27.662 24.736 1.00 50.74 152 ASP D N 1
ATOM 5458 C CA . ASP D 2 177 ? 8.410 28.903 24.148 1.00 50.91 152 ASP D CA 1
ATOM 5459 C C . ASP D 2 177 ? 8.978 29.030 22.721 1.00 53.73 152 ASP D C 1
ATOM 5460 O O . ASP D 2 177 ? 9.290 30.128 22.252 1.00 54.74 152 ASP D O 1
ATOM 5465 N N . TRP D 2 178 ? 9.074 27.871 22.027 1.00 48.00 153 TRP D N 1
ATOM 5466 C CA . TRP D 2 178 ? 9.552 27.700 20.651 1.00 46.82 153 TRP D CA 1
ATOM 5467 C C . TRP D 2 178 ? 10.997 28.212 20.477 1.00 50.03 153 TRP D C 1
ATOM 5468 O O . TRP D 2 178 ? 11.344 28.781 19.440 1.00 49.01 153 TRP D O 1
ATOM 5479 N N . THR D 2 179 ? 11.831 27.981 21.511 1.00 47.39 154 THR D N 1
ATOM 5480 C CA . THR D 2 179 ? 13.265 28.291 21.581 1.00 48.46 154 THR D CA 1
ATOM 5481 C C . THR D 2 179 ? 13.985 27.140 22.262 1.00 52.00 154 THR D C 1
ATOM 5482 O O . THR D 2 179 ? 13.410 26.484 23.133 1.00 50.58 154 THR D O 1
ATOM 5486 N N . PHE D 2 180 ? 15.251 26.915 21.881 1.00 49.53 155 PHE D N 1
ATOM 5487 C CA . PHE D 2 180 ? 16.101 25.871 22.438 1.00 49.38 155 PHE D CA 1
ATOM 5488 C C . PHE D 2 180 ? 17.311 26.478 23.143 1.00 53.87 155 PHE D C 1
ATOM 5489 O O . PHE D 2 180 ? 17.588 27.669 23.002 1.00 54.24 155 PHE D O 1
ATOM 5497 N N . GLN D 2 181 ? 18.001 25.647 23.935 1.00 50.59 156 GLN D N 1
ATOM 5498 C CA . GLN D 2 181 ? 19.163 25.991 24.750 1.00 51.79 156 GLN D CA 1
ATOM 5499 C C . GLN D 2 181 ? 20.142 24.812 24.776 1.00 57.56 156 GLN D C 1
ATOM 5500 O O . GLN D 2 181 ? 19.706 23.664 24.791 1.00 56.03 156 GLN D O 1
ATOM 5506 N N . ILE D 2 182 ? 21.457 25.087 24.764 1.00 57.13 157 ILE D N 1
ATOM 5507 C CA . ILE D 2 182 ? 22.488 24.044 24.837 1.00 58.14 157 ILE D CA 1
ATOM 5508 C C . ILE D 2 182 ? 23.772 24.659 25.427 1.00 65.51 157 ILE D C 1
ATOM 5509 O O . ILE D 2 182 ? 24.165 25.768 25.060 1.00 65.15 157 ILE D O 1
ATOM 5514 N N . LEU D 2 183 ? 24.377 23.945 26.391 1.00 65.41 158 LEU D N 1
ATOM 5515 C CA . LEU D 2 183 ? 25.599 24.358 27.089 1.00 68.27 158 LEU D CA 1
ATOM 5516 C C . LEU D 2 183 ? 26.709 23.326 26.856 1.00 75.82 158 LEU D C 1
ATOM 5517 O O . LEU D 2 183 ? 26.500 22.133 27.094 1.00 75.19 158 LEU D O 1
ATOM 5522 N N . VAL D 2 184 ? 27.871 23.777 26.348 1.00 75.83 159 VAL D N 1
ATOM 5523 C CA . VAL D 2 184 ? 29.004 22.886 26.069 1.00 77.75 159 VAL D CA 1
ATOM 5524 C C . VAL D 2 184 ? 30.190 23.292 26.957 1.00 87.64 159 VAL D C 1
ATOM 5525 O O . VAL D 2 184 ? 30.768 24.370 26.780 1.00 88.50 159 VAL D O 1
ATOM 5529 N N . MET D 2 185 ? 30.523 22.423 27.926 1.00 87.81 160 MET D N 1
ATOM 5530 C CA . MET D 2 185 ? 31.617 22.622 28.882 1.00 91.59 160 MET D CA 1
ATOM 5531 C C . MET D 2 185 ? 32.949 22.202 28.251 1.00 98.34 160 MET D C 1
ATOM 5532 O O . MET D 2 185 ? 32.946 21.452 27.273 1.00 97.20 160 MET D O 1
ATOM 5537 N N . LEU D 2 186 ? 34.083 22.692 28.798 1.00 97.99 161 LEU D N 1
ATOM 5538 C CA . LEU D 2 186 ? 35.420 22.376 28.283 1.00 99.67 161 LEU D CA 1
ATOM 5539 C C . LEU D 2 186 ? 36.489 22.402 29.388 1.00 107.39 161 LEU D C 1
ATOM 5540 O O . LEU D 2 186 ? 36.558 23.356 30.170 1.00 108.24 161 LEU D O 1
ATOM 5545 N N . GLU D 2 187 ? 37.336 21.352 29.418 1.00 105.75 162 GLU D N 1
ATOM 5546 C CA . GLU D 2 187 ? 38.475 21.222 30.329 1.00 108.64 162 GLU D CA 1
ATOM 5547 C C . GLU D 2 187 ? 39.641 21.984 29.705 1.00 114.25 162 GLU D C 1
ATOM 5548 O O . GLU D 2 187 ? 40.101 21.617 28.621 1.00 113.29 162 GLU D O 1
ATOM 5554 N N . MET D 2 188 ? 40.076 23.078 30.345 1.00 113.11 163 MET D N 1
ATOM 5555 C CA . MET D 2 188 ? 41.138 23.911 29.783 1.00 115.05 163 MET D CA 1
ATOM 5556 C C . MET D 2 188 ? 42.394 24.014 30.672 1.00 123.02 163 MET D C 1
ATOM 5557 O O . MET D 2 188 ? 42.317 23.884 31.897 1.00 124.01 163 MET D O 1
ATOM 5562 N N . THR D 2 189 ? 43.547 24.257 30.016 1.00 121.32 164 THR D N 1
ATOM 5563 C CA . THR D 2 189 ? 44.866 24.495 30.608 1.00 124.69 164 THR D CA 1
ATOM 5564 C C . THR D 2 189 ? 45.281 25.893 30.100 1.00 129.31 164 THR D C 1
ATOM 5565 O O . THR D 2 189 ? 45.799 26.006 28.984 1.00 128.93 164 THR D O 1
ATOM 5569 N N . PRO D 2 190 ? 45.079 26.958 30.855 1.00 126.58 165 PRO D N 1
ATOM 5570 C CA . PRO D 2 190 ? 45.283 28.304 30.304 1.00 126.99 165 PRO D CA 1
ATOM 5571 C C . PRO D 2 190 ? 46.717 28.831 30.193 1.00 134.35 165 PRO D C 1
ATOM 5572 O O . PRO D 2 190 ? 47.473 28.792 31.149 1.00 136.56 165 PRO D O 1
ATOM 5576 N N . GLN D 2 191 ? 47.050 29.350 29.012 1.00 130.88 166 GLN D N 1
ATOM 5577 C CA . GLN D 2 191 ? 48.317 30.017 28.741 1.00 133.77 166 GLN D CA 1
ATOM 5578 C C . GLN D 2 191 ? 48.011 31.473 28.435 1.00 137.80 166 GLN D C 1
ATOM 5579 O O . GLN D 2 191 ? 47.226 31.774 27.550 1.00 135.13 166 GLN D O 1
ATOM 5585 N N . ARG D 2 192 ? 48.670 32.379 29.143 1.00 137.22 167 ARG D N 1
ATOM 5586 C CA . ARG D 2 192 ? 48.292 33.774 29.126 1.00 137.32 167 ARG D CA 1
ATOM 5587 C C . ARG D 2 192 ? 48.371 34.251 27.710 1.00 140.29 167 ARG D C 1
ATOM 5588 O O . ARG D 2 192 ? 49.329 33.946 27.018 1.00 141.42 167 ARG D O 1
ATOM 5596 N N . GLY D 2 193 ? 47.353 34.997 27.289 1.00 134.35 168 GLY D N 1
ATOM 5597 C CA . GLY D 2 193 ? 47.290 35.579 25.960 1.00 133.21 168 GLY D CA 1
ATOM 5598 C C . GLY D 2 193 ? 46.807 34.629 24.891 1.00 133.03 168 GLY D C 1
ATOM 5599 O O . GLY D 2 193 ? 46.729 34.998 23.740 1.00 131.98 168 GLY D O 1
ATOM 5600 N N . ASP D 2 194 ? 46.482 33.402 25.279 1.00 127.09 169 ASP D N 1
ATOM 5601 C CA . ASP D 2 194 ? 45.985 32.379 24.354 1.00 123.66 169 ASP D CA 1
ATOM 5602 C C . ASP D 2 194 ? 44.542 32.593 23.890 1.00 122.42 169 ASP D C 1
ATOM 5603 O O . ASP D 2 194 ? 43.741 33.214 24.580 1.00 121.31 169 ASP D O 1
ATOM 5608 N N . VAL D 2 195 ? 44.224 32.081 22.707 1.00 115.66 170 VAL D N 1
ATOM 5609 C CA . VAL D 2 195 ? 42.891 32.250 22.150 1.00 111.86 170 VAL D CA 1
ATOM 5610 C C . VAL D 2 195 ? 42.115 30.952 21.955 1.00 110.98 170 VAL D C 1
ATOM 5611 O O . VAL D 2 195 ? 42.527 30.040 21.259 1.00 109.98 170 VAL D O 1
ATOM 5613 N N . TYR D 2 196 ? 40.946 30.919 22.560 1.00 104.52 171 TYR D N 1
ATOM 5614 C CA . TYR D 2 196 ? 40.032 29.805 22.422 1.00 101.11 171 TYR D CA 1
ATOM 5615 C C . TYR D 2 196 ? 38.727 30.239 21.757 1.00 101.14 171 TYR D C 1
ATOM 5616 O O . TYR D 2 196 ? 38.161 31.268 22.093 1.00 100.37 171 TYR D O 1
ATOM 5625 N N . THR D 2 197 ? 38.279 29.468 20.779 1.00 95.14 172 THR D N 1
ATOM 5626 C CA . THR D 2 197 ? 37.035 29.794 20.105 1.00 92.42 172 THR D CA 1
ATOM 5627 C C . THR D 2 197 ? 35.895 28.839 20.434 1.00 92.25 172 THR D C 1
ATOM 5628 O O . THR D 2 197 ? 36.093 27.699 20.815 1.00 91.27 172 THR D O 1
ATOM 5632 N N . CYS D 2 198 ? 34.692 29.351 20.266 1.00 86.30 173 CYS D N 1
ATOM 5633 C CA . CYS D 2 198 ? 33.478 28.529 20.230 1.00 82.87 173 CYS D CA 1
ATOM 5634 C C . CYS D 2 198 ? 32.821 28.683 18.855 1.00 82.48 173 CYS D C 1
ATOM 5635 O O . CYS D 2 198 ? 32.398 29.785 18.494 1.00 81.73 173 CYS D O 1
ATOM 5638 N N . HIS D 2 199 ? 32.778 27.585 18.079 1.00 76.23 174 HIS D N 1
ATOM 5639 C CA . HIS D 2 199 ? 32.230 27.556 16.721 1.00 74.14 174 HIS D CA 1
ATOM 5640 C C . HIS D 2 199 ? 30.815 26.963 16.722 1.00 73.77 174 HIS D C 1
ATOM 5641 O O . HIS D 2 199 ? 30.640 25.769 16.969 1.00 72.35 174 HIS D O 1
ATOM 5648 N N . VAL D 2 200 ? 29.801 27.815 16.470 1.00 67.99 175 VAL D N 1
ATOM 5649 C CA . VAL D 2 200 ? 28.391 27.419 16.521 1.00 64.94 175 VAL D CA 1
ATOM 5650 C C . VAL D 2 200 ? 27.685 27.635 15.155 1.00 66.40 175 VAL D C 1
ATOM 5651 O O . VAL D 2 200 ? 27.666 28.748 14.628 1.00 67.05 175 VAL D O 1
ATOM 5655 N N . GLU D 2 201 ? 27.095 26.552 14.609 1.00 59.94 176 GLU D N 1
ATOM 5656 C CA . GLU D 2 201 ? 26.354 26.537 13.344 1.00 58.25 176 GLU D CA 1
ATOM 5657 C C . GLU D 2 201 ? 24.859 26.303 13.594 1.00 59.61 176 GLU D C 1
ATOM 5658 O O . GLU D 2 201 ? 24.485 25.494 14.451 1.00 58.27 176 GLU D O 1
ATOM 5664 N N . HIS D 2 202 ? 24.010 27.013 12.831 1.00 54.88 177 HIS D N 1
ATOM 5665 C CA . HIS D 2 202 ? 22.551 26.951 12.934 1.00 52.54 177 HIS D CA 1
ATOM 5666 C C . HIS D 2 202 ? 21.907 27.293 11.565 1.00 56.30 177 HIS D C 1
ATOM 5667 O O . HIS D 2 202 ? 22.511 28.073 10.815 1.00 57.17 177 HIS D O 1
ATOM 5674 N N . PRO D 2 203 ? 20.698 26.755 11.211 1.00 51.59 178 PRO D N 1
ATOM 5675 C CA . PRO D 2 203 ? 20.102 27.070 9.894 1.00 51.46 178 PRO D CA 1
ATOM 5676 C C . PRO D 2 203 ? 19.702 28.535 9.709 1.00 56.62 178 PRO D C 1
ATOM 5677 O O . PRO D 2 203 ? 19.417 28.937 8.580 1.00 57.35 178 PRO D O 1
ATOM 5681 N N . SER D 2 204 ? 19.694 29.332 10.795 1.00 53.08 179 SER D N 1
ATOM 5682 C CA . SER D 2 204 ? 19.371 30.757 10.733 1.00 53.54 179 SER D CA 1
ATOM 5683 C C . SER D 2 204 ? 20.627 31.604 10.439 1.00 59.65 179 SER D C 1
ATOM 5684 O O . SER D 2 204 ? 20.498 32.818 10.240 1.00 60.60 179 SER D O 1
ATOM 5687 N N . LEU D 2 205 ? 21.831 30.970 10.405 1.00 56.65 180 LEU D N 1
ATOM 5688 C CA . LEU D 2 205 ? 23.110 31.654 10.161 1.00 58.90 180 LEU D CA 1
ATOM 5689 C C . LEU D 2 205 ? 23.767 31.218 8.848 1.00 64.81 180 LEU D C 1
ATOM 5690 O O . LEU D 2 205 ? 24.009 30.028 8.639 1.00 64.72 180 LEU D O 1
ATOM 5695 N N . GLN D 2 206 ? 24.082 32.198 7.983 1.00 63.46 181 GLN D N 1
ATOM 5696 C CA . GLN D 2 206 ? 24.729 32.014 6.677 1.00 64.98 181 GLN D CA 1
ATOM 5697 C C . GLN D 2 206 ? 26.176 31.503 6.844 1.00 70.15 181 GLN D C 1
ATOM 5698 O O . GLN D 2 206 ? 26.674 30.772 5.986 1.00 70.31 181 GLN D O 1
ATOM 5704 N N . ASN D 2 207 ? 26.837 31.901 7.946 1.00 67.19 182 ASN D N 1
ATOM 5705 C CA . ASN D 2 207 ? 28.197 31.511 8.321 1.00 68.10 182 ASN D CA 1
ATOM 5706 C C . ASN D 2 207 ? 28.241 31.222 9.830 1.00 70.84 182 ASN D C 1
ATOM 5707 O O . ASN D 2 207 ? 27.456 31.826 10.564 1.00 69.49 182 ASN D O 1
ATOM 5712 N N . PRO D 2 208 ? 29.099 30.297 10.328 1.00 68.18 183 PRO D N 1
ATOM 5713 C CA . PRO D 2 208 ? 29.104 30.003 11.776 1.00 67.59 183 PRO D CA 1
ATOM 5714 C C . PRO D 2 208 ? 29.402 31.215 12.657 1.00 73.86 183 PRO D C 1
ATOM 5715 O O . PRO D 2 208 ? 30.158 32.098 12.255 1.00 75.78 183 PRO D O 1
ATOM 5719 N N . ILE D 2 209 ? 28.795 31.255 13.853 1.00 70.00 184 ILE D N 1
ATOM 5720 C CA . ILE D 2 209 ? 29.006 32.330 14.822 1.00 71.52 184 ILE D CA 1
ATOM 5721 C C . ILE D 2 209 ? 30.175 31.888 15.721 1.00 76.01 184 ILE D C 1
ATOM 5722 O O . ILE D 2 209 ? 30.059 30.912 16.468 1.00 74.47 184 ILE D O 1
ATOM 5727 N N . ILE D 2 210 ? 31.330 32.564 15.563 1.00 74.41 185 ILE D N 1
ATOM 5728 C CA . ILE D 2 210 ? 32.568 32.272 16.293 1.00 75.66 185 ILE D CA 1
ATOM 5729 C C . ILE D 2 210 ? 32.745 33.299 17.420 1.00 80.14 185 ILE D C 1
ATOM 5730 O O . ILE D 2 210 ? 32.809 34.499 17.151 1.00 81.19 185 ILE D O 1
ATOM 5735 N N . VAL D 2 211 ? 32.798 32.821 18.676 1.00 75.96 186 VAL D N 1
ATOM 5736 C CA . VAL D 2 211 ? 32.969 33.658 19.865 1.00 77.28 186 VAL D CA 1
ATOM 5737 C C . VAL D 2 211 ? 34.275 33.243 20.541 1.00 85.21 186 VAL D C 1
ATOM 5738 O O . VAL D 2 211 ? 34.446 32.071 20.883 1.00 83.63 186 VAL D O 1
ATOM 5742 N N . GLU D 2 212 ? 35.162 34.196 20.819 1.00 86.40 187 GLU D N 1
ATOM 5743 C CA . GLU D 2 212 ? 36.446 33.869 21.423 1.00 89.13 187 GLU D CA 1
ATOM 5744 C C . GLU D 2 212 ? 36.587 34.267 22.874 1.00 96.64 187 GLU D C 1
ATOM 5745 O O . GLU D 2 212 ? 35.865 35.114 23.376 1.00 96.03 187 GLU D O 1
ATOM 5747 N N . TRP D 2 213 ? 37.510 33.628 23.564 1.00 96.71 188 TRP D N 1
ATOM 5748 C CA . TRP D 2 213 ? 37.732 33.960 24.955 1.00 99.36 188 TRP D CA 1
ATOM 5749 C C . TRP D 2 213 ? 39.176 34.125 25.336 1.00 106.30 188 TRP D C 1
ATOM 5750 O O . TRP D 2 213 ? 39.991 33.263 25.057 1.00 106.70 188 TRP D O 1
ATOM 5761 N N . ARG D 2 214 ? 39.474 35.208 26.033 1.00 104.56 189 ARG D N 1
ATOM 5762 C CA . ARG D 2 214 ? 40.818 35.480 26.490 1.00 125.71 189 ARG D CA 1
ATOM 5763 C C . ARG D 2 214 ? 40.798 35.823 27.971 1.00 138.44 189 ARG D C 1
ATOM 5764 O O . ARG D 2 214 ? 41.282 35.062 28.804 1.00 94.45 189 ARG D O 1
ATOM 5772 N N . ASP E 3 3 ? -19.872 30.555 2.202 1.00 61.43 2 ASP E N 1
ATOM 5773 C CA . ASP E 3 3 ? -20.100 29.247 2.828 1.00 59.80 2 ASP E CA 1
ATOM 5774 C C . ASP E 3 3 ? -21.374 28.579 2.243 1.00 61.51 2 ASP E C 1
ATOM 5775 O O . ASP E 3 3 ? -22.106 27.890 2.965 1.00 60.04 2 ASP E O 1
ATOM 5780 N N . GLN E 3 4 ? -21.615 28.776 0.925 1.00 57.10 3 GLN E N 1
ATOM 5781 C CA . GLN E 3 4 ? -22.808 28.301 0.232 1.00 55.63 3 GLN E CA 1
ATOM 5782 C C . GLN E 3 4 ? -22.557 27.176 -0.788 1.00 56.47 3 GLN E C 1
ATOM 5783 O O . GLN E 3 4 ? -21.427 26.955 -1.245 1.00 55.67 3 GLN E O 1
ATOM 5789 N N . VAL E 3 5 ? -23.667 26.479 -1.133 1.00 50.69 4 VAL E N 1
ATOM 5790 C CA . VAL E 3 5 ? -23.780 25.369 -2.079 1.00 48.78 4 VAL E CA 1
ATOM 5791 C C . VAL E 3 5 ? -24.712 25.802 -3.224 1.00 52.86 4 VAL E C 1
ATOM 5792 O O . VAL E 3 5 ? -25.805 26.319 -2.969 1.00 53.56 4 VAL E O 1
ATOM 5796 N N . THR E 3 6 ? -24.278 25.587 -4.477 1.00 48.64 5 THR E N 1
ATOM 5797 C CA . THR E 3 6 ? -25.025 25.954 -5.684 1.00 48.21 5 THR E CA 1
ATOM 5798 C C . THR E 3 6 ? -25.152 24.736 -6.588 1.00 49.19 5 THR E C 1
ATOM 5799 O O . THR E 3 6 ? -24.140 24.154 -6.974 1.00 48.67 5 THR E O 1
ATOM 5803 N N . GLN E 3 7 ? -26.391 24.344 -6.914 1.00 43.51 6 GLN E N 1
ATOM 5804 C CA . GLN E 3 7 ? -26.656 23.188 -7.765 1.00 41.25 6 GLN E CA 1
ATOM 5805 C C . GLN E 3 7 ? -27.202 23.628 -9.125 1.00 44.95 6 GLN E C 1
ATOM 5806 O O . GLN E 3 7 ? -28.264 24.246 -9.191 1.00 44.64 6 GLN E O 1
ATOM 5812 N N . SER E 3 8 ? -26.473 23.311 -10.205 1.00 41.93 7 SER E N 1
ATOM 5813 C CA . SER E 3 8 ? -26.879 23.664 -11.561 1.00 42.96 7 SER E CA 1
ATOM 5814 C C . SER E 3 8 ? -27.058 22.415 -12.435 1.00 47.28 7 SER E C 1
ATOM 5815 O O . SER E 3 8 ? -26.173 21.562 -12.467 1.00 46.19 7 SER E O 1
ATOM 5818 N N . PRO E 3 9 ? -28.190 22.272 -13.156 1.00 45.50 8 PRO E N 1
ATOM 5819 C CA . PRO E 3 9 ? -29.357 23.166 -13.202 1.00 45.91 8 PRO E CA 1
ATOM 5820 C C . PRO E 3 9 ? -30.346 22.866 -12.067 1.00 50.96 8 PRO E C 1
ATOM 5821 O O . PRO E 3 9 ? -30.163 21.893 -11.328 1.00 50.45 8 PRO E O 1
ATOM 5825 N N . GLU E 3 10 ? -31.388 23.703 -11.916 1.00 48.58 9 GLU E N 1
ATOM 5826 C CA . GLU E 3 10 ? -32.412 23.491 -10.891 1.00 48.00 9 GLU E CA 1
ATOM 5827 C C . GLU E 3 10 ? -33.370 22.377 -11.335 1.00 50.62 9 GLU E C 1
ATOM 5828 O O . GLU E 3 10 ? -33.938 21.670 -10.499 1.00 49.35 9 GLU E O 1
ATOM 5834 N N . ALA E 3 11 ? -33.518 22.220 -12.665 1.00 47.05 10 ALA E N 1
ATOM 5835 C CA . ALA E 3 11 ? -34.354 21.223 -13.324 1.00 45.83 10 ALA E CA 1
ATOM 5836 C C . ALA E 3 11 ? -33.673 20.697 -14.583 1.00 49.82 10 ALA E C 1
ATOM 5837 O O . ALA E 3 11 ? -33.069 21.472 -15.340 1.00 49.82 10 ALA E O 1
ATOM 5839 N N . LEU E 3 12 ? -33.777 19.373 -14.807 1.00 45.93 11 LEU E N 1
ATOM 5840 C CA . LEU E 3 12 ? -33.195 18.720 -15.975 1.00 46.04 11 LEU E CA 1
ATOM 5841 C C . LEU E 3 12 ? -34.180 17.730 -16.590 1.00 49.20 11 LEU E C 1
ATOM 5842 O O . LEU E 3 12 ? -34.783 16.922 -15.880 1.00 47.71 11 LEU E O 1
ATOM 5847 N N . ARG E 3 13 ? -34.356 17.835 -17.919 1.00 46.50 12 ARG E N 1
ATOM 5848 C CA . ARG E 3 13 ? -35.224 16.986 -18.736 1.00 45.94 12 ARG E CA 1
ATOM 5849 C C . ARG E 3 13 ? -34.349 16.238 -19.724 1.00 48.82 12 ARG E C 1
ATOM 5850 O O . ARG E 3 13 ? -33.699 16.865 -20.572 1.00 49.47 12 ARG E O 1
ATOM 5858 N N . LEU E 3 14 ? -34.294 14.908 -19.589 1.00 43.27 13 LEU E N 1
ATOM 5859 C CA . LEU E 3 14 ? -33.473 14.089 -20.468 1.00 43.41 13 LEU E CA 1
ATOM 5860 C C . LEU E 3 14 ? -34.281 13.016 -21.163 1.00 47.62 13 LEU E C 1
ATOM 5861 O O . LEU E 3 14 ? -35.297 12.553 -20.642 1.00 45.45 13 LEU E O 1
ATOM 5866 N N . GLN E 3 15 ? -33.817 12.638 -22.359 1.00 46.17 14 GLN E N 1
ATOM 5867 C CA . GLN E 3 15 ? -34.392 11.588 -23.188 1.00 46.75 14 GLN E CA 1
ATOM 5868 C C . GLN E 3 15 ? -33.675 10.279 -22.804 1.00 51.57 14 GLN E C 1
ATOM 5869 O O . GLN E 3 15 ? -32.497 10.340 -22.456 1.00 52.20 14 GLN E O 1
ATOM 5875 N N . GLU E 3 16 ? -34.376 9.122 -22.796 1.00 47.68 15 GLU E N 1
ATOM 5876 C CA . GLU E 3 16 ? -33.795 7.830 -22.405 1.00 48.08 15 GLU E CA 1
ATOM 5877 C C . GLU E 3 16 ? -32.448 7.596 -23.112 1.00 55.60 15 GLU E C 1
ATOM 5878 O O . GLU E 3 16 ? -32.391 7.606 -24.344 1.00 57.84 15 GLU E O 1
ATOM 5884 N N . GLY E 3 17 ? -31.380 7.478 -22.326 1.00 51.89 16 GLY E N 1
ATOM 5885 C CA . GLY E 3 17 ? -30.030 7.264 -22.840 1.00 53.27 16 GLY E CA 1
ATOM 5886 C C . GLY E 3 17 ? -29.184 8.510 -23.042 1.00 57.81 16 GLY E C 1
ATOM 5887 O O . GLY E 3 17 ? -27.978 8.393 -23.292 1.00 58.94 16 GLY E O 1
ATOM 5888 N N . GLU E 3 18 ? -29.796 9.710 -22.938 1.00 53.12 17 GLU E N 1
ATOM 5889 C CA . GLU E 3 18 ? -29.107 10.994 -23.105 1.00 53.35 17 GLU E CA 1
ATOM 5890 C C . GLU E 3 18 ? -28.253 11.282 -21.861 1.00 56.41 17 GLU E C 1
ATOM 5891 O O . GLU E 3 18 ? -28.720 11.927 -20.919 1.00 55.01 17 GLU E O 1
ATOM 5897 N N . SER E 3 19 ? -27.008 10.766 -21.853 1.00 53.38 18 SER E N 1
ATOM 5898 C CA . SER E 3 19 ? -26.070 10.924 -20.741 1.00 52.56 18 SER E CA 1
ATOM 5899 C C . SER E 3 19 ? -25.750 12.400 -20.489 1.00 57.26 18 SER E C 1
ATOM 5900 O O . SER E 3 19 ? -25.339 13.110 -21.411 1.00 58.94 18 SER E O 1
ATOM 5903 N N . SER E 3 20 ? -25.978 12.860 -19.247 1.00 51.84 19 SER E N 1
ATOM 5904 C CA . SER E 3 20 ? -25.706 14.233 -18.816 1.00 51.18 19 SER E CA 1
ATOM 5905 C C . SER E 3 20 ? -25.003 14.242 -17.446 1.00 53.08 19 SER E C 1
ATOM 5906 O O . SER E 3 20 ? -24.844 13.190 -16.821 1.00 51.89 19 SER E O 1
ATOM 5909 N N . SER E 3 21 ? -24.570 15.432 -16.997 1.00 48.82 20 SER E N 1
ATOM 5910 C CA . SER E 3 21 ? -23.865 15.616 -15.732 1.00 47.11 20 SER E CA 1
ATOM 5911 C C . SER E 3 21 ? -24.547 16.674 -14.871 1.00 48.72 20 SER E C 1
ATOM 5912 O O . SER E 3 21 ? -25.048 17.674 -15.400 1.00 48.38 20 SER E O 1
ATOM 5915 N N . LEU E 3 22 ? -24.584 16.433 -13.541 1.00 43.33 21 LEU E N 1
ATOM 5916 C CA . LEU E 3 22 ? -25.162 17.340 -12.537 1.00 41.79 21 LEU E CA 1
ATOM 5917 C C . LEU E 3 22 ? -24.032 18.048 -11.799 1.00 45.51 21 LEU E C 1
ATOM 5918 O O . LEU E 3 22 ? -23.090 17.389 -11.368 1.00 45.72 21 LEU E O 1
ATOM 5923 N N . ASN E 3 23 ? -24.107 19.378 -11.676 1.00 41.08 22 ASN E N 1
ATOM 5924 C CA . ASN E 3 23 ? -23.062 20.164 -11.031 1.00 40.74 22 ASN E CA 1
ATOM 5925 C C . ASN E 3 23 ? -23.493 20.649 -9.650 1.00 43.55 22 ASN E C 1
ATOM 5926 O O . ASN E 3 23 ? -24.641 21.044 -9.456 1.00 42.57 22 ASN E O 1
ATOM 5931 N N . CYS E 3 24 ? -22.545 20.644 -8.706 1.00 40.48 23 CYS E N 1
ATOM 5932 C CA . CYS E 3 24 ? -22.712 21.139 -7.346 1.00 40.48 23 CYS E CA 1
ATOM 5933 C C . CYS E 3 24 ? -21.468 21.940 -6.945 1.00 42.15 23 CYS E C 1
ATOM 5934 O O . CYS E 3 24 ? -20.489 21.366 -6.463 1.00 41.08 23 CYS E O 1
ATOM 5937 N N . SER E 3 25 ? -21.510 23.265 -7.169 1.00 38.08 24 SER E N 1
ATOM 5938 C CA . SER E 3 25 ? -20.425 24.199 -6.871 1.00 38.18 24 SER E CA 1
ATOM 5939 C C . SER E 3 25 ? -20.516 24.693 -5.431 1.00 41.39 24 SER E C 1
ATOM 5940 O O . SER E 3 25 ? -21.596 25.036 -4.961 1.00 41.53 24 SER E O 1
ATOM 5943 N N . TYR E 3 26 ? -19.385 24.701 -4.727 1.00 37.34 25 TYR E N 1
ATOM 5944 C CA . TYR E 3 26 ? -19.303 25.106 -3.327 1.00 37.28 25 TYR E CA 1
ATOM 5945 C C . TYR E 3 26 ? -18.168 26.081 -3.156 1.00 42.43 25 TYR E C 1
ATOM 5946 O O . TYR E 3 26 ? -17.144 25.973 -3.832 1.00 41.86 25 TYR E O 1
ATOM 5955 N N . THR E 3 27 ? -18.335 27.022 -2.242 1.00 40.79 26 THR E N 1
ATOM 5956 C CA . THR E 3 27 ? -17.312 28.022 -2.006 1.00 42.49 26 THR E CA 1
ATOM 5957 C C . THR E 3 27 ? -17.113 28.212 -0.494 1.00 48.48 26 THR E C 1
ATOM 5958 O O . THR E 3 27 ? -16.790 29.309 -0.023 1.00 50.48 26 THR E O 1
ATOM 5962 N N . VAL E 3 28 ? -17.261 27.115 0.251 1.00 44.20 27 VAL E N 1
ATOM 5963 C CA . VAL E 3 28 ? -17.028 27.072 1.693 1.00 44.67 27 VAL E CA 1
ATOM 5964 C C . VAL E 3 28 ? -15.523 26.766 1.893 1.00 47.35 27 VAL E C 1
ATOM 5965 O O . VAL E 3 28 ? -14.855 26.369 0.930 1.00 47.08 27 VAL E O 1
ATOM 5969 N N . SER E 3 29 ? -14.987 26.985 3.109 1.00 42.86 28 SER E N 1
ATOM 5970 C CA . SER E 3 29 ? -13.585 26.698 3.410 1.00 42.10 28 SER E CA 1
ATOM 5971 C C . SER E 3 29 ? -13.465 25.493 4.359 1.00 46.29 28 SER E C 1
ATOM 5972 O O . SER E 3 29 ? -14.316 25.297 5.227 1.00 46.37 28 SER E O 1
ATOM 5975 N N . GLY E 3 30 ? -12.418 24.697 4.161 1.00 42.01 29 GLY E N 1
ATOM 5976 C CA . GLY E 3 30 ? -12.115 23.536 4.986 1.00 40.56 29 GLY E CA 1
ATOM 5977 C C . GLY E 3 30 ? -13.079 22.376 4.861 1.00 41.82 29 GLY E C 1
ATOM 5978 O O . GLY E 3 30 ? -13.524 21.839 5.880 1.00 41.93 29 GLY E O 1
ATOM 5979 N N . LEU E 3 31 ? -13.373 21.947 3.617 1.00 35.01 36 LEU E N 1
ATOM 5980 C CA . LEU E 3 31 ? -14.262 20.816 3.362 1.00 32.16 36 LEU E CA 1
ATOM 5981 C C . LEU E 3 31 ? -13.668 19.533 3.939 1.00 35.25 36 LEU E C 1
ATOM 5982 O O . LEU E 3 31 ? -12.471 19.287 3.795 1.00 35.10 36 LEU E O 1
ATOM 5987 N N . ARG E 3 32 ? -14.505 18.739 4.615 1.00 31.32 37 ARG E N 1
ATOM 5988 C CA . ARG E 3 32 ? -14.109 17.456 5.196 1.00 30.59 37 ARG E CA 1
ATOM 5989 C C . ARG E 3 32 ? -15.081 16.342 4.751 1.00 35.70 37 ARG E C 1
ATOM 5990 O O . ARG E 3 32 ? -14.948 15.188 5.172 1.00 36.01 37 ARG E O 1
ATOM 5998 N N . GLY E 3 33 ? -16.007 16.693 3.864 1.00 31.87 38 GLY E N 1
ATOM 5999 C CA . GLY E 3 33 ? -16.981 15.762 3.320 1.00 30.82 38 GLY E CA 1
ATOM 6000 C C . GLY E 3 33 ? -18.005 16.421 2.424 1.00 35.28 38 GLY E C 1
ATOM 6001 O O . GLY E 3 33 ? -18.536 17.488 2.759 1.00 36.30 38 GLY E O 1
ATOM 6002 N N . LEU E 3 34 ? -18.250 15.799 1.254 1.00 30.75 39 LEU E N 1
ATOM 6003 C CA . LEU E 3 34 ? -19.278 16.183 0.279 1.00 30.41 39 LEU E CA 1
ATOM 6004 C C . LEU E 3 34 ? -20.168 14.962 0.057 1.00 34.18 39 LEU E C 1
ATOM 6005 O O . LEU E 3 34 ? -19.667 13.833 -0.064 1.00 33.24 39 LEU E O 1
ATOM 6010 N N . PHE E 3 35 ? -21.485 15.181 0.033 1.00 30.47 40 PHE E N 1
ATOM 6011 C CA . PHE E 3 35 ? -22.425 14.078 -0.064 1.00 29.86 40 PHE E CA 1
ATOM 6012 C C . PHE E 3 35 ? -23.379 14.234 -1.232 1.00 33.53 40 PHE E C 1
ATOM 6013 O O . PHE E 3 35 ? -23.652 15.350 -1.683 1.00 33.44 40 PHE E O 1
ATOM 6021 N N . TRP E 3 36 ? -23.869 13.094 -1.726 1.00 29.88 41 TRP E N 1
ATOM 6022 C CA . TRP E 3 36 ? -24.838 13.026 -2.807 1.00 29.89 41 TRP E CA 1
ATOM 6023 C C . TRP E 3 36 ? -26.010 12.159 -2.387 1.00 33.63 41 TRP E C 1
ATOM 6024 O O . TRP E 3 36 ? -25.818 11.055 -1.871 1.00 34.04 41 TRP E O 1
ATOM 6035 N N . TYR E 3 37 ? -27.223 12.687 -2.557 1.00 29.58 42 TYR E N 1
ATOM 6036 C CA . TYR E 3 37 ? -28.470 12.010 -2.210 1.00 29.22 42 TYR E CA 1
ATOM 6037 C C . TYR E 3 37 ? -29.465 12.056 -3.353 1.00 33.12 42 TYR E C 1
ATOM 6038 O O . TYR E 3 37 ? -29.488 13.022 -4.114 1.00 31.68 42 TYR E O 1
ATOM 6047 N N . ARG E 3 38 ? -30.317 11.037 -3.451 1.00 31.20 43 ARG E N 1
ATOM 6048 C CA . ARG E 3 38 ? -31.416 11.050 -4.405 1.00 31.82 43 ARG E CA 1
ATOM 6049 C C . ARG E 3 38 ? -32.677 11.008 -3.574 1.00 37.03 43 ARG E C 1
ATOM 6050 O O . ARG E 3 38 ? -32.756 10.230 -2.624 1.00 37.45 43 ARG E O 1
ATOM 6058 N N . GLN E 3 39 ? -33.606 11.914 -3.849 1.00 34.31 44 GLN E N 1
ATOM 6059 C CA . GLN E 3 39 ? -34.854 11.988 -3.114 1.00 35.02 44 GLN E CA 1
ATOM 6060 C C . GLN E 3 39 ? -36.021 11.851 -4.065 1.00 40.87 44 GLN E C 1
ATOM 6061 O O . GLN E 3 39 ? -36.100 12.585 -5.050 1.00 40.58 44 GLN E O 1
ATOM 6067 N N . ASP E 3 40 ? -36.936 10.925 -3.760 1.00 39.32 45 ASP E N 1
ATOM 6068 C CA . ASP E 3 40 ? -38.153 10.724 -4.547 1.00 39.97 45 ASP E CA 1
ATOM 6069 C C . ASP E 3 40 ? -39.294 11.575 -3.957 1.00 44.77 45 ASP E C 1
ATOM 6070 O O . ASP E 3 40 ? -39.363 11.709 -2.729 1.00 44.50 45 ASP E O 1
ATOM 6075 N N . PRO E 3 41 ? -40.175 12.171 -4.811 1.00 41.68 46 PRO E N 1
ATOM 6076 C CA . PRO E 3 41 ? -41.269 13.024 -4.296 1.00 41.51 46 PRO E CA 1
ATOM 6077 C C . PRO E 3 41 ? -41.942 12.507 -3.017 1.00 44.03 46 PRO E C 1
ATOM 6078 O O . PRO E 3 41 ? -42.494 11.401 -3.001 1.00 43.63 46 PRO E O 1
ATOM 6082 N N . GLY E 3 42 ? -41.827 13.298 -1.949 1.00 39.67 47 GLY E N 1
ATOM 6083 C CA . GLY E 3 42 ? -42.420 13.014 -0.645 1.00 40.02 47 GLY E CA 1
ATOM 6084 C C . GLY E 3 42 ? -41.649 12.097 0.283 1.00 43.52 47 GLY E C 1
ATOM 6085 O O . GLY E 3 42 ? -41.816 12.185 1.504 1.00 43.85 47 GLY E O 1
ATOM 6086 N N . LYS E 3 43 ? -40.818 11.196 -0.284 1.00 39.35 48 LYS E N 1
ATOM 6087 C CA . LYS E 3 43 ? -40.020 10.219 0.467 1.00 38.94 48 LYS E CA 1
ATOM 6088 C C . LYS E 3 43 ? -38.714 10.839 1.004 1.00 41.67 48 LYS E C 1
ATOM 6089 O O . LYS E 3 43 ? -38.370 11.967 0.648 1.00 40.27 48 LYS E O 1
ATOM 6095 N N . GLY E 3 44 ? -38.031 10.103 1.882 1.00 38.45 49 GLY E N 1
ATOM 6096 C CA . GLY E 3 44 ? -36.776 10.524 2.492 1.00 38.02 49 GLY E CA 1
ATOM 6097 C C . GLY E 3 44 ? -35.585 10.482 1.551 1.00 40.76 49 GLY E C 1
ATOM 6098 O O . GLY E 3 44 ? -35.561 9.646 0.637 1.00 39.50 49 GLY E O 1
ATOM 6099 N N . PRO E 3 45 ? -34.558 11.360 1.770 1.00 37.30 50 PRO E N 1
ATOM 6100 C CA . PRO E 3 45 ? -33.374 11.369 0.881 1.00 35.80 50 PRO E CA 1
ATOM 6101 C C . PRO E 3 45 ? -32.460 10.153 1.060 1.00 38.31 50 PRO E C 1
ATOM 6102 O O . PRO E 3 45 ? -31.822 9.969 2.102 1.00 38.06 50 PRO E O 1
ATOM 6106 N N . GLU E 3 46 ? -32.407 9.324 0.011 1.00 34.12 51 GLU E N 1
ATOM 6107 C CA . GLU E 3 46 ? -31.595 8.114 -0.082 1.00 33.78 51 GLU E CA 1
ATOM 6108 C C . GLU E 3 46 ? -30.140 8.499 -0.371 1.00 36.87 51 GLU E C 1
ATOM 6109 O O . GLU E 3 46 ? -29.891 9.264 -1.304 1.00 36.90 51 GLU E O 1
ATOM 6115 N N . PHE E 3 47 ? -29.191 7.984 0.433 1.00 32.11 52 PHE E N 1
ATOM 6116 C CA . PHE E 3 47 ? -27.758 8.269 0.295 1.00 31.07 52 PHE E CA 1
ATOM 6117 C C . PHE E 3 47 ? -27.157 7.578 -0.931 1.00 34.85 52 PHE E C 1
ATOM 6118 O O . PHE E 3 47 ? -27.498 6.430 -1.222 1.00 34.73 52 PHE E O 1
ATOM 6126 N N . LEU E 3 48 ? -26.223 8.277 -1.614 1.00 31.04 53 LEU E N 1
ATOM 6127 C CA . LEU E 3 48 ? -25.533 7.788 -2.804 1.00 30.96 53 LEU E CA 1
ATOM 6128 C C . LEU E 3 48 ? -24.010 7.727 -2.592 1.00 36.40 53 LEU E C 1
ATOM 6129 O O . LEU E 3 48 ? -23.437 6.629 -2.582 1.00 37.07 53 LEU E O 1
ATOM 6134 N N . PHE E 3 49 ? -23.350 8.899 -2.429 1.00 32.01 54 PHE E N 1
ATOM 6135 C CA . PHE E 3 49 ? -21.891 8.973 -2.302 1.00 31.05 54 PHE E CA 1
ATOM 6136 C C . PHE E 3 49 ? -21.402 9.930 -1.230 1.00 33.61 54 PHE E C 1
ATOM 6137 O O . PHE E 3 49 ? -22.068 10.909 -0.908 1.00 33.49 54 PHE E O 1
ATOM 6145 N N . THR E 3 50 ? -20.213 9.634 -0.698 1.00 29.26 55 THR E N 1
ATOM 6146 C CA . THR E 3 50 ? -19.464 10.446 0.248 1.00 28.68 55 THR E CA 1
ATOM 6147 C C . THR E 3 50 ? -18.071 10.634 -0.346 1.00 32.88 55 THR E C 1
ATOM 6148 O O . THR E 3 50 ? -17.432 9.657 -0.737 1.00 32.24 55 THR E O 1
ATOM 6152 N N . LEU E 3 51 ? -17.631 11.892 -0.461 1.00 29.67 56 LEU E N 1
ATOM 6153 C CA . LEU E 3 51 ? -16.321 12.243 -0.993 1.00 29.69 56 LEU E CA 1
ATOM 6154 C C . LEU E 3 51 ? -15.611 13.085 0.050 1.00 34.17 56 LEU E C 1
ATOM 6155 O O . LEU E 3 51 ? -16.139 14.120 0.462 1.00 33.86 56 LEU E O 1
ATOM 6160 N N . TYR E 3 52 ? -14.440 12.619 0.516 1.00 30.97 57 TYR E N 1
ATOM 6161 C CA . TYR E 3 52 ? -13.686 13.260 1.595 1.00 30.42 57 TYR E CA 1
ATOM 6162 C C . TYR E 3 52 ? -12.640 14.302 1.154 1.00 35.14 57 TYR E C 1
ATOM 6163 O O . TYR E 3 52 ? -12.313 15.168 1.965 1.00 36.01 57 TYR E O 1
ATOM 6172 N N . SER E 3 53 ? -12.094 14.226 -0.078 1.00 31.04 58 SER E N 1
ATOM 6173 C CA . SER E 3 53 ? -11.077 15.188 -0.534 1.00 31.06 58 SER E CA 1
ATOM 6174 C C . SER E 3 53 ? -11.077 15.371 -2.053 1.00 35.56 58 SER E C 1
ATOM 6175 O O . SER E 3 53 ? -11.566 14.505 -2.775 1.00 35.22 58 SER E O 1
ATOM 6178 N N . ALA E 3 54 ? -10.535 16.510 -2.532 1.00 32.71 59 ALA E N 1
ATOM 6179 C CA . ALA E 3 54 ? -10.454 16.846 -3.951 1.00 33.27 59 ALA E CA 1
ATOM 6180 C C . ALA E 3 54 ? -9.630 15.817 -4.730 1.00 38.75 59 ALA E C 1
ATOM 6181 O O . ALA E 3 54 ? -8.554 15.413 -4.273 1.00 39.04 59 ALA E O 1
ATOM 6183 N N . GLY E 3 55 ? -10.157 15.398 -5.883 1.00 35.85 63 GLY E N 1
ATOM 6184 C CA . GLY E 3 55 ? -9.524 14.425 -6.769 1.00 37.05 63 GLY E CA 1
ATOM 6185 C C . GLY E 3 55 ? -10.058 13.015 -6.622 1.00 41.92 63 GLY E C 1
ATOM 6186 O O . GLY E 3 55 ? -9.694 12.118 -7.392 1.00 42.23 63 GLY E O 1
ATOM 6187 N N . GLU E 3 56 ? -10.921 12.809 -5.618 1.00 38.31 64 GLU E N 1
ATOM 6188 C CA . GLU E 3 56 ? -11.554 11.520 -5.367 1.00 37.64 64 GLU E CA 1
ATOM 6189 C C . GLU E 3 56 ? -12.710 11.297 -6.352 1.00 40.15 64 GLU E C 1
ATOM 6190 O O . GLU E 3 56 ? -13.230 12.248 -6.942 1.00 39.15 64 GLU E O 1
ATOM 6196 N N . GLU E 3 57 ? -13.078 10.028 -6.547 1.00 36.41 65 GLU E N 1
ATOM 6197 C CA . GLU E 3 57 ? -14.179 9.606 -7.404 1.00 35.70 65 GLU E CA 1
ATOM 6198 C C . GLU E 3 57 ? -14.774 8.323 -6.848 1.00 40.49 65 GLU E C 1
ATOM 6199 O O . GLU E 3 57 ? -14.049 7.444 -6.364 1.00 40.82 65 GLU E O 1
ATOM 6205 N N . LYS E 3 58 ? -16.100 8.246 -6.881 1.00 36.75 66 LYS E N 1
ATOM 6206 C CA . LYS E 3 58 ? -16.865 7.101 -6.419 1.00 36.31 66 LYS E CA 1
ATOM 6207 C C . LYS E 3 58 ? -17.802 6.690 -7.535 1.00 40.39 66 LYS E C 1
ATOM 6208 O O . LYS E 3 58 ? -18.251 7.547 -8.295 1.00 38.61 66 LYS E O 1
ATOM 6214 N N . GLU E 3 59 ? -18.056 5.381 -7.668 1.00 39.35 67 GLU E N 1
ATOM 6215 C CA . GLU E 3 59 ? -18.904 4.832 -8.725 1.00 40.37 67 GLU E CA 1
ATOM 6216 C C . GLU E 3 59 ? -19.845 3.762 -8.170 1.00 45.63 67 GLU E C 1
ATOM 6217 O O . GLU E 3 59 ? -19.425 2.932 -7.362 1.00 46.55 67 GLU E O 1
ATOM 6223 N N . LYS E 3 60 ? -21.117 3.787 -8.602 1.00 42.29 68 LYS E N 1
ATOM 6224 C CA . LYS E 3 60 ? -22.169 2.848 -8.192 1.00 42.67 68 LYS E CA 1
ATOM 6225 C C . LYS E 3 60 ? -23.139 2.696 -9.348 1.00 48.01 68 LYS E C 1
ATOM 6226 O O . LYS E 3 60 ? -23.920 3.615 -9.611 1.00 46.65 68 LYS E O 1
ATOM 6232 N N . GLU E 3 61 ? -23.066 1.547 -10.059 1.00 47.31 74 GLU E N 1
ATOM 6233 C CA . GLU E 3 61 ? -23.848 1.236 -11.266 1.00 48.36 74 GLU E CA 1
ATOM 6234 C C . GLU E 3 61 ? -23.596 2.349 -12.316 1.00 52.15 74 GLU E C 1
ATOM 6235 O O . GLU E 3 61 ? -22.429 2.641 -12.570 1.00 52.49 74 GLU E O 1
ATOM 6241 N N . ARG E 3 62 ? -24.655 3.024 -12.835 1.00 47.47 75 ARG E N 1
ATOM 6242 C CA . ARG E 3 62 ? -24.571 4.078 -13.860 1.00 46.78 75 ARG E CA 1
ATOM 6243 C C . ARG E 3 62 ? -24.302 5.496 -13.310 1.00 48.36 75 ARG E C 1
ATOM 6244 O O . ARG E 3 62 ? -24.387 6.471 -14.069 1.00 47.62 75 ARG E O 1
ATOM 6252 N N . LEU E 3 63 ? -23.948 5.612 -12.018 1.00 43.43 76 LEU E N 1
ATOM 6253 C CA . LEU E 3 63 ? -23.644 6.903 -11.391 1.00 41.86 76 LEU E CA 1
ATOM 6254 C C . LEU E 3 63 ? -22.159 7.038 -11.084 1.00 44.58 76 LEU E C 1
ATOM 6255 O O . LEU E 3 63 ? -21.504 6.055 -10.742 1.00 44.91 76 LEU E O 1
ATOM 6260 N N . LYS E 3 64 ? -21.631 8.260 -11.210 1.00 39.64 77 LYS E N 1
ATOM 6261 C CA . LYS E 3 64 ? -20.233 8.551 -10.912 1.00 39.12 77 LYS E CA 1
ATOM 6262 C C . LYS E 3 64 ? -20.113 9.970 -10.374 1.00 41.75 77 LYS E C 1
ATOM 6263 O O . LYS E 3 64 ? -20.470 10.936 -11.050 1.00 41.53 77 LYS E O 1
ATOM 6269 N N . ALA E 3 65 ? -19.622 10.078 -9.143 1.00 36.76 78 ALA E N 1
ATOM 6270 C CA . ALA E 3 65 ? -19.406 11.342 -8.463 1.00 35.21 78 ALA E CA 1
ATOM 6271 C C . ALA E 3 65 ? -17.924 11.702 -8.489 1.00 39.23 78 ALA E C 1
ATOM 6272 O O . ALA E 3 65 ? -17.072 10.859 -8.245 1.00 39.07 78 ALA E O 1
ATOM 6274 N N . THR E 3 66 ? -17.630 12.947 -8.837 1.00 36.47 79 THR E N 1
ATOM 6275 C CA . THR E 3 66 ? -16.290 13.526 -8.901 1.00 36.99 79 THR E CA 1
ATOM 6276 C C . THR E 3 66 ? -16.222 14.648 -7.884 1.00 39.51 79 THR E C 1
ATOM 6277 O O . THR E 3 66 ? -17.241 15.294 -7.649 1.00 38.18 79 THR E O 1
ATOM 6281 N N . LEU E 3 67 ? -15.040 14.910 -7.307 1.00 35.75 80 LEU E N 1
ATOM 6282 C CA . LEU E 3 67 ? -14.846 16.048 -6.416 1.00 34.94 80 LEU E CA 1
ATOM 6283 C C . LEU E 3 67 ? -13.583 16.802 -6.830 1.00 40.50 80 LEU E C 1
ATOM 6284 O O . LEU E 3 67 ? -12.523 16.204 -7.007 1.00 40.25 80 LEU E O 1
ATOM 6289 N N . THR E 3 68 ? -13.741 18.112 -7.040 1.00 38.85 81 THR E N 1
ATOM 6290 C CA . THR E 3 68 ? -12.694 19.070 -7.406 1.00 40.26 81 THR E CA 1
ATOM 6291 C C . THR E 3 68 ? -12.595 20.086 -6.263 1.00 44.88 81 THR E C 1
ATOM 6292 O O . THR E 3 68 ? -13.383 20.019 -5.322 1.00 44.00 81 THR E O 1
ATOM 6296 N N . LYS E 3 69 ? -11.642 21.017 -6.334 1.00 42.82 82 LYS E N 1
ATOM 6297 C CA . LYS E 3 69 ? -11.424 22.024 -5.298 1.00 42.73 82 LYS E CA 1
ATOM 6298 C C . LYS E 3 69 ? -12.553 23.081 -5.232 1.00 46.53 82 LYS E C 1
ATOM 6299 O O . LYS E 3 69 ? -12.625 23.811 -4.237 1.00 46.58 82 LYS E O 1
ATOM 6305 N N . LYS E 3 70 ? -13.440 23.147 -6.255 1.00 42.45 85 LYS E N 1
ATOM 6306 C CA . LYS E 3 70 ? -14.523 24.150 -6.319 1.00 41.97 85 LYS E CA 1
ATOM 6307 C C . LYS E 3 70 ? -15.915 23.562 -6.629 1.00 42.55 85 LYS E C 1
ATOM 6308 O O . LYS E 3 70 ? -16.913 24.280 -6.515 1.00 41.37 85 LYS E O 1
ATOM 6314 N N . GLU E 3 71 ? -15.988 22.277 -7.016 1.00 37.36 86 GLU E N 1
ATOM 6315 C CA . GLU E 3 71 ? -17.256 21.657 -7.398 1.00 35.53 86 GLU E CA 1
ATOM 6316 C C . GLU E 3 71 ? -17.236 20.131 -7.328 1.00 37.66 86 GLU E C 1
ATOM 6317 O O . GLU E 3 71 ? -16.180 19.510 -7.166 1.00 36.75 86 GLU E O 1
ATOM 6323 N N . SER E 3 72 ? -18.431 19.539 -7.497 1.00 32.96 87 SER E N 1
ATOM 6324 C CA . SER E 3 72 ? -18.662 18.104 -7.561 1.00 31.43 87 SER E CA 1
ATOM 6325 C C . SER E 3 72 ? -19.654 17.807 -8.670 1.00 35.88 87 SER E C 1
ATOM 6326 O O . SER E 3 72 ? -20.699 18.451 -8.743 1.00 35.43 87 SER E O 1
ATOM 6329 N N . PHE E 3 73 ? -19.322 16.841 -9.535 1.00 33.45 88 PHE E N 1
ATOM 6330 C CA . PHE E 3 73 ? -20.173 16.425 -10.647 1.00 33.15 88 PHE E CA 1
ATOM 6331 C C . PHE E 3 73 ? -20.769 15.063 -10.406 1.00 36.02 88 PHE E C 1
ATOM 6332 O O . PHE E 3 73 ? -20.094 14.188 -9.867 1.00 35.14 88 PHE E O 1
ATOM 6340 N N . LEU E 3 74 ? -22.021 14.869 -10.834 1.00 32.38 89 LEU E N 1
ATOM 6341 C CA . LEU E 3 74 ? -22.683 13.580 -10.733 1.00 31.81 89 LEU E CA 1
ATOM 6342 C C . LEU E 3 74 ? -23.027 13.127 -12.135 1.00 41.29 89 LEU E C 1
ATOM 6343 O O . LEU E 3 74 ? -24.086 13.465 -12.664 1.00 41.18 89 LEU E O 1
ATOM 6348 N N . HIS E 3 75 ? -22.081 12.414 -12.761 1.00 42.77 90 HIS E N 1
ATOM 6349 C CA . HIS E 3 75 ? -22.225 11.891 -14.115 1.00 45.29 90 HIS E CA 1
ATOM 6350 C C . HIS E 3 75 ? -23.128 10.692 -14.091 1.00 50.34 90 HIS E C 1
ATOM 6351 O O . HIS E 3 75 ? -22.783 9.677 -13.481 1.00 49.90 90 HIS E O 1
ATOM 6358 N N . ILE E 3 76 ? -24.304 10.828 -14.713 1.00 47.88 91 ILE E N 1
ATOM 6359 C CA . ILE E 3 76 ? -25.281 9.754 -14.847 1.00 48.00 91 ILE E CA 1
ATOM 6360 C C . ILE E 3 76 ? -25.262 9.340 -16.333 1.00 53.42 91 ILE E C 1
ATOM 6361 O O . ILE E 3 76 ? -25.731 10.080 -17.199 1.00 53.31 91 ILE E O 1
ATOM 6366 N N . THR E 3 77 ? -24.616 8.199 -16.622 1.00 51.30 92 THR E N 1
ATOM 6367 C CA . THR E 3 77 ? -24.458 7.675 -17.981 1.00 52.58 92 THR E CA 1
ATOM 6368 C C . THR E 3 77 ? -25.616 6.744 -18.311 1.00 56.67 92 THR E C 1
ATOM 6369 O O . THR E 3 77 ? -25.925 5.838 -17.533 1.00 55.43 92 THR E O 1
ATOM 6373 N N . ALA E 3 78 ? -26.252 6.982 -19.480 1.00 54.32 93 ALA E N 1
ATOM 6374 C CA . ALA E 3 78 ? -27.422 6.276 -20.018 1.00 54.32 93 ALA E CA 1
ATOM 6375 C C . ALA E 3 78 ? -28.573 6.307 -18.988 1.00 56.60 93 ALA E C 1
ATOM 6376 O O . ALA E 3 78 ? -28.874 5.288 -18.358 1.00 56.13 93 ALA E O 1
ATOM 6378 N N . PRO E 3 79 ? -29.188 7.485 -18.741 1.00 52.06 94 PRO E N 1
ATOM 6379 C CA . PRO E 3 79 ? -30.254 7.530 -17.740 1.00 50.42 94 PRO E CA 1
ATOM 6380 C C . PRO E 3 79 ? -31.504 6.826 -18.232 1.00 54.82 94 PRO E C 1
ATOM 6381 O O . PRO E 3 79 ? -31.799 6.810 -19.428 1.00 55.60 94 PRO E O 1
ATOM 6385 N N . LYS E 3 80 ? -32.206 6.212 -17.296 1.00 50.76 95 LYS E N 1
ATOM 6386 C CA . LYS E 3 80 ? -33.448 5.484 -17.516 1.00 50.57 95 LYS E CA 1
ATOM 6387 C C . LYS E 3 80 ? -34.548 6.194 -16.729 1.00 53.17 95 LYS E C 1
ATOM 6388 O O . LYS E 3 80 ? -34.201 6.922 -15.791 1.00 51.39 95 LYS E O 1
ATOM 6394 N N . PRO E 3 81 ? -35.863 6.053 -17.069 1.00 50.69 96 PRO E N 1
ATOM 6395 C CA . PRO E 3 81 ? -36.902 6.794 -16.313 1.00 49.75 96 PRO E CA 1
ATOM 6396 C C . PRO E 3 81 ? -36.893 6.504 -14.806 1.00 53.33 96 PRO E C 1
ATOM 6397 O O . PRO E 3 81 ? -37.443 7.287 -14.039 1.00 51.85 96 PRO E O 1
ATOM 6401 N N . GLU E 3 82 ? -36.212 5.414 -14.391 1.00 51.18 97 GLU E N 1
ATOM 6402 C CA . GLU E 3 82 ? -36.024 4.994 -13.000 1.00 50.86 97 GLU E CA 1
ATOM 6403 C C . GLU E 3 82 ? -35.155 5.992 -12.235 1.00 53.00 97 GLU E C 1
ATOM 6404 O O . GLU E 3 82 ? -35.377 6.183 -11.040 1.00 53.19 97 GLU E O 1
ATOM 6410 N N . ASP E 3 83 ? -34.187 6.643 -12.922 1.00 47.37 98 ASP E N 1
ATOM 6411 C CA . ASP E 3 83 ? -33.290 7.628 -12.308 1.00 45.80 98 ASP E CA 1
ATOM 6412 C C . ASP E 3 83 ? -33.954 9.004 -12.141 1.00 47.39 98 ASP E C 1
ATOM 6413 O O . ASP E 3 83 ? -33.269 9.955 -11.758 1.00 46.89 98 ASP E O 1
ATOM 6418 N N . SER E 3 84 ? -35.273 9.116 -12.415 1.00 42.32 99 SER E N 1
ATOM 6419 C CA . SER E 3 84 ? -36.000 10.370 -12.234 1.00 41.21 99 SER E CA 1
ATOM 6420 C C . SER E 3 84 ? -36.271 10.569 -10.754 1.00 44.11 99 SER E C 1
ATOM 6421 O O . SER E 3 84 ? -36.959 9.758 -10.126 1.00 44.20 99 SER E O 1
ATOM 6424 N N . ALA E 3 85 ? -35.669 11.622 -10.189 1.00 39.39 100 ALA E N 1
ATOM 6425 C CA . ALA E 3 85 ? -35.780 12.038 -8.788 1.00 38.32 100 ALA E CA 1
ATOM 6426 C C . ALA E 3 85 ? -35.138 13.416 -8.625 1.00 41.24 100 ALA E C 1
ATOM 6427 O O . ALA E 3 85 ? -34.736 14.020 -9.625 1.00 39.88 100 ALA E O 1
ATOM 6429 N N . THR E 3 86 ? -35.056 13.918 -7.376 1.00 38.82 101 THR E N 1
ATOM 6430 C CA . THR E 3 86 ? -34.389 15.180 -7.040 1.00 39.29 101 THR E CA 1
ATOM 6431 C C . THR E 3 86 ? -33.030 14.803 -6.477 1.00 42.95 101 THR E C 1
ATOM 6432 O O . THR E 3 86 ? -32.970 14.017 -5.532 1.00 43.37 101 THR E O 1
ATOM 6436 N N . TYR E 3 87 ? -31.944 15.307 -7.078 1.00 38.44 102 TYR E N 1
ATOM 6437 C CA . TYR E 3 87 ? -30.595 14.951 -6.645 1.00 37.53 102 TYR E CA 1
ATOM 6438 C C . TYR E 3 87 ? -30.013 16.050 -5.783 1.00 41.41 102 TYR E C 1
ATOM 6439 O O . TYR E 3 87 ? -29.774 17.164 -6.251 1.00 42.10 102 TYR E O 1
ATOM 6448 N N . LEU E 3 88 ? -29.830 15.729 -4.500 1.00 37.30 103 LEU E N 1
ATOM 6449 C CA . LEU E 3 88 ? -29.352 16.630 -3.458 1.00 37.30 103 LEU E CA 1
ATOM 6450 C C . LEU E 3 88 ? -27.861 16.458 -3.193 1.00 41.59 103 LEU E C 1
ATOM 6451 O O . LEU E 3 88 ? -27.332 15.352 -3.244 1.00 40.62 103 LEU E O 1
ATOM 6456 N N . CYS E 3 89 ? -27.199 17.581 -2.901 1.00 39.27 104 CYS E N 1
ATOM 6457 C CA . CYS E 3 89 ? -25.769 17.728 -2.627 1.00 38.52 104 CYS E CA 1
ATOM 6458 C C . CYS E 3 89 ? -25.599 18.448 -1.282 1.00 38.54 104 CYS E C 1
ATOM 6459 O O . CYS E 3 89 ? -26.305 19.427 -1.034 1.00 38.76 104 CYS E O 1
ATOM 6462 N N . ALA E 3 90 ? -24.707 17.960 -0.404 1.00 32.00 105 ALA E N 1
ATOM 6463 C CA . ALA E 3 90 ? -24.493 18.587 0.908 1.00 31.63 105 ALA E CA 1
ATOM 6464 C C . ALA E 3 90 ? -23.010 18.682 1.276 1.00 35.17 105 ALA E C 1
ATOM 6465 O O . ALA E 3 90 ? -22.227 17.790 0.928 1.00 34.94 105 ALA E O 1
ATOM 6467 N N . VAL E 3 91 ? -22.623 19.748 2.002 1.00 31.14 106 VAL E N 1
ATOM 6468 C CA . VAL E 3 91 ? -21.226 19.906 2.413 1.00 30.79 106 VAL E CA 1
ATOM 6469 C C . VAL E 3 91 ? -21.082 19.980 3.943 1.00 34.63 106 VAL E C 1
ATOM 6470 O O . VAL E 3 91 ? -21.939 20.543 4.624 1.00 35.23 106 VAL E O 1
ATOM 6474 N N . GLN E 3 92 ? -19.984 19.407 4.465 1.00 30.32 107 GLN E N 1
ATOM 6475 C CA . GLN E 3 92 ? -19.583 19.459 5.873 1.00 30.37 107 GLN E CA 1
ATOM 6476 C C . GLN E 3 92 ? -18.157 20.045 5.894 1.00 34.47 107 GLN E C 1
ATOM 6477 O O . GLN E 3 92 ? -17.231 19.422 5.372 1.00 32.85 107 GLN E O 1
ATOM 6483 N N . ALA E 3 93 ? -18.012 21.296 6.391 1.00 32.88 108 ALA E N 1
ATOM 6484 C CA . ALA E 3 93 ? -16.753 22.052 6.367 1.00 33.49 108 ALA E CA 1
ATOM 6485 C C . ALA E 3 93 ? -16.561 23.003 7.562 1.00 39.21 108 ALA E C 1
ATOM 6486 O O . ALA E 3 93 ? -17.539 23.513 8.109 1.00 39.59 108 ALA E O 1
ATOM 6488 N N . SER E 3 94 ? -15.281 23.277 7.916 1.00 37.09 109 SER E N 1
ATOM 6489 C CA . SER E 3 94 ? -14.845 24.165 9.006 1.00 38.76 109 SER E CA 1
ATOM 6490 C C . SER E 3 94 ? -15.524 25.529 8.953 1.00 45.78 109 SER E C 1
ATOM 6491 O O . SER E 3 94 ? -15.980 26.024 9.988 1.00 46.25 109 SER E O 1
ATOM 6494 N N . GLY E 3 95 ? -15.596 26.096 7.743 1.00 43.92 110 GLY E N 1
ATOM 6495 C CA . GLY E 3 95 ? -16.220 27.380 7.444 1.00 45.45 110 GLY E CA 1
ATOM 6496 C C . GLY E 3 95 ? -17.684 27.426 7.821 1.00 50.99 110 GLY E C 1
ATOM 6497 O O . GLY E 3 95 ? -18.156 28.438 8.350 1.00 53.26 110 GLY E O 1
ATOM 6498 N N . GLY E 3 96 ? -18.381 26.316 7.577 1.00 45.58 111 GLY E N 1
ATOM 6499 C CA . GLY E 3 96 ? -19.791 26.165 7.904 1.00 45.31 111 GLY E CA 1
ATOM 6500 C C . GLY E 3 96 ? -20.057 25.481 9.231 1.00 49.30 111 GLY E C 1
ATOM 6501 O O . GLY E 3 96 ? -21.179 25.026 9.460 1.00 49.25 111 GLY E O 1
ATOM 6502 N N . SER E 3 97 ? -19.027 25.401 10.117 1.00 45.67 112 SER E N 1
ATOM 6503 C CA . SER E 3 97 ? -19.037 24.782 11.460 1.00 45.70 112 SER E CA 1
ATOM 6504 C C . SER E 3 97 ? -19.367 23.269 11.411 1.00 49.30 112 SER E C 1
ATOM 6505 O O . SER E 3 97 ? -19.752 22.691 12.431 1.00 50.34 112 SER E O 1
ATOM 6508 N N . TYR E 3 98 ? -19.184 22.640 10.223 1.00 43.84 113 TYR E N 1
ATOM 6509 C CA . TYR E 3 98 ? -19.415 21.230 9.864 1.00 41.74 113 TYR E CA 1
ATOM 6510 C C . TYR E 3 98 ? -20.919 20.828 9.850 1.00 45.88 113 TYR E C 1
ATOM 6511 O O . TYR E 3 98 ? -21.220 19.692 9.457 1.00 43.96 113 TYR E O 1
ATOM 6520 N N . ILE E 3 99 ? -21.856 21.751 10.212 1.00 44.08 115 ILE E N 1
ATOM 6521 C CA . ILE E 3 99 ? -23.306 21.472 10.153 1.00 43.90 115 ILE E CA 1
ATOM 6522 C C . ILE E 3 99 ? -23.695 21.310 8.661 1.00 45.24 115 ILE E C 1
ATOM 6523 O O . ILE E 3 99 ? -23.304 22.144 7.844 1.00 44.23 115 ILE E O 1
ATOM 6528 N N . PRO E 3 100 ? -24.345 20.190 8.266 1.00 40.88 116 PRO E N 1
ATOM 6529 C CA . PRO E 3 100 ? -24.616 19.963 6.833 1.00 39.44 116 PRO E CA 1
ATOM 6530 C C . PRO E 3 100 ? -25.346 21.113 6.128 1.00 43.38 116 PRO E C 1
ATOM 6531 O O . PRO E 3 100 ? -26.424 21.542 6.561 1.00 43.53 116 PRO E O 1
ATOM 6535 N N . THR E 3 101 ? -24.715 21.627 5.047 1.00 39.59 117 THR E N 1
ATOM 6536 C CA . THR E 3 101 ? -25.241 22.705 4.203 1.00 40.17 117 THR E CA 1
ATOM 6537 C C . THR E 3 101 ? -25.688 22.076 2.893 1.00 43.01 117 THR E C 1
ATOM 6538 O O . THR E 3 101 ? -24.853 21.634 2.102 1.00 42.32 117 THR E O 1
ATOM 6542 N N . PHE E 3 102 ? -27.012 22.019 2.685 1.00 39.15 118 PHE E N 1
ATOM 6543 C CA . PHE E 3 102 ? -27.636 21.389 1.525 1.00 37.69 118 PHE E CA 1
ATOM 6544 C C . PHE E 3 102 ? -27.935 22.340 0.376 1.00 42.10 118 PHE E C 1
ATOM 6545 O O . PHE E 3 102 ? -28.361 23.476 0.595 1.00 43.03 118 PHE E O 1
ATOM 6553 N N . GLY E 3 103 ? -27.778 21.821 -0.840 1.00 37.87 119 GLY E N 1
ATOM 6554 C CA . GLY E 3 103 ? -28.146 22.495 -2.076 1.00 38.11 119 GLY E CA 1
ATOM 6555 C C . GLY E 3 103 ? -29.650 22.386 -2.257 1.00 43.70 119 GLY E C 1
ATOM 6556 O O . GLY E 3 103 ? -30.304 21.581 -1.581 1.00 43.02 119 GLY E O 1
ATOM 6557 N N . ARG E 3 104 ? -30.224 23.187 -3.159 1.00 41.97 120 ARG E N 1
ATOM 6558 C CA . ARG E 3 104 ? -31.674 23.173 -3.369 1.00 42.19 120 ARG E CA 1
ATOM 6559 C C . ARG E 3 104 ? -32.126 22.030 -4.319 1.00 45.41 120 ARG E C 1
ATOM 6560 O O . ARG E 3 104 ? -33.318 21.934 -4.638 1.00 45.44 120 ARG E O 1
ATOM 6568 N N . GLY E 3 105 ? -31.185 21.164 -4.710 1.00 40.17 121 GLY E N 1
ATOM 6569 C CA . GLY E 3 105 ? -31.432 20.006 -5.561 1.00 38.76 121 GLY E CA 1
ATOM 6570 C C . GLY E 3 105 ? -31.474 20.252 -7.057 1.00 42.32 121 GLY E C 1
ATOM 6571 O O . GLY E 3 105 ? -31.454 21.394 -7.521 1.00 41.63 121 GLY E O 1
ATOM 6572 N N . THR E 3 106 ? -31.500 19.145 -7.819 1.00 39.17 122 THR E N 1
ATOM 6573 C CA . THR E 3 106 ? -31.630 19.092 -9.274 1.00 39.26 122 THR E CA 1
ATOM 6574 C C . THR E 3 106 ? -32.758 18.117 -9.557 1.00 43.19 122 THR E C 1
ATOM 6575 O O . THR E 3 106 ? -32.610 16.925 -9.296 1.00 41.81 122 THR E O 1
ATOM 6579 N N . SER E 3 107 ? -33.903 18.622 -10.025 1.00 41.37 123 SER E N 1
ATOM 6580 C CA . SER E 3 107 ? -35.026 17.751 -10.339 1.00 41.26 123 SER E CA 1
ATOM 6581 C C . SER E 3 107 ? -34.770 17.133 -11.710 1.00 44.80 123 SER E C 1
ATOM 6582 O O . SER E 3 107 ? -34.843 17.815 -12.740 1.00 44.74 123 SER E O 1
ATOM 6585 N N . LEU E 3 108 ? -34.366 15.862 -11.701 1.00 40.60 124 LEU E N 1
ATOM 6586 C CA . LEU E 3 108 ? -34.085 15.128 -12.920 1.00 40.52 124 LEU E CA 1
ATOM 6587 C C . LEU E 3 108 ? -35.303 14.331 -13.325 1.00 45.67 124 LEU E C 1
ATOM 6588 O O . LEU E 3 108 ? -35.892 13.628 -12.500 1.00 45.10 124 LEU E O 1
ATOM 6593 N N . ILE E 3 109 ? -35.676 14.451 -14.602 1.00 43.10 125 ILE E N 1
ATOM 6594 C CA . ILE E 3 109 ? -36.771 13.700 -15.192 1.00 43.06 125 ILE E CA 1
ATOM 6595 C C . ILE E 3 109 ? -36.252 13.146 -16.519 1.00 48.83 125 ILE E C 1
ATOM 6596 O O . ILE E 3 109 ? -35.779 13.896 -17.383 1.00 49.60 125 ILE E O 1
ATOM 6601 N N . VAL E 3 110 ? -36.258 11.806 -16.611 1.00 45.11 126 VAL E N 1
ATOM 6602 C CA . VAL E 3 110 ? -35.819 11.029 -17.764 1.00 45.37 126 VAL E CA 1
ATOM 6603 C C . VAL E 3 110 ? -37.074 10.468 -18.428 1.00 50.49 126 VAL E C 1
ATOM 6604 O O . VAL E 3 110 ? -37.838 9.728 -17.797 1.00 50.07 126 VAL E O 1
ATOM 6608 N N . HIS E 3 111 ? -37.311 10.878 -19.680 1.00 47.88 127 HIS E N 1
ATOM 6609 C CA . HIS E 3 111 ? -38.461 10.455 -20.471 1.00 47.82 127 HIS E CA 1
ATOM 6610 C C . HIS E 3 111 ? -38.154 9.147 -21.160 1.00 51.42 127 HIS E C 1
ATOM 6611 O O . HIS E 3 111 ? -37.006 8.940 -21.555 1.00 51.71 127 HIS E O 1
ATOM 6618 N N . PRO E 3 112 ? -39.145 8.241 -21.319 1.00 47.77 128 PRO E N 1
ATOM 6619 C CA . PRO E 3 112 ? -38.854 6.942 -21.944 1.00 48.41 128 PRO E CA 1
ATOM 6620 C C . PRO E 3 112 ? -38.585 7.028 -23.451 1.00 53.16 128 PRO E C 1
ATOM 6621 O O . PRO E 3 112 ? -38.504 8.118 -24.032 1.00 52.87 128 PRO E O 1
ATOM 6625 N N . TYR E 3 113 ? -38.402 5.858 -24.066 1.00 50.43 129 TYR E N 1
ATOM 6626 C CA . TYR E 3 113 ? -38.199 5.734 -25.493 1.00 51.69 129 TYR E CA 1
ATOM 6627 C C . TYR E 3 113 ? -39.387 4.978 -26.050 1.00 56.71 129 TYR E C 1
ATOM 6628 O O . TYR E 3 113 ? -39.598 3.810 -25.698 1.00 56.69 129 TYR E O 1
ATOM 6637 N N . ILE E 3 114 ? -40.182 5.649 -26.892 1.00 53.56 130 ILE E N 1
ATOM 6638 C CA . ILE E 3 114 ? -41.341 5.009 -27.501 1.00 54.13 130 ILE E CA 1
ATOM 6639 C C . ILE E 3 114 ? -40.932 4.526 -28.901 1.00 60.68 130 ILE E C 1
ATOM 6640 O O . ILE E 3 114 ? -40.831 5.326 -29.841 1.00 61.08 130 ILE E O 1
ATOM 6645 N N . GLN E 3 115 ? -40.643 3.207 -28.996 1.00 58.35 131 GLN E N 1
ATOM 6646 C CA . GLN E 3 115 ? -40.202 2.510 -30.204 1.00 60.59 131 GLN E CA 1
ATOM 6647 C C . GLN E 3 115 ? -41.228 2.681 -31.332 1.00 65.71 131 GLN E C 1
ATOM 6648 O O . GLN E 3 115 ? -40.840 3.038 -32.448 1.00 67.52 131 GLN E O 1
ATOM 6654 N N . ASN E 3 116 ? -42.523 2.456 -31.036 1.00 60.22 132 ASN E N 1
ATOM 6655 C CA . ASN E 3 116 ? -43.578 2.577 -32.037 1.00 60.39 132 ASN E CA 1
ATOM 6656 C C . ASN E 3 116 ? -44.722 3.468 -31.523 1.00 61.94 132 ASN E C 1
ATOM 6657 O O . ASN E 3 116 ? -45.681 2.955 -30.935 1.00 60.75 132 ASN E O 1
ATOM 6662 N N . PRO E 3 117 ? -44.660 4.806 -31.724 1.00 57.29 133 PRO E N 1
ATOM 6663 C CA . PRO E 3 117 ? -45.766 5.650 -31.257 1.00 55.46 133 PRO E CA 1
ATOM 6664 C C . PRO E 3 117 ? -46.989 5.499 -32.161 1.00 60.40 133 PRO E C 1
ATOM 6665 O O . PRO E 3 117 ? -46.854 5.337 -33.377 1.00 61.86 133 PRO E O 1
ATOM 6669 N N . ASP E 3 118 ? -48.178 5.497 -31.541 1.00 55.53 134 ASP E N 1
ATOM 6670 C CA . ASP E 3 118 ? -49.493 5.401 -32.177 1.00 55.65 134 ASP E CA 1
ATOM 6671 C C . ASP E 3 118 ? -50.441 6.396 -31.450 1.00 58.48 134 ASP E C 1
ATOM 6672 O O . ASP E 3 118 ? -51.385 5.958 -30.778 1.00 56.98 134 ASP E O 1
ATOM 6677 N N . PRO E 3 119 ? -50.176 7.737 -31.522 1.00 55.38 135 PRO E N 1
ATOM 6678 C CA . PRO E 3 119 ? -51.016 8.698 -30.781 1.00 54.15 135 PRO E CA 1
ATOM 6679 C C . PRO E 3 119 ? -52.498 8.604 -31.131 1.00 59.12 135 PRO E C 1
ATOM 6680 O O . PRO E 3 119 ? -52.853 8.357 -32.288 1.00 60.29 135 PRO E O 1
ATOM 6684 N N . ALA E 3 120 ? -53.352 8.746 -30.100 1.00 54.61 136 ALA E N 1
ATOM 6685 C CA . ALA E 3 120 ? -54.804 8.657 -30.219 1.00 54.61 136 ALA E CA 1
ATOM 6686 C C . ALA E 3 120 ? -55.525 9.185 -28.980 1.00 56.97 136 ALA E C 1
ATOM 6687 O O . ALA E 3 120 ? -54.991 9.104 -27.871 1.00 56.06 136 ALA E O 1
ATOM 6689 N N . VAL E 3 121 ? -56.758 9.690 -29.172 1.00 52.52 137 VAL E N 1
ATOM 6690 C CA . VAL E 3 121 ? -57.621 10.169 -28.091 1.00 51.40 137 VAL E CA 1
ATOM 6691 C C . VAL E 3 121 ? -58.881 9.299 -28.111 1.00 55.76 137 VAL E C 1
ATOM 6692 O O . VAL E 3 121 ? -59.578 9.256 -29.125 1.00 55.90 137 VAL E O 1
ATOM 6696 N N . TYR E 3 122 ? -59.153 8.588 -27.005 1.00 52.35 138 TYR E N 1
ATOM 6697 C CA . TYR E 3 122 ? -60.294 7.674 -26.913 1.00 52.79 138 TYR E CA 1
ATOM 6698 C C . TYR E 3 122 ? -61.339 8.113 -25.880 1.00 57.11 138 TYR E C 1
ATOM 6699 O O . TYR E 3 122 ? -60.988 8.722 -24.870 1.00 56.01 138 TYR E O 1
ATOM 6708 N N . GLN E 3 123 ? -62.618 7.766 -26.125 1.00 54.49 139 GLN E N 1
ATOM 6709 C CA . GLN E 3 123 ? -63.727 8.053 -25.216 1.00 54.47 139 GLN E CA 1
ATOM 6710 C C . GLN E 3 123 ? -64.072 6.778 -24.432 1.00 59.02 139 GLN E C 1
ATOM 6711 O O . GLN E 3 123 ? -64.616 5.822 -24.997 1.00 58.85 139 GLN E O 1
ATOM 6717 N N . LEU E 3 124 ? -63.720 6.766 -23.133 1.00 55.56 140 LEU E N 1
ATOM 6718 C CA . LEU E 3 124 ? -63.966 5.652 -22.219 1.00 55.46 140 LEU E CA 1
ATOM 6719 C C . LEU E 3 124 ? -65.458 5.545 -21.866 1.00 60.93 140 LEU E C 1
ATOM 6720 O O . LEU E 3 124 ? -66.191 6.533 -21.953 1.00 60.84 140 LEU E O 1
ATOM 6725 N N . ARG E 3 125 ? -65.905 4.330 -21.505 1.00 58.64 141 ARG E N 1
ATOM 6726 C CA . ARG E 3 125 ? -67.293 4.038 -21.154 1.00 59.44 141 ARG E CA 1
ATOM 6727 C C . ARG E 3 125 ? -67.675 4.768 -19.868 1.00 64.19 141 ARG E C 1
ATOM 6728 O O . ARG E 3 125 ? -67.011 4.598 -18.840 1.00 64.13 141 ARG E O 1
ATOM 6730 N N . ASP E 3 126 ? -68.722 5.614 -19.951 1.00 61.30 142 ASP E N 1
ATOM 6731 C CA . ASP E 3 126 ? -69.234 6.427 -18.848 1.00 61.98 142 ASP E CA 1
ATOM 6732 C C . ASP E 3 126 ? -69.728 5.550 -17.694 1.00 67.00 142 ASP E C 1
ATOM 6733 O O . ASP E 3 126 ? -70.622 4.723 -17.893 1.00 68.07 142 ASP E O 1
ATOM 6738 N N . SER E 3 127 ? -69.114 5.715 -16.498 1.00 62.82 143 SER E N 1
ATOM 6739 C CA . SER E 3 127 ? -69.450 4.993 -15.267 1.00 63.38 143 SER E CA 1
ATOM 6740 C C . SER E 3 127 ? -70.893 5.335 -14.836 1.00 69.76 143 SER E C 1
ATOM 6741 O O . SER E 3 127 ? -71.262 6.514 -14.796 1.00 69.55 143 SER E O 1
ATOM 6744 N N . LYS E 3 128 ? -71.716 4.295 -14.568 1.00 68.05 144 LYS E N 1
ATOM 6745 C CA . LYS E 3 128 ? -73.130 4.425 -14.176 1.00 69.47 144 LYS E CA 1
ATOM 6746 C C . LYS E 3 128 ? -73.284 5.074 -12.792 1.00 74.47 144 LYS E C 1
ATOM 6747 O O . LYS E 3 128 ? -74.372 5.545 -12.462 1.00 75.19 144 LYS E O 1
ATOM 6749 N N . SER E 3 129 ? -72.195 5.103 -11.997 1.00 70.93 145 SER E N 1
ATOM 6750 C CA . SER E 3 129 ? -72.153 5.715 -10.669 1.00 71.74 145 SER E CA 1
ATOM 6751 C C . SER E 3 129 ? -71.263 6.986 -10.667 1.00 73.44 145 SER E C 1
ATOM 6752 O O . SER E 3 129 ? -70.726 7.354 -9.618 1.00 73.45 145 SER E O 1
ATOM 6755 N N . SER E 3 130 ? -71.130 7.668 -11.838 1.00 67.65 146 SER E N 1
ATOM 6756 C CA . SER E 3 130 ? -70.317 8.881 -11.963 1.00 65.92 146 SER E CA 1
ATOM 6757 C C . SER E 3 130 ? -70.870 9.884 -12.968 1.00 68.41 146 SER E C 1
ATOM 6758 O O . SER E 3 130 ? -71.297 9.534 -14.071 1.00 67.51 146 SER E O 1
ATOM 6761 N N . ASP E 3 131 ? -70.774 11.154 -12.563 1.00 64.46 147 ASP E N 1
ATOM 6762 C CA . ASP E 3 131 ? -71.170 12.382 -13.242 1.00 63.76 147 ASP E CA 1
ATOM 6763 C C . ASP E 3 131 ? -70.150 12.767 -14.347 1.00 63.88 147 ASP E C 1
ATOM 6764 O O . ASP E 3 131 ? -70.519 13.440 -15.313 1.00 63.33 147 ASP E O 1
ATOM 6769 N N . LYS E 3 132 ? -68.890 12.302 -14.215 1.00 57.50 148 LYS E N 1
ATOM 6770 C CA . LYS E 3 132 ? -67.772 12.590 -15.116 1.00 54.96 148 LYS E CA 1
ATOM 6771 C C . LYS E 3 132 ? -67.770 11.769 -16.418 1.00 59.08 148 LYS E C 1
ATOM 6772 O O . LYS E 3 132 ? -68.354 10.684 -16.499 1.00 59.19 148 LYS E O 1
ATOM 6778 N N . SER E 3 133 ? -67.082 12.320 -17.433 1.00 55.39 149 SER E N 1
ATOM 6779 C CA . SER E 3 133 ? -66.803 11.736 -18.746 1.00 54.81 149 SER E CA 1
ATOM 6780 C C . SER E 3 133 ? -65.290 11.783 -18.941 1.00 57.84 149 SER E C 1
ATOM 6781 O O . SER E 3 133 ? -64.703 12.852 -18.779 1.00 57.28 149 SER E O 1
ATOM 6784 N N . VAL E 3 134 ? -64.650 10.642 -19.244 1.00 53.73 150 VAL E N 1
ATOM 6785 C CA . VAL E 3 134 ? -63.194 10.580 -19.381 1.00 52.77 150 VAL E CA 1
ATOM 6786 C C . VAL E 3 134 ? -62.762 10.324 -20.847 1.00 58.04 150 VAL E C 1
ATOM 6787 O O . VAL E 3 134 ? -63.336 9.477 -21.533 1.00 57.75 150 VAL E O 1
ATOM 6791 N N . CYS E 3 135 ? -61.740 11.081 -21.300 1.00 55.81 151 CYS E N 1
ATOM 6792 C CA . CYS E 3 135 ? -61.046 10.945 -22.583 1.00 56.20 151 CYS E CA 1
ATOM 6793 C C . CYS E 3 135 ? -59.583 10.643 -22.274 1.00 57.45 151 CYS E C 1
ATOM 6794 O O . CYS E 3 135 ? -59.005 11.285 -21.388 1.00 56.56 151 CYS E O 1
ATOM 6797 N N . LEU E 3 136 ? -58.991 9.655 -22.968 1.00 52.02 152 LEU E N 1
ATOM 6798 C CA . LEU E 3 136 ? -57.601 9.275 -22.744 1.00 50.51 152 LEU E CA 1
ATOM 6799 C C . LEU E 3 136 ? -56.760 9.494 -23.995 1.00 53.49 152 LEU E C 1
ATOM 6800 O O . LEU E 3 136 ? -57.090 8.984 -25.064 1.00 53.61 152 LEU E O 1
ATOM 6805 N N . PHE E 3 137 ? -55.662 10.240 -23.839 1.00 48.94 153 PHE E N 1
ATOM 6806 C CA . PHE E 3 137 ? -54.683 10.508 -24.885 1.00 48.68 153 PHE E CA 1
ATOM 6807 C C . PHE E 3 137 ? -53.525 9.565 -24.638 1.00 53.61 153 PHE E C 1
ATOM 6808 O O . PHE E 3 137 ? -52.846 9.712 -23.626 1.00 53.43 153 PHE E O 1
ATOM 6816 N N . THR E 3 138 ? -53.331 8.555 -25.501 1.00 51.07 154 THR E N 1
ATOM 6817 C CA . THR E 3 138 ? -52.284 7.562 -25.252 1.00 51.03 154 THR E CA 1
ATOM 6818 C C . THR E 3 138 ? -51.405 7.255 -26.478 1.00 55.56 154 THR E C 1
ATOM 6819 O O . THR E 3 138 ? -51.699 7.693 -27.590 1.00 55.91 154 THR E O 1
ATOM 6823 N N . ASP E 3 139 ? -50.316 6.487 -26.226 1.00 51.76 155 ASP E N 1
ATOM 6824 C CA . ASP E 3 139 ? -49.319 5.958 -27.157 1.00 52.31 155 ASP E CA 1
ATOM 6825 C C . ASP E 3 139 ? -48.607 7.051 -27.976 1.00 55.57 155 ASP E C 1
ATOM 6826 O O . ASP E 3 139 ? -48.246 6.828 -29.133 1.00 56.18 155 ASP E O 1
ATOM 6831 N N . PHE E 3 140 ? -48.345 8.204 -27.355 1.00 50.67 156 PHE E N 1
ATOM 6832 C CA . PHE E 3 140 ? -47.605 9.281 -28.008 1.00 50.65 156 PHE E CA 1
ATOM 6833 C C . PHE E 3 140 ? -46.120 9.201 -27.620 1.00 57.09 156 PHE E C 1
ATOM 6834 O O . PHE E 3 140 ? -45.781 8.607 -26.587 1.00 56.15 156 PHE E O 1
ATOM 6842 N N . ASP E 3 141 ? -45.234 9.766 -28.463 1.00 56.28 157 ASP E N 1
ATOM 6843 C CA . ASP E 3 141 ? -43.787 9.791 -28.211 1.00 56.99 157 ASP E CA 1
ATOM 6844 C C . ASP E 3 141 ? -43.474 10.765 -27.056 1.00 61.31 157 ASP E C 1
ATOM 6845 O O . ASP E 3 141 ? -44.279 11.648 -26.754 1.00 60.65 157 ASP E O 1
ATOM 6850 N N . SER E 3 142 ? -42.322 10.587 -26.402 1.00 58.78 158 SER E N 1
ATOM 6851 C CA . SER E 3 142 ? -41.911 11.372 -25.236 1.00 57.92 158 SER E CA 1
ATOM 6852 C C . SER E 3 142 ? -41.572 12.843 -25.553 1.00 61.87 158 SER E C 1
ATOM 6853 O O . SER E 3 142 ? -41.494 13.657 -24.628 1.00 60.31 158 SER E O 1
ATOM 6856 N N . GLN E 3 143 ? -41.384 13.183 -26.840 1.00 59.98 159 GLN E N 1
ATOM 6857 C CA . GLN E 3 143 ? -41.040 14.538 -27.265 1.00 60.72 159 GLN E CA 1
ATOM 6858 C C . GLN E 3 143 ? -42.215 15.514 -27.112 1.00 64.95 159 GLN E C 1
ATOM 6859 O O . GLN E 3 143 ? -41.967 16.698 -26.888 1.00 64.45 159 GLN E O 1
ATOM 6861 N N . THR E 3 144 ? -43.477 15.032 -27.220 1.00 62.05 160 THR E N 1
ATOM 6862 C CA . THR E 3 144 ? -44.678 15.884 -27.110 1.00 62.07 160 THR E CA 1
ATOM 6863 C C . THR E 3 144 ? -45.000 16.247 -25.650 1.00 64.58 160 THR E C 1
ATOM 6864 O O . THR E 3 144 ? -44.896 15.396 -24.758 1.00 62.97 160 THR E O 1
ATOM 6868 N N . ASN E 3 145 ? -45.405 17.521 -25.425 1.00 60.97 161 ASN E N 1
ATOM 6869 C CA . ASN E 3 145 ? -45.749 18.061 -24.107 1.00 59.67 161 ASN E CA 1
ATOM 6870 C C . ASN E 3 145 ? -47.244 18.381 -24.001 1.00 61.74 161 ASN E C 1
ATOM 6871 O O . ASN E 3 145 ? -47.823 19.019 -24.891 1.00 62.03 161 ASN E O 1
ATOM 6876 N N . VAL E 3 146 ? -47.855 17.925 -22.892 1.00 56.13 162 VAL E N 1
ATOM 6877 C CA . VAL E 3 146 ? -49.278 18.079 -22.570 1.00 55.07 162 VAL E CA 1
ATOM 6878 C C . VAL E 3 146 ? -49.455 19.180 -21.489 1.00 56.74 162 VAL E C 1
ATOM 6879 O O . VAL E 3 146 ? -48.740 19.193 -20.481 1.00 55.94 162 VAL E O 1
ATOM 6883 N N . SER E 3 147 ? -50.381 20.121 -21.739 1.00 51.95 163 SER E N 1
ATOM 6884 C CA . SER E 3 147 ? -50.666 21.218 -20.818 1.00 51.42 163 SER E CA 1
ATOM 6885 C C . SER E 3 147 ? -52.143 21.237 -20.425 1.00 52.18 163 SER E C 1
ATOM 6886 O O . SER E 3 147 ? -53.001 20.820 -21.208 1.00 51.31 163 SER E O 1
ATOM 6889 N N . GLN E 3 148 ? -52.421 21.727 -19.197 1.00 46.85 164 GLN E N 1
ATOM 6890 C CA . GLN E 3 148 ? -53.745 21.850 -18.577 1.00 45.92 164 GLN E CA 1
ATOM 6891 C C . GLN E 3 148 ? -54.744 22.580 -19.452 1.00 47.79 164 GLN E C 1
ATOM 6892 O O . GLN E 3 148 ? -54.375 23.521 -20.145 1.00 48.02 164 GLN E O 1
ATOM 6898 N N . SER E 3 149 ? -56.014 22.160 -19.394 1.00 42.26 165 SER E N 1
ATOM 6899 C CA . SER E 3 149 ? -57.103 22.745 -20.175 1.00 42.17 165 SER E CA 1
ATOM 6900 C C . SER E 3 149 ? -57.353 24.215 -19.819 1.00 44.53 165 SER E C 1
ATOM 6901 O O . SER E 3 149 ? -57.099 24.633 -18.689 1.00 44.09 165 SER E O 1
ATOM 6904 N N . LYS E 3 150 ? -57.834 24.999 -20.793 1.00 40.35 166 LYS E N 1
ATOM 6905 C CA . LYS E 3 150 ? -58.182 26.406 -20.570 1.00 40.95 166 LYS E CA 1
ATOM 6906 C C . LYS E 3 150 ? -59.719 26.523 -20.499 1.00 46.09 166 LYS E C 1
ATOM 6907 O O . LYS E 3 150 ? -60.268 27.634 -20.455 1.00 47.80 166 LYS E O 1
ATOM 6913 N N . ASP E 3 151 ? -60.405 25.355 -20.479 1.00 41.22 167 ASP E N 1
ATOM 6914 C CA . ASP E 3 151 ? -61.862 25.252 -20.432 1.00 41.54 167 ASP E CA 1
ATOM 6915 C C . ASP E 3 151 ? -62.365 24.996 -19.015 1.00 44.94 167 ASP E C 1
ATOM 6916 O O . ASP E 3 151 ? -61.862 24.103 -18.328 1.00 43.04 167 ASP E O 1
ATOM 6921 N N . SER E 3 152 ? -63.369 25.796 -18.589 1.00 42.68 168 SER E N 1
ATOM 6922 C CA . SER E 3 152 ? -64.007 25.715 -17.277 1.00 42.90 168 SER E CA 1
ATOM 6923 C C . SER E 3 152 ? -64.584 24.312 -17.036 1.00 45.80 168 SER E C 1
ATOM 6924 O O . SER E 3 152 ? -65.158 23.708 -17.948 1.00 44.76 168 SER E O 1
ATOM 6926 N N . ASP E 3 153 ? -64.348 23.777 -15.822 1.00 41.95 169 ASP E N 1
ATOM 6927 C CA . ASP E 3 153 ? -64.779 22.462 -15.325 1.00 40.57 169 ASP E CA 1
ATOM 6928 C C . ASP E 3 153 ? -64.168 21.261 -16.106 1.00 41.41 169 ASP E C 1
ATOM 6929 O O . ASP E 3 153 ? -64.659 20.138 -15.963 1.00 40.53 169 ASP E O 1
ATOM 6934 N N . VAL E 3 154 ? -63.049 21.485 -16.837 1.00 35.92 170 VAL E N 1
ATOM 6935 C CA . VAL E 3 154 ? -62.307 20.444 -17.568 1.00 33.50 170 VAL E CA 1
ATOM 6936 C C . VAL E 3 154 ? -60.951 20.259 -16.867 1.00 37.08 170 VAL E C 1
ATOM 6937 O O . VAL E 3 154 ? -60.315 21.251 -16.501 1.00 36.95 170 VAL E O 1
ATOM 6941 N N . TYR E 3 155 ? -60.524 19.001 -16.661 1.00 33.19 171 TYR E N 1
ATOM 6942 C CA . TYR E 3 155 ? -59.273 18.713 -15.973 1.00 32.84 171 TYR E CA 1
ATOM 6943 C C . TYR E 3 155 ? -58.408 17.776 -16.779 1.00 38.26 171 TYR E C 1
ATOM 6944 O O . TYR E 3 155 ? -58.866 16.697 -17.164 1.00 37.55 171 TYR E O 1
ATOM 6953 N N . ILE E 3 156 ? -57.149 18.182 -17.030 1.00 36.38 172 ILE E N 1
ATOM 6954 C CA . ILE E 3 156 ? -56.182 17.368 -17.774 1.00 36.28 172 ILE E CA 1
ATOM 6955 C C . ILE E 3 156 ? -54.965 17.110 -16.883 1.00 43.92 172 ILE E C 1
ATOM 6956 O O . ILE E 3 156 ? -54.450 18.039 -16.254 1.00 44.87 172 ILE E O 1
ATOM 6961 N N . THR E 3 157 ? -54.524 15.847 -16.820 1.00 42.23 173 THR E N 1
ATOM 6962 C CA . THR E 3 157 ? -53.367 15.417 -16.025 1.00 42.87 173 THR E CA 1
ATOM 6963 C C . THR E 3 157 ? -52.119 15.325 -16.902 1.00 48.45 173 THR E C 1
ATOM 6964 O O . THR E 3 157 ? -52.235 15.143 -18.118 1.00 49.00 173 THR E O 1
ATOM 6968 N N . ASP E 3 158 ? -50.929 15.423 -16.286 1.00 45.07 174 ASP E N 1
ATOM 6969 C CA . ASP E 3 158 ? -49.651 15.339 -16.999 1.00 45.01 174 ASP E CA 1
ATOM 6970 C C . ASP E 3 158 ? -49.393 13.898 -17.495 1.00 48.95 174 ASP E C 1
ATOM 6971 O O . ASP E 3 158 ? -50.046 12.964 -17.028 1.00 48.96 174 ASP E O 1
ATOM 6976 N N . LYS E 3 159 ? -48.473 13.726 -18.468 1.00 45.63 175 LYS E N 1
ATOM 6977 C CA . LYS E 3 159 ? -48.133 12.415 -19.038 1.00 45.39 175 LYS E CA 1
ATOM 6978 C C . LYS E 3 159 ? -47.552 11.502 -17.973 1.00 51.05 175 LYS E C 1
ATOM 6979 O O . LYS E 3 159 ? -46.799 11.940 -17.103 1.00 50.67 175 LYS E O 1
ATOM 6985 N N . CYS E 3 160 ? -47.953 10.242 -18.018 1.00 49.33 176 CYS E N 1
ATOM 6986 C CA . CYS E 3 160 ? -47.499 9.229 -17.084 1.00 49.33 176 CYS E CA 1
ATOM 6987 C C . CYS E 3 160 ? -47.206 7.954 -17.862 1.00 52.01 176 CYS E C 1
ATOM 6988 O O . CYS E 3 160 ? -47.994 7.555 -18.729 1.00 51.14 176 CYS E O 1
ATOM 6991 N N . VAL E 3 161 ? -46.042 7.350 -17.570 1.00 48.59 177 VAL E N 1
ATOM 6992 C CA . VAL E 3 161 ? -45.529 6.149 -18.226 1.00 49.14 177 VAL E CA 1
ATOM 6993 C C . VAL E 3 161 ? -45.951 4.899 -17.466 1.00 54.35 177 VAL E C 1
ATOM 6994 O O . VAL E 3 161 ? -45.728 4.803 -16.259 1.00 54.01 177 VAL E O 1
ATOM 6998 N N . LEU E 3 162 ? -46.531 3.935 -18.191 1.00 52.18 178 LEU E N 1
ATOM 6999 C CA . LEU E 3 162 ? -46.933 2.636 -17.656 1.00 53.11 178 LEU E CA 1
ATOM 7000 C C . LEU E 3 162 ? -46.128 1.544 -18.369 1.00 59.85 178 LEU E C 1
ATOM 7001 O O . LEU E 3 162 ? -45.885 1.640 -19.578 1.00 59.83 178 LEU E O 1
ATOM 7006 N N . ASP E 3 163 ? -45.684 0.531 -17.611 1.00 57.93 179 ASP E N 1
ATOM 7007 C CA . ASP E 3 163 ? -44.862 -0.531 -18.162 1.00 59.42 179 ASP E CA 1
ATOM 7008 C C . ASP E 3 163 ? -45.593 -1.857 -18.223 1.00 65.18 179 ASP E C 1
ATOM 7009 O O . ASP E 3 163 ? -45.982 -2.415 -17.194 1.00 65.21 179 ASP E O 1
ATOM 7014 N N . MET E 3 164 ? -45.761 -2.365 -19.441 1.00 63.03 180 MET E N 1
ATOM 7015 C CA . MET E 3 164 ? -46.352 -3.671 -19.696 1.00 64.38 180 MET E CA 1
ATOM 7016 C C . MET E 3 164 ? -45.203 -4.584 -20.113 1.00 71.10 180 MET E C 1
ATOM 7017 O O . MET E 3 164 ? -45.163 -5.074 -21.244 1.00 72.38 180 MET E O 1
ATOM 7022 N N . ARG E 3 165 ? -44.233 -4.763 -19.189 1.00 68.10 181 ARG E N 1
ATOM 7023 C CA . ARG E 3 165 ? -42.991 -5.526 -19.361 1.00 69.18 181 ARG E CA 1
ATOM 7024 C C . ARG E 3 165 ? -43.206 -6.994 -19.776 1.00 76.21 181 ARG E C 1
ATOM 7025 O O . ARG E 3 165 ? -42.260 -7.621 -20.262 1.00 77.47 181 ARG E O 1
ATOM 7033 N N . SER E 3 166 ? -44.443 -7.524 -19.639 1.00 73.50 182 SER E N 1
ATOM 7034 C CA . SER E 3 166 ? -44.806 -8.876 -20.077 1.00 75.27 182 SER E CA 1
ATOM 7035 C C . SER E 3 166 ? -44.725 -8.974 -21.614 1.00 80.75 182 SER E C 1
ATOM 7036 O O . SER E 3 166 ? -44.468 -10.053 -22.153 1.00 82.48 182 SER E O 1
ATOM 7038 N N . MET E 3 167 ? -44.911 -7.825 -22.300 1.00 76.23 183 MET E N 1
ATOM 7039 C CA . MET E 3 167 ? -44.870 -7.663 -23.755 1.00 76.83 183 MET E CA 1
ATOM 7040 C C . MET E 3 167 ? -43.728 -6.704 -24.187 1.00 78.50 183 MET E C 1
ATOM 7041 O O . MET E 3 167 ? -43.675 -6.311 -25.356 1.00 78.14 183 MET E O 1
ATOM 7046 N N . ASP E 3 168 ? -42.818 -6.339 -23.240 1.00 73.80 184 ASP E N 1
ATOM 7047 C CA . ASP E 3 168 ? -41.682 -5.403 -23.396 1.00 73.01 184 ASP E CA 1
ATOM 7048 C C . ASP E 3 168 ? -42.155 -4.066 -24.040 1.00 74.99 184 ASP E C 1
ATOM 7049 O O . ASP E 3 168 ? -41.470 -3.488 -24.893 1.00 75.04 184 ASP E O 1
ATOM 7054 N N . PHE E 3 169 ? -43.335 -3.587 -23.590 1.00 69.24 185 PHE E N 1
ATOM 7055 C CA . PHE E 3 169 ? -44.045 -2.417 -24.100 1.00 67.56 185 PHE E CA 1
ATOM 7056 C C . PHE E 3 169 ? -44.157 -1.300 -23.062 1.00 67.60 185 PHE E C 1
ATOM 7057 O O . PHE E 3 169 ? -44.435 -1.560 -21.889 1.00 66.85 185 PHE E O 1
ATOM 7065 N N . LYS E 3 170 ? -43.982 -0.054 -23.530 1.00 61.40 186 LYS E N 1
ATOM 7066 C CA . LYS E 3 170 ? -44.087 1.181 -22.751 1.00 58.84 186 LYS E CA 1
ATOM 7067 C C . LYS E 3 170 ? -45.018 2.153 -23.464 1.00 60.75 186 LYS E C 1
ATOM 7068 O O . LYS E 3 170 ? -44.987 2.230 -24.694 1.00 61.70 186 LYS E O 1
ATOM 7074 N N . SER E 3 171 ? -45.832 2.908 -22.711 1.00 54.24 187 SER E N 1
ATOM 7075 C CA . SER E 3 171 ? -46.725 3.897 -23.309 1.00 52.93 187 SER E CA 1
ATOM 7076 C C . SER E 3 171 ? -46.929 5.096 -22.391 1.00 54.17 187 SER E C 1
ATOM 7077 O O . SER E 3 171 ? -46.832 4.974 -21.169 1.00 53.22 187 SER E O 1
ATOM 7080 N N . ASN E 3 172 ? -47.190 6.260 -22.997 1.00 49.25 188 ASN E N 1
ATOM 7081 C CA . ASN E 3 172 ? -47.480 7.519 -22.310 1.00 47.12 188 ASN E CA 1
ATOM 7082 C C . ASN E 3 172 ? -48.971 7.790 -22.395 1.00 49.59 188 ASN E C 1
ATOM 7083 O O . ASN E 3 172 ? -49.596 7.363 -23.366 1.00 49.83 188 ASN E O 1
ATOM 7088 N N . SER E 3 173 ? -49.549 8.490 -21.396 1.00 44.50 189 SER E N 1
ATOM 7089 C CA . SER E 3 173 ? -50.977 8.835 -21.396 1.00 43.37 189 SER E CA 1
ATOM 7090 C C . SER E 3 173 ? -51.307 10.037 -20.518 1.00 44.88 189 SER E C 1
ATOM 7091 O O . SER E 3 173 ? -50.688 10.258 -19.473 1.00 44.11 189 SER E O 1
ATOM 7094 N N . ALA E 3 174 ? -52.306 10.801 -20.958 1.00 40.29 190 ALA E N 1
ATOM 7095 C CA . ALA E 3 174 ? -52.885 11.937 -20.255 1.00 39.04 190 ALA E CA 1
ATOM 7096 C C . ALA E 3 174 ? -54.379 11.715 -20.196 1.00 40.36 190 ALA E C 1
ATOM 7097 O O . ALA E 3 174 ? -54.971 11.219 -21.165 1.00 38.55 190 ALA E O 1
ATOM 7099 N N . VAL E 3 175 ? -54.977 12.012 -19.039 1.00 36.88 191 VAL E N 1
ATOM 7100 C CA . VAL E 3 175 ? -56.407 11.815 -18.803 1.00 36.74 191 VAL E CA 1
ATOM 7101 C C . VAL E 3 175 ? -57.092 13.166 -18.706 1.00 41.01 191 VAL E C 1
ATOM 7102 O O . VAL E 3 175 ? -56.615 14.047 -17.986 1.00 41.30 191 VAL E O 1
ATOM 7106 N N . ALA E 3 176 ? -58.205 13.325 -19.451 1.00 37.33 192 ALA E N 1
ATOM 7107 C CA . ALA E 3 176 ? -59.041 14.531 -19.462 1.00 36.90 192 ALA E CA 1
ATOM 7108 C C . ALA E 3 176 ? -60.448 14.187 -19.015 1.00 40.99 192 ALA E C 1
ATOM 7109 O O . ALA E 3 176 ? -61.045 13.254 -19.557 1.00 40.57 192 ALA E O 1
ATOM 7111 N N . TRP E 3 177 ? -60.977 14.907 -18.018 1.00 38.21 193 TRP E N 1
ATOM 7112 C CA . TRP E 3 177 ? -62.354 14.678 -17.575 1.00 38.51 193 TRP E CA 1
ATOM 7113 C C . TRP E 3 177 ? -63.078 15.988 -17.274 1.00 43.51 193 TRP E C 1
ATOM 7114 O O . TRP E 3 177 ? -62.458 16.972 -16.868 1.00 42.30 193 TRP E O 1
ATOM 7125 N N . SER E 3 178 ? -64.405 15.974 -17.477 1.00 42.91 194 SER E N 1
ATOM 7126 C CA . SER E 3 178 ? -65.315 17.098 -17.261 1.00 45.02 194 SER E CA 1
ATOM 7127 C C . SER E 3 178 ? -66.759 16.621 -17.101 1.00 52.59 194 SER E C 1
ATOM 7128 O O . SER E 3 178 ? -67.161 15.639 -17.743 1.00 52.25 194 SER E O 1
ATOM 7131 N N . ASN E 3 179 ? -67.548 17.340 -16.270 1.00 51.27 195 ASN E N 1
ATOM 7132 C CA . ASN E 3 179 ? -68.958 17.025 -16.046 1.00 52.29 195 ASN E CA 1
ATOM 7133 C C . ASN E 3 179 ? -69.849 17.781 -17.049 1.00 58.36 195 ASN E C 1
ATOM 7134 O O . ASN E 3 179 ? -71.052 17.525 -17.110 1.00 58.67 195 ASN E O 1
ATOM 7139 N N . LYS E 3 180 ? -69.239 18.686 -17.853 1.00 56.21 196 LYS E N 1
ATOM 7140 C CA . LYS E 3 180 ? -69.889 19.495 -18.890 1.00 57.16 196 LYS E CA 1
ATOM 7141 C C . LYS E 3 180 ? -70.492 18.603 -19.986 1.00 62.93 196 LYS E C 1
ATOM 7142 O O . LYS E 3 180 ? -69.849 17.645 -20.426 1.00 61.08 196 LYS E O 1
ATOM 7144 N N . SER E 3 181 ? -71.741 18.912 -20.397 1.00 62.76 197 SER E N 1
ATOM 7145 C CA . SER E 3 181 ? -72.498 18.182 -21.424 1.00 63.23 197 SER E CA 1
ATOM 7146 C C . SER E 3 181 ? -71.830 18.294 -22.803 1.00 68.47 197 SER E C 1
ATOM 7147 O O . SER E 3 181 ? -71.778 17.308 -23.544 1.00 67.49 197 SER E O 1
ATOM 7149 N N . ASP E 3 182 ? -71.293 19.492 -23.114 1.00 66.65 198 ASP E N 1
ATOM 7150 C CA . ASP E 3 182 ? -70.610 19.861 -24.360 1.00 66.76 198 ASP E CA 1
ATOM 7151 C C . ASP E 3 182 ? -69.177 19.290 -24.474 1.00 70.72 198 ASP E C 1
ATOM 7152 O O . ASP E 3 182 ? -68.549 19.441 -25.530 1.00 71.15 198 ASP E O 1
ATOM 7157 N N . PHE E 3 183 ? -68.648 18.686 -23.385 1.00 65.50 199 PHE E N 1
ATOM 7158 C CA . PHE E 3 183 ? -67.288 18.156 -23.340 1.00 63.45 199 PHE E CA 1
ATOM 7159 C C . PHE E 3 183 ? -67.112 16.943 -24.264 1.00 67.25 199 PHE E C 1
ATOM 7160 O O . PHE E 3 183 ? -67.618 15.848 -23.986 1.00 66.65 199 PHE E O 1
ATOM 7168 N N . ALA E 3 184 ? -66.371 17.167 -25.367 1.00 63.75 200 ALA E N 1
ATOM 7169 C CA . ALA E 3 184 ? -66.024 16.172 -26.385 1.00 62.88 200 ALA E CA 1
ATOM 7170 C C . ALA E 3 184 ? -64.508 16.001 -26.466 1.00 65.16 200 ALA E C 1
ATOM 7171 O O . ALA E 3 184 ? -63.765 16.972 -26.316 1.00 64.55 200 ALA E O 1
ATOM 7173 N N . CYS E 3 185 ? -64.058 14.767 -26.712 1.00 61.37 201 CYS E N 1
ATOM 7174 C CA . CYS E 3 185 ? -62.643 14.396 -26.804 1.00 60.80 201 CYS E CA 1
ATOM 7175 C C . CYS E 3 185 ? -61.965 15.049 -28.013 1.00 65.53 201 CYS E C 1
ATOM 7176 O O . CYS E 3 185 ? -60.790 15.424 -27.926 1.00 65.20 201 CYS E O 1
ATOM 7179 N N . ALA E 3 186 ? -62.722 15.201 -29.123 1.00 62.63 202 ALA E N 1
ATOM 7180 C CA . ALA E 3 186 ? -62.317 15.777 -30.410 1.00 63.23 202 ALA E CA 1
ATOM 7181 C C . ALA E 3 186 ? -61.523 17.087 -30.279 1.00 66.59 202 ALA E C 1
ATOM 7182 O O . ALA E 3 186 ? -60.653 17.351 -31.112 1.00 66.64 202 ALA E O 1
ATOM 7184 N N . ASN E 3 187 ? -61.820 17.900 -29.249 1.00 62.48 203 ASN E N 1
ATOM 7185 C CA . ASN E 3 187 ? -61.116 19.154 -28.998 1.00 62.81 203 ASN E CA 1
ATOM 7186 C C . ASN E 3 187 ? -60.815 19.322 -27.491 1.00 65.41 203 ASN E C 1
ATOM 7187 O O . ASN E 3 187 ? -60.678 20.451 -27.008 1.00 65.77 203 ASN E O 1
ATOM 7192 N N . ALA E 3 188 ? -60.662 18.190 -26.765 1.00 60.03 204 ALA E N 1
ATOM 7193 C CA . ALA E 3 188 ? -60.342 18.183 -25.335 1.00 58.58 204 ALA E CA 1
ATOM 7194 C C . ALA E 3 188 ? -58.882 18.549 -25.100 1.00 61.69 204 ALA E C 1
ATOM 7195 O O . ALA E 3 188 ? -58.587 19.228 -24.121 1.00 62.07 204 ALA E O 1
ATOM 7197 N N . PHE E 3 189 ? -57.978 18.122 -26.000 1.00 56.93 205 PHE E N 1
ATOM 7198 C CA . PHE E 3 189 ? -56.546 18.407 -25.907 1.00 56.05 205 PHE E CA 1
ATOM 7199 C C . PHE E 3 189 ? -56.161 19.536 -26.884 1.00 61.66 205 PHE E C 1
ATOM 7200 O O . PHE E 3 189 ? -55.132 19.477 -27.567 1.00 61.42 205 PHE E O 1
ATOM 7208 N N . ASN E 3 190 ? -56.993 20.585 -26.911 1.00 59.67 206 ASN E N 1
ATOM 7209 C CA . ASN E 3 190 ? -56.810 21.761 -27.757 1.00 61.27 206 ASN E CA 1
ATOM 7210 C C . ASN E 3 190 ? -55.584 22.582 -27.324 1.00 65.00 206 ASN E C 1
ATOM 7211 O O . ASN E 3 190 ? -54.787 22.974 -28.179 1.00 65.11 206 ASN E O 1
ATOM 7216 N N . ASN E 3 191 ? -55.427 22.818 -26.001 1.00 60.91 207 ASN E N 1
ATOM 7217 C CA . ASN E 3 191 ? -54.331 23.611 -25.444 1.00 61.06 207 ASN E CA 1
ATOM 7218 C C . ASN E 3 191 ? -52.971 22.915 -25.583 1.00 64.31 207 ASN E C 1
ATOM 7219 O O . ASN E 3 191 ? -51.942 23.592 -25.656 1.00 64.72 207 ASN E O 1
ATOM 7224 N N . SER E 3 192 ? -52.960 21.578 -25.618 1.00 59.39 208 SER E N 1
ATOM 7225 C CA . SER E 3 192 ? -51.723 20.825 -25.781 1.00 58.38 208 SER E CA 1
ATOM 7226 C C . SER E 3 192 ? -51.386 20.701 -27.262 1.00 62.30 208 SER E C 1
ATOM 7227 O O . SER E 3 192 ? -52.302 20.594 -28.085 1.00 61.75 208 SER E O 1
ATOM 7230 N N . ILE E 3 193 ? -50.080 20.743 -27.605 1.00 59.15 209 ILE E N 1
ATOM 7231 C CA . ILE E 3 193 ? -49.625 20.578 -28.988 1.00 60.11 209 ILE E CA 1
ATOM 7232 C C . ILE E 3 193 ? -49.566 19.075 -29.255 1.00 63.50 209 ILE E C 1
ATOM 7233 O O . ILE E 3 193 ? -48.781 18.358 -28.631 1.00 62.31 209 ILE E O 1
ATOM 7238 N N . ILE E 3 194 ? -50.434 18.611 -30.158 1.00 60.52 210 ILE E N 1
ATOM 7239 C CA . ILE E 3 194 ? -50.621 17.207 -30.511 1.00 60.15 210 ILE E CA 1
ATOM 7240 C C . ILE E 3 194 ? -49.959 16.915 -31.873 1.00 66.95 210 ILE E C 1
ATOM 7241 O O . ILE E 3 194 ? -50.041 17.769 -32.762 1.00 67.40 210 ILE E O 1
ATOM 7246 N N . PRO E 3 195 ? -49.305 15.729 -32.065 1.00 65.20 211 PRO E N 1
ATOM 7247 C CA . PRO E 3 195 ? -48.692 15.432 -33.378 1.00 67.22 211 PRO E CA 1
ATOM 7248 C C . PRO E 3 195 ? -49.744 15.361 -34.491 1.00 73.19 211 PRO E C 1
ATOM 7249 O O . PRO E 3 195 ? -50.833 14.836 -34.260 1.00 71.42 211 PRO E O 1
ATOM 7253 N N . GLU E 3 196 ? -49.419 15.928 -35.678 1.00 72.97 212 GLU E N 1
ATOM 7254 C CA . GLU E 3 196 ? -50.284 16.028 -36.869 1.00 74.74 212 GLU E CA 1
ATOM 7255 C C . GLU E 3 196 ? -51.055 14.732 -37.161 1.00 78.85 212 GLU E C 1
ATOM 7256 O O . GLU E 3 196 ? -52.285 14.770 -37.268 1.00 78.02 212 GLU E O 1
ATOM 7262 N N . ASP E 3 197 ? -50.336 13.595 -37.266 1.00 75.84 213 ASP E N 1
ATOM 7263 C CA . ASP E 3 197 ? -50.942 12.294 -37.534 1.00 75.64 213 ASP E CA 1
ATOM 7264 C C . ASP E 3 197 ? -51.260 11.584 -36.211 1.00 75.59 213 ASP E C 1
ATOM 7265 O O . ASP E 3 197 ? -50.500 10.731 -35.738 1.00 75.12 213 ASP E O 1
ATOM 7270 N N . THR E 3 198 ? -52.394 11.994 -35.610 1.00 68.70 214 THR E N 1
ATOM 7271 C CA . THR E 3 198 ? -52.960 11.492 -34.357 1.00 65.63 214 THR E CA 1
ATOM 7272 C C . THR E 3 198 ? -54.333 10.874 -34.673 1.00 68.39 214 THR E C 1
ATOM 7273 O O . THR E 3 198 ? -55.089 11.418 -35.484 1.00 69.01 214 THR E O 1
ATOM 7277 N N . PHE E 3 199 ? -54.641 9.729 -34.061 1.00 63.08 215 PHE E N 1
ATOM 7278 C CA . PHE E 3 199 ? -55.892 9.032 -34.333 1.00 62.56 215 PHE E CA 1
ATOM 7279 C C . PHE E 3 199 ? -57.052 9.592 -33.510 1.00 64.68 215 PHE E C 1
ATOM 7280 O O . PHE E 3 199 ? -56.891 9.909 -32.334 1.00 62.71 215 PHE E O 1
ATOM 7288 N N . PHE E 3 200 ? -58.217 9.723 -34.160 1.00 61.63 216 PHE E N 1
ATOM 7289 C CA . PHE E 3 200 ? -59.474 10.176 -33.574 1.00 60.66 216 PHE E CA 1
ATOM 7290 C C . PHE E 3 200 ? -60.609 9.284 -34.102 1.00 67.44 216 PHE E C 1
ATOM 7291 O O . PHE E 3 200 ? -60.983 9.399 -35.274 1.00 68.54 216 PHE E O 1
ATOM 7299 N N . PRO E 3 201 ? -61.121 8.343 -33.274 1.00 64.26 217 PRO E N 1
ATOM 7300 C CA . PRO E 3 201 ? -62.154 7.413 -33.759 1.00 65.11 217 PRO E CA 1
ATOM 7301 C C . PRO E 3 201 ? -63.538 8.034 -33.899 1.00 70.54 217 PRO E C 1
ATOM 7302 O O . PRO E 3 201 ? -63.811 9.085 -33.317 1.00 69.91 217 PRO E O 1
ATOM 7306 N N . SER E 3 202 ? -64.368 7.418 -34.710 1.00 68.93 218 SER E N 1
ATOM 7307 C CA . SER E 3 202 ? -65.692 7.940 -34.959 1.00 108.72 218 SER E CA 1
ATOM 7308 C C . SER E 3 202 ? -66.761 7.161 -34.216 1.00 130.78 218 SER E C 1
ATOM 7309 O O . SER E 3 202 ? -66.995 7.392 -33.037 1.00 88.31 218 SER E O 1
ATOM 7312 N N . GLY F 4 2 ? -32.702 1.863 8.407 1.00 37.12 3 GLY F N 1
ATOM 7313 C CA . GLY F 4 2 ? -32.002 2.165 9.649 1.00 37.29 3 GLY F CA 1
ATOM 7314 C C . GLY F 4 2 ? -32.741 3.186 10.487 1.00 40.58 3 GLY F C 1
ATOM 7315 O O . GLY F 4 2 ? -33.295 2.844 11.543 1.00 40.20 3 GLY F O 1
ATOM 7316 N N . VAL F 4 3 ? -32.747 4.456 10.009 1.00 36.37 4 VAL F N 1
ATOM 7317 C CA . VAL F 4 3 ? -33.428 5.591 10.653 1.00 35.89 4 VAL F CA 1
ATOM 7318 C C . VAL F 4 3 ? -34.925 5.472 10.366 1.00 39.50 4 VAL F C 1
ATOM 7319 O O . VAL F 4 3 ? -35.325 5.327 9.205 1.00 39.16 4 VAL F O 1
ATOM 7323 N N . THR F 4 4 ? -35.740 5.501 11.430 1.00 35.69 5 THR F N 1
ATOM 7324 C CA . THR F 4 4 ? -37.193 5.367 11.342 1.00 34.56 5 THR F CA 1
ATOM 7325 C C . THR F 4 4 ? -37.889 6.578 11.976 1.00 37.48 5 THR F C 1
ATOM 7326 O O . THR F 4 4 ? -37.368 7.177 12.918 1.00 37.48 5 THR F O 1
ATOM 7330 N N . GLN F 4 5 ? -39.061 6.946 11.434 1.00 33.15 6 GLN F N 1
ATOM 7331 C CA . GLN F 4 5 ? -39.835 8.103 11.875 1.00 32.79 6 GLN F CA 1
ATOM 7332 C C . GLN F 4 5 ? -41.345 7.823 11.958 1.00 36.44 6 GLN F C 1
ATOM 7333 O O . GLN F 4 5 ? -41.966 7.414 10.968 1.00 34.71 6 GLN F O 1
ATOM 7339 N N . THR F 4 6 ? -41.927 8.083 13.150 1.00 34.22 7 THR F N 1
ATOM 7340 C CA . THR F 4 6 ? -43.355 7.949 13.455 1.00 34.56 7 THR F CA 1
ATOM 7341 C C . THR F 4 6 ? -43.919 9.324 13.900 1.00 39.94 7 THR F C 1
ATOM 7342 O O . THR F 4 6 ? -43.235 10.016 14.655 1.00 41.37 7 THR F O 1
ATOM 7346 N N . PRO F 4 7 ? -45.141 9.748 13.496 1.00 35.44 8 PRO F N 1
ATOM 7347 C CA . PRO F 4 7 ? -46.071 9.092 12.560 1.00 34.50 8 PRO F CA 1
ATOM 7348 C C . PRO F 4 7 ? -45.658 9.333 11.105 1.00 37.64 8 PRO F C 1
ATOM 7349 O O . PRO F 4 7 ? -44.870 10.245 10.851 1.00 38.12 8 PRO F O 1
ATOM 7353 N N . LYS F 4 8 ? -46.164 8.529 10.155 1.00 32.38 9 LYS F N 1
ATOM 7354 C CA . LYS F 4 8 ? -45.856 8.756 8.740 1.00 30.76 9 LYS F CA 1
ATOM 7355 C C . LYS F 4 8 ? -46.701 9.948 8.231 1.00 35.13 9 LYS F C 1
ATOM 7356 O O . LYS F 4 8 ? -46.165 10.855 7.587 1.00 34.30 9 LYS F O 1
ATOM 7362 N N . HIS F 4 9 ? -48.009 9.944 8.564 1.00 32.56 10 HIS F N 1
ATOM 7363 C CA . HIS F 4 9 ? -48.989 10.964 8.186 1.00 32.59 10 HIS F CA 1
ATOM 7364 C C . HIS F 4 9 ? -49.575 11.646 9.415 1.00 37.46 10 HIS F C 1
ATOM 7365 O O . HIS F 4 9 ? -49.956 10.973 10.379 1.00 37.95 10 HIS F O 1
ATOM 7372 N N . LEU F 4 10 ? -49.678 12.981 9.369 1.00 33.42 11 LEU F N 1
ATOM 7373 C CA . LEU F 4 10 ? -50.262 13.739 10.460 1.00 34.00 11 LEU F CA 1
ATOM 7374 C C . LEU F 4 10 ? -51.104 14.893 9.917 1.00 38.95 11 LEU F C 1
ATOM 7375 O O . LEU F 4 10 ? -50.623 15.741 9.173 1.00 38.09 11 LEU F O 1
ATOM 7380 N N . ILE F 4 11 ? -52.386 14.867 10.265 1.00 37.32 12 ILE F N 1
ATOM 7381 C CA . ILE F 4 11 ? -53.378 15.869 9.897 1.00 38.56 12 ILE F CA 1
ATOM 7382 C C . ILE F 4 11 ? -53.852 16.479 11.215 1.00 45.46 12 ILE F C 1
ATOM 7383 O O . ILE F 4 11 ? -54.259 15.742 12.115 1.00 46.63 12 ILE F O 1
ATOM 7388 N N . THR F 4 12 ? -53.758 17.807 11.351 1.00 42.74 13 THR F N 1
ATOM 7389 C CA . THR F 4 12 ? -54.153 18.467 12.588 1.00 44.78 13 THR F CA 1
ATOM 7390 C C . THR F 4 12 ? -54.709 19.880 12.311 1.00 50.06 13 THR F C 1
ATOM 7391 O O . THR F 4 12 ? -54.655 20.356 11.175 1.00 49.10 13 THR F O 1
ATOM 7395 N N . ALA F 4 13 ? -55.262 20.528 13.356 1.00 48.72 14 ALA F N 1
ATOM 7396 C CA . ALA F 4 13 ? -55.817 21.881 13.282 1.00 50.36 14 ALA F CA 1
ATOM 7397 C C . ALA F 4 13 ? -54.780 22.926 13.731 1.00 55.39 14 ALA F C 1
ATOM 7398 O O . ALA F 4 13 ? -53.754 22.558 14.309 1.00 55.05 14 ALA F O 1
ATOM 7400 N N . THR F 4 14 ? -55.030 24.216 13.441 1.00 52.72 15 THR F N 1
ATOM 7401 C CA . THR F 4 14 ? -54.141 25.310 13.851 1.00 53.36 15 THR F CA 1
ATOM 7402 C C . THR F 4 14 ? -54.325 25.563 15.352 1.00 59.08 15 THR F C 1
ATOM 7403 O O . THR F 4 14 ? -55.460 25.564 15.844 1.00 60.33 15 THR F O 1
ATOM 7407 N N . GLY F 4 15 ? -53.212 25.749 16.057 1.00 55.34 16 GLY F N 1
ATOM 7408 C CA . GLY F 4 15 ? -53.206 25.976 17.499 1.00 57.18 16 GLY F CA 1
ATOM 7409 C C . GLY F 4 15 ? -52.988 24.711 18.307 1.00 60.65 16 GLY F C 1
ATOM 7410 O O . GLY F 4 15 ? -52.937 24.757 19.539 1.00 62.28 16 GLY F O 1
ATOM 7411 N N . GLN F 4 16 ? -52.855 23.573 17.615 1.00 54.54 17 GLN F N 1
ATOM 7412 C CA . GLN F 4 16 ? -52.620 22.268 18.225 1.00 53.48 17 GLN F CA 1
ATOM 7413 C C . GLN F 4 16 ? -51.140 22.079 18.558 1.00 56.44 17 GLN F C 1
ATOM 7414 O O . GLN F 4 16 ? -50.317 22.948 18.261 1.00 55.94 17 GLN F O 1
ATOM 7420 N N . ARG F 4 17 ? -50.813 20.939 19.185 1.00 52.50 18 ARG F N 1
ATOM 7421 C CA . ARG F 4 17 ? -49.458 20.550 19.557 1.00 51.97 18 ARG F CA 1
ATOM 7422 C C . ARG F 4 17 ? -49.227 19.131 19.083 1.00 53.89 18 ARG F C 1
ATOM 7423 O O . ARG F 4 17 ? -50.020 18.239 19.402 1.00 53.91 18 ARG F O 1
ATOM 7431 N N . VAL F 4 18 ? -48.166 18.918 18.304 1.00 48.53 19 VAL F N 1
ATOM 7432 C CA . VAL F 4 18 ? -47.855 17.577 17.817 1.00 46.74 19 VAL F CA 1
ATOM 7433 C C . VAL F 4 18 ? -46.471 17.180 18.319 1.00 50.26 19 VAL F C 1
ATOM 7434 O O . VAL F 4 18 ? -45.635 18.050 18.579 1.00 50.74 19 VAL F O 1
ATOM 7438 N N . THR F 4 19 ? -46.254 15.866 18.485 1.00 45.25 20 THR F N 1
ATOM 7439 C CA . THR F 4 19 ? -44.985 15.296 18.924 1.00 44.31 20 THR F CA 1
ATOM 7440 C C . THR F 4 19 ? -44.552 14.259 17.884 1.00 44.89 20 THR F C 1
ATOM 7441 O O . THR F 4 19 ? -45.255 13.275 17.650 1.00 43.73 20 THR F O 1
ATOM 7445 N N . LEU F 4 20 ? -43.429 14.531 17.211 1.00 40.68 21 LEU F N 1
ATOM 7446 C CA . LEU F 4 20 ? -42.865 13.654 16.181 1.00 38.93 21 LEU F CA 1
ATOM 7447 C C . LEU F 4 20 ? -41.705 12.889 16.771 1.00 43.79 21 LEU F C 1
ATOM 7448 O O . LEU F 4 20 ? -41.017 13.419 17.639 1.00 44.75 21 LEU F O 1
ATOM 7453 N N . ARG F 4 21 ? -41.505 11.641 16.332 1.00 39.54 22 ARG F N 1
ATOM 7454 C CA . ARG F 4 21 ? -40.450 10.787 16.863 1.00 39.66 22 ARG F CA 1
ATOM 7455 C C . ARG F 4 21 ? -39.533 10.273 15.774 1.00 43.31 22 ARG F C 1
ATOM 7456 O O . ARG F 4 21 ? -39.899 10.222 14.595 1.00 41.94 22 ARG F O 1
ATOM 7464 N N . CYS F 4 22 ? -38.320 9.896 16.189 1.00 40.63 23 CYS F N 1
ATOM 7465 C CA . CYS F 4 22 ? -37.280 9.382 15.318 1.00 39.56 23 CYS F CA 1
ATOM 7466 C C . CYS F 4 22 ? -36.370 8.439 16.082 1.00 43.78 23 CYS F C 1
ATOM 7467 O O . CYS F 4 22 ? -35.905 8.765 17.178 1.00 44.57 23 CYS F O 1
ATOM 7470 N N . SER F 4 23 ? -36.101 7.279 15.487 1.00 39.41 24 SER F N 1
ATOM 7471 C CA . SER F 4 23 ? -35.172 6.316 16.047 1.00 39.69 24 SER F CA 1
ATOM 7472 C C . SER F 4 23 ? -33.970 6.226 15.110 1.00 43.88 24 SER F C 1
ATOM 7473 O O . SER F 4 23 ? -34.146 5.875 13.939 1.00 43.27 24 SER F O 1
ATOM 7476 N N . PRO F 4 24 ? -32.755 6.610 15.575 1.00 40.15 25 PRO F N 1
ATOM 7477 C CA . PRO F 4 24 ? -31.583 6.577 14.684 1.00 38.88 25 PRO F CA 1
ATOM 7478 C C . PRO F 4 24 ? -31.070 5.167 14.405 1.00 40.91 25 PRO F C 1
ATOM 7479 O O . PRO F 4 24 ? -31.576 4.193 14.973 1.00 40.36 25 PRO F O 1
ATOM 7483 N N . ARG F 4 25 ? -30.043 5.063 13.542 1.00 36.65 26 ARG F N 1
ATOM 7484 C CA . ARG F 4 25 ? -29.375 3.790 13.258 1.00 36.21 26 ARG F CA 1
ATOM 7485 C C . ARG F 4 25 ? -28.642 3.305 14.507 1.00 41.82 26 ARG F C 1
ATOM 7486 O O . ARG F 4 25 ? -28.151 4.121 15.302 1.00 41.66 26 ARG F O 1
ATOM 7494 N N . SER F 4 26 ? -28.566 1.979 14.676 1.00 39.19 27 SER F N 1
ATOM 7495 C CA . SER F 4 26 ? -27.846 1.357 15.784 1.00 40.20 27 SER F CA 1
ATOM 7496 C C . SER F 4 26 ? -26.363 1.723 15.649 1.00 44.16 27 SER F C 1
ATOM 7497 O O . SER F 4 26 ? -25.783 1.544 14.572 1.00 43.87 27 SER F O 1
ATOM 7500 N N . GLY F 4 27 ? -25.804 2.323 16.697 1.00 40.44 28 GLY F N 1
ATOM 7501 C CA . GLY F 4 27 ? -24.415 2.771 16.704 1.00 40.67 28 GLY F CA 1
ATOM 7502 C C . GLY F 4 27 ? -24.244 4.245 16.391 1.00 42.92 28 GLY F C 1
ATOM 7503 O O . GLY F 4 27 ? -23.137 4.780 16.499 1.00 43.47 28 GLY F O 1
ATOM 7504 N N . ASP F 4 28 ? -25.342 4.907 15.991 1.00 37.46 29 ASP F N 1
ATOM 7505 C CA . ASP F 4 28 ? -25.360 6.334 15.693 1.00 36.87 29 ASP F CA 1
ATOM 7506 C C . ASP F 4 28 ? -25.830 7.070 16.953 1.00 40.38 29 ASP F C 1
ATOM 7507 O O . ASP F 4 28 ? -26.933 6.809 17.448 1.00 39.41 29 ASP F O 1
ATOM 7512 N N . LEU F 4 29 ? -24.960 7.949 17.496 1.00 37.35 37 LEU F N 1
ATOM 7513 C CA . LEU F 4 29 ? -25.206 8.704 18.732 1.00 37.35 37 LEU F CA 1
ATOM 7514 C C . LEU F 4 29 ? -25.656 10.151 18.496 1.00 39.62 37 LEU F C 1
ATOM 7515 O O . LEU F 4 29 ? -26.045 10.826 19.453 1.00 39.50 37 LEU F O 1
ATOM 7520 N N . SER F 4 30 ? -25.629 10.618 17.237 1.00 35.20 38 SER F N 1
ATOM 7521 C CA . SER F 4 30 ? -26.037 11.983 16.901 1.00 35.13 38 SER F CA 1
ATOM 7522 C C . SER F 4 30 ? -27.285 11.994 16.022 1.00 38.35 38 SER F C 1
ATOM 7523 O O . SER F 4 30 ? -27.364 11.238 15.054 1.00 37.27 38 SER F O 1
ATOM 7526 N N . VAL F 4 31 ? -28.267 12.832 16.376 1.00 35.56 39 VAL F N 1
ATOM 7527 C CA . VAL F 4 31 ? -29.514 12.982 15.611 1.00 34.49 39 VAL F CA 1
ATOM 7528 C C . VAL F 4 31 ? -29.677 14.442 15.175 1.00 39.94 39 VAL F C 1
ATOM 7529 O O . VAL F 4 31 ? -29.199 15.359 15.840 1.00 40.50 39 VAL F O 1
ATOM 7533 N N . TYR F 4 32 ? -30.321 14.631 14.026 1.00 36.19 40 TYR F N 1
ATOM 7534 C CA . TYR F 4 32 ? -30.578 15.917 13.393 1.00 36.21 40 TYR F CA 1
ATOM 7535 C C . TYR F 4 32 ? -32.035 15.994 13.017 1.00 40.52 40 TYR F C 1
ATOM 7536 O O . TYR F 4 32 ? -32.643 14.957 12.716 1.00 40.18 40 TYR F O 1
ATOM 7545 N N . TRP F 4 33 ? -32.601 17.205 13.020 1.00 37.33 41 TRP F N 1
ATOM 7546 C CA . TRP F 4 33 ? -33.990 17.412 12.631 1.00 36.72 41 TRP F CA 1
ATOM 7547 C C . TRP F 4 33 ? -34.053 18.465 11.539 1.00 41.05 41 TRP F C 1
ATOM 7548 O O . TRP F 4 33 ? -33.454 19.528 11.679 1.00 41.97 41 TRP F O 1
ATOM 7559 N N . TYR F 4 34 ? -34.739 18.145 10.433 1.00 36.64 42 TYR F N 1
ATOM 7560 C CA . TYR F 4 34 ? -34.886 19.022 9.274 1.00 36.55 42 TYR F CA 1
ATOM 7561 C C . TYR F 4 34 ? -36.350 19.277 8.914 1.00 41.08 42 TYR F C 1
ATOM 7562 O O . TYR F 4 34 ? -37.199 18.406 9.109 1.00 40.07 42 TYR F O 1
ATOM 7571 N N . GLN F 4 35 ? -36.633 20.455 8.334 1.00 38.65 43 GLN F N 1
ATOM 7572 C CA . GLN F 4 35 ? -37.957 20.800 7.830 1.00 38.30 43 GLN F CA 1
ATOM 7573 C C . GLN F 4 35 ? -37.843 21.086 6.340 1.00 42.42 43 GLN F C 1
ATOM 7574 O O . GLN F 4 35 ? -37.147 22.023 5.944 1.00 42.70 43 GLN F O 1
ATOM 7580 N N . GLN F 4 36 ? -38.504 20.266 5.522 1.00 39.02 44 GLN F N 1
ATOM 7581 C CA . GLN F 4 36 ? -38.524 20.444 4.078 1.00 39.45 44 GLN F CA 1
ATOM 7582 C C . GLN F 4 36 ? -39.900 20.952 3.627 1.00 47.49 44 GLN F C 1
ATOM 7583 O O . GLN F 4 36 ? -40.929 20.304 3.840 1.00 45.64 44 GLN F O 1
ATOM 7589 N N . SER F 4 37 ? -39.882 22.134 3.008 1.00 48.84 45 SER F N 1
ATOM 7590 C CA . SER F 4 37 ? -41.016 22.846 2.430 1.00 50.78 45 SER F CA 1
ATOM 7591 C C . SER F 4 37 ? -40.699 23.167 0.965 1.00 60.15 45 SER F C 1
ATOM 7592 O O . SER F 4 37 ? -39.518 23.250 0.590 1.00 60.74 45 SER F O 1
ATOM 7595 N N . LEU F 4 38 ? -41.745 23.354 0.141 1.00 59.79 46 LEU F N 1
ATOM 7596 C CA . LEU F 4 38 ? -41.630 23.664 -1.292 1.00 61.45 46 LEU F CA 1
ATOM 7597 C C . LEU F 4 38 ? -40.805 24.947 -1.568 1.00 69.07 46 LEU F C 1
ATOM 7598 O O . LEU F 4 38 ? -40.068 24.989 -2.555 1.00 68.99 46 LEU F O 1
ATOM 7603 N N . ASP F 4 39 ? -40.920 25.968 -0.686 1.00 68.33 47 ASP F N 1
ATOM 7604 C CA . ASP F 4 39 ? -40.290 27.289 -0.824 1.00 70.90 47 ASP F CA 1
ATOM 7605 C C . ASP F 4 39 ? -38.891 27.446 -0.173 1.00 76.25 47 ASP F C 1
ATOM 7606 O O . ASP F 4 39 ? -38.182 28.406 -0.514 1.00 76.89 47 ASP F O 1
ATOM 7611 N N . GLN F 4 40 ? -38.521 26.576 0.794 1.00 72.16 48 GLN F N 1
ATOM 7612 C CA . GLN F 4 40 ? -37.238 26.744 1.490 1.00 72.25 48 GLN F CA 1
ATOM 7613 C C . GLN F 4 40 ? -36.292 25.544 1.361 1.00 73.13 48 GLN F C 1
ATOM 7614 O O . GLN F 4 40 ? -35.104 25.675 1.681 1.00 73.38 48 GLN F O 1
ATOM 7620 N N . GLY F 4 41 ? -36.807 24.408 0.891 1.00 65.93 49 GLY F N 1
ATOM 7621 C CA . GLY F 4 41 ? -36.011 23.197 0.743 1.00 63.44 49 GLY F CA 1
ATOM 7622 C C . GLY F 4 41 ? -35.697 22.579 2.089 1.00 63.02 49 GLY F C 1
ATOM 7623 O O . GLY F 4 41 ? -36.417 22.828 3.062 1.00 62.86 49 GLY F O 1
ATOM 7624 N N . LEU F 4 42 ? -34.611 21.791 2.163 1.00 55.71 50 LEU F N 1
ATOM 7625 C CA . LEU F 4 42 ? -34.218 21.116 3.400 1.00 53.19 50 LEU F CA 1
ATOM 7626 C C . LEU F 4 42 ? -33.534 22.094 4.361 1.00 53.38 50 LEU F C 1
ATOM 7627 O O . LEU F 4 42 ? -32.386 22.497 4.132 1.00 53.95 50 LEU F O 1
ATOM 7632 N N . GLN F 4 43 ? -34.265 22.485 5.428 1.00 45.83 51 GLN F N 1
ATOM 7633 C CA . GLN F 4 43 ? -33.793 23.434 6.434 1.00 44.90 51 GLN F CA 1
ATOM 7634 C C . GLN F 4 43 ? -33.532 22.758 7.784 1.00 43.38 51 GLN F C 1
ATOM 7635 O O . GLN F 4 43 ? -34.449 22.209 8.391 1.00 41.36 51 GLN F O 1
ATOM 7641 N N . PHE F 4 44 ? -32.272 22.833 8.253 1.00 38.07 52 PHE F N 1
ATOM 7642 C CA . PHE F 4 44 ? -31.808 22.289 9.528 1.00 37.12 52 PHE F CA 1
ATOM 7643 C C . PHE F 4 44 ? -32.456 23.024 10.684 1.00 41.01 52 PHE F C 1
ATOM 7644 O O . PHE F 4 44 ? -32.456 24.261 10.715 1.00 42.53 52 PHE F O 1
ATOM 7652 N N . LEU F 4 45 ? -32.990 22.260 11.644 1.00 35.77 53 LEU F N 1
ATOM 7653 C CA . LEU F 4 45 ? -33.667 22.816 12.811 1.00 35.87 53 LEU F CA 1
ATOM 7654 C C . LEU F 4 45 ? -32.812 22.696 14.073 1.00 39.53 53 LEU F C 1
ATOM 7655 O O . LEU F 4 45 ? -32.547 23.717 14.708 1.00 41.15 53 LEU F O 1
ATOM 7660 N N . ILE F 4 46 ? -32.383 21.469 14.434 1.00 33.70 54 ILE F N 1
ATOM 7661 C CA . ILE F 4 46 ? -31.607 21.191 15.649 1.00 33.90 54 ILE F CA 1
ATOM 7662 C C . ILE F 4 46 ? -30.845 19.849 15.510 1.00 36.45 54 ILE F C 1
ATOM 7663 O O . ILE F 4 46 ? -31.236 18.975 14.728 1.00 34.52 54 ILE F O 1
ATOM 7668 N N . GLN F 4 47 ? -29.746 19.720 16.267 1.00 33.49 55 GLN F N 1
ATOM 7669 C CA . GLN F 4 47 ? -28.878 18.553 16.339 1.00 32.51 55 GLN F CA 1
ATOM 7670 C C . GLN F 4 47 ? -28.624 18.178 17.802 1.00 38.56 55 GLN F C 1
ATOM 7671 O O . GLN F 4 47 ? -28.329 19.043 18.635 1.00 39.24 55 GLN F O 1
ATOM 7677 N N . TYR F 4 48 ? -28.721 16.876 18.093 1.00 35.33 56 TYR F N 1
ATOM 7678 C CA . TYR F 4 48 ? -28.463 16.287 19.399 1.00 36.11 56 TYR F CA 1
ATOM 7679 C C . TYR F 4 48 ? -27.311 15.302 19.312 1.00 37.58 56 TYR F C 1
ATOM 7680 O O . TYR F 4 48 ? -27.106 14.685 18.265 1.00 36.34 56 TYR F O 1
ATOM 7689 N N . TYR F 4 49 ? -26.554 15.168 20.406 1.00 32.66 57 TYR F N 1
ATOM 7690 C CA . TYR F 4 49 ? -25.498 14.180 20.519 1.00 31.08 57 TYR F CA 1
ATOM 7691 C C . TYR F 4 49 ? -25.488 13.597 21.928 1.00 36.20 57 TYR F C 1
ATOM 7692 O O . TYR F 4 49 ? -25.170 14.293 22.897 1.00 37.25 57 TYR F O 1
ATOM 7701 N N . ASN F 4 50 ? -25.811 12.297 22.010 1.00 32.32 58 ASN F N 1
ATOM 7702 C CA . ASN F 4 50 ? -25.867 11.478 23.216 1.00 33.85 58 ASN F CA 1
ATOM 7703 C C . ASN F 4 50 ? -26.721 12.144 24.335 1.00 42.93 58 ASN F C 1
ATOM 7704 O O . ASN F 4 50 ? -26.272 12.291 25.476 1.00 45.30 58 ASN F O 1
ATOM 7709 N N . GLY F 4 51 ? -27.944 12.536 23.979 1.00 40.41 63 GLY F N 1
ATOM 7710 C CA . GLY F 4 51 ? -28.907 13.148 24.890 1.00 42.09 63 GLY F CA 1
ATOM 7711 C C . GLY F 4 51 ? -28.768 14.645 25.093 1.00 48.67 63 GLY F C 1
ATOM 7712 O O . GLY F 4 51 ? -29.698 15.291 25.587 1.00 49.21 63 GLY F O 1
ATOM 7713 N N . GLU F 4 52 ? -27.611 15.203 24.713 1.00 46.31 64 GLU F N 1
ATOM 7714 C CA . GLU F 4 52 ? -27.283 16.622 24.863 1.00 47.91 64 GLU F CA 1
ATOM 7715 C C . GLU F 4 52 ? -27.490 17.382 23.556 1.00 50.75 64 GLU F C 1
ATOM 7716 O O . GLU F 4 52 ? -27.308 16.809 22.485 1.00 48.90 64 GLU F O 1
ATOM 7722 N N . GLU F 4 53 ? -27.850 18.675 23.641 1.00 48.26 65 GLU F N 1
ATOM 7723 C CA . GLU F 4 53 ? -28.035 19.531 22.467 1.00 47.24 65 GLU F CA 1
ATOM 7724 C C . GLU F 4 53 ? -26.662 19.923 21.919 1.00 50.92 65 GLU F C 1
ATOM 7725 O O . GLU F 4 53 ? -25.818 20.400 22.679 1.00 52.78 65 GLU F O 1
ATOM 7731 N N . ARG F 4 54 ? -26.434 19.702 20.614 1.00 45.02 66 ARG F N 1
ATOM 7732 C CA . ARG F 4 54 ? -25.154 20.006 19.982 1.00 44.78 66 ARG F CA 1
ATOM 7733 C C . ARG F 4 54 ? -25.238 21.300 19.163 1.00 49.98 66 ARG F C 1
ATOM 7734 O O . ARG F 4 54 ? -24.461 22.218 19.412 1.00 51.91 66 ARG F O 1
ATOM 7742 N N . ALA F 4 55 ? -26.158 21.380 18.196 1.00 45.39 67 ALA F N 1
ATOM 7743 C CA . ALA F 4 55 ? -26.294 22.574 17.367 1.00 45.46 67 ALA F CA 1
ATOM 7744 C C . ALA F 4 55 ? -27.753 22.936 17.165 1.00 49.71 67 ALA F C 1
ATOM 7745 O O . ALA F 4 55 ? -28.614 22.068 17.114 1.00 47.23 67 ALA F O 1
ATOM 7747 N N . LYS F 4 56 ? -28.019 24.233 17.060 1.00 49.12 68 LYS F N 1
ATOM 7748 C CA . LYS F 4 56 ? -29.348 24.785 16.875 1.00 49.30 68 LYS F CA 1
ATOM 7749 C C . LYS F 4 56 ? -29.354 25.665 15.630 1.00 54.75 68 LYS F C 1
ATOM 7750 O O . LYS F 4 56 ? -28.519 26.561 15.502 1.00 56.06 68 LYS F O 1
ATOM 7756 N N . GLY F 4 57 ? -30.261 25.371 14.710 1.00 50.93 69 GLY F N 1
ATOM 7757 C CA . GLY F 4 57 ? -30.440 26.146 13.491 1.00 51.20 69 GLY F CA 1
ATOM 7758 C C . GLY F 4 57 ? -31.490 27.213 13.718 1.00 57.69 69 GLY F C 1
ATOM 7759 O O . GLY F 4 57 ? -31.800 27.540 14.870 1.00 58.01 69 GLY F O 1
ATOM 7760 N N . ASN F 4 58 ? -32.054 27.764 12.625 1.00 55.77 70 ASN F N 1
ATOM 7761 C CA . ASN F 4 58 ? -33.109 28.778 12.714 1.00 57.12 70 ASN F CA 1
ATOM 7762 C C . ASN F 4 58 ? -34.423 28.052 13.022 1.00 60.77 70 ASN F C 1
ATOM 7763 O O . ASN F 4 58 ? -35.125 27.564 12.124 1.00 59.57 70 ASN F O 1
ATOM 7768 N N . ILE F 4 59 ? -34.680 27.899 14.329 1.00 57.46 71 ILE F N 1
ATOM 7769 C CA . ILE F 4 59 ? -35.818 27.178 14.885 1.00 56.03 71 ILE F CA 1
ATOM 7770 C C . ILE F 4 59 ? -36.625 28.120 15.781 1.00 60.90 71 ILE F C 1
ATOM 7771 O O . ILE F 4 59 ? -36.056 28.936 16.514 1.00 61.94 71 ILE F O 1
ATOM 7776 N N . LEU F 4 60 ? -37.955 28.005 15.691 1.00 56.78 72 LEU F N 1
ATOM 7777 C CA . LEU F 4 60 ? -38.923 28.796 16.447 1.00 58.09 72 LEU F CA 1
ATOM 7778 C C . LEU F 4 60 ? -38.930 28.386 17.925 1.00 62.23 72 LEU F C 1
ATOM 7779 O O . LEU F 4 60 ? -38.492 27.280 18.256 1.00 60.84 72 LEU F O 1
ATOM 7784 N N . GLU F 4 61 ? -39.424 29.278 18.814 1.00 60.18 74 GLU F N 1
ATOM 7785 C CA . GLU F 4 61 ? -39.513 29.015 20.257 1.00 60.71 74 GLU F CA 1
ATOM 7786 C C . GLU F 4 61 ? -40.547 27.916 20.552 1.00 61.62 74 GLU F C 1
ATOM 7787 O O . GLU F 4 61 ? -40.317 27.084 21.432 1.00 61.65 74 GLU F O 1
ATOM 7789 N N . ARG F 4 62 ? -41.652 27.884 19.774 1.00 55.05 75 ARG F N 1
ATOM 7790 C CA . ARG F 4 62 ? -42.726 26.893 19.904 1.00 53.22 75 ARG F CA 1
ATOM 7791 C C . ARG F 4 62 ? -42.272 25.502 19.419 1.00 54.03 75 ARG F C 1
ATOM 7792 O O . ARG F 4 62 ? -42.956 24.505 19.677 1.00 52.59 75 ARG F O 1
ATOM 7800 N N . PHE F 4 63 ? -41.115 25.437 18.740 1.00 49.16 76 PHE F N 1
ATOM 7801 C CA . PHE F 4 63 ? -40.512 24.179 18.299 1.00 46.95 76 PHE F CA 1
ATOM 7802 C C . PHE F 4 63 ? -39.471 23.774 19.342 1.00 50.37 76 PHE F C 1
ATOM 7803 O O . PHE F 4 63 ? -38.551 24.547 19.622 1.00 51.20 76 PHE F O 1
ATOM 7811 N N . SER F 4 64 ? -39.648 22.609 19.965 1.00 45.50 77 SER F N 1
ATOM 7812 C CA . SER F 4 64 ? -38.733 22.126 20.999 1.00 45.84 77 SER F CA 1
ATOM 7813 C C . SER F 4 64 ? -38.452 20.643 20.812 1.00 47.79 77 SER F C 1
ATOM 7814 O O . SER F 4 64 ? -39.381 19.854 20.649 1.00 46.42 77 SER F O 1
ATOM 7817 N N . ALA F 4 65 ? -37.174 20.266 20.853 1.00 43.49 78 ALA F N 1
ATOM 7818 C CA . ALA F 4 65 ? -36.770 18.877 20.696 1.00 41.51 78 ALA F CA 1
ATOM 7819 C C . ALA F 4 65 ? -36.082 18.359 21.957 1.00 46.05 78 ALA F C 1
ATOM 7820 O O . ALA F 4 65 ? -35.883 19.117 22.913 1.00 47.02 78 ALA F O 1
ATOM 7822 N N . GLN F 4 66 ? -35.744 17.058 21.962 1.00 41.77 79 GLN F N 1
ATOM 7823 C CA . GLN F 4 66 ? -35.089 16.352 23.062 1.00 42.60 79 GLN F CA 1
ATOM 7824 C C . GLN F 4 66 ? -34.583 15.011 22.570 1.00 44.88 79 GLN F C 1
ATOM 7825 O O . GLN F 4 66 ? -35.207 14.425 21.688 1.00 42.99 79 GLN F O 1
ATOM 7831 N N . GLN F 4 67 ? -33.467 14.521 23.134 1.00 41.70 80 GLN F N 1
ATOM 7832 C CA . GLN F 4 67 ? -32.933 13.196 22.823 1.00 40.32 80 GLN F CA 1
ATOM 7833 C C . GLN F 4 67 ? -32.848 12.410 24.123 1.00 47.42 80 GLN F C 1
ATOM 7834 O O . GLN F 4 67 ? -32.302 12.902 25.118 1.00 49.12 80 GLN F O 1
ATOM 7840 N N . PHE F 4 68 ? -33.420 11.200 24.112 1.00 43.85 81 PHE F N 1
ATOM 7841 C CA . PHE F 4 68 ? -33.565 10.328 25.274 1.00 45.02 81 PHE F CA 1
ATOM 7842 C C . PHE F 4 68 ? -32.362 9.384 25.467 1.00 48.94 81 PHE F C 1
ATOM 7843 O O . PHE F 4 68 ? -31.577 9.230 24.533 1.00 46.89 81 PHE F O 1
ATOM 7851 N N . PRO F 4 69 ? -32.165 8.791 26.680 1.00 47.51 83 PRO F N 1
ATOM 7852 C CA . PRO F 4 69 ? -30.986 7.923 26.909 1.00 47.81 83 PRO F CA 1
ATOM 7853 C C . PRO F 4 69 ? -30.866 6.724 25.958 1.00 50.37 83 PRO F C 1
ATOM 7854 O O . PRO F 4 69 ? -29.746 6.295 25.669 1.00 49.78 83 PRO F O 1
ATOM 7858 N N . ASP F 4 70 ? -32.001 6.217 25.438 1.00 45.97 84 ASP F N 1
ATOM 7859 C CA . ASP F 4 70 ? -32.030 5.132 24.454 1.00 44.34 84 ASP F CA 1
ATOM 7860 C C . ASP F 4 70 ? -31.705 5.685 23.035 1.00 45.38 84 ASP F C 1
ATOM 7861 O O . ASP F 4 70 ? -31.934 5.015 22.026 1.00 43.60 84 ASP F O 1
ATOM 7866 N N . LEU F 4 71 ? -31.174 6.927 22.991 1.00 41.22 85 LEU F N 1
ATOM 7867 C CA . LEU F 4 71 ? -30.710 7.712 21.846 1.00 39.51 85 LEU F CA 1
ATOM 7868 C C . LEU F 4 71 ? -31.809 8.064 20.827 1.00 42.40 85 LEU F C 1
ATOM 7869 O O . LEU F 4 71 ? -31.488 8.644 19.787 1.00 40.96 85 LEU F O 1
ATOM 7874 N N . HIS F 4 72 ? -33.094 7.821 21.141 1.00 39.47 86 HIS F N 1
ATOM 7875 C CA . HIS F 4 72 ? -34.153 8.235 20.218 1.00 38.18 86 HIS F CA 1
ATOM 7876 C C . HIS F 4 72 ? -34.462 9.720 20.460 1.00 42.13 86 HIS F C 1
ATOM 7877 O O . HIS F 4 72 ? -34.211 10.227 21.559 1.00 43.33 86 HIS F O 1
ATOM 7884 N N . SER F 4 73 ? -34.998 10.409 19.438 1.00 36.88 87 SER F N 1
ATOM 7885 C CA . SER F 4 73 ? -35.310 11.829 19.540 1.00 36.98 87 SER F CA 1
ATOM 7886 C C . SER F 4 73 ? -36.782 12.130 19.290 1.00 40.41 87 SER F C 1
ATOM 7887 O O . SER F 4 73 ? -37.436 11.454 18.497 1.00 39.76 87 SER F O 1
ATOM 7890 N N . GLU F 4 74 ? -37.290 13.172 19.964 1.00 37.07 88 GLU F N 1
ATOM 7891 C CA . GLU F 4 74 ? -38.662 13.650 19.839 1.00 36.46 88 GLU F CA 1
ATOM 7892 C C . GLU F 4 74 ? -38.678 15.147 19.527 1.00 39.84 88 GLU F C 1
ATOM 7893 O O . GLU F 4 74 ? -37.936 15.912 20.146 1.00 40.94 88 GLU F O 1
ATOM 7899 N N . LEU F 4 75 ? -39.510 15.559 18.566 1.00 34.74 89 LEU F N 1
ATOM 7900 C CA . LEU F 4 75 ? -39.668 16.964 18.206 1.00 35.32 89 LEU F CA 1
ATOM 7901 C C . LEU F 4 75 ? -41.105 17.386 18.520 1.00 42.63 89 LEU F C 1
ATOM 7902 O O . LEU F 4 75 ? -42.051 16.729 18.092 1.00 41.77 89 LEU F O 1
ATOM 7907 N N . ASN F 4 76 ? -41.262 18.459 19.294 1.00 41.79 90 ASN F N 1
ATOM 7908 C CA . ASN F 4 76 ? -42.572 18.931 19.723 1.00 43.19 90 ASN F CA 1
ATOM 7909 C C . ASN F 4 76 ? -42.888 20.264 19.067 1.00 47.07 90 ASN F C 1
ATOM 7910 O O . ASN F 4 76 ? -42.323 21.293 19.438 1.00 48.18 90 ASN F O 1
ATOM 7915 N N . LEU F 4 77 ? -43.776 20.235 18.068 1.00 42.40 91 LEU F N 1
ATOM 7916 C CA . LEU F 4 77 ? -44.198 21.429 17.344 1.00 42.64 91 LEU F CA 1
ATOM 7917 C C . LEU F 4 77 ? -45.519 21.890 17.931 1.00 49.61 91 LEU F C 1
ATOM 7918 O O . LEU F 4 77 ? -46.571 21.370 17.561 1.00 49.65 91 LEU F O 1
ATOM 7923 N N . SER F 4 78 ? -45.454 22.811 18.908 1.00 48.41 92 SER F N 1
ATOM 7924 C CA . SER F 4 78 ? -46.625 23.348 19.598 1.00 50.10 92 SER F CA 1
ATOM 7925 C C . SER F 4 78 ? -47.136 24.612 18.897 1.00 55.56 92 SER F C 1
ATOM 7926 O O . SER F 4 78 ? -46.417 25.181 18.066 1.00 54.58 92 SER F O 1
ATOM 7929 N N . SER F 4 79 ? -48.380 25.045 19.247 1.00 53.69 93 SER F N 1
ATOM 7930 C CA . SER F 4 79 ? -49.096 26.216 18.721 1.00 54.26 93 SER F CA 1
ATOM 7931 C C . SER F 4 79 ? -48.861 26.347 17.209 1.00 55.79 93 SER F C 1
ATOM 7932 O O . SER F 4 79 ? -48.228 27.287 16.724 1.00 56.07 93 SER F O 1
ATOM 7935 N N . LEU F 4 80 ? -49.348 25.340 16.488 1.00 49.79 94 LEU F N 1
ATOM 7936 C CA . LEU F 4 80 ? -49.211 25.165 15.053 1.00 47.57 94 LEU F CA 1
ATOM 7937 C C . LEU F 4 80 ? -49.891 26.239 14.238 1.00 51.76 94 LEU F C 1
ATOM 7938 O O . LEU F 4 80 ? -50.910 26.790 14.646 1.00 53.00 94 LEU F O 1
ATOM 7943 N N . GLU F 4 81 ? -49.313 26.514 13.068 1.00 47.91 95 GLU F N 1
ATOM 7944 C CA . GLU F 4 81 ? -49.783 27.471 12.066 1.00 48.87 95 GLU F CA 1
ATOM 7945 C C . GLU F 4 81 ? -49.875 26.751 10.732 1.00 51.35 95 GLU F C 1
ATOM 7946 O O . GLU F 4 81 ? -49.246 25.707 10.582 1.00 49.23 95 GLU F O 1
ATOM 7952 N N . LEU F 4 82 ? -50.629 27.305 9.759 1.00 48.94 96 LEU F N 1
ATOM 7953 C CA . LEU F 4 82 ? -50.800 26.714 8.421 1.00 47.59 96 LEU F CA 1
ATOM 7954 C C . LEU F 4 82 ? -49.460 26.522 7.690 1.00 50.56 96 LEU F C 1
ATOM 7955 O O . LEU F 4 82 ? -49.311 25.570 6.926 1.00 49.14 96 LEU F O 1
ATOM 7960 N N . GLY F 4 83 ? -48.504 27.409 7.960 1.00 47.82 97 GLY F N 1
ATOM 7961 C CA . GLY F 4 83 ? -47.170 27.388 7.371 1.00 46.69 97 GLY F CA 1
ATOM 7962 C C . GLY F 4 83 ? -46.269 26.270 7.851 1.00 48.19 97 GLY F C 1
ATOM 7963 O O . GLY F 4 83 ? -45.239 26.010 7.225 1.00 47.14 97 GLY F O 1
ATOM 7964 N N . ASP F 4 84 ? -46.642 25.603 8.962 1.00 44.13 98 ASP F N 1
ATOM 7965 C CA . ASP F 4 84 ? -45.892 24.472 9.519 1.00 42.82 98 ASP F CA 1
ATOM 7966 C C . ASP F 4 84 ? -46.180 23.192 8.731 1.00 44.78 98 ASP F C 1
ATOM 7967 O O . ASP F 4 84 ? -45.580 22.155 9.008 1.00 42.73 98 ASP F O 1
ATOM 7972 N N . SER F 4 85 ? -47.100 23.266 7.748 1.00 42.01 99 SER F N 1
ATOM 7973 C CA . SER F 4 85 ? -47.415 22.156 6.860 1.00 40.82 99 SER F CA 1
ATOM 7974 C C . SER F 4 85 ? -46.192 21.930 5.979 1.00 45.12 99 SER F C 1
ATOM 7975 O O . SER F 4 85 ? -45.904 22.749 5.097 1.00 45.79 99 SER F O 1
ATOM 7978 N N . ALA F 4 86 ? -45.406 20.884 6.309 1.00 40.05 100 ALA F N 1
ATOM 7979 C CA . ALA F 4 86 ? -44.162 20.532 5.624 1.00 38.54 100 ALA F CA 1
ATOM 7980 C C . ALA F 4 86 ? -43.818 19.055 5.820 1.00 40.34 100 ALA F C 1
ATOM 7981 O O . ALA F 4 86 ? -44.618 18.292 6.368 1.00 39.27 100 ALA F O 1
ATOM 7983 N N . LEU F 4 87 ? -42.630 18.659 5.343 1.00 35.79 101 LEU F N 1
ATOM 7984 C CA . LEU F 4 87 ? -42.070 17.327 5.504 1.00 34.26 101 LEU F CA 1
ATOM 7985 C C . LEU F 4 87 ? -40.975 17.422 6.545 1.00 37.08 101 LEU F C 1
ATOM 7986 O O . LEU F 4 87 ? -39.993 18.135 6.344 1.00 37.98 101 LEU F O 1
ATOM 7991 N N . TYR F 4 88 ? -41.153 16.760 7.675 1.00 31.44 102 TYR F N 1
ATOM 7992 C CA . TYR F 4 88 ? -40.143 16.829 8.714 1.00 30.71 102 TYR F CA 1
ATOM 7993 C C . TYR F 4 88 ? -39.314 15.566 8.676 1.00 33.86 102 TYR F C 1
ATOM 7994 O O . TYR F 4 88 ? -39.820 14.481 8.928 1.00 32.47 102 TYR F O 1
ATOM 8003 N N . PHE F 4 89 ? -38.054 15.701 8.278 1.00 31.65 103 PHE F N 1
ATOM 8004 C CA . PHE F 4 89 ? -37.148 14.574 8.203 1.00 31.49 103 PHE F CA 1
ATOM 8005 C C . PHE F 4 89 ? -36.244 14.557 9.403 1.00 36.77 103 PHE F C 1
ATOM 8006 O O . PHE F 4 89 ? -36.037 15.580 10.062 1.00 36.32 103 PHE F O 1
ATOM 8014 N N . CYS F 4 90 ? -35.732 13.371 9.695 1.00 34.75 104 CYS F N 1
ATOM 8015 C CA . CYS F 4 90 ? -34.786 13.121 10.758 1.00 35.93 104 CYS F CA 1
ATOM 8016 C C . CYS F 4 90 ? -33.620 12.412 10.155 1.00 35.84 104 CYS F C 1
ATOM 8017 O O . CYS F 4 90 ? -33.788 11.585 9.259 1.00 33.54 104 CYS F O 1
ATOM 8020 N N . ALA F 4 91 ? -32.436 12.746 10.636 1.00 32.57 105 ALA F N 1
ATOM 8021 C CA . ALA F 4 91 ? -31.193 12.167 10.156 1.00 32.27 105 ALA F CA 1
ATOM 8022 C C . ALA F 4 91 ? -30.315 11.798 11.327 1.00 37.89 105 ALA F C 1
ATOM 8023 O O . ALA F 4 91 ? -30.479 12.343 12.418 1.00 38.55 105 ALA F O 1
ATOM 8025 N N . SER F 4 92 ? -29.409 10.848 11.121 1.00 34.98 106 SER F N 1
ATOM 8026 C CA . SER F 4 92 ? -28.499 10.431 12.174 1.00 35.53 106 SER F CA 1
ATOM 8027 C C . SER F 4 92 ? -27.095 10.182 11.631 1.00 39.70 106 SER F C 1
ATOM 8028 O O . SER F 4 92 ? -26.946 9.572 10.569 1.00 39.63 106 SER F O 1
ATOM 8031 N N . SER F 4 93 ? -26.076 10.653 12.359 1.00 36.20 107 SER F N 1
ATOM 8032 C CA . SER F 4 93 ? -24.669 10.414 12.032 1.00 37.02 107 SER F CA 1
ATOM 8033 C C . SER F 4 93 ? -24.034 9.629 13.191 1.00 40.61 107 SER F C 1
ATOM 8034 O O . SER F 4 93 ? -24.602 9.613 14.290 1.00 40.59 107 SER F O 1
ATOM 8037 N N . ASN F 4 94 ? -22.891 8.956 12.946 1.00 36.15 108 ASN F N 1
ATOM 8038 C CA . ASN F 4 94 ? -22.222 8.123 13.953 1.00 35.95 108 ASN F CA 1
ATOM 8039 C C . ASN F 4 94 ? -21.787 8.932 15.213 1.00 39.49 108 ASN F C 1
ATOM 8040 O O . ASN F 4 94 ? -22.184 8.555 16.319 1.00 39.34 108 ASN F O 1
ATOM 8045 N N . ARG F 4 95 ? -21.018 10.034 15.049 1.00 35.37 109 ARG F N 1
ATOM 8046 C CA . ARG F 4 95 ? -20.501 10.830 16.179 1.00 36.58 109 ARG F CA 1
ATOM 8047 C C . ARG F 4 95 ? -20.849 12.343 16.127 1.00 40.60 109 ARG F C 1
ATOM 8048 O O . ARG F 4 95 ? -20.599 13.058 17.100 1.00 40.61 109 ARG F O 1
ATOM 8056 N N . GLY F 4 96 ? -21.359 12.817 14.993 1.00 36.96 110 GLY F N 1
ATOM 8057 C CA . GLY F 4 96 ? -21.672 14.227 14.788 1.00 36.99 110 GLY F CA 1
ATOM 8058 C C . GLY F 4 96 ? -20.445 15.063 14.473 1.00 41.95 110 GLY F C 1
ATOM 8059 O O . GLY F 4 96 ? -20.442 16.278 14.706 1.00 42.41 110 GLY F O 1
ATOM 8060 N N . LEU F 4 97 ? -19.396 14.406 13.928 1.00 38.58 111 LEU F N 1
ATOM 8061 C CA . LEU F 4 97 ? -18.105 14.994 13.542 1.00 39.58 111 LEU F CA 1
ATOM 8062 C C . LEU F 4 97 ? -18.072 15.276 12.035 1.00 41.70 111 LEU F C 1
ATOM 8063 O O . LEU F 4 97 ? -18.974 14.851 11.307 1.00 40.98 111 LEU F O 1
ATOM 8068 N N . GLY F 4 98 ? -17.040 15.989 11.595 1.00 37.51 112 GLY F N 1
ATOM 8069 C CA . GLY F 4 98 ? -16.848 16.420 10.215 1.00 37.05 112 GLY F CA 1
ATOM 8070 C C . GLY F 4 98 ? -16.910 15.386 9.109 1.00 39.76 112 GLY F C 1
ATOM 8071 O O . GLY F 4 98 ? -17.485 15.665 8.052 1.00 38.37 112 GLY F O 1
ATOM 8072 N N . THR F 4 99 ? -16.300 14.202 9.327 1.00 36.92 113 THR F N 1
ATOM 8073 C CA . THR F 4 99 ? -16.220 13.122 8.328 1.00 35.82 113 THR F CA 1
ATOM 8074 C C . THR F 4 99 ? -17.479 12.274 8.221 1.00 36.52 113 THR F C 1
ATOM 8075 O O . THR F 4 99 ? -17.687 11.690 7.159 1.00 35.07 113 THR F O 1
ATOM 8079 N N . ASP F 4 100 ? -18.288 12.170 9.310 1.00 32.16 114 ASP F N 1
ATOM 8080 C CA . ASP F 4 100 ? -19.518 11.351 9.413 1.00 30.08 114 ASP F CA 1
ATOM 8081 C C . ASP F 4 100 ? -20.509 11.553 8.281 1.00 31.35 114 ASP F C 1
ATOM 8082 O O . ASP F 4 100 ? -20.692 12.677 7.816 1.00 30.59 114 ASP F O 1
ATOM 8087 N N . THR F 4 101 ? -21.175 10.465 7.867 1.00 27.41 115 THR F N 1
ATOM 8088 C CA . THR F 4 101 ? -22.177 10.511 6.803 1.00 26.84 115 THR F CA 1
ATOM 8089 C C . THR F 4 101 ? -23.593 10.442 7.404 1.00 31.15 115 THR F C 1
ATOM 8090 O O . THR F 4 101 ? -23.912 9.532 8.168 1.00 30.11 115 THR F O 1
ATOM 8094 N N . GLN F 4 102 ? -24.424 11.427 7.053 1.00 28.66 116 GLN F N 1
ATOM 8095 C CA . GLN F 4 102 ? -25.802 11.520 7.524 1.00 28.05 116 GLN F CA 1
ATOM 8096 C C . GLN F 4 102 ? -26.653 10.480 6.866 1.00 32.03 116 GLN F C 1
ATOM 8097 O O . GLN F 4 102 ? -26.455 10.177 5.693 1.00 32.02 116 GLN F O 1
ATOM 8103 N N . TYR F 4 103 ? -27.591 9.924 7.614 1.00 28.44 117 TYR F N 1
ATOM 8104 C CA . TYR F 4 103 ? -28.495 8.921 7.087 1.00 27.58 117 TYR F CA 1
ATOM 8105 C C . TYR F 4 103 ? -29.900 9.315 7.467 1.00 32.42 117 TYR F C 1
ATOM 8106 O O . TYR F 4 103 ? -30.200 9.502 8.645 1.00 32.48 117 TYR F O 1
ATOM 8115 N N . PHE F 4 104 ? -30.737 9.536 6.452 1.00 29.46 118 PHE F N 1
ATOM 8116 C CA . PHE F 4 104 ? -32.082 10.044 6.649 1.00 29.36 118 PHE F CA 1
ATOM 8117 C C . PHE F 4 104 ? -33.122 8.986 6.917 1.00 33.04 118 PHE F C 1
ATOM 8118 O O . PHE F 4 104 ? -32.915 7.798 6.661 1.00 32.50 118 PHE F O 1
ATOM 8126 N N . GLY F 4 105 ? -34.233 9.463 7.465 1.00 29.36 119 GLY F N 1
ATOM 8127 C CA . GLY F 4 105 ? -35.414 8.681 7.771 1.00 28.86 119 GLY F CA 1
ATOM 8128 C C . GLY F 4 105 ? -36.505 8.964 6.757 1.00 33.22 119 GLY F C 1
ATOM 8129 O O . GLY F 4 105 ? -36.325 9.833 5.892 1.00 32.00 119 GLY F O 1
ATOM 8130 N N . PRO F 4 106 ? -37.655 8.241 6.833 1.00 30.97 120 PRO F N 1
ATOM 8131 C CA . PRO F 4 106 ? -38.724 8.452 5.837 1.00 31.15 120 PRO F CA 1
ATOM 8132 C C . PRO F 4 106 ? -39.460 9.789 5.995 1.00 37.45 120 PRO F C 1
ATOM 8133 O O . PRO F 4 106 ? -39.971 10.317 5.007 1.00 38.67 120 PRO F O 1
ATOM 8137 N N . GLY F 4 107 ? -39.493 10.329 7.209 1.00 33.68 121 GLY F N 1
ATOM 8138 C CA . GLY F 4 107 ? -40.109 11.621 7.472 1.00 33.28 121 GLY F CA 1
ATOM 8139 C C . GLY F 4 107 ? -41.548 11.610 7.924 1.00 35.98 121 GLY F C 1
ATOM 8140 O O . GLY F 4 107 ? -42.285 10.652 7.686 1.00 35.59 121 GLY F O 1
ATOM 8141 N N . THR F 4 108 ? -41.958 12.699 8.563 1.00 32.21 122 THR F N 1
ATOM 8142 C CA . THR F 4 108 ? -43.333 12.883 8.999 1.00 32.24 122 THR F CA 1
ATOM 8143 C C . THR F 4 108 ? -43.970 13.958 8.117 1.00 35.54 122 THR F C 1
ATOM 8144 O O . THR F 4 108 ? -43.486 15.091 8.081 1.00 35.19 122 THR F O 1
ATOM 8148 N N . ARG F 4 109 ? -45.037 13.590 7.393 1.00 31.79 123 ARG F N 1
ATOM 8149 C CA . ARG F 4 109 ? -45.762 14.521 6.541 1.00 31.75 123 ARG F CA 1
ATOM 8150 C C . ARG F 4 109 ? -46.883 15.146 7.360 1.00 35.72 123 ARG F C 1
ATOM 8151 O O . ARG F 4 109 ? -47.930 14.524 7.553 1.00 35.81 123 ARG F O 1
ATOM 8159 N N . LEU F 4 110 ? -46.631 16.358 7.883 1.00 32.15 124 LEU F N 1
ATOM 8160 C CA . LEU F 4 110 ? -47.573 17.114 8.701 1.00 32.46 124 LEU F CA 1
ATOM 8161 C C . LEU F 4 110 ? -48.342 18.077 7.828 1.00 36.92 124 LEU F C 1
ATOM 8162 O O . LEU F 4 110 ? -47.751 18.751 6.982 1.00 36.58 124 LEU F O 1
ATOM 8167 N N . THR F 4 111 ? -49.665 18.124 8.033 1.00 34.48 125 THR F N 1
ATOM 8168 C CA . THR F 4 111 ? -50.589 19.029 7.353 1.00 35.04 125 THR F CA 1
ATOM 8169 C C . THR F 4 111 ? -51.402 19.734 8.432 1.00 39.76 125 THR F C 1
ATOM 8170 O O . THR F 4 111 ? -52.089 19.081 9.223 1.00 39.37 125 THR F O 1
ATOM 8174 N N . VAL F 4 112 ? -51.277 21.061 8.489 1.00 37.15 126 VAL F N 1
ATOM 8175 C CA . VAL F 4 112 ? -52.000 21.887 9.451 1.00 38.67 126 VAL F CA 1
ATOM 8176 C C . VAL F 4 112 ? -53.142 22.587 8.712 1.00 44.84 126 VAL F C 1
ATOM 8177 O O . VAL F 4 112 ? -52.900 23.278 7.716 1.00 44.45 126 VAL F O 1
ATOM 8181 N N . LEU F 4 113 ? -54.384 22.374 9.179 1.00 43.48 127 LEU F N 1
ATOM 8182 C CA . LEU F 4 113 ? -55.586 22.977 8.591 1.00 45.39 127 LEU F CA 1
ATOM 8183 C C . LEU F 4 113 ? -56.162 24.016 9.539 1.00 55.53 127 LEU F C 1
ATOM 8184 O O . LEU F 4 113 ? -55.855 23.970 10.732 1.00 56.38 127 LEU F O 1
ATOM 8189 N N . GLU F 4 114 ? -56.992 24.950 9.026 1.00 55.43 128 GLU F N 1
ATOM 8190 C CA . GLU F 4 114 ? -57.620 25.953 9.885 1.00 58.62 128 GLU F CA 1
ATOM 8191 C C . GLU F 4 114 ? -58.601 25.217 10.801 1.00 64.82 128 GLU F C 1
ATOM 8192 O O . GLU F 4 114 ? -58.323 25.064 11.992 1.00 65.45 128 GLU F O 1
ATOM 8198 N N . ASP F 4 115 ? -59.688 24.686 10.229 1.00 61.83 129 ASP F N 1
ATOM 8199 C CA . ASP F 4 115 ? -60.652 23.863 10.952 1.00 62.61 129 ASP F CA 1
ATOM 8200 C C . ASP F 4 115 ? -60.659 22.498 10.293 1.00 65.17 129 ASP F C 1
ATOM 8201 O O . ASP F 4 115 ? -60.299 22.390 9.120 1.00 63.67 129 ASP F O 1
ATOM 8206 N N . LEU F 4 116 ? -61.038 21.455 11.033 1.00 61.61 130 LEU F N 1
ATOM 8207 C CA . LEU F 4 116 ? -61.055 20.097 10.487 1.00 59.87 130 LEU F CA 1
ATOM 8208 C C . LEU F 4 116 ? -62.376 19.817 9.733 1.00 63.40 130 LEU F C 1
ATOM 8209 O O . LEU F 4 116 ? -62.640 18.677 9.337 1.00 62.61 130 LEU F O 1
ATOM 8214 N N . LYS F 4 117 ? -63.175 20.875 9.507 1.00 60.07 131 LYS F N 1
ATOM 8215 C CA . LYS F 4 117 ? -64.466 20.846 8.822 1.00 60.35 131 LYS F CA 1
ATOM 8216 C C . LYS F 4 117 ? -64.302 20.695 7.303 1.00 61.28 131 LYS F C 1
ATOM 8217 O O . LYS F 4 117 ? -65.117 20.041 6.653 1.00 60.55 131 LYS F O 1
ATOM 8223 N N . ASN F 4 118 ? -63.243 21.290 6.748 1.00 56.20 132 ASN F N 1
ATOM 8224 C CA . ASN F 4 118 ? -62.944 21.311 5.314 1.00 54.71 132 ASN F CA 1
ATOM 8225 C C . ASN F 4 118 ? -62.389 19.973 4.773 1.00 53.27 132 ASN F C 1
ATOM 8226 O O . ASN F 4 118 ? -62.147 19.867 3.565 1.00 51.82 132 ASN F O 1
ATOM 8231 N N . VAL F 4 119 ? -62.227 18.954 5.652 1.00 46.89 133 VAL F N 1
ATOM 8232 C CA . VAL F 4 119 ? -61.750 17.604 5.315 1.00 43.59 133 VAL F CA 1
ATOM 8233 C C . VAL F 4 119 ? -62.872 16.839 4.596 1.00 45.65 133 VAL F C 1
ATOM 8234 O O . VAL F 4 119 ? -64.009 16.819 5.075 1.00 46.15 133 VAL F O 1
ATOM 8238 N N . PHE F 4 120 ? -62.544 16.217 3.445 1.00 39.66 134 PHE F N 1
ATOM 8239 C CA . PHE F 4 120 ? -63.472 15.424 2.636 1.00 38.62 134 PHE F CA 1
ATOM 8240 C C . PHE F 4 120 ? -62.796 14.175 2.117 1.00 39.78 134 PHE F C 1
ATOM 8241 O O . PHE F 4 120 ? -61.683 14.286 1.611 1.00 38.42 134 PHE F O 1
ATOM 8249 N N . PRO F 4 121 ? -63.456 12.993 2.155 1.00 36.04 135 PRO F N 1
ATOM 8250 C CA . PRO F 4 121 ? -62.831 11.787 1.590 1.00 34.63 135 PRO F CA 1
ATOM 8251 C C . PRO F 4 121 ? -62.943 11.758 0.054 1.00 39.01 135 PRO F C 1
ATOM 8252 O O . PRO F 4 121 ? -63.644 12.602 -0.508 1.00 38.63 135 PRO F O 1
ATOM 8256 N N . PRO F 4 122 ? -62.287 10.821 -0.674 1.00 36.43 136 PRO F N 1
ATOM 8257 C CA . PRO F 4 122 ? -62.405 10.851 -2.139 1.00 36.70 136 PRO F CA 1
ATOM 8258 C C . PRO F 4 122 ? -63.655 10.176 -2.662 1.00 41.49 136 PRO F C 1
ATOM 8259 O O . PRO F 4 122 ? -64.242 9.339 -1.975 1.00 42.02 136 PRO F O 1
ATOM 8263 N N . GLU F 4 123 ? -64.040 10.535 -3.894 1.00 37.95 137 GLU F N 1
ATOM 8264 C CA . GLU F 4 123 ? -65.113 9.892 -4.648 1.00 38.46 137 GLU F CA 1
ATOM 8265 C C . GLU F 4 123 ? -64.419 9.052 -5.709 1.00 40.68 137 GLU F C 1
ATOM 8266 O O . GLU F 4 123 ? -63.737 9.613 -6.574 1.00 39.88 137 GLU F O 1
ATOM 8272 N N . VAL F 4 124 ? -64.502 7.714 -5.592 1.00 35.86 138 VAL F N 1
ATOM 8273 C CA . VAL F 4 124 ? -63.799 6.832 -6.521 1.00 34.84 138 VAL F CA 1
ATOM 8274 C C . VAL F 4 124 ? -64.742 6.390 -7.641 1.00 39.34 138 VAL F C 1
ATOM 8275 O O . VAL F 4 124 ? -65.889 6.018 -7.387 1.00 40.34 138 VAL F O 1
ATOM 8279 N N . ALA F 4 125 ? -64.252 6.486 -8.888 1.00 35.69 139 ALA F N 1
ATOM 8280 C CA . ALA F 4 125 ? -64.955 6.072 -10.098 1.00 36.66 139 ALA F CA 1
ATOM 8281 C C . ALA F 4 125 ? -63.991 5.354 -11.041 1.00 41.98 139 ALA F C 1
ATOM 8282 O O . ALA F 4 125 ? -62.857 5.804 -11.230 1.00 40.91 139 ALA F O 1
ATOM 8284 N N . VAL F 4 126 ? -64.433 4.209 -11.584 1.00 39.81 140 VAL F N 1
ATOM 8285 C CA . VAL F 4 126 ? -63.692 3.385 -12.543 1.00 40.01 140 VAL F CA 1
ATOM 8286 C C . VAL F 4 126 ? -64.360 3.554 -13.902 1.00 46.24 140 VAL F C 1
ATOM 8287 O O . VAL F 4 126 ? -65.590 3.511 -13.987 1.00 47.76 140 VAL F O 1
ATOM 8291 N N . PHE F 4 127 ? -63.557 3.757 -14.956 1.00 42.78 141 PHE F N 1
ATOM 8292 C CA . PHE F 4 127 ? -64.059 3.929 -16.317 1.00 44.05 141 PHE F CA 1
ATOM 8293 C C . PHE F 4 127 ? -63.477 2.836 -17.206 1.00 48.23 141 PHE F C 1
ATOM 8294 O O . PHE F 4 127 ? -62.261 2.674 -17.288 1.00 46.26 141 PHE F O 1
ATOM 8302 N N . GLU F 4 128 ? -64.370 2.051 -17.823 1.00 47.02 142 GLU F N 1
ATOM 8303 C CA . GLU F 4 128 ? -64.053 0.906 -18.677 1.00 47.77 142 GLU F CA 1
ATOM 8304 C C . GLU F 4 128 ? -63.422 1.366 -19.998 1.00 53.61 142 GLU F C 1
ATOM 8305 O O . GLU F 4 128 ? -63.712 2.480 -20.448 1.00 53.21 142 GLU F O 1
ATOM 8311 N N . PRO F 4 129 ? -62.540 0.541 -20.623 1.00 51.93 143 PRO F N 1
ATOM 8312 C CA . PRO F 4 129 ? -61.860 0.984 -21.853 1.00 53.23 143 PRO F CA 1
ATOM 8313 C C . PRO F 4 129 ? -62.780 1.211 -23.046 1.00 60.01 143 PRO F C 1
ATOM 8314 O O . PRO F 4 129 ? -63.886 0.669 -23.119 1.00 61.08 143 PRO F O 1
ATOM 8318 N N . SER F 4 130 ? -62.291 2.024 -23.988 1.00 57.02 144 SER F N 1
ATOM 8319 C CA . SER F 4 130 ? -62.952 2.326 -25.245 1.00 58.85 144 SER F CA 1
ATOM 8320 C C . SER F 4 130 ? -62.908 1.100 -26.154 1.00 63.70 144 SER F C 1
ATOM 8321 O O . SER F 4 130 ? -61.903 0.381 -26.164 1.00 62.73 144 SER F O 1
ATOM 8324 N N . GLU F 4 131 ? -63.989 0.864 -26.919 1.00 62.04 145 GLU F N 1
ATOM 8325 C CA . GLU F 4 131 ? -64.057 -0.243 -27.881 1.00 63.73 145 GLU F CA 1
ATOM 8326 C C . GLU F 4 131 ? -63.115 0.050 -29.055 1.00 67.16 145 GLU F C 1
ATOM 8327 O O . GLU F 4 131 ? -62.625 -0.877 -29.700 1.00 68.22 145 GLU F O 1
ATOM 8333 N N . ALA F 4 132 ? -62.842 1.351 -29.296 1.00 61.60 146 ALA F N 1
ATOM 8334 C CA . ALA F 4 132 ? -61.946 1.844 -30.336 1.00 61.65 146 ALA F CA 1
ATOM 8335 C C . ALA F 4 132 ? -60.492 1.540 -29.988 1.00 62.02 146 ALA F C 1
ATOM 8336 O O . ALA F 4 132 ? -59.740 1.143 -30.876 1.00 63.51 146 ALA F O 1
ATOM 8338 N N . GLU F 4 133 ? -60.099 1.710 -28.702 1.00 53.76 147 GLU F N 1
ATOM 8339 C CA . GLU F 4 133 ? -58.743 1.432 -28.219 1.00 51.16 147 GLU F CA 1
ATOM 8340 C C . GLU F 4 133 ? -58.407 -0.047 -28.407 1.00 55.02 147 GLU F C 1
ATOM 8341 O O . GLU F 4 133 ? -57.342 -0.367 -28.934 1.00 55.17 147 GLU F O 1
ATOM 8347 N N . ILE F 4 134 ? -59.334 -0.932 -27.994 1.00 51.36 148 ILE F N 1
ATOM 8348 C CA . ILE F 4 134 ? -59.235 -2.389 -28.100 1.00 51.98 148 ILE F CA 1
ATOM 8349 C C . ILE F 4 134 ? -59.015 -2.795 -29.572 1.00 58.68 148 ILE F C 1
ATOM 8350 O O . ILE F 4 134 ? -58.044 -3.487 -29.867 1.00 58.56 148 ILE F O 1
ATOM 8355 N N . SER F 4 135 ? -59.878 -2.311 -30.485 1.00 57.28 149 SER F N 1
ATOM 8356 C CA . SER F 4 135 ? -59.840 -2.619 -31.915 1.00 60.20 149 SER F CA 1
ATOM 8357 C C . SER F 4 135 ? -58.651 -1.982 -32.678 1.00 65.22 149 SER F C 1
ATOM 8358 O O . SER F 4 135 ? -58.410 -2.362 -33.824 1.00 67.80 149 SER F O 1
ATOM 8361 N N . HIS F 4 136 ? -57.906 -1.047 -32.059 1.00 59.55 150 HIS F N 1
ATOM 8362 C CA . HIS F 4 136 ? -56.798 -0.358 -32.727 1.00 59.85 150 HIS F CA 1
ATOM 8363 C C . HIS F 4 136 ? -55.410 -0.791 -32.225 1.00 61.93 150 HIS F C 1
ATOM 8364 O O . HIS F 4 136 ? -54.485 -0.896 -33.033 1.00 62.76 150 HIS F O 1
ATOM 8371 N N . THR F 4 137 ? -55.253 -0.982 -30.905 1.00 55.72 151 THR F N 1
ATOM 8372 C CA . THR F 4 137 ? -53.963 -1.312 -30.289 1.00 54.01 151 THR F CA 1
ATOM 8373 C C . THR F 4 137 ? -53.917 -2.731 -29.716 1.00 57.38 151 THR F C 1
ATOM 8374 O O . THR F 4 137 ? -52.831 -3.201 -29.362 1.00 56.40 151 THR F O 1
ATOM 8378 N N . GLN F 4 138 ? -55.095 -3.399 -29.611 1.00 53.99 152 GLN F N 1
ATOM 8379 C CA . GLN F 4 138 ? -55.316 -4.735 -29.033 1.00 53.34 152 GLN F CA 1
ATOM 8380 C C . GLN F 4 138 ? -54.946 -4.750 -27.529 1.00 55.15 152 GLN F C 1
ATOM 8381 O O . GLN F 4 138 ? -54.709 -5.807 -26.929 1.00 53.86 152 GLN F O 1
ATOM 8387 N N . LYS F 4 139 ? -54.979 -3.547 -26.927 1.00 50.54 153 LYS F N 1
ATOM 8388 C CA . LYS F 4 139 ? -54.757 -3.255 -25.517 1.00 47.79 153 LYS F CA 1
ATOM 8389 C C . LYS F 4 139 ? -56.013 -2.552 -24.979 1.00 50.67 153 LYS F C 1
ATOM 8390 O O . LYS F 4 139 ? -56.847 -2.100 -25.772 1.00 50.96 153 LYS F O 1
ATOM 8396 N N . ALA F 4 140 ? -56.170 -2.495 -23.644 1.00 45.50 154 ALA F N 1
ATOM 8397 C CA . ALA F 4 140 ? -57.334 -1.882 -23.002 1.00 44.38 154 ALA F CA 1
ATOM 8398 C C . ALA F 4 140 ? -56.920 -1.136 -21.737 1.00 44.78 154 ALA F C 1
ATOM 8399 O O . ALA F 4 140 ? -56.329 -1.737 -20.834 1.00 42.87 154 ALA F O 1
ATOM 8401 N N . THR F 4 141 ? -57.209 0.179 -21.690 1.00 39.97 155 THR F N 1
ATOM 8402 C CA . THR F 4 141 ? -56.864 1.047 -20.565 1.00 37.17 155 THR F CA 1
ATOM 8403 C C . THR F 4 141 ? -58.092 1.409 -19.737 1.00 40.09 155 THR F C 1
ATOM 8404 O O . THR F 4 141 ? -59.041 1.998 -20.253 1.00 40.31 155 THR F O 1
ATOM 8408 N N . LEU F 4 142 ? -58.050 1.052 -18.448 1.00 35.81 156 LEU F N 1
ATOM 8409 C CA . LEU F 4 142 ? -59.052 1.386 -17.440 1.00 35.32 156 LEU F CA 1
ATOM 8410 C C . LEU F 4 142 ? -58.536 2.577 -16.702 1.00 40.17 156 LEU F C 1
ATOM 8411 O O . LEU F 4 142 ? -57.338 2.629 -16.407 1.00 39.07 156 LEU F O 1
ATOM 8416 N N . VAL F 4 143 ? -59.408 3.542 -16.420 1.00 38.78 157 VAL F N 1
ATOM 8417 C CA . VAL F 4 143 ? -59.015 4.773 -15.753 1.00 38.85 157 VAL F CA 1
ATOM 8418 C C . VAL F 4 143 ? -59.741 4.891 -14.431 1.00 46.30 157 VAL F C 1
ATOM 8419 O O . VAL F 4 143 ? -60.959 4.709 -14.368 1.00 47.12 157 VAL F O 1
ATOM 8423 N N . CYS F 4 144 ? -58.984 5.209 -13.375 1.00 44.16 158 CYS F N 1
ATOM 8424 C CA . CYS F 4 144 ? -59.561 5.460 -12.069 1.00 44.49 158 CYS F CA 1
ATOM 8425 C C . CYS F 4 144 ? -59.525 6.938 -11.766 1.00 46.95 158 CYS F C 1
ATOM 8426 O O . CYS F 4 144 ? -58.513 7.595 -12.010 1.00 46.24 158 CYS F O 1
ATOM 8429 N N . LEU F 4 145 ? -60.608 7.446 -11.181 1.00 42.80 159 LEU F N 1
ATOM 8430 C CA . LEU F 4 145 ? -60.731 8.853 -10.822 1.00 42.03 159 LEU F CA 1
ATOM 8431 C C . LEU F 4 145 ? -61.079 9.005 -9.344 1.00 43.04 159 LEU F C 1
ATOM 8432 O O . LEU F 4 145 ? -62.067 8.431 -8.893 1.00 44.36 159 LEU F O 1
ATOM 8437 N N . ALA F 4 146 ? -60.243 9.724 -8.585 1.00 35.55 160 ALA F N 1
ATOM 8438 C CA . ALA F 4 146 ? -60.480 10.012 -7.168 1.00 34.07 160 ALA F CA 1
ATOM 8439 C C . ALA F 4 146 ? -60.626 11.535 -7.015 1.00 37.96 160 ALA F C 1
ATOM 8440 O O . ALA F 4 146 ? -59.634 12.265 -7.037 1.00 36.12 160 ALA F O 1
ATOM 8442 N N . THR F 4 147 ? -61.882 12.015 -6.952 1.00 35.27 161 THR F N 1
ATOM 8443 C CA . THR F 4 147 ? -62.166 13.445 -6.909 1.00 35.38 161 THR F CA 1
ATOM 8444 C C . THR F 4 147 ? -62.735 13.896 -5.556 1.00 38.90 161 THR F C 1
ATOM 8445 O O . THR F 4 147 ? -63.237 13.078 -4.777 1.00 37.54 161 THR F O 1
ATOM 8449 N N . GLY F 4 148 ? -62.638 15.208 -5.321 1.00 35.96 162 GLY F N 1
ATOM 8450 C CA . GLY F 4 148 ? -63.139 15.906 -4.145 1.00 36.52 162 GLY F CA 1
ATOM 8451 C C . GLY F 4 148 ? -62.547 15.538 -2.800 1.00 40.82 162 GLY F C 1
ATOM 8452 O O . GLY F 4 148 ? -63.203 15.765 -1.782 1.00 40.88 162 GLY F O 1
ATOM 8453 N N . PHE F 4 149 ? -61.305 14.996 -2.763 1.00 37.46 163 PHE F N 1
ATOM 8454 C CA . PHE F 4 149 ? -60.667 14.636 -1.488 1.00 36.65 163 PHE F CA 1
ATOM 8455 C C . PHE F 4 149 ? -59.789 15.762 -0.955 1.00 40.20 163 PHE F C 1
ATOM 8456 O O . PHE F 4 149 ? -59.104 16.425 -1.734 1.00 39.53 163 PHE F O 1
ATOM 8464 N N . PHE F 4 150 ? -59.757 15.953 0.364 1.00 36.55 164 PHE F N 1
ATOM 8465 C CA . PHE F 4 150 ? -58.912 16.953 1.031 1.00 36.22 164 PHE F CA 1
ATOM 8466 C C . PHE F 4 150 ? -58.596 16.545 2.473 1.00 40.93 164 PHE F C 1
ATOM 8467 O O . PHE F 4 150 ? -59.506 16.261 3.177 1.00 41.54 164 PHE F O 1
ATOM 8475 N N . PRO F 4 151 ? -57.349 16.511 2.956 1.00 36.77 165 PRO F N 1
ATOM 8476 C CA . PRO F 4 151 ? -56.099 16.817 2.241 1.00 35.79 165 PRO F CA 1
ATOM 8477 C C . PRO F 4 151 ? -55.592 15.636 1.410 1.00 39.83 165 PRO F C 1
ATOM 8478 O O . PRO F 4 151 ? -56.108 14.517 1.524 1.00 38.80 165 PRO F O 1
ATOM 8482 N N . ASP F 4 152 ? -54.524 15.886 0.620 1.00 37.29 166 ASP F N 1
ATOM 8483 C CA . ASP F 4 152 ? -53.899 14.973 -0.348 1.00 37.00 166 ASP F CA 1
ATOM 8484 C C . ASP F 4 152 ? -53.184 13.716 0.226 1.00 38.92 166 ASP F C 1
ATOM 8485 O O . ASP F 4 152 ? -52.442 13.085 -0.529 1.00 38.45 166 ASP F O 1
ATOM 8490 N N . HIS F 4 153 ? -53.442 13.309 1.492 1.00 34.06 167 HIS F N 1
ATOM 8491 C CA . HIS F 4 153 ? -52.828 12.107 2.081 1.00 32.12 167 HIS F CA 1
ATOM 8492 C C . HIS F 4 153 ? -53.540 10.843 1.584 1.00 36.02 167 HIS F C 1
ATOM 8493 O O . HIS F 4 153 ? -54.282 10.208 2.347 1.00 36.63 167 HIS F O 1
ATOM 8500 N N . VAL F 4 154 ? -53.333 10.476 0.305 1.00 31.65 168 VAL F N 1
ATOM 8501 C CA . VAL F 4 154 ? -53.997 9.289 -0.249 1.00 31.40 168 VAL F CA 1
ATOM 8502 C C . VAL F 4 154 ? -53.023 8.342 -0.963 1.00 36.10 168 VAL F C 1
ATOM 8503 O O . VAL F 4 154 ? -52.037 8.780 -1.549 1.00 36.00 168 VAL F O 1
ATOM 8507 N N . GLU F 4 155 ? -53.338 7.042 -0.924 1.00 33.59 169 GLU F N 1
ATOM 8508 C CA . GLU F 4 155 ? -52.618 5.969 -1.604 1.00 33.72 169 GLU F CA 1
ATOM 8509 C C . GLU F 4 155 ? -53.613 5.243 -2.502 1.00 38.28 169 GLU F C 1
ATOM 8510 O O . GLU F 4 155 ? -54.597 4.684 -2.010 1.00 38.22 169 GLU F O 1
ATOM 8516 N N . LEU F 4 156 ? -53.385 5.302 -3.823 1.00 33.99 170 LEU F N 1
ATOM 8517 C CA . LEU F 4 156 ? -54.245 4.666 -4.823 1.00 33.32 170 LEU F CA 1
ATOM 8518 C C . LEU F 4 156 ? -53.652 3.312 -5.260 1.00 34.61 170 LEU F C 1
ATOM 8519 O O . LEU F 4 156 ? -52.444 3.214 -5.504 1.00 33.51 170 LEU F O 1
ATOM 8524 N N . SER F 4 157 ? -54.505 2.279 -5.362 1.00 30.51 171 SER F N 1
ATOM 8525 C CA . SER F 4 157 ? -54.101 0.931 -5.779 1.00 30.31 171 SER F CA 1
ATOM 8526 C C . SER F 4 157 ? -55.115 0.300 -6.727 1.00 34.84 171 SER F C 1
ATOM 8527 O O . SER F 4 157 ? -56.294 0.677 -6.711 1.00 36.07 171 SER F O 1
ATOM 8530 N N . TRP F 4 158 ? -54.647 -0.653 -7.556 1.00 30.09 172 TRP F N 1
ATOM 8531 C CA . TRP F 4 158 ? -55.462 -1.413 -8.509 1.00 30.64 172 TRP F CA 1
ATOM 8532 C C . TRP F 4 158 ? -55.508 -2.878 -8.094 1.00 35.11 172 TRP F C 1
ATOM 8533 O O . TRP F 4 158 ? -54.468 -3.470 -7.802 1.00 33.40 172 TRP F O 1
ATOM 8544 N N . TRP F 4 159 ? -56.710 -3.467 -8.072 1.00 33.82 173 TRP F N 1
ATOM 8545 C CA . TRP F 4 159 ? -56.905 -4.855 -7.649 1.00 34.43 173 TRP F CA 1
ATOM 8546 C C . TRP F 4 159 ? -57.562 -5.673 -8.751 1.00 39.88 173 TRP F C 1
ATOM 8547 O O . TRP F 4 159 ? -58.669 -5.339 -9.180 1.00 40.23 173 TRP F O 1
ATOM 8558 N N . VAL F 4 160 ? -56.872 -6.727 -9.242 1.00 37.21 174 VAL F N 1
ATOM 8559 C CA . VAL F 4 160 ? -57.468 -7.602 -10.264 1.00 38.52 174 VAL F CA 1
ATOM 8560 C C . VAL F 4 160 ? -57.607 -9.021 -9.663 1.00 39.92 174 VAL F C 1
ATOM 8561 O O . VAL F 4 160 ? -56.631 -9.600 -9.182 1.00 38.23 174 VAL F O 1
ATOM 8565 N N . ASN F 4 161 ? -58.858 -9.506 -9.612 1.00 36.14 175 ASN F N 1
ATOM 8566 C CA . ASN F 4 161 ? -59.290 -10.809 -9.080 1.00 36.15 175 ASN F CA 1
ATOM 8567 C C . ASN F 4 161 ? -58.917 -11.023 -7.587 1.00 38.77 175 ASN F C 1
ATOM 8568 O O . ASN F 4 161 ? -58.661 -12.151 -7.162 1.00 39.03 175 ASN F O 1
ATOM 8573 N N . GLY F 4 162 ? -58.958 -9.942 -6.810 1.00 33.90 176 GLY F N 1
ATOM 8574 C CA . GLY F 4 162 ? -58.715 -9.974 -5.374 1.00 33.01 176 GLY F CA 1
ATOM 8575 C C . GLY F 4 162 ? -57.323 -9.602 -4.923 1.00 37.33 176 GLY F C 1
ATOM 8576 O O . GLY F 4 162 ? -57.150 -9.220 -3.763 1.00 36.72 176 GLY F O 1
ATOM 8577 N N . LYS F 4 163 ? -56.318 -9.731 -5.821 1.00 34.12 177 LYS F N 1
ATOM 8578 C CA . LYS F 4 163 ? -54.909 -9.443 -5.524 1.00 32.64 177 LYS F CA 1
ATOM 8579 C C . LYS F 4 163 ? -54.423 -8.176 -6.249 1.00 37.02 177 LYS F C 1
ATOM 8580 O O . LYS F 4 163 ? -54.863 -7.912 -7.372 1.00 38.39 177 LYS F O 1
ATOM 8586 N N . GLU F 4 164 ? -53.544 -7.380 -5.590 1.00 31.62 178 GLU F N 1
ATOM 8587 C CA . GLU F 4 164 ? -53.031 -6.107 -6.121 1.00 30.34 178 GLU F CA 1
ATOM 8588 C C . GLU F 4 164 ? -52.085 -6.314 -7.319 1.00 34.65 178 GLU F C 1
ATOM 8589 O O . GLU F 4 164 ? -51.349 -7.304 -7.388 1.00 35.17 178 GLU F O 1
ATOM 8595 N N . VAL F 4 165 ? -52.125 -5.362 -8.259 1.00 31.14 179 VAL F N 1
ATOM 8596 C CA . VAL F 4 165 ? -51.296 -5.341 -9.460 1.00 31.44 179 VAL F CA 1
ATOM 8597 C C . VAL F 4 165 ? -50.499 -4.036 -9.547 1.00 35.93 179 VAL F C 1
ATOM 8598 O O . VAL F 4 165 ? -50.916 -3.004 -9.019 1.00 33.36 179 VAL F O 1
ATOM 8602 N N . HIS F 4 166 ? -49.353 -4.106 -10.242 1.00 35.65 180 HIS F N 1
ATOM 8603 C CA . HIS F 4 166 ? -48.431 -3.006 -10.488 1.00 36.28 180 HIS F CA 1
ATOM 8604 C C . HIS F 4 166 ? -48.061 -2.961 -11.978 1.00 44.26 180 HIS F C 1
ATOM 8605 O O . HIS F 4 166 ? -47.730 -1.890 -12.487 1.00 45.14 180 HIS F O 1
ATOM 8612 N N . SER F 4 167 ? -48.138 -4.111 -12.673 1.00 42.36 181 SER F N 1
ATOM 8613 C CA . SER F 4 167 ? -47.875 -4.221 -14.107 1.00 44.23 181 SER F CA 1
ATOM 8614 C C . SER F 4 167 ? -48.942 -3.451 -14.894 1.00 49.76 181 SER F C 1
ATOM 8615 O O . SER F 4 167 ? -50.143 -3.674 -14.699 1.00 49.57 181 SER F O 1
ATOM 8618 N N . GLY F 4 168 ? -48.492 -2.523 -15.734 1.00 47.40 182 GLY F N 1
ATOM 8619 C CA . GLY F 4 168 ? -49.360 -1.681 -16.552 1.00 47.82 182 GLY F CA 1
ATOM 8620 C C . GLY F 4 168 ? -50.132 -0.621 -15.788 1.00 49.82 182 GLY F C 1
ATOM 8621 O O . GLY F 4 168 ? -51.052 -0.017 -16.347 1.00 50.07 182 GLY F O 1
ATOM 8622 N N . VAL F 4 169 ? -49.765 -0.391 -14.503 1.00 44.13 183 VAL F N 1
ATOM 8623 C CA . VAL F 4 169 ? -50.378 0.592 -13.600 1.00 42.36 183 VAL F CA 1
ATOM 8624 C C . VAL F 4 169 ? -49.497 1.814 -13.540 1.00 47.64 183 VAL F C 1
ATOM 8625 O O . VAL F 4 169 ? -48.278 1.694 -13.394 1.00 47.43 183 VAL F O 1
ATOM 8629 N N . CYS F 4 170 ? -50.113 2.991 -13.619 1.00 46.01 184 CYS F N 1
ATOM 8630 C CA . CYS F 4 170 ? -49.411 4.262 -13.491 1.00 46.19 184 CYS F CA 1
ATOM 8631 C C . CYS F 4 170 ? -50.391 5.334 -12.973 1.00 45.54 184 CYS F C 1
ATOM 8632 O O . CYS F 4 170 ? -51.495 5.489 -13.497 1.00 45.13 184 CYS F O 1
ATOM 8635 N N . THR F 4 171 ? -50.006 5.983 -11.871 1.00 39.30 185 THR F N 1
ATOM 8636 C CA . THR F 4 171 ? -50.790 7.005 -11.179 1.00 38.48 185 THR F CA 1
ATOM 8637 C C . THR F 4 171 ? -50.031 8.335 -11.210 1.00 42.41 185 THR F C 1
ATOM 8638 O O . THR F 4 171 ? -48.794 8.332 -11.179 1.00 42.18 185 THR F O 1
ATOM 8642 N N . ASP F 4 172 ? -50.769 9.465 -11.270 1.00 38.97 186 ASP F N 1
ATOM 8643 C CA . ASP F 4 172 ? -50.200 10.817 -11.277 1.00 38.94 186 ASP F CA 1
ATOM 8644 C C . ASP F 4 172 ? -49.337 11.042 -10.030 1.00 42.30 186 ASP F C 1
ATOM 8645 O O . ASP F 4 172 ? -49.808 10.723 -8.933 1.00 41.57 186 ASP F O 1
ATOM 8650 N N . PRO F 4 173 ? -48.086 11.559 -10.142 1.00 38.75 187 PRO F N 1
ATOM 8651 C CA . PRO F 4 173 ? -47.275 11.762 -8.925 1.00 37.80 187 PRO F CA 1
ATOM 8652 C C . PRO F 4 173 ? -47.953 12.740 -7.966 1.00 42.40 187 PRO F C 1
ATOM 8653 O O . PRO F 4 173 ? -48.132 12.430 -6.789 1.00 40.71 187 PRO F O 1
ATOM 8657 N N . GLN F 4 174 ? -48.393 13.889 -8.495 1.00 40.89 188 GLN F N 1
ATOM 8658 C CA . GLN F 4 174 ? -49.059 14.914 -7.707 1.00 40.93 188 GLN F CA 1
ATOM 8659 C C . GLN F 4 174 ? -50.535 15.023 -8.102 1.00 45.56 188 GLN F C 1
ATOM 8660 O O . GLN F 4 174 ? -50.856 14.981 -9.294 1.00 46.54 188 GLN F O 1
ATOM 8666 N N . PRO F 4 175 ? -51.453 15.186 -7.127 1.00 40.94 189 PRO F N 1
ATOM 8667 C CA . PRO F 4 175 ? -52.862 15.366 -7.494 1.00 41.03 189 PRO F CA 1
ATOM 8668 C C . PRO F 4 175 ? -53.111 16.768 -8.054 1.00 42.51 189 PRO F C 1
ATOM 8669 O O . PRO F 4 175 ? -52.257 17.645 -7.900 1.00 42.22 189 PRO F O 1
ATOM 8673 N N . LEU F 4 176 ? -54.262 16.970 -8.720 1.00 37.53 190 LEU F N 1
ATOM 8674 C CA . LEU F 4 176 ? -54.693 18.265 -9.262 1.00 37.38 190 LEU F CA 1
ATOM 8675 C C . LEU F 4 176 ? -55.539 19.000 -8.236 1.00 40.14 190 LEU F C 1
ATOM 8676 O O . LEU F 4 176 ? -56.095 18.379 -7.331 1.00 39.17 190 LEU F O 1
ATOM 8681 N N . LYS F 4 177 ? -55.661 20.315 -8.397 1.00 36.99 191 LYS F N 1
ATOM 8682 C CA . LYS F 4 177 ? -56.514 21.155 -7.567 1.00 37.32 191 LYS F CA 1
ATOM 8683 C C . LYS F 4 177 ? -57.819 21.385 -8.334 1.00 41.12 191 LYS F C 1
ATOM 8684 O O . LYS F 4 177 ? -57.770 21.827 -9.489 1.00 41.57 191 LYS F O 1
ATOM 8690 N N . GLU F 4 178 ? -58.975 21.045 -7.734 1.00 36.96 192 GLU F N 1
ATOM 8691 C CA . GLU F 4 178 ? -60.274 21.246 -8.395 1.00 38.42 192 GLU F CA 1
ATOM 8692 C C . GLU F 4 178 ? -60.556 22.764 -8.584 1.00 45.65 192 GLU F C 1
ATOM 8693 O O . GLU F 4 178 ? -61.150 23.163 -9.587 1.00 46.74 192 GLU F O 1
ATOM 8699 N N . GLN F 4 179 ? -60.089 23.593 -7.629 1.00 42.75 193 GLN F N 1
ATOM 8700 C CA . GLN F 4 179 ? -60.189 25.052 -7.647 1.00 44.51 193 GLN F CA 1
ATOM 8701 C C . GLN F 4 179 ? -58.759 25.632 -7.517 1.00 48.53 193 GLN F C 1
ATOM 8702 O O . GLN F 4 179 ? -58.357 26.002 -6.412 1.00 47.35 193 GLN F O 1
ATOM 8708 N N . PRO F 4 180 ? -57.961 25.692 -8.619 1.00 46.29 194 PRO F N 1
ATOM 8709 C CA . PRO F 4 180 ? -56.559 26.161 -8.509 1.00 46.02 194 PRO F CA 1
ATOM 8710 C C . PRO F 4 180 ? -56.331 27.494 -7.770 1.00 52.88 194 PRO F C 1
ATOM 8711 O O . PRO F 4 180 ? -55.264 27.664 -7.181 1.00 52.50 194 PRO F O 1
ATOM 8715 N N . ALA F 4 181 ? -57.317 28.415 -7.777 1.00 51.87 195 ALA F N 1
ATOM 8716 C CA . ALA F 4 181 ? -57.240 29.723 -7.112 1.00 53.30 195 ALA F CA 1
ATOM 8717 C C . ALA F 4 181 ? -57.380 29.631 -5.582 1.00 59.41 195 ALA F C 1
ATOM 8718 O O . ALA F 4 181 ? -56.866 30.494 -4.874 1.00 59.96 195 ALA F O 1
ATOM 8720 N N . LEU F 4 182 ? -58.105 28.622 -5.080 1.00 57.13 196 LEU F N 1
ATOM 8721 C CA . LEU F 4 182 ? -58.325 28.395 -3.649 1.00 57.28 196 LEU F CA 1
ATOM 8722 C C . LEU F 4 182 ? -57.117 27.692 -3.030 1.00 61.73 196 LEU F C 1
ATOM 8723 O O . LEU F 4 182 ? -56.521 26.818 -3.674 1.00 60.08 196 LEU F O 1
ATOM 8728 N N . ASN F 4 183 ? -56.762 28.054 -1.782 1.00 59.86 197 ASN F N 1
ATOM 8729 C CA . ASN F 4 183 ? -55.625 27.438 -1.081 1.00 58.91 197 ASN F CA 1
ATOM 8730 C C . ASN F 4 183 ? -56.079 26.196 -0.275 1.00 61.49 197 ASN F C 1
ATOM 8731 O O . ASN F 4 183 ? -55.265 25.313 0.015 1.00 59.96 197 ASN F O 1
ATOM 8736 N N . ASP F 4 184 ? -57.382 26.123 0.042 1.00 58.25 198 ASP F N 1
ATOM 8737 C CA . ASP F 4 184 ? -58.021 25.013 0.757 1.00 57.16 198 ASP F CA 1
ATOM 8738 C C . ASP F 4 184 ? -58.825 24.138 -0.225 1.00 58.31 198 ASP F C 1
ATOM 8739 O O . ASP F 4 184 ? -59.731 23.406 0.190 1.00 58.11 198 ASP F O 1
ATOM 8744 N N . SER F 4 185 ? -58.475 24.210 -1.526 1.00 52.16 199 SER F N 1
ATOM 8745 C CA . SER F 4 185 ? -59.143 23.497 -2.610 1.00 50.64 199 SER F CA 1
ATOM 8746 C C . SER F 4 185 ? -59.004 21.985 -2.517 1.00 52.19 199 SER F C 1
ATOM 8747 O O . SER F 4 185 ? -57.918 21.466 -2.251 1.00 51.12 199 SER F O 1
ATOM 8750 N N . ARG F 4 186 ? -60.114 21.290 -2.805 1.00 47.39 200 ARG F N 1
ATOM 8751 C CA . ARG F 4 186 ? -60.198 19.837 -2.833 1.00 45.15 200 ARG F CA 1
ATOM 8752 C C . ARG F 4 186 ? -59.420 19.322 -4.032 1.00 47.45 200 ARG F C 1
ATOM 8753 O O . ARG F 4 186 ? -59.335 20.009 -5.055 1.00 47.09 200 ARG F O 1
ATOM 8761 N N . TYR F 4 187 ? -58.812 18.133 -3.885 1.00 42.45 201 TYR F N 1
ATOM 8762 C CA . TYR F 4 187 ? -57.965 17.526 -4.903 1.00 40.59 201 TYR F CA 1
ATOM 8763 C C . TYR F 4 187 ? -58.655 16.449 -5.705 1.00 41.84 201 TYR F C 1
ATOM 8764 O O . TYR F 4 187 ? -59.650 15.866 -5.271 1.00 41.10 201 TYR F O 1
ATOM 8773 N N . ALA F 4 188 ? -58.071 16.171 -6.874 1.00 37.32 202 ALA F N 1
ATOM 8774 C CA . ALA F 4 188 ? -58.453 15.124 -7.810 1.00 36.89 202 ALA F CA 1
ATOM 8775 C C . ALA F 4 188 ? -57.190 14.346 -8.221 1.00 39.83 202 ALA F C 1
ATOM 8776 O O . ALA F 4 188 ? -56.134 14.953 -8.398 1.00 39.47 202 ALA F O 1
ATOM 8778 N N . LEU F 4 189 ? -57.276 13.016 -8.329 1.00 34.93 203 LEU F N 1
ATOM 8779 C CA . LEU F 4 189 ? -56.122 12.197 -8.695 1.00 33.83 203 LEU F CA 1
ATOM 8780 C C . LEU F 4 189 ? -56.558 11.068 -9.626 1.00 38.53 203 LEU F C 1
ATOM 8781 O O . LEU F 4 189 ? -57.574 10.426 -9.357 1.00 39.82 203 LEU F O 1
ATOM 8786 N N . SER F 4 190 ? -55.804 10.826 -10.719 1.00 34.25 204 SER F N 1
ATOM 8787 C CA . SER F 4 190 ? -56.158 9.765 -11.667 1.00 34.26 204 SER F CA 1
ATOM 8788 C C . SER F 4 190 ? -55.074 8.694 -11.837 1.00 36.76 204 SER F C 1
ATOM 8789 O O . SER F 4 190 ? -53.871 8.962 -11.745 1.00 35.52 204 SER F O 1
ATOM 8792 N N . SER F 4 191 ? -55.523 7.472 -12.103 1.00 33.25 205 SER F N 1
ATOM 8793 C CA . SER F 4 191 ? -54.634 6.347 -12.359 1.00 32.56 205 SER F CA 1
ATOM 8794 C C . SER F 4 191 ? -55.107 5.577 -13.581 1.00 36.89 205 SER F C 1
ATOM 8795 O O . SER F 4 191 ? -56.276 5.666 -13.965 1.00 36.42 205 SER F O 1
ATOM 8798 N N . ARG F 4 192 ? -54.185 4.844 -14.205 1.00 34.20 206 ARG F N 1
ATOM 8799 C CA . ARG F 4 192 ? -54.481 4.040 -15.384 1.00 35.57 206 ARG F CA 1
ATOM 8800 C C . ARG F 4 192 ? -53.987 2.634 -15.180 1.00 39.39 206 ARG F C 1
ATOM 8801 O O . ARG F 4 192 ? -52.905 2.449 -14.625 1.00 38.44 206 ARG F O 1
ATOM 8809 N N . LEU F 4 193 ? -54.770 1.644 -15.623 1.00 36.66 207 LEU F N 1
ATOM 8810 C CA . LEU F 4 193 ? -54.378 0.234 -15.612 1.00 36.63 207 LEU F CA 1
ATOM 8811 C C . LEU F 4 193 ? -54.578 -0.294 -17.019 1.00 42.30 207 LEU F C 1
ATOM 8812 O O . LEU F 4 193 ? -55.687 -0.194 -17.562 1.00 42.90 207 LEU F O 1
ATOM 8817 N N . ARG F 4 194 ? -53.510 -0.832 -17.620 1.00 38.98 208 ARG F N 1
ATOM 8818 C CA . ARG F 4 194 ? -53.626 -1.366 -18.967 1.00 40.52 208 ARG F CA 1
ATOM 8819 C C . ARG F 4 194 ? -53.442 -2.873 -18.980 1.00 47.25 208 ARG F C 1
ATOM 8820 O O . ARG F 4 194 ? -52.488 -3.399 -18.400 1.00 47.32 208 ARG F O 1
ATOM 8828 N N . VAL F 4 195 ? -54.373 -3.564 -19.643 1.00 45.79 209 VAL F N 1
ATOM 8829 C CA . VAL F 4 195 ? -54.368 -5.021 -19.807 1.00 46.59 209 VAL F CA 1
ATOM 8830 C C . VAL F 4 195 ? -54.569 -5.347 -21.288 1.00 53.78 209 VAL F C 1
ATOM 8831 O O . VAL F 4 195 ? -54.978 -4.474 -22.053 1.00 53.87 209 VAL F O 1
ATOM 8835 N N . SER F 4 196 ? -54.283 -6.592 -21.694 1.00 53.42 210 SER F N 1
ATOM 8836 C CA . SER F 4 196 ? -54.485 -7.032 -23.077 1.00 56.47 210 SER F CA 1
ATOM 8837 C C . SER F 4 196 ? -55.984 -7.066 -23.387 1.00 63.43 210 SER F C 1
ATOM 8838 O O . SER F 4 196 ? -56.784 -7.311 -22.475 1.00 62.56 210 SER F O 1
ATOM 8841 N N . ALA F 4 197 ? -56.367 -6.791 -24.659 1.00 62.47 211 ALA F N 1
ATOM 8842 C CA . ALA F 4 197 ? -57.770 -6.768 -25.098 1.00 63.59 211 ALA F CA 1
ATOM 8843 C C . ALA F 4 197 ? -58.509 -8.041 -24.691 1.00 68.36 211 ALA F C 1
ATOM 8844 O O . ALA F 4 197 ? -59.655 -7.967 -24.255 1.00 67.21 211 ALA F O 1
ATOM 8846 N N . THR F 4 198 ? -57.821 -9.193 -24.784 1.00 66.56 212 THR F N 1
ATOM 8847 C CA . THR F 4 198 ? -58.335 -10.511 -24.422 1.00 67.50 212 THR F CA 1
ATOM 8848 C C . THR F 4 198 ? -58.618 -10.586 -22.917 1.00 68.97 212 THR F C 1
ATOM 8849 O O . THR F 4 198 ? -59.707 -11.020 -22.537 1.00 69.36 212 THR F O 1
ATOM 8853 N N . PHE F 4 199 ? -57.665 -10.132 -22.069 1.00 62.62 213 PHE F N 1
ATOM 8854 C CA . PHE F 4 199 ? -57.815 -10.156 -20.614 1.00 60.32 213 PHE F CA 1
ATOM 8855 C C . PHE F 4 199 ? -59.044 -9.374 -20.181 1.00 63.10 213 PHE F C 1
ATOM 8856 O O . PHE F 4 199 ? -59.855 -9.913 -19.426 1.00 63.30 213 PHE F O 1
ATOM 8864 N N . TRP F 4 200 ? -59.210 -8.135 -20.688 1.00 58.18 214 TRP F N 1
ATOM 8865 C CA . TRP F 4 200 ? -60.366 -7.298 -20.369 1.00 56.92 214 TRP F CA 1
ATOM 8866 C C . TRP F 4 200 ? -61.673 -7.944 -20.863 1.00 62.90 214 TRP F C 1
ATOM 8867 O O . TRP F 4 200 ? -62.669 -7.900 -20.143 1.00 61.92 214 TRP F O 1
ATOM 8878 N N . GLN F 4 201 ? -61.656 -8.562 -22.067 1.00 61.95 215 GLN F N 1
ATOM 8879 C CA . GLN F 4 201 ? -62.821 -9.210 -22.683 1.00 63.91 215 GLN F CA 1
ATOM 8880 C C . GLN F 4 201 ? -63.343 -10.407 -21.868 1.00 68.83 215 GLN F C 1
ATOM 8881 O O . GLN F 4 201 ? -64.521 -10.744 -21.999 1.00 69.40 215 GLN F O 1
ATOM 8887 N N . ASN F 4 202 ? -62.487 -11.032 -21.023 1.00 65.06 216 ASN F N 1
ATOM 8888 C CA . ASN F 4 202 ? -62.885 -12.156 -20.171 1.00 65.47 216 ASN F CA 1
ATOM 8889 C C . ASN F 4 202 ? -63.809 -11.655 -19.045 1.00 69.61 216 ASN F C 1
ATOM 8890 O O . ASN F 4 202 ? -63.352 -10.880 -18.199 1.00 67.91 216 ASN F O 1
ATOM 8895 N N . PRO F 4 203 ? -65.099 -12.078 -19.018 1.00 67.50 217 PRO F N 1
ATOM 8896 C CA . PRO F 4 203 ? -66.014 -11.599 -17.963 1.00 66.50 217 PRO F CA 1
ATOM 8897 C C . PRO F 4 203 ? -65.709 -12.171 -16.579 1.00 69.25 217 PRO F C 1
ATOM 8898 O O . PRO F 4 203 ? -66.174 -11.611 -15.584 1.00 67.81 217 PRO F O 1
ATOM 8902 N N . ARG F 4 204 ? -64.927 -13.271 -16.516 1.00 65.97 218 ARG F N 1
ATOM 8903 C CA . ARG F 4 204 ? -64.511 -13.928 -15.277 1.00 65.07 218 ARG F CA 1
ATOM 8904 C C . ARG F 4 204 ? -63.522 -13.060 -14.481 1.00 67.47 218 ARG F C 1
ATOM 8905 O O . ARG F 4 204 ? -63.265 -13.354 -13.311 1.00 66.97 218 ARG F O 1
ATOM 8913 N N . ASN F 4 205 ? -62.957 -12.006 -15.115 1.00 62.42 219 ASN F N 1
ATOM 8914 C CA . ASN F 4 205 ? -61.998 -11.106 -14.484 1.00 59.58 219 ASN F CA 1
ATOM 8915 C C . ASN F 4 205 ? -62.690 -9.915 -13.834 1.00 62.22 219 ASN F C 1
ATOM 8916 O O . ASN F 4 205 ? -63.546 -9.274 -14.450 1.00 62.22 219 ASN F O 1
ATOM 8921 N N . HIS F 4 206 ? -62.294 -9.617 -12.583 1.00 57.69 220 HIS F N 1
ATOM 8922 C CA . HIS F 4 206 ? -62.826 -8.518 -11.775 1.00 56.56 220 HIS F CA 1
ATOM 8923 C C . HIS F 4 206 ? -61.754 -7.436 -11.574 1.00 56.73 220 HIS F C 1
ATOM 8924 O O . HIS F 4 206 ? -60.643 -7.743 -11.123 1.00 55.64 220 HIS F O 1
ATOM 8931 N N . PHE F 4 207 ? -62.096 -6.175 -11.908 1.00 50.61 221 PHE F N 1
ATOM 8932 C CA . PHE F 4 207 ? -61.196 -5.020 -11.795 1.00 47.91 221 PHE F CA 1
ATOM 8933 C C . PHE F 4 207 ? -61.715 -4.050 -10.749 1.00 49.62 221 PHE F C 1
ATOM 8934 O O . PHE F 4 207 ? -62.884 -3.680 -10.776 1.00 50.24 221 PHE F O 1
ATOM 8942 N N . ARG F 4 208 ? -60.856 -3.653 -9.820 1.00 44.09 222 ARG F N 1
ATOM 8943 C CA . ARG F 4 208 ? -61.224 -2.753 -8.738 1.00 42.96 222 ARG F CA 1
ATOM 8944 C C . ARG F 4 208 ? -60.133 -1.699 -8.517 1.00 47.15 222 ARG F C 1
ATOM 8945 O O . ARG F 4 208 ? -58.941 -1.977 -8.664 1.00 45.89 222 ARG F O 1
ATOM 8953 N N . CYS F 4 209 ? -60.557 -0.481 -8.181 1.00 44.60 223 CYS F N 1
ATOM 8954 C CA . CYS F 4 209 ? -59.660 0.613 -7.851 1.00 43.49 223 CYS F CA 1
ATOM 8955 C C . CYS F 4 209 ? -60.008 1.104 -6.460 1.00 44.68 223 CYS F C 1
ATOM 8956 O O . CYS F 4 209 ? -61.104 1.637 -6.262 1.00 44.93 223 CYS F O 1
ATOM 8959 N N . GLN F 4 210 ? -59.093 0.948 -5.501 1.00 38.54 224 GLN F N 1
ATOM 8960 C CA . GLN F 4 210 ? -59.360 1.442 -4.158 1.00 37.43 224 GLN F CA 1
ATOM 8961 C C . GLN F 4 210 ? -58.332 2.468 -3.763 1.00 39.42 224 GLN F C 1
ATOM 8962 O O . GLN F 4 210 ? -57.166 2.372 -4.155 1.00 39.12 224 GLN F O 1
ATOM 8968 N N . VAL F 4 211 ? -58.790 3.474 -3.009 1.00 34.66 225 VAL F N 1
ATOM 8969 C CA . VAL F 4 211 ? -57.987 4.587 -2.517 1.00 33.26 225 VAL F CA 1
ATOM 8970 C C . VAL F 4 211 ? -58.004 4.587 -0.991 1.00 34.61 225 VAL F C 1
ATOM 8971 O O . VAL F 4 211 ? -59.077 4.567 -0.388 1.00 34.94 225 VAL F O 1
ATOM 8975 N N . GLN F 4 212 ? -56.821 4.593 -0.373 1.00 29.03 226 GLN F N 1
ATOM 8976 C CA . GLN F 4 212 ? -56.696 4.693 1.071 1.00 28.24 226 GLN F CA 1
ATOM 8977 C C . GLN F 4 212 ? -56.609 6.181 1.402 1.00 33.33 226 GLN F C 1
ATOM 8978 O O . GLN F 4 212 ? -55.671 6.855 0.983 1.00 32.38 226 GLN F O 1
ATOM 8984 N N . PHE F 4 213 ? -57.624 6.700 2.095 1.00 31.72 227 PHE F N 1
ATOM 8985 C CA . PHE F 4 213 ? -57.690 8.097 2.505 1.00 32.11 227 PHE F CA 1
ATOM 8986 C C . PHE F 4 213 ? -57.310 8.211 3.964 1.00 36.82 227 PHE F C 1
ATOM 8987 O O . PHE F 4 213 ? -57.849 7.469 4.785 1.00 37.57 227 PHE F O 1
ATOM 8995 N N . TYR F 4 214 ? -56.377 9.117 4.285 1.00 32.97 228 TYR F N 1
ATOM 8996 C CA . TYR F 4 214 ? -55.983 9.388 5.663 1.00 33.35 228 TYR F CA 1
ATOM 8997 C C . TYR F 4 214 ? -56.725 10.649 6.092 1.00 41.44 228 TYR F C 1
ATOM 8998 O O . TYR F 4 214 ? -56.474 11.730 5.551 1.00 41.83 228 TYR F O 1
ATOM 9007 N N . GLY F 4 215 ? -57.697 10.481 6.981 1.00 40.19 229 GLY F N 1
ATOM 9008 C CA . GLY F 4 215 ? -58.538 11.568 7.464 1.00 41.40 229 GLY F CA 1
ATOM 9009 C C . GLY F 4 215 ? -58.457 11.780 8.956 1.00 47.11 229 GLY F C 1
ATOM 9010 O O . GLY F 4 215 ? -57.396 11.589 9.558 1.00 45.16 229 GLY F O 1
ATOM 9011 N N . LEU F 4 216 ? -59.590 12.174 9.555 1.00 47.46 230 LEU F N 1
ATOM 9012 C CA . LEU F 4 216 ? -59.697 12.472 10.983 1.00 49.93 230 LEU F CA 1
ATOM 9013 C C . LEU F 4 216 ? -59.590 11.228 11.855 1.00 57.66 230 LEU F C 1
ATOM 9014 O O . LEU F 4 216 ? -60.088 10.166 11.481 1.00 57.15 230 LEU F O 1
ATOM 9019 N N . SER F 4 217 ? -58.964 11.386 13.042 1.00 57.44 231 SER F N 1
ATOM 9020 C CA . SER F 4 217 ? -58.773 10.333 14.043 1.00 58.79 231 SER F CA 1
ATOM 9021 C C . SER F 4 217 ? -60.078 10.054 14.814 1.00 67.22 231 SER F C 1
ATOM 9022 O O . SER F 4 217 ? -61.035 10.827 14.709 1.00 68.07 231 SER F O 1
ATOM 9025 N N . GLU F 4 218 ? -60.106 8.948 15.588 1.00 66.10 232 GLU F N 1
ATOM 9026 C CA . GLU F 4 218 ? -61.260 8.504 16.389 1.00 68.47 232 GLU F CA 1
ATOM 9027 C C . GLU F 4 218 ? -61.628 9.493 17.514 1.00 73.88 232 GLU F C 1
ATOM 9028 O O . GLU F 4 218 ? -62.803 9.595 17.865 1.00 74.59 232 GLU F O 1
ATOM 9034 N N . ASN F 4 219 ? -60.622 10.205 18.070 1.00 70.67 233 ASN F N 1
ATOM 9035 C CA . ASN F 4 219 ? -60.769 11.176 19.162 1.00 72.40 233 ASN F CA 1
ATOM 9036 C C . ASN F 4 219 ? -61.074 12.603 18.659 1.00 76.63 233 ASN F C 1
ATOM 9037 O O . ASN F 4 219 ? -61.416 13.464 19.477 1.00 78.44 233 ASN F O 1
ATOM 9042 N N . ASP F 4 220 ? -60.934 12.857 17.335 1.00 70.90 234 ASP F N 1
ATOM 9043 C CA . ASP F 4 220 ? -61.212 14.164 16.724 1.00 70.53 234 ASP F CA 1
ATOM 9044 C C . ASP F 4 220 ? -62.714 14.459 16.775 1.00 74.67 234 ASP F C 1
ATOM 9045 O O . ASP F 4 220 ? -63.519 13.570 16.484 1.00 74.39 234 ASP F O 1
ATOM 9050 N N . GLU F 4 221 ? -63.087 15.691 17.183 1.00 71.61 235 GLU F N 1
ATOM 9051 C CA . GLU F 4 221 ? -64.490 16.105 17.312 1.00 72.96 235 GLU F CA 1
ATOM 9052 C C . GLU F 4 221 ? -65.116 16.387 15.951 1.00 74.67 235 GLU F C 1
ATOM 9053 O O . GLU F 4 221 ? -64.447 16.908 15.056 1.00 72.95 235 GLU F O 1
ATOM 9055 N N . TRP F 4 222 ? -66.402 16.033 15.805 1.00 71.02 236 TRP F N 1
ATOM 9056 C CA . TRP F 4 222 ? -67.190 16.225 14.588 1.00 70.02 236 TRP F CA 1
ATOM 9057 C C . TRP F 4 222 ? -68.635 16.502 14.965 1.00 76.10 236 TRP F C 1
ATOM 9058 O O . TRP F 4 222 ? -69.244 15.710 15.694 1.00 76.71 236 TRP F O 1
ATOM 9069 N N . THR F 4 223 ? -69.182 17.629 14.476 1.00 73.28 237 THR F N 1
ATOM 9070 C CA . THR F 4 223 ? -70.548 18.043 14.802 1.00 75.56 237 THR F CA 1
ATOM 9071 C C . THR F 4 223 ? -71.406 18.320 13.552 1.00 79.12 237 THR F C 1
ATOM 9072 O O . THR F 4 223 ? -72.572 18.711 13.695 1.00 81.41 237 THR F O 1
ATOM 9076 N N . GLN F 4 224 ? -70.857 18.088 12.342 1.00 72.38 238 GLN F N 1
ATOM 9077 C CA . GLN F 4 224 ? -71.591 18.317 11.094 1.00 71.97 238 GLN F CA 1
ATOM 9078 C C . GLN F 4 224 ? -72.592 17.181 10.782 1.00 76.12 238 GLN F C 1
ATOM 9079 O O . GLN F 4 224 ? -72.421 16.044 11.238 1.00 75.05 238 GLN F O 1
ATOM 9085 N N . ASP F 4 225 ? -73.646 17.517 10.006 1.00 73.55 239 ASP F N 1
ATOM 9086 C CA . ASP F 4 225 ? -74.739 16.619 9.619 1.00 73.83 239 ASP F CA 1
ATOM 9087 C C . ASP F 4 225 ? -74.272 15.486 8.679 1.00 74.13 239 ASP F C 1
ATOM 9088 O O . ASP F 4 225 ? -74.901 14.423 8.670 1.00 74.74 239 ASP F O 1
ATOM 9093 N N . ARG F 4 226 ? -73.184 15.702 7.905 1.00 66.37 240 ARG F N 1
ATOM 9094 C CA . ARG F 4 226 ? -72.631 14.680 7.012 1.00 63.20 240 ARG F CA 1
ATOM 9095 C C . ARG F 4 226 ? -71.705 13.741 7.795 1.00 65.35 240 ARG F C 1
ATOM 9096 O O . ARG F 4 226 ? -71.276 14.083 8.902 1.00 65.51 240 ARG F O 1
ATOM 9104 N N . ALA F 4 227 ? -71.376 12.577 7.202 1.00 59.86 241 ALA F N 1
ATOM 9105 C CA . ALA F 4 227 ? -70.507 11.567 7.807 1.00 58.08 241 ALA F CA 1
ATOM 9106 C C . ALA F 4 227 ? -69.098 12.105 8.070 1.00 60.40 241 ALA F C 1
ATOM 9107 O O . ALA F 4 227 ? -68.515 12.791 7.219 1.00 59.00 241 ALA F O 1
ATOM 9109 N N . LYS F 4 228 ? -68.567 11.797 9.267 1.00 56.48 242 LYS F N 1
ATOM 9110 C CA . LYS F 4 228 ? -67.227 12.180 9.709 1.00 54.49 242 LYS F CA 1
ATOM 9111 C C . LYS F 4 228 ? -66.183 11.682 8.692 1.00 55.84 242 LYS F C 1
ATOM 9112 O O . LYS F 4 228 ? -66.221 10.511 8.308 1.00 54.88 242 LYS F O 1
ATOM 9118 N N . PRO F 4 229 ? -65.283 12.563 8.207 1.00 51.06 243 PRO F N 1
ATOM 9119 C CA . PRO F 4 229 ? -64.280 12.121 7.229 1.00 48.65 243 PRO F CA 1
ATOM 9120 C C . PRO F 4 229 ? -63.080 11.454 7.913 1.00 50.85 243 PRO F C 1
ATOM 9121 O O . PRO F 4 229 ? -61.983 12.015 7.996 1.00 49.94 243 PRO F O 1
ATOM 9125 N N . VAL F 4 230 ? -63.300 10.228 8.392 1.00 46.91 244 VAL F N 1
ATOM 9126 C CA . VAL F 4 230 ? -62.292 9.408 9.075 1.00 45.28 244 VAL F CA 1
ATOM 9127 C C . VAL F 4 230 ? -61.335 8.751 8.069 1.00 46.97 244 VAL F C 1
ATOM 9128 O O . VAL F 4 230 ? -61.617 8.754 6.868 1.00 46.62 244 VAL F O 1
ATOM 9132 N N . THR F 4 231 ? -60.218 8.165 8.564 1.00 41.63 245 THR F N 1
ATOM 9133 C CA . THR F 4 231 ? -59.265 7.406 7.745 1.00 39.32 245 THR F CA 1
ATOM 9134 C C . THR F 4 231 ? -60.050 6.191 7.213 1.00 42.33 245 THR F C 1
ATOM 9135 O O . THR F 4 231 ? -60.600 5.424 8.011 1.00 43.31 245 THR F O 1
ATOM 9139 N N . GLN F 4 232 ? -60.195 6.082 5.877 1.00 36.75 246 GLN F N 1
ATOM 9140 C CA . GLN F 4 232 ? -61.042 5.053 5.259 1.00 36.29 246 GLN F CA 1
ATOM 9141 C C . GLN F 4 232 ? -60.586 4.613 3.863 1.00 38.57 246 GLN F C 1
ATOM 9142 O O . GLN F 4 232 ? -59.745 5.265 3.246 1.00 36.80 246 GLN F O 1
ATOM 9148 N N . ILE F 4 233 ? -61.209 3.530 3.351 1.00 35.43 247 ILE F N 1
ATOM 9149 C CA . ILE F 4 233 ? -60.976 3.006 2.006 1.00 34.33 247 ILE F CA 1
ATOM 9150 C C . ILE F 4 233 ? -62.240 3.224 1.202 1.00 38.94 247 ILE F C 1
ATOM 9151 O O . ILE F 4 233 ? -63.326 2.799 1.612 1.00 39.25 247 ILE F O 1
ATOM 9156 N N . VAL F 4 234 ? -62.092 3.918 0.071 1.00 35.28 248 VAL F N 1
ATOM 9157 C CA . VAL F 4 234 ? -63.164 4.170 -0.889 1.00 35.58 248 VAL F CA 1
ATOM 9158 C C . VAL F 4 234 ? -62.729 3.435 -2.166 1.00 39.83 248 VAL F C 1
ATOM 9159 O O . VAL F 4 234 ? -61.554 3.489 -2.542 1.00 38.19 248 VAL F O 1
ATOM 9163 N N . SER F 4 235 ? -63.644 2.662 -2.760 1.00 37.72 249 SER F N 1
ATOM 9164 C CA . SER F 4 235 ? -63.331 1.875 -3.945 1.00 37.11 249 SER F CA 1
ATOM 9165 C C . SER F 4 235 ? -64.470 1.858 -4.952 1.00 41.80 249 SER F C 1
ATOM 9166 O O . SER F 4 235 ? -65.633 2.067 -4.598 1.00 41.74 249 SER F O 1
ATOM 9169 N N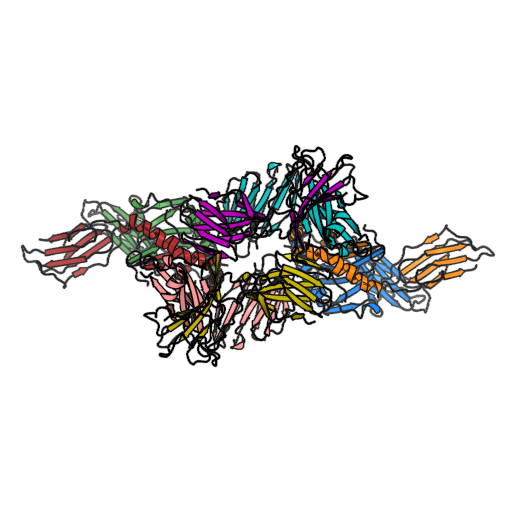 . ALA F 4 236 ? -64.103 1.619 -6.218 1.00 38.41 250 ALA F N 1
ATOM 9170 C CA . ALA F 4 236 ? -64.981 1.455 -7.370 1.00 39.22 250 ALA F CA 1
ATOM 9171 C C . ALA F 4 236 ? -64.552 0.185 -8.111 1.00 43.67 250 ALA F C 1
ATOM 9172 O O . ALA F 4 236 ? -63.373 -0.177 -8.059 1.00 42.06 250 ALA F O 1
ATOM 9174 N N . GLU F 4 237 ? -65.498 -0.532 -8.734 1.00 42.19 251 GLU F N 1
ATOM 9175 C CA . GLU F 4 237 ? -65.172 -1.786 -9.418 1.00 42.37 251 GLU F CA 1
ATOM 9176 C C . GLU F 4 237 ? -65.906 -1.934 -10.759 1.00 48.43 251 GLU F C 1
ATOM 9177 O O . GLU F 4 237 ? -66.872 -1.215 -11.026 1.00 48.92 251 GLU F O 1
ATOM 9183 N N . ALA F 4 238 ? -65.410 -2.861 -11.603 1.00 46.55 252 ALA F N 1
ATOM 9184 C CA . ALA F 4 238 ? -65.946 -3.210 -12.920 1.00 48.85 252 ALA F CA 1
ATOM 9185 C C . ALA F 4 238 ? -65.471 -4.610 -13.354 1.00 56.49 252 ALA F C 1
ATOM 9186 O O . ALA F 4 238 ? -64.306 -4.954 -13.165 1.00 55.30 252 ALA F O 1
ATOM 9188 N N . TRP F 4 239 ? -66.379 -5.417 -13.921 1.00 57.50 253 TRP F N 1
ATOM 9189 C CA . TRP F 4 239 ? -66.076 -6.771 -14.415 1.00 59.34 253 TRP F CA 1
ATOM 9190 C C . TRP F 4 239 ? -65.736 -6.735 -15.909 1.00 65.25 253 TRP F C 1
ATOM 9191 O O . TRP F 4 239 ? -65.947 -5.712 -16.566 1.00 65.07 253 TRP F O 1
ATOM 9202 N N . GLY F 4 240 ? -65.238 -7.851 -16.433 1.00 63.59 254 GLY F N 1
ATOM 9203 C CA . GLY F 4 240 ? -64.915 -7.991 -17.847 1.00 65.34 254 GLY F CA 1
ATOM 9204 C C . GLY F 4 240 ? -66.138 -7.967 -18.748 1.00 72.59 254 GLY F C 1
ATOM 9205 O O . GLY F 4 240 ? -67.199 -8.485 -18.383 1.00 73.09 254 GLY F O 1
ATOM 9206 N N . ARG F 4 241 ? -66.000 -7.343 -19.925 1.00 70.80 255 ARG F N 1
ATOM 9207 C CA . ARG F 4 241 ? -67.078 -7.192 -20.902 1.00 73.06 255 ARG F CA 1
ATOM 9208 C C . ARG F 4 241 ? -66.626 -7.721 -22.269 1.00 78.90 255 ARG F C 1
ATOM 9209 O O . ARG F 4 241 ? -65.584 -7.300 -22.777 1.00 78.38 255 ARG F O 1
ATOM 9217 N N . ALA F 4 242 ? -67.411 -8.640 -22.858 1.00 77.21 256 ALA F N 1
ATOM 9218 C CA . ALA F 4 242 ? -67.124 -9.242 -24.162 1.00 100.46 256 ALA F CA 1
ATOM 9219 C C . ALA F 4 242 ? -67.374 -8.250 -25.299 1.00 128.77 256 ALA F C 1
ATOM 9220 O O . ALA F 4 242 ? -66.591 -8.186 -26.245 1.00 89.61 256 ALA F O 1
ATOM 9222 N N . ASP G 3 3 ? -41.635 -30.263 2.290 1.00 56.26 2 ASP G N 1
ATOM 9223 C CA . ASP G 3 3 ? -41.114 -29.125 3.050 1.00 54.83 2 ASP G CA 1
ATOM 9224 C C . ASP G 3 3 ? -39.948 -28.419 2.313 1.00 56.02 2 ASP G C 1
ATOM 9225 O O . ASP G 3 3 ? -39.450 -27.393 2.789 1.00 53.62 2 ASP G O 1
ATOM 9230 N N . GLN G 3 4 ? -39.557 -28.958 1.134 1.00 52.54 3 GLN G N 1
ATOM 9231 C CA . GLN G 3 4 ? -38.433 -28.513 0.311 1.00 51.33 3 GLN G CA 1
ATOM 9232 C C . GLN G 3 4 ? -38.765 -27.335 -0.619 1.00 52.37 3 GLN G C 1
ATOM 9233 O O . GLN G 3 4 ? -39.922 -27.096 -0.960 1.00 50.64 3 GLN G O 1
ATOM 9239 N N . VAL G 3 5 ? -37.702 -26.617 -1.024 1.00 48.44 4 VAL G N 1
ATOM 9240 C CA . VAL G 3 5 ? -37.706 -25.467 -1.925 1.00 46.99 4 VAL G CA 1
ATOM 9241 C C . VAL G 3 5 ? -36.578 -25.702 -2.972 1.00 50.08 4 VAL G C 1
ATOM 9242 O O . VAL G 3 5 ? -35.492 -26.170 -2.619 1.00 50.84 4 VAL G O 1
ATOM 9246 N N . THR G 3 6 ? -36.881 -25.468 -4.259 1.00 44.91 5 THR G N 1
ATOM 9247 C CA . THR G 3 6 ? -35.987 -25.761 -5.378 1.00 44.31 5 THR G CA 1
ATOM 9248 C C . THR G 3 6 ? -35.944 -24.614 -6.383 1.00 46.57 5 THR G C 1
ATOM 9249 O O . THR G 3 6 ? -36.985 -24.164 -6.862 1.00 46.70 5 THR G O 1
ATOM 9253 N N . GLN G 3 7 ? -34.725 -24.188 -6.739 1.00 41.02 6 GLN G N 1
ATOM 9254 C CA . GLN G 3 7 ? -34.489 -23.108 -7.686 1.00 38.94 6 GLN G CA 1
ATOM 9255 C C . GLN G 3 7 ? -33.908 -23.627 -9.001 1.00 43.19 6 GLN G C 1
ATOM 9256 O O . GLN G 3 7 ? -32.942 -24.392 -8.996 1.00 43.00 6 GLN G O 1
ATOM 9262 N N . SER G 3 8 ? -34.509 -23.207 -10.126 1.00 40.38 7 SER G N 1
ATOM 9263 C CA . SER G 3 8 ? -34.081 -23.598 -11.465 1.00 41.59 7 SER G CA 1
ATOM 9264 C C . SER G 3 8 ? -34.004 -22.385 -12.422 1.00 45.26 7 SER G C 1
ATOM 9265 O O . SER G 3 8 ? -34.914 -21.549 -12.425 1.00 43.83 7 SER G O 1
ATOM 9268 N N . PRO G 3 9 ? -32.932 -22.268 -13.249 1.00 42.75 8 PRO G N 1
ATOM 9269 C CA . PRO G 3 9 ? -31.740 -23.138 -13.325 1.00 42.61 8 PRO G CA 1
ATOM 9270 C C . PRO G 3 9 ? -30.802 -22.904 -12.139 1.00 45.46 8 PRO G C 1
ATOM 9271 O O . PRO G 3 9 ? -30.998 -21.963 -11.376 1.00 43.99 8 PRO G O 1
ATOM 9275 N N . GLU G 3 10 ? -29.803 -23.771 -11.969 1.00 43.03 9 GLU G N 1
ATOM 9276 C CA . GLU G 3 10 ? -28.828 -23.644 -10.883 1.00 42.60 9 GLU G CA 1
ATOM 9277 C C . GLU G 3 10 ? -27.941 -22.420 -11.138 1.00 44.87 9 GLU G C 1
ATOM 9278 O O . GLU G 3 10 ? -27.579 -21.693 -10.214 1.00 43.78 9 GLU G O 1
ATOM 9284 N N . ALA G 3 11 ? -27.638 -22.191 -12.416 1.00 41.30 10 ALA G N 1
ATOM 9285 C CA . ALA G 3 11 ? -26.853 -21.086 -12.936 1.00 40.32 10 ALA G CA 1
ATOM 9286 C C . ALA G 3 11 ? -27.402 -20.695 -14.302 1.00 44.21 10 ALA G C 1
ATOM 9287 O O . ALA G 3 11 ? -27.900 -21.558 -15.033 1.00 44.76 10 ALA G O 1
ATOM 9289 N N . LEU G 3 12 ? -27.326 -19.402 -14.642 1.00 40.39 11 LEU G N 1
ATOM 9290 C CA . LEU G 3 12 ? -27.851 -18.869 -15.900 1.00 40.92 11 LEU G CA 1
ATOM 9291 C C . LEU G 3 12 ? -26.884 -17.865 -16.538 1.00 44.43 11 LEU G C 1
ATOM 9292 O O . LEU G 3 12 ? -26.318 -17.010 -15.852 1.00 41.94 11 LEU G O 1
ATOM 9297 N N . ARG G 3 13 ? -26.697 -18.005 -17.864 1.00 43.05 12 ARG G N 1
ATOM 9298 C CA . ARG G 3 13 ? -25.853 -17.159 -18.709 1.00 43.12 12 ARG G CA 1
ATOM 9299 C C . ARG G 3 13 ? -26.745 -16.403 -19.661 1.00 47.27 12 ARG G C 1
ATOM 9300 O O . ARG G 3 13 ? -27.451 -17.024 -20.461 1.00 48.24 12 ARG G O 1
ATOM 9308 N N . LEU G 3 14 ? -26.757 -15.069 -19.551 1.00 42.58 13 LEU G N 1
ATOM 9309 C CA . LEU G 3 14 ? -27.591 -14.230 -20.404 1.00 43.01 13 LEU G CA 1
ATOM 9310 C C . LEU G 3 14 ? -26.789 -13.120 -21.080 1.00 47.78 13 LEU G C 1
ATOM 9311 O O . LEU G 3 14 ? -25.697 -12.766 -20.633 1.00 45.89 13 LEU G O 1
ATOM 9316 N N . GLN G 3 15 ? -27.347 -12.581 -22.172 1.00 46.65 14 GLN G N 1
ATOM 9317 C CA . GLN G 3 15 ? -26.766 -11.477 -22.926 1.00 47.32 14 GLN G CA 1
ATOM 9318 C C . GLN G 3 15 ? -27.469 -10.193 -22.530 1.00 51.71 14 GLN G C 1
ATOM 9319 O O . GLN G 3 15 ? -28.653 -10.242 -22.191 1.00 51.92 14 GLN G O 1
ATOM 9325 N N . GLU G 3 16 ? -26.752 -9.050 -22.547 1.00 47.86 15 GLU G N 1
ATOM 9326 C CA . GLU G 3 16 ? -27.322 -7.752 -22.175 1.00 48.04 15 GLU G CA 1
ATOM 9327 C C . GLU G 3 16 ? -28.632 -7.524 -22.933 1.00 53.43 15 GLU G C 1
ATOM 9328 O O . GLU G 3 16 ? -28.651 -7.582 -24.164 1.00 54.85 15 GLU G O 1
ATOM 9334 N N . GLY G 3 17 ? -29.718 -7.385 -22.180 1.00 49.74 16 GLY G N 1
ATOM 9335 C CA . GLY G 3 17 ? -31.055 -7.176 -22.726 1.00 51.24 16 GLY G CA 1
ATOM 9336 C C . GLY G 3 17 ? -31.931 -8.413 -22.837 1.00 55.33 16 GLY G C 1
ATOM 9337 O O . GLY G 3 17 ? -33.155 -8.280 -22.920 1.00 55.98 16 GLY G O 1
ATOM 9338 N N . GLU G 3 18 ? -31.325 -9.622 -22.847 1.00 50.86 17 GLU G N 1
ATOM 9339 C CA . GLU G 3 18 ? -32.045 -10.897 -22.980 1.00 50.90 17 GLU G CA 1
ATOM 9340 C C . GLU G 3 18 ? -32.847 -11.218 -21.706 1.00 52.46 17 GLU G C 1
ATOM 9341 O O . GLU G 3 18 ? -32.313 -11.822 -20.769 1.00 51.06 17 GLU G O 1
ATOM 9347 N N . SER G 3 19 ? -34.131 -10.805 -21.684 1.00 48.03 18 SER G N 1
ATOM 9348 C CA . SER G 3 19 ? -35.050 -11.023 -20.565 1.00 46.24 18 SER G CA 1
ATOM 9349 C C . SER G 3 19 ? -35.283 -12.519 -20.316 1.00 49.56 18 SER G C 1
ATOM 9350 O O . SER G 3 19 ? -35.486 -13.287 -21.260 1.00 50.04 18 SER G O 1
ATOM 9353 N N . SER G 3 20 ? -35.222 -12.923 -19.039 1.00 44.81 19 SER G N 1
ATOM 9354 C CA . SER G 3 20 ? -35.437 -14.298 -18.601 1.00 44.56 19 SER G CA 1
ATOM 9355 C C . SER G 3 20 ? -36.178 -14.330 -17.266 1.00 47.98 19 SER G C 1
ATOM 9356 O O . SER G 3 20 ? -36.434 -13.279 -16.677 1.00 47.16 19 SER G O 1
ATOM 9359 N N . SER G 3 21 ? -36.541 -15.533 -16.800 1.00 44.39 20 SER G N 1
ATOM 9360 C CA . SER G 3 21 ? -37.270 -15.691 -15.551 1.00 43.02 20 SER G CA 1
ATOM 9361 C C . SER G 3 21 ? -36.655 -16.777 -14.700 1.00 45.68 20 SER G C 1
ATOM 9362 O O . SER G 3 21 ? -36.352 -17.864 -15.195 1.00 45.70 20 SER G O 1
ATOM 9365 N N . LEU G 3 22 ? -36.464 -16.467 -13.414 1.00 40.98 21 LEU G N 1
ATOM 9366 C CA . LEU G 3 22 ? -35.917 -17.385 -12.424 1.00 39.94 21 LEU G CA 1
ATOM 9367 C C . LEU G 3 22 ? -37.064 -18.066 -11.687 1.00 43.90 21 LEU G C 1
ATOM 9368 O O . LEU G 3 22 ? -37.974 -17.389 -11.212 1.00 43.24 21 LEU G O 1
ATOM 9373 N N . ASN G 3 23 ? -37.043 -19.400 -11.622 1.00 41.52 22 ASN G N 1
ATOM 9374 C CA . ASN G 3 23 ? -38.102 -20.175 -10.976 1.00 41.90 22 ASN G CA 1
ATOM 9375 C C . ASN G 3 23 ? -37.720 -20.603 -9.561 1.00 45.16 22 ASN G C 1
ATOM 9376 O O . ASN G 3 23 ? -36.567 -20.944 -9.299 1.00 44.44 22 ASN G O 1
ATOM 9381 N N . CYS G 3 24 ? -38.711 -20.613 -8.664 1.00 41.61 23 CYS G N 1
ATOM 9382 C CA . CYS G 3 24 ? -38.549 -21.079 -7.298 1.00 41.35 23 CYS G CA 1
ATOM 9383 C C . CYS G 3 24 ? -39.752 -21.925 -6.905 1.00 44.38 23 CYS G C 1
ATOM 9384 O O . CYS G 3 24 ? -40.785 -21.392 -6.497 1.00 43.52 23 CYS G O 1
ATOM 9387 N N . SER G 3 25 ? -39.615 -23.247 -7.047 1.00 40.82 24 SER G N 1
ATOM 9388 C CA . SER G 3 25 ? -40.669 -24.198 -6.731 1.00 40.96 24 SER G CA 1
ATOM 9389 C C . SER G 3 25 ? -40.596 -24.624 -5.273 1.00 44.19 24 SER G C 1
ATOM 9390 O O . SER G 3 25 ? -39.506 -24.766 -4.732 1.00 43.16 24 SER G O 1
ATOM 9393 N N . TYR G 3 26 ? -41.761 -24.807 -4.634 1.00 40.94 25 TYR G N 1
ATOM 9394 C CA . TYR G 3 26 ? -41.857 -25.214 -3.231 1.00 40.88 25 TYR G CA 1
ATOM 9395 C C . TYR G 3 26 ? -42.966 -26.235 -3.049 1.00 46.29 25 TYR G C 1
ATOM 9396 O O . TYR G 3 26 ? -43.968 -26.183 -3.761 1.00 45.76 25 TYR G O 1
ATOM 9405 N N . THR G 3 27 ? -42.788 -27.161 -2.102 1.00 45.12 26 THR G N 1
ATOM 9406 C CA . THR G 3 27 ? -43.773 -28.205 -1.813 1.00 47.30 26 THR G CA 1
ATOM 9407 C C . THR G 3 27 ? -44.115 -28.236 -0.326 1.00 52.35 26 THR G C 1
ATOM 9408 O O . THR G 3 27 ? -44.740 -29.194 0.143 1.00 54.69 26 THR G O 1
ATOM 9412 N N . VAL G 3 28 ? -43.729 -27.182 0.407 1.00 46.96 27 VAL G N 1
ATOM 9413 C CA . VAL G 3 28 ? -43.999 -27.022 1.839 1.00 46.76 27 VAL G CA 1
ATOM 9414 C C . VAL G 3 28 ? -45.500 -26.666 2.025 1.00 48.92 27 VAL G C 1
ATOM 9415 O O . VAL G 3 28 ? -46.124 -26.181 1.077 1.00 48.75 27 VAL G O 1
ATOM 9419 N N . SER G 3 29 ? -46.080 -26.950 3.212 1.00 44.10 28 SER G N 1
ATOM 9420 C CA . SER G 3 29 ? -47.498 -26.687 3.488 1.00 43.02 28 SER G CA 1
ATOM 9421 C C . SER G 3 29 ? -47.714 -25.495 4.436 1.00 45.76 28 SER G C 1
ATOM 9422 O O . SER G 3 29 ? -46.965 -25.318 5.399 1.00 45.71 28 SER G O 1
ATOM 9425 N N . GLY G 3 30 ? -48.755 -24.712 4.149 1.00 40.85 29 GLY G N 1
ATOM 9426 C CA . GLY G 3 30 ? -49.169 -23.557 4.941 1.00 39.50 29 GLY G CA 1
ATOM 9427 C C . GLY G 3 30 ? -48.242 -22.365 4.866 1.00 41.45 29 GLY G C 1
ATOM 9428 O O . GLY G 3 30 ? -47.849 -21.827 5.904 1.00 41.97 29 GLY G O 1
ATOM 9429 N N . LEU G 3 31 ? -47.911 -21.923 3.642 1.00 35.44 36 LEU G N 1
ATOM 9430 C CA . LEU G 3 31 ? -47.007 -20.801 3.403 1.00 33.41 36 LEU G CA 1
ATOM 9431 C C . LEU G 3 31 ? -47.563 -19.478 3.941 1.00 35.46 36 LEU G C 1
ATOM 9432 O O . LEU G 3 31 ? -48.746 -19.176 3.739 1.00 35.68 36 LEU G O 1
ATOM 9437 N N . ARG G 3 32 ? -46.698 -18.697 4.619 1.00 30.03 37 ARG G N 1
ATOM 9438 C CA . ARG G 3 32 ? -47.045 -17.381 5.166 1.00 28.89 37 ARG G CA 1
ATOM 9439 C C . ARG G 3 32 ? -46.103 -16.267 4.663 1.00 33.40 37 ARG G C 1
ATOM 9440 O O . ARG G 3 32 ? -46.331 -15.092 4.947 1.00 33.21 37 ARG G O 1
ATOM 9448 N N . GLY G 3 33 ? -45.102 -16.640 3.874 1.00 30.43 38 GLY G N 1
ATOM 9449 C CA . GLY G 3 33 ? -44.171 -15.695 3.277 1.00 29.78 38 GLY G CA 1
ATOM 9450 C C . GLY G 3 33 ? -43.178 -16.344 2.343 1.00 35.06 38 GLY G C 1
ATOM 9451 O O . GLY G 3 33 ? -42.684 -17.439 2.627 1.00 35.92 38 GLY G O 1
ATOM 9452 N N . LEU G 3 34 ? -42.915 -15.686 1.198 1.00 31.46 39 LEU G N 1
ATOM 9453 C CA . LEU G 3 34 ? -41.899 -16.081 0.213 1.00 31.29 39 LEU G CA 1
ATOM 9454 C C . LEU G 3 34 ? -40.994 -14.879 0.020 1.00 34.81 39 LEU G C 1
ATOM 9455 O O . LEU G 3 34 ? -41.480 -13.764 -0.203 1.00 33.75 39 LEU G O 1
ATOM 9460 N N . PHE G 3 35 ? -39.680 -15.108 0.124 1.00 31.23 40 PHE G N 1
ATOM 9461 C CA . PHE G 3 35 ? -38.693 -14.043 0.084 1.00 30.60 40 PHE G CA 1
ATOM 9462 C C . PHE G 3 35 ? -37.650 -14.259 -0.997 1.00 33.58 40 PHE G C 1
ATOM 9463 O O . PHE G 3 35 ? -37.133 -15.362 -1.161 1.00 33.14 40 PHE G O 1
ATOM 9471 N N . TRP G 3 36 ? -37.361 -13.186 -1.740 1.00 30.22 41 TRP G N 1
ATOM 9472 C CA . TRP G 3 36 ? -36.348 -13.139 -2.786 1.00 30.21 41 TRP G CA 1
ATOM 9473 C C . TRP G 3 36 ? -35.220 -12.229 -2.342 1.00 32.95 41 TRP G C 1
ATOM 9474 O O . TRP G 3 36 ? -35.467 -11.135 -1.823 1.00 32.26 41 TRP G O 1
ATOM 9485 N N . TYR G 3 37 ? -33.982 -12.707 -2.507 1.00 29.39 42 TYR G N 1
ATOM 9486 C CA . TYR G 3 37 ? -32.754 -11.997 -2.158 1.00 28.78 42 TYR G CA 1
ATOM 9487 C C . TYR G 3 37 ? -31.787 -11.967 -3.316 1.00 34.18 42 TYR G C 1
ATOM 9488 O O . TYR G 3 37 ? -31.832 -12.827 -4.198 1.00 33.02 42 TYR G O 1
ATOM 9497 N N . ARG G 3 38 ? -30.891 -10.983 -3.288 1.00 33.43 43 ARG G N 1
ATOM 9498 C CA . ARG G 3 38 ? -29.802 -10.782 -4.240 1.00 34.00 43 ARG G CA 1
ATOM 9499 C C . ARG G 3 38 ? -28.506 -10.920 -3.462 1.00 39.60 43 ARG G C 1
ATOM 9500 O O . ARG G 3 38 ? -28.344 -10.224 -2.462 1.00 39.87 43 ARG G O 1
ATOM 9508 N N . GLN G 3 39 ? -27.603 -11.827 -3.872 1.00 36.91 44 GLN G N 1
ATOM 9509 C CA . GLN G 3 39 ? -26.340 -11.985 -3.154 1.00 37.38 44 GLN G CA 1
ATOM 9510 C C . GLN G 3 39 ? -25.139 -11.861 -4.074 1.00 42.74 44 GLN G C 1
ATOM 9511 O O . GLN G 3 39 ? -25.068 -12.548 -5.092 1.00 42.80 44 GLN G O 1
ATOM 9517 N N . ASP G 3 40 ? -24.184 -11.000 -3.691 1.00 40.22 45 ASP G N 1
ATOM 9518 C CA . ASP G 3 40 ? -22.920 -10.797 -4.404 1.00 40.45 45 ASP G CA 1
ATOM 9519 C C . ASP G 3 40 ? -21.808 -11.610 -3.696 1.00 45.99 45 ASP G C 1
ATOM 9520 O O . ASP G 3 40 ? -21.976 -11.931 -2.514 1.00 46.00 45 ASP G O 1
ATOM 9525 N N . PRO G 3 41 ? -20.693 -11.995 -4.373 1.00 43.32 46 PRO G N 1
ATOM 9526 C CA . PRO G 3 41 ? -19.665 -12.801 -3.684 1.00 43.49 46 PRO G CA 1
ATOM 9527 C C . PRO G 3 41 ? -19.054 -12.097 -2.468 1.00 46.98 46 PRO G C 1
ATOM 9528 O O . PRO G 3 41 ? -18.694 -10.916 -2.545 1.00 46.20 46 PRO G O 1
ATOM 9532 N N . GLY G 3 42 ? -19.008 -12.827 -1.346 1.00 44.08 47 GLY G N 1
ATOM 9533 C CA . GLY G 3 42 ? -18.456 -12.373 -0.068 1.00 44.88 47 GLY G CA 1
ATOM 9534 C C . GLY G 3 42 ? -19.331 -11.428 0.737 1.00 48.39 47 GLY G C 1
ATOM 9535 O O . GLY G 3 42 ? -19.083 -11.209 1.927 1.00 48.57 47 GLY G O 1
ATOM 9536 N N . LYS G 3 43 ? -20.353 -10.854 0.084 1.00 43.78 48 LYS G N 1
ATOM 9537 C CA . LYS G 3 43 ? -21.294 -9.906 0.670 1.00 43.24 48 LYS G CA 1
ATOM 9538 C C . LYS G 3 43 ? -22.520 -10.636 1.229 1.00 45.70 48 LYS G C 1
ATOM 9539 O O . LYS G 3 43 ? -22.766 -11.799 0.889 1.00 44.66 48 LYS G O 1
ATOM 9545 N N . GLY G 3 44 ? -23.260 -9.947 2.092 1.00 41.16 49 GLY G N 1
ATOM 9546 C CA . GLY G 3 44 ? -24.471 -10.473 2.702 1.00 40.03 49 GLY G CA 1
ATOM 9547 C C . GLY G 3 44 ? -25.668 -10.405 1.774 1.00 40.93 49 GLY G C 1
ATOM 9548 O O . GLY G 3 44 ? -25.715 -9.523 0.909 1.00 39.79 49 GLY G O 1
ATOM 9549 N N . PRO G 3 45 ? -26.675 -11.311 1.948 1.00 36.02 50 PRO G N 1
ATOM 9550 C CA . PRO G 3 45 ? -27.866 -11.278 1.073 1.00 34.41 50 PRO G CA 1
ATOM 9551 C C . PRO G 3 45 ? -28.671 -9.973 1.201 1.00 36.96 50 PRO G C 1
ATOM 9552 O O . PRO G 3 45 ? -29.045 -9.555 2.299 1.00 36.92 50 PRO G O 1
ATOM 9556 N N . GLU G 3 46 ? -28.890 -9.319 0.055 1.00 32.46 51 GLU G N 1
ATOM 9557 C CA . GLU G 3 46 ? -29.612 -8.056 -0.087 1.00 32.11 51 GLU G CA 1
ATOM 9558 C C . GLU G 3 46 ? -31.082 -8.367 -0.335 1.00 34.04 51 GLU G C 1
ATOM 9559 O O . GLU G 3 46 ? -31.399 -9.054 -1.307 1.00 33.30 51 GLU G O 1
ATOM 9565 N N . PHE G 3 47 ? -31.974 -7.899 0.565 1.00 29.48 52 PHE G N 1
ATOM 9566 C CA . PHE G 3 47 ? -33.415 -8.163 0.475 1.00 28.23 52 PHE G CA 1
ATOM 9567 C C . PHE G 3 47 ? -34.035 -7.514 -0.768 1.00 30.81 52 PHE G C 1
ATOM 9568 O O . PHE G 3 47 ? -33.730 -6.363 -1.078 1.00 30.63 52 PHE G O 1
ATOM 9576 N N . LEU G 3 48 ? -34.925 -8.255 -1.452 1.00 26.64 53 LEU G N 1
ATOM 9577 C CA . LEU G 3 48 ? -35.599 -7.784 -2.658 1.00 26.46 53 LEU G CA 1
ATOM 9578 C C . LEU G 3 48 ? -37.127 -7.708 -2.480 1.00 30.67 53 LEU G C 1
ATOM 9579 O O . LEU G 3 48 ? -37.678 -6.608 -2.464 1.00 30.77 53 LEU G O 1
ATOM 9584 N N . PHE G 3 49 ? -37.810 -8.863 -2.366 1.00 26.70 54 PHE G N 1
ATOM 9585 C CA . PHE G 3 49 ? -39.270 -8.910 -2.267 1.00 25.99 54 PHE G CA 1
ATOM 9586 C C . PHE G 3 49 ? -39.784 -9.905 -1.239 1.00 26.76 54 PHE G C 1
ATOM 9587 O O . PHE G 3 49 ? -39.130 -10.916 -0.965 1.00 25.35 54 PHE G O 1
ATOM 9595 N N . THR G 3 50 ? -40.992 -9.627 -0.711 1.00 21.95 55 THR G N 1
ATOM 9596 C CA . THR G 3 50 ? -41.772 -10.502 0.162 1.00 21.24 55 THR G CA 1
ATOM 9597 C C . THR G 3 50 ? -43.130 -10.715 -0.496 1.00 26.16 55 THR G C 1
ATOM 9598 O O . THR G 3 50 ? -43.729 -9.757 -0.983 1.00 26.63 55 THR G O 1
ATOM 9602 N N . LEU G 3 51 ? -43.613 -11.951 -0.527 1.00 22.26 56 LEU G N 1
ATOM 9603 C CA . LEU G 3 51 ? -44.932 -12.253 -1.065 1.00 22.11 56 LEU G CA 1
ATOM 9604 C C . LEU G 3 51 ? -45.631 -13.117 -0.015 1.00 27.87 56 LEU G C 1
ATOM 9605 O O . LEU G 3 51 ? -45.121 -14.182 0.338 1.00 28.05 56 LEU G O 1
ATOM 9610 N N . TYR G 3 52 ? -46.743 -12.616 0.546 1.00 25.06 57 TYR G N 1
ATOM 9611 C CA . TYR G 3 52 ? -47.478 -13.254 1.645 1.00 25.17 57 TYR G CA 1
ATOM 9612 C C . TYR G 3 52 ? -48.550 -14.299 1.228 1.00 29.14 57 TYR G C 1
ATOM 9613 O O . TYR G 3 52 ? -48.984 -15.059 2.103 1.00 28.50 57 TYR G O 1
ATOM 9622 N N . SER G 3 53 ? -48.984 -14.338 -0.067 1.00 26.04 58 SER G N 1
ATOM 9623 C CA . SER G 3 53 ? -50.023 -15.272 -0.570 1.00 26.11 58 SER G CA 1
ATOM 9624 C C . SER G 3 53 ? -50.011 -15.425 -2.095 1.00 30.06 58 SER G C 1
ATOM 9625 O O . SER G 3 53 ? -49.483 -14.565 -2.796 1.00 29.65 58 SER G O 1
ATOM 9628 N N . ALA G 3 54 ? -50.608 -16.517 -2.606 1.00 27.26 59 ALA G N 1
ATOM 9629 C CA . ALA G 3 54 ? -50.695 -16.771 -4.045 1.00 27.72 59 ALA G CA 1
ATOM 9630 C C . ALA G 3 54 ? -51.579 -15.712 -4.725 1.00 32.35 59 ALA G C 1
ATOM 9631 O O . ALA G 3 54 ? -52.626 -15.333 -4.188 1.00 32.61 59 ALA G O 1
ATOM 9633 N N . GLY G 3 55 ? -51.117 -15.219 -5.870 1.00 29.09 63 GLY G N 1
ATOM 9634 C CA . GLY G 3 55 ? -51.800 -14.182 -6.637 1.00 30.14 63 GLY G CA 1
ATOM 9635 C C . GLY G 3 55 ? -51.106 -12.839 -6.530 1.00 34.45 63 GLY G C 1
ATOM 9636 O O . GLY G 3 55 ? -51.284 -11.972 -7.392 1.00 35.12 63 GLY G O 1
ATOM 9637 N N . GLU G 3 56 ? -50.300 -12.668 -5.459 1.00 29.72 64 GLU G N 1
ATOM 9638 C CA . GLU G 3 56 ? -49.518 -11.463 -5.197 1.00 28.47 64 GLU G CA 1
ATOM 9639 C C . GLU G 3 56 ? -48.454 -11.276 -6.270 1.00 32.53 64 GLU G C 1
ATOM 9640 O O . GLU G 3 56 ? -48.004 -12.232 -6.904 1.00 31.46 64 GLU G O 1
ATOM 9646 N N . GLU G 3 57 ? -48.097 -10.021 -6.488 1.00 30.24 65 GLU G N 1
ATOM 9647 C CA . GLU G 3 57 ? -47.142 -9.573 -7.484 1.00 30.65 65 GLU G CA 1
ATOM 9648 C C . GLU G 3 57 ? -46.546 -8.269 -6.971 1.00 34.69 65 GLU G C 1
ATOM 9649 O O . GLU G 3 57 ? -47.280 -7.358 -6.571 1.00 34.83 65 GLU G O 1
ATOM 9655 N N . LYS G 3 58 ? -45.220 -8.207 -6.928 1.00 30.71 66 LYS G N 1
ATOM 9656 C CA . LYS G 3 58 ? -44.509 -7.025 -6.481 1.00 30.32 66 LYS G CA 1
ATOM 9657 C C . LYS G 3 58 ? -43.523 -6.621 -7.561 1.00 35.42 66 LYS G C 1
ATOM 9658 O O . LYS G 3 58 ? -43.133 -7.461 -8.371 1.00 33.55 66 LYS G O 1
ATOM 9664 N N . GLU G 3 59 ? -43.185 -5.322 -7.628 1.00 35.52 67 GLU G N 1
ATOM 9665 C CA . GLU G 3 59 ? -42.289 -4.791 -8.657 1.00 37.13 67 GLU G CA 1
ATOM 9666 C C . GLU G 3 59 ? -41.251 -3.822 -8.086 1.00 42.11 67 GLU G C 1
ATOM 9667 O O . GLU G 3 59 ? -41.549 -3.059 -7.165 1.00 42.53 67 GLU G O 1
ATOM 9673 N N . LYS G 3 60 ? -40.036 -3.853 -8.659 1.00 38.64 68 LYS G N 1
ATOM 9674 C CA . LYS G 3 60 ? -38.897 -3.005 -8.301 1.00 38.49 68 LYS G CA 1
ATOM 9675 C C . LYS G 3 60 ? -38.036 -2.805 -9.538 1.00 43.69 68 LYS G C 1
ATOM 9676 O O . LYS G 3 60 ? -37.128 -3.600 -9.810 1.00 42.15 68 LYS G O 1
ATOM 9682 N N . GLU G 3 61 ? -38.362 -1.751 -10.309 1.00 42.65 74 GLU G N 1
ATOM 9683 C CA . GLU G 3 61 ? -37.723 -1.357 -11.570 1.00 43.64 74 GLU G CA 1
ATOM 9684 C C . GLU G 3 61 ? -37.849 -2.497 -12.603 1.00 47.57 74 GLU G C 1
ATOM 9685 O O . GLU G 3 61 ? -38.973 -2.814 -13.006 1.00 48.03 74 GLU G O 1
ATOM 9687 N N . ARG G 3 62 ? -36.722 -3.137 -12.987 1.00 42.78 75 ARG G N 1
ATOM 9688 C CA . ARG G 3 62 ? -36.686 -4.199 -13.996 1.00 42.20 75 ARG G CA 1
ATOM 9689 C C . ARG G 3 62 ? -36.917 -5.609 -13.417 1.00 43.97 75 ARG G C 1
ATOM 9690 O O . ARG G 3 62 ? -36.787 -6.598 -14.149 1.00 43.64 75 ARG G O 1
ATOM 9698 N N . LEU G 3 63 ? -37.291 -5.700 -12.120 1.00 38.66 76 LEU G N 1
ATOM 9699 C CA . LEU G 3 63 ? -37.588 -6.967 -11.445 1.00 36.70 76 LEU G CA 1
ATOM 9700 C C . LEU G 3 63 ? -39.089 -7.105 -11.152 1.00 38.92 76 LEU G C 1
ATOM 9701 O O . LEU G 3 63 ? -39.749 -6.112 -10.840 1.00 38.84 76 LEU G O 1
ATOM 9706 N N . LYS G 3 64 ? -39.626 -8.335 -11.260 1.00 34.09 77 LYS G N 1
ATOM 9707 C CA . LYS G 3 64 ? -41.034 -8.622 -10.975 1.00 33.63 77 LYS G CA 1
ATOM 9708 C C . LYS G 3 64 ? -41.162 -9.991 -10.300 1.00 35.73 77 LYS G C 1
ATOM 9709 O O . LYS G 3 64 ? -40.900 -11.019 -10.924 1.00 35.35 77 LYS G O 1
ATOM 9715 N N . ALA G 3 65 ? -41.550 -9.992 -9.017 1.00 31.08 78 ALA G N 1
ATOM 9716 C CA . ALA G 3 65 ? -41.749 -11.214 -8.246 1.00 29.90 78 ALA G CA 1
ATOM 9717 C C . ALA G 3 65 ? -43.241 -11.527 -8.117 1.00 33.22 78 ALA G C 1
ATOM 9718 O O . ALA G 3 65 ? -44.022 -10.686 -7.682 1.00 32.82 78 ALA G O 1
ATOM 9720 N N . THR G 3 66 ? -43.632 -12.726 -8.543 1.00 29.98 79 THR G N 1
ATOM 9721 C CA . THR G 3 66 ? -45.009 -13.223 -8.499 1.00 30.12 79 THR G CA 1
ATOM 9722 C C . THR G 3 66 ? -45.041 -14.518 -7.721 1.00 33.51 79 THR G C 1
ATOM 9723 O O . THR G 3 66 ? -44.082 -15.282 -7.800 1.00 33.26 79 THR G O 1
ATOM 9727 N N . LEU G 3 67 ? -46.133 -14.775 -6.986 1.00 29.62 80 LEU G N 1
ATOM 9728 C CA . LEU G 3 67 ? -46.304 -16.003 -6.215 1.00 29.06 80 LEU G CA 1
ATOM 9729 C C . LEU G 3 67 ? -47.590 -16.724 -6.627 1.00 33.87 80 LEU G C 1
ATOM 9730 O O . LEU G 3 67 ? -48.638 -16.104 -6.787 1.00 33.79 80 LEU G O 1
ATOM 9735 N N . THR G 3 68 ? -47.483 -18.039 -6.799 1.00 31.71 81 THR G N 1
ATOM 9736 C CA . THR G 3 68 ? -48.576 -18.944 -7.141 1.00 33.14 81 THR G CA 1
ATOM 9737 C C . THR G 3 68 ? -48.521 -20.117 -6.126 1.00 38.31 81 THR G C 1
ATOM 9738 O O . THR G 3 68 ? -47.503 -20.284 -5.450 1.00 37.65 81 THR G O 1
ATOM 9742 N N . LYS G 3 69 ? -49.604 -20.915 -6.023 1.00 35.98 82 LYS G N 1
ATOM 9743 C CA . LYS G 3 69 ? -49.741 -22.049 -5.095 1.00 36.05 82 LYS G CA 1
ATOM 9744 C C . LYS G 3 69 ? -48.618 -23.099 -5.242 1.00 41.85 82 LYS G C 1
ATOM 9745 O O . LYS G 3 69 ? -48.350 -23.844 -4.292 1.00 41.91 82 LYS G O 1
ATOM 9751 N N . LYS G 3 70 ? -47.962 -23.148 -6.419 1.00 39.24 85 LYS G N 1
ATOM 9752 C CA . LYS G 3 70 ? -46.919 -24.129 -6.735 1.00 39.48 85 LYS G CA 1
ATOM 9753 C C . LYS G 3 70 ? -45.505 -23.544 -6.727 1.00 41.64 85 LYS G C 1
ATOM 9754 O O . LYS G 3 70 ? -44.568 -24.251 -6.346 1.00 41.42 85 LYS G O 1
ATOM 9760 N N . GLU G 3 71 ? -45.335 -22.287 -7.193 1.00 36.76 86 GLU G N 1
ATOM 9761 C CA . GLU G 3 71 ? -44.014 -21.667 -7.324 1.00 35.36 86 GLU G CA 1
ATOM 9762 C C . GLU G 3 71 ? -44.050 -20.130 -7.314 1.00 36.34 86 GLU G C 1
ATOM 9763 O O . GLU G 3 71 ? -45.114 -19.525 -7.220 1.00 35.43 86 GLU G O 1
ATOM 9769 N N . SER G 3 72 ? -42.859 -19.518 -7.429 1.00 31.58 87 SER G N 1
ATOM 9770 C CA . SER G 3 72 ? -42.647 -18.080 -7.529 1.00 30.38 87 SER G CA 1
ATOM 9771 C C . SER G 3 72 ? -41.666 -17.778 -8.638 1.00 35.94 87 SER G C 1
ATOM 9772 O O . SER G 3 72 ? -40.637 -18.447 -8.746 1.00 36.23 87 SER G O 1
ATOM 9775 N N . PHE G 3 73 ? -41.969 -16.756 -9.444 1.00 33.30 88 PHE G N 1
ATOM 9776 C CA . PHE G 3 73 ? -41.111 -16.342 -10.547 1.00 33.52 88 PHE G CA 1
ATOM 9777 C C . PHE G 3 73 ? -40.506 -14.992 -10.296 1.00 38.01 88 PHE G C 1
ATOM 9778 O O . PHE G 3 73 ? -41.223 -14.059 -9.925 1.00 37.56 88 PHE G O 1
ATOM 9786 N N . LEU G 3 74 ? -39.194 -14.869 -10.540 1.00 34.96 89 LEU G N 1
ATOM 9787 C CA . LEU G 3 74 ? -38.504 -13.590 -10.461 1.00 34.55 89 LEU G CA 1
ATOM 9788 C C . LEU G 3 74 ? -38.158 -13.183 -11.891 1.00 40.18 89 LEU G C 1
ATOM 9789 O O . LEU G 3 74 ? -37.157 -13.631 -12.447 1.00 39.40 89 LEU G O 1
ATOM 9794 N N . HIS G 3 75 ? -39.050 -12.398 -12.505 1.00 39.58 90 HIS G N 1
ATOM 9795 C CA . HIS G 3 75 ? -38.918 -11.926 -13.879 1.00 41.41 90 HIS G CA 1
ATOM 9796 C C . HIS G 3 75 ? -37.956 -10.761 -13.930 1.00 44.54 90 HIS G C 1
ATOM 9797 O O . HIS G 3 75 ? -38.232 -9.698 -13.370 1.00 44.05 90 HIS G O 1
ATOM 9804 N N . ILE G 3 76 ? -36.806 -10.981 -14.564 1.00 40.87 91 ILE G N 1
ATOM 9805 C CA . ILE G 3 76 ? -35.767 -9.975 -14.749 1.00 40.47 91 ILE G CA 1
ATOM 9806 C C . ILE G 3 76 ? -35.846 -9.551 -16.237 1.00 44.63 91 ILE G C 1
ATOM 9807 O O . ILE G 3 76 ? -35.658 -10.373 -17.133 1.00 44.24 91 ILE G O 1
ATOM 9812 N N . THR G 3 77 ? -36.253 -8.293 -16.484 1.00 42.01 92 THR G N 1
ATOM 9813 C CA . THR G 3 77 ? -36.461 -7.770 -17.841 1.00 43.18 92 THR G CA 1
ATOM 9814 C C . THR G 3 77 ? -35.270 -6.879 -18.267 1.00 46.33 92 THR G C 1
ATOM 9815 O O . THR G 3 77 ? -34.768 -6.094 -17.456 1.00 45.37 92 THR G O 1
ATOM 9819 N N . ALA G 3 78 ? -34.819 -7.031 -19.541 1.00 42.79 93 ALA G N 1
ATOM 9820 C CA . ALA G 3 78 ? -33.677 -6.334 -20.158 1.00 42.62 93 ALA G CA 1
ATOM 9821 C C . ALA G 3 78 ? -32.471 -6.279 -19.181 1.00 44.94 93 ALA G C 1
ATOM 9822 O O . ALA G 3 78 ? -32.109 -5.200 -18.705 1.00 44.44 93 ALA G O 1
ATOM 9824 N N . PRO G 3 79 ? -31.890 -7.437 -18.796 1.00 40.62 94 PRO G N 1
ATOM 9825 C CA . PRO G 3 79 ? -30.831 -7.401 -17.786 1.00 39.14 94 PRO G CA 1
ATOM 9826 C C . PRO G 3 79 ? -29.534 -6.805 -18.294 1.00 43.89 94 PRO G C 1
ATOM 9827 O O . PRO G 3 79 ? -29.167 -6.961 -19.452 1.00 44.62 94 PRO G O 1
ATOM 9831 N N . LYS G 3 80 ? -28.868 -6.094 -17.392 1.00 40.19 95 LYS G N 1
ATOM 9832 C CA . LYS G 3 80 ? -27.588 -5.421 -17.563 1.00 39.86 95 LYS G CA 1
ATOM 9833 C C . LYS G 3 80 ? -26.509 -6.202 -16.807 1.00 42.73 95 LYS G C 1
ATOM 9834 O O . LYS G 3 80 ? -26.865 -6.932 -15.871 1.00 41.23 95 LYS G O 1
ATOM 9840 N N . PRO G 3 81 ? -25.195 -6.057 -17.133 1.00 39.38 96 PRO G N 1
ATOM 9841 C CA . PRO G 3 81 ? -24.164 -6.805 -16.384 1.00 38.54 96 PRO G CA 1
ATOM 9842 C C . PRO G 3 81 ? -24.138 -6.504 -14.876 1.00 43.19 96 PRO G C 1
ATOM 9843 O O . PRO G 3 81 ? -23.568 -7.286 -14.123 1.00 41.86 96 PRO G O 1
ATOM 9847 N N . GLU G 3 82 ? -24.792 -5.405 -14.438 1.00 42.24 97 GLU G N 1
ATOM 9848 C CA . GLU G 3 82 ? -24.934 -4.997 -13.033 1.00 42.51 97 GLU G CA 1
ATOM 9849 C C . GLU G 3 82 ? -25.781 -5.990 -12.251 1.00 46.70 97 GLU G C 1
ATOM 9850 O O . GLU G 3 82 ? -25.601 -6.127 -11.041 1.00 47.09 97 GLU G O 1
ATOM 9856 N N . ASP G 3 83 ? -26.714 -6.669 -12.938 1.00 42.26 98 ASP G N 1
ATOM 9857 C CA . ASP G 3 83 ? -27.631 -7.636 -12.338 1.00 40.87 98 ASP G CA 1
ATOM 9858 C C . ASP G 3 83 ? -26.988 -9.012 -12.120 1.00 43.11 98 ASP G C 1
ATOM 9859 O O . ASP G 3 83 ? -27.683 -9.937 -11.695 1.00 42.77 98 ASP G O 1
ATOM 9864 N N . SER G 3 84 ? -25.677 -9.148 -12.381 1.00 38.74 99 SER G N 1
ATOM 9865 C CA . SER G 3 84 ? -24.959 -10.404 -12.184 1.00 38.02 99 SER G CA 1
ATOM 9866 C C . SER G 3 84 ? -24.732 -10.655 -10.684 1.00 42.98 99 SER G C 1
ATOM 9867 O O . SER G 3 84 ? -23.897 -10.000 -10.048 1.00 43.13 99 SER G O 1
ATOM 9870 N N . ALA G 3 85 ? -25.527 -11.583 -10.120 1.00 39.38 100 ALA G N 1
ATOM 9871 C CA . ALA G 3 85 ? -25.486 -11.993 -8.713 1.00 38.78 100 ALA G CA 1
ATOM 9872 C C . ALA G 3 85 ? -26.136 -13.373 -8.540 1.00 41.79 100 ALA G C 1
ATOM 9873 O O . ALA G 3 85 ? -26.573 -13.961 -9.528 1.00 41.13 100 ALA G O 1
ATOM 9875 N N . THR G 3 86 ? -26.179 -13.897 -7.300 1.00 38.46 101 THR G N 1
ATOM 9876 C CA . THR G 3 86 ? -26.827 -15.175 -6.994 1.00 38.61 101 THR G CA 1
ATOM 9877 C C . THR G 3 86 ? -28.169 -14.846 -6.324 1.00 42.07 101 THR G C 1
ATOM 9878 O O . THR G 3 86 ? -28.194 -14.319 -5.207 1.00 41.68 101 THR G O 1
ATOM 9882 N N . TYR G 3 87 ? -29.276 -15.095 -7.039 1.00 37.71 102 TYR G N 1
ATOM 9883 C CA . TYR G 3 87 ? -30.611 -14.778 -6.552 1.00 37.05 102 TYR G CA 1
ATOM 9884 C C . TYR G 3 87 ? -31.167 -15.912 -5.713 1.00 39.82 102 TYR G C 1
ATOM 9885 O O . TYR G 3 87 ? -31.434 -16.996 -6.230 1.00 39.94 102 TYR G O 1
ATOM 9894 N N . LEU G 3 88 ? -31.313 -15.653 -4.402 1.00 35.18 103 LEU G N 1
ATOM 9895 C CA . LEU G 3 88 ? -31.780 -16.610 -3.396 1.00 34.55 103 LEU G CA 1
ATOM 9896 C C . LEU G 3 88 ? -33.274 -16.522 -3.148 1.00 39.09 103 LEU G C 1
ATOM 9897 O O . LEU G 3 88 ? -33.837 -15.429 -3.107 1.00 37.78 103 LEU G O 1
ATOM 9902 N N . CYS G 3 89 ? -33.900 -17.683 -2.917 1.00 37.56 104 CYS G N 1
ATOM 9903 C CA . CYS G 3 89 ? -35.330 -17.812 -2.647 1.00 37.79 104 CYS G CA 1
ATOM 9904 C C . CYS G 3 89 ? -35.550 -18.548 -1.333 1.00 39.90 104 CYS G C 1
ATOM 9905 O O . CYS G 3 89 ? -34.966 -19.607 -1.133 1.00 40.67 104 CYS G O 1
ATOM 9908 N N . ALA G 3 90 ? -36.389 -18.003 -0.443 1.00 34.45 105 ALA G N 1
ATOM 9909 C CA . ALA G 3 90 ? -36.678 -18.645 0.842 1.00 34.28 105 ALA G CA 1
ATOM 9910 C C . ALA G 3 90 ? -38.181 -18.788 1.064 1.00 37.77 105 ALA G C 1
ATOM 9911 O O . ALA G 3 90 ? -38.968 -18.050 0.469 1.00 37.68 105 ALA G O 1
ATOM 9913 N N . VAL G 3 91 ? -38.577 -19.735 1.923 1.00 33.79 106 VAL G N 1
ATOM 9914 C CA . VAL G 3 91 ? -39.981 -19.975 2.256 1.00 33.48 106 VAL G CA 1
ATOM 9915 C C . VAL G 3 91 ? -40.163 -20.083 3.772 1.00 37.67 106 VAL G C 1
ATOM 9916 O O . VAL G 3 91 ? -39.353 -20.723 4.449 1.00 38.59 106 VAL G O 1
ATOM 9920 N N . GLN G 3 92 ? -41.225 -19.446 4.293 1.00 33.12 107 GLN G N 1
ATOM 9921 C CA . GLN G 3 92 ? -41.619 -19.470 5.703 1.00 33.16 107 GLN G CA 1
ATOM 9922 C C . GLN G 3 92 ? -43.052 -20.013 5.770 1.00 37.43 107 GLN G C 1
ATOM 9923 O O . GLN G 3 92 ? -43.981 -19.329 5.331 1.00 36.17 107 GLN G O 1
ATOM 9929 N N . ALA G 3 93 ? -43.217 -21.277 6.244 1.00 35.34 108 ALA G N 1
ATOM 9930 C CA . ALA G 3 93 ? -44.505 -21.998 6.284 1.00 35.59 108 ALA G CA 1
ATOM 9931 C C . ALA G 3 93 ? -44.686 -22.893 7.527 1.00 40.64 108 ALA G C 1
ATOM 9932 O O . ALA G 3 93 ? -43.704 -23.272 8.165 1.00 41.03 108 ALA G O 1
ATOM 9934 N N . SER G 3 94 ? -45.957 -23.255 7.833 1.00 37.71 109 SER G N 1
ATOM 9935 C CA . SER G 3 94 ? -46.369 -24.123 8.950 1.00 39.16 109 SER G CA 1
ATOM 9936 C C . SER G 3 94 ? -45.692 -25.487 8.896 1.00 45.60 109 SER G C 1
ATOM 9937 O O . SER G 3 94 ? -45.397 -26.063 9.946 1.00 46.62 109 SER G O 1
ATOM 9940 N N . GLY G 3 95 ? -45.463 -25.980 7.675 1.00 42.56 110 GLY G N 1
ATOM 9941 C CA . GLY G 3 95 ? -44.784 -27.239 7.398 1.00 43.59 110 GLY G CA 1
ATOM 9942 C C . GLY G 3 95 ? -43.368 -27.244 7.935 1.00 48.30 110 GLY G C 1
ATOM 9943 O O . GLY G 3 95 ? -42.973 -28.189 8.624 1.00 49.88 110 GLY G O 1
ATOM 9944 N N . GLY G 3 96 ? -42.636 -26.161 7.665 1.00 43.67 111 GLY G N 1
ATOM 9945 C CA . GLY G 3 96 ? -41.256 -25.990 8.105 1.00 44.06 111 GLY G CA 1
ATOM 9946 C C . GLY G 3 96 ? -41.089 -25.242 9.412 1.00 48.43 111 GLY G C 1
ATOM 9947 O O . GLY G 3 96 ? -40.039 -24.630 9.635 1.00 48.32 111 GLY G O 1
ATOM 9948 N N . SER G 3 97 ? -42.134 -25.265 10.277 1.00 44.84 112 SER G N 1
ATOM 9949 C CA . SER G 3 97 ? -42.206 -24.612 11.597 1.00 45.04 112 SER G CA 1
ATOM 9950 C C . SER G 3 97 ? -41.857 -23.103 11.542 1.00 47.38 112 SER G C 1
ATOM 9951 O O . SER G 3 97 ? -41.541 -22.508 12.574 1.00 48.41 112 SER G O 1
ATOM 9954 N N . TYR G 3 98 ? -41.959 -22.499 10.332 1.00 41.17 113 TYR G N 1
ATOM 9955 C CA . TYR G 3 98 ? -41.699 -21.105 9.945 1.00 39.10 113 TYR G CA 1
ATOM 9956 C C . TYR G 3 98 ? -40.185 -20.750 9.954 1.00 42.73 113 TYR G C 1
ATOM 9957 O O . TYR G 3 98 ? -39.836 -19.587 9.727 1.00 41.14 113 TYR G O 1
ATOM 9966 N N . ILE G 3 99 ? -39.296 -21.754 10.118 1.00 40.46 115 ILE G N 1
ATOM 9967 C CA . ILE G 3 99 ? -37.836 -21.566 10.031 1.00 40.49 115 ILE G CA 1
ATOM 9968 C C . ILE G 3 99 ? -37.532 -21.339 8.538 1.00 42.81 115 ILE G C 1
ATOM 9969 O O . ILE G 3 99 ? -38.045 -22.109 7.715 1.00 42.62 115 ILE G O 1
ATOM 9974 N N . PRO G 3 100 ? -36.800 -20.266 8.145 1.00 37.67 116 PRO G N 1
ATOM 9975 C CA . PRO G 3 100 ? -36.623 -19.993 6.704 1.00 35.67 116 PRO G CA 1
ATOM 9976 C C . PRO G 3 100 ? -35.819 -21.069 5.987 1.00 39.01 116 PRO G C 1
ATOM 9977 O O . PRO G 3 100 ? -34.700 -21.391 6.396 1.00 39.28 116 PRO G O 1
ATOM 9981 N N . THR G 3 101 ? -36.423 -21.653 4.937 1.00 35.08 117 THR G N 1
ATOM 9982 C CA . THR G 3 101 ? -35.786 -22.699 4.134 1.00 35.82 117 THR G CA 1
ATOM 9983 C C . THR G 3 101 ? -35.365 -22.060 2.815 1.00 38.81 117 THR G C 1
ATOM 9984 O O . THR G 3 101 ? -36.210 -21.683 2.009 1.00 37.84 117 THR G O 1
ATOM 9988 N N . PHE G 3 102 ? -34.055 -21.896 2.628 1.00 35.33 118 PHE G N 1
ATOM 9989 C CA . PHE G 3 102 ? -33.479 -21.272 1.443 1.00 33.97 118 PHE G CA 1
ATOM 9990 C C . PHE G 3 102 ? -33.159 -22.272 0.342 1.00 38.21 118 PHE G C 1
ATOM 9991 O O . PHE G 3 102 ? -32.711 -23.383 0.626 1.00 39.43 118 PHE G O 1
ATOM 9999 N N . GLY G 3 103 ? -33.333 -21.839 -0.901 1.00 34.10 119 GLY G N 1
ATOM 10000 C CA . GLY G 3 103 ? -32.960 -22.593 -2.090 1.00 34.87 119 GLY G CA 1
ATOM 10001 C C . GLY G 3 103 ? -31.464 -22.461 -2.325 1.00 41.48 119 GLY G C 1
ATOM 10002 O O . GLY G 3 103 ? -30.798 -21.663 -1.655 1.00 41.20 119 GLY G O 1
ATOM 10003 N N . ARG G 3 104 ? -30.913 -23.228 -3.282 1.00 39.99 120 ARG G N 1
ATOM 10004 C CA . ARG G 3 104 ? -29.471 -23.202 -3.583 1.00 40.07 120 ARG G CA 1
ATOM 10005 C C . ARG G 3 104 ? -29.068 -21.998 -4.490 1.00 42.98 120 ARG G C 1
ATOM 10006 O O . ARG G 3 104 ? -27.901 -21.882 -4.884 1.00 42.51 120 ARG G O 1
ATOM 10014 N N . GLY G 3 105 ? -30.029 -21.120 -4.788 1.00 38.34 121 GLY G N 1
ATOM 10015 C CA . GLY G 3 105 ? -29.829 -19.930 -5.608 1.00 37.20 121 GLY G CA 1
ATOM 10016 C C . GLY G 3 105 ? -29.608 -20.170 -7.092 1.00 41.03 121 GLY G C 1
ATOM 10017 O O . GLY G 3 105 ? -29.335 -21.299 -7.524 1.00 41.40 121 GLY G O 1
ATOM 10018 N N . THR G 3 106 ? -29.747 -19.091 -7.888 1.00 36.54 122 THR G N 1
ATOM 10019 C CA . THR G 3 106 ? -29.494 -19.104 -9.326 1.00 36.78 122 THR G CA 1
ATOM 10020 C C . THR G 3 106 ? -28.367 -18.124 -9.589 1.00 41.82 122 THR G C 1
ATOM 10021 O O . THR G 3 106 ? -28.544 -16.915 -9.402 1.00 41.04 122 THR G O 1
ATOM 10025 N N . SER G 3 107 ? -27.195 -18.646 -9.988 1.00 39.14 123 SER G N 1
ATOM 10026 C CA . SER G 3 107 ? -26.052 -17.798 -10.279 1.00 38.22 123 SER G CA 1
ATOM 10027 C C . SER G 3 107 ? -26.278 -17.121 -11.633 1.00 42.00 123 SER G C 1
ATOM 10028 O O . SER G 3 107 ? -26.285 -17.784 -12.671 1.00 42.41 123 SER G O 1
ATOM 10031 N N . LEU G 3 108 ? -26.544 -15.815 -11.606 1.00 37.58 124 LEU G N 1
ATOM 10032 C CA . LEU G 3 108 ? -26.780 -15.042 -12.819 1.00 37.52 124 LEU G CA 1
ATOM 10033 C C . LEU G 3 108 ? -25.517 -14.343 -13.273 1.00 42.29 124 LEU G C 1
ATOM 10034 O O . LEU G 3 108 ? -24.773 -13.807 -12.450 1.00 42.50 124 LEU G O 1
ATOM 10039 N N . ILE G 3 109 ? -25.284 -14.357 -14.592 1.00 38.81 125 ILE G N 1
ATOM 10040 C CA . ILE G 3 109 ? -24.172 -13.679 -15.238 1.00 38.23 125 ILE G CA 1
ATOM 10041 C C . ILE G 3 109 ? -24.701 -13.088 -16.562 1.00 41.97 125 ILE G C 1
ATOM 10042 O O . ILE G 3 109 ? -25.192 -13.815 -17.437 1.00 41.72 125 ILE G O 1
ATOM 10047 N N . VAL G 3 110 ? -24.675 -11.743 -16.643 1.00 38.10 126 VAL G N 1
ATOM 10048 C CA . VAL G 3 110 ? -25.150 -10.984 -17.794 1.00 38.53 126 VAL G CA 1
ATOM 10049 C C . VAL G 3 110 ? -23.931 -10.430 -18.537 1.00 43.66 126 VAL G C 1
ATOM 10050 O O . VAL G 3 110 ? -23.197 -9.598 -17.998 1.00 42.21 126 VAL G O 1
ATOM 10054 N N . HIS G 3 111 ? -23.697 -10.948 -19.760 1.00 42.64 127 HIS G N 1
ATOM 10055 C CA . HIS G 3 111 ? -22.588 -10.548 -20.624 1.00 43.32 127 HIS G CA 1
ATOM 10056 C C . HIS G 3 111 ? -22.929 -9.224 -21.320 1.00 47.33 127 HIS G C 1
ATOM 10057 O O . HIS G 3 111 ? -24.053 -9.066 -21.812 1.00 47.48 127 HIS G O 1
ATOM 10064 N N . PRO G 3 112 ? -21.985 -8.252 -21.352 1.00 43.46 128 PRO G N 1
ATOM 10065 C CA . PRO G 3 112 ? -22.288 -6.946 -21.960 1.00 44.35 128 PRO G CA 1
ATOM 10066 C C . PRO G 3 112 ? -22.425 -6.980 -23.479 1.00 49.91 128 PRO G C 1
ATOM 10067 O O . PRO G 3 112 ? -22.128 -7.988 -24.122 1.00 49.82 128 PRO G O 1
ATOM 10071 N N . TYR G 3 113 ? -22.887 -5.868 -24.049 1.00 47.34 129 TYR G N 1
ATOM 10072 C CA . TYR G 3 113 ? -22.983 -5.760 -25.490 1.00 48.79 129 TYR G CA 1
ATOM 10073 C C . TYR G 3 113 ? -21.795 -4.949 -25.963 1.00 52.88 129 TYR G C 1
ATOM 10074 O O . TYR G 3 113 ? -21.566 -3.837 -25.471 1.00 52.55 129 TYR G O 1
ATOM 10083 N N . ILE G 3 114 ? -21.026 -5.515 -26.899 1.00 49.14 130 ILE G N 1
ATOM 10084 C CA . ILE G 3 114 ? -19.878 -4.822 -27.458 1.00 49.16 130 ILE G CA 1
ATOM 10085 C C . ILE G 3 114 ? -20.288 -4.280 -28.826 1.00 56.14 130 ILE G C 1
ATOM 10086 O O . ILE G 3 114 ? -20.555 -5.052 -29.753 1.00 56.75 130 ILE G O 1
ATOM 10091 N N . GLN G 3 115 ? -20.390 -2.942 -28.915 1.00 54.20 131 GLN G N 1
ATOM 10092 C CA . GLN G 3 115 ? -20.765 -2.211 -30.124 1.00 57.12 131 GLN G CA 1
ATOM 10093 C C . GLN G 3 115 ? -19.721 -2.443 -31.236 1.00 62.94 131 GLN G C 1
ATOM 10094 O O . GLN G 3 115 ? -20.095 -2.830 -32.348 1.00 64.85 131 GLN G O 1
ATOM 10100 N N . ASN G 3 116 ? -18.424 -2.239 -30.929 1.00 58.00 132 ASN G N 1
ATOM 10101 C CA . ASN G 3 116 ? -17.361 -2.403 -31.914 1.00 58.54 132 ASN G CA 1
ATOM 10102 C C . ASN G 3 116 ? -16.243 -3.306 -31.383 1.00 60.29 132 ASN G C 1
ATOM 10103 O O . ASN G 3 116 ? -15.299 -2.821 -30.747 1.00 58.61 132 ASN G O 1
ATOM 10108 N N . PRO G 3 117 ? -16.327 -4.630 -31.645 1.00 56.46 133 PRO G N 1
ATOM 10109 C CA . PRO G 3 117 ? -15.273 -5.529 -31.168 1.00 54.66 133 PRO G CA 1
ATOM 10110 C C . PRO G 3 117 ? -14.016 -5.425 -32.032 1.00 59.18 133 PRO G C 1
ATOM 10111 O O . PRO G 3 117 ? -14.100 -5.295 -33.258 1.00 61.19 133 PRO G O 1
ATOM 10115 N N . ASP G 3 118 ? -12.853 -5.452 -31.372 1.00 53.39 134 ASP G N 1
ATOM 10116 C CA . ASP G 3 118 ? -11.531 -5.386 -31.984 1.00 53.29 134 ASP G CA 1
ATOM 10117 C C . ASP G 3 118 ? -10.613 -6.415 -31.280 1.00 55.70 134 ASP G C 1
ATOM 10118 O O . ASP G 3 118 ? -9.601 -6.017 -30.686 1.00 53.58 134 ASP G O 1
ATOM 10123 N N . PRO G 3 119 ? -10.962 -7.741 -31.302 1.00 53.13 135 PRO G N 1
ATOM 10124 C CA . PRO G 3 119 ? -10.151 -8.731 -30.568 1.00 51.94 135 PRO G CA 1
ATOM 10125 C C . PRO G 3 119 ? -8.679 -8.709 -30.954 1.00 57.34 135 PRO G C 1
ATOM 10126 O O . PRO G 3 119 ? -8.347 -8.652 -32.140 1.00 58.48 135 PRO G O 1
ATOM 10130 N N . ALA G 3 120 ? -7.807 -8.686 -29.929 1.00 53.25 136 ALA G N 1
ATOM 10131 C CA . ALA G 3 120 ? -6.358 -8.644 -30.095 1.00 53.40 136 ALA G CA 1
ATOM 10132 C C . ALA G 3 120 ? -5.611 -9.158 -28.860 1.00 55.47 136 ALA G C 1
ATOM 10133 O O . ALA G 3 120 ? -6.100 -9.022 -27.735 1.00 53.66 136 ALA G O 1
ATOM 10135 N N . VAL G 3 121 ? -4.418 -9.742 -29.083 1.00 52.09 137 VAL G N 1
ATOM 10136 C CA . VAL G 3 121 ? -3.546 -10.234 -28.015 1.00 51.00 137 VAL G CA 1
ATOM 10137 C C . VAL G 3 121 ? -2.278 -9.387 -28.047 1.00 55.84 137 VAL G C 1
ATOM 10138 O O . VAL G 3 121 ? -1.553 -9.393 -29.049 1.00 56.21 137 VAL G O 1
ATOM 10142 N N . TYR G 3 122 ? -2.032 -8.636 -26.958 1.00 52.32 138 TYR G N 1
ATOM 10143 C CA . TYR G 3 122 ? -0.880 -7.736 -26.862 1.00 52.62 138 TYR G CA 1
ATOM 10144 C C . TYR G 3 122 ? 0.137 -8.181 -25.804 1.00 57.03 138 TYR G C 1
ATOM 10145 O O . TYR G 3 122 ? -0.251 -8.696 -24.755 1.00 55.60 138 TYR G O 1
ATOM 10154 N N . GLN G 3 123 ? 1.434 -7.930 -26.070 1.00 54.95 139 GLN G N 1
ATOM 10155 C CA . GLN G 3 123 ? 2.538 -8.208 -25.148 1.00 55.16 139 GLN G CA 1
ATOM 10156 C C . GLN G 3 123 ? 2.844 -6.932 -24.364 1.00 60.44 139 GLN G C 1
ATOM 10157 O O . GLN G 3 123 ? 3.277 -5.942 -24.964 1.00 60.79 139 GLN G O 1
ATOM 10163 N N . LEU G 3 124 ? 2.604 -6.947 -23.039 1.00 57.12 140 LEU G N 1
ATOM 10164 C CA . LEU G 3 124 ? 2.847 -5.791 -22.172 1.00 57.37 140 LEU G CA 1
ATOM 10165 C C . LEU G 3 124 ? 4.340 -5.629 -21.836 1.00 63.35 140 LEU G C 1
ATOM 10166 O O . LEU G 3 124 ? 5.115 -6.584 -21.938 1.00 62.50 140 LEU G O 1
ATOM 10171 N N . ARG G 3 125 ? 4.736 -4.397 -21.458 1.00 62.41 141 ARG G N 1
ATOM 10172 C CA . ARG G 3 125 ? 6.111 -4.037 -21.108 1.00 63.52 141 ARG G CA 1
ATOM 10173 C C . ARG G 3 125 ? 6.529 -4.736 -19.812 1.00 68.93 141 ARG G C 1
ATOM 10174 O O . ARG G 3 125 ? 5.894 -4.549 -18.765 1.00 68.68 141 ARG G O 1
ATOM 10176 N N . ASP G 3 126 ? 7.580 -5.575 -19.911 1.00 66.46 142 ASP G N 1
ATOM 10177 C CA . ASP G 3 126 ? 8.153 -6.363 -18.815 1.00 66.88 142 ASP G CA 1
ATOM 10178 C C . ASP G 3 126 ? 8.566 -5.468 -17.640 1.00 71.22 142 ASP G C 1
ATOM 10179 O O . ASP G 3 126 ? 9.253 -4.465 -17.846 1.00 72.50 142 ASP G O 1
ATOM 10184 N N . SER G 3 127 ? 8.115 -5.812 -16.418 1.00 66.34 143 SER G N 1
ATOM 10185 C CA . SER G 3 127 ? 8.457 -5.062 -15.210 1.00 66.70 143 SER G CA 1
ATOM 10186 C C . SER G 3 127 ? 9.944 -5.283 -14.858 1.00 72.48 143 SER G C 1
ATOM 10187 O O . SER G 3 127 ? 10.514 -6.330 -15.196 1.00 72.26 143 SER G O 1
ATOM 10190 N N . LYS G 3 128 ? 10.579 -4.277 -14.226 1.00 69.95 144 LYS G N 1
ATOM 10191 C CA . LYS G 3 128 ? 11.995 -4.359 -13.847 1.00 70.83 144 LYS G CA 1
ATOM 10192 C C . LYS G 3 128 ? 12.166 -5.190 -12.571 1.00 74.35 144 LYS G C 1
ATOM 10193 O O . LYS G 3 128 ? 13.263 -5.687 -12.310 1.00 74.73 144 LYS G O 1
ATOM 10195 N N . SER G 3 129 ? 11.076 -5.344 -11.788 1.00 69.74 145 SER G N 1
ATOM 10196 C CA . SER G 3 129 ? 11.064 -6.106 -10.541 1.00 69.85 145 SER G CA 1
ATOM 10197 C C . SER G 3 129 ? 10.597 -7.558 -10.746 1.00 71.57 145 SER G C 1
ATOM 10198 O O . SER G 3 129 ? 11.223 -8.474 -10.205 1.00 72.49 145 SER G O 1
ATOM 10201 N N . SER G 3 130 ? 9.517 -7.767 -11.528 1.00 64.88 146 SER G N 1
ATOM 10202 C CA . SER G 3 130 ? 8.924 -9.087 -11.773 1.00 63.10 146 SER G CA 1
ATOM 10203 C C . SER G 3 130 ? 9.661 -9.914 -12.831 1.00 64.64 146 SER G C 1
ATOM 10204 O O . SER G 3 130 ? 10.165 -9.372 -13.817 1.00 63.69 146 SER G O 1
ATOM 10207 N N . ASP G 3 131 ? 9.664 -11.250 -12.622 1.00 59.96 147 ASP G N 1
ATOM 10208 C CA . ASP G 3 131 ? 10.247 -12.267 -13.501 1.00 58.84 147 ASP G CA 1
ATOM 10209 C C . ASP G 3 131 ? 9.173 -12.853 -14.447 1.00 59.40 147 ASP G C 1
ATOM 10210 O O . ASP G 3 131 ? 9.426 -13.857 -15.119 1.00 58.71 147 ASP G O 1
ATOM 10212 N N . LYS G 3 132 ? 7.984 -12.203 -14.507 1.00 53.43 148 LYS G N 1
ATOM 10213 C CA . LYS G 3 132 ? 6.832 -12.611 -15.318 1.00 51.28 148 LYS G CA 1
ATOM 10214 C C . LYS G 3 132 ? 6.665 -11.792 -16.595 1.00 55.62 148 LYS G C 1
ATOM 10215 O O . LYS G 3 132 ? 6.938 -10.588 -16.610 1.00 55.74 148 LYS G O 1
ATOM 10221 N N . SER G 3 133 ? 6.169 -12.453 -17.655 1.00 52.03 149 SER G N 1
ATOM 10222 C CA . SER G 3 133 ? 5.811 -11.841 -18.936 1.00 51.70 149 SER G CA 1
ATOM 10223 C C . SER G 3 133 ? 4.287 -11.866 -19.043 1.00 55.38 149 SER G C 1
ATOM 10224 O O . SER G 3 133 ? 3.682 -12.892 -18.732 1.00 54.92 149 SER G O 1
ATOM 10227 N N . VAL G 3 134 ? 3.657 -10.743 -19.429 1.00 51.42 150 VAL G N 1
ATOM 10228 C CA . VAL G 3 134 ? 2.195 -10.662 -19.497 1.00 50.47 150 VAL G CA 1
ATOM 10229 C C . VAL G 3 134 ? 1.698 -10.393 -20.933 1.00 55.10 150 VAL G C 1
ATOM 10230 O O . VAL G 3 134 ? 2.244 -9.548 -21.646 1.00 54.95 150 VAL G O 1
ATOM 10234 N N . CYS G 3 135 ? 0.650 -11.139 -21.331 1.00 52.02 151 CYS G N 1
ATOM 10235 C CA . CYS G 3 135 ? -0.110 -10.987 -22.567 1.00 52.13 151 CYS G CA 1
ATOM 10236 C C . CYS G 3 135 ? -1.535 -10.631 -22.167 1.00 52.07 151 CYS G C 1
ATOM 10237 O O . CYS G 3 135 ? -1.976 -11.013 -21.074 1.00 50.59 151 CYS G O 1
ATOM 10240 N N . LEU G 3 136 ? -2.248 -9.890 -23.029 1.00 46.48 152 LEU G N 1
ATOM 10241 C CA . LEU G 3 136 ? -3.618 -9.480 -22.749 1.00 44.56 152 LEU G CA 1
ATOM 10242 C C . LEU G 3 136 ? -4.525 -9.649 -23.972 1.00 46.63 152 LEU G C 1
ATOM 10243 O O . LEU G 3 136 ? -4.288 -9.055 -25.021 1.00 47.15 152 LEU G O 1
ATOM 10248 N N . PHE G 3 137 ? -5.565 -10.463 -23.809 1.00 41.17 153 PHE G N 1
ATOM 10249 C CA . PHE G 3 137 ? -6.605 -10.697 -24.798 1.00 40.82 153 PHE G CA 1
ATOM 10250 C C . PHE G 3 137 ? -7.699 -9.711 -24.475 1.00 46.01 153 PHE G C 1
ATOM 10251 O O . PHE G 3 137 ? -8.299 -9.812 -23.407 1.00 45.49 153 PHE G O 1
ATOM 10259 N N . THR G 3 138 ? -7.899 -8.698 -25.331 1.00 43.89 154 THR G N 1
ATOM 10260 C CA . THR G 3 138 ? -8.874 -7.632 -25.064 1.00 43.61 154 THR G CA 1
ATOM 10261 C C . THR G 3 138 ? -9.698 -7.257 -26.307 1.00 49.02 154 THR G C 1
ATOM 10262 O O . THR G 3 138 ? -9.335 -7.613 -27.429 1.00 49.41 154 THR G O 1
ATOM 10266 N N . ASP G 3 139 ? -10.821 -6.531 -26.066 1.00 45.70 155 ASP G N 1
ATOM 10267 C CA . ASP G 3 139 ? -11.774 -5.963 -27.027 1.00 46.35 155 ASP G CA 1
ATOM 10268 C C . ASP G 3 139 ? -12.538 -7.021 -27.850 1.00 50.08 155 ASP G C 1
ATOM 10269 O O . ASP G 3 139 ? -13.124 -6.687 -28.879 1.00 50.37 155 ASP G O 1
ATOM 10274 N N . PHE G 3 140 ? -12.592 -8.267 -27.372 1.00 46.32 156 PHE G N 1
ATOM 10275 C CA . PHE G 3 140 ? -13.357 -9.326 -28.034 1.00 47.02 156 PHE G CA 1
ATOM 10276 C C . PHE G 3 140 ? -14.838 -9.229 -27.603 1.00 53.69 156 PHE G C 1
ATOM 10277 O O . PHE G 3 140 ? -15.131 -8.656 -26.543 1.00 52.57 156 PHE G O 1
ATOM 10285 N N . ASP G 3 141 ? -15.770 -9.763 -28.426 1.00 52.92 157 ASP G N 1
ATOM 10286 C CA . ASP G 3 141 ? -17.208 -9.729 -28.110 1.00 53.29 157 ASP G CA 1
ATOM 10287 C C . ASP G 3 141 ? -17.541 -10.751 -27.008 1.00 56.40 157 ASP G C 1
ATOM 10288 O O . ASP G 3 141 ? -16.740 -11.643 -26.728 1.00 55.40 157 ASP G O 1
ATOM 10293 N N . SER G 3 142 ? -18.718 -10.610 -26.385 1.00 53.28 158 SER G N 1
ATOM 10294 C CA . SER G 3 142 ? -19.177 -11.440 -25.268 1.00 52.14 158 SER G CA 1
ATOM 10295 C C . SER G 3 142 ? -19.475 -12.916 -25.631 1.00 56.18 158 SER G C 1
ATOM 10296 O O . SER G 3 142 ? -19.587 -13.750 -24.722 1.00 54.58 158 SER G O 1
ATOM 10299 N N . GLN G 3 143 ? -19.573 -13.241 -26.935 1.00 54.30 159 GLN G N 1
ATOM 10300 C CA . GLN G 3 143 ? -19.818 -14.610 -27.395 1.00 55.00 159 GLN G CA 1
ATOM 10301 C C . GLN G 3 143 ? -18.540 -15.466 -27.280 1.00 58.34 159 GLN G C 1
ATOM 10302 O O . GLN G 3 143 ? -18.641 -16.695 -27.276 1.00 58.41 159 GLN G O 1
ATOM 10304 N N . THR G 3 144 ? -17.350 -14.822 -27.166 1.00 53.58 160 THR G N 1
ATOM 10305 C CA . THR G 3 144 ? -16.052 -15.500 -27.041 1.00 52.67 160 THR G CA 1
ATOM 10306 C C . THR G 3 144 ? -15.840 -15.963 -25.588 1.00 53.83 160 THR G C 1
ATOM 10307 O O . THR G 3 144 ? -15.930 -15.151 -24.665 1.00 51.61 160 THR G O 1
ATOM 10311 N N . ASN G 3 145 ? -15.559 -17.273 -25.401 1.00 50.46 161 ASN G N 1
ATOM 10312 C CA . ASN G 3 145 ? -15.325 -17.895 -24.091 1.00 49.05 161 ASN G CA 1
ATOM 10313 C C . ASN G 3 145 ? -13.834 -18.205 -23.887 1.00 52.15 161 ASN G C 1
ATOM 10314 O O . ASN G 3 145 ? -13.201 -18.860 -24.727 1.00 52.51 161 ASN G O 1
ATOM 10319 N N . VAL G 3 146 ? -13.276 -17.704 -22.771 1.00 46.88 162 VAL G N 1
ATOM 10320 C CA . VAL G 3 146 ? -11.867 -17.878 -22.420 1.00 45.78 162 VAL G CA 1
ATOM 10321 C C . VAL G 3 146 ? -11.728 -19.053 -21.430 1.00 46.99 162 VAL G C 1
ATOM 10322 O O . VAL G 3 146 ? -12.553 -19.213 -20.522 1.00 47.10 162 VAL G O 1
ATOM 10326 N N . SER G 3 147 ? -10.714 -19.897 -21.655 1.00 40.99 163 SER G N 1
ATOM 10327 C CA . SER G 3 147 ? -10.429 -21.066 -20.827 1.00 40.03 163 SER G CA 1
ATOM 10328 C C . SER G 3 147 ? -8.954 -21.088 -20.390 1.00 41.31 163 SER G C 1
ATOM 10329 O O . SER G 3 147 ? -8.089 -20.535 -21.080 1.00 41.23 163 SER G O 1
ATOM 10332 N N . GLN G 3 148 ? -8.685 -21.727 -19.236 1.00 35.01 164 GLN G N 1
ATOM 10333 C CA . GLN G 3 148 ? -7.362 -21.850 -18.631 1.00 33.91 164 GLN G CA 1
ATOM 10334 C C . GLN G 3 148 ? -6.355 -22.534 -19.546 1.00 37.31 164 GLN G C 1
ATOM 10335 O O . GLN G 3 148 ? -6.734 -23.372 -20.364 1.00 38.07 164 GLN G O 1
ATOM 10341 N N . SER G 3 149 ? -5.070 -22.174 -19.405 1.00 32.23 165 SER G N 1
ATOM 10342 C CA . SER G 3 149 ? -3.991 -22.761 -20.192 1.00 32.63 165 SER G CA 1
ATOM 10343 C C . SER G 3 149 ? -3.762 -24.220 -19.786 1.00 37.41 165 SER G C 1
ATOM 10344 O O . SER G 3 149 ? -4.073 -24.601 -18.653 1.00 37.18 165 SER G O 1
ATOM 10347 N N . LYS G 3 150 ? -3.251 -25.038 -20.717 1.00 34.09 166 LYS G N 1
ATOM 10348 C CA . LYS G 3 150 ? -2.916 -26.439 -20.443 1.00 34.93 166 LYS G CA 1
ATOM 10349 C C . LYS G 3 150 ? -1.400 -26.556 -20.241 1.00 39.66 166 LYS G C 1
ATOM 10350 O O . LYS G 3 150 ? -0.911 -27.614 -19.844 1.00 40.59 166 LYS G O 1
ATOM 10356 N N . ASP G 3 151 ? -0.669 -25.451 -20.522 1.00 35.90 167 ASP G N 1
ATOM 10357 C CA . ASP G 3 151 ? 0.789 -25.347 -20.452 1.00 36.76 167 ASP G CA 1
ATOM 10358 C C . ASP G 3 151 ? 1.270 -25.060 -19.039 1.00 41.71 167 ASP G C 1
ATOM 10359 O O . ASP G 3 151 ? 0.760 -24.150 -18.387 1.00 40.45 167 ASP G O 1
ATOM 10364 N N . SER G 3 152 ? 2.269 -25.841 -18.579 1.00 40.38 168 SER G N 1
ATOM 10365 C CA . SER G 3 152 ? 2.877 -25.740 -17.250 1.00 40.59 168 SER G CA 1
ATOM 10366 C C . SER G 3 152 ? 3.442 -24.329 -16.986 1.00 43.12 168 SER G C 1
ATOM 10367 O O . SER G 3 152 ? 4.084 -23.731 -17.861 1.00 42.61 168 SER G O 1
ATOM 10369 N N . ASP G 3 153 ? 3.136 -23.794 -15.783 1.00 37.99 169 ASP G N 1
ATOM 10370 C CA . ASP G 3 153 ? 3.519 -22.475 -15.260 1.00 36.21 169 ASP G CA 1
ATOM 10371 C C . ASP G 3 153 ? 2.897 -21.290 -16.046 1.00 36.59 169 ASP G C 1
ATOM 10372 O O . ASP G 3 153 ? 3.314 -20.154 -15.850 1.00 35.35 169 ASP G O 1
ATOM 10377 N N . VAL G 3 154 ? 1.855 -21.544 -16.852 1.00 31.91 170 VAL G N 1
ATOM 10378 C CA . VAL G 3 154 ? 1.127 -20.516 -17.605 1.00 30.25 170 VAL G CA 1
ATOM 10379 C C . VAL G 3 154 ? -0.251 -20.363 -16.942 1.00 34.38 170 VAL G C 1
ATOM 10380 O O . VAL G 3 154 ? -0.932 -21.374 -16.724 1.00 34.89 170 VAL G O 1
ATOM 10384 N N . TYR G 3 155 ? -0.640 -19.114 -16.595 1.00 29.87 171 TYR G N 1
ATOM 10385 C CA . TYR G 3 155 ? -1.888 -18.808 -15.893 1.00 29.17 171 TYR G CA 1
ATOM 10386 C C . TYR G 3 155 ? -2.740 -17.801 -16.658 1.00 34.38 171 TYR G C 1
ATOM 10387 O O . TYR G 3 155 ? -2.262 -16.706 -16.976 1.00 33.56 171 TYR G O 1
ATOM 10396 N N . ILE G 3 156 ? -4.021 -18.156 -16.911 1.00 32.03 172 ILE G N 1
ATOM 10397 C CA . ILE G 3 156 ? -4.988 -17.296 -17.605 1.00 31.35 172 ILE G CA 1
ATOM 10398 C C . ILE G 3 156 ? -6.171 -17.013 -16.677 1.00 37.18 172 ILE G C 1
ATOM 10399 O O . ILE G 3 156 ? -6.635 -17.912 -15.970 1.00 37.64 172 ILE G O 1
ATOM 10404 N N . THR G 3 157 ? -6.643 -15.754 -16.688 1.00 34.75 173 THR G N 1
ATOM 10405 C CA . THR G 3 157 ? -7.786 -15.255 -15.910 1.00 34.46 173 THR G CA 1
ATOM 10406 C C . THR G 3 157 ? -9.038 -15.267 -16.785 1.00 40.24 173 THR G C 1
ATOM 10407 O O . THR G 3 157 ? -8.929 -15.250 -18.012 1.00 40.77 173 THR G O 1
ATOM 10411 N N . ASP G 3 158 ? -10.220 -15.267 -16.166 1.00 37.60 174 ASP G N 1
ATOM 10412 C CA . ASP G 3 158 ? -11.484 -15.281 -16.898 1.00 37.91 174 ASP G CA 1
ATOM 10413 C C . ASP G 3 158 ? -11.812 -13.859 -17.431 1.00 43.10 174 ASP G C 1
ATOM 10414 O O . ASP G 3 158 ? -11.165 -12.891 -17.014 1.00 42.57 174 ASP G O 1
ATOM 10419 N N . LYS G 3 159 ? -12.793 -13.746 -18.378 1.00 41.00 175 LYS G N 1
ATOM 10420 C CA . LYS G 3 159 ? -13.281 -12.483 -18.964 1.00 41.31 175 LYS G CA 1
ATOM 10421 C C . LYS G 3 159 ? -13.597 -11.475 -17.875 1.00 46.90 175 LYS G C 1
ATOM 10422 O O . LYS G 3 159 ? -14.204 -11.819 -16.853 1.00 45.79 175 LYS G O 1
ATOM 10428 N N . CYS G 3 160 ? -13.187 -10.237 -18.091 1.00 45.37 176 CYS G N 1
ATOM 10429 C CA . CYS G 3 160 ? -13.426 -9.169 -17.143 1.00 45.49 176 CYS G CA 1
ATOM 10430 C C . CYS G 3 160 ? -13.734 -7.906 -17.930 1.00 49.07 176 CYS G C 1
ATOM 10431 O O . CYS G 3 160 ? -12.914 -7.473 -18.753 1.00 48.67 176 CYS G O 1
ATOM 10434 N N . VAL G 3 161 ? -14.956 -7.364 -17.723 1.00 45.21 177 VAL G N 1
ATOM 10435 C CA . VAL G 3 161 ? -15.446 -6.175 -18.414 1.00 45.93 177 VAL G CA 1
ATOM 10436 C C . VAL G 3 161 ? -15.180 -4.910 -17.572 1.00 50.74 177 VAL G C 1
ATOM 10437 O O . VAL G 3 161 ? -15.511 -4.861 -16.385 1.00 50.11 177 VAL G O 1
ATOM 10441 N N . LEU G 3 162 ? -14.563 -3.901 -18.209 1.00 48.44 178 LEU G N 1
ATOM 10442 C CA . LEU G 3 162 ? -14.267 -2.607 -17.598 1.00 49.33 178 LEU G CA 1
ATOM 10443 C C . LEU G 3 162 ? -15.028 -1.490 -18.342 1.00 57.26 178 LEU G C 1
ATOM 10444 O O . LEU G 3 162 ? -15.115 -1.509 -19.573 1.00 57.67 178 LEU G O 1
ATOM 10449 N N . ASP G 3 163 ? -15.583 -0.530 -17.590 1.00 55.65 179 ASP G N 1
ATOM 10450 C CA . ASP G 3 163 ? -16.344 0.568 -18.172 1.00 57.56 179 ASP G CA 1
ATOM 10451 C C . ASP G 3 163 ? -15.557 1.875 -18.139 1.00 64.11 179 ASP G C 1
ATOM 10452 O O . ASP G 3 163 ? -15.023 2.264 -17.097 1.00 63.62 179 ASP G O 1
ATOM 10457 N N . MET G 3 164 ? -15.496 2.545 -19.300 1.00 63.00 180 MET G N 1
ATOM 10458 C CA . MET G 3 164 ? -14.843 3.836 -19.506 1.00 64.65 180 MET G CA 1
ATOM 10459 C C . MET G 3 164 ? -15.942 4.862 -19.828 1.00 72.44 180 MET G C 1
ATOM 10460 O O . MET G 3 164 ? -16.046 5.346 -20.962 1.00 73.68 180 MET G O 1
ATOM 10465 N N . ARG G 3 165 ? -16.783 5.162 -18.813 1.00 70.19 181 ARG G N 1
ATOM 10466 C CA . ARG G 3 165 ? -17.949 6.058 -18.872 1.00 71.94 181 ARG G CA 1
ATOM 10467 C C . ARG G 3 165 ? -17.681 7.435 -19.499 1.00 79.36 181 ARG G C 1
ATOM 10468 O O . ARG G 3 165 ? -18.626 8.069 -19.977 1.00 80.78 181 ARG G O 1
ATOM 10476 N N . SER G 3 166 ? -16.413 7.886 -19.516 1.00 76.80 182 SER G N 1
ATOM 10477 C CA . SER G 3 166 ? -16.023 9.149 -20.137 1.00 78.93 182 SER G CA 1
ATOM 10478 C C . SER G 3 166 ? -16.217 9.083 -21.660 1.00 84.22 182 SER G C 1
ATOM 10479 O O . SER G 3 166 ? -16.491 10.108 -22.282 1.00 86.61 182 SER G O 1
ATOM 10481 N N . MET G 3 167 ? -16.111 7.871 -22.244 1.00 78.95 183 MET G N 1
ATOM 10482 C CA . MET G 3 167 ? -16.227 7.626 -23.685 1.00 79.31 183 MET G CA 1
ATOM 10483 C C . MET G 3 167 ? -17.407 6.683 -24.037 1.00 79.74 183 MET G C 1
ATOM 10484 O O . MET G 3 167 ? -17.502 6.236 -25.184 1.00 79.38 183 MET G O 1
ATOM 10489 N N . ASP G 3 168 ? -18.310 6.404 -23.059 1.00 73.91 184 ASP G N 1
ATOM 10490 C CA . ASP G 3 168 ? -19.475 5.500 -23.178 1.00 72.68 184 ASP G CA 1
ATOM 10491 C C . ASP G 3 168 ? -19.050 4.165 -23.841 1.00 74.02 184 ASP G C 1
ATOM 10492 O O . ASP G 3 168 ? -19.755 3.617 -24.695 1.00 74.20 184 ASP G O 1
ATOM 10497 N N . PHE G 3 169 ? -17.869 3.670 -23.417 1.00 67.78 185 PHE G N 1
ATOM 10498 C CA . PHE G 3 169 ? -17.148 2.487 -23.893 1.00 65.63 185 PHE G CA 1
ATOM 10499 C C . PHE G 3 169 ? -17.046 1.423 -22.795 1.00 65.01 185 PHE G C 1
ATOM 10500 O O . PHE G 3 169 ? -17.030 1.761 -21.609 1.00 64.01 185 PHE G O 1
ATOM 10508 N N . LYS G 3 170 ? -16.955 0.141 -23.200 1.00 58.61 186 LYS G N 1
ATOM 10509 C CA . LYS G 3 170 ? -16.760 -1.017 -22.317 1.00 55.59 186 LYS G CA 1
ATOM 10510 C C . LYS G 3 170 ? -16.060 -2.124 -23.101 1.00 57.51 186 LYS G C 1
ATOM 10511 O O . LYS G 3 170 ? -16.275 -2.238 -24.311 1.00 58.58 186 LYS G O 1
ATOM 10517 N N . SER G 3 171 ? -15.188 -2.906 -22.436 1.00 51.15 187 SER G N 1
ATOM 10518 C CA . SER G 3 171 ? -14.454 -3.980 -23.111 1.00 49.98 187 SER G CA 1
ATOM 10519 C C . SER G 3 171 ? -14.140 -5.159 -22.191 1.00 51.29 187 SER G C 1
ATOM 10520 O O . SER G 3 171 ? -13.925 -4.971 -20.994 1.00 50.36 187 SER G O 1
ATOM 10523 N N . ASN G 3 172 ? -14.097 -6.372 -22.773 1.00 46.24 188 ASN G N 1
ATOM 10524 C CA . ASN G 3 172 ? -13.739 -7.625 -22.099 1.00 43.92 188 ASN G CA 1
ATOM 10525 C C . ASN G 3 172 ? -12.240 -7.871 -22.235 1.00 46.37 188 ASN G C 1
ATOM 10526 O O . ASN G 3 172 ? -11.660 -7.523 -23.270 1.00 46.23 188 ASN G O 1
ATOM 10531 N N . SER G 3 173 ? -11.615 -8.492 -21.214 1.00 41.63 189 SER G N 1
ATOM 10532 C CA . SER G 3 173 ? -10.179 -8.801 -21.232 1.00 40.84 189 SER G CA 1
ATOM 10533 C C . SER G 3 173 ? -9.798 -9.973 -20.337 1.00 42.91 189 SER G C 1
ATOM 10534 O O . SER G 3 173 ? -10.296 -10.105 -19.217 1.00 42.61 189 SER G O 1
ATOM 10537 N N . ALA G 3 174 ? -8.889 -10.809 -20.841 1.00 37.98 190 ALA G N 1
ATOM 10538 C CA . ALA G 3 174 ? -8.289 -11.925 -20.120 1.00 36.63 190 ALA G CA 1
ATOM 10539 C C . ALA G 3 174 ? -6.784 -11.700 -20.067 1.00 39.92 190 ALA G C 1
ATOM 10540 O O . ALA G 3 174 ? -6.186 -11.254 -21.051 1.00 39.22 190 ALA G O 1
ATOM 10542 N N . VAL G 3 175 ? -6.184 -11.949 -18.903 1.00 36.40 191 VAL G N 1
ATOM 10543 C CA . VAL G 3 175 ? -4.751 -11.753 -18.678 1.00 36.00 191 VAL G CA 1
ATOM 10544 C C . VAL G 3 175 ? -4.063 -13.124 -18.645 1.00 39.47 191 VAL G C 1
ATOM 10545 O O . VAL G 3 175 ? -4.558 -14.047 -17.990 1.00 38.15 191 VAL G O 1
ATOM 10549 N N . ALA G 3 176 ? -2.927 -13.246 -19.361 1.00 36.83 192 ALA G N 1
ATOM 10550 C CA . ALA G 3 176 ? -2.110 -14.464 -19.405 1.00 36.90 192 ALA G CA 1
ATOM 10551 C C . ALA G 3 176 ? -0.664 -14.156 -19.036 1.00 40.10 192 ALA G C 1
ATOM 10552 O O . ALA G 3 176 ? -0.042 -13.289 -19.657 1.00 39.63 192 ALA G O 1
ATOM 10554 N N . TRP G 3 177 ? -0.133 -14.853 -18.019 1.00 36.08 193 TRP G N 1
ATOM 10555 C CA . TRP G 3 177 ? 1.254 -14.658 -17.607 1.00 35.77 193 TRP G CA 1
ATOM 10556 C C . TRP G 3 177 ? 1.963 -15.989 -17.301 1.00 38.81 193 TRP G C 1
ATOM 10557 O O . TRP G 3 177 ? 1.312 -17.001 -17.039 1.00 37.57 193 TRP G O 1
ATOM 10568 N N . SER G 3 178 ? 3.310 -15.957 -17.336 1.00 36.45 194 SER G N 1
ATOM 10569 C CA . SER G 3 178 ? 4.223 -17.071 -17.055 1.00 37.61 194 SER G CA 1
ATOM 10570 C C . SER G 3 178 ? 5.645 -16.562 -16.865 1.00 44.11 194 SER G C 1
ATOM 10571 O O . SER G 3 178 ? 6.043 -15.594 -17.522 1.00 43.61 194 SER G O 1
ATOM 10574 N N . ASN G 3 179 ? 6.423 -17.228 -15.997 1.00 42.90 195 ASN G N 1
ATOM 10575 C CA . ASN G 3 179 ? 7.825 -16.866 -15.785 1.00 43.98 195 ASN G CA 1
ATOM 10576 C C . ASN G 3 179 ? 8.740 -17.687 -16.721 1.00 49.89 195 ASN G C 1
ATOM 10577 O O . ASN G 3 179 ? 9.947 -17.448 -16.758 1.00 50.29 195 ASN G O 1
ATOM 10582 N N . LYS G 3 180 ? 8.152 -18.630 -17.490 1.00 47.86 196 LYS G N 1
ATOM 10583 C CA . LYS G 3 180 ? 8.847 -19.490 -18.453 1.00 49.26 196 LYS G CA 1
ATOM 10584 C C . LYS G 3 180 ? 9.437 -18.647 -19.594 1.00 55.47 196 LYS G C 1
ATOM 10585 O O . LYS G 3 180 ? 8.824 -17.656 -20.007 1.00 53.47 196 LYS G O 1
ATOM 10587 N N . SER G 3 181 ? 10.646 -19.029 -20.066 1.00 55.84 197 SER G N 1
ATOM 10588 C CA . SER G 3 181 ? 11.399 -18.339 -21.125 1.00 56.60 197 SER G CA 1
ATOM 10589 C C . SER G 3 181 ? 10.690 -18.407 -22.487 1.00 62.70 197 SER G C 1
ATOM 10590 O O . SER G 3 181 ? 10.573 -17.387 -23.166 1.00 61.93 197 SER G O 1
ATOM 10592 N N . ASP G 3 182 ? 10.194 -19.597 -22.862 1.00 61.60 198 ASP G N 1
ATOM 10593 C CA . ASP G 3 182 ? 9.502 -19.854 -24.126 1.00 62.30 198 ASP G CA 1
ATOM 10594 C C . ASP G 3 182 ? 8.027 -19.358 -24.111 1.00 67.05 198 ASP G C 1
ATOM 10595 O O . ASP G 3 182 ? 7.199 -19.878 -24.875 1.00 67.68 198 ASP G O 1
ATOM 10600 N N . PHE G 3 183 ? 7.700 -18.360 -23.262 1.00 62.02 199 PHE G N 1
ATOM 10601 C CA . PHE G 3 183 ? 6.336 -17.855 -23.192 1.00 60.53 199 PHE G CA 1
ATOM 10602 C C . PHE G 3 183 ? 6.120 -16.780 -24.252 1.00 63.67 199 PHE G C 1
ATOM 10603 O O . PHE G 3 183 ? 6.693 -15.690 -24.167 1.00 63.07 199 PHE G O 1
ATOM 10611 N N . ALA G 3 184 ? 5.313 -17.117 -25.271 1.00 59.94 200 ALA G N 1
ATOM 10612 C CA . ALA G 3 184 ? 4.961 -16.228 -26.378 1.00 59.36 200 ALA G CA 1
ATOM 10613 C C . ALA G 3 184 ? 3.462 -16.014 -26.409 1.00 61.91 200 ALA G C 1
ATOM 10614 O O . ALA G 3 184 ? 2.705 -16.937 -26.097 1.00 61.62 200 ALA G O 1
ATOM 10616 N N . CYS G 3 185 ? 3.032 -14.800 -26.777 1.00 57.68 201 CYS G N 1
ATOM 10617 C CA . CYS G 3 185 ? 1.620 -14.420 -26.832 1.00 57.09 201 CYS G CA 1
ATOM 10618 C C . CYS G 3 185 ? 0.876 -15.159 -27.952 1.00 61.52 201 CYS G C 1
ATOM 10619 O O . CYS G 3 185 ? -0.268 -15.577 -27.746 1.00 61.07 201 CYS G O 1
ATOM 10622 N N . ALA G 3 186 ? 1.539 -15.350 -29.113 1.00 58.41 202 ALA G N 1
ATOM 10623 C CA . ALA G 3 186 ? 1.022 -16.004 -30.323 1.00 58.84 202 ALA G CA 1
ATOM 10624 C C . ALA G 3 186 ? 0.332 -17.368 -30.071 1.00 61.22 202 ALA G C 1
ATOM 10625 O O . ALA G 3 186 ? -0.506 -17.774 -30.882 1.00 61.88 202 ALA G O 1
ATOM 10627 N N . ASN G 3 187 ? 0.680 -18.062 -28.967 1.00 55.44 203 ASN G N 1
ATOM 10628 C CA . ASN G 3 187 ? 0.114 -19.366 -28.621 1.00 54.78 203 ASN G CA 1
ATOM 10629 C C . ASN G 3 187 ? -0.289 -19.440 -27.121 1.00 55.14 203 ASN G C 1
ATOM 10630 O O . ASN G 3 187 ? -0.434 -20.537 -26.575 1.00 55.49 203 ASN G O 1
ATOM 10635 N N . ALA G 3 188 ? -0.507 -18.277 -26.479 1.00 48.52 204 ALA G N 1
ATOM 10636 C CA . ALA G 3 188 ? -0.885 -18.184 -25.065 1.00 46.50 204 ALA G CA 1
ATOM 10637 C C . ALA G 3 188 ? -2.334 -18.616 -24.815 1.00 48.58 204 ALA G C 1
ATOM 10638 O O . ALA G 3 188 ? -2.593 -19.314 -23.839 1.00 48.64 204 ALA G O 1
ATOM 10640 N N . PHE G 3 189 ? -3.266 -18.220 -25.693 1.00 43.63 205 PHE G N 1
ATOM 10641 C CA . PHE G 3 189 ? -4.689 -18.551 -25.563 1.00 42.43 205 PHE G CA 1
ATOM 10642 C C . PHE G 3 189 ? -5.078 -19.686 -26.529 1.00 48.03 205 PHE G C 1
ATOM 10643 O O . PHE G 3 189 ? -6.228 -19.765 -26.974 1.00 46.88 205 PHE G O 1
ATOM 10651 N N . ASN G 3 190 ? -4.116 -20.594 -26.803 1.00 47.18 206 ASN G N 1
ATOM 10652 C CA . ASN G 3 190 ? -4.257 -21.757 -27.684 1.00 49.26 206 ASN G CA 1
ATOM 10653 C C . ASN G 3 190 ? -5.429 -22.675 -27.278 1.00 54.57 206 ASN G C 1
ATOM 10654 O O . ASN G 3 190 ? -6.085 -23.234 -28.161 1.00 55.47 206 ASN G O 1
ATOM 10659 N N . ASN G 3 191 ? -5.700 -22.809 -25.951 1.00 50.69 207 ASN G N 1
ATOM 10660 C CA . ASN G 3 191 ? -6.782 -23.640 -25.405 1.00 50.87 207 ASN G CA 1
ATOM 10661 C C . ASN G 3 191 ? -8.151 -22.932 -25.486 1.00 55.15 207 ASN G C 1
ATOM 10662 O O . ASN G 3 191 ? -9.186 -23.563 -25.246 1.00 55.12 207 ASN G O 1
ATOM 10667 N N . SER G 3 192 ? -8.157 -21.633 -25.835 1.00 51.57 208 SER G N 1
ATOM 10668 C CA . SER G 3 192 ? -9.381 -20.850 -25.988 1.00 51.13 208 SER G CA 1
ATOM 10669 C C . SER G 3 192 ? -9.742 -20.722 -27.465 1.00 57.35 208 SER G C 1
ATOM 10670 O O . SER G 3 192 ? -8.844 -20.657 -28.314 1.00 57.09 208 SER G O 1
ATOM 10673 N N . ILE G 3 193 ? -11.054 -20.708 -27.775 1.00 55.49 209 ILE G N 1
ATOM 10674 C CA . ILE G 3 193 ? -11.526 -20.530 -29.149 1.00 57.17 209 ILE G CA 1
ATOM 10675 C C . ILE G 3 193 ? -11.617 -19.013 -29.361 1.00 61.18 209 ILE G C 1
ATOM 10676 O O . ILE G 3 193 ? -12.577 -18.364 -28.932 1.00 60.57 209 ILE G O 1
ATOM 10681 N N . ILE G 3 194 ? -10.550 -18.451 -29.935 1.00 58.02 210 ILE G N 1
ATOM 10682 C CA . ILE G 3 194 ? -10.415 -17.018 -30.186 1.00 57.48 210 ILE G CA 1
ATOM 10683 C C . ILE G 3 194 ? -10.991 -16.674 -31.576 1.00 63.78 210 ILE G C 1
ATOM 10684 O O . ILE G 3 194 ? -10.981 -17.544 -32.457 1.00 64.31 210 ILE G O 1
ATOM 10689 N N . PRO G 3 195 ? -11.497 -15.425 -31.792 1.00 61.52 211 PRO G N 1
ATOM 10690 C CA . PRO G 3 195 ? -12.052 -15.072 -33.115 1.00 63.52 211 PRO G CA 1
ATOM 10691 C C . PRO G 3 195 ? -11.019 -15.226 -34.228 1.00 69.15 211 PRO G C 1
ATOM 10692 O O . PRO G 3 195 ? -9.876 -14.798 -34.071 1.00 67.61 211 PRO G O 1
ATOM 10696 N N . GLU G 3 196 ? -11.423 -15.867 -35.341 1.00 68.88 212 GLU G N 1
ATOM 10697 C CA . GLU G 3 196 ? -10.581 -16.192 -36.503 1.00 70.90 212 GLU G CA 1
ATOM 10698 C C . GLU G 3 196 ? -9.717 -15.016 -37.004 1.00 75.03 212 GLU G C 1
ATOM 10699 O O . GLU G 3 196 ? -8.628 -15.259 -37.533 1.00 75.11 212 GLU G O 1
ATOM 10705 N N . ASP G 3 197 ? -10.174 -13.761 -36.819 1.00 71.16 213 ASP G N 1
ATOM 10706 C CA . ASP G 3 197 ? -9.404 -12.597 -37.247 1.00 71.16 213 ASP G CA 1
ATOM 10707 C C . ASP G 3 197 ? -9.062 -11.688 -36.050 1.00 70.76 213 ASP G C 1
ATOM 10708 O O . ASP G 3 197 ? -9.517 -10.543 -35.965 1.00 70.25 213 ASP G O 1
ATOM 10713 N N . THR G 3 198 ? -8.238 -12.230 -35.132 1.00 64.13 214 THR G N 1
ATOM 10714 C CA . THR G 3 198 ? -7.715 -11.560 -33.938 1.00 61.38 214 THR G CA 1
ATOM 10715 C C . THR G 3 198 ? -6.368 -10.926 -34.326 1.00 65.56 214 THR G C 1
ATOM 10716 O O . THR G 3 198 ? -5.557 -11.567 -34.998 1.00 65.72 214 THR G O 1
ATOM 10720 N N . PHE G 3 199 ? -6.150 -9.663 -33.925 1.00 62.19 215 PHE G N 1
ATOM 10721 C CA . PHE G 3 199 ? -4.938 -8.911 -34.236 1.00 62.44 215 PHE G CA 1
ATOM 10722 C C . PHE G 3 199 ? -3.772 -9.404 -33.387 1.00 64.75 215 PHE G C 1
ATOM 10723 O O . PHE G 3 199 ? -3.826 -9.345 -32.155 1.00 62.83 215 PHE G O 1
ATOM 10731 N N . PHE G 3 200 ? -2.731 -9.922 -34.066 1.00 61.45 216 PHE G N 1
ATOM 10732 C CA . PHE G 3 200 ? -1.513 -10.423 -33.441 1.00 60.02 216 PHE G CA 1
ATOM 10733 C C . PHE G 3 200 ? -0.313 -9.578 -33.898 1.00 66.57 216 PHE G C 1
ATOM 10734 O O . PHE G 3 200 ? 0.315 -9.895 -34.914 1.00 67.22 216 PHE G O 1
ATOM 10742 N N . PRO G 3 201 ? 0.009 -8.483 -33.164 1.00 64.00 217 PRO G N 1
ATOM 10743 C CA . PRO G 3 201 ? 1.149 -7.630 -33.564 1.00 64.98 217 PRO G CA 1
ATOM 10744 C C . PRO G 3 201 ? 2.516 -8.319 -33.409 1.00 70.25 217 PRO G C 1
ATOM 10745 O O . PRO G 3 201 ? 2.608 -9.366 -32.757 1.00 69.66 217 PRO G O 1
ATOM 10749 N N . SER G 3 202 ? 3.578 -7.729 -34.014 1.00 67.94 218 SER G N 1
ATOM 10750 C CA . SER G 3 202 ? 4.950 -8.261 -33.986 1.00 92.46 218 SER G CA 1
ATOM 10751 C C . SER G 3 202 ? 5.564 -8.187 -32.577 1.00 121.19 218 SER G C 1
ATOM 10752 O O . SER G 3 202 ? 6.000 -7.126 -32.126 1.00 81.95 218 SER G O 1
ATOM 10755 N N . GLY H 4 2 ? -28.363 -1.727 8.136 1.00 45.59 3 GLY H N 1
ATOM 10756 C CA . GLY H 4 2 ? -29.294 -2.251 9.126 1.00 45.75 3 GLY H CA 1
ATOM 10757 C C . GLY H 4 2 ? -28.631 -3.191 10.110 1.00 49.38 3 GLY H C 1
ATOM 10758 O O . GLY H 4 2 ? -28.283 -2.781 11.226 1.00 50.57 3 GLY H O 1
ATOM 10759 N N . VAL H 4 3 ? -28.442 -4.461 9.697 1.00 43.47 4 VAL H N 1
ATOM 10760 C CA . VAL H 4 3 ? -27.814 -5.495 10.526 1.00 42.69 4 VAL H CA 1
ATOM 10761 C C . VAL H 4 3 ? -26.301 -5.396 10.364 1.00 45.28 4 VAL H C 1
ATOM 10762 O O . VAL H 4 3 ? -25.805 -5.459 9.238 1.00 44.88 4 VAL H O 1
ATOM 10766 N N . THR H 4 4 ? -25.575 -5.236 11.483 1.00 40.64 5 THR H N 1
ATOM 10767 C CA . THR H 4 4 ? -24.118 -5.115 11.462 1.00 39.68 5 THR H CA 1
ATOM 10768 C C . THR H 4 4 ? -23.474 -6.384 12.029 1.00 41.41 5 THR H C 1
ATOM 10769 O O . THR H 4 4 ? -24.106 -7.093 12.817 1.00 41.06 5 THR H O 1
ATOM 10773 N N . GLN H 4 5 ? -22.215 -6.666 11.617 1.00 35.90 6 GLN H N 1
ATOM 10774 C CA . GLN H 4 5 ? -21.446 -7.848 12.024 1.00 34.61 6 GLN H CA 1
ATOM 10775 C C . GLN H 4 5 ? -19.958 -7.547 12.164 1.00 36.90 6 GLN H C 1
ATOM 10776 O O . GLN H 4 5 ? -19.386 -6.851 11.321 1.00 35.42 6 GLN H O 1
ATOM 10782 N N . THR H 4 6 ? -19.333 -8.084 13.230 1.00 33.83 7 THR H N 1
ATOM 10783 C CA . THR H 4 6 ? -17.907 -7.906 13.535 1.00 33.72 7 THR H CA 1
ATOM 10784 C C . THR H 4 6 ? -17.261 -9.239 13.966 1.00 38.61 7 THR H C 1
ATOM 10785 O O . THR H 4 6 ? -17.868 -9.970 14.749 1.00 39.72 7 THR H O 1
ATOM 10789 N N . PRO H 4 7 ? -16.038 -9.585 13.496 1.00 34.41 8 PRO H N 1
ATOM 10790 C CA . PRO H 4 7 ? -15.200 -8.861 12.523 1.00 33.31 8 PRO H CA 1
ATOM 10791 C C . PRO H 4 7 ? -15.629 -9.176 11.079 1.00 34.91 8 PRO H C 1
ATOM 10792 O O . PRO H 4 7 ? -16.556 -9.959 10.876 1.00 33.57 8 PRO H O 1
ATOM 10796 N N . LYS H 4 8 ? -14.984 -8.542 10.086 1.00 30.22 9 LYS H N 1
ATOM 10797 C CA . LYS H 4 8 ? -15.272 -8.771 8.669 1.00 28.48 9 LYS H CA 1
ATOM 10798 C C . LYS H 4 8 ? -14.471 -9.998 8.195 1.00 32.98 9 LYS H C 1
ATOM 10799 O O . LYS H 4 8 ? -15.029 -10.908 7.571 1.00 31.21 9 LYS H O 1
ATOM 10805 N N . HIS H 4 9 ? -13.163 -10.016 8.530 1.00 31.71 10 HIS H N 1
ATOM 10806 C CA . HIS H 4 9 ? -12.206 -11.070 8.193 1.00 32.59 10 HIS H CA 1
ATOM 10807 C C . HIS H 4 9 ? -11.671 -11.724 9.453 1.00 38.32 10 HIS H C 1
ATOM 10808 O O . HIS H 4 9 ? -11.408 -11.040 10.449 1.00 38.52 10 HIS H O 1
ATOM 10815 N N . LEU H 4 10 ? -11.495 -13.051 9.406 1.00 35.45 11 LEU H N 1
ATOM 10816 C CA . LEU H 4 10 ? -10.978 -13.797 10.539 1.00 36.57 11 LEU H CA 1
ATOM 10817 C C . LEU H 4 10 ? -10.116 -14.971 10.073 1.00 40.76 11 LEU H C 1
ATOM 10818 O O . LEU H 4 10 ? -10.628 -15.983 9.598 1.00 40.96 11 LEU H O 1
ATOM 10823 N N . ILE H 4 11 ? -8.801 -14.809 10.188 1.00 37.21 12 ILE H N 1
ATOM 10824 C CA . ILE H 4 11 ? -7.827 -15.837 9.844 1.00 37.74 12 ILE H CA 1
ATOM 10825 C C . ILE H 4 11 ? -7.367 -16.437 11.170 1.00 44.04 12 ILE H C 1
ATOM 10826 O O . ILE H 4 11 ? -6.904 -15.708 12.051 1.00 44.77 12 ILE H O 1
ATOM 10831 N N . THR H 4 12 ? -7.533 -17.758 11.325 1.00 41.62 13 THR H N 1
ATOM 10832 C CA . THR H 4 12 ? -7.201 -18.454 12.568 1.00 43.35 13 THR H CA 1
ATOM 10833 C C . THR H 4 12 ? -6.570 -19.857 12.299 1.00 47.85 13 THR H C 1
ATOM 10834 O O . THR H 4 12 ? -6.454 -20.278 11.146 1.00 46.91 13 THR H O 1
ATOM 10838 N N . ALA H 4 13 ? -6.141 -20.547 13.377 1.00 45.55 14 ALA H N 1
ATOM 10839 C CA . ALA H 4 13 ? -5.556 -21.888 13.321 1.00 46.74 14 ALA H CA 1
ATOM 10840 C C . ALA H 4 13 ? -6.548 -22.947 13.830 1.00 50.58 14 ALA H C 1
ATOM 10841 O O . ALA H 4 13 ? -7.528 -22.598 14.488 1.00 49.69 14 ALA H O 1
ATOM 10843 N N . THR H 4 14 ? -6.302 -24.231 13.516 1.00 47.65 15 THR H N 1
ATOM 10844 C CA . THR H 4 14 ? -7.135 -25.348 13.976 1.00 48.24 15 THR H CA 1
ATOM 10845 C C . THR H 4 14 ? -6.944 -25.537 15.486 1.00 53.78 15 THR H C 1
ATOM 10846 O O . THR H 4 14 ? -5.815 -25.466 15.978 1.00 55.14 15 THR H O 1
ATOM 10850 N N . GLY H 4 15 ? -8.043 -25.748 16.201 1.00 50.03 16 GLY H N 1
ATOM 10851 C CA . GLY H 4 15 ? -8.028 -25.921 17.650 1.00 51.95 16 GLY H CA 1
ATOM 10852 C C . GLY H 4 15 ? -8.344 -24.652 18.418 1.00 56.09 16 GLY H C 1
ATOM 10853 O O . GLY H 4 15 ? -8.663 -24.712 19.608 1.00 57.59 16 GLY H O 1
ATOM 10854 N N . GLN H 4 16 ? -8.274 -23.495 17.737 1.00 50.83 17 GLN H N 1
ATOM 10855 C CA . GLN H 4 16 ? -8.566 -22.177 18.302 1.00 49.80 17 GLN H CA 1
ATOM 10856 C C . GLN H 4 16 ? -10.060 -21.988 18.595 1.00 52.50 17 GLN H C 1
ATOM 10857 O O . GLN H 4 16 ? -10.899 -22.796 18.183 1.00 51.77 17 GLN H O 1
ATOM 10863 N N . ARG H 4 17 ? -10.371 -20.908 19.329 1.00 48.30 18 ARG H N 1
ATOM 10864 C CA . ARG H 4 17 ? -11.721 -20.503 19.696 1.00 47.24 18 ARG H CA 1
ATOM 10865 C C . ARG H 4 17 ? -11.936 -19.090 19.191 1.00 48.40 18 ARG H C 1
ATOM 10866 O O . ARG H 4 17 ? -11.078 -18.222 19.386 1.00 48.66 18 ARG H O 1
ATOM 10874 N N . VAL H 4 18 ? -13.054 -18.865 18.506 1.00 41.76 19 VAL H N 1
ATOM 10875 C CA . VAL H 4 18 ? -13.366 -17.543 17.979 1.00 39.31 19 VAL H CA 1
ATOM 10876 C C . VAL H 4 18 ? -14.756 -17.139 18.429 1.00 42.78 19 VAL H C 1
ATOM 10877 O O . VAL H 4 18 ? -15.601 -17.997 18.692 1.00 42.76 19 VAL H O 1
ATOM 10881 N N . THR H 4 19 ? -14.987 -15.829 18.522 1.00 38.16 20 THR H N 1
ATOM 10882 C CA . THR H 4 19 ? -16.278 -15.305 18.923 1.00 37.29 20 THR H CA 1
ATOM 10883 C C . THR H 4 19 ? -16.733 -14.289 17.870 1.00 39.65 20 THR H C 1
ATOM 10884 O O . THR H 4 19 ? -15.983 -13.378 17.510 1.00 37.45 20 THR H O 1
ATOM 10888 N N . LEU H 4 20 ? -17.950 -14.494 17.341 1.00 37.26 21 LEU H N 1
ATOM 10889 C CA . LEU H 4 20 ? -18.538 -13.621 16.323 1.00 36.25 21 LEU H CA 1
ATOM 10890 C C . LEU H 4 20 ? -19.641 -12.795 16.935 1.00 42.72 21 LEU H C 1
ATOM 10891 O O . LEU H 4 20 ? -20.411 -13.311 17.742 1.00 43.19 21 LEU H O 1
ATOM 10896 N N . ARG H 4 21 ? -19.706 -11.511 16.573 1.00 40.39 22 ARG H N 1
ATOM 10897 C CA . ARG H 4 21 ? -20.716 -10.599 17.095 1.00 41.49 22 ARG H CA 1
ATOM 10898 C C . ARG H 4 21 ? -21.665 -10.127 15.989 1.00 45.43 22 ARG H C 1
ATOM 10899 O O . ARG H 4 21 ? -21.311 -10.130 14.803 1.00 44.51 22 ARG H O 1
ATOM 10907 N N . CYS H 4 22 ? -22.889 -9.748 16.397 1.00 41.90 23 CYS H N 1
ATOM 10908 C CA . CYS H 4 22 ? -23.937 -9.259 15.510 1.00 40.32 23 CYS H CA 1
ATOM 10909 C C . CYS H 4 22 ? -24.894 -8.356 16.270 1.00 43.81 23 CYS H C 1
ATOM 10910 O O . CYS H 4 22 ? -25.488 -8.780 17.262 1.00 44.06 23 CYS H O 1
ATOM 10913 N N . SER H 4 23 ? -25.054 -7.121 15.780 1.00 39.36 24 SER H N 1
ATOM 10914 C CA . SER H 4 23 ? -25.991 -6.144 16.318 1.00 39.53 24 SER H CA 1
ATOM 10915 C C . SER H 4 23 ? -27.179 -6.069 15.355 1.00 42.00 24 SER H C 1
ATOM 10916 O O . SER H 4 23 ? -26.987 -5.738 14.180 1.00 41.45 24 SER H O 1
ATOM 10919 N N . PRO H 4 24 ? -28.402 -6.429 15.804 1.00 37.45 25 PRO H N 1
ATOM 10920 C CA . PRO H 4 24 ? -29.549 -6.414 14.888 1.00 36.05 25 PRO H CA 1
ATOM 10921 C C . PRO H 4 24 ? -30.122 -5.010 14.657 1.00 39.48 25 PRO H C 1
ATOM 10922 O O . PRO H 4 24 ? -29.653 -4.026 15.254 1.00 39.03 25 PRO H O 1
ATOM 10926 N N . ARG H 4 25 ? -31.152 -4.930 13.780 1.00 35.47 26 ARG H N 1
ATOM 10927 C CA . ARG H 4 25 ? -31.890 -3.699 13.482 1.00 35.35 26 ARG H CA 1
ATOM 10928 C C . ARG H 4 25 ? -32.590 -3.206 14.741 1.00 41.21 26 ARG H C 1
ATOM 10929 O O . ARG H 4 25 ? -33.104 -4.028 15.516 1.00 40.63 26 ARG H O 1
ATOM 10937 N N . SER H 4 26 ? -32.615 -1.878 14.954 1.00 39.43 27 SER H N 1
ATOM 10938 C CA . SER H 4 26 ? -33.314 -1.310 16.105 1.00 41.00 27 SER H CA 1
ATOM 10939 C C . SER H 4 26 ? -34.815 -1.533 15.892 1.00 44.52 27 SER H C 1
ATOM 10940 O O . SER H 4 26 ? -35.348 -1.150 14.846 1.00 43.89 27 SER H O 1
ATOM 10943 N N . GLY H 4 27 ? -35.440 -2.249 16.826 1.00 41.01 28 GLY H N 1
ATOM 10944 C CA . GLY H 4 27 ? -36.857 -2.595 16.761 1.00 41.00 28 GLY H CA 1
ATOM 10945 C C . GLY H 4 27 ? -37.090 -4.080 16.588 1.00 43.44 28 GLY H C 1
ATOM 10946 O O . GLY H 4 27 ? -38.173 -4.587 16.903 1.00 43.76 28 GLY H O 1
ATOM 10947 N N . ASP H 4 28 ? -36.059 -4.779 16.081 1.00 38.21 29 ASP H N 1
ATOM 10948 C CA . ASP H 4 28 ? -36.038 -6.222 15.860 1.00 36.86 29 ASP H CA 1
ATOM 10949 C C . ASP H 4 28 ? -35.631 -6.935 17.137 1.00 40.41 29 ASP H C 1
ATOM 10950 O O . ASP H 4 28 ? -34.634 -6.564 17.768 1.00 39.75 29 ASP H O 1
ATOM 10955 N N . LEU H 4 29 ? -36.401 -7.962 17.512 1.00 36.92 37 LEU H N 1
ATOM 10956 C CA . LEU H 4 29 ? -36.164 -8.719 18.733 1.00 37.12 37 LEU H CA 1
ATOM 10957 C C . LEU H 4 29 ? -35.757 -10.157 18.452 1.00 39.85 37 LEU H C 1
ATOM 10958 O O . LEU H 4 29 ? -35.562 -10.920 19.402 1.00 39.65 37 LEU H O 1
ATOM 10963 N N . SER H 4 30 ? -35.593 -10.520 17.161 1.00 36.14 38 SER H N 1
ATOM 10964 C CA . SER H 4 30 ? -35.193 -11.872 16.745 1.00 36.22 38 SER H CA 1
ATOM 10965 C C . SER H 4 30 ? -33.882 -11.858 15.948 1.00 40.34 38 SER H C 1
ATOM 10966 O O . SER H 4 30 ? -33.700 -11.026 15.050 1.00 39.50 38 SER H O 1
ATOM 10969 N N . VAL H 4 31 ? -32.964 -12.771 16.291 1.00 37.48 39 VAL H N 1
ATOM 10970 C CA . VAL H 4 31 ? -31.669 -12.889 15.607 1.00 36.74 39 VAL H CA 1
ATOM 10971 C C . VAL H 4 31 ? -31.447 -14.366 15.198 1.00 41.16 39 VAL H C 1
ATOM 10972 O O . VAL H 4 31 ? -31.712 -15.273 15.983 1.00 41.89 39 VAL H O 1
ATOM 10976 N N . TYR H 4 32 ? -31.024 -14.578 13.940 1.00 36.92 40 TYR H N 1
ATOM 10977 C CA . TYR H 4 32 ? -30.752 -15.878 13.328 1.00 37.14 40 TYR H CA 1
ATOM 10978 C C . TYR H 4 32 ? -29.295 -15.968 12.921 1.00 40.82 40 TYR H C 1
ATOM 10979 O O . TYR H 4 32 ? -28.723 -14.955 12.516 1.00 40.59 40 TYR H O 1
ATOM 10988 N N . TRP H 4 33 ? -28.691 -17.161 13.007 1.00 37.55 41 TRP H N 1
ATOM 10989 C CA . TRP H 4 33 ? -27.295 -17.366 12.601 1.00 36.95 41 TRP H CA 1
ATOM 10990 C C . TRP H 4 33 ? -27.232 -18.376 11.461 1.00 40.00 41 TRP H C 1
ATOM 10991 O O . TRP H 4 33 ? -27.927 -19.393 11.511 1.00 40.72 41 TRP H O 1
ATOM 11002 N N . TYR H 4 34 ? -26.427 -18.083 10.422 1.00 34.91 42 TYR H N 1
ATOM 11003 C CA . TYR H 4 34 ? -26.295 -18.931 9.235 1.00 34.46 42 TYR H CA 1
ATOM 11004 C C . TYR H 4 34 ? -24.855 -19.193 8.835 1.00 37.86 42 TYR H C 1
ATOM 11005 O O . TYR H 4 34 ? -24.023 -18.288 8.878 1.00 36.65 42 TYR H O 1
ATOM 11014 N N . GLN H 4 35 ? -24.578 -20.421 8.383 1.00 35.38 43 GLN H N 1
ATOM 11015 C CA . GLN H 4 35 ? -23.268 -20.786 7.875 1.00 35.18 43 GLN H CA 1
ATOM 11016 C C . GLN H 4 35 ? -23.373 -21.054 6.387 1.00 39.89 43 GLN H C 1
ATOM 11017 O O . GLN H 4 35 ? -24.115 -21.950 5.981 1.00 40.71 43 GLN H O 1
ATOM 11023 N N . GLN H 4 36 ? -22.629 -20.287 5.578 1.00 36.15 44 GLN H N 1
ATOM 11024 C CA . GLN H 4 36 ? -22.611 -20.472 4.137 1.00 36.49 44 GLN H CA 1
ATOM 11025 C C . GLN H 4 36 ? -21.244 -20.955 3.660 1.00 44.36 44 GLN H C 1
ATOM 11026 O O . GLN H 4 36 ? -20.238 -20.261 3.809 1.00 42.98 44 GLN H O 1
ATOM 11032 N N . SER H 4 37 ? -21.242 -22.154 3.071 1.00 45.60 45 SER H N 1
ATOM 11033 C CA . SER H 4 37 ? -20.100 -22.838 2.463 1.00 47.82 45 SER H CA 1
ATOM 11034 C C . SER H 4 37 ? -20.471 -23.221 1.017 1.00 56.80 45 SER H C 1
ATOM 11035 O O . SER H 4 37 ? -21.655 -23.171 0.653 1.00 56.77 45 SER H O 1
ATOM 11038 N N . LEU H 4 38 ? -19.469 -23.586 0.196 1.00 56.37 46 LEU H N 1
ATOM 11039 C CA . LEU H 4 38 ? -19.663 -23.941 -1.216 1.00 57.67 46 LEU H CA 1
ATOM 11040 C C . LEU H 4 38 ? -20.511 -25.208 -1.412 1.00 64.60 46 LEU H C 1
ATOM 11041 O O . LEU H 4 38 ? -21.413 -25.205 -2.255 1.00 64.33 46 LEU H O 1
ATOM 11046 N N . ASP H 4 39 ? -20.229 -26.274 -0.630 1.00 63.61 47 ASP H N 1
ATOM 11047 C CA . ASP H 4 39 ? -20.872 -27.592 -0.743 1.00 65.51 47 ASP H CA 1
ATOM 11048 C C . ASP H 4 39 ? -22.150 -27.782 0.111 1.00 70.23 47 ASP H C 1
ATOM 11049 O O . ASP H 4 39 ? -22.807 -28.822 -0.035 1.00 70.72 47 ASP H O 1
ATOM 11051 N N . GLN H 4 40 ? -22.511 -26.810 0.983 1.00 66.25 48 GLN H N 1
ATOM 11052 C CA . GLN H 4 40 ? -23.703 -26.963 1.835 1.00 66.28 48 GLN H CA 1
ATOM 11053 C C . GLN H 4 40 ? -24.724 -25.808 1.710 1.00 66.65 48 GLN H C 1
ATOM 11054 O O . GLN H 4 40 ? -25.867 -25.977 2.145 1.00 66.78 48 GLN H O 1
ATOM 11060 N N . GLY H 4 41 ? -24.325 -24.684 1.105 1.00 59.13 49 GLY H N 1
ATOM 11061 C CA . GLY H 4 41 ? -25.200 -23.531 0.914 1.00 56.39 49 GLY H CA 1
ATOM 11062 C C . GLY H 4 41 ? -25.496 -22.786 2.200 1.00 56.33 49 GLY H C 1
ATOM 11063 O O . GLY H 4 41 ? -24.760 -22.929 3.182 1.00 56.38 49 GLY H O 1
ATOM 11064 N N . LEU H 4 42 ? -26.584 -21.990 2.207 1.00 49.00 50 LEU H N 1
ATOM 11065 C CA . LEU H 4 42 ? -26.991 -21.192 3.366 1.00 46.34 50 LEU H CA 1
ATOM 11066 C C . LEU H 4 42 ? -27.748 -22.064 4.398 1.00 46.78 50 LEU H C 1
ATOM 11067 O O . LEU H 4 42 ? -28.959 -22.272 4.281 1.00 46.20 50 LEU H O 1
ATOM 11072 N N . GLN H 4 43 ? -27.010 -22.573 5.403 1.00 41.33 51 GLN H N 1
ATOM 11073 C CA . GLN H 4 43 ? -27.544 -23.463 6.436 1.00 41.36 51 GLN H CA 1
ATOM 11074 C C . GLN H 4 43 ? -27.723 -22.760 7.785 1.00 42.14 51 GLN H C 1
ATOM 11075 O O . GLN H 4 43 ? -26.782 -22.190 8.331 1.00 40.65 51 GLN H O 1
ATOM 11081 N N . PHE H 4 44 ? -28.947 -22.840 8.321 1.00 38.12 52 PHE H N 1
ATOM 11082 C CA . PHE H 4 44 ? -29.368 -22.248 9.588 1.00 37.61 52 PHE H CA 1
ATOM 11083 C C . PHE H 4 44 ? -28.712 -22.952 10.766 1.00 41.61 52 PHE H C 1
ATOM 11084 O O . PHE H 4 44 ? -28.750 -24.187 10.858 1.00 43.14 52 PHE H O 1
ATOM 11092 N N . LEU H 4 45 ? -28.123 -22.161 11.675 1.00 36.42 53 LEU H N 1
ATOM 11093 C CA . LEU H 4 45 ? -27.437 -22.701 12.844 1.00 36.88 53 LEU H CA 1
ATOM 11094 C C . LEU H 4 45 ? -28.298 -22.623 14.111 1.00 41.23 53 LEU H C 1
ATOM 11095 O O . LEU H 4 45 ? -28.570 -23.668 14.708 1.00 43.34 53 LEU H O 1
ATOM 11100 N N . ILE H 4 46 ? -28.714 -21.408 14.528 1.00 35.36 54 ILE H N 1
ATOM 11101 C CA . ILE H 4 46 ? -29.488 -21.187 15.764 1.00 35.46 54 ILE H CA 1
ATOM 11102 C C . ILE H 4 46 ? -30.265 -19.845 15.686 1.00 37.78 54 ILE H C 1
ATOM 11103 O O . ILE H 4 46 ? -29.864 -18.940 14.948 1.00 36.62 54 ILE H O 1
ATOM 11108 N N . GLN H 4 47 ? -31.362 -19.728 16.456 1.00 33.51 55 GLN H N 1
ATOM 11109 C CA . GLN H 4 47 ? -32.183 -18.525 16.495 1.00 32.21 55 GLN H CA 1
ATOM 11110 C C . GLN H 4 47 ? -32.510 -18.103 17.941 1.00 38.40 55 GLN H C 1
ATOM 11111 O O . GLN H 4 47 ? -32.661 -18.946 18.831 1.00 38.70 55 GLN H O 1
ATOM 11117 N N . TYR H 4 48 ? -32.630 -16.780 18.145 1.00 35.99 56 TYR H N 1
ATOM 11118 C CA . TYR H 4 48 ? -32.933 -16.158 19.426 1.00 37.59 56 TYR H CA 1
ATOM 11119 C C . TYR H 4 48 ? -34.092 -15.172 19.328 1.00 41.39 56 TYR H C 1
ATOM 11120 O O . TYR H 4 48 ? -34.315 -14.576 18.272 1.00 40.49 56 TYR H O 1
ATOM 11129 N N . TYR H 4 49 ? -34.833 -15.019 20.439 1.00 38.05 57 TYR H N 1
ATOM 11130 C CA . TYR H 4 49 ? -35.903 -14.041 20.586 1.00 37.24 57 TYR H CA 1
ATOM 11131 C C . TYR H 4 49 ? -35.896 -13.467 22.005 1.00 42.30 57 TYR H C 1
ATOM 11132 O O . TYR H 4 49 ? -36.105 -14.193 22.981 1.00 43.26 57 TYR H O 1
ATOM 11141 N N . ASN H 4 50 ? -35.687 -12.143 22.088 1.00 38.15 58 ASN H N 1
ATOM 11142 C CA . ASN H 4 50 ? -35.654 -11.320 23.293 1.00 39.40 58 ASN H CA 1
ATOM 11143 C C . ASN H 4 50 ? -34.766 -11.933 24.416 1.00 46.75 58 ASN H C 1
ATOM 11144 O O . ASN H 4 50 ? -35.116 -11.864 25.597 1.00 48.79 58 ASN H O 1
ATOM 11149 N N . GLY H 4 51 ? -33.616 -12.487 24.025 1.00 43.06 63 GLY H N 1
ATOM 11150 C CA . GLY H 4 51 ? -32.625 -13.052 24.939 1.00 44.17 63 GLY H CA 1
ATOM 11151 C C . GLY H 4 51 ? -32.729 -14.531 25.257 1.00 48.94 63 GLY H C 1
ATOM 11152 O O . GLY H 4 51 ? -31.933 -15.038 26.053 1.00 49.58 63 GLY H O 1
ATOM 11153 N N . GLU H 4 52 ? -33.700 -15.236 24.647 1.00 45.35 64 GLU H N 1
ATOM 11154 C CA . GLU H 4 52 ? -33.920 -16.673 24.877 1.00 46.30 64 GLU H CA 1
ATOM 11155 C C . GLU H 4 52 ? -33.806 -17.476 23.580 1.00 48.03 64 GLU H C 1
ATOM 11156 O O . GLU H 4 52 ? -34.104 -16.954 22.507 1.00 46.28 64 GLU H O 1
ATOM 11162 N N . GLU H 4 53 ? -33.377 -18.749 23.680 1.00 44.86 65 GLU H N 1
ATOM 11163 C CA . GLU H 4 53 ? -33.246 -19.646 22.526 1.00 43.22 65 GLU H CA 1
ATOM 11164 C C . GLU H 4 53 ? -34.634 -20.002 21.989 1.00 46.27 65 GLU H C 1
ATOM 11165 O O . GLU H 4 53 ? -35.539 -20.326 22.764 1.00 47.54 65 GLU H O 1
ATOM 11171 N N . ARG H 4 54 ? -34.790 -19.923 20.662 1.00 40.11 66 ARG H N 1
ATOM 11172 C CA . ARG H 4 54 ? -36.051 -20.160 19.977 1.00 39.22 66 ARG H CA 1
ATOM 11173 C C . ARG H 4 54 ? -35.994 -21.420 19.104 1.00 43.15 66 ARG H C 1
ATOM 11174 O O . ARG H 4 54 ? -36.933 -22.215 19.127 1.00 43.80 66 ARG H O 1
ATOM 11182 N N . ALA H 4 55 ? -34.915 -21.588 18.324 1.00 38.93 67 ALA H N 1
ATOM 11183 C CA . ALA H 4 55 ? -34.763 -22.713 17.409 1.00 38.81 67 ALA H CA 1
ATOM 11184 C C . ALA H 4 55 ? -33.306 -23.122 17.241 1.00 44.77 67 ALA H C 1
ATOM 11185 O O . ALA H 4 55 ? -32.414 -22.276 17.239 1.00 43.65 67 ALA H O 1
ATOM 11187 N N . LYS H 4 56 ? -33.082 -24.428 17.080 1.00 44.42 68 LYS H N 1
ATOM 11188 C CA . LYS H 4 56 ? -31.778 -25.047 16.860 1.00 45.36 68 LYS H CA 1
ATOM 11189 C C . LYS H 4 56 ? -31.773 -25.741 15.502 1.00 51.32 68 LYS H C 1
ATOM 11190 O O . LYS H 4 56 ? -32.718 -26.463 15.184 1.00 52.03 68 LYS H O 1
ATOM 11196 N N . GLY H 4 57 ? -30.735 -25.502 14.712 1.00 48.63 69 GLY H N 1
ATOM 11197 C CA . GLY H 4 57 ? -30.571 -26.133 13.409 1.00 49.23 69 GLY H CA 1
ATOM 11198 C C . GLY H 4 57 ? -29.625 -27.309 13.527 1.00 57.17 69 GLY H C 1
ATOM 11199 O O . GLY H 4 57 ? -29.511 -27.899 14.610 1.00 57.91 69 GLY H O 1
ATOM 11200 N N . ASN H 4 58 ? -28.910 -27.644 12.428 1.00 55.48 70 ASN H N 1
ATOM 11201 C CA . ASN H 4 58 ? -27.902 -28.713 12.443 1.00 57.06 70 ASN H CA 1
ATOM 11202 C C . ASN H 4 58 ? -26.563 -28.086 12.874 1.00 61.09 70 ASN H C 1
ATOM 11203 O O . ASN H 4 58 ? -25.585 -28.048 12.117 1.00 60.64 70 ASN H O 1
ATOM 11208 N N . ILE H 4 59 ? -26.578 -27.525 14.098 1.00 57.19 71 ILE H N 1
ATOM 11209 C CA . ILE H 4 59 ? -25.477 -26.860 14.786 1.00 55.73 71 ILE H CA 1
ATOM 11210 C C . ILE H 4 59 ? -24.654 -27.937 15.499 1.00 60.95 71 ILE H C 1
ATOM 11211 O O . ILE H 4 59 ? -25.193 -28.992 15.865 1.00 62.10 71 ILE H O 1
ATOM 11216 N N . LEU H 4 60 ? -23.351 -27.684 15.666 1.00 56.55 72 LEU H N 1
ATOM 11217 C CA . LEU H 4 60 ? -22.435 -28.620 16.319 1.00 57.49 72 LEU H CA 1
ATOM 11218 C C . LEU H 4 60 ? -22.368 -28.339 17.836 1.00 61.39 72 LEU H C 1
ATOM 11219 O O . LEU H 4 60 ? -22.900 -27.322 18.297 1.00 59.92 72 LEU H O 1
ATOM 11224 N N . GLU H 4 61 ? -21.760 -29.262 18.611 1.00 59.39 74 GLU H N 1
ATOM 11225 C CA . GLU H 4 61 ? -21.608 -29.116 20.064 1.00 60.26 74 GLU H CA 1
ATOM 11226 C C . GLU H 4 61 ? -20.622 -27.990 20.395 1.00 62.02 74 GLU H C 1
ATOM 11227 O O . GLU H 4 61 ? -20.834 -27.259 21.364 1.00 62.23 74 GLU H O 1
ATOM 11229 N N . ARG H 4 62 ? -19.568 -27.839 19.564 1.00 56.08 75 ARG H N 1
ATOM 11230 C CA . ARG H 4 62 ? -18.516 -26.818 19.677 1.00 54.31 75 ARG H CA 1
ATOM 11231 C C . ARG H 4 62 ? -19.079 -25.407 19.490 1.00 55.09 75 ARG H C 1
ATOM 11232 O O . ARG H 4 62 ? -18.595 -24.456 20.115 1.00 54.39 75 ARG H O 1
ATOM 11240 N N . PHE H 4 63 ? -20.086 -25.275 18.613 1.00 49.51 76 PHE H N 1
ATOM 11241 C CA . PHE H 4 63 ? -20.746 -24.001 18.335 1.00 47.14 76 PHE H CA 1
ATOM 11242 C C . PHE H 4 63 ? -21.769 -23.704 19.435 1.00 50.86 76 PHE H C 1
ATOM 11243 O O . PHE H 4 63 ? -22.591 -24.563 19.771 1.00 51.42 76 PHE H O 1
ATOM 11251 N N . SER H 4 64 ? -21.681 -22.503 20.015 1.00 46.22 77 SER H N 1
ATOM 11252 C CA . SER H 4 64 ? -22.572 -22.001 21.062 1.00 46.04 77 SER H CA 1
ATOM 11253 C C . SER H 4 64 ? -22.978 -20.566 20.731 1.00 46.99 77 SER H C 1
ATOM 11254 O O . SER H 4 64 ? -22.231 -19.850 20.060 1.00 44.82 77 SER H O 1
ATOM 11257 N N . ALA H 4 65 ? -24.161 -20.153 21.179 1.00 43.20 78 ALA H N 1
ATOM 11258 C CA . ALA H 4 65 ? -24.643 -18.802 20.915 1.00 41.50 78 ALA H CA 1
ATOM 11259 C C . ALA H 4 65 ? -25.332 -18.214 22.139 1.00 46.17 78 ALA H C 1
ATOM 11260 O O . ALA H 4 65 ? -25.559 -18.935 23.116 1.00 47.59 78 ALA H O 1
ATOM 11262 N N . GLN H 4 66 ? -25.656 -16.905 22.091 1.00 41.85 79 GLN H N 1
ATOM 11263 C CA . GLN H 4 66 ? -26.276 -16.162 23.191 1.00 42.86 79 GLN H CA 1
ATOM 11264 C C . GLN H 4 66 ? -26.805 -14.814 22.705 1.00 46.03 79 GLN H C 1
ATOM 11265 O O . GLN H 4 66 ? -26.159 -14.174 21.882 1.00 44.61 79 GLN H O 1
ATOM 11271 N N . GLN H 4 67 ? -27.959 -14.372 23.231 1.00 43.10 80 GLN H N 1
ATOM 11272 C CA . GLN H 4 67 ? -28.532 -13.057 22.939 1.00 41.67 80 GLN H CA 1
ATOM 11273 C C . GLN H 4 67 ? -28.615 -12.295 24.251 1.00 48.55 80 GLN H C 1
ATOM 11274 O O . GLN H 4 67 ? -29.285 -12.741 25.188 1.00 50.36 80 GLN H O 1
ATOM 11280 N N . PHE H 4 68 ? -27.902 -11.166 24.320 1.00 44.78 81 PHE H N 1
ATOM 11281 C CA . PHE H 4 68 ? -27.777 -10.299 25.493 1.00 46.07 81 PHE H CA 1
ATOM 11282 C C . PHE H 4 68 ? -29.015 -9.396 25.681 1.00 48.56 81 PHE H C 1
ATOM 11283 O O . PHE H 4 68 ? -29.841 -9.335 24.769 1.00 45.95 81 PHE H O 1
ATOM 11291 N N . PRO H 4 69 ? -29.176 -8.689 26.840 1.00 46.75 83 PRO H N 1
ATOM 11292 C CA . PRO H 4 69 ? -30.359 -7.821 27.019 1.00 46.55 83 PRO H CA 1
ATOM 11293 C C . PRO H 4 69 ? -30.401 -6.642 26.043 1.00 48.18 83 PRO H C 1
ATOM 11294 O O . PRO H 4 69 ? -31.488 -6.137 25.763 1.00 47.84 83 PRO H O 1
ATOM 11298 N N . ASP H 4 70 ? -29.232 -6.235 25.497 1.00 43.00 84 ASP H N 1
ATOM 11299 C CA . ASP H 4 70 ? -29.105 -5.180 24.489 1.00 41.23 84 ASP H CA 1
ATOM 11300 C C . ASP H 4 70 ? -29.542 -5.707 23.081 1.00 42.26 84 ASP H C 1
ATOM 11301 O O . ASP H 4 70 ? -29.403 -5.005 22.078 1.00 40.15 84 ASP H O 1
ATOM 11306 N N . LEU H 4 71 ? -30.017 -6.971 23.032 1.00 39.03 85 LEU H N 1
ATOM 11307 C CA . LEU H 4 71 ? -30.538 -7.737 21.886 1.00 37.79 85 LEU H CA 1
ATOM 11308 C C . LEU H 4 71 ? -29.463 -8.117 20.838 1.00 41.94 85 LEU H C 1
ATOM 11309 O O . LEU H 4 71 ? -29.802 -8.755 19.838 1.00 40.78 85 LEU H O 1
ATOM 11314 N N . HIS H 4 72 ? -28.175 -7.812 21.096 1.00 39.40 86 HIS H N 1
ATOM 11315 C CA . HIS H 4 72 ? -27.098 -8.211 20.190 1.00 37.94 86 HIS H CA 1
ATOM 11316 C C . HIS H 4 72 ? -26.764 -9.703 20.446 1.00 41.21 86 HIS H C 1
ATOM 11317 O O . HIS H 4 72 ? -27.124 -10.247 21.497 1.00 42.23 86 HIS H O 1
ATOM 11324 N N . SER H 4 73 ? -26.141 -10.373 19.464 1.00 35.45 87 SER H N 1
ATOM 11325 C CA . SER H 4 73 ? -25.861 -11.796 19.571 1.00 35.07 87 SER H CA 1
ATOM 11326 C C . SER H 4 73 ? -24.378 -12.134 19.427 1.00 38.86 87 SER H C 1
ATOM 11327 O O . SER H 4 73 ? -23.631 -11.422 18.755 1.00 38.44 87 SER H O 1
ATOM 11330 N N . GLU H 4 74 ? -23.971 -13.252 20.050 1.00 35.63 88 GLU H N 1
ATOM 11331 C CA . GLU H 4 74 ? -22.616 -13.774 20.022 1.00 35.52 88 GLU H CA 1
ATOM 11332 C C . GLU H 4 74 ? -22.577 -15.260 19.629 1.00 39.38 88 GLU H C 1
ATOM 11333 O O . GLU H 4 74 ? -23.140 -16.103 20.334 1.00 39.95 88 GLU H O 1
ATOM 11339 N N . LEU H 4 75 ? -21.904 -15.575 18.502 1.00 34.41 89 LEU H N 1
ATOM 11340 C CA . LEU H 4 75 ? -21.706 -16.947 18.048 1.00 34.41 89 LEU H CA 1
ATOM 11341 C C . LEU H 4 75 ? -20.263 -17.352 18.358 1.00 41.31 89 LEU H C 1
ATOM 11342 O O . LEU H 4 75 ? -19.325 -16.856 17.729 1.00 40.72 89 LEU H O 1
ATOM 11347 N N . ASN H 4 76 ? -20.094 -18.213 19.373 1.00 40.11 90 ASN H N 1
ATOM 11348 C CA . ASN H 4 76 ? -18.797 -18.708 19.826 1.00 41.55 90 ASN H CA 1
ATOM 11349 C C . ASN H 4 76 ? -18.502 -20.060 19.161 1.00 45.85 90 ASN H C 1
ATOM 11350 O O . ASN H 4 76 ? -19.301 -20.988 19.275 1.00 46.56 90 ASN H O 1
ATOM 11355 N N . LEU H 4 77 ? -17.378 -20.153 18.434 1.00 41.59 91 LEU H N 1
ATOM 11356 C CA . LEU H 4 77 ? -16.942 -21.354 17.719 1.00 41.55 91 LEU H CA 1
ATOM 11357 C C . LEU H 4 77 ? -15.643 -21.871 18.335 1.00 48.73 91 LEU H C 1
ATOM 11358 O O . LEU H 4 77 ? -14.618 -21.191 18.254 1.00 49.19 91 LEU H O 1
ATOM 11363 N N . SER H 4 78 ? -15.686 -23.050 18.973 1.00 47.05 92 SER H N 1
ATOM 11364 C CA . SER H 4 78 ? -14.519 -23.635 19.632 1.00 48.95 92 SER H CA 1
ATOM 11365 C C . SER H 4 78 ? -13.954 -24.828 18.843 1.00 53.44 92 SER H C 1
ATOM 11366 O O . SER H 4 78 ? -14.594 -25.285 17.891 1.00 51.34 92 SER H O 1
ATOM 11369 N N . SER H 4 79 ? -12.737 -25.309 19.239 1.00 52.29 93 SER H N 1
ATOM 11370 C CA . SER H 4 79 ? -11.971 -26.421 18.647 1.00 53.02 93 SER H CA 1
ATOM 11371 C C . SER H 4 79 ? -12.142 -26.450 17.122 1.00 55.33 93 SER H C 1
ATOM 11372 O O . SER H 4 79 ? -12.581 -27.458 16.557 1.00 55.87 93 SER H O 1
ATOM 11375 N N . LEU H 4 80 ? -11.822 -25.310 16.472 1.00 49.27 94 LEU H N 1
ATOM 11376 C CA . LEU H 4 80 ? -11.978 -25.069 15.036 1.00 46.96 94 LEU H CA 1
ATOM 11377 C C . LEU H 4 80 ? -11.278 -26.099 14.173 1.00 51.59 94 LEU H C 1
ATOM 11378 O O . LEU H 4 80 ? -10.199 -26.573 14.517 1.00 53.89 94 LEU H O 1
ATOM 11383 N N . GLU H 4 81 ? -11.938 -26.471 13.072 1.00 46.56 95 GLU H N 1
ATOM 11384 C CA . GLU H 4 81 ? -11.479 -27.438 12.071 1.00 46.76 95 GLU H CA 1
ATOM 11385 C C . GLU H 4 81 ? -11.384 -26.740 10.728 1.00 47.37 95 GLU H C 1
ATOM 11386 O O . GLU H 4 81 ? -12.016 -25.702 10.558 1.00 45.65 95 GLU H O 1
ATOM 11392 N N . LEU H 4 82 ? -10.638 -27.306 9.765 1.00 43.49 96 LEU H N 1
ATOM 11393 C CA . LEU H 4 82 ? -10.472 -26.719 8.428 1.00 41.73 96 LEU H CA 1
ATOM 11394 C C . LEU H 4 82 ? -11.818 -26.517 7.717 1.00 44.63 96 LEU H C 1
ATOM 11395 O O . LEU H 4 82 ? -11.999 -25.525 7.006 1.00 42.27 96 LEU H O 1
ATOM 11400 N N . GLY H 4 83 ? -12.755 -27.427 7.976 1.00 42.41 97 GLY H N 1
ATOM 11401 C CA . GLY H 4 83 ? -14.105 -27.402 7.424 1.00 41.33 97 GLY H CA 1
ATOM 11402 C C . GLY H 4 83 ? -14.960 -26.233 7.875 1.00 42.87 97 GLY H C 1
ATOM 11403 O O . GLY H 4 83 ? -15.891 -25.849 7.163 1.00 41.85 97 GLY H O 1
ATOM 11404 N N . ASP H 4 84 ? -14.643 -25.648 9.050 1.00 38.75 98 ASP H N 1
ATOM 11405 C CA . ASP H 4 84 ? -15.352 -24.494 9.614 1.00 37.34 98 ASP H CA 1
ATOM 11406 C C . ASP H 4 84 ? -15.125 -23.221 8.765 1.00 39.89 98 ASP H C 1
ATOM 11407 O O . ASP H 4 84 ? -15.868 -22.254 8.924 1.00 37.82 98 ASP H O 1
ATOM 11412 N N . SER H 4 85 ? -14.128 -23.237 7.844 1.00 37.36 99 SER H N 1
ATOM 11413 C CA . SER H 4 85 ? -13.853 -22.124 6.931 1.00 36.03 99 SER H CA 1
ATOM 11414 C C . SER H 4 85 ? -15.072 -21.920 6.021 1.00 40.17 99 SER H C 1
ATOM 11415 O O . SER H 4 85 ? -15.338 -22.725 5.116 1.00 40.23 99 SER H O 1
ATOM 11418 N N . ALA H 4 86 ? -15.852 -20.871 6.340 1.00 35.58 100 ALA H N 1
ATOM 11419 C CA . ALA H 4 86 ? -17.087 -20.494 5.660 1.00 34.07 100 ALA H CA 1
ATOM 11420 C C . ALA H 4 86 ? -17.455 -19.046 5.968 1.00 36.25 100 ALA H C 1
ATOM 11421 O O . ALA H 4 86 ? -16.761 -18.384 6.748 1.00 35.59 100 ALA H O 1
ATOM 11423 N N . LEU H 4 87 ? -18.547 -18.557 5.340 1.00 31.50 101 LEU H N 1
ATOM 11424 C CA . LEU H 4 87 ? -19.118 -17.227 5.555 1.00 29.89 101 LEU H CA 1
ATOM 11425 C C . LEU H 4 87 ? -20.184 -17.352 6.618 1.00 33.62 101 LEU H C 1
ATOM 11426 O O . LEU H 4 87 ? -21.078 -18.187 6.486 1.00 34.47 101 LEU H O 1
ATOM 11431 N N . TYR H 4 88 ? -20.074 -16.584 7.696 1.00 28.98 102 TYR H N 1
ATOM 11432 C CA . TYR H 4 88 ? -21.038 -16.700 8.778 1.00 28.54 102 TYR H CA 1
ATOM 11433 C C . TYR H 4 88 ? -21.901 -15.467 8.812 1.00 31.76 102 TYR H C 1
ATOM 11434 O O . TYR H 4 88 ? -21.449 -14.391 9.204 1.00 31.02 102 TYR H O 1
ATOM 11443 N N . PHE H 4 89 ? -23.136 -15.617 8.314 1.00 28.39 103 PHE H N 1
ATOM 11444 C CA . PHE H 4 89 ? -24.088 -14.527 8.234 1.00 27.80 103 PHE H CA 1
ATOM 11445 C C . PHE H 4 89 ? -25.010 -14.519 9.420 1.00 34.95 103 PHE H C 1
ATOM 11446 O O . PHE H 4 89 ? -25.330 -15.561 9.992 1.00 35.60 103 PHE H O 1
ATOM 11454 N N . CYS H 4 90 ? -25.413 -13.320 9.797 1.00 33.35 104 CYS H N 1
ATOM 11455 C CA . CYS H 4 90 ? -26.345 -13.063 10.870 1.00 34.82 104 CYS H CA 1
ATOM 11456 C C . CYS H 4 90 ? -27.568 -12.429 10.269 1.00 36.20 104 CYS H C 1
ATOM 11457 O O . CYS H 4 90 ? -27.459 -11.688 9.296 1.00 34.95 104 CYS H O 1
ATOM 11460 N N . ALA H 4 91 ? -28.729 -12.726 10.827 1.00 32.37 105 ALA H N 1
ATOM 11461 C CA . ALA H 4 91 ? -29.986 -12.200 10.323 1.00 31.97 105 ALA H CA 1
ATOM 11462 C C . ALA H 4 91 ? -30.806 -11.659 11.464 1.00 37.32 105 ALA H C 1
ATOM 11463 O O . ALA H 4 91 ? -30.668 -12.122 12.594 1.00 38.34 105 ALA H O 1
ATOM 11465 N N . SER H 4 92 ? -31.643 -10.664 11.175 1.00 33.49 106 SER H N 1
ATOM 11466 C CA . SER H 4 92 ? -32.489 -10.018 12.159 1.00 33.53 106 SER H CA 1
ATOM 11467 C C . SER H 4 92 ? -33.935 -9.983 11.684 1.00 37.44 106 SER H C 1
ATOM 11468 O O . SER H 4 92 ? -34.189 -9.704 10.511 1.00 37.18 106 SER H O 1
ATOM 11471 N N . SER H 4 93 ? -34.880 -10.280 12.596 1.00 33.92 107 SER H N 1
ATOM 11472 C CA . SER H 4 93 ? -36.328 -10.267 12.342 1.00 33.58 107 SER H CA 1
ATOM 11473 C C . SER H 4 93 ? -37.065 -9.540 13.481 1.00 35.25 107 SER H C 1
ATOM 11474 O O . SER H 4 93 ? -36.601 -9.563 14.626 1.00 35.27 107 SER H O 1
ATOM 11477 N N . ASN H 4 94 ? -38.207 -8.900 13.161 1.00 29.49 108 ASN H N 1
ATOM 11478 C CA . ASN H 4 94 ? -39.006 -8.119 14.111 1.00 29.02 108 ASN H CA 1
ATOM 11479 C C . ASN H 4 94 ? -39.497 -8.960 15.314 1.00 32.56 108 ASN H C 1
ATOM 11480 O O . ASN H 4 94 ? -39.106 -8.672 16.450 1.00 32.21 108 ASN H O 1
ATOM 11485 N N . ARG H 4 95 ? -40.336 -9.979 15.071 1.00 29.23 109 ARG H N 1
ATOM 11486 C CA . ARG H 4 95 ? -40.918 -10.804 16.137 1.00 30.75 109 ARG H CA 1
ATOM 11487 C C . ARG H 4 95 ? -40.564 -12.293 15.998 1.00 35.96 109 ARG H C 1
ATOM 11488 O O . ARG H 4 95 ? -40.891 -13.092 16.886 1.00 37.07 109 ARG H O 1
ATOM 11496 N N . GLY H 4 96 ? -39.938 -12.649 14.879 1.00 31.32 110 GLY H N 1
ATOM 11497 C CA . GLY H 4 96 ? -39.563 -14.022 14.569 1.00 30.69 110 GLY H CA 1
ATOM 11498 C C . GLY H 4 96 ? -40.765 -14.914 14.341 1.00 34.83 110 GLY H C 1
ATOM 11499 O O . GLY H 4 96 ? -40.743 -16.086 14.736 1.00 36.00 110 GLY H O 1
ATOM 11500 N N . LEU H 4 97 ? -41.836 -14.347 13.728 1.00 30.08 111 LEU H N 1
ATOM 11501 C CA . LEU H 4 97 ? -43.087 -15.037 13.369 1.00 30.12 111 LEU H CA 1
ATOM 11502 C C . LEU H 4 97 ? -43.127 -15.294 11.848 1.00 33.45 111 LEU H C 1
ATOM 11503 O O . LEU H 4 97 ? -42.264 -14.811 11.111 1.00 31.14 111 LEU H O 1
ATOM 11508 N N . GLY H 4 98 ? -44.102 -16.085 11.411 1.00 31.92 112 GLY H N 1
ATOM 11509 C CA . GLY H 4 98 ? -44.260 -16.510 10.023 1.00 31.87 112 GLY H CA 1
ATOM 11510 C C . GLY H 4 98 ? -44.213 -15.473 8.921 1.00 34.70 112 GLY H C 1
ATOM 11511 O O . GLY H 4 98 ? -43.737 -15.773 7.825 1.00 32.89 112 GLY H O 1
ATOM 11512 N N . THR H 4 99 ? -44.735 -14.263 9.187 1.00 32.64 113 THR H N 1
ATOM 11513 C CA . THR H 4 99 ? -44.842 -13.167 8.210 1.00 32.20 113 THR H CA 1
ATOM 11514 C C . THR H 4 99 ? -43.690 -12.148 8.315 1.00 36.82 113 THR H C 1
ATOM 11515 O O . THR H 4 99 ? -43.629 -11.215 7.507 1.00 36.92 113 THR H O 1
ATOM 11519 N N . ASP H 4 100 ? -42.771 -12.330 9.280 1.00 33.72 114 ASP H N 1
ATOM 11520 C CA . ASP H 4 100 ? -41.629 -11.431 9.462 1.00 32.76 114 ASP H CA 1
ATOM 11521 C C . ASP H 4 100 ? -40.571 -11.637 8.389 1.00 36.05 114 ASP H C 1
ATOM 11522 O O . ASP H 4 100 ? -40.215 -12.774 8.084 1.00 34.83 114 ASP H O 1
ATOM 11527 N N . THR H 4 101 ? -40.062 -10.531 7.830 1.00 33.90 115 THR H N 1
ATOM 11528 C CA . THR H 4 101 ? -39.017 -10.556 6.802 1.00 33.16 115 THR H CA 1
ATOM 11529 C C . THR H 4 101 ? -37.640 -10.535 7.478 1.00 36.48 115 THR H C 1
ATOM 11530 O O . THR H 4 101 ? -37.401 -9.718 8.373 1.00 36.04 115 THR H O 1
ATOM 11534 N N . GLN H 4 102 ? -36.751 -11.444 7.051 1.00 32.26 116 GLN H N 1
ATOM 11535 C CA . GLN H 4 102 ? -35.375 -11.510 7.539 1.00 31.19 116 GLN H CA 1
ATOM 11536 C C . GLN H 4 102 ? -34.523 -10.453 6.868 1.00 35.51 116 GLN H C 1
ATOM 11537 O O . GLN H 4 102 ? -34.692 -10.164 5.684 1.00 35.58 116 GLN H O 1
ATOM 11543 N N . TYR H 4 103 ? -33.592 -9.895 7.611 1.00 32.21 117 TYR H N 1
ATOM 11544 C CA . TYR H 4 103 ? -32.665 -8.907 7.090 1.00 31.62 117 TYR H CA 1
ATOM 11545 C C . TYR H 4 103 ? -31.292 -9.348 7.512 1.00 36.54 117 TYR H C 1
ATOM 11546 O O . TYR H 4 103 ? -31.051 -9.542 8.704 1.00 37.29 117 TYR H O 1
ATOM 11555 N N . PHE H 4 104 ? -30.415 -9.585 6.531 1.00 31.74 118 PHE H N 1
ATOM 11556 C CA . PHE H 4 104 ? -29.074 -10.087 6.775 1.00 30.23 118 PHE H CA 1
ATOM 11557 C C . PHE H 4 104 ? -28.027 -9.022 7.058 1.00 32.31 118 PHE H C 1
ATOM 11558 O O . PHE H 4 104 ? -28.213 -7.842 6.755 1.00 31.07 118 PHE H O 1
ATOM 11566 N N . GLY H 4 105 ? -26.927 -9.489 7.645 1.00 28.79 119 GLY H N 1
ATOM 11567 C CA . GLY H 4 105 ? -25.743 -8.711 7.964 1.00 28.12 119 GLY H CA 1
ATOM 11568 C C . GLY H 4 105 ? -24.679 -8.912 6.900 1.00 30.82 119 GLY H C 1
ATOM 11569 O O . GLY H 4 105 ? -24.864 -9.743 6.003 1.00 29.10 119 GLY H O 1
ATOM 11570 N N . PRO H 4 106 ? -23.549 -8.159 6.962 1.00 28.19 120 PRO H N 1
ATOM 11571 C CA . PRO H 4 106 ? -22.508 -8.298 5.921 1.00 27.97 120 PRO H CA 1
ATOM 11572 C C . PRO H 4 106 ? -21.721 -9.602 6.026 1.00 32.72 120 PRO H C 1
ATOM 11573 O O . PRO H 4 106 ? -21.091 -10.023 5.056 1.00 32.41 120 PRO H O 1
ATOM 11577 N N . GLY H 4 107 ? -21.772 -10.219 7.201 1.00 29.85 121 GLY H N 1
ATOM 11578 C CA . GLY H 4 107 ? -21.145 -11.498 7.464 1.00 30.00 121 GLY H CA 1
ATOM 11579 C C . GLY H 4 107 ? -19.669 -11.463 7.751 1.00 34.01 121 GLY H C 1
ATOM 11580 O O . GLY H 4 107 ? -18.911 -10.729 7.112 1.00 34.27 121 GLY H O 1
ATOM 11581 N N . THR H 4 108 ? -19.269 -12.297 8.712 1.00 29.72 122 THR H N 1
ATOM 11582 C CA . THR H 4 108 ? -17.891 -12.541 9.101 1.00 29.26 122 THR H CA 1
ATOM 11583 C C . THR H 4 108 ? -17.366 -13.636 8.178 1.00 30.82 122 THR H C 1
ATOM 11584 O O . THR H 4 108 ? -18.088 -14.598 7.901 1.00 30.00 122 THR H O 1
ATOM 11588 N N . ARG H 4 109 ? -16.136 -13.485 7.681 1.00 26.08 123 ARG H N 1
ATOM 11589 C CA . ARG H 4 109 ? -15.525 -14.491 6.821 1.00 24.99 123 ARG H CA 1
ATOM 11590 C C . ARG H 4 109 ? -14.392 -15.159 7.588 1.00 27.60 123 ARG H C 1
ATOM 11591 O O . ARG H 4 109 ? -13.381 -14.527 7.897 1.00 27.24 123 ARG H O 1
ATOM 11599 N N . LEU H 4 110 ? -14.596 -16.429 7.931 1.00 24.42 124 LEU H N 1
ATOM 11600 C CA . LEU H 4 110 ? -13.657 -17.238 8.703 1.00 25.28 124 LEU H CA 1
ATOM 11601 C C . LEU H 4 110 ? -12.783 -18.090 7.795 1.00 30.56 124 LEU H C 1
ATOM 11602 O O . LEU H 4 110 ? -13.270 -18.664 6.814 1.00 30.34 124 LEU H O 1
ATOM 11607 N N . THR H 4 111 ? -11.492 -18.175 8.138 1.00 28.81 125 THR H N 1
ATOM 11608 C CA . THR H 4 111 ? -10.516 -19.020 7.446 1.00 30.01 125 THR H CA 1
ATOM 11609 C C . THR H 4 111 ? -9.670 -19.710 8.514 1.00 36.27 125 THR H C 1
ATOM 11610 O O . THR H 4 111 ? -8.931 -19.063 9.265 1.00 34.84 125 THR H O 1
ATOM 11614 N N . VAL H 4 112 ? -9.862 -21.030 8.607 1.00 35.83 126 VAL H N 1
ATOM 11615 C CA . VAL H 4 112 ? -9.188 -21.917 9.547 1.00 38.41 126 VAL H CA 1
ATOM 11616 C C . VAL H 4 112 ? -8.076 -22.641 8.784 1.00 46.25 126 VAL H C 1
ATOM 11617 O O . VAL H 4 112 ? -8.348 -23.326 7.791 1.00 46.38 126 VAL H O 1
ATOM 11621 N N . LEU H 4 113 ? -6.828 -22.457 9.232 1.00 45.35 127 LEU H N 1
ATOM 11622 C CA . LEU H 4 113 ? -5.652 -23.085 8.627 1.00 47.31 127 LEU H CA 1
ATOM 11623 C C . LEU H 4 113 ? -5.051 -24.086 9.597 1.00 56.55 127 LEU H C 1
ATOM 11624 O O . LEU H 4 113 ? -5.270 -23.964 10.806 1.00 57.33 127 LEU H O 1
ATOM 11629 N N . GLU H 4 114 ? -4.283 -25.069 9.076 1.00 55.58 128 GLU H N 1
ATOM 11630 C CA . GLU H 4 114 ? -3.628 -26.081 9.900 1.00 58.13 128 GLU H CA 1
ATOM 11631 C C . GLU H 4 114 ? -2.599 -25.407 10.818 1.00 63.17 128 GLU H C 1
ATOM 11632 O O . GLU H 4 114 ? -2.607 -25.645 12.026 1.00 64.73 128 GLU H O 1
ATOM 11638 N N . ASP H 4 115 ? -1.766 -24.528 10.254 1.00 58.66 129 ASP H N 1
ATOM 11639 C CA . ASP H 4 115 ? -0.789 -23.740 11.001 1.00 59.41 129 ASP H CA 1
ATOM 11640 C C . ASP H 4 115 ? -0.668 -22.371 10.339 1.00 60.88 129 ASP H C 1
ATOM 11641 O O . ASP H 4 115 ? -1.060 -22.223 9.183 1.00 58.77 129 ASP H O 1
ATOM 11646 N N . LEU H 4 116 ? -0.151 -21.373 11.065 1.00 57.55 130 LEU H N 1
ATOM 11647 C CA . LEU H 4 116 ? -0.016 -20.017 10.531 1.00 55.94 130 LEU H CA 1
ATOM 11648 C C . LEU H 4 116 ? 1.264 -19.857 9.679 1.00 60.08 130 LEU H C 1
ATOM 11649 O O . LEU H 4 116 ? 1.468 -18.797 9.076 1.00 58.38 130 LEU H O 1
ATOM 11654 N N . LYS H 4 117 ? 2.087 -20.927 9.600 1.00 58.09 131 LYS H N 1
ATOM 11655 C CA . LYS H 4 117 ? 3.351 -21.008 8.857 1.00 58.70 131 LYS H CA 1
ATOM 11656 C C . LYS H 4 117 ? 3.176 -20.840 7.336 1.00 60.99 131 LYS H C 1
ATOM 11657 O O . LYS H 4 117 ? 4.089 -20.355 6.668 1.00 60.46 131 LYS H O 1
ATOM 11663 N N . ASN H 4 118 ? 2.024 -21.268 6.792 1.00 56.31 132 ASN H N 1
ATOM 11664 C CA . ASN H 4 118 ? 1.740 -21.239 5.354 1.00 54.75 132 ASN H CA 1
ATOM 11665 C C . ASN H 4 118 ? 1.229 -19.879 4.853 1.00 54.36 132 ASN H C 1
ATOM 11666 O O . ASN H 4 118 ? 1.041 -19.715 3.644 1.00 52.64 132 ASN H O 1
ATOM 11671 N N . VAL H 4 119 ? 1.034 -18.907 5.766 1.00 49.29 133 VAL H N 1
ATOM 11672 C CA . VAL H 4 119 ? 0.545 -17.566 5.433 1.00 46.79 133 VAL H CA 1
ATOM 11673 C C . VAL H 4 119 ? 1.649 -16.781 4.709 1.00 49.77 133 VAL H C 1
ATOM 11674 O O . VAL H 4 119 ? 2.783 -16.708 5.182 1.00 50.46 133 VAL H O 1
ATOM 11678 N N . PHE H 4 120 ? 1.304 -16.221 3.540 1.00 44.23 134 PHE H N 1
ATOM 11679 C CA . PHE H 4 120 ? 2.208 -15.425 2.728 1.00 43.55 134 PHE H CA 1
ATOM 11680 C C . PHE H 4 120 ? 1.528 -14.174 2.237 1.00 45.84 134 PHE H C 1
ATOM 11681 O O . PHE H 4 120 ? 0.384 -14.261 1.799 1.00 44.45 134 PHE H O 1
ATOM 11689 N N . PRO H 4 121 ? 2.210 -13.005 2.253 1.00 42.58 135 PRO H N 1
ATOM 11690 C CA . PRO H 4 121 ? 1.587 -11.794 1.700 1.00 40.63 135 PRO H CA 1
ATOM 11691 C C . PRO H 4 121 ? 1.759 -11.747 0.163 1.00 42.49 135 PRO H C 1
ATOM 11692 O O . PRO H 4 121 ? 2.513 -12.561 -0.387 1.00 42.08 135 PRO H O 1
ATOM 11696 N N . PRO H 4 122 ? 1.077 -10.835 -0.573 1.00 37.36 136 PRO H N 1
ATOM 11697 C CA . PRO H 4 122 ? 1.225 -10.837 -2.039 1.00 37.04 136 PRO H CA 1
ATOM 11698 C C . PRO H 4 122 ? 2.499 -10.178 -2.568 1.00 41.99 136 PRO H C 1
ATOM 11699 O O . PRO H 4 122 ? 3.157 -9.406 -1.864 1.00 42.11 136 PRO H O 1
ATOM 11703 N N . GLU H 4 123 ? 2.824 -10.491 -3.839 1.00 38.82 137 GLU H N 1
ATOM 11704 C CA . GLU H 4 123 ? 3.910 -9.905 -4.628 1.00 39.51 137 GLU H CA 1
ATOM 11705 C C . GLU H 4 123 ? 3.237 -9.073 -5.712 1.00 42.56 137 GLU H C 1
ATOM 11706 O O . GLU H 4 123 ? 2.755 -9.636 -6.700 1.00 42.49 137 GLU H O 1
ATOM 11712 N N . VAL H 4 124 ? 3.117 -7.752 -5.487 1.00 37.74 138 VAL H N 1
ATOM 11713 C CA . VAL H 4 124 ? 2.436 -6.849 -6.418 1.00 36.58 138 VAL H CA 1
ATOM 11714 C C . VAL H 4 124 ? 3.418 -6.381 -7.508 1.00 40.60 138 VAL H C 1
ATOM 11715 O O . VAL H 4 124 ? 4.537 -5.964 -7.197 1.00 41.25 138 VAL H O 1
ATOM 11719 N N . ALA H 4 125 ? 2.999 -6.492 -8.785 1.00 36.58 139 ALA H N 1
ATOM 11720 C CA . ALA H 4 125 ? 3.782 -6.076 -9.949 1.00 37.37 139 ALA H CA 1
ATOM 11721 C C . ALA H 4 125 ? 2.893 -5.392 -11.003 1.00 41.54 139 ALA H C 1
ATOM 11722 O O . ALA H 4 125 ? 1.870 -5.948 -11.414 1.00 40.65 139 ALA H O 1
ATOM 11724 N N . VAL H 4 126 ? 3.283 -4.170 -11.407 1.00 38.25 140 VAL H N 1
ATOM 11725 C CA . VAL H 4 126 ? 2.605 -3.370 -12.429 1.00 38.01 140 VAL H CA 1
ATOM 11726 C C . VAL H 4 126 ? 3.294 -3.637 -13.765 1.00 44.52 140 VAL H C 1
ATOM 11727 O O . VAL H 4 126 ? 4.528 -3.717 -13.822 1.00 46.41 140 VAL H O 1
ATOM 11731 N N . PHE H 4 127 ? 2.500 -3.769 -14.832 1.00 40.64 141 PHE H N 1
ATOM 11732 C CA . PHE H 4 127 ? 3.001 -3.986 -16.188 1.00 41.50 141 PHE H CA 1
ATOM 11733 C C . PHE H 4 127 ? 2.456 -2.865 -17.066 1.00 45.14 141 PHE H C 1
ATOM 11734 O O . PHE H 4 127 ? 1.239 -2.652 -17.124 1.00 43.27 141 PHE H O 1
ATOM 11742 N N . GLU H 4 128 ? 3.372 -2.097 -17.673 1.00 42.96 142 GLU H N 1
ATOM 11743 C CA . GLU H 4 128 ? 3.057 -0.932 -18.503 1.00 43.22 142 GLU H CA 1
ATOM 11744 C C . GLU H 4 128 ? 2.370 -1.346 -19.819 1.00 47.94 142 GLU H C 1
ATOM 11745 O O . GLU H 4 128 ? 2.621 -2.446 -20.306 1.00 47.55 142 GLU H O 1
ATOM 11751 N N . PRO H 4 129 ? 1.493 -0.494 -20.404 1.00 46.29 143 PRO H N 1
ATOM 11752 C CA . PRO H 4 129 ? 0.776 -0.898 -21.628 1.00 47.30 143 PRO H CA 1
ATOM 11753 C C . PRO H 4 129 ? 1.663 -1.164 -22.837 1.00 53.20 143 PRO H C 1
ATOM 11754 O O . PRO H 4 129 ? 2.767 -0.627 -22.947 1.00 53.86 143 PRO H O 1
ATOM 11758 N N . SER H 4 130 ? 1.148 -1.997 -23.751 1.00 50.21 144 SER H N 1
ATOM 11759 C CA . SER H 4 130 ? 1.798 -2.360 -25.003 1.00 51.92 144 SER H CA 1
ATOM 11760 C C . SER H 4 130 ? 1.780 -1.184 -25.961 1.00 56.94 144 SER H C 1
ATOM 11761 O O . SER H 4 130 ? 0.752 -0.513 -26.071 1.00 57.00 144 SER H O 1
ATOM 11764 N N . GLU H 4 131 ? 2.898 -0.940 -26.674 1.00 54.25 145 GLU H N 1
ATOM 11765 C CA . GLU H 4 131 ? 2.970 0.138 -27.665 1.00 55.53 145 GLU H CA 1
ATOM 11766 C C . GLU H 4 131 ? 2.054 -0.177 -28.853 1.00 59.53 145 GLU H C 1
ATOM 11767 O O . GLU H 4 131 ? 1.582 0.738 -29.525 1.00 60.40 145 GLU H O 1
ATOM 11773 N N . ALA H 4 132 ? 1.773 -1.478 -29.064 1.00 55.13 146 ALA H N 1
ATOM 11774 C CA . ALA H 4 132 ? 0.900 -2.016 -30.103 1.00 55.75 146 ALA H CA 1
ATOM 11775 C C . ALA H 4 132 ? -0.565 -1.643 -29.846 1.00 58.02 146 ALA H C 1
ATOM 11776 O O . ALA H 4 132 ? -1.261 -1.266 -30.791 1.00 59.54 146 ALA H O 1
ATOM 11778 N N . GLU H 4 133 ? -1.027 -1.744 -28.574 1.00 51.00 147 GLU H N 1
ATOM 11779 C CA . GLU H 4 133 ? -2.395 -1.412 -28.155 1.00 49.12 147 GLU H CA 1
ATOM 11780 C C . GLU H 4 133 ? -2.671 0.088 -28.336 1.00 53.80 147 GLU H C 1
ATOM 11781 O O . GLU H 4 133 ? -3.722 0.460 -28.864 1.00 54.11 147 GLU H O 1
ATOM 11787 N N . ILE H 4 134 ? -1.719 0.932 -27.889 1.00 50.27 148 ILE H N 1
ATOM 11788 C CA . ILE H 4 134 ? -1.746 2.394 -27.976 1.00 50.98 148 ILE H CA 1
ATOM 11789 C C . ILE H 4 134 ? -1.840 2.808 -29.455 1.00 57.71 148 ILE H C 1
ATOM 11790 O O . ILE H 4 134 ? -2.645 3.673 -29.791 1.00 58.33 148 ILE H O 1
ATOM 11795 N N . SER H 4 135 ? -1.047 2.161 -30.331 1.00 55.60 149 SER H N 1
ATOM 11796 C CA . SER H 4 135 ? -1.021 2.446 -31.767 1.00 58.18 149 SER H CA 1
ATOM 11797 C C . SER H 4 135 ? -2.258 1.910 -32.512 1.00 62.80 149 SER H C 1
ATOM 11798 O O . SER H 4 135 ? -2.527 2.369 -33.623 1.00 65.54 149 SER H O 1
ATOM 11801 N N . HIS H 4 136 ? -3.006 0.962 -31.915 1.00 56.72 150 HIS H N 1
ATOM 11802 C CA . HIS H 4 136 ? -4.159 0.339 -32.565 1.00 57.07 150 HIS H CA 1
ATOM 11803 C C . HIS H 4 136 ? -5.516 0.876 -32.086 1.00 59.80 150 HIS H C 1
ATOM 11804 O O . HIS H 4 136 ? -6.433 0.976 -32.905 1.00 60.77 150 HIS H O 1
ATOM 11811 N N . THR H 4 137 ? -5.665 1.179 -30.782 1.00 54.09 151 THR H N 1
ATOM 11812 C CA . THR H 4 137 ? -6.948 1.628 -30.224 1.00 53.08 151 THR H CA 1
ATOM 11813 C C . THR H 4 137 ? -6.909 3.033 -29.622 1.00 57.19 151 THR H C 1
ATOM 11814 O O . THR H 4 137 ? -7.972 3.615 -29.389 1.00 56.63 151 THR H O 1
ATOM 11818 N N . GLN H 4 138 ? -5.695 3.566 -29.352 1.00 54.52 152 GLN H N 1
ATOM 11819 C CA . GLN H 4 138 ? -5.431 4.863 -28.699 1.00 54.57 152 GLN H CA 1
ATOM 11820 C C . GLN H 4 138 ? -5.906 4.787 -27.237 1.00 57.41 152 GLN H C 1
ATOM 11821 O O . GLN H 4 138 ? -6.203 5.801 -26.596 1.00 56.67 152 GLN H O 1
ATOM 11827 N N . LYS H 4 139 ? -5.928 3.547 -26.723 1.00 53.01 153 LYS H N 1
ATOM 11828 C CA . LYS H 4 139 ? -6.287 3.159 -25.370 1.00 50.97 153 LYS H CA 1
ATOM 11829 C C . LYS H 4 139 ? -5.127 2.353 -24.805 1.00 54.99 153 LYS H C 1
ATOM 11830 O O . LYS H 4 139 ? -4.523 1.556 -25.528 1.00 55.65 153 LYS H O 1
ATOM 11836 N N . ALA H 4 140 ? -4.786 2.594 -23.533 1.00 50.18 154 ALA H N 1
ATOM 11837 C CA . ALA H 4 140 ? -3.660 1.966 -22.851 1.00 48.82 154 ALA H CA 1
ATOM 11838 C C . ALA H 4 140 ? -4.119 1.221 -21.598 1.00 48.84 154 ALA H C 1
ATOM 11839 O O . ALA H 4 140 ? -4.767 1.823 -20.741 1.00 46.38 154 ALA H O 1
ATOM 11841 N N . THR H 4 141 ? -3.796 -0.095 -21.512 1.00 44.63 155 THR H N 1
ATOM 11842 C CA . THR H 4 141 ? -4.159 -0.971 -20.392 1.00 42.47 155 THR H CA 1
ATOM 11843 C C . THR H 4 141 ? -2.948 -1.298 -19.520 1.00 45.44 155 THR H C 1
ATOM 11844 O O . THR H 4 141 ? -1.968 -1.866 -20.002 1.00 45.63 155 THR H O 1
ATOM 11848 N N . LEU H 4 142 ? -3.048 -0.962 -18.231 1.00 41.20 156 LEU H N 1
ATOM 11849 C CA . LEU H 4 142 ? -2.060 -1.269 -17.202 1.00 40.72 156 LEU H CA 1
ATOM 11850 C C . LEU H 4 142 ? -2.520 -2.503 -16.474 1.00 45.08 156 LEU H C 1
ATOM 11851 O O . LEU H 4 142 ? -3.638 -2.512 -15.954 1.00 44.13 156 LEU H O 1
ATOM 11856 N N . VAL H 4 143 ? -1.695 -3.553 -16.452 1.00 42.46 157 VAL H N 1
ATOM 11857 C CA . VAL H 4 143 ? -2.064 -4.797 -15.779 1.00 41.60 157 VAL H CA 1
ATOM 11858 C C . VAL H 4 143 ? -1.331 -4.873 -14.446 1.00 45.11 157 VAL H C 1
ATOM 11859 O O . VAL H 4 143 ? -0.132 -4.603 -14.376 1.00 44.79 157 VAL H O 1
ATOM 11863 N N . CYS H 4 144 ? -2.067 -5.231 -13.392 1.00 41.83 158 CYS H N 1
ATOM 11864 C CA . CYS H 4 144 ? -1.501 -5.456 -12.075 1.00 42.04 158 CYS H CA 1
ATOM 11865 C C . CYS H 4 144 ? -1.603 -6.917 -11.731 1.00 43.26 158 CYS H C 1
ATOM 11866 O O . CYS H 4 144 ? -2.677 -7.516 -11.844 1.00 42.30 158 CYS H O 1
ATOM 11869 N N . LEU H 4 145 ? -0.492 -7.478 -11.272 1.00 38.34 159 LEU H N 1
ATOM 11870 C CA . LEU H 4 145 ? -0.412 -8.870 -10.870 1.00 37.14 159 LEU H CA 1
ATOM 11871 C C . LEU H 4 145 ? -0.042 -8.962 -9.398 1.00 38.74 159 LEU H C 1
ATOM 11872 O O . LEU H 4 145 ? 0.931 -8.347 -8.971 1.00 39.53 159 LEU H O 1
ATOM 11877 N N . ALA H 4 146 ? -0.859 -9.665 -8.618 1.00 32.46 160 ALA H N 1
ATOM 11878 C CA . ALA H 4 146 ? -0.638 -9.925 -7.197 1.00 31.16 160 ALA H CA 1
ATOM 11879 C C . ALA H 4 146 ? -0.497 -11.430 -7.054 1.00 34.42 160 ALA H C 1
ATOM 11880 O O . ALA H 4 146 ? -1.458 -12.160 -7.309 1.00 33.05 160 ALA H O 1
ATOM 11882 N N . THR H 4 147 ? 0.718 -11.908 -6.748 1.00 31.12 161 THR H N 1
ATOM 11883 C CA . THR H 4 147 ? 0.977 -13.344 -6.702 1.00 31.31 161 THR H CA 1
ATOM 11884 C C . THR H 4 147 ? 1.535 -13.840 -5.355 1.00 34.48 161 THR H C 1
ATOM 11885 O O . THR H 4 147 ? 1.999 -13.045 -4.533 1.00 33.40 161 THR H O 1
ATOM 11889 N N . GLY H 4 148 ? 1.481 -15.167 -5.180 1.00 31.11 162 GLY H N 1
ATOM 11890 C CA . GLY H 4 148 ? 2.003 -15.918 -4.045 1.00 31.55 162 GLY H CA 1
ATOM 11891 C C . GLY H 4 148 ? 1.453 -15.623 -2.665 1.00 35.00 162 GLY H C 1
ATOM 11892 O O . GLY H 4 148 ? 2.130 -15.910 -1.678 1.00 35.12 162 GLY H O 1
ATOM 11893 N N . PHE H 4 149 ? 0.228 -15.081 -2.562 1.00 31.15 163 PHE H N 1
ATOM 11894 C CA . PHE H 4 149 ? -0.372 -14.781 -1.257 1.00 30.42 163 PHE H CA 1
ATOM 11895 C C . PHE H 4 149 ? -1.267 -15.908 -0.775 1.00 35.58 163 PHE H C 1
ATOM 11896 O O . PHE H 4 149 ? -1.936 -16.549 -1.582 1.00 35.18 163 PHE H O 1
ATOM 11904 N N . PHE H 4 150 ? -1.333 -16.114 0.529 1.00 33.00 164 PHE H N 1
ATOM 11905 C CA . PHE H 4 150 ? -2.208 -17.102 1.146 1.00 33.15 164 PHE H CA 1
ATOM 11906 C C . PHE H 4 150 ? -2.579 -16.674 2.559 1.00 37.91 164 PHE H C 1
ATOM 11907 O O . PHE H 4 150 ? -1.707 -16.368 3.298 1.00 37.23 164 PHE H O 1
ATOM 11915 N N . PRO H 4 151 ? -3.848 -16.637 2.968 1.00 35.68 165 PRO H N 1
ATOM 11916 C CA . PRO H 4 151 ? -5.057 -16.964 2.187 1.00 34.65 165 PRO H CA 1
ATOM 11917 C C . PRO H 4 151 ? -5.535 -15.789 1.309 1.00 37.52 165 PRO H C 1
ATOM 11918 O O . PRO H 4 151 ? -4.789 -14.830 1.122 1.00 35.59 165 PRO H O 1
ATOM 11922 N N . ASP H 4 152 ? -6.772 -15.877 0.762 1.00 35.17 166 ASP H N 1
ATOM 11923 C CA . ASP H 4 152 ? -7.355 -14.939 -0.212 1.00 34.57 166 ASP H CA 1
ATOM 11924 C C . ASP H 4 152 ? -8.126 -13.728 0.376 1.00 36.91 166 ASP H C 1
ATOM 11925 O O . ASP H 4 152 ? -8.995 -13.180 -0.306 1.00 36.37 166 ASP H O 1
ATOM 11930 N N . HIS H 4 153 ? -7.760 -13.255 1.575 1.00 32.55 167 HIS H N 1
ATOM 11931 C CA . HIS H 4 153 ? -8.388 -12.069 2.161 1.00 30.75 167 HIS H CA 1
ATOM 11932 C C . HIS H 4 153 ? -7.667 -10.823 1.644 1.00 34.64 167 HIS H C 1
ATOM 11933 O O . HIS H 4 153 ? -6.876 -10.214 2.376 1.00 34.95 167 HIS H O 1
ATOM 11940 N N . VAL H 4 154 ? -7.906 -10.460 0.369 1.00 30.56 168 VAL H N 1
ATOM 11941 C CA . VAL H 4 154 ? -7.239 -9.298 -0.227 1.00 30.55 168 VAL H CA 1
ATOM 11942 C C . VAL H 4 154 ? -8.224 -8.303 -0.858 1.00 36.04 168 VAL H C 1
ATOM 11943 O O . VAL H 4 154 ? -9.330 -8.665 -1.259 1.00 35.98 168 VAL H O 1
ATOM 11947 N N . GLU H 4 155 ? -7.791 -7.044 -0.950 1.00 33.39 169 GLU H N 1
ATOM 11948 C CA . GLU H 4 155 ? -8.510 -5.941 -1.578 1.00 33.19 169 GLU H CA 1
ATOM 11949 C C . GLU H 4 155 ? -7.504 -5.189 -2.474 1.00 36.32 169 GLU H C 1
ATOM 11950 O O . GLU H 4 155 ? -6.515 -4.632 -1.973 1.00 35.59 169 GLU H O 1
ATOM 11956 N N . LEU H 4 156 ? -7.729 -5.232 -3.799 1.00 31.72 170 LEU H N 1
ATOM 11957 C CA . LEU H 4 156 ? -6.869 -4.598 -4.801 1.00 31.33 170 LEU H CA 1
ATOM 11958 C C . LEU H 4 156 ? -7.460 -3.259 -5.244 1.00 33.09 170 LEU H C 1
ATOM 11959 O O . LEU H 4 156 ? -8.671 -3.179 -5.504 1.00 32.72 170 LEU H O 1
ATOM 11964 N N . SER H 4 157 ? -6.600 -2.225 -5.368 1.00 27.93 171 SER H N 1
ATOM 11965 C CA . SER H 4 157 ? -7.014 -0.896 -5.810 1.00 27.71 171 SER H CA 1
ATOM 11966 C C . SER H 4 157 ? -5.964 -0.206 -6.688 1.00 33.75 171 SER H C 1
ATOM 11967 O O . SER H 4 157 ? -4.755 -0.383 -6.487 1.00 34.45 171 SER H O 1
ATOM 11970 N N . TRP H 4 158 ? -6.455 0.589 -7.663 1.00 30.63 172 TRP H N 1
ATOM 11971 C CA . TRP H 4 158 ? -5.675 1.390 -8.608 1.00 31.37 172 TRP H CA 1
ATOM 11972 C C . TRP H 4 158 ? -5.666 2.843 -8.162 1.00 36.44 172 TRP H C 1
ATOM 11973 O O . TRP H 4 158 ? -6.712 3.366 -7.769 1.00 35.59 172 TRP H O 1
ATOM 11984 N N . TRP H 4 159 ? -4.489 3.495 -8.212 1.00 34.82 173 TRP H N 1
ATOM 11985 C CA . TRP H 4 159 ? -4.313 4.872 -7.746 1.00 35.70 173 TRP H CA 1
ATOM 11986 C C . TRP H 4 159 ? -3.620 5.743 -8.784 1.00 40.58 173 TRP H C 1
ATOM 11987 O O . TRP H 4 159 ? -2.441 5.531 -9.068 1.00 40.02 173 TRP H O 1
ATOM 11998 N N . VAL H 4 160 ? -4.347 6.729 -9.354 1.00 38.77 174 VAL H N 1
ATOM 11999 C CA . VAL H 4 160 ? -3.724 7.665 -10.303 1.00 40.30 174 VAL H CA 1
ATOM 12000 C C . VAL H 4 160 ? -3.561 9.026 -9.579 1.00 43.23 174 VAL H C 1
ATOM 12001 O O . VAL H 4 160 ? -4.532 9.586 -9.058 1.00 41.86 174 VAL H O 1
ATOM 12005 N N . ASN H 4 161 ? -2.298 9.474 -9.474 1.00 40.00 175 ASN H N 1
ATOM 12006 C CA . ASN H 4 161 ? -1.838 10.713 -8.838 1.00 40.46 175 ASN H CA 1
ATOM 12007 C C . ASN H 4 161 ? -2.339 10.850 -7.380 1.00 43.85 175 ASN H C 1
ATOM 12008 O O . ASN H 4 161 ? -2.888 11.884 -6.991 1.00 44.32 175 ASN H O 1
ATOM 12013 N N . GLY H 4 162 ? -2.121 9.792 -6.600 1.00 38.99 176 GLY H N 1
ATOM 12014 C CA . GLY H 4 162 ? -2.441 9.726 -5.179 1.00 38.31 176 GLY H CA 1
ATOM 12015 C C . GLY H 4 162 ? -3.891 9.540 -4.783 1.00 42.31 176 GLY H C 1
ATOM 12016 O O . GLY H 4 162 ? -4.186 9.525 -3.584 1.00 42.63 176 GLY H O 1
ATOM 12017 N N . LYS H 4 163 ? -4.808 9.394 -5.768 1.00 37.76 177 LYS H N 1
ATOM 12018 C CA . LYS H 4 163 ? -6.252 9.230 -5.534 1.00 35.82 177 LYS H CA 1
ATOM 12019 C C . LYS H 4 163 ? -6.751 7.964 -6.204 1.00 38.93 177 LYS H C 1
ATOM 12020 O O . LYS H 4 163 ? -6.227 7.599 -7.260 1.00 39.57 177 LYS H O 1
ATOM 12026 N N . GLU H 4 164 ? -7.742 7.277 -5.582 1.00 33.57 178 GLU H N 1
ATOM 12027 C CA . GLU H 4 164 ? -8.263 6.006 -6.099 1.00 31.73 178 GLU H CA 1
ATOM 12028 C C . GLU H 4 164 ? -9.115 6.213 -7.336 1.00 34.25 178 GLU H C 1
ATOM 12029 O O . GLU H 4 164 ? -9.758 7.257 -7.479 1.00 34.64 178 GLU H O 1
ATOM 12035 N N . VAL H 4 165 ? -9.084 5.219 -8.244 1.00 29.31 179 VAL H N 1
ATOM 12036 C CA . VAL H 4 165 ? -9.848 5.230 -9.491 1.00 29.04 179 VAL H CA 1
ATOM 12037 C C . VAL H 4 165 ? -10.663 3.945 -9.626 1.00 33.38 179 VAL H C 1
ATOM 12038 O O . VAL H 4 165 ? -10.250 2.883 -9.164 1.00 32.00 179 VAL H O 1
ATOM 12042 N N . HIS H 4 166 ? -11.819 4.066 -10.280 1.00 31.97 180 HIS H N 1
ATOM 12043 C CA . HIS H 4 166 ? -12.744 2.979 -10.553 1.00 31.90 180 HIS H CA 1
ATOM 12044 C C . HIS H 4 166 ? -13.043 2.930 -12.056 1.00 39.34 180 HIS H C 1
ATOM 12045 O O . HIS H 4 166 ? -13.253 1.840 -12.586 1.00 39.72 180 HIS H O 1
ATOM 12052 N N . SER H 4 167 ? -13.032 4.095 -12.744 1.00 38.17 181 SER H N 1
ATOM 12053 C CA . SER H 4 167 ? -13.228 4.206 -14.195 1.00 40.20 181 SER H CA 1
ATOM 12054 C C . SER H 4 167 ? -12.115 3.459 -14.944 1.00 46.06 181 SER H C 1
ATOM 12055 O O . SER H 4 167 ? -10.927 3.662 -14.659 1.00 45.99 181 SER H O 1
ATOM 12058 N N . GLY H 4 168 ? -12.517 2.573 -15.855 1.00 43.73 182 GLY H N 1
ATOM 12059 C CA . GLY H 4 168 ? -11.609 1.742 -16.642 1.00 44.04 182 GLY H CA 1
ATOM 12060 C C . GLY H 4 168 ? -10.861 0.695 -15.834 1.00 47.44 182 GLY H C 1
ATOM 12061 O O . GLY H 4 168 ? -9.826 0.203 -16.287 1.00 47.61 182 GLY H O 1
ATOM 12062 N N . VAL H 4 169 ? -11.386 0.334 -14.636 1.00 42.98 183 VAL H N 1
ATOM 12063 C CA . VAL H 4 169 ? -10.782 -0.643 -13.718 1.00 41.76 183 VAL H CA 1
ATOM 12064 C C . VAL H 4 169 ? -11.659 -1.873 -13.589 1.00 45.90 183 VAL H C 1
ATOM 12065 O O . VAL H 4 169 ? -12.867 -1.750 -13.378 1.00 46.21 183 VAL H O 1
ATOM 12069 N N . CYS H 4 170 ? -11.046 -3.058 -13.653 1.00 42.72 184 CYS H N 1
ATOM 12070 C CA . CYS H 4 170 ? -11.750 -4.318 -13.422 1.00 42.23 184 CYS H CA 1
ATOM 12071 C C . CYS H 4 170 ? -10.769 -5.360 -12.831 1.00 41.62 184 CYS H C 1
ATOM 12072 O O . CYS H 4 170 ? -9.669 -5.563 -13.349 1.00 41.34 184 CYS H O 1
ATOM 12075 N N . THR H 4 171 ? -11.154 -5.932 -11.685 1.00 35.14 185 THR H N 1
ATOM 12076 C CA . THR H 4 171 ? -10.391 -6.944 -10.949 1.00 34.02 185 THR H CA 1
ATOM 12077 C C . THR H 4 171 ? -11.146 -8.267 -11.057 1.00 37.05 185 THR H C 1
ATOM 12078 O O . THR H 4 171 ? -12.379 -8.261 -11.150 1.00 36.51 185 THR H O 1
ATOM 12082 N N . ASP H 4 172 ? -10.413 -9.393 -11.059 1.00 33.44 186 ASP H N 1
ATOM 12083 C CA . ASP H 4 172 ? -10.998 -10.732 -11.120 1.00 33.66 186 ASP H CA 1
ATOM 12084 C C . ASP H 4 172 ? -11.866 -10.968 -9.882 1.00 37.94 186 ASP H C 1
ATOM 12085 O O . ASP H 4 172 ? -11.427 -10.631 -8.780 1.00 37.27 186 ASP H O 1
ATOM 12090 N N . PRO H 4 173 ? -13.114 -11.479 -10.035 1.00 35.05 187 PRO H N 1
ATOM 12091 C CA . PRO H 4 173 ? -13.976 -11.666 -8.853 1.00 34.38 187 PRO H CA 1
ATOM 12092 C C . PRO H 4 173 ? -13.425 -12.707 -7.885 1.00 40.05 187 PRO H C 1
ATOM 12093 O O . PRO H 4 173 ? -13.663 -12.617 -6.680 1.00 39.05 187 PRO H O 1
ATOM 12097 N N . GLN H 4 174 ? -12.682 -13.687 -8.428 1.00 38.83 188 GLN H N 1
ATOM 12098 C CA . GLN H 4 174 ? -12.075 -14.784 -7.691 1.00 39.34 188 GLN H CA 1
ATOM 12099 C C . GLN H 4 174 ? -10.608 -14.970 -8.102 1.00 43.55 188 GLN H C 1
ATOM 12100 O O . GLN H 4 174 ? -10.290 -14.911 -9.297 1.00 44.19 188 GLN H O 1
ATOM 12106 N N . PRO H 4 175 ? -9.700 -15.210 -7.131 1.00 38.65 189 PRO H N 1
ATOM 12107 C CA . PRO H 4 175 ? -8.295 -15.423 -7.491 1.00 38.61 189 PRO H CA 1
ATOM 12108 C C . PRO H 4 175 ? -8.068 -16.813 -8.066 1.00 41.52 189 PRO H C 1
ATOM 12109 O O . PRO H 4 175 ? -8.931 -17.686 -7.927 1.00 41.82 189 PRO H O 1
ATOM 12113 N N . LEU H 4 176 ? -6.904 -17.018 -8.713 1.00 36.88 190 LEU H N 1
ATOM 12114 C CA . LEU H 4 176 ? -6.474 -18.313 -9.255 1.00 36.32 190 LEU H CA 1
ATOM 12115 C C . LEU H 4 176 ? -5.672 -19.059 -8.204 1.00 40.31 190 LEU H C 1
ATOM 12116 O O . LEU H 4 176 ? -5.152 -18.438 -7.273 1.00 39.49 190 LEU H O 1
ATOM 12121 N N . LYS H 4 177 ? -5.530 -20.375 -8.373 1.00 37.75 191 LYS H N 1
ATOM 12122 C CA . LYS H 4 177 ? -4.683 -21.192 -7.514 1.00 38.52 191 LYS H CA 1
ATOM 12123 C C . LYS H 4 177 ? -3.373 -21.427 -8.262 1.00 43.69 191 LYS H C 1
ATOM 12124 O O . LYS H 4 177 ? -3.412 -21.896 -9.407 1.00 44.45 191 LYS H O 1
ATOM 12130 N N . GLU H 4 178 ? -2.224 -21.036 -7.655 1.00 40.11 192 GLU H N 1
ATOM 12131 C CA . GLU H 4 178 ? -0.889 -21.201 -8.256 1.00 41.19 192 GLU H CA 1
ATOM 12132 C C . GLU H 4 178 ? -0.569 -22.696 -8.469 1.00 48.11 192 GLU H C 1
ATOM 12133 O O . GLU H 4 178 ? 0.036 -23.050 -9.481 1.00 49.78 192 GLU H O 1
ATOM 12139 N N . GLN H 4 179 ? -0.996 -23.562 -7.527 1.00 44.79 193 GLN H N 1
ATOM 12140 C CA . GLN H 4 179 ? -0.846 -25.021 -7.587 1.00 46.53 193 GLN H CA 1
ATOM 12141 C C . GLN H 4 179 ? -2.262 -25.631 -7.417 1.00 50.23 193 GLN H C 1
ATOM 12142 O O . GLN H 4 179 ? -2.605 -26.038 -6.305 1.00 49.88 193 GLN H O 1
ATOM 12148 N N . PRO H 4 180 ? -3.119 -25.665 -8.479 1.00 46.40 194 PRO H N 1
ATOM 12149 C CA . PRO H 4 180 ? -4.520 -26.130 -8.304 1.00 45.69 194 PRO H CA 1
ATOM 12150 C C . PRO H 4 180 ? -4.733 -27.497 -7.629 1.00 51.31 194 PRO H C 1
ATOM 12151 O O . PRO H 4 180 ? -5.835 -27.746 -7.142 1.00 50.62 194 PRO H O 1
ATOM 12155 N N . ALA H 4 181 ? -3.702 -28.360 -7.572 1.00 49.90 195 ALA H N 1
ATOM 12156 C CA . ALA H 4 181 ? -3.777 -29.683 -6.944 1.00 51.27 195 ALA H CA 1
ATOM 12157 C C . ALA H 4 181 ? -3.629 -29.621 -5.404 1.00 56.15 195 ALA H C 1
ATOM 12158 O O . ALA H 4 181 ? -3.952 -30.588 -4.719 1.00 57.00 195 ALA H O 1
ATOM 12160 N N . LEU H 4 182 ? -3.119 -28.503 -4.872 1.00 52.57 196 LEU H N 1
ATOM 12161 C CA . LEU H 4 182 ? -2.917 -28.289 -3.439 1.00 52.48 196 LEU H CA 1
ATOM 12162 C C . LEU H 4 182 ? -4.143 -27.629 -2.820 1.00 56.78 196 LEU H C 1
ATOM 12163 O O . LEU H 4 182 ? -4.703 -26.689 -3.402 1.00 54.55 196 LEU H O 1
ATOM 12168 N N . ASN H 4 183 ? -4.561 -28.117 -1.640 1.00 55.46 197 ASN H N 1
ATOM 12169 C CA . ASN H 4 183 ? -5.710 -27.563 -0.912 1.00 54.42 197 ASN H CA 1
ATOM 12170 C C . ASN H 4 183 ? -5.305 -26.262 -0.195 1.00 56.89 197 ASN H C 1
ATOM 12171 O O . ASN H 4 183 ? -6.147 -25.396 0.039 1.00 55.68 197 ASN H O 1
ATOM 12176 N N . ASP H 4 184 ? -4.008 -26.128 0.124 1.00 53.30 198 ASP H N 1
ATOM 12177 C CA . ASP H 4 184 ? -3.396 -24.981 0.799 1.00 51.93 198 ASP H CA 1
ATOM 12178 C C . ASP H 4 184 ? -2.527 -24.183 -0.187 1.00 53.31 198 ASP H C 1
ATOM 12179 O O . ASP H 4 184 ? -1.513 -23.597 0.214 1.00 53.63 198 ASP H O 1
ATOM 12184 N N . SER H 4 185 ? -2.923 -24.165 -1.474 1.00 46.69 199 SER H N 1
ATOM 12185 C CA . SER H 4 185 ? -2.197 -23.485 -2.543 1.00 44.93 199 SER H CA 1
ATOM 12186 C C . SER H 4 185 ? -2.213 -21.975 -2.394 1.00 46.25 199 SER H C 1
ATOM 12187 O O . SER H 4 185 ? -3.228 -21.407 -1.996 1.00 44.93 199 SER H O 1
ATOM 12190 N N . ARG H 4 186 ? -1.087 -21.328 -2.748 1.00 41.99 200 ARG H N 1
ATOM 12191 C CA . ARG H 4 186 ? -0.958 -19.872 -2.755 1.00 40.19 200 ARG H CA 1
ATOM 12192 C C . ARG H 4 186 ? -1.793 -19.354 -3.919 1.00 42.75 200 ARG H C 1
ATOM 12193 O O . ARG H 4 186 ? -2.023 -20.102 -4.879 1.00 42.73 200 ARG H O 1
ATOM 12201 N N . TYR H 4 187 ? -2.298 -18.112 -3.818 1.00 37.58 201 TYR H N 1
ATOM 12202 C CA . TYR H 4 187 ? -3.176 -17.536 -4.837 1.00 35.68 201 TYR H CA 1
ATOM 12203 C C . TYR H 4 187 ? -2.502 -16.485 -5.697 1.00 38.12 201 TYR H C 1
ATOM 12204 O O . TYR H 4 187 ? -1.485 -15.905 -5.311 1.00 37.58 201 TYR H O 1
ATOM 12213 N N . ALA H 4 188 ? -3.121 -16.216 -6.854 1.00 34.01 202 ALA H N 1
ATOM 12214 C CA . ALA H 4 188 ? -2.734 -15.186 -7.812 1.00 33.37 202 ALA H CA 1
ATOM 12215 C C . ALA H 4 188 ? -3.987 -14.375 -8.230 1.00 35.85 202 ALA H C 1
ATOM 12216 O O . ALA H 4 188 ? -5.071 -14.940 -8.376 1.00 34.77 202 ALA H O 1
ATOM 12218 N N . LEU H 4 189 ? -3.841 -13.058 -8.398 1.00 31.65 203 LEU H N 1
ATOM 12219 C CA . LEU H 4 189 ? -4.946 -12.182 -8.772 1.00 30.69 203 LEU H CA 1
ATOM 12220 C C . LEU H 4 189 ? -4.485 -11.105 -9.746 1.00 34.12 203 LEU H C 1
ATOM 12221 O O . LEU H 4 189 ? -3.432 -10.501 -9.543 1.00 34.28 203 LEU H O 1
ATOM 12226 N N . SER H 4 190 ? -5.284 -10.856 -10.793 1.00 30.01 204 SER H N 1
ATOM 12227 C CA . SER H 4 190 ? -4.963 -9.845 -11.796 1.00 29.90 204 SER H CA 1
ATOM 12228 C C . SER H 4 190 ? -6.025 -8.740 -11.840 1.00 32.25 204 SER H C 1
ATOM 12229 O O . SER H 4 190 ? -7.194 -8.970 -11.517 1.00 31.11 204 SER H O 1
ATOM 12232 N N . SER H 4 191 ? -5.601 -7.539 -12.240 1.00 28.09 205 SER H N 1
ATOM 12233 C CA . SER H 4 191 ? -6.482 -6.384 -12.387 1.00 26.82 205 SER H CA 1
ATOM 12234 C C . SER H 4 191 ? -6.005 -5.522 -13.539 1.00 31.05 205 SER H C 1
ATOM 12235 O O . SER H 4 191 ? -4.816 -5.529 -13.865 1.00 31.42 205 SER H O 1
ATOM 12238 N N . ARG H 4 192 ? -6.925 -4.799 -14.172 1.00 27.80 206 ARG H N 1
ATOM 12239 C CA . ARG H 4 192 ? -6.577 -3.938 -15.303 1.00 29.32 206 ARG H CA 1
ATOM 12240 C C . ARG H 4 192 ? -7.020 -2.486 -15.063 1.00 34.18 206 ARG H C 1
ATOM 12241 O O . ARG H 4 192 ? -8.077 -2.262 -14.474 1.00 33.26 206 ARG H O 1
ATOM 12249 N N . LEU H 4 193 ? -6.212 -1.509 -15.524 1.00 31.68 207 LEU H N 1
ATOM 12250 C CA . LEU H 4 193 ? -6.547 -0.085 -15.496 1.00 31.83 207 LEU H CA 1
ATOM 12251 C C . LEU H 4 193 ? -6.356 0.457 -16.903 1.00 38.54 207 LEU H C 1
ATOM 12252 O O . LEU H 4 193 ? -5.222 0.538 -17.391 1.00 38.98 207 LEU H O 1
ATOM 12257 N N . ARG H 4 194 ? -7.471 0.811 -17.554 1.00 36.02 208 ARG H N 1
ATOM 12258 C CA . ARG H 4 194 ? -7.454 1.331 -18.909 1.00 37.89 208 ARG H CA 1
ATOM 12259 C C . ARG H 4 194 ? -7.698 2.830 -18.931 1.00 44.44 208 ARG H C 1
ATOM 12260 O O . ARG H 4 194 ? -8.652 3.329 -18.337 1.00 44.54 208 ARG H O 1
ATOM 12268 N N . VAL H 4 195 ? -6.807 3.542 -19.617 1.00 43.14 209 VAL H N 1
ATOM 12269 C CA . VAL H 4 195 ? -6.831 4.993 -19.796 1.00 44.36 209 VAL H CA 1
ATOM 12270 C C . VAL H 4 195 ? -6.570 5.299 -21.269 1.00 52.30 209 VAL H C 1
ATOM 12271 O O . VAL H 4 195 ? -6.156 4.406 -22.003 1.00 52.44 209 VAL H O 1
ATOM 12275 N N . SER H 4 196 ? -6.792 6.546 -21.703 1.00 52.10 210 SER H N 1
ATOM 12276 C CA . SER H 4 196 ? -6.511 6.946 -23.082 1.00 54.97 210 SER H CA 1
ATOM 12277 C C . SER H 4 196 ? -4.993 6.972 -23.304 1.00 61.85 210 SER H C 1
ATOM 12278 O O . SER H 4 196 ? -4.237 7.123 -22.334 1.00 61.32 210 SER H O 1
ATOM 12281 N N . ALA H 4 197 ? -4.548 6.798 -24.565 1.00 60.20 211 ALA H N 1
ATOM 12282 C CA . ALA H 4 197 ? -3.129 6.803 -24.921 1.00 60.77 211 ALA H CA 1
ATOM 12283 C C . ALA H 4 197 ? -2.448 8.087 -24.444 1.00 65.43 211 ALA H C 1
ATOM 12284 O O . ALA H 4 197 ? -1.383 8.021 -23.832 1.00 64.01 211 ALA H O 1
ATOM 12286 N N . THR H 4 198 ? -3.113 9.242 -24.672 1.00 63.88 212 THR H N 1
ATOM 12287 C CA . THR H 4 198 ? -2.652 10.583 -24.308 1.00 64.76 212 THR H CA 1
ATOM 12288 C C . THR H 4 198 ? -2.462 10.712 -22.782 1.00 66.44 212 THR H C 1
ATOM 12289 O O . THR H 4 198 ? -1.469 11.315 -22.364 1.00 66.90 212 THR H O 1
ATOM 12293 N N . PHE H 4 199 ? -3.374 10.125 -21.964 1.00 59.84 213 PHE H N 1
ATOM 12294 C CA . PHE H 4 199 ? -3.273 10.176 -20.502 1.00 57.43 213 PHE H CA 1
ATOM 12295 C C . PHE H 4 199 ? -2.028 9.420 -20.032 1.00 60.50 213 PHE H C 1
ATOM 12296 O O . PHE H 4 199 ? -1.270 9.959 -19.225 1.00 60.45 213 PHE H O 1
ATOM 12304 N N . TRP H 4 200 ? -1.796 8.202 -20.566 1.00 56.15 214 TRP H N 1
ATOM 12305 C CA . TRP H 4 200 ? -0.623 7.394 -20.229 1.00 55.21 214 TRP H CA 1
ATOM 12306 C C . TRP H 4 200 ? 0.666 8.058 -20.758 1.00 62.29 214 TRP H C 1
ATOM 12307 O O . TRP H 4 200 ? 1.700 7.970 -20.097 1.00 61.88 214 TRP H O 1
ATOM 12318 N N . GLN H 4 201 ? 0.597 8.737 -21.925 1.00 61.38 215 GLN H N 1
ATOM 12319 C CA . GLN H 4 201 ? 1.745 9.401 -22.549 1.00 63.39 215 GLN H CA 1
ATOM 12320 C C . GLN H 4 201 ? 2.307 10.559 -21.701 1.00 69.24 215 GLN H C 1
ATOM 12321 O O . GLN H 4 201 ? 3.490 10.878 -21.846 1.00 70.12 215 GLN H O 1
ATOM 12327 N N . ASN H 4 202 ? 1.481 11.167 -20.812 1.00 65.92 216 ASN H N 1
ATOM 12328 C CA . ASN H 4 202 ? 1.905 12.254 -19.922 1.00 66.70 216 ASN H CA 1
ATOM 12329 C C . ASN H 4 202 ? 2.828 11.704 -18.818 1.00 70.95 216 ASN H C 1
ATOM 12330 O O . ASN H 4 202 ? 2.373 10.897 -17.999 1.00 68.85 216 ASN H O 1
ATOM 12335 N N . PRO H 4 203 ? 4.115 12.145 -18.768 1.00 69.30 217 PRO H N 1
ATOM 12336 C CA . PRO H 4 203 ? 5.044 11.614 -17.749 1.00 68.37 217 PRO H CA 1
ATOM 12337 C C . PRO H 4 203 ? 4.777 12.138 -16.337 1.00 71.05 217 PRO H C 1
ATOM 12338 O O . PRO H 4 203 ? 5.305 11.577 -15.372 1.00 69.07 217 PRO H O 1
ATOM 12342 N N . ARG H 4 204 ? 3.942 13.194 -16.221 1.00 68.27 218 ARG H N 1
ATOM 12343 C CA . ARG H 4 204 ? 3.547 13.808 -14.952 1.00 67.37 218 ARG H CA 1
ATOM 12344 C C . ARG H 4 204 ? 2.453 12.979 -14.257 1.00 67.87 218 ARG H C 1
ATOM 12345 O O . ARG H 4 204 ? 2.048 13.321 -13.144 1.00 66.93 218 ARG H O 1
ATOM 12353 N N . ASN H 4 205 ? 1.986 11.889 -14.906 1.00 62.33 219 ASN H N 1
ATOM 12354 C CA . ASN H 4 205 ? 0.952 11.011 -14.367 1.00 59.79 219 ASN H CA 1
ATOM 12355 C C . ASN H 4 205 ? 1.564 9.813 -13.655 1.00 62.16 219 ASN H C 1
ATOM 12356 O O . ASN H 4 205 ? 2.329 9.055 -14.259 1.00 62.30 219 ASN H O 1
ATOM 12361 N N . HIS H 4 206 ? 1.227 9.650 -12.361 1.00 57.18 220 HIS H N 1
ATOM 12362 C CA . HIS H 4 206 ? 1.727 8.562 -11.515 1.00 55.62 220 HIS H CA 1
ATOM 12363 C C . HIS H 4 206 ? 0.641 7.503 -11.266 1.00 54.51 220 HIS H C 1
ATOM 12364 O O . HIS H 4 206 ? -0.426 7.813 -10.737 1.00 52.85 220 HIS H O 1
ATOM 12371 N N . PHE H 4 207 ? 0.943 6.254 -11.641 1.00 48.81 221 PHE H N 1
ATOM 12372 C CA . PHE H 4 207 ? 0.061 5.094 -11.501 1.00 46.68 221 PHE H CA 1
ATOM 12373 C C . PHE H 4 207 ? 0.593 4.149 -10.432 1.00 49.73 221 PHE H C 1
ATOM 12374 O O . PHE H 4 207 ? 1.791 3.863 -10.408 1.00 50.43 221 PHE H O 1
ATOM 12382 N N . ARG H 4 208 ? -0.291 3.657 -9.555 1.00 44.66 222 ARG H N 1
ATOM 12383 C CA . ARG H 4 208 ? 0.101 2.745 -8.486 1.00 44.00 222 ARG H CA 1
ATOM 12384 C C . ARG H 4 208 ? -0.989 1.719 -8.206 1.00 47.72 222 ARG H C 1
ATOM 12385 O O . ARG H 4 208 ? -2.151 2.077 -8.025 1.00 46.91 222 ARG H O 1
ATOM 12393 N N . CYS H 4 209 ? -0.606 0.443 -8.155 1.00 44.38 223 CYS H N 1
ATOM 12394 C CA . CYS H 4 209 ? -1.508 -0.647 -7.810 1.00 42.86 223 CYS H CA 1
ATOM 12395 C C . CYS H 4 209 ? -1.146 -1.134 -6.415 1.00 44.26 223 CYS H C 1
ATOM 12396 O O . CYS H 4 209 ? -0.009 -1.557 -6.189 1.00 43.59 223 CYS H O 1
ATOM 12399 N N . GLN H 4 210 ? -2.098 -1.076 -5.482 1.00 39.21 224 GLN H N 1
ATOM 12400 C CA . GLN H 4 210 ? -1.830 -1.551 -4.131 1.00 38.44 224 GLN H CA 1
ATOM 12401 C C . GLN H 4 210 ? -2.836 -2.600 -3.730 1.00 39.64 224 GLN H C 1
ATOM 12402 O O . GLN H 4 210 ? -3.994 -2.544 -4.135 1.00 38.64 224 GLN H O 1
ATOM 12408 N N . VAL H 4 211 ? -2.365 -3.583 -2.958 1.00 35.37 225 VAL H N 1
ATOM 12409 C CA . VAL H 4 211 ? -3.163 -4.682 -2.436 1.00 33.56 225 VAL H CA 1
ATOM 12410 C C . VAL H 4 211 ? -3.106 -4.667 -0.917 1.00 36.01 225 VAL H C 1
ATOM 12411 O O . VAL H 4 211 ? -2.021 -4.711 -0.336 1.00 36.05 225 VAL H O 1
ATOM 12415 N N . GLN H 4 212 ? -4.281 -4.596 -0.282 1.00 31.18 226 GLN H N 1
ATOM 12416 C CA . GLN H 4 212 ? -4.398 -4.705 1.160 1.00 30.45 226 GLN H CA 1
ATOM 12417 C C . GLN H 4 212 ? -4.495 -6.208 1.483 1.00 33.97 226 GLN H C 1
ATOM 12418 O O . GLN H 4 212 ? -5.388 -6.901 0.988 1.00 33.03 226 GLN H O 1
ATOM 12424 N N . PHE H 4 213 ? -3.539 -6.708 2.261 1.00 30.72 227 PHE H N 1
ATOM 12425 C CA . PHE H 4 213 ? -3.496 -8.099 2.674 1.00 30.82 227 PHE H CA 1
ATOM 12426 C C . PHE H 4 213 ? -3.910 -8.222 4.127 1.00 35.47 227 PHE H C 1
ATOM 12427 O O . PHE H 4 213 ? -3.427 -7.468 4.962 1.00 36.31 227 PHE H O 1
ATOM 12435 N N . TYR H 4 214 ? -4.791 -9.178 4.429 1.00 31.78 228 TYR H N 1
ATOM 12436 C CA . TYR H 4 214 ? -5.212 -9.466 5.791 1.00 32.16 228 TYR H CA 1
ATOM 12437 C C . TYR H 4 214 ? -4.474 -10.719 6.255 1.00 39.43 228 TYR H C 1
ATOM 12438 O O . TYR H 4 214 ? -4.532 -11.750 5.587 1.00 39.42 228 TYR H O 1
ATOM 12447 N N . GLY H 4 215 ? -3.722 -10.593 7.340 1.00 38.50 229 GLY H N 1
ATOM 12448 C CA . GLY H 4 215 ? -2.922 -11.683 7.881 1.00 40.34 229 GLY H CA 1
ATOM 12449 C C . GLY H 4 215 ? -3.004 -11.829 9.384 1.00 47.70 229 GLY H C 1
ATOM 12450 O O . GLY H 4 215 ? -4.066 -11.634 9.979 1.00 46.18 229 GLY H O 1
ATOM 12451 N N . LEU H 4 216 ? -1.873 -12.182 10.000 1.00 49.11 230 LEU H N 1
ATOM 12452 C CA . LEU H 4 216 ? -1.772 -12.407 11.445 1.00 51.98 230 LEU H CA 1
ATOM 12453 C C . LEU H 4 216 ? -1.614 -11.091 12.192 1.00 60.21 230 LEU H C 1
ATOM 12454 O O . LEU H 4 216 ? -0.930 -10.186 11.701 1.00 60.26 230 LEU H O 1
ATOM 12459 N N . SER H 4 217 ? -2.234 -10.989 13.385 1.00 59.54 231 SER H N 1
ATOM 12460 C CA . SER H 4 217 ? -2.140 -9.787 14.213 1.00 61.31 231 SER H CA 1
ATOM 12461 C C . SER H 4 217 ? -0.867 -9.810 15.082 1.00 68.80 231 SER H C 1
ATOM 12462 O O . SER H 4 217 ? -0.175 -10.830 15.132 1.00 69.05 231 SER H O 1
ATOM 12465 N N . GLU H 4 218 ? -0.563 -8.672 15.759 1.00 67.28 232 GLU H N 1
ATOM 12466 C CA . GLU H 4 218 ? 0.606 -8.480 16.634 1.00 69.37 232 GLU H CA 1
ATOM 12467 C C . GLU H 4 218 ? 0.684 -9.533 17.767 1.00 74.34 232 GLU H C 1
ATOM 12468 O O . GLU H 4 218 ? 1.787 -9.885 18.185 1.00 75.61 232 GLU H O 1
ATOM 12474 N N . ASN H 4 219 ? -0.477 -10.047 18.232 1.00 70.21 233 ASN H N 1
ATOM 12475 C CA . ASN H 4 219 ? -0.576 -11.027 19.321 1.00 71.62 233 ASN H CA 1
ATOM 12476 C C . ASN H 4 219 ? -0.223 -12.473 18.887 1.00 75.13 233 ASN H C 1
ATOM 12477 O O . ASN H 4 219 ? 0.010 -13.316 19.759 1.00 76.49 233 ASN H O 1
ATOM 12482 N N . ASP H 4 220 ? -0.205 -12.760 17.563 1.00 69.30 234 ASP H N 1
ATOM 12483 C CA . ASP H 4 220 ? 0.113 -14.090 17.016 1.00 68.79 234 ASP H CA 1
ATOM 12484 C C . ASP H 4 220 ? 1.629 -14.380 17.118 1.00 73.28 234 ASP H C 1
ATOM 12485 O O . ASP H 4 220 ? 2.432 -13.440 17.145 1.00 73.87 234 ASP H O 1
ATOM 12490 N N . GLU H 4 221 ? 2.018 -15.674 17.192 1.00 69.19 235 GLU H N 1
ATOM 12491 C CA . GLU H 4 221 ? 3.428 -16.074 17.323 1.00 70.37 235 GLU H CA 1
ATOM 12492 C C . GLU H 4 221 ? 4.121 -16.246 15.965 1.00 71.03 235 GLU H C 1
ATOM 12493 O O . GLU H 4 221 ? 3.491 -16.659 14.990 1.00 68.70 235 GLU H O 1
ATOM 12495 N N . TRP H 4 222 ? 5.429 -15.930 15.920 1.00 67.39 236 TRP H N 1
ATOM 12496 C CA . TRP H 4 222 ? 6.281 -16.061 14.735 1.00 66.25 236 TRP H CA 1
ATOM 12497 C C . TRP H 4 222 ? 7.737 -16.263 15.156 1.00 74.02 236 TRP H C 1
ATOM 12498 O O . TRP H 4 222 ? 8.269 -15.485 15.957 1.00 74.77 236 TRP H O 1
ATOM 12509 N N . THR H 4 223 ? 8.372 -17.320 14.619 1.00 72.39 237 THR H N 1
ATOM 12510 C CA . THR H 4 223 ? 9.752 -17.703 14.932 1.00 75.30 237 THR H CA 1
ATOM 12511 C C . THR H 4 223 ? 10.584 -17.981 13.665 1.00 78.87 237 THR H C 1
ATOM 12512 O O . THR H 4 223 ? 11.804 -18.178 13.771 1.00 81.23 237 THR H O 1
ATOM 12516 N N . GLN H 4 224 ? 9.934 -17.991 12.479 1.00 71.90 238 GLN H N 1
ATOM 12517 C CA . GLN H 4 224 ? 10.595 -18.238 11.191 1.00 71.13 238 GLN H CA 1
ATOM 12518 C C . GLN H 4 224 ? 11.511 -17.064 10.778 1.00 74.36 238 GLN H C 1
ATOM 12519 O O . GLN H 4 224 ? 11.273 -15.915 11.168 1.00 73.10 238 GLN H O 1
ATOM 12525 N N . ASP H 4 225 ? 12.564 -17.376 9.993 1.00 71.38 239 ASP H N 1
ATOM 12526 C CA . ASP H 4 225 ? 13.579 -16.431 9.515 1.00 71.39 239 ASP H CA 1
ATOM 12527 C C . ASP H 4 225 ? 12.978 -15.297 8.654 1.00 70.76 239 ASP H C 1
ATOM 12528 O O . ASP H 4 225 ? 13.458 -14.162 8.738 1.00 70.62 239 ASP H O 1
ATOM 12533 N N . ARG H 4 226 ? 11.934 -15.597 7.851 1.00 63.17 240 ARG H N 1
ATOM 12534 C CA . ARG H 4 226 ? 11.261 -14.589 7.028 1.00 59.74 240 ARG H CA 1
ATOM 12535 C C . ARG H 4 226 ? 10.357 -13.708 7.905 1.00 60.99 240 ARG H C 1
ATOM 12536 O O . ARG H 4 226 ? 9.895 -14.148 8.964 1.00 60.97 240 ARG H O 1
ATOM 12544 N N . ALA H 4 227 ? 10.119 -12.465 7.457 1.00 54.97 241 ALA H N 1
ATOM 12545 C CA . ALA H 4 227 ? 9.293 -11.491 8.165 1.00 53.39 241 ALA H CA 1
ATOM 12546 C C . ALA H 4 227 ? 7.870 -11.992 8.346 1.00 54.97 241 ALA H C 1
ATOM 12547 O O . ALA H 4 227 ? 7.301 -12.589 7.429 1.00 53.39 241 ALA H O 1
ATOM 12549 N N . LYS H 4 228 ? 7.308 -11.759 9.543 1.00 51.16 242 LYS H N 1
ATOM 12550 C CA . LYS H 4 228 ? 5.945 -12.134 9.913 1.00 49.14 242 LYS H CA 1
ATOM 12551 C C . LYS H 4 228 ? 4.958 -11.592 8.870 1.00 50.66 242 LYS H C 1
ATOM 12552 O O . LYS H 4 228 ? 5.032 -10.408 8.511 1.00 49.72 242 LYS H O 1
ATOM 12558 N N . PRO H 4 229 ? 4.070 -12.462 8.338 1.00 45.56 243 PRO H N 1
ATOM 12559 C CA . PRO H 4 229 ? 3.106 -12.010 7.328 1.00 42.98 243 PRO H CA 1
ATOM 12560 C C . PRO H 4 229 ? 1.898 -11.334 7.980 1.00 44.88 243 PRO H C 1
ATOM 12561 O O . PRO H 4 229 ? 0.765 -11.830 7.961 1.00 43.50 243 PRO H O 1
ATOM 12565 N N . VAL H 4 230 ? 2.161 -10.167 8.558 1.00 41.29 244 VAL H N 1
ATOM 12566 C CA . VAL H 4 230 ? 1.163 -9.320 9.211 1.00 39.70 244 VAL H CA 1
ATOM 12567 C C . VAL H 4 230 ? 0.214 -8.720 8.169 1.00 40.25 244 VAL H C 1
ATOM 12568 O O . VAL H 4 230 ? 0.565 -8.674 6.985 1.00 39.34 244 VAL H O 1
ATOM 12572 N N . THR H 4 231 ? -0.978 -8.253 8.600 1.00 34.66 245 THR H N 1
ATOM 12573 C CA . THR H 4 231 ? -1.917 -7.575 7.689 1.00 31.74 245 THR H CA 1
ATOM 12574 C C . THR H 4 231 ? -1.174 -6.297 7.233 1.00 33.93 245 THR H C 1
ATOM 12575 O O . THR H 4 231 ? -0.746 -5.498 8.072 1.00 34.94 245 THR H O 1
ATOM 12579 N N . GLN H 4 232 ? -0.892 -6.192 5.929 1.00 27.91 246 GLN H N 1
ATOM 12580 C CA . GLN H 4 232 ? -0.062 -5.115 5.386 1.00 27.44 246 GLN H CA 1
ATOM 12581 C C . GLN H 4 232 ? -0.515 -4.663 4.007 1.00 29.76 246 GLN H C 1
ATOM 12582 O O . GLN H 4 232 ? -1.427 -5.256 3.434 1.00 27.07 246 GLN H O 1
ATOM 12588 N N . ILE H 4 233 ? 0.163 -3.632 3.461 1.00 27.95 247 ILE H N 1
ATOM 12589 C CA . ILE H 4 233 ? -0.089 -3.120 2.115 1.00 27.23 247 ILE H CA 1
ATOM 12590 C C . ILE H 4 233 ? 1.165 -3.350 1.299 1.00 34.37 247 ILE H C 1
ATOM 12591 O O . ILE H 4 233 ? 2.257 -2.939 1.706 1.00 35.45 247 ILE H O 1
ATOM 12596 N N . VAL H 4 234 ? 1.001 -4.032 0.159 1.00 31.68 248 VAL H N 1
ATOM 12597 C CA . VAL H 4 234 ? 2.065 -4.291 -0.811 1.00 32.42 248 VAL H CA 1
ATOM 12598 C C . VAL H 4 234 ? 1.670 -3.515 -2.074 1.00 37.24 248 VAL H C 1
ATOM 12599 O O . VAL H 4 234 ? 0.493 -3.535 -2.456 1.00 35.15 248 VAL H O 1
ATOM 12603 N N . SER H 4 235 ? 2.618 -2.758 -2.667 1.00 35.88 249 SER H N 1
ATOM 12604 C CA . SER H 4 235 ? 2.302 -1.952 -3.848 1.00 35.46 249 SER H CA 1
ATOM 12605 C C . SER H 4 235 ? 3.435 -1.894 -4.862 1.00 38.82 249 SER H C 1
ATOM 12606 O O . SER H 4 235 ? 4.604 -2.070 -4.523 1.00 39.02 249 SER H O 1
ATOM 12609 N N . ALA H 4 236 ? 3.045 -1.659 -6.120 1.00 34.80 250 ALA H N 1
ATOM 12610 C CA . ALA H 4 236 ? 3.895 -1.474 -7.290 1.00 35.25 250 ALA H CA 1
ATOM 12611 C C . ALA H 4 236 ? 3.436 -0.204 -8.013 1.00 38.84 250 ALA H C 1
ATOM 12612 O O . ALA H 4 236 ? 2.241 0.093 -8.021 1.00 36.30 250 ALA H O 1
ATOM 12614 N N . GLU H 4 237 ? 4.379 0.582 -8.551 1.00 38.29 251 GLU H N 1
ATOM 12615 C CA . GLU H 4 237 ? 4.043 1.850 -9.211 1.00 39.05 251 GLU H CA 1
ATOM 12616 C C . GLU H 4 237 ? 4.751 2.022 -10.564 1.00 44.65 251 GLU H C 1
ATOM 12617 O O . GLU H 4 237 ? 5.743 1.346 -10.832 1.00 43.91 251 GLU H O 1
ATOM 12623 N N . ALA H 4 238 ? 4.215 2.929 -11.414 1.00 43.30 252 ALA H N 1
ATOM 12624 C CA . ALA H 4 238 ? 4.751 3.259 -12.738 1.00 45.34 252 ALA H CA 1
ATOM 12625 C C . ALA H 4 238 ? 4.354 4.676 -13.183 1.00 52.66 252 ALA H C 1
ATOM 12626 O O . ALA H 4 238 ? 3.222 5.107 -12.966 1.00 51.49 252 ALA H O 1
ATOM 12628 N N . TRP H 4 239 ? 5.301 5.393 -13.807 1.00 52.97 253 TRP H N 1
ATOM 12629 C CA . TRP H 4 239 ? 5.096 6.745 -14.339 1.00 54.66 253 TRP H CA 1
ATOM 12630 C C . TRP H 4 239 ? 4.825 6.683 -15.845 1.00 60.85 253 TRP H C 1
ATOM 12631 O O . TRP H 4 239 ? 5.199 5.701 -16.494 1.00 61.02 253 TRP H O 1
ATOM 12642 N N . GLY H 4 240 ? 4.199 7.727 -16.384 1.00 58.84 254 GLY H N 1
ATOM 12643 C CA . GLY H 4 240 ? 3.900 7.831 -17.809 1.00 60.52 254 GLY H CA 1
ATOM 12644 C C . GLY H 4 240 ? 5.132 7.902 -18.702 1.00 68.50 254 GLY H C 1
ATOM 12645 O O . GLY H 4 240 ? 6.139 8.519 -18.335 1.00 69.68 254 GLY H O 1
ATOM 12646 N N . ARG H 4 241 ? 5.065 7.253 -19.882 1.00 65.71 255 ARG H N 1
ATOM 12647 C CA . ARG H 4 241 ? 6.170 7.217 -20.844 1.00 67.08 255 ARG H CA 1
ATOM 12648 C C . ARG H 4 241 ? 5.892 8.086 -22.077 1.00 72.53 255 ARG H C 1
ATOM 12649 O O . ARG H 4 241 ? 4.736 8.306 -22.432 1.00 71.73 255 ARG H O 1
ATOM 12657 N N . ALA H 4 242 ? 6.967 8.554 -22.738 1.00 71.01 256 ALA H N 1
ATOM 12658 C CA . ALA H 4 242 ? 6.919 9.381 -23.945 1.00 91.46 256 ALA H CA 1
ATOM 12659 C C . ALA H 4 242 ? 6.444 8.573 -25.151 1.00 110.81 256 ALA H C 1
ATOM 12660 O O . ALA H 4 242 ? 5.480 8.958 -25.810 1.00 68.99 256 ALA H O 1
ATOM 12662 N N . GLY I 5 1 ? -8.944 26.953 9.026 1.00 33.28 -1 GLY I N 1
ATOM 12663 C CA . GLY I 5 1 ? -7.491 26.971 9.156 1.00 32.87 -1 GLY I CA 1
ATOM 12664 C C . GLY I 5 1 ? -6.909 25.574 9.258 1.00 36.05 -1 GLY I C 1
ATOM 12665 O O . GLY I 5 1 ? -7.098 24.764 8.340 1.00 36.45 -1 GLY I O 1
ATOM 12666 N N . PRO I 5 2 ? -6.211 25.246 10.374 1.00 30.89 1 PRO I N 1
ATOM 12667 C CA . PRO I 5 2 ? -5.653 23.891 10.519 1.00 29.97 1 PRO I CA 1
ATOM 12668 C C . PRO I 5 2 ? -6.736 22.829 10.677 1.00 33.35 1 PRO I C 1
ATOM 12669 O O . PRO I 5 2 ? -7.774 23.082 11.297 1.00 32.24 1 PRO I O 1
ATOM 12673 N N . GLN I 5 3 ? -6.499 21.645 10.088 1.00 30.50 2 GLN I N 1
ATOM 12674 C CA . GLN I 5 3 ? -7.443 20.532 10.148 1.00 29.91 2 GLN I CA 1
ATOM 12675 C C . GLN I 5 3 ? -7.097 19.568 11.259 1.00 34.47 2 GLN I C 1
ATOM 12676 O O . GLN I 5 3 ? -5.920 19.346 11.551 1.00 35.26 2 GLN I O 1
ATOM 12682 N N . GLN I 5 4 ? -8.129 19.001 11.888 1.00 30.14 3 GLN I N 1
ATOM 12683 C CA . GLN I 5 4 ? -7.946 18.072 12.996 1.00 29.34 3 GLN I CA 1
ATOM 12684 C C . GLN I 5 4 ? -8.309 16.630 12.622 1.00 32.91 3 GLN I C 1
ATOM 12685 O O . GLN I 5 4 ? -9.170 16.403 11.768 1.00 32.69 3 GLN I O 1
ATOM 12691 N N . SER I 5 5 ? -7.661 15.667 13.294 1.00 28.75 4 SER I N 1
ATOM 12692 C CA . SER I 5 5 ? -7.943 14.246 13.153 1.00 28.25 4 SER I CA 1
ATOM 12693 C C . SER I 5 5 ? -9.152 13.923 14.041 1.00 31.48 4 SER I C 1
ATOM 12694 O O . SER I 5 5 ? -9.136 14.262 15.230 1.00 31.69 4 SER I O 1
ATOM 12697 N N . PHE I 5 6 ? -10.215 13.327 13.456 1.00 26.48 5 PHE I N 1
ATOM 12698 C CA . PHE I 5 6 ? -11.456 12.997 14.167 1.00 25.57 5 PHE I CA 1
ATOM 12699 C C . PHE I 5 6 ? -11.408 11.599 14.800 1.00 29.33 5 PHE I C 1
ATOM 12700 O O . PHE I 5 6 ? -11.151 10.610 14.096 1.00 29.65 5 PHE I O 1
ATOM 12708 N N . PRO I 5 7 ? -11.663 11.495 16.129 1.00 24.87 6 PRO I N 1
ATOM 12709 C CA . PRO I 5 7 ? -11.615 10.178 16.776 1.00 24.92 6 PRO I CA 1
ATOM 12710 C C . PRO I 5 7 ? -12.828 9.314 16.462 1.00 30.36 6 PRO I C 1
ATOM 12711 O O . PRO I 5 7 ? -13.945 9.822 16.283 1.00 29.60 6 PRO I O 1
ATOM 12715 N N . GLU I 5 8 ? -12.609 7.995 16.431 1.00 27.73 7 GLU I N 1
ATOM 12716 C CA . GLU I 5 8 ? -13.696 7.052 16.212 1.00 27.31 7 GLU I CA 1
ATOM 12717 C C . GLU I 5 8 ? -14.355 6.715 17.557 1.00 31.05 7 GLU I C 1
ATOM 12718 O O . GLU I 5 8 ? -13.712 6.784 18.609 1.00 30.35 7 GLU I O 1
ATOM 12724 N N . GLN I 5 9 ? -15.649 6.389 17.505 1.00 27.98 8 GLN I N 1
ATOM 12725 C CA . GLN I 5 9 ? -16.508 6.107 18.645 1.00 28.29 8 GLN I CA 1
ATOM 12726 C C . GLN I 5 9 ? -16.677 4.610 18.925 1.00 35.53 8 GLN I C 1
ATOM 12727 O O . GLN I 5 9 ? -16.872 3.804 18.007 1.00 35.09 8 GLN I O 1
ATOM 12733 N N . GLU I 5 10 ? -16.671 4.272 20.223 1.00 33.88 9 GLU I N 1
ATOM 12734 C CA . GLU I 5 10 ? -16.826 2.925 20.764 1.00 33.88 9 GLU I CA 1
ATOM 12735 C C . GLU I 5 10 ? -18.311 2.509 20.876 1.00 38.79 9 GLU I C 1
ATOM 12736 O O . GLU I 5 10 ? -19.190 3.376 20.945 1.00 39.07 9 GLU I O 1
ATOM 12742 N N . ALA I 5 11 ? -18.573 1.178 20.921 1.00 34.81 10 ALA I N 1
ATOM 12743 C CA . ALA I 5 11 ? -19.905 0.575 21.045 1.00 67.48 10 ALA I CA 1
ATOM 12744 C C . ALA I 5 11 ? -20.572 0.910 22.392 1.00 88.45 10 ALA I C 1
ATOM 12745 O O . ALA I 5 11 ? -19.954 0.809 23.454 1.00 42.77 10 ALA I O 1
ATOM 12747 N N . GLY J 5 1 ? -52.400 -26.993 8.552 1.00 33.19 -1 GLY J N 1
ATOM 12748 C CA . GLY J 5 1 ? -53.857 -26.932 8.484 1.00 32.70 -1 GLY J CA 1
ATOM 12749 C C . GLY J 5 1 ? -54.429 -25.561 8.804 1.00 35.43 -1 GLY J C 1
ATOM 12750 O O . GLY J 5 1 ? -54.529 -24.718 7.902 1.00 35.50 -1 GLY J O 1
ATOM 12751 N N . PRO J 5 2 ? -54.832 -25.299 10.081 1.00 29.80 1 PRO J N 1
ATOM 12752 C CA . PRO J 5 2 ? -55.382 -23.973 10.422 1.00 28.71 1 PRO J CA 1
ATOM 12753 C C . PRO J 5 2 ? -54.294 -22.906 10.544 1.00 31.00 1 PRO J C 1
ATOM 12754 O O . PRO J 5 2 ? -53.202 -23.186 11.061 1.00 30.24 1 PRO J O 1
ATOM 12758 N N . GLN J 5 3 ? -54.594 -21.686 10.057 1.00 26.58 2 GLN J N 1
ATOM 12759 C CA . GLN J 5 3 ? -53.673 -20.550 10.108 1.00 26.18 2 GLN J CA 1
ATOM 12760 C C . GLN J 5 3 ? -54.005 -19.616 11.259 1.00 32.05 2 GLN J C 1
ATOM 12761 O O . GLN J 5 3 ? -55.150 -19.571 11.702 1.00 32.80 2 GLN J O 1
ATOM 12767 N N . GLN J 5 4 ? -53.006 -18.876 11.754 1.00 28.92 3 GLN J N 1
ATOM 12768 C CA . GLN J 5 4 ? -53.235 -17.970 12.873 1.00 28.58 3 GLN J CA 1
ATOM 12769 C C . GLN J 5 4 ? -52.841 -16.513 12.566 1.00 33.61 3 GLN J C 1
ATOM 12770 O O . GLN J 5 4 ? -52.035 -16.247 11.673 1.00 33.06 3 GLN J O 1
ATOM 12776 N N . SER J 5 5 ? -53.411 -15.579 13.342 1.00 31.16 4 SER J N 1
ATOM 12777 C CA . SER J 5 5 ? -53.101 -14.154 13.296 1.00 30.75 4 SER J CA 1
ATOM 12778 C C . SER J 5 5 ? -51.880 -13.913 14.189 1.00 34.36 4 SER J C 1
ATOM 12779 O O . SER J 5 5 ? -51.835 -14.434 15.311 1.00 34.40 4 SER J O 1
ATOM 12782 N N . PHE J 5 6 ? -50.864 -13.202 13.660 1.00 29.92 5 PHE J N 1
ATOM 12783 C CA . PHE J 5 6 ? -49.604 -12.918 14.351 1.00 28.91 5 PHE J CA 1
ATOM 12784 C C . PHE J 5 6 ? -49.642 -11.511 14.976 1.00 32.98 5 PHE J C 1
ATOM 12785 O O . PHE J 5 6 ? -49.879 -10.530 14.257 1.00 33.47 5 PHE J O 1
ATOM 12793 N N . PRO J 5 7 ? -49.474 -11.394 16.320 1.00 28.58 6 PRO J N 1
ATOM 12794 C CA . PRO J 5 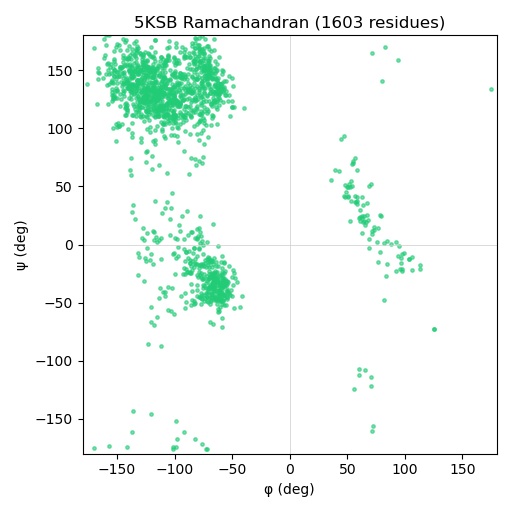7 ? -49.591 -10.075 16.954 1.00 28.37 6 PRO J CA 1
ATOM 12795 C C . PRO J 5 7 ? -48.377 -9.202 16.727 1.00 33.87 6 PRO J C 1
ATOM 12796 O O . PRO J 5 7 ? -47.235 -9.668 16.828 1.00 33.22 6 PRO J O 1
ATOM 12800 N N . GLU J 5 8 ? -48.637 -7.916 16.440 1.00 31.26 7 GLU J N 1
ATOM 12801 C CA . GLU J 5 8 ? -47.581 -6.939 16.228 1.00 30.63 7 GLU J CA 1
ATOM 12802 C C . GLU J 5 8 ? -46.938 -6.575 17.554 1.00 35.16 7 GLU J C 1
ATOM 12803 O O . GLU J 5 8 ? -47.598 -6.572 18.596 1.00 34.28 7 GLU J O 1
ATOM 12809 N N . GLN J 5 9 ? -45.632 -6.317 17.500 1.00 33.52 8 GLN J N 1
ATOM 12810 C CA . GLN J 5 9 ? -44.758 -6.028 18.629 1.00 34.26 8 GLN J CA 1
ATOM 12811 C C . GLN J 5 9 ? -44.702 -4.528 18.986 1.00 40.50 8 GLN J C 1
ATOM 12812 O O . GLN J 5 9 ? -44.587 -3.670 18.103 1.00 39.86 8 GLN J O 1
ATOM 12818 N N . GLU J 5 10 ? -44.719 -4.234 20.300 1.00 38.19 9 GLU J N 1
ATOM 12819 C CA . GLU J 5 10 ? -44.594 -2.877 20.836 1.00 38.04 9 GLU J CA 1
ATOM 12820 C C . GLU J 5 10 ? -43.116 -2.429 20.796 1.00 42.28 9 GLU J C 1
ATOM 12821 O O . GLU J 5 10 ? -42.232 -3.257 20.548 1.00 41.52 9 GLU J O 1
ATOM 12827 N N . ALA J 5 11 ? -42.863 -1.116 21.029 1.00 39.14 10 ALA J N 1
ATOM 12828 C CA . ALA J 5 11 ? -41.536 -0.491 21.037 1.00 70.88 10 ALA J CA 1
ATOM 12829 C C . ALA J 5 11 ? -40.663 -1.003 22.195 1.00 82.69 10 ALA J C 1
ATOM 12830 O O . ALA J 5 11 ? -41.123 -1.117 23.331 1.00 33.08 10 ALA J O 1
#

Solvent-accessible surface area: 69576 Å² total; per-residue (Å²): 170,55,146,23,88,44,52,1,4,2,0,0,0,4,21,6,44,100,72,86,42,31,25,0,1,0,9,2,41,29,2,13,11,2,66,4,41,44,79,161,122,70,29,51,50,47,10,91,80,2,142,114,44,170,10,44,31,60,6,0,59,11,0,14,22,0,0,101,26,0,4,83,21,0,31,170,66,19,140,68,73,43,14,105,46,53,97,4,110,7,69,24,35,16,35,27,46,66,73,111,48,103,105,13,49,2,0,0,35,0,29,21,0,2,1,1,33,26,82,17,71,1,38,30,85,53,151,90,34,124,154,37,52,62,94,22,12,21,5,16,46,76,55,15,0,0,24,19,0,1,25,4,87,22,108,7,49,91,91,63,22,14,23,0,13,0,76,12,67,19,29,164,70,83,52,95,86,95,31,121,73,157,83,51,123,3,15,0,0,0,0,0,0,16,0,16,1,40,118,30,75,137,102,10,48,0,0,1,25,1,0,6,15,76,75,20,0,0,57,1,15,23,59,29,1,3,4,26,31,52,34,128,36,0,48,39,0,5,59,45,2,30,18,47,133,31,1,12,58,4,5,88,11,6,35,38,12,0,0,91,66,2,12,87,21,6,67,157,11,1,29,116,49,115,40,106,9,72,14,47,31,45,140,116,8,27,0,7,0,6,26,0,10,33,39,128,38,102,30,85,5,39,31,72,140,46,83,24,108,124,25,58,65,65,32,103,69,45,66,0,13,56,4,9,4,10,20,46,5,74,5,132,29,98,94,47,239,77,36,29,24,23,0,43,0,60,13,63,29,46,179,113,59,50,94,45,97,68,159,93,181,51,146,25,89,46,49,0,4,0,0,1,0,3,20,8,46,90,68,90,48,26,32,0,1,0,10,2,41,28,0,7,7,1,72,6,38,53,79,170,110,80,30,55,50,53,7,86,91,5,143,117,48,161,10,47,32,58,7,0,58,12,0,17,23,0,0,108,32,0,2,84,24,0,31,174,59,12,139,66,75,44,14,99,47,43,102,5,107,9,70,26,31,17,31,31,52,60,66,108,52,114,104,13,47,1,0,0,36,0,31,27,0,2,0,4,33,16,84,20,55,1,32,23,80,57,148,81,38,124,152,33,52,63,85,23,12,22,4,16,44,89,61,17,0,0,26,17,0,0,23,3,83,19,108,6,41,97,83,70,25,17,17,0,14,0,85,13,62,24,31,166,68,92,58,98,90,102,32,116,80,158,63,58,130,4,18,0,0,0,0,0,0,20,0,15,1,45,119,32,85,155,95,14,47,0,0,1,29,1,0,5,15,76,77,14,0,0,52,0,14,25,60,34,2,4,3,24,21,46,33,127,32,0,46,46,0,4,50,41,3,29,16,48,125,35,2,7,51,3,4,79,9,4,31,38,13,0,0,95,71,0,12,90,19,7,68,168,10,2,26,119,53,122,43,111,6,80,12,53,25,49,117,115,4,31,0,7,0,4,32,0,10,34,40,129,38,118,28,82,5,23,24,82,114,118,82,25,111,117,31,61,64,64,32,107,71,45,66,0,11,52,2,8,6,10,18,46,7,71,4,122,34,126,99,102,218,73,49,26,48,23,0,39,0,65,10,57,28,40,183,110,52,56,96,39,57,76,179,105,133,19,84,15,56,50,145,67,32,139,10,76,61,42,90,49,33,52,0,21,0,39,18,108,18,72,27,32,1,0,0,4,0,1,43,13,45,91,42,109,20,5,107,50,10,6,3,0,5,15,42,44,33,24,44,53,99,110,36,22,33,0,35,2,45,175,120,32,0,60,0,50,1,15,39,0,35,30,55,12,27,7,39,2,6,0,1,3,4,2,18,34,16,60,18,57,7,35,27,5,149,3,0,50,5,70,3,22,1,124,18,124,118,64,53,16,0,2,1,122,3,48,88,26,117,114,28,95,38,34,1,2,0,2,1,5,1,46,5,76,24,100,19,50,80,22,175,89,93,88,18,33,4,3,86,24,16,46,1,26,16,55,95,103,106,49,53,0,2,0,0,0,0,6,0,86,29,114,129,29,49,13,78,96,10,9,115,54,6,151,41,36,181,139,33,72,88,46,167,68,11,57,2,21,9,71,41,38,23,10,20,41,58,94,151,11,56,0,81,2,41,9,69,49,31,3,13,0,0,6,0,1,28,28,26,192,112,90,13,19,73,27,4,8,7,16,10,65,29,131,97,35,22,135,20,142,30,82,110,49,9,52,17,92,7,52,133,106,38,37,0,32,0,27,0,22,67,5,99,95,66,8,43,12,27,0,0,0,0,0,1,10,1,11,5,0,1,0,1,4,42,24,4,58,4,0,76,2,21,5,10,105,56,30,128,38,0,53,37,5,109,22,9,7,0,35,8,9,129,29,0,8,94,76,21,110,43,0,2,0,0,0,1,0,6,3,0,12,2,36,3,26,72,30,21,0,63,21,79,46,35,54,18,65,28,0,35,10,43,13,106,110,35,34,65,40,94,105,97,80,138,84,2,78,38,0,12,0,0,0,2,3,17,26,0,95,74,6,62,50,80,199,9,30,0,76,0,29,0,12,0,19,9,2,44,85,135,35,92,50,145,81,165,76,87,52,0,37,14,43,42,36,50,20,111,11,149,11,169,107,102,124,20,76,13,54,50,148,66,36,149,6,73,49,34,94,54,32,48,0,23,0,42,22,97,15,72,24,30,1,0,1,3,0,1,45,16,32,92,41,120,17,7,101,66,35,6,3,0,4,17,25,44,27,23,42,53,143,48,35,29,43,0,28,6,60,166,151,43,0,71,0,58,2,15,31,0,32,29,51,15,29,7,42,3,7,0,1,3,3,1,19,31,22,48,18,49,8,51,25,5,152,3,0,52,6,85,4,20,6,131,18,135,120,68,55,20,0,3,1,115,5,43,91,29,118,113,25,88,45,37,1,2,1,0,1,7,0,49,7,82,12,80,17,47,78,20,177,86,94,82,21,34,4,6,94,40,12,47,2,46,15,42,107,98,106,58,60,1,5,2,0,0,0,5,1,96,35,113,131,32,50,19,82,84,7,10,115,59,8,159,41,36,175,142,16,74,94,44,166,70,11,55,5,21,8,65,43,31,27,11,20,41,56,98,147,15,54,0,76,1,35,11,58,56,31,5,13,1,0,10,0,0,29,27,31,188,88,109,13,14,82,28,6,6,3,16,10,70,32,122,94,39,16,141,28,141,34,83,112,49,9,49,19,92,9,54,137,102,41,36,0,32,0,21,0,23,64,4,94,98,63,9,43,10,28,0,0,0,0,0,0,10,1,12,5,0,3,1,2,2,44,20,3,55,4,0,60,3,18,5,6,111,55,35,133,37,0,54,35,6,103,20,12,9,0,33,9,10,129,29,2,11,84,73,31,109,25,0,2,0,0,0,1,0,4,2,0,12,1,31,1,27,72,28,20,0,59,22,75,38,31,60,17,60,28,0,33,10,47,16,102,124,30,37,69,37,99,102,100,84,141,77,1,89,34,1,11,0,0,0,1,4,18,30,2,100,70,8,70,57,80,210,10,29,0,57,0,24,0,8,0,20,11,4,29,88,135,40,87,54,144,79,164,67,90,47,0,44,14,47,48,34,57,19,104,11,140,9,157,131,41,12,5,0,0,6,0,4,4,4,102,44,15,4,1,0,6,0,3,3,3,100

Nearest PDB structures (foldseek):
  5ksb-assembly2_F  TM=1.003E+00  e=3.684E-49  Homo sapiens
  4z7v-assembly1_H  TM=9.689E-01  e=1.788E-47  Homo sapiens
  5ksa-assembly1_D  TM=9.764E-01  e=1.889E-47  Homo sapiens
  7n2o-assembly1_F  TM=9.689E-01  e=4.037E-46  Homo sapiens
  7n2r-assembly1_F  TM=9.581E-01  e=3.244E-46  Homo sapiens

Organism: Homo sapiens (NCBI:txid9606)

Foldseek 3Di:
DDDDPKDKPPDDWDFDPVVTDIWIFIDIRQHTQWIAPLVVQDIGGDDPVSVVDDDGSVVNVVVNVVVVVVVVVVCVVVVNDDWDFADWDWDKDWPDDDDAQDKIKIKIKTPQGPPQDKDKWKDKPRDTDDPQKDKDGFTADPVRGTMIMIMHTDGADQPIKMWIWMDTPNDPHTDIDIDHD/DDDDDKDWDWDFDWDDDPQLPDIKTKIFTDIPNRGQWIDILVVQAIDGPDPVNCVPRVVLRVDVVSSVVRNCCSCVPHVVVSVVCVVPVVVDWAAWDWDWDPVIKTKTWWTPDQDKDKFKAKAVHGDPPPKDKDPWADPPPRTIIIMIDHDDDQDPDIKMKMWMDDPNDPHTDIDIDHD/DDDDPKDKPQDDWAFDPVVGDIWIFIDIRQDTQWTQPPPVQDIGGPDPVSVVDDDGSVVNVVVNVVVVVVVVVVCVVVVNDDWDAWDWDWDWDWPDDADAFDKTKIKIKTPQGPPPDKDKWKDKVHHTDDPQKDKDHFTADPVRGTMIMMMHIDGADQRIWMWIWMDGPSDPDTDIDTDHD/DDDDDKDWDWDDDWDDDPQLPDIKGKIFTDIPNRRQWIDILVVQAIDGPDPVNPVPRVVLRVDPVSSVVRNCCSCVPRVVVSVVCVVPVVVDWDAWDWDWDPVIKIKGWWTPDPDKDKFKDFPNHTDPPFWDKDPWADPPPRTIIIMIGGDDDDDPPTKMWIWMDDPNDPHTDIDIDD/DAKEKPPQEAEAEQQRKDKIKIWDDFPAFQWKFKWWAAVPGDTHGDDIDGDAQDWDDDVQWIWHHHPTIIMITRGRDDQVSFTWMKMWTQGVRVVRDIHIYSTYGYGYFYAQPDAAWEKDWDDDDPPDLKTKIKTKRHGRVWWADFDPDPQKGKDGWDWDDPVVVPHIMIMMMIMGSDPPDDRVCSRVVTDDDPPHDYDD/DKAKPDQEAEEEAQAKDKIKIDADVLFQKKWKWWADPPPGTFTAFMDGQFHTDDGGPHDPQWDKTADNSRMIMIMNGRHDQVSQTWMKMWTWNGPDDVTDIDIYSTYGYGYHHDLVLADFWDKDKDWFDPVCCVPVQKTKIKIKTWQGPDPPKDKFKDKPHHTDDVQKDWDPDWDFPDVVDPSGGTMIMMMHMDGSVQLQDQVMKIKMKMFADGDDPPDDDDDPDDHNHGDIDMDIDGHHD/DDKEKPPQEDEAEQQPKDKIKIWDDFPAFQKKWKWWAAPPDDTHGDDIDGDAPDWDDDVQWIWHHHPTIIMTTGGRDDQVSQTWMKMWTQGVRVVRDTHIYSTYGYGYFYAQPDAQWAKDWDDDDPPDLKTKIKTKRHGRVWWADFDPDPQKGKDGWDKDAPVVVRHIMIMMMIMGSDPPDDRVCNRVVTDGPPDHDYDD/DKAWPDAEAEEEAQAKDKIKIDADVQFFKKWKWWADDVPGTFTAFMDGQWDGDDGGPHDPQWDKTQDNSRMIMIMGGRDDQVSQTWMKMWTWNGPDDPTDIDIYSTHGYGYHNDQVLFDFWDKDKDWFDPVCCVPPQKGKIKIKTWQGPDPPKDKFKDKPRHTDDVQKDWDPDWDFPPVVDPRGGTMIMMMHMDGNVQLQDQVIKMKMKMFADGDDPPDDDDDPDDRNHGDMDMDIDGRHD/DDDDDDDDDDD/DDDDDDDDDDD

GO terms:
  GO:0098553 lumenal side of endoplasmic reticulum membrane (C, TAS)
  GO:0032588 trans-Golgi network membrane (C, TAS)
  GO:0000139 Golgi membrane (C, TAS)
  GO:0005765 lysosomal membrane (C, TAS)
  GO:0005886 plasma membrane (C, TAS)
  GO:0012507 ER to Golgi transport vesicle membrane (C, TAS)
  GO:0030658 transport vesicle membrane (C, TAS)
  GO:0030666 endocytic vesicle membrane (C, TAS)
  GO:0030669 clathrin-coated endocytic vesicle membrane (C, TAS)
  GO:0005515 protein binding (F, IPI)
  GO:0032395 MHC class II receptor activity (F, TAS)
  GO:0016020 membrane (C, HDA)

B-factor: mean 55.31, std 21.86, range [3.0, 183.1]

InterPro domains:
  IPR001003 MHC class II, alpha chain, N-terminal [PF00993] (29-108)
  IPR001003 MHC class II, alpha chain, N-terminal [SM00920] (30-109)
  IPR003006 Immunoglobulin/major histocompatibility complex, conserved site [PS00290] (186-192)
  IPR003597 Immunoglobulin C1-set [PF07654] (114-195)
  IPR003597 Immunoglobulin C1-set [SM00407] (127-198)
  IPR007110 Immunoglobulin-like domain [PS50835] (112-192)
  IPR011162 MHC classes I/II-like antigen recognition protein [SSF54452] (27-109)
  IPR013783 Immunoglobulin-like fold [G3DSA:2.60.40.10] (107-220)
  IPR014745 MHC class II, alpha/beta chain, N-terminal [G3DSA:3.10.320.10] (28-106)
  IPR036179 Immunoglobulin-like domain superfamily [SSF48726] (112-206)
  IPR050160 Major Histocompatibility Complex/Immunoglobulin [PTHR19944] (10-243)